Protein 4LHD (pdb70)

Structure (mmCIF, N/CA/C/O backbone):
data_4LHD
#
_entry.id   4LHD
#
_cell.length_a   159.992
_cell.length_b   159.992
_cell.length_c   159.680
_cell.angle_alpha   90.00
_cell.angle_beta   90.00
_cell.angle_gamma   120.00
#
_symmetry.space_group_name_H-M   'P 3 2 1'
#
loop_
_entity.id
_entity.type
_entity.pdbx_description
1 polymer 'Glycine dehydrogenase [decarboxylating]'
2 non-polymer GLYCINE
3 non-polymer 'BICARBONATE ION'
4 non-polymer 'PHOSPHATE ION'
5 non-polymer 1,2-ETHANEDIOL
6 water water
#
loop_
_atom_site.group_PDB
_atom_site.id
_atom_site.type_symbol
_atom_site.label_atom_id
_atom_site.label_alt_id
_atom_site.label_comp_id
_atom_site.label_asym_id
_atom_site.label_entity_id
_atom_site.label_seq_id
_atom_site.pdbx_PDB_ins_code
_atom_site.Cartn_x
_atom_site.Cartn_y
_atom_site.Cartn_z
_atom_site.occupancy
_atom_site.B_iso_or_equiv
_atom_site.auth_seq_id
_atom_site.auth_comp_id
_atom_site.auth_asym_id
_atom_site.auth_atom_id
_atom_site.pdbx_PDB_model_num
ATOM 1 N N . ALA A 1 15 ? 65.758 -53.766 70.919 1.00 57.50 15 ALA A N 1
ATOM 2 C CA . ALA A 1 15 ? 66.207 -52.687 71.795 1.00 59.25 15 ALA A CA 1
ATOM 3 C C . ALA A 1 15 ? 65.412 -51.422 71.506 1.00 58.73 15 ALA A C 1
ATOM 4 O O . ALA A 1 15 ? 64.623 -50.950 72.329 1.00 55.72 15 ALA A O 1
ATOM 6 N N . ILE A 1 16 ? 65.647 -50.878 70.321 1.00 59.28 16 ILE A N 1
ATOM 7 C CA . ILE A 1 16 ? 64.895 -49.746 69.811 1.00 58.39 16 ILE A CA 1
ATOM 8 C C . ILE A 1 16 ? 63.535 -50.241 69.320 1.00 46.59 16 ILE A C 1
ATOM 9 O O . ILE A 1 16 ? 62.503 -49.621 69.582 1.00 46.58 16 ILE A O 1
ATOM 14 N N . ALA A 1 17 ? 63.543 -51.381 68.634 1.00 47.09 17 ALA A N 1
ATOM 15 C CA . ALA A 1 17 ? 62.309 -52.042 68.221 1.00 51.27 17 ALA A CA 1
ATOM 16 C C . ALA A 1 17 ? 61.472 -52.417 69.441 1.00 49.16 17 ALA A C 1
ATOM 17 O O . ALA A 1 17 ? 60.243 -52.304 69.428 1.00 46.26 17 ALA A O 1
ATOM 19 N N . VAL A 1 18 ? 62.151 -52.877 70.488 1.00 45.66 18 VAL A N 1
ATOM 20 C CA . VAL A 1 18 ? 61.494 -53.200 71.744 1.00 46.40 18 VAL A CA 1
ATOM 21 C C . VAL A 1 18 ? 60.805 -51.958 72.307 1.00 44.68 18 VAL A C 1
ATOM 22 O O . VAL A 1 18 ? 59.640 -52.016 72.710 1.00 46.01 18 VAL A O 1
ATOM 26 N N . ASP A 1 19 ? 61.523 -50.836 72.311 1.00 40.91 19 ASP A N 1
ATOM 27 C CA . ASP A 1 19 ? 60.984 -49.563 72.785 1.00 44.30 19 ASP A CA 1
ATOM 28 C C . ASP A 1 19 ? 59.740 -49.163 71.985 1.00 39.70 19 ASP A C 1
ATOM 29 O O . ASP A 1 19 ? 58.712 -48.790 72.559 1.00 35.59 19 ASP A O 1
ATOM 34 N N . LEU A 1 20 ? 59.838 -49.259 70.661 1.00 39.19 20 LEU A N 1
ATOM 35 C CA . LEU A 1 20 ? 58.724 -48.917 69.776 1.00 36.81 20 LEU A CA 1
ATOM 36 C C . LEU A 1 20 ? 57.508 -49.809 69.994 1.00 41.51 20 LEU A C 1
ATOM 37 O O . LEU A 1 20 ? 56.373 -49.327 69.989 1.00 39.86 20 LEU A O 1
ATOM 42 N N . THR A 1 21 ? 57.747 -51.107 70.176 1.00 45.91 21 THR A N 1
ATOM 43 C CA . THR A 1 21 ? 56.667 -52.052 70.454 1.00 46.39 21 THR A CA 1
ATOM 44 C C . THR A 1 21 ? 55.936 -51.644 71.726 1.00 42.85 21 THR A C 1
ATOM 45 O O . THR A 1 21 ? 54.702 -51.637 71.769 1.00 40.22 21 THR A O 1
ATOM 49 N N . LYS A 1 22 ? 56.705 -51.288 72.753 1.00 42.00 22 LYS A N 1
ATOM 50 C CA . LYS A 1 22 ? 56.139 -50.835 74.020 1.00 43.56 22 LYS A CA 1
ATOM 51 C C . LYS A 1 22 ? 55.263 -49.609 73.817 1.00 35.90 22 LYS A C 1
ATOM 52 O O . LYS A 1 22 ? 54.165 -49.521 74.365 1.00 35.18 22 LYS A O 1
ATOM 58 N N . LEU A 1 23 ? 55.761 -48.661 73.030 1.00 35.54 23 LEU A N 1
ATOM 59 C CA . LEU A 1 23 ? 55.025 -47.434 72.756 1.00 35.31 23 LEU A CA 1
ATOM 60 C C . LEU A 1 23 ? 53.738 -47.744 71.996 1.00 30.99 23 LEU A C 1
ATOM 61 O O . LEU A 1 23 ? 52.672 -47.226 72.328 1.00 29.71 23 LEU A O 1
ATOM 66 N N . GLU A 1 24 ? 53.840 -48.605 70.987 1.00 30.65 24 GLU A N 1
ATOM 67 C CA . GLU A 1 24 ? 52.690 -48.936 70.147 1.00 29.64 24 GLU A CA 1
ATOM 68 C C . GLU A 1 24 ? 51.543 -49.545 70.964 1.00 32.34 24 GLU A C 1
ATOM 69 O O . GLU A 1 24 ? 50.367 -49.314 70.669 1.00 29.97 24 GLU A O 1
ATOM 75 N N . GLU A 1 25 ? 51.886 -50.301 72.003 1.00 38.05 25 GLU A N 1
ATOM 76 C CA . GLU A 1 25 ? 50.880 -50.938 72.851 1.00 40.65 25 GLU A CA 1
ATOM 77 C C . GLU A 1 25 ? 50.071 -49.921 73.649 1.00 38.97 25 GLU A C 1
ATOM 78 O O . GLU A 1 25 ? 48.970 -50.222 74.114 1.00 42.26 25 GLU A O 1
ATOM 84 N N . LYS A 1 26 ? 50.623 -48.721 73.810 1.00 31.07 26 LYS A N 1
ATOM 85 C CA . LYS A 1 26 ? 49.964 -47.658 74.567 1.00 28.49 26 LYS A CA 1
ATOM 86 C C . LYS A 1 26 ? 48.844 -46.997 73.762 1.00 28.73 26 LYS A C 1
ATOM 87 O O . LYS A 1 26 ? 47.918 -46.397 74.327 1.00 27.44 26 LYS A O 1
ATOM 93 N N . LEU A 1 27 ? 48.938 -47.113 72.441 1.00 24.74 27 LEU A N 1
ATOM 94 C CA . LEU A 1 27 ? 48.044 -46.408 71.534 1.00 25.43 27 LEU A CA 1
ATOM 95 C C . LEU A 1 27 ? 46.638 -47.004 71.515 1.00 26.46 27 LEU A C 1
ATOM 96 O O . LEU A 1 27 ? 46.439 -48.169 71.872 1.00 25.58 27 LEU A O 1
ATOM 101 N N . ALA A 1 28 ? 45.661 -46.196 71.115 1.00 22.17 28 ALA A N 1
ATOM 102 C CA . ALA A 1 28 ? 44.321 -46.712 70.865 1.00 21.83 28 ALA A CA 1
ATOM 103 C C . ALA A 1 28 ? 44.410 -47.916 69.927 1.00 20.83 28 ALA A C 1
ATOM 104 O O . ALA A 1 28 ? 45.246 -47.934 69.014 1.00 22.06 28 ALA A O 1
ATOM 106 N N . PRO A 1 29 ? 43.554 -48.931 70.159 1.00 21.47 29 PRO A N 1
ATOM 107 C CA . PRO A 1 29 ? 43.581 -50.190 69.402 1.00 24.27 29 PRO A CA 1
ATOM 108 C C . PRO A 1 29 ? 43.446 -49.942 67.906 1.00 22.77 29 PRO A C 1
ATOM 109 O O . PRO A 1 29 ? 42.565 -49.183 67.509 1.00 26.10 29 PRO A O 1
ATOM 113 N N . ALA A 1 30 ? 44.300 -50.557 67.094 1.00 26.95 30 ALA A N 1
ATOM 114 C CA . ALA A 1 30 ? 44.175 -50.425 65.648 1.00 32.68 30 ALA A CA 1
ATOM 115 C C . ALA A 1 30 ? 43.325 -51.566 65.104 1.00 27.54 30 ALA A C 1
ATOM 116 O O . ALA A 1 30 ? 42.971 -52.489 65.855 1.00 26.11 30 ALA A O 1
ATOM 118 N N . ASP A 1 31 ? 42.983 -51.487 63.816 1.00 28.97 31 ASP A N 1
ATOM 119 C CA . ASP A 1 31 ? 42.200 -52.526 63.149 1.00 30.18 31 ASP A CA 1
ATOM 120 C C . ASP A 1 31 ? 42.967 -53.836 63.245 1.00 22.66 31 ASP A C 1
ATOM 121 O O . ASP A 1 31 ? 44.082 -53.949 62.719 1.00 19.11 31 ASP A O 1
ATOM 126 N N . SER A 1 32 ? 42.379 -54.809 63.936 1.00 19.74 32 SER A N 1
ATOM 127 C CA . SER A 1 32 ? 42.987 -56.130 64.083 1.00 20.25 32 SER A CA 1
ATOM 128 C C . SER A 1 32 ? 42.374 -57.107 63.080 1.00 13.35 32 SER A C 1
ATOM 129 O O . SER A 1 32 ? 41.156 -57.240 63.009 1.00 12.24 32 SER A O 1
ATOM 132 N N . PHE A 1 33 ? 43.210 -57.788 62.302 1.00 9.08 33 PHE A N 1
ATOM 133 C CA . PHE A 1 33 ? 42.680 -58.717 61.320 1.00 7.54 33 PHE A CA 1
ATOM 134 C C . PHE A 1 33 ? 41.876 -59.835 62.001 1.00 7.01 33 PHE A C 1
ATOM 135 O O . PHE A 1 33 ? 40.890 -60.328 61.446 1.00 9.63 33 PHE A O 1
ATOM 143 N N . LEU A 1 34 ? 42.295 -60.231 63.201 1.00 11.53 34 LEU A N 1
ATOM 144 C CA . LEU A 1 34 ? 41.562 -61.270 63.939 1.00 11.89 34 LEU A CA 1
ATOM 145 C C . LEU A 1 34 ? 40.074 -60.940 64.039 1.00 13.00 34 LEU A C 1
ATOM 146 O O . LEU A 1 34 ? 39.214 -61.815 63.865 1.00 10.66 34 LEU A O 1
ATOM 151 N N . ASP A 1 35 ? 39.769 -59.669 64.285 1.00 8.84 35 ASP A N 1
ATOM 152 C CA . ASP A 1 35 ? 38.384 -59.230 64.418 1.00 13.66 35 ASP A CA 1
ATOM 153 C C . ASP A 1 35 ? 37.628 -59.236 63.091 1.00 11.69 35 ASP A C 1
ATOM 154 O O . ASP A 1 35 ? 36.396 -59.230 63.076 1.00 13.02 35 ASP A O 1
ATOM 159 N N . ARG A 1 36 ? 38.351 -59.248 61.973 1.00 9.75 36 ARG A N 1
ATOM 160 C CA . ARG A 1 36 ? 37.692 -59.379 60.672 1.00 7.75 36 ARG A CA 1
ATOM 161 C C . ARG A 1 36 ? 37.528 -60.841 60.295 1.00 8.86 36 ARG A C 1
ATOM 162 O O . ARG A 1 36 ? 36.589 -61.219 59.593 1.00 9.49 36 ARG A O 1
ATOM 170 N N . HIS A 1 37 ? 38.477 -61.664 60.724 1.00 9.18 37 HIS A N 1
ATOM 171 C CA . HIS A 1 37 ? 38.464 -63.081 60.373 1.00 7.59 37 HIS A CA 1
ATOM 172 C C . HIS A 1 37 ? 37.400 -63.850 61.171 1.00 8.00 37 HIS A C 1
ATOM 173 O O . HIS A 1 37 ? 36.693 -64.706 60.619 1.00 9.50 37 HIS A O 1
ATOM 180 N N . LEU A 1 38 ? 37.313 -63.571 62.468 1.00 8.16 38 LEU A N 1
ATOM 181 C CA . LEU A 1 38 ? 36.280 -64.186 63.314 1.00 8.86 38 LEU A CA 1
ATOM 182 C C . LEU A 1 38 ? 34.895 -63.647 62.988 1.00 12.89 38 LEU A C 1
ATOM 183 O O . LEU A 1 38 ? 34.724 -62.451 62.726 1.00 12.62 38 LEU A O 1
ATOM 188 N N . GLY A 1 39 ? 33.905 -64.533 63.030 1.00 9.50 39 GLY A N 1
ATOM 189 C CA . GLY A 1 39 ? 32.515 -64.131 62.932 1.00 8.54 39 GLY A CA 1
ATOM 190 C C . GLY A 1 39 ? 31.986 -63.606 64.259 1.00 11.45 39 GLY A C 1
ATOM 191 O O . GLY A 1 39 ? 31.561 -62.446 64.340 1.00 14.23 39 GLY A O 1
ATOM 192 N N . PRO A 1 40 ? 31.999 -64.447 65.306 1.00 11.59 40 PRO A N 1
ATOM 193 C CA . PRO A 1 40 ? 31.470 -64.014 66.604 1.00 15.13 40 PRO A CA 1
ATOM 194 C C . PRO A 1 40 ? 32.451 -63.130 67.371 1.00 13.72 40 PRO A C 1
ATOM 195 O O . PRO A 1 40 ? 33.581 -63.546 67.629 1.00 16.44 40 PRO A O 1
ATOM 199 N N . GLY A 1 41 ? 32.018 -61.932 67.741 1.00 17.00 41 GLY A N 1
ATOM 200 C CA . GLY A 1 41 ? 32.821 -61.095 68.613 1.00 21.70 41 GLY A CA 1
ATOM 201 C C . GLY A 1 41 ? 32.662 -61.524 70.061 1.00 19.05 41 GLY A C 1
ATOM 202 O O . GLY A 1 41 ? 31.988 -62.514 70.354 1.00 16.65 41 GLY A O 1
ATOM 203 N N . GLU A 1 42 ? 33.257 -60.772 70.980 1.00 17.88 42 GLU A N 1
ATOM 204 C CA . GLU A 1 42 ? 33.219 -61.161 72.393 1.00 20.89 42 GLU A CA 1
ATOM 205 C C . GLU A 1 42 ? 31.806 -61.285 72.955 1.00 18.41 42 GLU A C 1
ATOM 206 O O . GLU A 1 42 ? 31.528 -62.208 73.725 1.00 17.35 42 GLU A O 1
ATOM 212 N N . THR A 1 43 ? 30.914 -60.377 72.565 1.00 16.42 43 THR A N 1
ATOM 213 C CA . THR A 1 43 ? 29.541 -60.422 73.061 1.00 22.49 43 THR A CA 1
ATOM 214 C C . THR A 1 43 ? 28.833 -61.676 72.554 1.00 21.35 43 THR A C 1
ATOM 215 O O . THR A 1 43 ? 28.173 -62.379 73.324 1.00 18.60 43 THR A O 1
ATOM 219 N N . GLU A 1 44 ? 28.985 -61.955 71.260 1.00 15.89 44 GLU A N 1
ATOM 220 C CA . GLU A 1 44 ? 28.403 -63.160 70.668 1.00 15.58 44 GLU A CA 1
ATOM 221 C C . GLU A 1 44 ? 28.999 -64.436 71.275 1.00 16.34 44 GLU A C 1
ATOM 222 O O . GLU A 1 44 ? 28.276 -65.400 71.534 1.00 15.78 44 GLU A O 1
ATOM 233 N N . GLN A 1 45 ? 30.308 -64.447 71.512 1.00 14.18 45 GLN A N 1
ATOM 234 C CA . GLN A 1 45 ? 30.937 -65.608 72.153 1.00 11.72 45 GLN A CA 1
ATOM 235 C C . GLN A 1 45 ? 30.373 -65.857 73.548 1.00 15.17 45 GLN A C 1
ATOM 236 O O . GLN A 1 45 ? 30.116 -67.005 73.924 1.00 14.41 45 GLN A O 1
ATOM 242 N N . ARG A 1 46 ? 30.179 -64.787 74.321 1.00 16.54 46 ARG A N 1
ATOM 243 C CA . ARG A 1 46 ? 29.603 -64.924 75.660 1.00 16.71 46 ARG A CA 1
ATOM 244 C C . ARG A 1 46 ? 28.196 -65.517 75.599 1.00 17.23 46 ARG A C 1
ATOM 245 O O . ARG A 1 46 ? 27.822 -66.340 76.443 1.00 17.32 46 ARG A O 1
ATOM 253 N N . GLN A 1 47 ? 27.411 -65.082 74.615 1.00 17.59 47 GLN A N 1
ATOM 254 C CA . GLN A 1 47 ? 26.062 -65.619 74.421 1.00 19.33 47 GLN A CA 1
ATOM 255 C C . GLN A 1 47 ? 26.091 -67.120 74.145 1.00 16.81 47 GLN A C 1
ATOM 256 O O . GLN A 1 47 ? 25.272 -67.880 74.674 1.00 17.87 47 GLN A O 1
ATOM 262 N N . MET A 1 48 ? 27.031 -67.543 73.310 1.00 15.51 48 MET A N 1
ATOM 263 C CA . MET A 1 48 ? 27.115 -68.946 72.921 1.00 10.94 48 MET A CA 1
ATOM 264 C C . MET A 1 48 ? 27.561 -69.794 74.111 1.00 16.85 48 MET A C 1
ATOM 265 O O . MET A 1 48 ? 27.057 -70.895 74.327 1.00 14.44 48 MET A O 1
ATOM 270 N N . LEU A 1 49 ? 28.492 -69.263 74.898 1.00 12.83 49 LEU A N 1
ATOM 271 C CA . LEU A 1 49 ? 28.947 -69.949 76.110 1.00 15.28 49 LEU A CA 1
ATOM 272 C C . LEU A 1 49 ? 27.807 -70.109 77.106 1.00 14.59 49 LEU A C 1
ATOM 273 O O . LEU A 1 49 ? 27.691 -71.141 77.768 1.00 15.39 49 LEU A O 1
ATOM 278 N N . GLN A 1 50 ? 26.960 -69.087 77.204 1.00 14.18 50 GLN A N 1
ATOM 279 C CA . GLN A 1 50 ? 25.805 -69.133 78.103 1.00 17.37 50 GLN A CA 1
ATOM 280 C C . GLN A 1 50 ? 24.849 -70.244 77.671 1.00 18.69 50 GLN A C 1
ATOM 281 O O . GLN A 1 50 ? 24.326 -70.991 78.510 1.00 17.23 50 GLN A O 1
ATOM 287 N N . THR A 1 51 ? 24.627 -70.361 76.364 1.00 18.02 51 THR A N 1
ATOM 288 C CA . THR A 1 51 ? 23.769 -71.427 75.834 1.00 16.55 51 THR A CA 1
ATOM 289 C C . THR A 1 51 ? 24.350 -72.802 76.171 1.00 20.88 51 THR A C 1
ATOM 290 O O . THR A 1 51 ? 23.617 -73.749 76.469 1.00 19.84 51 THR A O 1
ATOM 294 N N . LEU A 1 52 ? 25.678 -72.892 76.161 1.00 13.92 52 LEU A N 1
ATOM 295 C CA . LEU A 1 52 ? 26.378 -74.150 76.423 1.00 15.03 52 LEU A CA 1
ATOM 296 C C . LEU A 1 52 ? 26.584 -74.455 77.904 1.00 19.54 52 LEU A C 1
ATOM 297 O O . LEU A 1 52 ? 26.915 -75.592 78.266 1.00 19.13 52 LEU A O 1
ATOM 302 N N . GLY A 1 53 ? 26.409 -73.449 78.756 1.00 19.73 53 GLY A N 1
ATOM 303 C CA . GLY A 1 53 ? 26.557 -73.636 80.188 1.00 22.90 53 GLY A CA 1
ATOM 304 C C . GLY A 1 53 ? 27.992 -73.545 80.674 1.00 18.70 53 GLY A C 1
ATOM 305 O O . GLY A 1 53 ? 28.323 -74.070 81.742 1.00 23.34 53 GLY A O 1
ATOM 306 N N . PHE A 1 54 ? 28.847 -72.882 79.898 1.00 17.93 54 PHE A N 1
ATOM 307 C CA . PHE A 1 54 ? 30.240 -72.688 80.290 1.00 18.88 54 PHE A CA 1
ATOM 308 C C . PHE A 1 54 ? 30.488 -71.233 80.690 1.00 22.88 54 PHE A C 1
ATOM 309 O O . PHE A 1 54 ? 29.973 -70.312 80.053 1.00 21.45 54 PHE A O 1
ATOM 317 N N . ASP A 1 55 ? 31.282 -71.031 81.737 1.00 23.64 55 ASP A N 1
ATOM 318 C CA . ASP A 1 55 ? 31.551 -69.690 82.239 1.00 17.63 55 ASP A CA 1
ATOM 319 C C . ASP A 1 55 ? 32.537 -68.946 81.352 1.00 20.59 55 ASP A C 1
ATOM 320 O O . ASP A 1 55 ? 32.441 -67.726 81.198 1.00 19.88 55 ASP A O 1
ATOM 325 N N . THR A 1 56 ? 33.496 -69.674 80.777 1.00 16.63 56 THR A N 1
ATOM 326 C CA . THR A 1 56 ? 34.514 -69.061 79.919 1.00 16.55 56 THR A CA 1
ATOM 327 C C . THR A 1 56 ? 34.867 -69.966 78.743 1.00 16.23 56 THR A C 1
ATOM 328 O O . THR A 1 56 ? 34.646 -71.181 78.791 1.00 15.97 56 THR A O 1
ATOM 332 N N . LEU A 1 57 ? 35.436 -69.370 77.704 1.00 14.53 57 LEU A N 1
ATOM 333 C CA . LEU A 1 57 ? 35.915 -70.128 76.556 1.00 12.53 57 LEU A CA 1
ATOM 334 C C . LEU A 1 57 ? 37.054 -71.045 76.988 1.00 14.88 57 LEU A C 1
ATOM 335 O O . LEU A 1 57 ? 37.147 -72.200 76.545 1.00 13.74 57 LEU A O 1
ATOM 340 N N . GLY A 1 58 ? 37.910 -70.540 77.875 1.00 14.52 58 GLY A N 1
ATOM 341 C CA . GLY A 1 58 ? 38.995 -71.344 78.423 1.00 16.18 58 GLY A CA 1
ATOM 342 C C . GLY A 1 58 ? 38.512 -72.644 79.061 1.00 16.36 58 GLY A C 1
ATOM 343 O O . GLY A 1 58 ? 39.137 -73.699 78.874 1.00 14.05 58 GLY A O 1
ATOM 344 N N . ASP A 1 59 ? 37.410 -72.574 79.803 1.00 15.75 59 ASP A N 1
ATOM 345 C CA . ASP A 1 59 ? 36.825 -73.758 80.439 1.00 16.25 59 ASP A CA 1
ATOM 346 C C . ASP A 1 59 ? 36.372 -74.771 79.388 1.00 14.49 59 ASP A C 1
ATOM 347 O O . ASP A 1 59 ? 36.680 -75.961 79.487 1.00 18.38 59 ASP A O 1
ATOM 352 N N . LEU A 1 60 ? 35.643 -74.292 78.384 1.00 13.13 60 LEU A N 1
ATOM 353 C CA . LEU A 1 60 ? 35.178 -75.156 77.298 1.00 12.56 60 LEU A CA 1
ATOM 354 C C . LEU A 1 60 ? 36.340 -75.877 76.624 1.00 11.10 60 LEU A C 1
ATOM 355 O O . LEU A 1 60 ? 36.309 -77.094 76.443 1.00 14.27 60 LEU A O 1
ATOM 360 N N . ILE A 1 61 ? 37.378 -75.126 76.274 1.00 10.82 61 ILE A N 1
ATOM 361 C CA . ILE A 1 61 ? 38.537 -75.700 75.600 1.00 10.84 61 ILE A CA 1
ATOM 362 C C . ILE A 1 61 ? 39.295 -76.700 76.486 1.00 14.95 61 ILE A C 1
ATOM 363 O O . ILE A 1 61 ? 39.731 -77.757 76.004 1.00 12.86 61 ILE A O 1
ATOM 368 N N . ASP A 1 62 ? 39.447 -76.382 77.774 1.00 12.06 62 ASP A N 1
ATOM 369 C CA . ASP A 1 62 ? 40.081 -77.308 78.715 1.00 13.26 62 ASP A CA 1
ATOM 370 C C . ASP A 1 62 ? 39.295 -78.620 78.829 1.00 16.58 62 ASP A C 1
ATOM 371 O O . ASP A 1 62 ? 39.873 -79.670 79.100 1.00 16.92 62 ASP A O 1
ATOM 376 N N . GLN A 1 63 ? 37.979 -78.556 78.644 1.00 13.51 63 GLN A N 1
ATOM 377 C CA . GLN A 1 63 ? 37.161 -79.776 78.694 1.00 12.79 63 GLN A CA 1
ATOM 378 C C . GLN A 1 63 ? 37.048 -80.496 77.348 1.00 15.42 63 GLN A C 1
ATOM 379 O O . GLN A 1 63 ? 36.753 -81.693 77.301 1.00 16.80 63 GLN A O 1
ATOM 385 N N . ALA A 1 64 ? 37.280 -79.775 76.259 1.00 15.90 64 ALA A N 1
ATOM 386 C CA . ALA A 1 64 ? 37.230 -80.384 74.928 1.00 19.72 64 ALA A CA 1
ATOM 387 C C . ALA A 1 64 ? 38.513 -81.149 74.586 1.00 19.87 64 ALA A C 1
ATOM 388 O O . ALA A 1 64 ? 38.470 -82.292 74.111 1.00 22.22 64 ALA A O 1
ATOM 390 N N . VAL A 1 65 ? 39.658 -80.515 74.815 1.00 18.49 65 VAL A N 1
ATOM 391 C CA . VAL A 1 65 ? 40.936 -81.081 74.407 1.00 16.29 65 VAL A CA 1
ATOM 392 C C . VAL A 1 65 ? 41.537 -81.884 75.549 1.00 17.09 65 VAL A C 1
ATOM 393 O O . VAL A 1 65 ? 41.663 -81.371 76.667 1.00 19.07 65 VAL A O 1
ATOM 397 N N . PRO A 1 66 ? 41.898 -83.153 75.282 1.00 20.60 66 PRO A N 1
ATOM 398 C CA . PRO A 1 66 ? 42.533 -83.989 76.310 1.00 17.37 66 PRO A CA 1
ATOM 399 C C . PRO A 1 66 ? 43.750 -83.271 76.887 1.00 20.95 66 PRO A C 1
ATOM 400 O O . PRO A 1 66 ? 44.680 -82.930 76.145 1.00 15.68 66 PRO A O 1
ATOM 404 N N . PRO A 1 67 ? 43.743 -83.012 78.204 1.00 21.15 67 PRO A N 1
ATOM 405 C CA . PRO A 1 67 ? 44.810 -82.153 78.739 1.00 23.20 67 PRO A CA 1
ATOM 406 C C . PRO A 1 67 ? 46.209 -82.711 78.477 1.00 28.71 67 PRO A C 1
ATOM 407 O O . PRO A 1 67 ? 47.165 -81.945 78.385 1.00 34.12 67 PRO A O 1
ATOM 411 N N . ALA A 1 68 ? 46.314 -84.024 78.307 1.00 20.63 68 ALA A N 1
ATOM 412 C CA . ALA A 1 68 ? 47.591 -84.677 78.049 1.00 26.39 68 ALA A CA 1
ATOM 413 C C . ALA A 1 68 ? 48.275 -84.252 76.743 1.00 30.17 68 ALA A C 1
ATOM 414 O O . ALA A 1 68 ? 49.494 -84.075 76.714 1.00 31.06 68 ALA A O 1
ATOM 416 N N . ILE A 1 69 ? 47.508 -84.119 75.663 1.00 17.46 69 ILE A N 1
ATOM 417 C CA . ILE A 1 69 ? 48.100 -83.774 74.369 1.00 14.86 69 ILE A CA 1
ATOM 418 C C . ILE A 1 69 ? 48.194 -82.265 74.197 1.00 17.88 69 ILE A C 1
ATOM 419 O O . ILE A 1 69 ? 48.684 -81.765 73.188 1.00 15.05 69 ILE A O 1
ATOM 424 N N . ARG A 1 70 ? 47.724 -81.541 75.200 1.00 19.30 70 ARG A N 1
ATOM 425 C CA . ARG A 1 70 ? 47.662 -80.090 75.134 1.00 17.24 70 ARG A CA 1
ATOM 426 C C . ARG A 1 70 ? 49.061 -79.452 75.025 1.00 18.03 70 ARG A C 1
ATOM 427 O O . ARG A 1 70 ? 50.000 -79.833 75.742 1.00 19.55 70 ARG A O 1
ATOM 435 N N . PHE A 1 71 ? 49.196 -78.506 74.100 1.00 15.11 71 PHE A N 1
ATOM 436 C CA . PHE A 1 71 ? 50.450 -77.779 73.883 1.00 12.14 71 PHE A CA 1
ATOM 437 C C . PHE A 1 71 ? 50.604 -76.771 75.021 1.00 15.08 71 PHE A C 1
ATOM 438 O O . PHE A 1 71 ? 49.750 -75.902 75.187 1.00 16.41 71 PHE A O 1
ATOM 446 N N . PRO A 1 72 ? 51.689 -76.888 75.811 1.00 13.78 72 PRO A N 1
ATOM 447 C CA . PRO A 1 72 ? 51.806 -76.185 77.100 1.00 11.28 72 PRO A CA 1
ATOM 448 C C . PRO A 1 72 ? 52.285 -74.732 77.041 1.00 16.70 72 PRO A C 1
ATOM 449 O O . PRO A 1 72 ? 52.480 -74.147 78.105 1.00 16.45 72 PRO A O 1
ATOM 453 N N . ARG A 1 73 ? 52.472 -74.163 75.853 1.00 19.15 73 ARG A N 1
ATOM 454 C CA . ARG A 1 73 ? 52.924 -72.772 75.748 1.00 17.79 73 ARG A CA 1
ATOM 455 C C . ARG A 1 73 ? 52.304 -72.059 74.552 1.00 19.07 73 ARG A C 1
ATOM 456 O O . ARG A 1 73 ? 51.549 -72.660 73.783 1.00 15.00 73 ARG A O 1
ATOM 464 N N . SER A 1 74 ? 52.622 -70.776 74.390 1.00 15.47 74 SER A N 1
ATOM 465 C CA . SER A 1 74 ? 52.207 -70.039 73.196 1.00 12.27 74 SER A CA 1
ATOM 466 C C . SER A 1 74 ? 53.020 -70.489 71.989 1.00 12.65 74 SER A C 1
ATOM 467 O O . SER A 1 74 ? 54.195 -70.848 72.123 1.00 15.16 74 SER A O 1
ATOM 470 N N . LEU A 1 75 ? 52.406 -70.461 70.810 1.00 13.58 75 LEU A N 1
ATOM 471 C CA . LEU A 1 75 ? 53.146 -70.717 69.582 1.00 10.11 75 LEU A CA 1
ATOM 472 C C . LEU A 1 75 ? 54.216 -69.638 69.411 1.00 12.63 75 LEU A C 1
ATOM 473 O O . LEU A 1 75 ? 53.953 -68.452 69.643 1.00 16.26 75 LEU A O 1
ATOM 478 N N . GLN A 1 76 ? 55.412 -70.053 69.006 1.00 12.49 76 GLN A N 1
ATOM 479 C CA . GLN A 1 76 ? 56.508 -69.118 68.749 1.00 14.73 76 GLN A CA 1
ATOM 480 C C . GLN A 1 76 ? 56.423 -68.637 67.297 1.00 11.58 76 GLN A C 1
ATOM 481 O O . GLN A 1 76 ? 57.058 -69.201 66.392 1.00 13.12 76 GLN A O 1
ATOM 487 N N . LEU A 1 77 ? 55.611 -67.602 67.076 1.00 11.68 77 LEU A N 1
ATOM 488 C CA . LEU A 1 77 ? 55.391 -67.035 65.746 1.00 10.13 77 LEU A CA 1
ATOM 489 C C . LEU A 1 77 ? 55.441 -65.513 65.855 1.00 14.97 77 LEU A C 1
ATOM 490 O O . LEU A 1 77 ? 55.209 -64.962 66.930 1.00 13.42 77 LEU A O 1
ATOM 495 N N . PRO A 1 78 ? 55.744 -64.822 64.748 1.00 14.75 78 PRO A N 1
ATOM 496 C CA . PRO A 1 78 ? 55.814 -63.355 64.803 1.00 15.27 78 PRO A CA 1
ATOM 497 C C . PRO A 1 78 ? 54.498 -62.726 65.260 1.00 14.65 78 PRO A C 1
ATOM 498 O O . PRO A 1 78 ? 53.417 -63.244 64.951 1.00 12.76 78 PRO A O 1
ATOM 502 N N . ALA A 1 79 ? 54.588 -61.625 66.002 1.00 14.59 79 ALA A N 1
ATOM 503 C CA . ALA A 1 79 ? 53.394 -60.922 66.465 1.00 12.72 79 ALA A CA 1
ATOM 504 C C . ALA A 1 79 ? 52.559 -60.497 65.266 1.00 12.30 79 ALA A C 1
ATOM 505 O O . ALA A 1 79 ? 53.099 -60.207 64.187 1.00 12.61 79 ALA A O 1
ATOM 507 N N . SER A 1 80 ? 51.244 -60.461 65.459 1.00 9.21 80 SER A N 1
ATOM 508 C CA . SER A 1 80 ? 50.317 -60.163 64.374 1.00 11.21 80 SER A CA 1
ATOM 509 C C . SER A 1 80 ? 50.606 -58.807 63.741 1.00 12.40 80 SER A C 1
ATOM 510 O O . SER A 1 80 ? 51.029 -57.855 64.416 1.00 12.54 80 SER A O 1
ATOM 513 N N . GLN A 1 81 ? 50.380 -58.733 62.437 1.00 10.18 81 GLN A N 1
ATOM 514 C CA . GLN A 1 81 ? 50.495 -57.478 61.705 1.00 8.87 81 GLN A CA 1
ATOM 515 C C . GLN A 1 81 ? 49.128 -57.127 61.173 1.00 13.72 81 GLN A C 1
ATOM 516 O O . GLN A 1 81 ? 48.290 -58.008 60.984 1.00 11.76 81 GLN A O 1
ATOM 522 N N . SER A 1 82 ? 48.907 -55.841 60.917 1.00 12.39 82 SER A N 1
ATOM 523 C CA . SER A 1 82 ? 47.658 -55.398 60.306 1.00 11.61 82 SER A CA 1
ATOM 524 C C . SER A 1 82 ? 47.622 -55.875 58.861 1.00 11.90 82 SER A C 1
ATOM 525 O O . SER A 1 82 ? 48.644 -56.332 58.341 1.00 10.82 82 SER A O 1
ATOM 528 N N . GLU A 1 83 ? 46.461 -55.790 58.210 1.00 7.25 83 GLU A N 1
ATOM 529 C CA . GLU A 1 83 ? 46.396 -56.154 56.800 1.00 10.48 83 GLU A CA 1
ATOM 530 C C . GLU A 1 83 ? 47.375 -55.273 56.034 1.00 10.62 83 GLU A C 1
ATOM 531 O O . GLU A 1 83 ? 48.110 -55.747 55.172 1.00 11.12 83 GLU A O 1
ATOM 537 N N . TYR A 1 84 ? 47.381 -53.987 56.360 1.00 9.94 84 TYR A N 1
ATOM 538 C CA . TYR A 1 84 ? 48.232 -53.024 55.656 1.00 11.15 84 TYR A CA 1
ATOM 539 C C . TYR A 1 84 ? 49.711 -53.357 55.851 1.00 9.04 84 TYR A C 1
ATOM 540 O O . TYR A 1 84 ? 50.505 -53.328 54.898 1.00 9.28 84 TYR A O 1
ATOM 549 N N . GLY A 1 85 ? 50.086 -53.657 57.089 1.00 9.43 85 GLY A N 1
ATOM 550 C CA . GLY A 1 85 ? 51.476 -53.944 57.397 1.00 12.76 85 GLY A CA 1
ATOM 551 C C . GLY A 1 85 ? 51.936 -55.267 56.805 1.00 13.86 85 GLY A C 1
ATOM 552 O O . GLY A 1 85 ? 53.063 -55.372 56.321 1.00 12.12 85 GLY A O 1
ATOM 553 N N . ALA A 1 86 ? 51.082 -56.288 56.862 1.00 10.61 86 ALA A N 1
ATOM 554 C CA . ALA A 1 86 ? 51.440 -57.587 56.295 1.00 9.44 86 ALA A CA 1
ATOM 555 C C . ALA A 1 86 ? 51.616 -57.518 54.775 1.00 12.33 86 ALA A C 1
ATOM 556 O O . ALA A 1 86 ? 52.532 -58.135 54.226 1.00 9.67 86 ALA A O 1
ATOM 558 N N . ILE A 1 87 ? 50.720 -56.809 54.094 1.00 10.47 87 ILE A N 1
ATOM 559 C CA . ILE A 1 87 ? 50.864 -56.603 52.647 1.00 9.66 87 ILE A CA 1
ATOM 560 C C . ILE A 1 87 ? 52.187 -55.913 52.350 1.00 11.27 87 ILE A C 1
ATOM 561 O O . ILE A 1 87 ? 52.915 -56.315 51.434 1.00 12.19 87 ILE A O 1
ATOM 566 N N . ALA A 1 88 ? 52.513 -54.881 53.127 1.00 10.89 88 ALA A N 1
ATOM 567 C CA . ALA A 1 88 ? 53.770 -54.162 52.920 1.00 12.44 88 ALA A CA 1
ATOM 568 C C . ALA A 1 88 ? 54.966 -55.094 53.124 1.00 14.83 88 ALA A C 1
ATOM 569 O O . ALA A 1 88 ? 55.940 -55.043 52.364 1.00 11.02 88 ALA A O 1
ATOM 571 N N . GLN A 1 89 ? 54.904 -55.938 54.156 1.00 11.74 89 GLN A N 1
ATOM 572 C CA . GLN A 1 89 ? 56.019 -56.845 54.420 1.00 15.96 89 GLN A CA 1
ATOM 573 C C . GLN A 1 89 ? 56.189 -57.834 53.266 1.00 11.29 89 GLN A C 1
ATOM 574 O O . GLN A 1 89 ? 57.320 -58.101 52.820 1.00 11.29 89 GLN A O 1
ATOM 580 N N . LEU A 1 90 ? 55.079 -58.389 52.785 1.00 9.96 90 LEU A N 1
ATOM 581 C CA . LEU A 1 90 ? 55.164 -59.354 51.686 1.00 9.73 90 LEU A CA 1
ATOM 582 C C . LEU A 1 90 ? 55.577 -58.672 50.381 1.00 10.64 90 LEU A C 1
ATOM 583 O O . LEU A 1 90 ? 56.249 -59.279 49.543 1.00 10.68 90 LEU A O 1
ATOM 588 N N . LYS A 1 91 ? 55.189 -57.410 50.197 1.00 9.93 91 LYS A N 1
ATOM 589 C CA . LYS A 1 91 ? 55.596 -56.709 48.971 1.00 8.70 91 LYS A CA 1
ATOM 590 C C . LYS A 1 91 ? 57.110 -56.566 48.956 1.00 14.07 91 LYS A C 1
ATOM 591 O O . LYS A 1 91 ? 57.753 -56.697 47.906 1.00 11.90 91 LYS A O 1
ATOM 597 N N . SER A 1 92 ? 57.677 -56.295 50.127 1.00 11.03 92 SER A N 1
ATOM 598 C CA . SER A 1 92 ? 59.123 -56.181 50.264 1.00 14.95 92 SER A CA 1
ATOM 599 C C . SER A 1 92 ? 59.821 -57.496 49.920 1.00 16.13 92 SER A C 1
ATOM 600 O O . SER A 1 92 ? 60.869 -57.508 49.262 1.00 14.57 92 SER A O 1
ATOM 603 N N . ILE A 1 93 ? 59.239 -58.601 50.373 1.00 10.12 93 ILE A N 1
ATOM 604 C CA . ILE A 1 93 ? 59.741 -59.935 50.041 1.00 11.03 93 ILE A CA 1
ATOM 605 C C . ILE A 1 93 ? 59.600 -60.219 48.544 1.00 11.88 93 ILE A C 1
ATOM 606 O O . ILE A 1 93 ? 60.549 -60.673 47.888 1.00 11.70 93 ILE A O 1
ATOM 611 N N . ALA A 1 94 ? 58.426 -59.924 48.001 1.00 9.57 94 ALA A N 1
ATOM 612 C CA . ALA A 1 94 ? 58.149 -60.160 46.583 1.00 9.25 94 ALA A CA 1
ATOM 613 C C . ALA A 1 94 ? 59.104 -59.388 45.691 1.00 13.54 94 ALA A C 1
ATOM 614 O O . ALA A 1 94 ? 59.484 -59.865 44.627 1.00 11.06 94 ALA A O 1
ATOM 616 N N . SER A 1 95 ? 59.483 -58.190 46.119 1.00 14.80 95 SER A N 1
ATOM 617 C CA . SER A 1 95 ? 60.342 -57.334 45.310 1.00 15.66 95 SER A CA 1
ATOM 618 C C . SER A 1 95 ? 61.722 -57.959 45.101 1.00 14.80 95 SER A C 1
ATOM 619 O O . SER A 1 95 ? 62.482 -57.537 44.223 1.00 12.97 95 SER A O 1
ATOM 622 N N . LYS A 1 96 ? 62.046 -58.977 45.891 1.00 10.15 96 LYS A N 1
ATOM 623 C CA . LYS A 1 96 ? 63.331 -59.658 45.740 1.00 12.95 96 LYS A CA 1
ATOM 624 C C . LYS A 1 96 ? 63.357 -60.663 44.584 1.00 18.54 96 LYS A C 1
ATOM 625 O O . LYS A 1 96 ? 64.435 -61.033 44.099 1.00 18.29 96 LYS A O 1
ATOM 631 N N . ASN A 1 97 ? 62.177 -61.083 44.134 1.00 12.29 97 ASN A N 1
ATOM 632 C CA . ASN A 1 97 ? 62.083 -61.919 42.934 1.00 12.60 97 ASN A CA 1
ATOM 633 C C . ASN A 1 97 ? 62.341 -61.071 41.700 1.00 20.02 97 ASN A C 1
ATOM 634 O O . ASN A 1 97 ? 62.063 -59.869 41.705 1.00 17.72 97 ASN A O 1
ATOM 639 N N . GLN A 1 98 ? 62.862 -61.684 40.640 1.00 12.86 98 GLN A N 1
ATOM 640 C CA . GLN A 1 98 ? 63.067 -60.953 39.386 1.00 11.13 98 GLN A CA 1
ATOM 641 C C . GLN A 1 98 ? 62.208 -61.577 38.300 1.00 13.36 98 GLN A C 1
ATOM 642 O O . GLN A 1 98 ? 62.286 -62.789 38.067 1.00 14.57 98 GLN A O 1
ATOM 648 N N . VAL A 1 99 ? 61.380 -60.755 37.655 1.00 13.75 99 VAL A N 1
ATOM 649 C CA . VAL A 1 99 ? 60.509 -61.224 36.585 1.00 12.70 99 VAL A CA 1
ATOM 650 C C . VAL A 1 99 ? 61.292 -61.190 35.272 1.00 16.14 99 VAL A C 1
ATOM 651 O O . VAL A 1 99 ? 61.495 -60.127 34.685 1.00 14.99 99 VAL A O 1
ATOM 655 N N . PHE A 1 100 ? 61.755 -62.353 34.827 1.00 10.61 100 PHE A N 1
ATOM 656 C CA . PHE A 1 100 ? 62.473 -62.441 33.556 1.00 11.87 100 PHE A CA 1
ATOM 657 C C . PHE A 1 100 ? 61.534 -62.827 32.424 1.00 13.08 100 PHE A C 1
ATOM 658 O O . PHE A 1 100 ? 60.407 -63.275 32.661 1.00 13.11 100 PHE A O 1
ATOM 666 N N . ARG A 1 101 ? 62.012 -62.679 31.188 1.00 10.53 101 ARG A N 1
ATOM 667 C CA . ARG A 1 101 ? 61.375 -63.333 30.058 1.00 9.88 101 ARG A CA 1
ATOM 668 C C . ARG A 1 101 ? 61.947 -64.736 30.025 1.00 12.36 101 ARG A C 1
ATOM 669 O O . ARG A 1 101 ? 63.082 -64.936 29.594 1.00 14.44 101 ARG A O 1
ATOM 677 N N . SER A 1 102 ? 61.193 -65.707 30.518 1.00 12.49 102 SER A N 1
ATOM 678 C CA . SER A 1 102 ? 61.710 -67.066 30.587 1.00 12.33 102 SER A CA 1
ATOM 679 C C . SER A 1 102 ? 61.235 -67.822 29.365 1.00 15.90 102 SER A C 1
ATOM 680 O O . SER A 1 102 ? 60.031 -67.938 29.120 1.00 16.40 102 SER A O 1
ATOM 683 N N . TYR A 1 103 ? 62.192 -68.305 28.589 1.00 11.48 103 TYR A N 1
ATOM 684 C CA . TYR A 1 103 ? 61.913 -69.116 27.419 1.00 9.27 103 TYR A CA 1
ATOM 685 C C . TYR A 1 103 ? 62.427 -70.519 27.700 1.00 10.50 103 TYR A C 1
ATOM 686 O O . TYR A 1 103 ? 62.901 -71.225 26.800 1.00 12.59 103 TYR A O 1
ATOM 695 N N . ILE A 1 104 ? 62.325 -70.909 28.970 1.00 9.63 104 ILE A N 1
ATOM 696 C CA . ILE A 1 104 ? 62.838 -72.189 29.455 1.00 9.23 104 ILE A CA 1
ATOM 697 C C . ILE A 1 104 ? 62.002 -73.367 28.961 1.00 11.08 104 ILE A C 1
ATOM 698 O O . ILE A 1 104 ? 62.534 -74.453 28.691 1.00 11.65 104 ILE A O 1
ATOM 703 N N . GLY A 1 105 ? 60.692 -73.162 28.843 1.00 10.84 105 GLY A N 1
ATOM 704 C CA . GLY A 1 105 ? 59.808 -74.231 28.412 1.00 11.90 105 GLY A CA 1
ATOM 705 C C . GLY A 1 105 ? 59.620 -75.268 29.502 1.00 12.04 105 GLY A C 1
ATOM 706 O O . GLY A 1 105 ? 59.277 -74.925 30.648 1.00 10.95 105 GLY A O 1
ATOM 707 N N . MET A 1 106 ? 59.872 -76.533 29.154 1.00 8.96 106 MET A N 1
ATOM 708 C CA . MET A 1 106 ? 59.755 -77.642 30.091 1.00 9.37 106 MET A CA 1
ATOM 709 C C . MET A 1 106 ? 58.363 -77.738 30.686 1.00 12.70 106 MET A C 1
ATOM 710 O O . MET A 1 106 ? 58.214 -78.106 31.851 1.00 14.25 106 MET A O 1
ATOM 715 N N . GLY A 1 107 ? 57.339 -77.411 29.901 1.00 9.18 107 GLY A N 1
ATOM 716 C CA . GLY A 1 107 ? 55.976 -77.583 30.374 1.00 10.77 107 GLY A CA 1
ATOM 717 C C . GLY A 1 107 ? 55.327 -76.361 31.012 1.00 11.47 107 GLY A C 1
ATOM 718 O O . GLY A 1 107 ? 54.204 -76.456 31.517 1.00 11.90 107 GLY A O 1
ATOM 719 N N . TYR A 1 108 ? 56.024 -75.227 30.994 1.00 9.18 108 TYR A N 1
ATOM 720 C CA . TYR A 1 108 ? 55.489 -73.966 31.530 1.00 9.95 108 TYR A CA 1
ATOM 721 C C . TYR A 1 108 ? 55.867 -72.842 30.573 1.00 10.49 108 TYR A C 1
ATOM 722 O O . TYR A 1 108 ? 57.044 -72.685 30.238 1.00 11.43 108 TYR A O 1
ATOM 731 N N . TYR A 1 109 ? 54.877 -72.080 30.108 1.00 8.53 109 TYR A N 1
ATOM 732 C CA . TYR A 1 109 ? 55.118 -71.068 29.066 1.00 8.46 109 TYR A CA 1
ATOM 733 C C . TYR A 1 109 ? 54.312 -69.838 29.417 1.00 9.12 109 TYR A C 1
ATOM 734 O O . TYR A 1 109 ? 53.131 -69.956 29.722 1.00 11.48 109 TYR A O 1
ATOM 743 N N . ASP A 1 110 ? 54.927 -68.658 29.372 1.00 7.37 110 ASP A N 1
ATOM 744 C CA . ASP A 1 110 ? 54.178 -67.457 29.735 1.00 8.31 110 ASP A CA 1
ATOM 745 C C . ASP A 1 110 ? 52.969 -67.303 28.817 1.00 8.65 110 ASP A C 1
ATOM 746 O O . ASP A 1 110 ? 52.956 -67.784 27.678 1.00 10.57 110 ASP A O 1
ATOM 751 N N . THR A 1 111 ? 51.934 -66.651 29.326 1.00 8.38 111 THR A N 1
ATOM 752 C CA . THR A 1 111 ? 50.662 -66.618 28.633 1.00 10.00 111 THR A CA 1
ATOM 753 C C . THR A 1 111 ? 49.955 -65.370 29.107 1.00 14.86 111 THR A C 1
ATOM 754 O O . THR A 1 111 ? 50.292 -64.829 30.159 1.00 13.41 111 THR A O 1
ATOM 758 N N . ILE A 1 112 ? 48.999 -64.899 28.320 1.00 9.49 112 ILE A N 1
ATOM 759 C CA . ILE A 1 112 ? 48.291 -63.679 28.653 1.00 9.82 112 ILE A CA 1
ATOM 760 C C . ILE A 1 112 ? 46.923 -64.024 29.222 1.00 11.76 112 ILE A C 1
ATOM 761 O O . ILE A 1 112 ? 46.047 -64.505 28.502 1.00 10.08 112 ILE A O 1
ATOM 766 N N . THR A 1 113 ? 46.745 -63.786 30.518 1.00 9.41 113 THR A N 1
ATOM 767 C CA . THR A 1 113 ? 45.445 -63.962 31.145 1.00 10.39 113 THR A CA 1
ATOM 768 C C . THR A 1 113 ? 44.608 -62.767 30.720 1.00 9.16 113 THR A C 1
ATOM 769 O O . THR A 1 113 ? 44.945 -61.627 31.069 1.00 10.66 113 THR A O 1
ATOM 773 N N . PRO A 1 114 ? 43.517 -63.005 29.965 1.00 10.27 114 PRO A N 1
ATOM 774 C CA . PRO A 1 114 ? 42.684 -61.860 29.587 1.00 12.41 114 PRO A CA 1
ATOM 775 C C . PRO A 1 114 ? 42.260 -61.094 30.833 1.00 10.78 114 PRO A C 1
ATOM 776 O O . PRO A 1 114 ? 41.766 -61.713 31.772 1.00 10.45 114 PRO A O 1
ATOM 780 N N . PRO A 1 115 ? 42.488 -59.775 30.855 1.00 10.54 115 PRO A N 1
ATOM 781 C CA . PRO A 1 115 ? 42.128 -58.999 32.042 1.00 8.34 115 PRO A CA 1
ATOM 782 C C . PRO A 1 115 ? 40.706 -59.268 32.538 1.00 8.32 115 PRO A C 1
ATOM 783 O O . PRO A 1 115 ? 40.508 -59.330 33.750 1.00 9.23 115 PRO A O 1
ATOM 787 N N . VAL A 1 116 ? 39.742 -59.442 31.637 1.00 7.95 116 VAL A N 1
ATOM 788 C CA . VAL A 1 116 ? 38.367 -59.639 32.086 1.00 5.67 116 VAL A CA 1
ATOM 789 C C . VAL A 1 116 ? 38.220 -60.920 32.909 1.00 10.08 116 VAL A C 1
ATOM 790 O O . VAL A 1 116 ? 37.426 -60.977 33.851 1.00 8.89 116 VAL A O 1
ATOM 794 N N . ILE A 1 117 ? 39.010 -61.935 32.572 1.00 9.06 117 ILE A N 1
ATOM 795 C CA . ILE A 1 117 ? 39.024 -63.183 33.333 1.00 7.84 117 ILE A CA 1
ATOM 796 C C . ILE A 1 117 ? 39.785 -63.050 34.648 1.00 9.13 117 ILE A C 1
ATOM 797 O O . ILE A 1 117 ? 39.367 -63.590 35.673 1.00 9.65 117 ILE A O 1
ATOM 802 N N . GLN A 1 118 ? 40.912 -62.347 34.622 1.00 8.56 118 GLN A N 1
ATOM 803 C CA . GLN A 1 118 ? 41.643 -62.103 35.863 1.00 10.28 118 GLN A CA 1
ATOM 804 C C . GLN A 1 118 ? 40.761 -61.404 36.904 1.00 13.46 118 GLN A C 1
ATOM 805 O O . GLN A 1 118 ? 40.692 -61.824 38.066 1.00 9.70 118 GLN A O 1
ATOM 811 N N . ARG A 1 119 ? 40.063 -60.358 36.483 1.00 8.98 119 ARG A N 1
ATOM 812 C CA . ARG A 1 119 ? 39.276 -59.560 37.415 1.00 8.73 119 ARG A CA 1
ATOM 813 C C . ARG A 1 119 ? 38.010 -60.286 37.859 1.00 10.74 119 ARG A C 1
ATOM 814 O O . ARG A 1 119 ? 37.673 -60.290 39.042 1.00 12.17 119 ARG A O 1
ATOM 822 N N . ASN A 1 120 ? 37.313 -60.912 36.919 1.00 8.57 120 ASN A N 1
ATOM 823 C CA . ASN A 1 120 ? 35.970 -61.393 37.221 1.00 10.24 120 ASN A CA 1
ATOM 824 C C . ASN A 1 120 ? 35.863 -62.875 37.552 1.00 12.71 120 ASN A C 1
ATOM 825 O O . ASN A 1 120 ? 34.782 -63.378 37.897 1.00 11.48 120 ASN A O 1
ATOM 830 N N . ILE A 1 121 ? 36.991 -63.570 37.468 1.00 11.66 121 ILE A N 1
ATOM 831 C CA . ILE A 1 121 ? 37.055 -64.946 37.942 1.00 8.04 121 ILE A CA 1
ATOM 832 C C . ILE A 1 121 ? 38.119 -65.084 39.017 1.00 11.95 121 ILE A C 1
ATOM 833 O O . ILE A 1 121 ? 37.787 -65.357 40.158 1.00 10.67 121 ILE A O 1
ATOM 838 N N . LEU A 1 122 ? 39.392 -64.888 38.662 1.00 7.98 122 LEU A N 1
ATOM 839 C CA . LEU A 1 122 ? 40.483 -65.142 39.613 1.00 9.62 122 LEU A CA 1
ATOM 840 C C . LEU A 1 122 ? 40.438 -64.226 40.840 1.00 10.46 122 LEU A C 1
ATOM 841 O O . LEU A 1 122 ? 40.845 -64.624 41.942 1.00 10.20 122 LEU A O 1
ATOM 846 N N . GLU A 1 123 ? 39.946 -63.001 40.660 1.00 7.31 123 GLU A N 1
ATOM 847 C CA . GLU A 1 123 ? 39.883 -62.033 41.755 1.00 7.84 123 GLU A CA 1
ATOM 848 C C . GLU A 1 123 ? 38.444 -61.772 42.188 1.00 9.35 123 GLU A C 1
ATOM 849 O O . GLU A 1 123 ? 38.120 -60.695 42.692 1.00 13.09 123 GLU A O 1
ATOM 855 N N . ASN A 1 124 ? 37.589 -62.770 41.986 1.00 10.24 124 ASN A N 1
ATOM 856 C CA . ASN A 1 124 ? 36.171 -62.662 42.326 1.00 8.04 124 ASN A CA 1
ATOM 857 C C . ASN A 1 124 ? 35.790 -63.777 43.295 1.00 9.05 124 ASN A C 1
ATOM 858 O O . ASN A 1 124 ? 35.745 -64.942 42.908 1.00 9.08 124 ASN A O 1
ATOM 863 N N . PRO A 1 125 ? 35.503 -63.428 44.559 1.00 8.94 125 PRO A N 1
ATOM 864 C CA . PRO A 1 125 ? 35.180 -64.478 45.538 1.00 8.61 125 PRO A CA 1
ATOM 865 C C . PRO A 1 125 ? 33.917 -65.268 45.189 1.00 10.41 125 PRO A C 1
ATOM 866 O O . PRO A 1 125 ? 33.708 -66.377 45.702 1.00 10.37 125 PRO A O 1
ATOM 870 N N . GLY A 1 126 ? 33.079 -64.725 44.311 1.00 10.15 126 GLY A N 1
ATOM 871 C CA . GLY A 1 126 ? 31.942 -65.490 43.823 1.00 8.45 126 GLY A CA 1
ATOM 872 C C . GLY A 1 126 ? 32.324 -66.732 43.031 1.00 12.53 126 GLY A C 1
ATOM 873 O O . GLY A 1 126 ? 31.529 -67.670 42.915 1.00 10.90 126 GLY A O 1
ATOM 874 N N . TRP A 1 127 ? 33.538 -66.742 42.484 1.00 8.00 127 TRP A N 1
ATOM 875 C CA . TRP A 1 127 ? 34.042 -67.897 41.742 1.00 8.57 127 TRP A CA 1
ATOM 876 C C . TRP A 1 127 ? 35.004 -68.759 42.562 1.00 12.75 127 TRP A C 1
ATOM 877 O O . TRP A 1 127 ? 35.150 -69.953 42.284 1.00 13.92 127 TRP A O 1
ATOM 888 N N . TYR A 1 128 ? 35.673 -68.179 43.560 1.00 10.88 128 TYR A N 1
ATOM 889 C CA . TYR A 1 128 ? 36.711 -68.960 44.243 1.00 9.30 128 TYR A CA 1
ATOM 890 C C . TYR A 1 128 ? 36.391 -69.427 45.669 1.00 10.46 128 TYR A C 1
ATOM 891 O O . TYR A 1 128 ? 37.188 -70.151 46.261 1.00 9.79 128 TYR A O 1
ATOM 900 N N . THR A 1 129 ? 35.224 -69.067 46.205 1.00 11.32 129 THR A N 1
ATOM 901 C CA . THR A 1 129 ? 34.925 -69.448 47.598 1.00 9.21 129 THR A CA 1
ATOM 902 C C . THR A 1 129 ? 34.109 -70.734 47.805 1.00 11.44 129 THR A C 1
ATOM 903 O O . THR A 1 129 ? 34.195 -71.339 48.871 1.00 10.01 129 THR A O 1
ATOM 907 N N . ALA A 1 130 ? 33.332 -71.168 46.811 1.00 10.87 130 ALA A N 1
ATOM 908 C CA . ALA A 1 130 ? 32.572 -72.407 46.980 1.00 10.84 130 ALA A CA 1
ATOM 909 C C . ALA A 1 130 ? 33.526 -73.601 46.841 1.00 12.31 130 ALA A C 1
ATOM 910 O O . ALA A 1 130 ? 34.695 -73.426 46.480 1.00 10.63 130 ALA A O 1
ATOM 912 N N . TYR A 1 131 ? 33.036 -74.806 47.128 1.00 8.02 131 TYR A N 1
ATOM 913 C CA . TYR A 1 131 ? 33.875 -75.986 47.003 1.00 12.10 131 TYR A CA 1
ATOM 914 C C . TYR A 1 131 ? 33.321 -76.908 45.925 1.00 12.18 131 TYR A C 1
ATOM 915 O O . TYR A 1 131 ? 32.606 -76.467 45.024 1.00 10.15 131 TYR A O 1
ATOM 924 N N . THR A 1 132 ? 33.669 -78.181 46.032 1.00 10.31 132 THR A N 1
ATOM 925 C CA . THR A 1 132 ? 33.252 -79.212 45.094 1.00 10.32 132 THR A CA 1
ATOM 926 C C . THR A 1 132 ? 31.737 -79.167 44.929 1.00 11.79 132 THR A C 1
ATOM 927 O O . THR A 1 132 ? 31.007 -78.996 45.901 1.00 12.35 132 THR A O 1
ATOM 931 N N . PRO A 1 133 ? 31.258 -79.296 43.689 1.00 10.52 133 PRO A N 1
ATOM 932 C CA . PRO A 1 133 ? 29.810 -79.140 43.503 1.00 13.08 133 PRO A CA 1
ATOM 933 C C . PRO A 1 133 ? 29.009 -80.366 43.955 1.00 14.80 133 PRO A C 1
ATOM 934 O O . PRO A 1 133 ? 28.349 -80.993 43.129 1.00 19.64 133 PRO A O 1
ATOM 938 N N . TYR A 1 134 ? 29.063 -80.672 45.253 1.00 15.77 134 TYR A N 1
ATOM 939 C CA . TYR A 1 134 ? 28.298 -81.777 45.848 1.00 18.08 134 TYR A CA 1
ATOM 940 C C . TYR A 1 134 ? 26.792 -81.538 45.753 1.00 18.90 134 TYR A C 1
ATOM 941 O O . TYR A 1 134 ? 26.004 -82.487 45.736 1.00 19.12 134 TYR A O 1
ATOM 950 N N . GLN A 1 135 ? 26.389 -80.272 45.770 1.00 11.36 135 GLN A N 1
ATOM 951 C CA . GLN A 1 135 ? 24.983 -79.914 45.661 1.00 10.43 135 GLN A CA 1
ATOM 952 C C . GLN A 1 135 ? 24.780 -79.260 44.304 1.00 14.00 135 GLN A C 1
ATOM 953 O O . GLN A 1 135 ? 24.886 -78.044 44.168 1.00 10.57 135 GLN A O 1
ATOM 959 N N . ALA A 1 136 ? 24.508 -80.085 43.298 1.00 9.57 136 ALA A N 1
ATOM 960 C CA . ALA A 1 136 ? 24.608 -79.651 41.909 1.00 10.06 136 ALA A CA 1
ATOM 961 C C . ALA A 1 136 ? 23.626 -78.542 41.532 1.00 10.22 136 ALA A C 1
ATOM 962 O O . ALA A 1 136 ? 23.944 -77.683 40.705 1.00 11.11 136 ALA A O 1
ATOM 964 N N . GLU A 1 137 ? 22.442 -78.559 42.141 1.00 9.96 137 GLU A N 1
ATOM 965 C CA . GLU A 1 137 ? 21.396 -77.596 41.806 1.00 11.90 137 GLU A CA 1
ATOM 966 C C . GLU A 1 137 ? 21.780 -76.146 42.089 1.00 10.89 137 GLU A C 1
ATOM 967 O O . GLU A 1 137 ? 21.192 -75.224 41.507 1.00 13.11 137 GLU A O 1
ATOM 973 N N . ILE A 1 138 ? 22.750 -75.952 42.982 1.00 9.72 138 ILE A N 1
ATOM 974 C CA . ILE A 1 138 ? 23.250 -74.621 43.328 1.00 8.35 138 ILE A CA 1
ATOM 975 C C . ILE A 1 138 ? 24.718 -74.460 42.924 1.00 11.84 138 ILE A C 1
ATOM 976 O O . ILE A 1 138 ? 25.466 -73.660 43.500 1.00 11.43 138 ILE A O 1
ATOM 981 N N . ALA A 1 139 ? 25.112 -75.221 41.906 1.00 12.43 139 ALA A N 1
ATOM 982 C CA . ALA A 1 139 ? 26.463 -75.163 41.368 1.00 11.24 139 ALA A CA 1
ATOM 983 C C . ALA A 1 139 ? 26.484 -75.286 39.841 1.00 9.10 139 ALA A C 1
ATOM 984 O O . ALA A 1 139 ? 27.500 -75.683 39.266 1.00 10.46 139 ALA A O 1
ATOM 986 N N . GLN A 1 140 ? 25.380 -74.941 39.177 1.00 8.61 140 GLN A N 1
ATOM 987 C CA . GLN A 1 140 ? 25.300 -75.123 37.721 1.00 9.20 140 GLN A CA 1
ATOM 988 C C . GLN A 1 140 ? 26.271 -74.249 36.947 1.00 9.09 140 GLN A C 1
ATOM 989 O O . GLN A 1 140 ? 26.611 -74.558 35.795 1.00 9.53 140 GLN A O 1
ATOM 995 N N . GLY A 1 141 ? 26.676 -73.139 37.554 1.00 10.69 141 GLY A N 1
ATOM 996 C CA . GLY A 1 141 ? 27.585 -72.211 36.907 1.00 10.76 141 GLY A CA 1
ATOM 997 C C . GLY A 1 141 ? 28.968 -72.807 36.716 1.00 11.45 141 GLY A C 1
ATOM 998 O O . GLY A 1 141 ? 29.461 -72.891 35.588 1.00 11.18 141 GLY A O 1
ATOM 999 N N . ARG A 1 142 ? 29.612 -73.216 37.808 1.00 9.63 142 ARG A N 1
ATOM 1000 C CA . ARG A 1 142 ? 30.930 -73.822 37.655 1.00 8.14 142 ARG A CA 1
ATOM 1001 C C . ARG A 1 142 ? 30.824 -75.186 36.991 1.00 9.03 142 ARG A C 1
ATOM 1002 O O . ARG A 1 142 ? 31.743 -75.599 36.285 1.00 9.45 142 ARG A O 1
ATOM 1010 N N . LEU A 1 143 ? 29.709 -75.889 37.191 1.00 9.27 143 LEU A N 1
ATOM 1011 C CA . LEU A 1 143 ? 29.514 -77.144 36.469 1.00 9.29 143 LEU A CA 1
ATOM 1012 C C . LEU A 1 143 ? 29.512 -76.923 34.954 1.00 11.10 143 LEU A C 1
ATOM 1013 O O . LEU A 1 143 ? 30.089 -77.725 34.217 1.00 9.73 143 LEU A O 1
ATOM 1018 N N . GLU A 1 144 ? 28.875 -75.847 34.488 1.00 10.29 144 GLU A N 1
ATOM 1019 C CA . GLU A 1 144 ? 28.893 -75.532 33.059 1.00 8.98 144 GLU A CA 1
ATOM 1020 C C . GLU A 1 144 ? 30.302 -75.168 32.589 1.00 11.26 144 GLU A C 1
ATOM 1021 O O . GLU A 1 144 ? 30.742 -75.620 31.528 1.00 9.13 144 GLU A O 1
ATOM 1027 N N . ALA A 1 145 ? 31.008 -74.348 33.364 1.00 10.73 145 ALA A N 1
ATOM 1028 C CA . ALA A 1 145 ? 32.388 -74.023 33.007 1.00 10.15 145 ALA A CA 1
ATOM 1029 C C . ALA A 1 145 ? 33.261 -75.284 32.926 1.00 11.42 145 ALA A C 1
ATOM 1030 O O . ALA A 1 145 ? 34.136 -75.379 32.061 1.00 10.06 145 ALA A O 1
ATOM 1032 N N . LEU A 1 146 ? 33.034 -76.247 33.817 1.00 8.99 146 LEU A N 1
ATOM 1033 C CA . LEU A 1 146 ? 33.778 -77.505 33.754 1.00 7.22 146 LEU A CA 1
ATOM 1034 C C . LEU A 1 146 ? 33.355 -78.322 32.541 1.00 10.60 146 LEU A C 1
ATOM 1035 O O . LEU A 1 146 ? 34.180 -78.999 31.928 1.00 9.98 146 LEU A O 1
ATOM 1040 N N . LEU A 1 147 ? 32.074 -78.257 32.173 1.00 10.69 147 LEU A N 1
ATOM 1041 C CA . LEU A 1 147 ? 31.629 -78.967 30.973 1.00 10.14 147 LEU A CA 1
ATOM 1042 C C . LEU A 1 147 ? 32.321 -78.370 29.748 1.00 10.54 147 LEU A C 1
ATOM 1043 O O . LEU A 1 147 ? 32.704 -79.087 28.825 1.00 11.86 147 LEU A O 1
ATOM 1048 N N . ASN A 1 148 ? 32.464 -77.051 29.736 1.00 11.78 148 ASN A N 1
ATOM 1049 C CA . ASN A 1 148 ? 33.179 -76.392 28.655 1.00 10.28 148 ASN A CA 1
ATOM 1050 C C . ASN A 1 148 ? 34.637 -76.847 28.617 1.00 8.18 148 ASN A C 1
ATOM 1051 O O . ASN A 1 148 ? 35.194 -77.044 27.543 1.00 10.53 148 ASN A O 1
ATOM 1056 N N . PHE A 1 149 ? 35.240 -77.000 29.797 1.00 8.28 149 PHE A N 1
ATOM 1057 C CA . PHE A 1 149 ? 36.627 -77.471 29.919 1.00 7.48 149 PHE A CA 1
ATOM 1058 C C . PHE A 1 149 ? 36.769 -78.862 29.301 1.00 9.88 149 PHE A C 1
ATOM 1059 O O . PHE A 1 149 ? 37.655 -79.099 28.483 1.00 9.61 149 PHE A O 1
ATOM 1067 N N . GLN A 1 150 ? 35.880 -79.774 29.681 1.00 8.48 150 GLN A N 1
ATOM 1068 C CA . GLN A 1 150 ? 35.903 -81.140 29.148 1.00 10.14 150 GLN A CA 1
ATOM 1069 C C . GLN A 1 150 ? 35.752 -81.129 27.637 1.00 13.14 150 GLN A C 1
ATOM 1070 O O . GLN A 1 150 ? 36.435 -81.872 26.931 1.00 10.49 150 GLN A O 1
ATOM 1076 N N . THR A 1 151 ? 34.863 -80.271 27.145 1.00 10.01 151 THR A N 1
ATOM 1077 C CA . THR A 1 151 ? 34.579 -80.197 25.712 1.00 12.11 151 THR A CA 1
ATOM 1078 C C . THR A 1 151 ? 35.807 -79.690 24.960 1.00 10.26 151 THR A C 1
ATOM 1079 O O . THR A 1 151 ? 36.198 -80.235 23.923 1.00 11.18 151 THR A O 1
ATOM 1083 N N . MET A 1 152 ? 36.404 -78.628 25.478 1.00 10.46 152 MET A N 1
ATOM 1084 C CA . MET A 1 152 ? 37.645 -78.118 24.905 1.00 9.98 152 MET A CA 1
ATOM 1085 C C . MET A 1 152 ? 38.714 -79.218 24.823 1.00 12.60 152 MET A C 1
ATOM 1086 O O . MET A 1 152 ? 39.373 -79.393 23.784 1.00 11.07 152 MET A O 1
ATOM 1091 N N . VAL A 1 153 ? 38.873 -79.972 25.907 1.00 11.75 153 VAL A N 1
ATOM 1092 C CA . VAL A 1 153 ? 39.894 -81.023 25.958 1.00 10.83 153 VAL A CA 1
ATOM 1093 C C . VAL A 1 153 ? 39.573 -82.158 24.995 1.00 9.37 153 VAL A C 1
ATOM 1094 O O . VAL A 1 153 ? 40.443 -82.612 24.245 1.00 12.08 153 VAL A O 1
ATOM 1098 N N . MET A 1 154 ? 38.322 -82.610 24.993 1.00 7.69 154 MET A N 1
ATOM 1099 C CA . MET A 1 154 ? 37.899 -83.621 24.016 1.00 9.76 154 MET A CA 1
ATOM 1100 C C . MET A 1 154 ? 38.123 -83.175 22.562 1.00 14.62 154 MET A C 1
ATOM 1101 O O . MET A 1 154 ? 38.717 -83.916 21.760 1.00 13.46 154 MET A O 1
ATOM 1106 N N . ASP A 1 155 ? 37.658 -81.972 22.226 1.00 13.05 155 ASP A N 1
ATOM 1107 C CA . ASP A 1 155 ? 37.826 -81.433 20.880 1.00 13.01 155 ASP A CA 1
ATOM 1108 C C . ASP A 1 155 ? 39.295 -81.380 20.471 1.00 11.31 155 ASP A C 1
ATOM 1109 O O . ASP A 1 155 ? 39.651 -81.798 19.371 1.00 13.28 155 ASP A O 1
ATOM 1114 N N . LEU A 1 156 ? 40.145 -80.859 21.345 1.00 12.39 156 LEU A N 1
ATOM 1115 C CA . LEU A 1 156 ? 41.550 -80.667 20.969 1.00 10.61 156 LEU A CA 1
ATOM 1116 C C . LEU A 1 156 ? 42.305 -81.995 20.883 1.00 10.65 156 LEU A C 1
ATOM 1117 O O . LEU A 1 156 ? 43.097 -82.205 19.957 1.00 11.28 156 LEU A O 1
ATOM 1122 N N . THR A 1 157 ? 42.034 -82.906 21.817 1.00 12.73 157 THR A N 1
ATOM 1123 C CA . THR A 1 157 ? 42.760 -84.177 21.859 1.00 11.57 157 THR A CA 1
ATOM 1124 C C . THR A 1 157 ? 42.231 -85.201 20.871 1.00 13.81 157 THR A C 1
ATOM 1125 O O . THR A 1 157 ? 42.928 -86.156 20.530 1.00 14.09 157 THR A O 1
ATOM 1129 N N . GLY A 1 158 ? 40.994 -85.020 20.424 1.00 10.38 158 GLY A N 1
ATOM 1130 C CA . GLY A 1 158 ? 40.391 -85.979 19.520 1.00 12.21 158 GLY A CA 1
ATOM 1131 C C . GLY A 1 158 ? 39.964 -87.255 20.228 1.00 16.80 158 GLY A C 1
ATOM 1132 O O . GLY A 1 158 ? 39.766 -88.294 19.587 1.00 15.77 158 GLY A O 1
ATOM 1133 N N . LEU A 1 159 ? 39.809 -87.180 21.546 1.00 12.65 159 LEU A N 1
ATOM 1134 C CA . LEU A 1 159 ? 39.417 -88.350 22.340 1.00 13.61 159 LEU A CA 1
ATOM 1135 C C . LEU A 1 159 ? 37.983 -88.196 22.866 1.00 18.57 159 LEU A C 1
ATOM 1136 O O . LEU A 1 159 ? 37.411 -87.109 22.793 1.00 16.89 159 LEU A O 1
ATOM 1141 N N . GLU A 1 160 ? 37.417 -89.279 23.400 1.00 13.17 160 GLU A N 1
ATOM 1142 C CA . GLU A 1 160 ? 35.965 -89.387 23.589 1.00 15.12 160 GLU A CA 1
ATOM 1143 C C . GLU A 1 160 ? 35.416 -88.874 24.921 1.00 16.79 160 GLU A C 1
ATOM 1144 O O . GLU A 1 160 ? 34.237 -88.524 25.017 1.00 14.73 160 GLU A O 1
ATOM 1150 N N . ILE A 1 161 ? 36.252 -88.866 25.954 1.00 12.74 161 ILE A N 1
ATOM 1151 C CA A ILE A 1 161 ? 35.848 -88.378 27.272 0.54 15.77 161 ILE A CA 1
ATOM 1152 C CA B ILE A 1 161 ? 35.849 -88.383 27.265 0.46 15.60 161 ILE A CA 1
ATOM 1153 C C . ILE A 1 161 ? 37.028 -87.683 27.943 1.00 12.75 161 ILE A C 1
ATOM 1154 O O . ILE A 1 161 ? 38.190 -88.007 27.677 1.00 13.83 161 ILE A O 1
ATOM 1163 N N . ALA A 1 162 ? 36.734 -86.705 28.796 1.00 10.86 162 ALA A N 1
ATOM 1164 C CA . ALA A 1 162 ? 37.780 -85.995 29.532 1.00 12.96 162 ALA A CA 1
ATOM 1165 C C . ALA A 1 162 ? 37.224 -85.646 30.894 1.00 14.66 162 ALA A C 1
ATOM 1166 O O . ALA A 1 162 ? 36.011 -85.503 31.031 1.00 14.13 162 ALA A O 1
ATOM 1168 N N . ASN A 1 163 ? 38.086 -85.512 31.900 1.00 11.60 163 ASN A N 1
ATOM 1169 C CA . ASN A 1 163 ? 37.601 -85.203 33.245 1.00 10.99 163 ASN A CA 1
ATOM 1170 C C . ASN A 1 163 ? 37.649 -83.715 33.576 1.00 9.63 163 ASN A C 1
ATOM 1171 O O . ASN A 1 163 ? 38.015 -82.893 32.726 1.00 12.40 163 ASN A O 1
ATOM 1176 N N . ALA A 1 164 ? 37.292 -83.378 34.815 1.00 13.02 164 ALA A N 1
ATOM 1177 C CA . ALA A 1 164 ? 37.176 -81.982 35.239 1.00 12.24 164 ALA A CA 1
ATOM 1178 C C . ALA A 1 164 ? 38.430 -81.483 35.952 1.00 17.54 164 ALA A C 1
ATOM 1179 O O . ALA A 1 164 ? 38.337 -80.625 36.843 1.00 17.05 164 ALA A O 1
ATOM 1181 N N . SER A 1 165 ? 39.566 -82.084 35.575 1.00 13.00 165 SER A N 1
ATOM 1182 C CA . SER A 1 165 ? 40.957 -81.652 35.852 1.00 12.53 165 SER A CA 1
ATOM 1183 C C . SER A 1 165 ? 41.740 -82.597 36.759 1.00 13.15 165 SER A C 1
ATOM 1184 O O . SER A 1 165 ? 41.170 -83.280 37.621 1.00 11.30 165 SER A O 1
ATOM 1187 N N . LEU A 1 166 ? 43.051 -82.631 36.535 1.00 10.50 166 LEU A N 1
ATOM 1188 C CA . LEU A 1 166 ? 43.980 -83.295 37.446 1.00 8.84 166 LEU A CA 1
ATOM 1189 C C . LEU A 1 166 ? 44.993 -82.253 37.955 1.00 7.39 166 LEU A C 1
ATOM 1190 O O . LEU A 1 166 ? 44.921 -81.076 37.582 1.00 10.54 166 LEU A O 1
ATOM 1195 N N . LEU A 1 167 ? 45.919 -82.667 38.818 1.00 7.27 167 LEU A N 1
ATOM 1196 C CA . LEU A 1 167 ? 46.724 -81.701 39.589 1.00 9.06 167 LEU A CA 1
ATOM 1197 C C . LEU A 1 167 ? 47.829 -80.990 38.788 1.00 10.64 167 LEU A C 1
ATOM 1198 O O . LEU A 1 167 ? 48.028 -79.783 38.943 1.00 9.09 167 LEU A O 1
ATOM 1203 N N . ASP A 1 168 ? 48.553 -81.743 37.959 1.00 9.58 168 ASP A N 1
ATOM 1204 C CA . ASP A 1 168 ? 49.612 -81.194 37.099 1.00 8.46 168 ASP A CA 1
ATOM 1205 C C . ASP A 1 168 ? 49.947 -82.224 36.023 1.00 8.45 168 ASP A C 1
ATOM 1206 O O . ASP A 1 168 ? 49.383 -83.315 36.022 1.00 9.92 168 ASP A O 1
ATOM 1211 N N . GLU A 1 169 ? 50.817 -81.872 35.085 1.00 7.55 169 GLU A N 1
ATOM 1212 C CA . GLU A 1 169 ? 51.049 -82.743 33.940 1.00 8.02 169 GLU A CA 1
ATOM 1213 C C . GLU A 1 169 ? 51.665 -84.092 34.328 1.00 9.90 169 GLU A C 1
ATOM 1214 O O . GLU A 1 169 ? 51.216 -85.149 33.867 1.00 9.45 169 GLU A O 1
ATOM 1220 N N . GLY A 1 170 ? 52.693 -84.051 35.172 1.00 11.28 170 GLY A N 1
ATOM 1221 C CA . GLY A 1 170 ? 53.383 -85.261 35.578 1.00 9.83 170 GLY A CA 1
ATOM 1222 C C . GLY A 1 170 ? 52.479 -86.217 36.325 1.00 10.14 170 GLY A C 1
ATOM 1223 O O . GLY A 1 170 ? 52.483 -87.422 36.053 1.00 9.23 170 GLY A O 1
ATOM 1224 N N . THR A 1 171 ? 51.709 -85.701 37.275 1.00 8.05 171 THR A N 1
ATOM 1225 C CA . THR A 1 171 ? 50.773 -86.587 37.986 1.00 11.51 171 THR A CA 1
ATOM 1226 C C . THR A 1 171 ? 49.656 -87.100 37.083 1.00 11.31 171 THR A C 1
ATOM 1227 O O . THR A 1 171 ? 49.176 -88.219 37.266 1.00 10.03 171 THR A O 1
ATOM 1231 N N . ALA A 1 172 ? 49.234 -86.300 36.108 1.00 11.09 172 ALA A N 1
ATOM 1232 C CA . ALA A 1 172 ? 48.261 -86.795 35.135 1.00 10.15 172 ALA A CA 1
ATOM 1233 C C . ALA A 1 172 ? 48.851 -87.947 34.340 1.00 11.87 172 ALA A C 1
ATOM 1234 O O . ALA A 1 172 ? 48.172 -88.941 34.066 1.00 10.46 172 ALA A O 1
ATOM 1236 N N . ALA A 1 173 ? 50.120 -87.820 33.962 1.00 9.34 173 ALA A N 1
ATOM 1237 C CA . ALA A 1 173 ? 50.785 -88.909 33.253 1.00 10.80 173 ALA A CA 1
ATOM 1238 C C . ALA A 1 173 ? 50.888 -90.151 34.138 1.00 10.30 173 ALA A C 1
ATOM 1239 O O . ALA A 1 173 ? 50.752 -91.276 33.652 1.00 10.97 173 ALA A O 1
ATOM 1241 N N . ALA A 1 174 ? 51.136 -89.955 35.434 1.00 12.83 174 ALA A N 1
ATOM 1242 C CA . ALA A 1 174 ? 51.180 -91.087 36.361 1.00 11.52 174 ALA A CA 1
ATOM 1243 C C . ALA A 1 174 ? 49.807 -91.730 36.515 1.00 13.23 174 ALA A C 1
ATOM 1244 O O . ALA A 1 174 ? 49.704 -92.949 36.690 1.00 12.78 174 ALA A O 1
ATOM 1246 N N . GLU A 1 175 ? 48.749 -90.923 36.448 1.00 11.58 175 GLU A N 1
ATOM 1247 C CA . GLU A 1 175 ? 47.399 -91.473 36.471 1.00 11.58 175 GLU A CA 1
ATOM 1248 C C . GLU A 1 175 ? 47.155 -92.272 35.195 1.00 10.87 175 GLU A C 1
ATOM 1249 O O . GLU A 1 175 ? 46.459 -93.283 35.215 1.00 11.63 175 GLU A O 1
ATOM 1255 N N . ALA A 1 176 ? 47.739 -91.823 34.087 1.00 12.16 176 ALA A N 1
ATOM 1256 C CA . ALA A 1 176 ? 47.618 -92.558 32.830 1.00 9.01 176 ALA A CA 1
ATOM 1257 C C . ALA A 1 176 ? 48.350 -93.898 32.915 1.00 11.32 176 ALA A C 1
ATOM 1258 O O . ALA A 1 176 ? 47.894 -94.910 32.372 1.00 13.12 176 ALA A O 1
ATOM 1260 N N . MET A 1 177 ? 49.498 -93.903 33.590 1.00 10.38 177 MET A N 1
ATOM 1261 C CA . MET A 1 177 ? 50.218 -95.153 33.813 1.00 9.24 177 MET A CA 1
ATOM 1262 C C . MET A 1 177 ? 49.341 -96.101 34.631 1.00 11.07 177 MET A C 1
ATOM 1263 O O . MET A 1 177 ? 49.208 -97.285 34.301 1.00 13.36 177 MET A O 1
ATOM 1268 N N . ALA A 1 178 ? 48.737 -95.578 35.693 1.00 13.33 178 ALA A N 1
ATOM 1269 C CA . ALA A 1 178 ? 47.863 -96.386 36.544 1.00 13.58 178 ALA A CA 1
ATOM 1270 C C . ALA A 1 178 ? 46.674 -96.950 35.769 1.00 14.55 178 ALA A C 1
ATOM 1271 O O . ALA A 1 178 ? 46.328 -98.126 35.923 1.00 13.44 178 ALA A O 1
ATOM 1273 N N . LEU A 1 179 ? 46.041 -96.118 34.944 1.00 14.04 179 LEU A N 1
ATOM 1274 C CA . LEU A 1 179 ? 44.909 -96.584 34.143 1.00 13.01 179 LEU A CA 1
ATOM 1275 C C . LEU A 1 179 ? 45.365 -97.688 33.203 1.00 14.09 179 LEU A C 1
ATOM 1276 O O . LEU A 1 179 ? 44.694 -98.709 33.083 1.00 14.87 179 LEU A O 1
ATOM 1281 N N . SER A 1 180 ? 46.511 -97.488 32.547 1.00 10.84 180 SER A N 1
ATOM 1282 C CA . SER A 1 180 ? 47.033 -98.479 31.608 1.00 12.56 180 SER A CA 1
ATOM 1283 C C . SER A 1 180 ? 47.321 -99.798 32.306 1.00 12.12 180 SER A C 1
ATOM 1284 O O . SER A 1 180 ? 47.127 -100.880 31.743 1.00 14.39 180 SER A O 1
ATOM 1287 N N . TYR A 1 181 ? 47.829 -99.709 33.527 1.00 13.26 181 TYR A N 1
ATOM 1288 C CA . TYR A 1 181 ? 48.178 -100.912 34.274 1.00 10.76 181 TYR A CA 1
ATOM 1289 C C . TYR A 1 181 ? 46.892 -101.649 34.631 1.00 15.28 181 TYR A C 1
ATOM 1290 O O . TYR A 1 181 ? 46.811 -102.882 34.528 1.00 16.28 181 TYR A O 1
ATOM 1299 N N . GLY A 1 182 ? 45.882 -100.876 35.013 1.00 15.27 182 GLY A N 1
ATOM 1300 C CA . GLY A 1 182 ? 44.598 -101.424 35.432 1.00 20.14 182 GLY A CA 1
ATOM 1301 C C . GLY A 1 182 ? 43.791 -102.093 34.334 1.00 25.02 182 GLY A C 1
ATOM 1302 O O . GLY A 1 182 ? 42.992 -102.991 34.612 1.00 24.19 182 GLY A O 1
ATOM 1303 N N . VAL A 1 183 ? 43.979 -101.668 33.087 1.00 17.87 183 VAL A N 1
ATOM 1304 C CA . VAL A 1 183 ? 43.253 -102.292 31.982 1.00 17.73 183 VAL A CA 1
ATOM 1305 C C . VAL A 1 183 ? 44.119 -103.224 31.140 1.00 18.38 183 VAL A C 1
ATOM 1306 O O . VAL A 1 183 ? 43.709 -103.652 30.055 1.00 19.55 183 VAL A O 1
ATOM 1310 N N . SER A 1 184 ? 45.310 -103.552 31.638 1.00 21.25 184 SER A N 1
ATOM 1311 C CA . SER A 1 184 ? 46.239 -104.379 30.874 1.00 19.90 184 SER A CA 1
ATOM 1312 C C . SER A 1 184 ? 45.758 -105.816 30.730 1.00 21.21 184 SER A C 1
ATOM 1313 O O . SER A 1 184 ? 45.299 -106.429 31.698 1.00 22.72 184 SER A O 1
ATOM 1316 N N . LYS A 1 185 ? 45.882 -106.359 29.526 1.00 25.02 185 LYS A N 1
ATOM 1317 C CA . LYS A 1 185 ? 45.494 -107.743 29.274 1.00 37.44 185 LYS A CA 1
ATOM 1318 C C . LYS A 1 185 ? 46.641 -108.721 29.535 1.00 38.40 185 LYS A C 1
ATOM 1319 O O . LYS A 1 185 ? 46.423 -109.929 29.654 1.00 41.69 185 LYS A O 1
ATOM 1325 N N . SER A 1 186 ? 47.863 -108.202 29.625 1.00 31.74 186 SER A N 1
ATOM 1326 C CA . SER A 1 186 ? 49.032 -109.070 29.774 1.00 26.49 186 SER A CA 1
ATOM 1327 C C . SER A 1 186 ? 49.575 -109.055 31.195 1.00 25.02 186 SER A C 1
ATOM 1328 O O . SER A 1 186 ? 49.029 -108.394 32.076 1.00 28.61 186 SER A O 1
ATOM 1331 N N . LYS A 1 187 ? 50.653 -109.797 31.406 1.00 21.94 187 LYS A N 1
ATOM 1332 C CA . LYS A 1 187 ? 51.335 -109.815 32.689 1.00 29.18 187 LYS A CA 1
ATOM 1333 C C . LYS A 1 187 ? 52.489 -108.820 32.692 1.00 28.32 187 LYS A C 1
ATOM 1334 O O . LYS A 1 187 ? 53.316 -108.825 33.608 1.00 26.28 187 LYS A O 1
ATOM 1340 N N . ALA A 1 188 ? 52.551 -107.980 31.661 1.00 21.70 188 ALA A N 1
ATOM 1341 C CA . ALA A 1 188 ? 53.652 -107.023 31.520 1.00 22.73 188 ALA A CA 1
ATOM 1342 C C . ALA A 1 188 ? 53.766 -106.099 32.729 1.00 20.82 188 ALA A C 1
ATOM 1343 O O . ALA A 1 188 ? 52.764 -105.598 33.241 1.00 16.50 188 ALA A O 1
ATOM 1345 N N . ASN A 1 189 ? 54.998 -105.862 33.171 1.00 17.55 189 ASN A N 1
ATOM 1346 C CA . ASN A 1 189 ? 55.231 -105.095 34.384 1.00 16.13 189 ASN A CA 1
ATOM 1347 C C . ASN A 1 189 ? 55.991 -103.795 34.113 1.00 16.88 189 ASN A C 1
ATOM 1348 O O . ASN A 1 189 ? 56.277 -103.033 35.034 1.00 17.38 189 ASN A O 1
ATOM 1353 N N . ALA A 1 190 ? 56.312 -103.542 32.846 1.00 18.55 190 ALA A N 1
ATOM 1354 C CA . ALA A 1 190 ? 57.128 -102.381 32.486 1.00 15.42 190 ALA A CA 1
ATOM 1355 C C . ALA A 1 190 ? 56.311 -101.277 31.817 1.00 15.45 190 ALA A C 1
ATOM 1356 O O . ALA A 1 190 ? 55.356 -101.555 31.082 1.00 16.91 190 ALA A O 1
ATOM 1358 N N . PHE A 1 191 ? 56.703 -100.028 32.067 1.00 12.11 191 PHE A N 1
ATOM 1359 C CA . PHE A 1 191 ? 56.068 -98.861 31.457 1.00 14.17 191 PHE A CA 1
ATOM 1360 C C . PHE A 1 191 ? 57.172 -98.083 30.744 1.00 14.38 191 PHE A C 1
ATOM 1361 O O . PHE A 1 191 ? 58.172 -97.707 31.364 1.00 14.21 191 PHE A O 1
ATOM 1369 N N . PHE A 1 192 ? 57.027 -97.887 29.437 1.00 11.83 192 PHE A N 1
ATOM 1370 C CA . PHE A 1 192 ? 58.030 -97.127 28.693 1.00 10.18 192 PHE A CA 1
ATOM 1371 C C . PHE A 1 192 ? 57.757 -95.627 28.795 1.00 15.83 192 PHE A C 1
ATOM 1372 O O . PHE A 1 192 ? 56.630 -95.175 28.585 1.00 14.77 192 PHE A O 1
ATOM 1380 N N . VAL A 1 193 ? 58.795 -94.856 29.108 1.00 11.45 193 VAL A N 1
ATOM 1381 C CA . VAL A 1 193 ? 58.671 -93.408 29.124 1.00 9.51 193 VAL A CA 1
ATOM 1382 C C . VAL A 1 193 ? 59.703 -92.868 28.156 1.00 13.29 193 VAL A C 1
ATOM 1383 O O . VAL A 1 193 ? 60.881 -93.157 28.304 1.00 10.54 193 VAL A O 1
ATOM 1387 N N . ALA A 1 194 ? 59.271 -92.111 27.152 1.00 12.44 194 ALA A N 1
ATOM 1388 C CA . ALA A 1 194 ? 60.230 -91.545 26.205 1.00 13.40 194 ALA A CA 1
ATOM 1389 C C . ALA A 1 194 ? 61.184 -90.600 26.922 1.00 9.20 194 ALA A C 1
ATOM 1390 O O . ALA A 1 194 ? 60.775 -89.803 27.782 1.00 10.78 194 ALA A O 1
ATOM 1392 N N . GLN A 1 195 ? 62.459 -90.665 26.551 1.00 9.63 195 GLN A N 1
ATOM 1393 C CA . GLN A 1 195 ? 63.470 -89.880 27.240 1.00 14.43 195 GLN A CA 1
ATOM 1394 C C . GLN A 1 195 ? 63.318 -88.400 26.940 1.00 17.12 195 GLN A C 1
ATOM 1395 O O . GLN A 1 195 ? 63.909 -87.567 27.623 1.00 15.67 195 GLN A O 1
ATOM 1401 N N . ASP A 1 196 ? 62.511 -88.061 25.938 1.00 15.36 196 ASP A N 1
ATOM 1402 C CA . ASP A 1 196 ? 62.241 -86.642 25.698 1.00 18.43 196 ASP A CA 1
ATOM 1403 C C . ASP A 1 196 ? 60.897 -86.157 26.236 1.00 12.23 196 ASP A C 1
ATOM 1404 O O . ASP A 1 196 ? 60.382 -85.125 25.790 1.00 12.95 196 ASP A O 1
ATOM 1409 N N . CYS A 1 197 ? 60.339 -86.867 27.219 1.00 10.20 197 CYS A N 1
ATOM 1410 C CA . CYS A 1 197 ? 59.332 -86.238 28.072 1.00 9.27 197 CYS A CA 1
ATOM 1411 C C . CYS A 1 197 ? 60.020 -85.181 28.938 1.00 10.30 197 CYS A C 1
ATOM 1412 O O . CYS A 1 197 ? 61.246 -85.217 29.127 1.00 12.69 197 CYS A O 1
ATOM 1415 N N . HIS A 1 198 ? 59.247 -84.236 29.468 1.00 11.52 198 HIS A N 1
ATOM 1416 C CA . HIS A 1 198 ? 59.814 -83.264 30.402 1.00 9.31 198 HIS A CA 1
ATOM 1417 C C . HIS A 1 198 ? 60.456 -84.039 31.558 1.00 9.53 198 HIS A C 1
ATOM 1418 O O . HIS A 1 198 ? 59.881 -85.003 32.046 1.00 9.34 198 HIS A O 1
ATOM 1425 N N . PRO A 1 199 ? 61.656 -83.631 31.993 1.00 10.59 199 PRO A N 1
ATOM 1426 C CA . PRO A 1 199 ? 62.368 -84.457 32.980 1.00 12.01 199 PRO A CA 1
ATOM 1427 C C . PRO A 1 199 ? 61.628 -84.578 34.314 1.00 11.89 199 PRO A C 1
ATOM 1428 O O . PRO A 1 199 ? 61.726 -85.625 34.956 1.00 11.48 199 PRO A O 1
ATOM 1432 N N . GLN A 1 200 ? 60.874 -83.555 34.716 1.00 8.79 200 GLN A N 1
ATOM 1433 C CA . GLN A 1 200 ? 60.102 -83.666 35.957 1.00 8.93 200 GLN A CA 1
ATOM 1434 C C . GLN A 1 200 ? 58.961 -84.666 35.827 1.00 8.97 200 GLN A C 1
ATOM 1435 O O . GLN A 1 200 ? 58.583 -85.325 36.802 1.00 9.74 200 GLN A O 1
ATOM 1441 N N . THR A 1 201 ? 58.419 -84.806 34.622 1.00 8.71 201 THR A N 1
ATOM 1442 C CA . THR A 1 201 ? 57.398 -85.825 34.384 1.00 9.93 201 THR A CA 1
ATOM 1443 C C . THR A 1 201 ? 58.006 -87.199 34.607 1.00 10.72 201 THR A C 1
ATOM 1444 O O . THR A 1 201 ? 57.403 -88.062 35.261 1.00 13.27 201 THR A O 1
ATOM 1448 N N . ILE A 1 202 ? 59.205 -87.406 34.064 1.00 8.58 202 ILE A N 1
ATOM 1449 C CA . ILE A 1 202 ? 59.872 -88.693 34.219 1.00 8.25 202 ILE A CA 1
ATOM 1450 C C . ILE A 1 202 ? 60.082 -88.994 35.698 1.00 9.77 202 ILE A C 1
ATOM 1451 O O . ILE A 1 202 ? 59.823 -90.113 36.149 1.00 9.28 202 ILE A O 1
ATOM 1456 N N . GLU A 1 203 ? 60.509 -87.999 36.471 1.00 8.70 203 GLU A N 1
ATOM 1457 C CA . GLU A 1 203 ? 60.719 -88.229 37.899 1.00 11.47 203 GLU A CA 1
ATOM 1458 C C . GLU A 1 203 ? 59.415 -88.524 38.641 1.00 10.90 203 GLU A C 1
ATOM 1459 O O . GLU A 1 203 ? 59.373 -89.394 39.512 1.00 11.88 203 GLU A O 1
ATOM 1465 N N . VAL A 1 204 ? 58.342 -87.818 38.298 1.00 8.71 204 VAL A N 1
ATOM 1466 C CA . VAL A 1 204 ? 57.050 -88.089 38.947 1.00 10.23 204 VAL A CA 1
ATOM 1467 C C . VAL A 1 204 ? 56.590 -89.513 38.656 1.00 13.21 204 VAL A C 1
ATOM 1468 O O . VAL A 1 204 ? 56.111 -90.220 39.544 1.00 11.20 204 VAL A O 1
ATOM 1472 N N . ILE A 1 205 ? 56.760 -89.950 37.417 1.00 10.17 205 ILE A N 1
ATOM 1473 C CA A ILE A 1 205 ? 56.380 -91.313 37.065 0.40 9.56 205 ILE A CA 1
ATOM 1474 C CA B ILE A 1 205 ? 56.406 -91.316 37.023 0.60 9.83 205 ILE A CA 1
ATOM 1475 C C . ILE A 1 205 ? 57.217 -92.355 37.806 1.00 10.92 205 ILE A C 1
ATOM 1476 O O . ILE A 1 205 ? 56.673 -93.330 38.345 1.00 12.35 205 ILE A O 1
ATOM 1485 N N . LYS A 1 206 ? 58.529 -92.153 37.853 1.00 9.89 206 LYS A N 1
ATOM 1486 C CA . LYS A 1 206 ? 59.398 -93.104 38.555 1.00 11.46 206 LYS A CA 1
ATOM 1487 C C . LYS A 1 206 ? 59.025 -93.185 40.030 1.00 15.40 206 LYS A C 1
ATOM 1488 O O . LYS A 1 206 ? 58.972 -94.272 40.612 1.00 13.30 206 LYS A O 1
ATOM 1494 N N . THR A 1 207 ? 58.735 -92.034 40.626 1.00 12.51 207 THR A N 1
ATOM 1495 C CA . THR A 1 207 ? 58.332 -91.995 42.029 1.00 10.70 207 THR A CA 1
ATOM 1496 C C . THR A 1 207 ? 57.018 -92.754 42.257 1.00 14.29 207 THR A C 1
ATOM 1497 O O . THR A 1 207 ? 56.869 -93.453 43.263 1.00 13.01 207 THR A O 1
ATOM 1501 N N . ARG A 1 208 ? 56.085 -92.656 41.312 1.00 11.86 208 ARG A N 1
ATOM 1502 C CA . ARG A 1 208 ? 54.821 -93.405 41.431 1.00 14.00 208 ARG A CA 1
ATOM 1503 C C . ARG A 1 208 ? 54.966 -94.902 41.135 1.00 13.08 208 ARG A C 1
ATOM 1504 O O . ARG A 1 208 ? 54.259 -95.721 41.722 1.00 11.86 208 ARG A O 1
ATOM 1512 N N . ALA A 1 209 ? 55.859 -95.260 40.215 1.00 11.35 209 ALA A N 1
ATOM 1513 C CA . ALA A 1 209 ? 56.091 -96.663 39.890 1.00 14.22 209 ALA A CA 1
ATOM 1514 C C . ALA A 1 209 ? 56.820 -97.420 41.007 1.00 13.88 209 ALA A C 1
ATOM 1515 O O . ALA A 1 209 ? 56.585 -98.611 41.202 1.00 13.56 209 ALA A O 1
ATOM 1517 N N . ASN A 1 210 ? 57.705 -96.730 41.727 1.00 12.59 210 ASN A N 1
ATOM 1518 C CA . ASN A 1 210 ? 58.580 -97.387 42.717 1.00 15.02 210 ASN A CA 1
ATOM 1519 C C . ASN A 1 210 ? 57.828 -98.279 43.727 1.00 13.09 210 ASN A C 1
ATOM 1520 O O . ASN A 1 210 ? 58.157 -99.466 43.854 1.00 15.42 210 ASN A O 1
ATOM 1529 N N . PRO A 1 211 ? 56.815 -97.737 44.430 1.00 11.39 211 PRO A N 1
ATOM 1530 C CA . PRO A 1 211 ? 56.191 -98.610 45.437 1.00 13.35 211 PRO A CA 1
ATOM 1531 C C . PRO A 1 211 ? 55.295 -99.699 44.854 1.00 19.20 211 PRO A C 1
ATOM 1532 O O . PRO A 1 211 ? 54.883 -100.601 45.591 1.00 18.06 211 PRO A O 1
ATOM 1536 N N . LEU A 1 212 ? 54.991 -99.616 43.564 1.00 15.86 212 LEU A N 1
ATOM 1537 C CA . LEU A 1 212 ? 54.145 -100.615 42.913 1.00 16.00 212 LEU A CA 1
ATOM 1538 C C . LEU A 1 212 ? 54.974 -101.689 42.217 1.00 18.37 212 LEU A C 1
ATOM 1539 O O . LEU A 1 212 ? 54.427 -102.649 41.657 1.00 17.68 212 LEU A O 1
ATOM 1544 N N . GLY A 1 213 ? 56.295 -101.531 42.245 1.00 16.60 213 GLY A N 1
ATOM 1545 C CA . GLY A 1 213 ? 57.177 -102.510 41.636 1.00 20.30 213 GLY A CA 1
ATOM 1546 C C . GLY A 1 213 ? 57.155 -102.464 40.121 1.00 18.40 213 GLY A C 1
ATOM 1547 O O . GLY A 1 213 ? 57.644 -103.380 39.461 1.00 20.87 213 GLY A O 1
ATOM 1548 N N . ILE A 1 214 ? 56.588 -101.396 39.567 1.00 15.00 214 ILE A N 1
ATOM 1549 C CA . ILE A 1 214 ? 56.551 -101.199 38.116 1.00 13.98 214 ILE A CA 1
ATOM 1550 C C . ILE A 1 214 ? 57.934 -100.809 37.590 1.00 18.05 214 ILE A C 1
ATOM 1551 O O . ILE A 1 214 ? 58.589 -99.919 38.139 1.00 16.53 214 ILE A O 1
ATOM 1556 N N . GLU A 1 215 ? 58.382 -101.481 36.535 1.00 14.22 215 GLU A N 1
ATOM 1557 C CA . GLU A 1 215 ? 59.662 -101.150 35.921 1.00 14.81 215 GLU A CA 1
ATOM 1558 C C . GLU A 1 215 ? 59.479 -99.996 34.941 1.00 17.53 215 GLU A C 1
ATOM 1559 O O . GLU A 1 215 ? 58.691 -100.098 34.007 1.00 17.31 215 GLU A O 1
ATOM 1565 N N . VAL A 1 216 ? 60.198 -98.898 35.145 1.00 13.57 216 VAL A N 1
ATOM 1566 C CA . VAL A 1 216 ? 60.109 -97.775 34.212 1.00 12.11 216 VAL A CA 1
ATOM 1567 C C . VAL A 1 216 ? 61.321 -97.810 33.298 1.00 16.88 216 VAL A C 1
ATOM 1568 O O . VAL A 1 216 ? 62.459 -97.767 33.770 1.00 18.31 216 VAL A O 1
ATOM 1572 N N . ILE A 1 217 ? 61.082 -97.920 31.995 1.00 13.55 217 ILE A N 1
ATOM 1573 C CA . ILE A 1 217 ? 62.174 -97.922 31.024 1.00 12.75 217 ILE A CA 1
ATOM 1574 C C . ILE A 1 217 ? 62.201 -96.554 30.361 1.00 16.24 217 ILE A C 1
ATOM 1575 O O . ILE A 1 217 ? 61.209 -96.135 29.783 1.00 14.02 217 ILE A O 1
ATOM 1580 N N . VAL A 1 218 ? 63.329 -95.857 30.451 1.00 12.65 218 VAL A N 1
ATOM 1581 C CA . VAL A 1 218 ? 63.431 -94.514 29.891 1.00 10.02 218 VAL A CA 1
ATOM 1582 C C . VAL A 1 218 ? 64.409 -94.542 28.733 1.00 11.89 218 VAL A C 1
ATOM 1583 O O . VAL A 1 218 ? 65.578 -94.874 28.916 1.00 13.58 218 VAL A O 1
ATOM 1587 N N . GLY A 1 219 ? 63.941 -94.198 27.537 1.00 13.33 219 GLY A N 1
ATOM 1588 C CA . GLY A 1 219 ? 64.806 -94.280 26.368 1.00 12.27 219 GLY A CA 1
ATOM 1589 C C . GLY A 1 219 ? 64.259 -93.591 25.138 1.00 18.07 219 GLY A C 1
ATOM 1590 O O . GLY A 1 219 ? 63.203 -92.969 25.179 1.00 12.90 219 GLY A O 1
ATOM 1591 N N . ASP A 1 220 ? 64.997 -93.695 24.039 1.00 19.89 220 ASP A N 1
ATOM 1592 C CA . ASP A 1 220 ? 64.606 -93.065 22.783 1.00 21.84 220 ASP A CA 1
ATOM 1593 C C . ASP A 1 220 ? 63.442 -93.860 22.196 1.00 17.33 220 ASP A C 1
ATOM 1594 O O . ASP A 1 220 ? 63.531 -95.084 22.046 1.00 18.34 220 ASP A O 1
ATOM 1599 N N . HIS A 1 221 ? 62.342 -93.186 21.868 1.00 18.13 221 HIS A N 1
ATOM 1600 C CA . HIS A 1 221 ? 61.184 -93.918 21.366 1.00 17.93 221 HIS A CA 1
ATOM 1601 C C . HIS A 1 221 ? 61.499 -94.507 20.003 1.00 19.88 221 HIS A C 1
ATOM 1602 O O . HIS A 1 221 ? 60.896 -95.505 19.604 1.00 22.66 221 HIS A O 1
ATOM 1609 N N . HIS A 1 222 ? 62.454 -93.897 19.299 1.00 18.01 222 HIS A N 1
ATOM 1610 C CA . HIS A 1 222 ? 62.836 -94.353 17.957 1.00 21.57 222 HIS A CA 1
ATOM 1611 C C . HIS A 1 222 ? 63.460 -95.737 17.995 1.00 21.19 222 HIS A C 1
ATOM 1612 O O . HIS A 1 222 ? 63.374 -96.498 17.030 1.00 25.29 222 HIS A O 1
ATOM 1619 N N . THR A 1 223 ? 64.115 -96.038 19.110 1.00 26.48 223 THR A N 1
ATOM 1620 C CA . THR A 1 223 ? 64.944 -97.226 19.219 1.00 28.58 223 THR A CA 1
ATOM 1621 C C . THR A 1 223 ? 64.427 -98.261 20.219 1.00 30.87 223 THR A C 1
ATOM 1622 O O . THR A 1 223 ? 65.118 -99.245 20.494 1.00 25.07 223 THR A O 1
ATOM 1626 N N . PHE A 1 224 ? 63.229 -98.050 20.768 1.00 21.64 224 PHE A N 1
ATOM 1627 C CA . PHE A 1 224 ? 62.680 -99.026 21.708 1.00 22.58 224 PHE A CA 1
ATOM 1628 C C . PHE A 1 224 ? 62.385 -100.333 20.997 1.00 25.44 224 PHE A C 1
ATOM 1629 O O . PHE A 1 224 ? 61.679 -100.353 19.981 1.00 26.82 224 PHE A O 1
ATOM 1637 N N . SER A 1 225 ? 62.908 -101.421 21.555 1.00 20.80 225 SER A N 1
ATOM 1638 C CA . SER A 1 225 ? 62.917 -102.709 20.871 1.00 24.36 225 SER A CA 1
ATOM 1639 C C . SER A 1 225 ? 61.619 -103.489 21.023 1.00 27.37 225 SER A C 1
ATOM 1640 O O . SER A 1 225 ? 61.356 -104.405 20.235 1.00 27.03 225 SER A O 1
ATOM 1643 N N . PHE A 1 226 ? 60.843 -103.149 22.052 1.00 22.34 226 PHE A N 1
ATOM 1644 C CA . PHE A 1 226 ? 59.645 -103.902 22.455 1.00 31.01 226 PHE A CA 1
ATOM 1645 C C . PHE A 1 226 ? 59.983 -105.333 22.893 1.00 35.69 226 PHE A C 1
ATOM 1646 O O . PHE A 1 226 ? 59.102 -106.195 22.976 1.00 33.77 226 PHE A O 1
ATOM 1654 N N . SER A 1 227 ? 61.264 -105.561 23.188 1.00 32.63 227 SER A N 1
ATOM 1655 C CA . SER A 1 227 ? 61.768 -106.869 23.615 1.00 34.76 227 SER A CA 1
ATOM 1656 C C . SER A 1 227 ? 61.366 -107.199 25.049 1.00 35.37 227 SER A C 1
ATOM 1657 O O . SER A 1 227 ? 61.140 -108.364 25.387 1.00 34.95 227 SER A O 1
ATOM 1660 N N . THR A 1 228 ? 61.298 -106.171 25.893 1.00 27.64 228 THR A N 1
ATOM 1661 C CA . THR A 1 228 ? 60.771 -106.305 27.246 1.00 18.84 228 THR A CA 1
ATOM 1662 C C . THR A 1 228 ? 59.292 -105.939 27.176 1.00 23.66 228 THR A C 1
ATOM 1663 O O . THR A 1 228 ? 58.940 -104.887 26.639 1.00 25.04 228 THR A O 1
ATOM 1667 N N . SER A 1 229 ? 58.421 -106.803 27.692 1.00 19.24 229 SER A N 1
ATOM 1668 C CA . SER A 1 229 ? 56.982 -106.547 27.609 1.00 19.27 229 SER A CA 1
ATOM 1669 C C . SER A 1 229 ? 56.597 -105.297 28.389 1.00 16.80 229 SER A C 1
ATOM 1670 O O . SER A 1 229 ? 57.026 -105.119 29.526 1.00 17.49 229 SER A O 1
ATOM 1673 N N . ILE A 1 230 ? 55.784 -104.433 27.780 1.00 16.73 230 ILE A N 1
ATOM 1674 C CA . ILE A 1 230 ? 55.296 -103.231 28.456 1.00 12.53 230 ILE A CA 1
ATOM 1675 C C . ILE A 1 230 ? 53.767 -103.225 28.469 1.00 12.06 230 ILE A C 1
ATOM 1676 O O . ILE A 1 230 ? 53.139 -103.823 27.593 1.00 13.80 230 ILE A O 1
ATOM 1681 N N . PHE A 1 231 ? 53.167 -102.565 29.458 1.00 13.27 231 PHE A N 1
ATOM 1682 C CA . PHE A 1 231 ? 51.709 -102.430 29.484 1.00 16.60 231 PHE A CA 1
ATOM 1683 C C . PHE A 1 231 ? 51.285 -101.053 28.995 1.00 18.30 231 PHE A C 1
ATOM 1684 O O . PHE A 1 231 ? 50.102 -100.801 28.739 1.00 17.50 231 PHE A O 1
ATOM 1692 N N . GLY A 1 232 ? 52.248 -100.149 28.870 1.00 11.54 232 GLY A N 1
ATOM 1693 C CA . GLY A 1 232 ? 51.932 -98.822 28.390 1.00 10.69 232 GLY A CA 1
ATOM 1694 C C . GLY A 1 232 ? 53.184 -98.054 28.021 1.00 12.46 232 GLY A C 1
ATOM 1695 O O . GLY A 1 232 ? 54.292 -98.435 28.420 1.00 12.50 232 GLY A O 1
ATOM 1696 N N . ALA A 1 233 ? 52.998 -96.974 27.265 1.00 12.24 233 ALA A N 1
ATOM 1697 C CA . ALA A 1 233 ? 54.094 -96.086 26.889 1.00 12.40 233 ALA A CA 1
ATOM 1698 C C . ALA A 1 233 ? 53.637 -94.637 26.953 1.00 17.82 233 ALA A C 1
ATOM 1699 O O . ALA A 1 233 ? 52.475 -94.329 26.652 1.00 15.76 233 ALA A O 1
ATOM 1701 N N . LEU A 1 234 ? 54.553 -93.758 27.348 1.00 9.32 234 LEU A N 1
ATOM 1702 C CA . LEU A 1 234 ? 54.275 -92.324 27.415 1.00 10.35 234 LEU A CA 1
ATOM 1703 C C . LEU A 1 234 ? 55.195 -91.581 26.449 1.00 12.00 234 LEU A C 1
ATOM 1704 O O . LEU A 1 234 ? 56.423 -91.714 26.521 1.00 13.89 234 LEU A O 1
ATOM 1709 N N . LEU A 1 235 ? 54.597 -90.800 25.553 1.00 12.80 235 LEU A N 1
ATOM 1710 C CA . LEU A 1 235 ? 55.339 -90.033 24.553 1.00 15.12 235 LEU A CA 1
ATOM 1711 C C . LEU A 1 235 ? 54.988 -88.563 24.703 1.00 12.69 235 LEU A C 1
ATOM 1712 O O . LEU A 1 235 ? 53.861 -88.235 25.074 1.00 11.96 235 LEU A O 1
ATOM 1717 N N . GLN A 1 236 ? 55.948 -87.674 24.430 1.00 11.19 236 GLN A N 1
ATOM 1718 C CA . GLN A 1 236 ? 55.750 -86.228 24.631 1.00 10.91 236 GLN A CA 1
ATOM 1719 C C . GLN A 1 236 ? 55.562 -85.520 23.272 1.00 12.21 236 GLN A C 1
ATOM 1720 O O . GLN A 1 236 ? 56.330 -85.766 22.330 1.00 13.61 236 GLN A O 1
ATOM 1726 N N . TYR A 1 237 ? 54.560 -84.639 23.162 1.00 12.79 237 TYR A N 1
ATOM 1727 C CA . TYR A 1 237 ? 54.141 -84.108 21.851 1.00 12.11 237 TYR A CA 1
ATOM 1728 C C . TYR A 1 237 ? 53.727 -82.644 21.952 1.00 11.21 237 TYR A C 1
ATOM 1729 O O . TYR A 1 237 ? 52.669 -82.337 22.496 1.00 12.90 237 TYR A O 1
ATOM 1738 N N . PRO A 1 238 ? 54.569 -81.721 21.464 1.00 12.96 238 PRO A N 1
ATOM 1739 C CA . PRO A 1 238 ? 55.935 -81.917 20.960 1.00 11.59 238 PRO A CA 1
ATOM 1740 C C . PRO A 1 238 ? 56.859 -82.331 22.103 1.00 11.14 238 PRO A C 1
ATOM 1741 O O . PRO A 1 238 ? 56.453 -82.237 23.268 1.00 11.89 238 PRO A O 1
ATOM 1745 N N . ALA A 1 239 ? 58.065 -82.786 21.777 1.00 10.83 239 ALA A N 1
ATOM 1746 C CA . ALA A 1 239 ? 59.004 -83.299 22.775 1.00 12.04 239 ALA A CA 1
ATOM 1747 C C . ALA A 1 239 ? 59.538 -82.181 23.652 1.00 12.13 239 ALA A C 1
ATOM 1748 O O . ALA A 1 239 ? 59.391 -80.994 23.318 1.00 11.91 239 ALA A O 1
ATOM 1750 N N . THR A 1 240 ? 60.186 -82.546 24.756 1.00 10.90 240 THR A N 1
ATOM 1751 C CA . THR A 1 240 ? 60.708 -81.538 25.678 1.00 11.24 240 THR A CA 1
ATOM 1752 C C . THR A 1 240 ? 61.739 -80.620 25.020 1.00 11.54 240 THR A C 1
ATOM 1753 O O . THR A 1 240 ? 61.860 -79.453 25.402 1.00 13.06 240 THR A O 1
ATOM 1757 N N . ASP A 1 241 ? 62.457 -81.129 24.020 1.00 11.11 241 ASP A N 1
ATOM 1758 C CA . ASP A 1 241 ? 63.444 -80.315 23.325 1.00 14.63 241 ASP A CA 1
ATOM 1759 C C . ASP A 1 241 ? 62.834 -79.623 22.118 1.00 12.89 241 ASP A C 1
ATOM 1760 O O . ASP A 1 241 ? 63.531 -78.949 21.365 1.00 11.99 241 ASP A O 1
ATOM 1765 N N . GLY A 1 242 ? 61.525 -79.795 21.953 1.00 11.88 242 GLY A N 1
ATOM 1766 C CA . GLY A 1 242 ? 60.782 -79.113 20.911 1.00 13.21 242 GLY A CA 1
ATOM 1767 C C . GLY A 1 242 ? 60.417 -79.936 19.694 1.00 13.38 242 GLY A C 1
ATOM 1768 O O . GLY A 1 242 ? 59.535 -79.546 18.923 1.00 10.62 242 GLY A O 1
ATOM 1769 N N . ALA A 1 243 ? 61.083 -81.070 19.499 1.00 13.10 243 ALA A N 1
ATOM 1770 C CA . ALA A 1 243 ? 60.902 -81.817 18.260 1.00 16.09 243 ALA A CA 1
ATOM 1771 C C . ALA A 1 243 ? 59.483 -82.362 18.126 1.00 13.76 243 ALA A C 1
ATOM 1772 O O . ALA A 1 243 ? 58.926 -82.911 19.083 1.00 14.55 243 ALA A O 1
ATOM 1774 N N . VAL A 1 244 ? 58.904 -82.189 16.940 1.00 13.56 244 VAL A N 1
ATOM 1775 C CA . VAL A 1 244 ? 57.616 -82.789 16.613 1.00 14.00 244 VAL A CA 1
ATOM 1776 C C . VAL A 1 244 ? 57.846 -84.077 15.818 1.00 15.33 244 VAL A C 1
ATOM 1777 O O . VAL A 1 244 ? 58.444 -84.065 14.727 1.00 15.16 244 VAL A O 1
ATOM 1781 N N . TYR A 1 245 ? 57.391 -85.194 16.379 1.00 11.55 245 TYR A N 1
ATOM 1782 C CA . TYR A 1 245 ? 57.540 -86.491 15.721 1.00 13.26 245 TYR A CA 1
ATOM 1783 C C . TYR A 1 245 ? 56.189 -87.049 15.306 1.00 13.84 245 TYR A C 1
ATOM 1784 O O . TYR A 1 245 ? 55.165 -86.716 15.902 1.00 18.41 245 TYR A O 1
ATOM 1793 N N . ASP A 1 246 ? 56.214 -87.916 14.295 1.00 15.60 246 ASP A N 1
ATOM 1794 C CA . ASP A 1 246 ? 55.048 -88.686 13.876 1.00 18.51 246 ASP A CA 1
ATOM 1795 C C . ASP A 1 246 ? 55.093 -89.980 14.671 1.00 16.69 246 ASP A C 1
ATOM 1796 O O . ASP A 1 246 ? 55.958 -90.826 14.434 1.00 21.56 246 ASP A O 1
ATOM 1801 N N . TYR A 1 247 ? 54.166 -90.135 15.610 1.00 15.95 247 TYR A N 1
ATOM 1802 C CA . TYR A 1 247 ? 54.197 -91.262 16.534 1.00 16.18 247 TYR A CA 1
ATOM 1803 C C . TYR A 1 247 ? 53.342 -92.451 16.084 1.00 19.72 247 TYR A C 1
ATOM 1804 O O . TYR A 1 247 ? 53.174 -93.409 16.839 1.00 15.99 247 TYR A O 1
ATOM 1813 N N . ARG A 1 248 ? 52.787 -92.394 14.876 1.00 17.61 248 ARG A N 1
ATOM 1814 C CA . ARG A 1 248 ? 51.860 -93.443 14.446 1.00 19.66 248 ARG A CA 1
ATOM 1815 C C . ARG A 1 248 ? 52.490 -94.830 14.452 1.00 17.45 248 ARG A C 1
ATOM 1816 O O . ARG A 1 248 ? 51.871 -95.805 14.885 1.00 17.08 248 ARG A O 1
ATOM 1824 N N . SER A 1 249 ? 53.717 -94.919 13.951 1.00 19.09 249 SER A N 1
ATOM 1825 C CA . SER A 1 249 ? 54.381 -96.207 13.834 1.00 20.34 249 SER A CA 1
ATOM 1826 C C . SER A 1 249 ? 54.645 -96.809 15.213 1.00 22.56 249 SER A C 1
ATOM 1827 O O . SER A 1 249 ? 54.418 -98.008 15.431 1.00 19.28 249 SER A O 1
ATOM 1830 N N . PHE A 1 250 ? 55.128 -95.982 16.140 1.00 19.87 250 PHE A N 1
ATOM 1831 C CA . PHE A 1 250 ? 55.339 -96.438 17.509 1.00 17.81 250 PHE A CA 1
ATOM 1832 C C . PHE A 1 250 ? 54.011 -96.901 18.098 1.00 19.09 250 PHE A C 1
ATOM 1833 O O . PHE A 1 250 ? 53.942 -97.950 18.741 1.00 18.09 250 PHE A O 1
ATOM 1841 N N . ILE A 1 251 ? 52.967 -96.101 17.906 1.00 13.04 251 ILE A N 1
ATOM 1842 C CA . ILE A 1 251 ? 51.665 -96.416 18.481 1.00 15.07 251 ILE A CA 1
ATOM 1843 C C . ILE A 1 251 ? 51.147 -97.762 17.956 1.00 18.92 251 ILE A C 1
ATOM 1844 O O . ILE A 1 251 ? 50.651 -98.595 18.727 1.00 16.31 251 ILE A O 1
ATOM 1849 N N . ASP A 1 252 ? 51.285 -97.987 16.654 1.00 18.79 252 ASP A N 1
ATOM 1850 C CA . ASP A 1 252 ? 50.874 -99.260 16.067 1.00 19.41 252 ASP A CA 1
ATOM 1851 C C . ASP A 1 252 ? 51.605 -100.441 16.691 1.00 18.44 252 ASP A C 1
ATOM 1852 O O . ASP A 1 252 ? 51.001 -101.470 16.985 1.00 20.76 252 ASP A O 1
ATOM 1857 N N . LYS A 1 253 ? 52.910 -100.295 16.885 1.00 18.28 253 LYS A N 1
ATOM 1858 C CA . LYS A 1 253 ? 53.713 -101.372 17.454 1.00 18.35 253 LYS A CA 1
ATOM 1859 C C . LYS A 1 253 ? 53.341 -101.618 18.905 1.00 19.14 253 LYS A C 1
ATOM 1860 O O . LYS A 1 253 ? 53.276 -102.760 19.354 1.00 18.03 253 LYS A O 1
ATOM 1866 N N . ALA A 1 254 ? 53.096 -100.542 19.644 1.00 18.22 254 ALA A N 1
ATOM 1867 C CA . ALA A 1 254 ? 52.701 -100.693 21.033 1.00 18.51 254 ALA A CA 1
ATOM 1868 C C . ALA A 1 254 ? 51.394 -101.466 21.116 1.00 18.86 254 ALA A C 1
ATOM 1869 O O . ALA A 1 254 ? 51.226 -102.323 21.981 1.00 17.49 254 ALA A O 1
ATOM 1871 N N . HIS A 1 255 ? 50.472 -101.179 20.204 1.00 15.08 255 HIS A N 1
ATOM 1872 C CA . HIS A 1 255 ? 49.192 -101.878 20.204 1.00 16.23 255 HIS A CA 1
ATOM 1873 C C . HIS A 1 255 ? 49.374 -103.353 19.832 1.00 20.58 255 HIS A C 1
ATOM 1874 O O . HIS A 1 255 ? 48.673 -104.223 20.358 1.00 20.45 255 HIS A O 1
ATOM 1881 N N . GLN A 1 256 ? 50.314 -103.631 18.928 1.00 19.81 256 GLN A N 1
ATOM 1882 C CA . GLN A 1 256 ? 50.622 -105.008 18.560 1.00 23.18 256 GLN A CA 1
ATOM 1883 C C . GLN A 1 256 ? 51.122 -105.763 19.786 1.00 27.45 256 GLN A C 1
ATOM 1884 O O . GLN A 1 256 ? 50.944 -106.981 19.900 1.00 26.68 256 GLN A O 1
ATOM 1890 N N . HIS A 1 257 ? 51.754 -105.030 20.697 1.00 18.57 257 HIS A N 1
ATOM 1891 C CA . HIS A 1 257 ? 52.297 -105.616 21.917 1.00 24.45 257 HIS A CA 1
ATOM 1892 C C . HIS A 1 257 ? 51.385 -105.418 23.127 1.00 22.07 257 HIS A C 1
ATOM 1893 O O . HIS A 1 257 ? 51.844 -105.476 24.271 1.00 23.04 257 HIS A O 1
ATOM 1900 N N . GLN A 1 258 ? 50.100 -105.183 22.863 1.00 17.28 258 GLN A N 1
ATOM 1901 C CA . GLN A 1 258 ? 49.076 -105.113 23.910 1.00 21.69 258 GLN A CA 1
ATOM 1902 C C . GLN A 1 258 ? 49.311 -104.018 24.951 1.00 22.58 258 GLN A C 1
ATOM 1903 O O . GLN A 1 258 ? 48.999 -104.204 26.128 1.00 19.67 258 GLN A O 1
ATOM 1909 N N . ALA A 1 259 ? 49.858 -102.883 24.525 1.00 17.45 259 ALA A N 1
ATOM 1910 C CA . ALA A 1 259 ? 50.091 -101.769 25.448 1.00 17.86 259 ALA A CA 1
ATOM 1911 C C . ALA A 1 259 ? 49.237 -100.565 25.054 1.00 18.42 259 ALA A C 1
ATOM 1912 O O . ALA A 1 259 ? 48.900 -100.410 23.880 1.00 20.22 259 ALA A O 1
ATOM 1914 N N . LEU A 1 260 ? 48.886 -99.722 26.026 1.00 15.36 260 LEU A N 1
ATOM 1915 C CA . LEU A 1 260 ? 48.221 -98.454 25.722 1.00 15.96 260 LEU A CA 1
ATOM 1916 C C . LEU A 1 260 ? 49.254 -97.346 25.560 1.00 14.76 260 LEU A C 1
ATOM 1917 O O . LEU A 1 260 ? 50.275 -97.332 26.249 1.00 17.95 260 LEU A O 1
ATOM 1922 N N . VAL A 1 261 ? 48.982 -96.396 24.673 1.00 15.21 261 VAL A N 1
ATOM 1923 C CA . VAL A 1 261 ? 49.903 -95.275 24.506 1.00 14.57 261 VAL A CA 1
ATOM 1924 C C . VAL A 1 261 ? 49.269 -93.992 24.998 1.00 13.76 261 VAL A C 1
ATOM 1925 O O . VAL A 1 261 ? 48.155 -93.656 24.602 1.00 13.54 261 VAL A O 1
ATOM 1929 N N . THR A 1 262 ? 49.981 -93.295 25.880 1.00 9.04 262 THR A N 1
ATOM 1930 C CA . THR A 1 262 ? 49.559 -91.996 26.369 1.00 8.78 262 THR A CA 1
ATOM 1931 C C . THR A 1 262 ? 50.443 -90.945 25.702 1.00 12.56 262 THR A C 1
ATOM 1932 O O . THR A 1 262 ? 51.653 -91.115 25.626 1.00 13.46 262 THR A O 1
ATOM 1936 N N . LEU A 1 263 ? 49.841 -89.884 25.182 1.00 10.45 263 LEU A N 1
ATOM 1937 C CA . LEU A 1 263 ? 50.613 -88.752 24.694 1.00 12.12 263 LEU A CA 1
ATOM 1938 C C . LEU A 1 263 ? 50.426 -87.624 25.690 1.00 12.10 263 LEU A C 1
ATOM 1939 O O . LEU A 1 263 ? 49.294 -87.306 26.078 1.00 11.07 263 LEU A O 1
ATOM 1944 N N . ALA A 1 264 ? 51.538 -87.046 26.133 1.00 11.67 264 ALA A N 1
ATOM 1945 C CA . ALA A 1 264 ? 51.482 -85.826 26.920 1.00 9.66 264 ALA A CA 1
ATOM 1946 C C . ALA A 1 264 ? 51.570 -84.728 25.873 1.00 11.28 264 ALA A C 1
ATOM 1947 O O . ALA A 1 264 ? 52.649 -84.456 25.326 1.00 11.61 264 ALA A O 1
ATOM 1949 N N . ALA A 1 265 ? 50.426 -84.132 25.550 1.00 10.30 265 ALA A N 1
ATOM 1950 C CA . ALA A 1 265 ? 50.340 -83.248 24.388 1.00 11.15 265 ALA A CA 1
ATOM 1951 C C . ALA A 1 265 ? 50.030 -81.815 24.768 1.00 11.01 265 ALA A C 1
ATOM 1952 O O . ALA A 1 265 ? 49.072 -81.551 25.500 1.00 12.82 265 ALA A O 1
ATOM 1954 N N . ASP A 1 266 ? 50.825 -80.891 24.239 1.00 11.24 266 ASP A N 1
ATOM 1955 C CA . ASP A 1 266 ? 50.604 -79.472 24.495 1.00 9.02 266 ASP A CA 1
ATOM 1956 C C . ASP A 1 266 ? 49.303 -79.066 23.809 1.00 8.21 266 ASP A C 1
ATOM 1957 O O . ASP A 1 266 ? 49.202 -79.153 22.583 1.00 11.60 266 ASP A O 1
ATOM 1962 N N . PRO A 1 267 ? 48.304 -78.615 24.591 1.00 11.22 267 PRO A N 1
ATOM 1963 C CA . PRO A 1 267 ? 46.981 -78.421 23.987 1.00 10.40 267 PRO A CA 1
ATOM 1964 C C . PRO A 1 267 ? 46.914 -77.222 23.048 1.00 10.46 267 PRO A C 1
ATOM 1965 O O . PRO A 1 267 ? 46.059 -77.202 22.159 1.00 11.72 267 PRO A O 1
ATOM 1969 N N . LEU A 1 268 ? 47.790 -76.236 23.220 1.00 8.95 268 LEU A N 1
ATOM 1970 C CA . LEU A 1 268 ? 47.825 -75.136 22.259 1.00 11.78 268 LEU A CA 1
ATOM 1971 C C . LEU A 1 268 ? 48.380 -75.640 20.928 1.00 10.85 268 LEU A C 1
ATOM 1972 O O . LEU A 1 268 ? 47.908 -75.267 19.852 1.00 12.51 268 LEU A O 1
ATOM 1977 N N . SER A 1 269 ? 49.375 -76.517 20.992 1.00 12.22 269 SER A N 1
ATOM 1978 C CA . SER A 1 269 ? 49.976 -77.040 19.773 1.00 9.67 269 SER A CA 1
ATOM 1979 C C . SER A 1 269 ? 48.962 -77.844 18.963 1.00 10.53 269 SER A C 1
ATOM 1980 O O . SER A 1 269 ? 49.070 -77.939 17.739 1.00 11.48 269 SER A O 1
ATOM 1983 N N . LEU A 1 270 ? 47.950 -78.377 19.644 1.00 10.98 270 LEU A N 1
ATOM 1984 C CA . LEU A 1 270 ? 46.957 -79.211 18.977 1.00 10.53 270 LEU A CA 1
ATOM 1985 C C . LEU A 1 270 ? 46.010 -78.405 18.098 1.00 12.50 270 LEU A C 1
ATOM 1986 O O . LEU A 1 270 ? 45.214 -78.981 17.368 1.00 13.45 270 LEU A O 1
ATOM 1991 N N . THR A 1 271 ? 46.096 -77.079 18.150 1.00 10.97 271 THR A N 1
ATOM 1992 C CA . THR A 1 271 ? 45.340 -76.278 17.199 1.00 15.00 271 THR A CA 1
ATOM 1993 C C . THR A 1 271 ? 45.944 -76.444 15.815 1.00 13.54 271 THR A C 1
ATOM 1994 O O . THR A 1 271 ? 45.265 -76.247 14.806 1.00 16.17 271 THR A O 1
ATOM 1998 N N . LEU A 1 272 ? 47.222 -76.822 15.768 1.00 15.23 272 LEU A N 1
ATOM 1999 C CA . LEU A 1 272 ? 47.924 -76.972 14.499 1.00 13.23 272 LEU A CA 1
ATOM 2000 C C . LEU A 1 272 ? 48.276 -78.419 14.143 1.00 15.82 272 LEU A C 1
ATOM 2001 O O . LEU A 1 272 ? 48.288 -78.782 12.966 1.00 13.87 272 LEU A O 1
ATOM 2006 N N . LEU A 1 273 ? 48.585 -79.233 15.154 1.00 13.04 273 LEU A N 1
ATOM 2007 C CA . LEU A 1 273 ? 49.140 -80.570 14.936 1.00 11.82 273 LEU A CA 1
ATOM 2008 C C . LEU A 1 273 ? 48.078 -81.660 15.011 1.00 12.90 273 LEU A C 1
ATOM 2009 O O . LEU A 1 273 ? 47.140 -81.552 15.794 1.00 14.14 273 LEU A O 1
ATOM 2014 N N . THR A 1 274 ? 48.234 -82.710 14.200 1.00 13.26 274 THR A N 1
ATOM 2015 C CA . THR A 1 274 ? 47.319 -83.856 14.243 1.00 14.75 274 THR A CA 1
ATOM 2016 C C . THR A 1 274 ? 47.232 -84.347 15.680 1.00 13.94 274 THR A C 1
ATOM 2017 O O . THR A 1 274 ? 48.263 -84.595 16.310 1.00 14.11 274 THR A O 1
ATOM 2021 N N . PRO A 1 275 ? 46.002 -84.468 16.218 1.00 13.75 275 PRO A N 1
ATOM 2022 C CA . PRO A 1 275 ? 45.838 -84.731 17.656 1.00 16.38 275 PRO A CA 1
ATOM 2023 C C . PRO A 1 275 ? 45.971 -86.201 18.046 1.00 10.35 275 PRO A C 1
ATOM 2024 O O . PRO A 1 275 ? 45.863 -87.088 17.193 1.00 13.16 275 PRO A O 1
ATOM 2028 N N . PRO A 1 276 ? 46.232 -86.461 19.337 1.00 14.22 276 PRO A N 1
ATOM 2029 C CA . PRO A 1 276 ? 46.408 -87.839 19.817 1.00 16.21 276 PRO A CA 1
ATOM 2030 C C . PRO A 1 276 ? 45.346 -88.825 19.324 1.00 15.62 276 PRO A C 1
ATOM 2031 O O . PRO A 1 276 ? 45.707 -89.928 18.911 1.00 14.96 276 PRO A O 1
ATOM 2035 N N . GLY A 1 277 ? 44.069 -88.443 19.349 1.00 18.15 277 GLY A N 1
ATOM 2036 C CA . GLY A 1 277 ? 43.014 -89.363 18.953 1.00 16.44 277 GLY A CA 1
ATOM 2037 C C . GLY A 1 277 ? 43.193 -89.869 17.533 1.00 19.55 277 GLY A C 1
ATOM 2038 O O . GLY A 1 277 ? 42.986 -91.054 17.243 1.00 19.71 277 GLY A O 1
ATOM 2039 N N . GLU A 1 278 ? 43.620 -88.972 16.649 1.00 15.78 278 GLU A N 1
ATOM 2040 C CA . GLU A 1 278 ? 43.773 -89.300 15.239 1.00 16.01 278 GLU A CA 1
ATOM 2041 C C . GLU A 1 278 ? 45.043 -90.101 14.978 1.00 18.48 278 GLU A C 1
ATOM 2042 O O . GLU A 1 278 ? 45.129 -90.846 14.002 1.00 20.73 278 GLU A O 1
ATOM 2048 N N . LEU A 1 279 ? 46.014 -89.958 15.873 1.00 15.50 279 LEU A N 1
ATOM 2049 C CA . LEU A 1 279 ? 47.268 -90.687 15.774 1.00 18.51 279 LEU A CA 1
ATOM 2050 C C . LEU A 1 279 ? 47.117 -92.116 16.285 1.00 19.45 279 LEU A C 1
ATOM 2051 O O . LEU A 1 279 ? 48.005 -92.949 16.080 1.00 15.45 279 LEU A O 1
ATOM 2056 N N . GLY A 1 280 ? 46.007 -92.392 16.970 1.00 15.40 280 GLY A N 1
ATOM 2057 C CA . GLY A 1 280 ? 45.755 -93.726 17.506 1.00 18.46 280 GLY A CA 1
ATOM 2058 C C . GLY A 1 280 ? 46.070 -93.865 18.990 1.00 16.96 280 GLY A C 1
ATOM 2059 O O . GLY A 1 280 ? 45.950 -94.956 19.567 1.00 16.55 280 GLY A O 1
ATOM 2060 N N . ALA A 1 281 ? 46.459 -92.764 19.622 1.00 14.18 281 ALA A N 1
ATOM 2061 C CA . ALA A 1 281 ? 46.773 -92.787 21.052 1.00 15.62 281 ALA A CA 1
ATOM 2062 C C . ALA A 1 281 ? 45.531 -93.150 21.872 1.00 16.64 281 ALA A C 1
ATOM 2063 O O . ALA A 1 281 ? 44.404 -92.821 21.486 1.00 14.00 281 ALA A O 1
ATOM 2065 N N . ASP A 1 282 ? 45.740 -93.799 23.014 1.00 11.49 282 ASP A N 1
ATOM 2066 C CA . ASP A 1 282 ? 44.624 -94.233 23.858 1.00 12.04 282 ASP A CA 1
ATOM 2067 C C . ASP A 1 282 ? 44.261 -93.232 24.960 1.00 13.75 282 ASP A C 1
ATOM 2068 O O . ASP A 1 282 ? 43.108 -93.166 25.408 1.00 13.58 282 ASP A O 1
ATOM 2073 N N . ILE A 1 283 ? 45.259 -92.470 25.407 1.00 10.67 283 ILE A N 1
ATOM 2074 C CA . ILE A 1 283 ? 45.086 -91.484 26.471 1.00 11.09 283 ILE A CA 1
ATOM 2075 C C . ILE A 1 283 ? 45.884 -90.243 26.089 1.00 11.06 283 ILE A C 1
ATOM 2076 O O . ILE A 1 283 ? 46.951 -90.362 25.484 1.00 11.00 283 ILE A O 1
ATOM 2081 N N . ALA A 1 284 ? 45.372 -89.053 26.421 1.00 10.25 284 ALA A N 1
ATOM 2082 C CA . ALA A 1 284 ? 46.154 -87.823 26.298 1.00 13.41 284 ALA A CA 1
ATOM 2083 C C . ALA A 1 284 ? 46.129 -87.103 27.633 1.00 13.58 284 ALA A C 1
ATOM 2084 O O . ALA A 1 284 ? 45.079 -87.024 28.276 1.00 10.91 284 ALA A O 1
ATOM 2086 N N . VAL A 1 285 ? 47.283 -86.594 28.058 1.00 11.00 285 VAL A N 1
ATOM 2087 C CA . VAL A 1 285 ? 47.352 -85.765 29.256 1.00 9.37 285 VAL A CA 1
ATOM 2088 C C . VAL A 1 285 ? 48.163 -84.523 28.943 1.00 10.20 285 VAL A C 1
ATOM 2089 O O . VAL A 1 285 ? 48.838 -84.447 27.926 1.00 10.57 285 VAL A O 1
ATOM 2093 N N . GLY A 1 286 ? 48.104 -83.539 29.823 1.00 11.67 286 GLY A N 1
ATOM 2094 C CA . GLY A 1 286 ? 48.890 -82.351 29.589 1.00 10.94 286 GLY A CA 1
ATOM 2095 C C . GLY A 1 286 ? 48.463 -81.281 30.552 1.00 12.08 286 GLY A C 1
ATOM 2096 O O . GLY A 1 286 ? 47.635 -81.513 31.432 1.00 12.98 286 GLY A O 1
ATOM 2097 N N . SER A 1 287 ? 49.045 -80.108 30.391 1.00 9.02 287 SER A N 1
ATOM 2098 C CA . SER A 1 287 ? 48.665 -78.971 31.219 1.00 9.35 287 SER A CA 1
ATOM 2099 C C . SER A 1 287 ? 47.866 -77.984 30.394 1.00 12.13 287 SER A C 1
ATOM 2100 O O . SER A 1 287 ? 48.172 -77.773 29.221 1.00 11.86 287 SER A O 1
ATOM 2103 N N . THR A 1 288 ? 46.870 -77.342 31.011 1.00 7.86 288 THR A N 1
ATOM 2104 C CA . THR A 1 288 ? 46.167 -76.258 30.334 1.00 7.51 288 THR A CA 1
ATOM 2105 C C . THR A 1 288 ? 46.674 -74.905 30.823 1.00 8.80 288 THR A C 1
ATOM 2106 O O . THR A 1 288 ? 46.013 -73.871 30.642 1.00 8.69 288 THR A O 1
ATOM 2110 N N . GLN A 1 289 ? 47.864 -74.912 31.430 1.00 8.38 289 GLN A N 1
ATOM 2111 C CA . GLN A 1 289 ? 48.470 -73.683 31.930 1.00 11.89 289 GLN A CA 1
ATOM 2112 C C . GLN A 1 289 ? 48.544 -72.583 30.874 1.00 10.52 289 GLN A C 1
ATOM 2113 O O . GLN A 1 289 ? 48.283 -71.416 31.173 1.00 8.97 289 GLN A O 1
ATOM 2119 N N . ARG A 1 290 ? 48.916 -72.920 29.638 1.00 7.33 290 ARG A N 1
ATOM 2120 C CA . ARG A 1 290 ? 49.100 -71.835 28.679 1.00 12.01 290 ARG A CA 1
ATOM 2121 C C . ARG A 1 290 ? 47.786 -71.384 28.039 1.00 10.01 290 ARG A C 1
ATOM 2122 O O . ARG A 1 290 ? 47.777 -70.583 27.097 1.00 11.08 290 ARG A O 1
ATOM 2130 N N . PHE A 1 291 ? 46.676 -71.849 28.603 1.00 7.12 291 PHE A N 1
ATOM 2131 C CA . PHE A 1 291 ? 45.381 -71.263 28.292 1.00 8.05 291 PHE A CA 1
ATOM 2132 C C . PHE A 1 291 ? 45.097 -70.164 29.314 1.00 9.13 291 PHE A C 1
ATOM 2133 O O . PHE A 1 291 ? 44.065 -70.159 29.994 1.00 10.28 291 PHE A O 1
ATOM 2141 N N . GLY A 1 292 ? 46.039 -69.230 29.416 1.00 10.47 292 GLY A N 1
ATOM 2142 C CA . GLY A 1 292 ? 45.855 -68.034 30.211 1.00 9.78 292 GLY A CA 1
ATOM 2143 C C . GLY A 1 292 ? 45.979 -68.170 31.715 1.00 15.29 292 GLY A C 1
ATOM 2144 O O . GLY A 1 292 ? 45.394 -67.375 32.451 1.00 14.13 292 GLY A O 1
ATOM 2145 N N . ILE A 1 293 ? 46.751 -69.149 32.182 1.00 8.45 293 ILE A N 1
ATOM 2146 C CA . ILE A 1 293 ? 46.928 -69.337 33.626 1.00 7.60 293 ILE A CA 1
ATOM 2147 C C . ILE A 1 293 ? 48.341 -68.892 33.992 1.00 10.65 293 ILE A C 1
ATOM 2148 O O . ILE A 1 293 ? 49.305 -69.281 33.325 1.00 9.17 293 ILE A O 1
ATOM 2153 N N . PRO A 1 294 ? 48.479 -68.057 35.039 1.00 9.86 294 PRO A N 1
ATOM 2154 C CA . PRO A 1 294 ? 49.815 -67.559 35.378 1.00 7.03 294 PRO A CA 1
ATOM 2155 C C . PRO A 1 294 ? 50.808 -68.691 35.641 1.00 5.14 294 PRO A C 1
ATOM 2156 O O . PRO A 1 294 ? 50.437 -69.732 36.191 1.00 7.50 294 PRO A O 1
ATOM 2160 N N . LEU A 1 295 ? 52.064 -68.463 35.267 1.00 7.68 295 LEU A N 1
ATOM 2161 C CA . LEU A 1 295 ? 53.129 -69.421 35.536 1.00 8.33 295 LEU A CA 1
ATOM 2162 C C . LEU A 1 295 ? 53.113 -69.873 36.992 1.00 9.42 295 LEU A C 1
ATOM 2163 O O . LEU A 1 295 ? 53.222 -71.069 37.273 1.00 9.40 295 LEU A O 1
ATOM 2168 N N . GLY A 1 296 ? 52.985 -68.912 37.905 1.00 5.95 296 GLY A N 1
ATOM 2169 C CA . GLY A 1 296 ? 52.702 -69.189 39.309 1.00 7.05 296 GLY A CA 1
ATOM 2170 C C . GLY A 1 296 ? 53.846 -69.859 40.055 1.00 8.05 296 GLY A C 1
ATOM 2171 O O . GLY A 1 296 ? 53.648 -70.446 41.133 1.00 7.84 296 GLY A O 1
ATOM 2172 N N . TYR A 1 297 ? 55.033 -69.788 39.468 1.00 7.53 297 TYR A N 1
ATOM 2173 C CA . TYR A 1 297 ? 56.203 -70.492 39.992 1.00 8.21 297 TYR A CA 1
ATOM 2174 C C . TYR A 1 297 ? 55.886 -71.972 40.216 1.00 9.37 297 TYR A C 1
ATOM 2175 O O . TYR A 1 297 ? 56.379 -72.592 41.164 1.00 6.78 297 TYR A O 1
ATOM 2184 N N . GLY A 1 298 ? 55.060 -72.530 39.328 1.00 7.66 298 GLY A N 1
ATOM 2185 C CA . GLY A 1 298 ? 54.743 -73.950 39.354 1.00 8.23 298 GLY A CA 1
ATOM 2186 C C . GLY A 1 298 ? 53.258 -74.280 39.355 1.00 7.57 298 GLY A C 1
ATOM 2187 O O . GLY A 1 298 ? 52.853 -75.371 38.930 1.00 10.44 298 GLY A O 1
ATOM 2188 N N . GLY A 1 299 ? 52.430 -73.352 39.829 1.00 9.28 299 GLY A N 1
ATOM 2189 C CA . GLY A 1 299 ? 50.993 -73.581 39.797 1.00 7.93 299 GLY A CA 1
ATOM 2190 C C . GLY A 1 299 ? 50.233 -72.555 40.609 1.00 8.21 299 GLY A C 1
ATOM 2191 O O . GLY A 1 299 ? 50.830 -71.654 41.192 1.00 10.65 299 GLY A O 1
ATOM 2192 N N . PRO A 1 300 ? 48.910 -72.724 40.719 1.00 7.88 300 PRO A N 1
ATOM 2193 C CA . PRO A 1 300 ? 48.143 -73.890 40.263 1.00 8.87 300 PRO A CA 1
ATOM 2194 C C . PRO A 1 300 ? 47.736 -73.822 38.793 1.00 7.35 300 PRO A C 1
ATOM 2195 O O . PRO A 1 300 ? 47.419 -72.738 38.281 1.00 8.45 300 PRO A O 1
ATOM 2199 N N . HIS A 1 301 ? 47.751 -74.975 38.123 1.00 9.94 301 HIS A N 1
ATOM 2200 C CA . HIS A 1 301 ? 47.262 -75.081 36.750 1.00 10.31 301 HIS A CA 1
ATOM 2201 C C . HIS A 1 301 ? 46.459 -76.363 36.650 1.00 11.99 301 HIS A C 1
ATOM 2202 O O . HIS A 1 301 ? 46.842 -77.374 37.241 1.00 11.71 301 HIS A O 1
ATOM 2209 N N . ALA A 1 302 ? 45.369 -76.356 35.887 1.00 8.06 302 ALA A N 1
ATOM 2210 C CA . ALA A 1 302 ? 44.618 -77.594 35.694 1.00 8.60 302 ALA A CA 1
ATOM 2211 C C . ALA A 1 302 ? 45.262 -78.463 34.611 1.00 9.11 302 ALA A C 1
ATOM 2212 O O . ALA A 1 302 ? 45.464 -78.028 33.474 1.00 12.55 302 ALA A O 1
ATOM 2214 N N . ALA A 1 303 ? 45.598 -79.690 34.977 1.00 9.45 303 ALA A N 1
ATOM 2215 C CA . ALA A 1 303 ? 46.024 -80.678 33.995 1.00 8.50 303 ALA A CA 1
ATOM 2216 C C . ALA A 1 303 ? 44.790 -81.334 33.412 1.00 12.05 303 ALA A C 1
ATOM 2217 O O . ALA A 1 303 ? 43.734 -81.388 34.068 1.00 10.35 303 ALA A O 1
ATOM 2219 N N . TYR A 1 304 ? 44.915 -81.838 32.189 1.00 11.08 304 TYR A N 1
ATOM 2220 C CA . TYR A 1 304 ? 43.803 -82.536 31.555 1.00 10.19 304 TYR A CA 1
ATOM 2221 C C . TYR A 1 304 ? 44.093 -84.023 31.414 1.00 11.05 304 TYR A C 1
ATOM 2222 O O . TYR A 1 304 ? 45.252 -84.449 31.436 1.00 10.37 304 TYR A O 1
ATOM 2231 N N . PHE A 1 305 ? 43.026 -84.797 31.243 1.00 10.36 305 PHE A N 1
ATOM 2232 C CA . PHE A 1 305 ? 43.138 -86.239 31.088 1.00 9.75 305 PHE A CA 1
ATOM 2233 C C . PHE A 1 305 ? 41.987 -86.669 30.192 1.00 13.60 305 PHE A C 1
ATOM 2234 O O . PHE A 1 305 ? 40.814 -86.489 30.553 1.00 11.51 305 PHE A O 1
ATOM 2242 N N . ALA A 1 306 ? 42.323 -87.195 29.014 1.00 11.03 306 ALA A N 1
ATOM 2243 C CA . ALA A 1 306 ? 41.317 -87.616 28.040 1.00 10.97 306 ALA A CA 1
ATOM 2244 C C . ALA A 1 306 ? 41.594 -89.035 27.591 1.00 12.75 306 ALA A C 1
ATOM 2245 O O . ALA A 1 306 ? 42.756 -89.431 27.455 1.00 11.91 306 ALA A O 1
ATOM 2247 N N . THR A 1 307 ? 40.533 -89.800 27.338 1.00 10.61 307 THR A N 1
ATOM 2248 C CA . THR A 1 307 ? 40.728 -91.168 26.887 1.00 11.00 307 THR A CA 1
ATOM 2249 C C . THR A 1 307 ? 39.504 -91.677 26.146 1.00 15.27 307 THR A C 1
ATOM 2250 O O . THR A 1 307 ? 38.635 -90.891 25.754 1.00 15.10 307 THR A O 1
ATOM 2254 N N . LYS A 1 308 ? 39.443 -92.989 25.946 1.00 13.49 308 LYS A N 1
ATOM 2255 C CA . LYS A 1 308 ? 38.343 -93.607 25.217 1.00 15.91 308 LYS A CA 1
ATOM 2256 C C . LYS A 1 308 ? 37.165 -93.866 26.137 1.00 16.31 308 LYS A C 1
ATOM 2257 O O . LYS A 1 308 ? 37.358 -94.176 27.311 1.00 15.73 308 LYS A O 1
ATOM 2263 N N . ALA A 1 309 ? 35.952 -93.778 25.593 1.00 16.26 309 ALA A N 1
ATOM 2264 C CA . ALA A 1 309 ? 34.736 -93.970 26.384 1.00 19.37 309 ALA A CA 1
ATOM 2265 C C . ALA A 1 309 ? 34.734 -95.309 27.122 1.00 15.19 309 ALA A C 1
ATOM 2266 O O . ALA A 1 309 ? 34.211 -95.419 28.236 1.00 19.85 309 ALA A O 1
ATOM 2268 N N . GLU A 1 310 ? 35.329 -96.322 26.508 1.00 17.57 310 GLU A N 1
ATOM 2269 C CA . GLU A 1 310 ? 35.341 -97.652 27.101 1.00 20.42 310 GLU A CA 1
ATOM 2270 C C . GLU A 1 310 ? 36.128 -97.711 28.420 1.00 23.96 310 GLU A C 1
ATOM 2271 O O . GLU A 1 310 ? 36.006 -98.681 29.169 1.00 20.25 310 GLU A O 1
ATOM 2277 N N . TYR A 1 311 ? 36.925 -96.681 28.704 1.00 17.41 311 TYR A N 1
ATOM 2278 C CA . TYR A 1 311 ? 37.674 -96.636 29.956 1.00 18.90 311 TYR A CA 1
ATOM 2279 C C . TYR A 1 311 ? 37.046 -95.687 30.990 1.00 20.05 311 TYR A C 1
ATOM 2280 O O . TYR A 1 311 ? 37.703 -95.333 31.970 1.00 17.18 311 TYR A O 1
ATOM 2289 N N . GLN A 1 312 ? 35.782 -95.298 30.772 1.00 19.89 312 GLN A N 1
ATOM 2290 C CA . GLN A 1 312 ? 35.043 -94.387 31.663 1.00 22.57 312 GLN A CA 1
ATOM 2291 C C . GLN A 1 312 ? 35.169 -94.728 33.130 1.00 22.92 312 GLN A C 1
ATOM 2292 O O . GLN A 1 312 ? 35.408 -93.856 33.971 1.00 20.59 312 GLN A O 1
ATOM 2298 N N . ARG A 1 313 ? 34.932 -96.003 33.437 1.00 16.58 313 ARG A N 1
ATOM 2299 C CA . ARG A 1 313 ? 34.823 -96.441 34.820 1.00 18.60 313 ARG A CA 1
ATOM 2300 C C . ARG A 1 313 ? 36.174 -96.444 35.521 1.00 18.12 313 ARG A C 1
ATOM 2301 O O . ARG A 1 313 ? 36.235 -96.557 36.747 1.00 24.00 313 ARG A O 1
ATOM 2309 N N . LYS A 1 314 ? 37.248 -96.320 34.744 1.00 16.76 314 LYS A N 1
ATOM 2310 C CA . LYS A 1 314 ? 38.600 -96.277 35.298 1.00 21.37 314 LYS A CA 1
ATOM 2311 C C . LYS A 1 314 ? 39.204 -94.869 35.321 1.00 22.89 314 LYS A C 1
ATOM 2312 O O . LYS A 1 314 ? 40.331 -94.690 35.781 1.00 20.66 314 LYS A O 1
ATOM 2318 N N . MET A 1 315 ? 38.469 -93.878 34.831 1.00 19.99 315 MET A N 1
ATOM 2319 C CA . MET A 1 315 ? 38.971 -92.494 34.837 1.00 20.57 315 MET A CA 1
ATOM 2320 C C . MET A 1 315 ? 39.224 -91.992 36.241 1.00 19.70 315 MET A C 1
ATOM 2321 O O . MET A 1 315 ? 38.392 -92.179 37.126 1.00 19.29 315 MET A O 1
ATOM 2326 N N . PRO A 1 316 ? 40.363 -91.324 36.450 1.00 17.07 316 PRO A N 1
ATOM 2327 C CA . PRO A 1 316 ? 40.577 -90.681 37.747 1.00 14.96 316 PRO A CA 1
ATOM 2328 C C . PRO A 1 316 ? 39.802 -89.372 37.840 1.00 14.42 316 PRO A C 1
ATOM 2329 O O . PRO A 1 316 ? 39.503 -88.754 36.808 1.00 15.95 316 PRO A O 1
ATOM 2333 N N . GLY A 1 317 ? 39.499 -88.950 39.063 1.00 14.87 317 GLY A N 1
ATOM 2334 C CA . GLY A 1 317 ? 38.954 -87.622 39.294 1.00 16.21 317 GLY A CA 1
ATOM 2335 C C . GLY A 1 317 ? 37.467 -87.476 39.014 1.00 15.32 317 GLY A C 1
ATOM 2336 O O . GLY A 1 317 ? 36.728 -88.460 38.881 1.00 16.37 317 GLY A O 1
ATOM 2337 N N . ARG A 1 318 ? 37.030 -86.229 38.925 1.00 14.33 318 ARG A N 1
ATOM 2338 C CA . ARG A 1 318 ? 35.619 -85.933 38.743 1.00 15.39 318 ARG A CA 1
ATOM 2339 C C . ARG A 1 318 ? 35.306 -85.752 37.276 1.00 13.70 318 ARG A C 1
ATOM 2340 O O . ARG A 1 318 ? 36.168 -85.358 36.498 1.00 15.77 318 ARG A O 1
ATOM 2355 N N . ILE A 1 319 ? 34.070 -86.055 36.902 1.00 13.82 319 ILE A N 1
ATOM 2356 C CA A ILE A 1 319 ? 33.604 -85.851 35.534 0.73 9.24 319 ILE A CA 1
ATOM 2357 C CA B ILE A 1 319 ? 33.613 -85.820 35.544 0.27 10.67 319 ILE A CA 1
ATOM 2358 C C . ILE A 1 319 ? 32.221 -85.206 35.570 1.00 12.33 319 ILE A C 1
ATOM 2359 O O . ILE A 1 319 ? 31.338 -85.670 36.298 1.00 14.31 319 ILE A O 1
ATOM 2368 N N . VAL A 1 320 ? 32.032 -84.142 34.795 1.00 11.92 320 VAL A N 1
ATOM 2369 C CA . VAL A 1 320 ? 30.717 -83.508 34.717 1.00 10.69 320 VAL A CA 1
ATOM 2370 C C . VAL A 1 320 ? 29.895 -84.159 33.605 1.00 13.90 320 VAL A C 1
ATOM 2371 O O . VAL A 1 320 ? 30.375 -84.332 32.472 1.00 11.12 320 VAL A O 1
ATOM 2375 N N . GLY A 1 321 ? 28.664 -84.544 33.937 1.00 11.41 321 GLY A N 1
ATOM 2376 C CA . GLY A 1 321 ? 27.772 -85.139 32.965 1.00 12.46 321 GLY A CA 1
ATOM 2377 C C . GLY A 1 321 ? 26.451 -84.399 32.860 1.00 14.94 321 GLY A C 1
ATOM 2378 O O . GLY A 1 321 ? 25.950 -83.823 33.834 1.00 12.73 321 GLY A O 1
ATOM 2379 N N . VAL A 1 322 ? 25.880 -84.417 31.663 1.00 11.44 322 VAL A N 1
ATOM 2380 C CA . VAL A 1 322 ? 24.610 -83.752 31.421 1.00 9.62 322 VAL A CA 1
ATOM 2381 C C . VAL A 1 322 ? 23.487 -84.694 31.831 1.00 15.03 322 VAL A C 1
ATOM 2382 O O . VAL A 1 322 ? 23.427 -85.851 31.390 1.00 17.08 322 VAL A O 1
ATOM 2386 N N . SER A 1 323 ? 22.598 -84.206 32.686 1.00 16.05 323 SER A N 1
ATOM 2387 C CA . SER A 1 323 ? 21.419 -84.981 33.039 1.00 18.31 323 SER A CA 1
ATOM 2388 C C . SER A 1 323 ? 20.191 -84.110 32.818 1.00 16.76 323 SER A C 1
ATOM 2389 O O . SER A 1 323 ? 20.197 -83.203 31.981 1.00 16.34 323 SER A O 1
ATOM 2392 N N . LYS A 1 324 ? 19.132 -84.385 33.565 1.00 15.42 324 LYS A N 1
ATOM 2393 C CA . LYS A 1 324 ? 17.933 -83.573 33.462 1.00 18.68 324 LYS A CA 1
ATOM 2394 C C . LYS A 1 324 ? 17.336 -83.419 34.847 1.00 18.70 324 LYS A C 1
ATOM 2395 O O . LYS A 1 324 ? 17.606 -84.235 35.741 1.00 16.16 324 LYS A O 1
ATOM 2401 N N . ASP A 1 325 ? 16.541 -82.375 35.046 1.00 17.97 325 ASP A N 1
ATOM 2402 C CA . ASP A 1 325 ? 15.991 -82.145 36.375 1.00 19.48 325 ASP A CA 1
ATOM 2403 C C . ASP A 1 325 ? 14.573 -82.680 36.508 1.00 25.86 325 ASP A C 1
ATOM 2404 O O . ASP A 1 325 ? 14.063 -83.353 35.606 1.00 22.30 325 ASP A O 1
ATOM 2409 N N . ALA A 1 326 ? 13.949 -82.378 37.641 1.00 28.15 326 ALA A N 1
ATOM 2410 C CA . ALA A 1 326 ? 12.602 -82.852 37.932 1.00 32.26 326 ALA A CA 1
ATOM 2411 C C . ALA A 1 326 ? 11.581 -82.349 36.906 1.00 31.31 326 ALA A C 1
ATOM 2412 O O . ALA A 1 326 ? 10.522 -82.956 36.722 1.00 34.43 326 ALA A O 1
ATOM 2414 N N . HIS A 1 327 ? 11.909 -81.247 36.238 1.00 26.07 327 HIS A N 1
ATOM 2415 C CA . HIS A 1 327 ? 11.010 -80.654 35.252 1.00 30.18 327 HIS A CA 1
ATOM 2416 C C . HIS A 1 327 ? 11.361 -81.090 33.825 1.00 32.61 327 HIS A C 1
ATOM 2417 O O . HIS A 1 327 ? 10.766 -80.606 32.858 1.00 30.32 327 HIS A O 1
ATOM 2424 N N . GLY A 1 328 ? 12.328 -82.000 33.697 1.00 23.83 328 GLY A N 1
ATOM 2425 C CA . GLY A 1 328 ? 12.739 -82.497 32.392 1.00 19.17 328 GLY A CA 1
ATOM 2426 C C . GLY A 1 328 ? 13.710 -81.572 31.665 1.00 23.44 328 GLY A C 1
ATOM 2427 O O . GLY A 1 328 ? 14.040 -81.796 30.497 1.00 27.62 328 GLY A O 1
ATOM 2428 N N . ASN A 1 329 ? 14.169 -80.532 32.353 1.00 23.30 329 ASN A N 1
ATOM 2429 C CA . ASN A 1 329 ? 15.106 -79.577 31.767 1.00 24.48 329 ASN A CA 1
ATOM 2430 C C . ASN A 1 329 ? 16.554 -80.025 31.921 1.00 25.77 329 ASN A C 1
ATOM 2431 O O . ASN A 1 329 ? 16.882 -80.732 32.872 1.00 19.26 329 ASN A O 1
ATOM 2436 N N . PRO A 1 330 ? 17.425 -79.618 30.980 1.00 28.06 330 PRO A N 1
ATOM 2437 C CA . PRO A 1 330 ? 18.838 -80.021 31.036 1.00 25.76 330 PRO A CA 1
ATOM 2438 C C . PRO A 1 330 ? 19.502 -79.527 32.310 1.00 19.35 330 PRO A C 1
ATOM 2439 O O . PRO A 1 330 ? 19.234 -78.405 32.741 1.00 21.09 330 PRO A O 1
ATOM 2443 N N . ALA A 1 331 ? 20.371 -80.341 32.902 1.00 14.14 331 ALA A N 1
ATOM 2444 C CA . ALA A 1 331 ? 21.037 -79.931 34.127 1.00 11.56 331 ALA A CA 1
ATOM 2445 C C . ALA A 1 331 ? 22.290 -80.766 34.326 1.00 13.07 331 ALA A C 1
ATOM 2446 O O . ALA A 1 331 ? 22.331 -81.936 33.933 1.00 14.30 331 ALA A O 1
ATOM 2448 N N . LEU A 1 332 ? 23.304 -80.166 34.940 1.00 14.58 332 LEU A N 1
ATOM 2449 C CA . LEU A 1 332 ? 24.608 -80.803 35.049 1.00 7.86 332 LEU A CA 1
ATOM 2450 C C . LEU A 1 332 ? 24.842 -81.323 36.456 1.00 11.91 332 LEU A C 1
ATOM 2451 O O . LEU A 1 332 ? 24.281 -80.794 37.422 1.00 14.38 332 LEU A O 1
ATOM 2456 N N . ARG A 1 333 ? 25.695 -82.338 36.576 1.00 11.99 333 ARG A N 1
ATOM 2457 C CA . ARG A 1 333 ? 26.018 -82.905 37.885 1.00 9.33 333 ARG A CA 1
ATOM 2458 C C . ARG A 1 333 ? 27.342 -83.638 37.771 1.00 11.21 333 ARG A C 1
ATOM 2459 O O . ARG A 1 333 ? 27.774 -83.952 36.662 1.00 12.08 333 ARG A O 1
ATOM 2467 N N . LEU A 1 334 ? 27.980 -83.923 38.901 1.00 12.35 334 LEU A N 1
ATOM 2468 C CA . LEU A 1 334 ? 29.148 -84.807 38.872 1.00 12.34 334 LEU A CA 1
ATOM 2469 C C . LEU A 1 334 ? 28.651 -86.224 38.591 1.00 14.36 334 LEU A C 1
ATOM 2470 O O . LEU A 1 334 ? 27.665 -86.672 39.184 1.00 15.43 334 LEU A O 1
ATOM 2475 N N . ALA A 1 335 ? 29.315 -86.924 37.675 1.00 14.96 335 ALA A N 1
ATOM 2476 C CA . ALA A 1 335 ? 28.848 -88.236 37.239 1.00 19.61 335 ALA A CA 1
ATOM 2477 C C . ALA A 1 335 ? 29.772 -89.355 37.687 1.00 19.08 335 ALA A C 1
ATOM 2478 O O . ALA A 1 335 ? 30.949 -89.119 37.974 1.00 18.98 335 ALA A O 1
ATOM 2480 N N . LEU A 1 336 ? 29.226 -90.570 37.732 1.00 18.40 336 LEU A N 1
ATOM 2481 C CA . LEU A 1 336 ? 30.001 -91.788 38.000 1.00 19.60 336 LEU A CA 1
ATOM 2482 C C . LEU A 1 336 ? 30.831 -91.668 39.278 1.00 22.48 336 LEU A C 1
ATOM 2483 O O . LEU A 1 336 ? 32.042 -91.916 39.277 1.00 26.68 336 LEU A O 1
ATOM 2488 N N . GLN A 1 337 ? 30.177 -91.293 40.371 1.00 22.87 337 GLN A N 1
ATOM 2489 C CA . GLN A 1 337 ? 30.910 -90.954 41.584 1.00 30.13 337 GLN A CA 1
ATOM 2490 C C . GLN A 1 337 ? 31.486 -92.146 42.365 1.00 35.56 337 GLN A C 1
ATOM 2491 O O . GLN A 1 337 ? 32.313 -91.951 43.262 1.00 35.29 337 GLN A O 1
ATOM 2497 N N . THR A 1 338 ? 31.071 -93.368 42.024 1.00 34.67 338 THR A N 1
ATOM 2498 C CA . THR A 1 338 ? 31.609 -94.557 42.699 1.00 39.81 338 THR A CA 1
ATOM 2499 C C . THR A 1 338 ? 33.087 -94.813 42.374 1.00 44.05 338 THR A C 1
ATOM 2500 O O . THR A 1 338 ? 33.731 -95.649 43.014 1.00 42.69 338 THR A O 1
ATOM 2504 N N . ARG A 1 339 ? 33.620 -94.101 41.381 1.00 40.77 339 ARG A N 1
ATOM 2505 C CA . ARG A 1 339 ? 35.042 -94.196 41.061 1.00 38.43 339 ARG A CA 1
ATOM 2506 C C . ARG A 1 339 ? 35.881 -93.539 42.152 1.00 42.05 339 ARG A C 1
ATOM 2507 O O . ARG A 1 339 ? 37.048 -93.886 42.351 1.00 41.13 339 ARG A O 1
ATOM 2515 N N . GLU A 1 340 ? 35.278 -92.588 42.856 1.00 39.58 340 GLU A N 1
ATOM 2516 C CA . GLU A 1 340 ? 36.033 -91.678 43.710 1.00 48.11 340 GLU A CA 1
ATOM 2517 C C . GLU A 1 340 ? 36.208 -92.150 45.153 1.00 48.15 340 GLU A C 1
ATOM 2518 O O . GLU A 1 340 ? 35.422 -92.956 45.667 1.00 43.46 340 GLU A O 1
ATOM 2524 N N . GLN A 1 341 ? 37.246 -91.621 45.796 1.00 40.73 341 GLN A N 1
ATOM 2525 C CA . GLN A 1 341 ? 37.645 -92.039 47.138 1.00 40.69 341 GLN A CA 1
ATOM 2526 C C . GLN A 1 341 ? 36.545 -91.966 48.210 1.00 43.39 341 GLN A C 1
ATOM 2527 O O . GLN A 1 341 ? 36.506 -92.809 49.104 1.00 41.10 341 GLN A O 1
ATOM 2533 N N . HIS A 1 342 ? 35.655 -90.976 48.127 1.00 48.74 342 HIS A N 1
ATOM 2534 C CA . HIS A 1 342 ? 34.682 -90.766 49.207 1.00 61.77 342 HIS A CA 1
ATOM 2535 C C . HIS A 1 342 ? 33.598 -91.853 49.314 1.00 64.84 342 HIS A C 1
ATOM 2536 O O . HIS A 1 342 ? 33.018 -92.056 50.386 1.00 65.03 342 HIS A O 1
ATOM 2543 N N . ILE A 1 343 ? 33.348 -92.557 48.212 1.00 62.91 343 ILE A N 1
ATOM 2544 C CA . ILE A 1 343 ? 32.481 -93.734 48.221 1.00 64.01 343 ILE A CA 1
ATOM 2545 C C . ILE A 1 343 ? 33.316 -95.001 48.350 1.00 65.80 343 ILE A C 1
ATOM 2546 O O . ILE A 1 343 ? 33.074 -95.850 49.213 1.00 62.90 343 ILE A O 1
ATOM 2551 N N . ARG A 1 344 ? 34.313 -95.098 47.476 1.00 65.73 344 ARG A N 1
ATOM 2552 C CA . ARG A 1 344 ? 34.982 -96.355 47.163 1.00 64.76 344 ARG A CA 1
ATOM 2553 C C . ARG A 1 344 ? 36.253 -96.616 47.989 1.00 57.40 344 ARG A C 1
ATOM 2554 O O . ARG A 1 344 ? 36.686 -97.766 48.126 1.00 48.82 344 ARG A O 1
ATOM 2562 N N . ARG A 1 345 ? 36.843 -95.546 48.523 1.00 53.00 345 ARG A N 1
ATOM 2563 C CA . ARG A 1 345 ? 38.029 -95.628 49.389 1.00 46.17 345 ARG A CA 1
ATOM 2564 C C . ARG A 1 345 ? 39.235 -96.328 48.747 1.00 43.18 345 ARG A C 1
ATOM 2565 O O . ARG A 1 345 ? 39.760 -95.856 47.735 1.00 38.24 345 ARG A O 1
ATOM 2573 N N . ASP A 1 346 ? 39.673 -97.444 49.332 1.00 47.58 346 ASP A N 1
ATOM 2574 C CA . ASP A 1 346 ? 40.843 -98.164 48.812 1.00 48.34 346 ASP A CA 1
ATOM 2575 C C . ASP A 1 346 ? 40.633 -98.725 47.405 1.00 48.78 346 ASP A C 1
ATOM 2576 O O . ASP A 1 346 ? 41.601 -98.995 46.686 1.00 41.98 346 ASP A O 1
ATOM 2581 N N . LYS A 1 347 ? 39.373 -98.881 47.008 1.00 53.64 347 LYS A N 1
ATOM 2582 C CA . LYS A 1 347 ? 39.054 -99.411 45.685 1.00 57.48 347 LYS A CA 1
ATOM 2583 C C . LYS A 1 347 ? 38.785 -98.308 44.657 1.00 54.05 347 LYS A C 1
ATOM 2584 O O . LYS A 1 347 ? 38.388 -98.595 43.525 1.00 49.76 347 LYS A O 1
ATOM 2590 N N . ALA A 1 348 ? 38.998 -97.054 45.052 1.00 52.97 348 ALA A N 1
ATOM 2591 C CA . ALA A 1 348 ? 38.835 -95.920 44.138 1.00 49.21 348 ALA A CA 1
ATOM 2592 C C . ALA A 1 348 ? 39.865 -95.957 42.999 1.00 40.37 348 ALA A C 1
ATOM 2593 O O . ALA A 1 348 ? 40.866 -96.674 43.078 1.00 36.21 348 ALA A O 1
ATOM 2595 N N . THR A 1 349 ? 39.618 -95.181 41.943 1.00 31.11 349 THR A N 1
ATOM 2596 C CA . THR A 1 349 ? 40.477 -95.201 40.755 1.00 33.32 349 THR A CA 1
ATOM 2597 C C . THR A 1 349 ? 41.763 -94.398 40.970 1.00 38.09 349 THR A C 1
ATOM 2598 O O . THR A 1 349 ? 42.711 -94.482 40.184 1.00 37.39 349 THR A O 1
ATOM 2602 N N . SER A 1 350 ? 41.783 -93.626 42.048 1.00 38.78 350 SER A N 1
ATOM 2603 C CA . SER A 1 350 ? 42.927 -92.799 42.393 1.00 30.16 350 SER A CA 1
ATOM 2604 C C . SER A 1 350 ? 42.643 -92.272 43.787 1.00 27.35 350 SER A C 1
ATOM 2605 O O . SER A 1 350 ? 41.533 -92.451 44.310 1.00 23.70 350 SER A O 1
ATOM 2608 N N . ASN A 1 351 ? 43.628 -91.623 44.400 1.00 18.16 351 ASN A N 1
ATOM 2609 C CA . ASN A 1 351 ? 43.401 -91.002 45.695 1.00 19.12 351 ASN A CA 1
ATOM 2610 C C . ASN A 1 351 ? 42.966 -89.546 45.571 1.00 16.33 351 ASN A C 1
ATOM 2611 O O . ASN A 1 351 ? 42.726 -88.877 46.576 1.00 21.06 351 ASN A O 1
ATOM 2616 N N . ILE A 1 352 ? 42.861 -89.048 44.341 1.00 19.83 352 ILE A N 1
ATOM 2617 C CA . ILE A 1 352 ? 42.589 -87.622 44.152 1.00 16.95 352 ILE A CA 1
ATOM 2618 C C . ILE A 1 352 ? 41.215 -87.198 44.684 1.00 15.27 352 ILE A C 1
ATOM 2619 O O . ILE A 1 352 ? 40.216 -87.906 44.514 1.00 21.72 352 ILE A O 1
ATOM 2624 N N . CYS A 1 353 ? 41.192 -86.045 45.347 1.00 15.31 353 CYS A N 1
ATOM 2625 C CA . CYS A 1 353 ? 39.971 -85.462 45.884 1.00 21.05 353 CYS A CA 1
ATOM 2626 C C . CYS A 1 353 ? 39.878 -84.029 45.355 1.00 23.78 353 CYS A C 1
ATOM 2627 O O . CYS A 1 353 ? 39.378 -83.804 44.245 1.00 20.52 353 CYS A O 1
ATOM 2630 N N . THR A 1 354 ? 40.384 -83.064 46.126 1.00 18.94 354 THR A N 1
ATOM 2631 C CA . THR A 1 354 ? 40.516 -81.693 45.628 1.00 16.69 354 THR A CA 1
ATOM 2632 C C . THR A 1 354 ? 41.374 -81.744 44.369 1.00 17.20 354 THR A C 1
ATOM 2633 O O . THR A 1 354 ? 42.378 -82.457 44.339 1.00 13.53 354 THR A O 1
ATOM 2637 N N . ALA A 1 355 ? 40.971 -81.020 43.326 1.00 15.91 355 ALA A N 1
ATOM 2638 C CA . ALA A 1 355 ? 41.730 -80.995 42.074 1.00 16.78 355 ALA A CA 1
ATOM 2639 C C . ALA A 1 355 ? 42.152 -79.560 41.738 1.00 16.99 355 ALA A C 1
ATOM 2640 O O . ALA A 1 355 ? 42.793 -78.892 42.566 1.00 15.77 355 ALA A O 1
ATOM 2642 N N . GLN A 1 356 ? 41.780 -79.081 40.544 1.00 15.35 356 GLN A N 1
ATOM 2643 C CA . GLN A 1 356 ? 42.149 -77.728 40.100 1.00 10.17 356 GLN A CA 1
ATOM 2644 C C . GLN A 1 356 ? 40.991 -76.949 39.457 1.00 13.67 356 GLN A C 1
ATOM 2645 O O . GLN A 1 356 ? 41.186 -76.247 38.464 1.00 13.44 356 GLN A O 1
ATOM 2651 N N . VAL A 1 357 ? 39.800 -77.050 40.038 1.00 10.70 357 VAL A N 1
ATOM 2652 C CA . VAL A 1 357 ? 38.594 -76.533 39.384 1.00 8.33 357 VAL A CA 1
ATOM 2653 C C . VAL A 1 357 ? 38.679 -75.057 38.964 1.00 8.96 357 VAL A C 1
ATOM 2654 O O . VAL A 1 357 ? 38.318 -74.713 37.832 1.00 10.57 357 VAL A O 1
ATOM 2658 N N . LEU A 1 358 ? 39.157 -74.189 39.855 1.00 8.65 358 LEU A N 1
ATOM 2659 C CA . LEU A 1 358 ? 39.177 -72.758 39.553 1.00 11.03 358 LEU A CA 1
ATOM 2660 C C . LEU A 1 358 ? 40.009 -72.512 38.299 1.00 10.44 358 LEU A C 1
ATOM 2661 O O . LEU A 1 358 ? 39.682 -71.665 37.457 1.00 7.29 358 LEU A O 1
ATOM 2666 N N . LEU A 1 359 ? 41.084 -73.275 38.158 1.00 9.10 359 LEU A N 1
ATOM 2667 C CA . LEU A 1 359 ? 41.993 -73.055 37.040 1.00 9.70 359 LEU A CA 1
ATOM 2668 C C . LEU A 1 359 ? 41.444 -73.686 35.765 1.00 8.48 359 LEU A C 1
ATOM 2669 O O . LEU A 1 359 ? 41.698 -73.200 34.668 1.00 8.84 359 LEU A O 1
ATOM 2674 N N . ALA A 1 360 ? 40.678 -74.763 35.907 1.00 7.39 360 ALA A N 1
ATOM 2675 C CA . ALA A 1 360 ? 39.967 -75.325 34.760 1.00 7.16 360 ALA A CA 1
ATOM 2676 C C . ALA A 1 360 ? 38.901 -74.352 34.237 1.00 9.75 360 ALA A C 1
ATOM 2677 O O . ALA A 1 360 ? 38.701 -74.229 33.024 1.00 9.41 360 ALA A O 1
ATOM 2679 N N . VAL A 1 361 ? 38.228 -73.660 35.158 1.00 10.29 361 VAL A N 1
ATOM 2680 C CA . VAL A 1 361 ? 37.253 -72.630 34.792 1.00 8.97 361 VAL A CA 1
ATOM 2681 C C . VAL A 1 361 ? 37.974 -71.538 34.001 1.00 9.19 361 VAL A C 1
ATOM 2682 O O . VAL A 1 361 ? 37.517 -71.114 32.935 1.00 8.69 361 VAL A O 1
ATOM 2686 N N . MET A 1 362 ? 39.112 -71.085 34.514 1.00 9.51 362 MET A N 1
ATOM 2687 C CA . MET A 1 362 ? 39.857 -70.046 33.808 1.00 8.01 362 MET A CA 1
ATOM 2688 C C . MET A 1 362 ? 40.297 -70.505 32.426 1.00 8.64 362 MET A C 1
ATOM 2689 O O . MET A 1 362 ? 40.201 -69.754 31.462 1.00 10.82 362 MET A O 1
ATOM 2694 N N . ALA A 1 363 ? 40.799 -71.731 32.333 1.00 6.75 363 ALA A N 1
ATOM 2695 C CA . ALA A 1 363 ? 41.274 -72.237 31.045 1.00 9.24 363 ALA A CA 1
ATOM 2696 C C . ALA A 1 363 ? 40.134 -72.366 30.047 1.00 10.79 363 ALA A C 1
ATOM 2697 O O . ALA A 1 363 ? 40.297 -72.049 28.874 1.00 11.38 363 ALA A O 1
ATOM 2699 N N . SER A 1 364 ? 38.980 -72.838 30.494 1.00 8.50 364 SER A N 1
ATOM 2700 C CA . SER A 1 364 ? 37.882 -72.991 29.551 1.00 12.34 364 SER A CA 1
ATOM 2701 C C . SER A 1 364 ? 37.342 -71.623 29.138 1.00 12.26 364 SER A C 1
ATOM 2702 O O . SER A 1 364 ? 36.910 -71.446 27.996 1.00 13.54 364 SER A O 1
ATOM 2705 N N . MET A 1 365 ? 37.403 -70.643 30.040 1.00 9.21 365 MET A N 1
ATOM 2706 C CA . MET A 1 365 ? 36.979 -69.285 29.673 1.00 7.98 365 MET A CA 1
ATOM 2707 C C . MET A 1 365 ? 37.945 -68.643 28.677 1.00 11.30 365 MET A C 1
ATOM 2708 O O . MET A 1 365 ? 37.535 -67.856 27.821 1.00 11.69 365 MET A O 1
ATOM 2713 N N . TYR A 1 366 ? 39.223 -69.008 28.762 1.00 8.71 366 TYR A N 1
ATOM 2714 C CA . TYR A 1 366 ? 40.199 -68.593 27.755 1.00 9.92 366 TYR A CA 1
ATOM 2715 C C . TYR A 1 366 ? 39.769 -69.151 26.395 1.00 12.00 366 TYR A C 1
ATOM 2716 O O . TYR A 1 366 ? 39.802 -68.454 25.370 1.00 9.06 366 TYR A O 1
ATOM 2725 N N . GLY A 1 367 ? 39.338 -70.410 26.384 1.00 10.02 367 GLY A N 1
ATOM 2726 C CA . GLY A 1 367 ? 38.850 -71.016 25.152 1.00 7.84 367 GLY A CA 1
ATOM 2727 C C . GLY A 1 367 ? 37.564 -70.360 24.649 1.00 12.15 367 GLY A C 1
ATOM 2728 O O . GLY A 1 367 ? 37.402 -70.128 23.447 1.00 11.99 367 GLY A O 1
ATOM 2729 N N . VAL A 1 368 ? 36.643 -70.068 25.567 1.00 11.02 368 VAL A N 1
ATOM 2730 C CA . VAL A 1 368 ? 35.405 -69.368 25.209 1.00 11.21 368 VAL A CA 1
ATOM 2731 C C . VAL A 1 368 ? 35.704 -67.981 24.615 1.00 14.01 368 VAL A C 1
ATOM 2732 O O . VAL A 1 368 ? 35.129 -67.583 23.593 1.00 11.12 368 VAL A O 1
ATOM 2736 N N . TYR A 1 369 ? 36.617 -67.247 25.244 1.00 9.17 369 TYR A N 1
ATOM 2737 C CA . TYR A 1 369 ? 36.884 -65.870 24.817 1.00 10.43 369 TYR A CA 1
ATOM 2738 C C . TYR A 1 369 ? 37.640 -65.811 23.497 1.00 8.19 369 TYR A C 1
ATOM 2739 O O . TYR A 1 369 ? 37.382 -64.940 22.665 1.00 13.99 369 TYR A O 1
ATOM 2748 N N . HIS A 1 370 ? 38.589 -66.722 23.300 1.00 11.53 370 HIS A N 1
ATOM 2749 C CA . HIS A 1 370 ? 39.386 -66.692 22.074 1.00 11.21 370 HIS A CA 1
ATOM 2750 C C . HIS A 1 370 ? 38.716 -67.430 20.924 1.00 13.91 370 HIS A C 1
ATOM 2751 O O . HIS A 1 370 ? 38.898 -67.067 19.768 1.00 11.41 370 HIS A O 1
ATOM 2758 N N . GLY A 1 371 ? 37.947 -68.466 21.241 1.00 10.75 371 GLY A N 1
ATOM 2759 C CA . GLY A 1 371 ? 37.317 -69.282 20.212 1.00 13.44 371 GLY A CA 1
ATOM 2760 C C . GLY A 1 371 ? 38.337 -70.090 19.426 1.00 15.59 371 GLY A C 1
ATOM 2761 O O . GLY A 1 371 ? 39.541 -69.997 19.682 1.00 11.19 371 GLY A O 1
ATOM 2762 N N . SER A 1 372 ? 37.870 -70.876 18.460 1.00 15.17 372 SER A N 1
ATOM 2763 C CA . SER A 1 372 ? 38.778 -71.709 17.685 1.00 15.18 372 SER A CA 1
ATOM 2764 C C . SER A 1 372 ? 39.728 -70.867 16.847 1.00 16.44 372 SER A C 1
ATOM 2765 O O . SER A 1 372 ? 40.916 -71.167 16.755 1.00 12.75 372 SER A O 1
ATOM 2768 N N . THR A 1 373 ? 39.207 -69.807 16.242 1.00 11.88 373 THR A N 1
ATOM 2769 C CA . THR A 1 373 ? 40.027 -68.954 15.389 1.00 16.03 373 THR A CA 1
ATOM 2770 C C . THR A 1 373 ? 41.084 -68.206 16.199 1.00 11.60 373 THR A C 1
ATOM 2771 O O . THR A 1 373 ? 42.242 -68.097 15.784 1.00 13.91 373 THR A O 1
ATOM 2775 N N . GLY A 1 374 ? 40.682 -67.679 17.349 1.00 13.95 374 GLY A N 1
ATOM 2776 C CA . GLY A 1 374 ? 41.602 -66.935 18.189 1.00 14.19 374 GLY A CA 1
ATOM 2777 C C . GLY A 1 374 ? 42.700 -67.812 18.750 1.00 15.32 374 GLY A C 1
ATOM 2778 O O . GLY A 1 374 ? 43.872 -67.406 18.786 1.00 12.54 374 GLY A O 1
ATOM 2779 N N . LEU A 1 375 ? 42.331 -69.015 19.181 1.00 12.63 375 LEU A N 1
ATOM 2780 C CA . LEU A 1 375 ? 43.310 -69.959 19.707 1.00 10.69 375 LEU A CA 1
ATOM 2781 C C . LEU A 1 375 ? 44.291 -70.345 18.612 1.00 13.30 375 LEU A C 1
ATOM 2782 O O . LEU A 1 375 ? 45.497 -70.404 18.846 1.00 13.34 375 LEU A O 1
ATOM 2787 N N . LYS A 1 376 ? 43.780 -70.636 17.422 1.00 12.57 376 LYS A N 1
ATOM 2788 C CA . LYS A 1 376 ? 44.658 -71.060 16.344 1.00 13.76 376 LYS A CA 1
ATOM 2789 C C . LYS A 1 376 ? 45.609 -69.923 15.965 1.00 12.82 376 LYS A C 1
ATOM 2790 O O . LYS A 1 376 ? 46.786 -70.159 15.680 1.00 11.92 376 LYS A O 1
ATOM 2796 N N . ASN A 1 377 ? 45.111 -68.688 15.978 1.00 11.46 377 ASN A N 1
ATOM 2797 C CA . ASN A 1 377 ? 45.969 -67.546 15.634 1.00 13.75 377 ASN A CA 1
ATOM 2798 C C . ASN A 1 377 ? 47.070 -67.310 16.665 1.00 12.82 377 ASN A C 1
ATOM 2799 O O . ASN A 1 377 ? 48.186 -66.902 16.314 1.00 12.21 377 ASN A O 1
ATOM 2804 N N . ILE A 1 378 ? 46.760 -67.561 17.934 1.00 12.83 378 ILE A N 1
ATOM 2805 C CA . ILE A 1 378 ? 47.777 -67.499 18.979 1.00 12.07 378 ILE A CA 1
ATOM 2806 C C . ILE A 1 378 ? 48.880 -68.509 18.681 1.00 15.50 378 ILE A C 1
ATOM 2807 O O . ILE A 1 378 ? 50.057 -68.153 18.688 1.00 12.57 378 ILE A O 1
ATOM 2812 N N . ALA A 1 379 ? 48.506 -69.754 18.383 1.00 10.01 379 ALA A N 1
ATOM 2813 C CA . ALA A 1 379 ? 49.502 -70.789 18.079 1.00 13.24 379 ALA A CA 1
ATOM 2814 C C . ALA A 1 379 ? 50.276 -70.522 16.779 1.00 14.79 379 ALA A C 1
ATOM 2815 O O . ALA A 1 379 ? 51.490 -70.737 16.704 1.00 12.32 379 ALA A O 1
ATOM 2817 N N . LEU A 1 380 ? 49.568 -70.084 15.745 1.00 11.98 380 LEU A N 1
ATOM 2818 C CA . LEU A 1 380 ? 50.198 -69.776 14.467 1.00 10.67 380 LEU A CA 1
ATOM 2819 C C . LEU A 1 380 ? 51.250 -68.695 14.633 1.00 10.74 380 LEU A C 1
ATOM 2820 O O . LEU A 1 380 ? 52.348 -68.787 14.086 1.00 11.88 380 LEU A O 1
ATOM 2825 N N . ARG A 1 381 ? 50.915 -67.668 15.402 1.00 11.46 381 ARG A N 1
ATOM 2826 C CA . ARG A 1 381 ? 51.832 -66.551 15.578 1.00 14.02 381 ARG A CA 1
ATOM 2827 C C . ARG A 1 381 ? 53.076 -67.004 16.344 1.00 10.67 381 ARG A C 1
ATOM 2828 O O . ARG A 1 381 ? 54.208 -66.643 15.996 1.00 14.18 381 ARG A O 1
ATOM 2836 N N . ILE A 1 382 ? 52.860 -67.797 17.387 1.00 11.49 382 ILE A N 1
ATOM 2837 C CA . ILE A 1 382 ? 53.973 -68.373 18.134 1.00 11.65 382 ILE A CA 1
ATOM 2838 C C . ILE A 1 382 ? 54.849 -69.208 17.206 1.00 14.35 382 ILE A C 1
ATOM 2839 O O . ILE A 1 382 ? 56.081 -69.084 17.206 1.00 12.88 382 ILE A O 1
ATOM 2844 N N . HIS A 1 383 ? 54.220 -70.071 16.414 1.00 12.42 383 HIS A N 1
ATOM 2845 C CA . HIS A 1 383 ? 54.984 -70.897 15.486 1.00 9.03 383 HIS A CA 1
ATOM 2846 C C . HIS A 1 383 ? 55.736 -70.066 14.438 1.00 14.11 383 HIS A C 1
ATOM 2847 O O . HIS A 1 383 ? 56.888 -70.367 14.131 1.00 13.85 383 HIS A O 1
ATOM 2854 N N . GLN A 1 384 ? 55.101 -69.018 13.902 1.00 11.45 384 GLN A N 1
ATOM 2855 C CA . GLN A 1 384 ? 55.754 -68.137 12.936 1.00 10.90 384 GLN A CA 1
ATOM 2856 C C . GLN A 1 384 ? 56.973 -67.458 13.543 1.00 15.70 384 GLN A C 1
ATOM 2857 O O . GLN A 1 384 ? 58.027 -67.388 12.911 1.00 15.68 384 GLN A O 1
ATOM 2863 N N . LEU A 1 385 ? 56.821 -66.938 14.757 1.00 15.07 385 LEU A N 1
ATOM 2864 C CA . LEU A 1 385 ? 57.938 -66.303 15.448 1.00 16.68 385 LEU A CA 1
ATOM 2865 C C . LEU A 1 385 ? 59.085 -67.285 15.688 1.00 14.51 385 LEU A C 1
ATOM 2866 O O . LEU A 1 385 ? 60.258 -66.924 15.590 1.00 12.10 385 LEU A O 1
ATOM 2871 N N . THR A 1 386 ? 58.746 -68.533 15.982 1.00 13.31 386 THR A N 1
ATOM 2872 C CA . THR A 1 386 ? 59.759 -69.555 16.239 1.00 13.08 386 THR A CA 1
ATOM 2873 C C . THR A 1 386 ? 60.506 -69.922 14.958 1.00 12.66 386 THR A C 1
ATOM 2874 O O . THR A 1 386 ? 61.726 -70.096 14.976 1.00 14.29 386 THR A O 1
ATOM 2878 N N . VAL A 1 387 ? 59.780 -70.022 13.846 1.00 13.60 387 VAL A N 1
ATOM 2879 C CA . VAL A 1 387 ? 60.409 -70.293 12.560 1.00 14.86 387 VAL A CA 1
ATOM 2880 C C . VAL A 1 387 ? 61.339 -69.141 12.171 1.00 15.91 387 VAL A C 1
ATOM 2881 O O . VAL A 1 387 ? 62.465 -69.364 11.713 1.00 16.95 387 VAL A O 1
ATOM 2885 N N . LEU A 1 388 ? 60.875 -67.911 12.377 1.00 13.42 388 LEU A N 1
ATOM 2886 C CA . LEU A 1 388 ? 61.703 -66.735 12.114 1.00 15.36 388 LEU A CA 1
ATOM 2887 C C . LEU A 1 388 ? 62.972 -66.747 12.959 1.00 15.98 388 LEU A C 1
ATOM 2888 O O . LEU A 1 388 ? 64.073 -66.506 12.450 1.00 16.41 388 LEU A O 1
ATOM 2893 N N . LEU A 1 389 ? 62.811 -67.006 14.250 1.00 12.62 389 LEU A N 1
ATOM 2894 C CA . LEU A 1 389 ? 63.944 -67.114 15.170 1.00 12.73 389 LEU A CA 1
ATOM 2895 C C . LEU A 1 389 ? 64.948 -68.111 14.615 1.00 17.08 389 LEU A C 1
ATOM 2896 O O . LEU A 1 389 ? 66.150 -67.833 14.533 1.00 18.13 389 LEU A O 1
ATOM 2901 N N . ALA A 1 390 ? 64.433 -69.261 14.194 1.00 13.33 390 ALA A N 1
ATOM 2902 C CA . ALA A 1 390 ? 65.257 -70.338 13.661 1.00 16.03 390 ALA A CA 1
ATOM 2903 C C . ALA A 1 390 ? 66.061 -69.911 12.434 1.00 16.85 390 ALA A C 1
ATOM 2904 O O . ALA A 1 390 ? 67.263 -70.178 12.343 1.00 17.75 390 ALA A O 1
ATOM 2906 N N . ILE A 1 391 ? 65.390 -69.266 11.486 1.00 14.94 391 ILE A N 1
ATOM 2907 C CA . ILE A 1 391 ? 66.044 -68.833 10.254 1.00 15.98 391 ILE A CA 1
ATOM 2908 C C . ILE A 1 391 ? 67.195 -67.882 10.584 1.00 18.15 391 ILE A C 1
ATOM 2909 O O . ILE A 1 391 ? 68.295 -68.013 10.042 1.00 20.70 391 ILE A O 1
ATOM 2914 N N . GLY A 1 392 ? 66.934 -66.939 11.486 1.00 21.25 392 GLY A N 1
ATOM 2915 C CA . GLY A 1 392 ? 67.945 -65.997 11.933 1.00 22.07 392 GLY A CA 1
ATOM 2916 C C . GLY A 1 392 ? 69.131 -66.675 12.595 1.00 22.82 392 GLY A C 1
ATOM 2917 O O . GLY A 1 392 ? 70.278 -66.341 12.303 1.00 22.12 392 GLY A O 1
ATOM 2918 N N . LEU A 1 393 ? 68.868 -67.626 13.488 1.00 19.60 393 LEU A N 1
ATOM 2919 C CA . LEU A 1 393 ? 69.956 -68.338 14.150 1.00 17.31 393 LEU A CA 1
ATOM 2920 C C . LEU A 1 393 ? 70.811 -69.124 13.151 1.00 19.86 393 LEU A C 1
ATOM 2921 O O . LEU A 1 393 ? 72.027 -69.241 13.325 1.00 22.24 393 LEU A O 1
ATOM 2926 N N . LYS A 1 394 ? 70.184 -69.648 12.099 1.00 20.47 394 LYS A N 1
ATOM 2927 C CA . LYS A 1 394 ? 70.935 -70.346 11.053 1.00 23.18 394 LYS A CA 1
ATOM 2928 C C . LYS A 1 394 ? 71.845 -69.398 10.279 1.00 26.01 394 LYS A C 1
ATOM 2929 O O . LYS A 1 394 ? 72.963 -69.770 9.910 1.00 25.93 394 LYS A O 1
ATOM 2935 N N . ARG A 1 395 ? 71.371 -68.177 10.035 1.00 24.40 395 ARG A N 1
ATOM 2936 C CA . ARG A 1 395 ? 72.185 -67.151 9.377 1.00 26.06 395 ARG A CA 1
ATOM 2937 C C . ARG A 1 395 ? 73.424 -66.841 10.212 1.00 32.38 395 ARG A C 1
ATOM 2938 O O . ARG A 1 395 ? 74.469 -66.463 9.677 1.00 27.36 395 ARG A O 1
ATOM 2946 N N . LEU A 1 396 ? 73.290 -66.997 11.527 1.00 22.72 396 LEU A N 1
ATOM 2947 C CA . LEU A 1 396 ? 74.379 -66.760 12.464 1.00 26.23 396 LEU A CA 1
ATOM 2948 C C . LEU A 1 396 ? 75.266 -67.993 12.617 1.00 23.53 396 LEU A C 1
ATOM 2949 O O . LEU A 1 396 ? 76.147 -68.019 13.479 1.00 26.43 396 LEU A O 1
ATOM 2954 N N . ASN A 1 397 ? 75.011 -69.004 11.785 1.00 21.72 397 ASN A N 1
ATOM 2955 C CA . ASN A 1 397 ? 75.790 -70.250 11.736 1.00 29.42 397 ASN A CA 1
ATOM 2956 C C . ASN A 1 397 ? 75.600 -71.230 12.899 1.00 31.00 397 ASN A C 1
ATOM 2957 O O . ASN A 1 397 ? 76.491 -72.030 13.186 1.00 28.85 397 ASN A O 1
ATOM 2962 N N . TYR A 1 398 ? 74.440 -71.179 13.553 1.00 22.77 398 TYR A N 1
ATOM 2963 C CA . TYR A 1 398 ? 74.116 -72.157 14.592 1.00 19.93 398 TYR A CA 1
ATOM 2964 C C . TYR A 1 398 ? 73.440 -73.388 14.000 1.00 26.82 398 TYR A C 1
ATOM 2965 O O . TYR A 1 398 ? 72.793 -73.310 12.951 1.00 28.08 398 TYR A O 1
ATOM 2974 N N . SER A 1 399 ? 73.609 -74.521 14.676 1.00 22.30 399 SER A N 1
ATOM 2975 C CA . SER A 1 399 ? 73.029 -75.791 14.257 1.00 26.35 399 SER A CA 1
ATOM 2976 C C . SER A 1 399 ? 71.632 -75.940 14.854 1.00 24.20 399 SER A C 1
ATOM 2977 O O . SER A 1 399 ? 71.456 -75.769 16.053 1.00 23.90 399 SER A O 1
ATOM 2980 N N . LEU A 1 400 ? 70.637 -76.249 14.024 1.00 18.87 400 LEU A N 1
ATOM 2981 C CA . LEU A 1 400 ? 69.273 -76.393 14.528 1.00 21.48 400 LEU A CA 1
ATOM 2982 C C . LEU A 1 400 ? 68.783 -77.831 14.392 1.00 23.79 400 LEU A C 1
ATOM 2983 O O . LEU A 1 400 ? 68.576 -78.329 13.282 1.00 27.81 400 LEU A O 1
ATOM 2988 N N . ASN A 1 401 ? 68.591 -78.488 15.530 1.00 23.53 401 ASN A N 1
ATOM 2989 C CA . ASN A 1 401 ? 68.388 -79.934 15.559 1.00 30.53 401 ASN A CA 1
ATOM 2990 C C . ASN A 1 401 ? 66.960 -80.431 15.272 1.00 29.64 401 ASN A C 1
ATOM 2991 O O . ASN A 1 401 ? 66.785 -81.531 14.743 1.00 29.40 401 ASN A O 1
ATOM 2996 N N . ASN A 1 402 ? 65.946 -79.637 15.612 1.00 22.20 402 ASN A N 1
ATOM 2997 C CA . ASN A 1 402 ? 64.566 -80.071 15.390 1.00 21.79 402 ASN A CA 1
ATOM 2998 C C . ASN A 1 402 ? 64.159 -79.966 13.923 1.00 24.02 402 ASN A C 1
ATOM 2999 O O . ASN A 1 402 ? 64.221 -78.877 13.337 1.00 23.57 402 ASN A O 1
ATOM 3004 N N . ASP A 1 403 ? 63.757 -81.094 13.332 1.00 22.21 403 ASP A N 1
ATOM 3005 C CA . ASP A 1 403 ? 63.257 -81.084 11.964 1.00 24.64 403 ASP A CA 1
ATOM 3006 C C . ASP A 1 403 ? 61.993 -80.245 11.929 1.00 24.93 403 ASP A C 1
ATOM 3007 O O . ASP A 1 403 ? 61.868 -79.315 11.123 1.00 23.84 403 ASP A O 1
ATOM 3012 N N . TYR A 1 404 ? 61.052 -80.589 12.806 1.00 14.31 404 TYR A N 1
ATOM 3013 C CA . TYR A 1 404 ? 59.815 -79.831 12.950 1.00 16.20 404 TYR A CA 1
ATOM 3014 C C . TYR A 1 404 ? 59.600 -79.487 14.410 1.00 14.60 404 TYR A C 1
ATOM 3015 O O . TYR A 1 404 ? 60.020 -80.233 15.302 1.00 16.22 404 TYR A O 1
ATOM 3024 N N . PHE A 1 405 ? 58.946 -78.357 14.653 1.00 14.77 405 PHE A N 1
ATOM 3025 C CA . PHE A 1 405 ? 58.748 -77.873 16.013 1.00 13.30 405 PHE A CA 1
ATOM 3026 C C . PHE A 1 405 ? 57.496 -77.014 16.051 1.00 15.98 405 PHE A C 1
ATOM 3027 O O . PHE A 1 405 ? 57.040 -76.535 15.015 1.00 13.62 405 PHE A O 1
ATOM 3035 N N . PHE A 1 406 ? 56.928 -76.838 17.238 1.00 14.03 406 PHE A N 1
ATOM 3036 C CA . PHE A 1 406 ? 55.861 -75.872 17.426 1.00 13.08 406 PHE A CA 1
ATOM 3037 C C . PHE A 1 406 ? 56.465 -74.540 17.868 1.00 14.73 406 PHE A C 1
ATOM 3038 O O . PHE A 1 406 ? 56.564 -73.600 17.068 1.00 15.37 406 PHE A O 1
ATOM 3046 N N . ASP A 1 407 ? 56.914 -74.477 19.121 1.00 11.72 407 ASP A N 1
ATOM 3047 C CA . ASP A 1 407 ? 57.342 -73.231 19.734 1.00 9.12 407 ASP A CA 1
ATOM 3048 C C . ASP A 1 407 ? 58.762 -73.313 20.288 1.00 14.14 407 ASP A C 1
ATOM 3049 O O . ASP A 1 407 ? 59.266 -72.354 20.872 1.00 12.43 407 ASP A O 1
ATOM 3054 N N . THR A 1 408 ? 59.418 -74.452 20.099 1.00 9.87 408 THR A N 1
ATOM 3055 C CA . THR A 1 408 ? 60.640 -74.715 20.853 1.00 11.18 408 THR A CA 1
ATOM 3056 C C . THR A 1 408 ? 61.786 -75.171 19.949 1.00 14.71 408 THR A C 1
ATOM 3057 O O . THR A 1 408 ? 61.636 -76.103 19.152 1.00 11.27 408 THR A O 1
ATOM 3061 N N . LEU A 1 409 ? 62.925 -74.492 20.064 1.00 13.31 409 LEU A N 1
ATOM 3062 C CA . LEU A 1 409 ? 64.091 -74.817 19.267 1.00 13.32 409 LEU A CA 1
ATOM 3063 C C . LEU A 1 409 ? 65.175 -75.455 20.123 1.00 11.36 409 LEU A C 1
ATOM 3064 O O . LEU A 1 409 ? 65.353 -75.112 21.297 1.00 13.54 409 LEU A O 1
ATOM 3069 N N . ARG A 1 410 ? 65.886 -76.397 19.519 1.00 13.44 410 ARG A N 1
ATOM 3070 C CA . ARG A 1 410 ? 67.087 -76.967 20.111 1.00 13.58 410 ARG A CA 1
ATOM 3071 C C . ARG A 1 410 ? 68.254 -76.434 19.290 1.00 15.78 410 ARG A C 1
ATOM 3072 O O . ARG A 1 410 ? 68.346 -76.701 18.083 1.00 17.06 410 ARG A O 1
ATOM 3080 N N . VAL A 1 411 ? 69.126 -75.654 19.927 1.00 12.24 411 VAL A N 1
ATOM 3081 C CA . VAL A 1 411 ? 70.158 -74.923 19.204 1.00 12.84 411 VAL A CA 1
ATOM 3082 C C . VAL A 1 411 ? 71.535 -75.435 19.596 1.00 16.48 411 VAL A C 1
ATOM 3083 O O . VAL A 1 411 ? 71.901 -75.402 20.782 1.00 16.05 411 VAL A O 1
ATOM 3087 N N . GLY A 1 412 ? 72.290 -75.913 18.606 1.00 16.42 412 GLY A N 1
ATOM 3088 C CA . GLY A 1 412 ? 73.639 -76.390 18.849 1.00 19.47 412 GLY A CA 1
ATOM 3089 C C . GLY A 1 412 ? 74.555 -75.189 18.832 1.00 25.28 412 GLY A C 1
ATOM 3090 O O . GLY A 1 412 ? 74.617 -74.470 17.828 1.00 22.71 412 GLY A O 1
ATOM 3091 N N . VAL A 1 413 ? 75.254 -74.950 19.938 1.00 23.04 413 VAL A N 1
ATOM 3092 C CA . VAL A 1 413 ? 76.107 -73.773 20.027 1.00 20.09 413 VAL A CA 1
ATOM 3093 C C . VAL A 1 413 ? 77.569 -74.138 20.311 1.00 22.88 413 VAL A C 1
ATOM 3094 O O . VAL A 1 413 ? 78.470 -73.352 20.026 1.00 24.34 413 VAL A O 1
ATOM 3098 N N . GLY A 1 414 ? 77.793 -75.329 20.865 1.00 21.85 414 GLY A N 1
ATOM 3099 C CA . GLY A 1 414 ? 79.131 -75.752 21.256 1.00 27.64 414 GLY A CA 1
ATOM 3100 C C . GLY A 1 414 ? 79.379 -75.503 22.739 1.00 25.54 414 GLY A C 1
ATOM 3101 O O . GLY A 1 414 ? 78.891 -74.507 23.288 1.00 23.23 414 GLY A O 1
ATOM 3102 N N . GLU A 1 415 ? 80.119 -76.406 23.389 1.00 25.54 415 GLU A N 1
ATOM 3103 C CA . GLU A 1 415 ? 80.410 -76.304 24.826 1.00 29.58 415 GLU A CA 1
ATOM 3104 C C . GLU A 1 415 ? 81.001 -74.949 25.196 1.00 22.40 415 GLU A C 1
ATOM 3105 O O . GLU A 1 415 ? 80.719 -74.394 26.259 1.00 23.27 415 GLU A O 1
ATOM 3111 N N . GLN A 1 416 ? 81.831 -74.431 24.305 1.00 20.99 416 GLN A N 1
ATOM 3112 C CA . GLN A 1 416 ? 82.574 -73.208 24.571 1.00 22.41 416 GLN A CA 1
ATOM 3113 C C . GLN A 1 416 ? 81.718 -71.940 24.589 1.00 29.73 416 GLN A C 1
ATOM 3114 O O . GLN A 1 416 ? 82.022 -71.000 25.320 1.00 38.95 416 GLN A O 1
ATOM 3120 N N . SER A 1 417 ? 80.651 -71.915 23.794 1.00 25.57 417 SER A N 1
ATOM 3121 C CA . SER A 1 417 ? 79.816 -70.718 23.676 1.00 26.69 417 SER A CA 1
ATOM 3122 C C . SER A 1 417 ? 78.582 -70.735 24.570 1.00 24.55 417 SER A C 1
ATOM 3123 O O . SER A 1 417 ? 78.087 -69.679 24.967 1.00 28.89 417 SER A O 1
ATOM 3126 N N . ALA A 1 418 ? 78.090 -71.928 24.883 1.00 18.96 418 ALA A N 1
ATOM 3127 C CA . ALA A 1 418 ? 76.839 -72.070 25.628 1.00 21.79 418 ALA A CA 1
ATOM 3128 C C . ALA A 1 418 ? 76.739 -71.234 26.918 1.00 27.69 418 ALA A C 1
ATOM 3129 O O . ALA A 1 418 ? 75.741 -70.535 27.117 1.00 27.07 418 ALA A O 1
ATOM 3131 N N . PRO A 1 419 ? 77.761 -71.296 27.794 1.00 32.49 419 PRO A N 1
ATOM 3132 C CA . PRO A 1 419 ? 77.660 -70.489 29.017 1.00 28.00 419 PRO A CA 1
ATOM 3133 C C . PRO A 1 419 ? 77.603 -68.989 28.731 1.00 27.63 419 PRO A C 1
ATOM 3134 O O . PRO A 1 419 ? 76.854 -68.275 29.399 1.00 26.79 419 PRO A O 1
ATOM 3138 N N . ALA A 1 420 ? 78.381 -68.518 27.759 1.00 26.51 420 ALA A N 1
ATOM 3139 C CA . ALA A 1 420 ? 78.392 -67.098 27.412 1.00 24.07 420 ALA A CA 1
ATOM 3140 C C . ALA A 1 420 ? 77.067 -66.619 26.813 1.00 24.73 420 ALA A C 1
ATOM 3141 O O . ALA A 1 420 ? 76.650 -65.477 27.031 1.00 23.16 420 ALA A O 1
ATOM 3143 N N . ILE A 1 421 ? 76.416 -67.483 26.042 1.00 22.77 421 ILE A N 1
ATOM 3144 C CA . ILE A 1 421 ? 75.118 -67.144 25.475 1.00 17.75 421 ILE A CA 1
ATOM 3145 C C . ILE A 1 421 ? 74.076 -67.068 26.586 1.00 20.56 421 ILE A C 1
ATOM 3146 O O . ILE A 1 421 ? 73.259 -66.145 26.623 1.00 22.23 421 ILE A O 1
ATOM 3151 N N . LEU A 1 422 ? 74.115 -68.035 27.497 1.00 18.39 422 LEU A N 1
ATOM 3152 C CA . LEU A 1 422 ? 73.181 -68.058 28.616 1.00 22.61 422 LEU A CA 1
ATOM 3153 C C . LEU A 1 422 ? 73.365 -66.816 29.479 1.00 23.65 422 LEU A C 1
ATOM 3154 O O . LEU A 1 422 ? 72.390 -66.203 29.927 1.00 24.58 422 LEU A O 1
ATOM 3159 N N . LYS A 1 423 ? 74.623 -66.450 29.698 1.00 20.55 423 LYS A N 1
ATOM 3160 C CA . LYS A 1 423 ? 74.975 -65.291 30.510 1.00 28.71 423 LYS A CA 1
ATOM 3161 C C . LYS A 1 423 ? 74.546 -63.988 29.835 1.00 25.46 423 LYS A C 1
ATOM 3162 O O . LYS A 1 423 ? 74.112 -63.051 30.499 1.00 22.65 423 LYS A O 1
ATOM 3168 N N . ALA A 1 424 ? 74.669 -63.926 28.513 1.00 23.03 424 ALA A N 1
ATOM 3169 C CA . ALA A 1 424 ? 74.277 -62.731 27.771 1.00 19.65 424 ALA A CA 1
ATOM 3170 C C . ALA A 1 424 ? 72.762 -62.562 27.796 1.00 18.81 424 ALA A C 1
ATOM 3171 O O . ALA A 1 424 ? 72.244 -61.449 27.950 1.00 18.89 424 ALA A O 1
ATOM 3173 N N . ALA A 1 425 ? 72.048 -63.670 27.632 1.00 16.97 425 ALA A N 1
ATOM 3174 C CA . ALA A 1 425 ? 70.599 -63.638 27.731 1.00 18.73 425 ALA A CA 1
ATOM 3175 C C . ALA A 1 425 ? 70.183 -63.108 29.107 1.00 19.17 425 ALA A C 1
ATOM 3176 O O . ALA A 1 425 ? 69.297 -62.257 29.213 1.00 17.99 425 ALA A O 1
ATOM 3178 N N . GLU A 1 426 ? 70.824 -63.609 30.160 1.00 17.25 426 GLU A N 1
ATOM 3179 C CA . GLU A 1 426 ? 70.477 -63.183 31.513 1.00 17.58 426 GLU A CA 1
ATOM 3180 C C . GLU A 1 426 ? 70.694 -61.688 31.701 1.00 20.18 426 GLU A C 1
ATOM 3181 O O . GLU A 1 426 ? 69.933 -61.029 32.414 1.00 18.06 426 GLU A O 1
ATOM 3187 N N . GLY A 1 427 ? 71.711 -61.153 31.031 1.00 22.38 427 GLY A N 1
ATOM 3188 C CA . GLY A 1 427 ? 72.001 -59.731 31.077 1.00 27.59 427 GLY A CA 1
ATOM 3189 C C . GLY A 1 427 ? 70.881 -58.884 30.502 1.00 26.90 427 GLY A C 1
ATOM 3190 O O . GLY A 1 427 ? 70.754 -57.704 30.841 1.00 25.88 427 GLY A O 1
ATOM 3191 N N . ARG A 1 428 ? 70.065 -59.482 29.634 1.00 15.14 428 ARG A N 1
ATOM 3192 C CA . ARG A 1 428 ? 68.900 -58.798 29.089 1.00 16.44 428 ARG A CA 1
ATOM 3193 C C . ARG A 1 428 ? 67.606 -59.269 29.743 1.00 15.18 428 ARG A C 1
ATOM 3194 O O . ARG A 1 428 ? 66.514 -58.981 29.240 1.00 17.45 428 ARG A O 1
ATOM 3202 N N . GLY A 1 429 ? 67.725 -60.002 30.847 1.00 18.21 429 GLY A N 1
ATOM 3203 C CA . GLY A 1 429 ? 66.554 -60.444 31.584 1.00 15.92 429 GLY A CA 1
ATOM 3204 C C . GLY A 1 429 ? 65.824 -61.557 30.864 1.00 14.57 429 GLY A C 1
ATOM 3205 O O . GLY A 1 429 ? 64.596 -61.625 30.898 1.00 14.23 429 GLY A O 1
ATOM 3206 N N . ILE A 1 430 ? 66.594 -62.424 30.211 1.00 12.70 430 ILE A N 1
ATOM 3207 C CA . ILE A 1 430 ? 66.045 -63.563 29.481 1.00 13.18 430 ILE A CA 1
ATOM 3208 C C . ILE A 1 430 ? 66.666 -64.854 30.010 1.00 12.99 430 ILE A C 1
ATOM 3209 O O . ILE A 1 430 ? 67.885 -64.926 30.205 1.00 16.73 430 ILE A O 1
ATOM 3214 N N . ASN A 1 431 ? 65.826 -65.862 30.257 1.00 10.27 431 ASN A N 1
ATOM 3215 C CA . ASN A 1 431 ? 66.316 -67.203 30.582 1.00 10.69 431 ASN A CA 1
ATOM 3216 C C . ASN A 1 431 ? 66.124 -68.157 29.414 1.00 14.45 431 ASN A C 1
ATOM 3217 O O . ASN A 1 431 ? 65.028 -68.234 28.847 1.00 13.16 431 ASN A O 1
ATOM 3222 N N . LEU A 1 432 ? 67.169 -68.903 29.071 1.00 10.11 432 LEU A N 1
ATOM 3223 C CA . LEU A 1 432 ? 67.027 -69.991 28.105 1.00 11.44 432 LEU A CA 1
ATOM 3224 C C . LEU A 1 432 ? 67.166 -71.312 28.843 1.00 17.06 432 LEU A C 1
ATOM 3225 O O . LEU A 1 432 ? 67.458 -71.329 30.041 1.00 20.97 432 LEU A O 1
ATOM 3230 N N . ARG A 1 433 ? 66.960 -72.416 28.132 1.00 15.26 433 ARG A N 1
ATOM 3231 C CA . ARG A 1 433 ? 67.084 -73.729 28.747 1.00 14.87 433 ARG A CA 1
ATOM 3232 C C . ARG A 1 433 ? 68.418 -74.412 28.454 1.00 20.89 433 ARG A C 1
ATOM 3233 O O . ARG A 1 433 ? 68.736 -74.698 27.290 1.00 17.87 433 ARG A O 1
ATOM 3241 N N . PRO A 1 434 ? 69.197 -74.706 29.508 1.00 22.76 434 PRO A N 1
ATOM 3242 C CA . PRO A 1 434 ? 70.368 -75.567 29.310 1.00 28.06 434 PRO A CA 1
ATOM 3243 C C . PRO A 1 434 ? 69.873 -76.971 28.965 1.00 26.05 434 PRO A C 1
ATOM 3244 O O . PRO A 1 434 ? 69.032 -77.514 29.680 1.00 35.12 434 PRO A O 1
ATOM 3248 N N . LEU A 1 435 ? 70.344 -77.537 27.861 1.00 19.46 435 LEU A N 1
ATOM 3249 C CA . LEU A 1 435 ? 69.928 -78.887 27.498 1.00 24.22 435 LEU A CA 1
ATOM 3250 C C . LEU A 1 435 ? 71.012 -79.878 27.859 1.00 33.48 435 LEU A C 1
ATOM 3251 O O . LEU A 1 435 ? 70.916 -80.600 28.849 1.00 38.15 435 LEU A O 1
ATOM 3256 N N . VAL A 1 436 ? 72.035 -79.919 27.017 1.00 34.07 436 VAL A N 1
ATOM 3257 C CA . VAL A 1 436 ? 73.252 -80.651 27.294 1.00 35.15 436 VAL A CA 1
ATOM 3258 C C . VAL A 1 436 ? 74.343 -79.628 27.058 1.00 31.49 436 VAL A C 1
ATOM 3259 O O . VAL A 1 436 ? 74.060 -78.555 26.514 1.00 26.46 436 VAL A O 1
ATOM 3263 N N . PRO A 1 437 ? 75.577 -79.922 27.502 1.00 28.65 437 PRO A N 1
ATOM 3264 C CA . PRO A 1 437 ? 76.689 -79.022 27.190 1.00 30.94 437 PRO A CA 1
ATOM 3265 C C . PRO A 1 437 ? 76.731 -78.725 25.693 1.00 33.25 437 PRO A C 1
ATOM 3266 O O . PRO A 1 437 ? 76.709 -79.648 24.878 1.00 30.91 437 PRO A O 1
ATOM 3270 N N . GLY A 1 438 ? 76.758 -77.449 25.332 1.00 32.91 438 GLY A N 1
ATOM 3271 C CA . GLY A 1 438 ? 76.808 -77.093 23.930 1.00 28.95 438 GLY A CA 1
ATOM 3272 C C . GLY A 1 438 ? 75.475 -77.027 23.209 1.00 23.19 438 GLY A C 1
ATOM 3273 O O . GLY A 1 438 ? 75.445 -76.747 22.009 1.00 22.57 438 GLY A O 1
ATOM 3274 N N . GLU A 1 439 ? 74.377 -77.299 23.915 1.00 19.65 439 GLU A N 1
ATOM 3275 C CA . GLU A 1 439 ? 73.051 -77.140 23.320 1.00 18.48 439 GLU A CA 1
ATOM 3276 C C . GLU A 1 439 ? 72.146 -76.317 24.232 1.00 22.63 439 GLU A C 1
ATOM 3277 O O . GLU A 1 439 ? 72.188 -76.462 25.452 1.00 22.73 439 GLU A O 1
ATOM 3283 N N . VAL A 1 440 ? 71.336 -75.451 23.632 1.00 16.02 440 VAL A N 1
ATOM 3284 C CA . VAL A 1 440 ? 70.491 -74.526 24.378 1.00 14.21 440 VAL A CA 1
ATOM 3285 C C . VAL A 1 440 ? 69.076 -74.614 23.817 1.00 18.30 440 VAL A C 1
ATOM 3286 O O . VAL A 1 440 ? 68.899 -74.676 22.600 1.00 17.36 440 VAL A O 1
ATOM 3290 N N . GLY A 1 441 ? 68.072 -74.651 24.688 1.00 12.21 441 GLY A N 1
ATOM 3291 C CA . GLY A 1 441 ? 66.696 -74.685 24.215 1.00 14.52 441 GLY A CA 1
ATOM 3292 C C . GLY A 1 441 ? 66.026 -73.330 24.341 1.00 15.04 441 GLY A C 1
ATOM 3293 O O . GLY A 1 441 ? 66.298 -72.569 25.274 1.00 14.36 441 GLY A O 1
ATOM 3294 N N . ILE A 1 442 ? 65.142 -73.018 23.401 1.00 13.62 442 ILE A N 1
ATOM 3295 C CA . ILE A 1 442 ? 64.366 -71.792 23.496 1.00 12.37 442 ILE A CA 1
ATOM 3296 C C . ILE A 1 442 ? 62.905 -72.094 23.200 1.00 11.19 442 ILE A C 1
ATOM 3297 O O . ILE A 1 442 ? 62.586 -72.605 22.122 1.00 14.88 442 ILE A O 1
ATOM 3302 N N . SER A 1 443 ? 62.022 -71.767 24.141 1.00 10.40 443 SER A N 1
ATOM 3303 C CA . SER A 1 443 ? 60.583 -71.938 23.937 1.00 13.43 443 SER A CA 1
ATOM 3304 C C . SER A 1 443 ? 59.890 -70.582 23.885 1.00 11.25 443 SER A C 1
ATOM 3305 O O . SER A 1 443 ? 59.886 -69.851 24.878 1.00 12.08 443 SER A O 1
ATOM 3308 N N . LEU A 1 444 ? 59.277 -70.263 22.747 1.00 11.58 444 LEU A N 1
ATOM 3309 C CA . LEU A 1 444 ? 58.549 -69.002 22.610 1.00 11.25 444 LEU A CA 1
ATOM 3310 C C . LEU A 1 444 ? 57.113 -69.184 23.094 1.00 11.94 444 LEU A C 1
ATOM 3311 O O . LEU A 1 444 ? 56.658 -70.306 23.299 1.00 12.37 444 LEU A O 1
ATOM 3316 N N . ASP A 1 445 ? 56.397 -68.082 23.304 1.00 11.69 445 ASP A N 1
ATOM 3317 C CA . ASP A 1 445 ? 55.052 -68.169 23.872 1.00 10.43 445 ASP A CA 1
ATOM 3318 C C . ASP A 1 445 ? 54.183 -66.988 23.444 1.00 10.33 445 ASP A C 1
ATOM 3319 O O . ASP A 1 445 ? 54.607 -66.152 22.631 1.00 11.99 445 ASP A O 1
ATOM 3324 N N . GLU A 1 446 ? 52.970 -66.928 23.991 1.00 9.81 446 GLU A N 1
ATOM 3325 C CA . GLU A 1 446 ? 51.998 -65.903 23.611 1.00 12.03 446 GLU A CA 1
ATOM 3326 C C . GLU A 1 446 ? 52.480 -64.459 23.870 1.00 10.80 446 GLU A C 1
ATOM 3327 O O . GLU A 1 446 ? 52.009 -63.517 23.231 1.00 11.08 446 GLU A O 1
ATOM 3333 N N . THR A 1 447 ? 53.423 -64.279 24.788 1.00 12.02 447 THR A N 1
ATOM 3334 C CA . THR A 1 447 ? 53.888 -62.926 25.111 1.00 10.05 447 THR A CA 1
ATOM 3335 C C . THR A 1 447 ? 54.947 -62.413 24.141 1.00 11.91 447 THR A C 1
ATOM 3336 O O . THR A 1 447 ? 55.280 -61.224 24.149 1.00 14.12 447 THR A O 1
ATOM 3340 N N . VAL A 1 448 ? 55.481 -63.303 23.307 1.00 10.58 448 VAL A N 1
ATOM 3341 C CA . VAL A 1 448 ? 56.650 -62.959 22.494 1.00 11.57 448 VAL A CA 1
ATOM 3342 C C . VAL A 1 448 ? 56.327 -61.983 21.366 1.00 16.05 448 VAL A C 1
ATOM 3343 O O . VAL A 1 448 ? 55.356 -62.168 20.633 1.00 15.45 448 VAL A O 1
ATOM 3347 N N . THR A 1 449 ? 57.154 -60.947 21.238 1.00 17.88 449 THR A N 1
ATOM 3348 C CA . THR A 1 449 ? 57.024 -59.964 20.164 1.00 20.05 449 THR A CA 1
ATOM 3349 C C . THR A 1 449 ? 58.236 -60.015 19.233 1.00 21.47 449 THR A C 1
ATOM 3350 O O . THR A 1 449 ? 59.248 -60.644 19.553 1.00 16.80 449 THR A O 1
ATOM 3354 N N . VAL A 1 450 ? 58.156 -59.327 18.092 1.00 16.30 450 VAL A N 1
ATOM 3355 C CA . VAL A 1 450 ? 59.314 -59.246 17.203 1.00 19.46 450 VAL A CA 1
ATOM 3356 C C . VAL A 1 450 ? 60.491 -58.536 17.883 1.00 20.19 450 VAL A C 1
ATOM 3357 O O . VAL A 1 450 ? 61.650 -58.773 17.545 1.00 20.10 450 VAL A O 1
ATOM 3361 N N . GLN A 1 451 ? 60.201 -57.676 18.854 1.00 22.15 451 GLN A N 1
ATOM 3362 C CA . GLN A 1 451 ? 61.271 -57.048 19.623 1.00 19.38 451 GLN A CA 1
ATOM 3363 C C . GLN A 1 451 ? 61.998 -58.075 20.497 1.00 20.50 451 GLN A C 1
ATOM 3364 O O . GLN A 1 451 ? 63.210 -57.979 20.690 1.00 17.95 451 GLN A O 1
ATOM 3370 N N . ASP A 1 452 ? 61.265 -59.055 21.027 1.00 18.30 452 ASP A N 1
ATOM 3371 C CA . ASP A 1 452 ? 61.903 -60.120 21.798 1.00 18.01 452 ASP A CA 1
ATOM 3372 C C . ASP A 1 452 ? 62.804 -60.947 20.883 1.00 15.51 452 ASP A C 1
ATOM 3373 O O . ASP A 1 452 ? 63.891 -61.375 21.285 1.00 16.66 452 ASP A O 1
ATOM 3378 N N . LEU A 1 453 ? 62.346 -61.175 19.654 1.00 17.17 453 LEU A N 1
ATOM 3379 C CA . LEU A 1 453 ? 63.141 -61.893 18.660 1.00 21.29 453 LEU A CA 1
ATOM 3380 C C . LEU A 1 453 ? 64.467 -61.191 18.423 1.00 20.46 453 LEU A C 1
ATOM 3381 O O . LEU A 1 453 ? 65.518 -61.832 18.324 1.00 19.43 453 LEU A O 1
ATOM 3386 N N . LEU A 1 454 ? 64.408 -59.868 18.318 1.00 18.53 454 LEU A N 1
ATOM 3387 C CA . LEU A 1 454 ? 65.606 -59.083 18.069 1.00 20.71 454 LEU A CA 1
ATOM 3388 C C . LEU A 1 454 ? 66.610 -59.264 19.202 1.00 21.58 454 LEU A C 1
ATOM 3389 O O . LEU A 1 454 ? 67.807 -59.408 18.954 1.00 22.02 454 LEU A O 1
ATOM 3394 N N . ASP A 1 455 ? 66.116 -59.275 20.440 1.00 19.88 455 ASP A N 1
ATOM 3395 C CA . ASP A 1 455 ? 66.977 -59.518 21.595 1.00 20.62 455 ASP A CA 1
ATOM 3396 C C . ASP A 1 455 ? 67.664 -60.878 21.506 1.00 21.72 455 ASP A C 1
ATOM 3397 O O . ASP A 1 455 ? 68.860 -60.995 21.765 1.00 19.32 455 ASP A O 1
ATOM 3402 N N . LEU A 1 456 ? 66.901 -61.909 21.151 1.00 16.00 456 LEU A N 1
ATOM 3403 C CA . LEU A 1 456 ? 67.457 -63.252 21.061 1.00 14.62 456 LEU A CA 1
ATOM 3404 C C . LEU A 1 456 ? 68.550 -63.341 19.992 1.00 17.08 456 LEU A C 1
ATOM 3405 O O . LEU A 1 456 ? 69.618 -63.907 20.226 1.00 19.85 456 LEU A O 1
ATOM 3410 N N . TRP A 1 457 ? 68.288 -62.765 18.825 1.00 21.50 457 TRP A N 1
ATOM 3411 C CA . TRP A 1 457 ? 69.266 -62.788 17.747 1.00 20.41 457 TRP A CA 1
ATOM 3412 C C . TRP A 1 457 ? 70.540 -62.065 18.153 1.00 20.19 457 TRP A C 1
ATOM 3413 O O . TRP A 1 457 ? 71.637 -62.516 17.842 1.00 22.03 457 TRP A O 1
ATOM 3424 N N . GLN A 1 458 ? 70.390 -60.939 18.847 1.00 22.14 458 GLN A N 1
ATOM 3425 C CA . GLN A 1 458 ? 71.555 -60.145 19.220 1.00 23.12 458 GLN A CA 1
ATOM 3426 C C . GLN A 1 458 ? 72.360 -60.871 20.285 1.00 24.43 458 GLN A C 1
ATOM 3427 O O . GLN A 1 458 ? 73.587 -60.808 20.296 1.00 24.03 458 GLN A O 1
ATOM 3433 N N . VAL A 1 459 ? 71.664 -61.580 21.172 1.00 21.68 459 VAL A N 1
ATOM 3434 C CA . VAL A 1 459 ? 72.333 -62.369 22.195 1.00 21.12 459 VAL A CA 1
ATOM 3435 C C . VAL A 1 459 ? 73.164 -63.471 21.546 1.00 22.27 459 VAL A C 1
ATOM 3436 O O . VAL A 1 459 ? 74.334 -63.664 21.888 1.00 26.61 459 VAL A O 1
ATOM 3440 N N . PHE A 1 460 ? 72.572 -64.177 20.587 1.00 21.10 460 PHE A N 1
ATOM 3441 C CA . PHE A 1 460 ? 73.294 -65.236 19.888 1.00 21.28 460 PHE A CA 1
ATOM 3442 C C . PHE A 1 460 ? 74.360 -64.690 18.940 1.00 21.93 460 PHE A C 1
ATOM 3443 O O . PHE A 1 460 ? 75.352 -65.360 18.665 1.00 26.85 460 PHE A O 1
ATOM 3451 N N . ALA A 1 461 ? 74.164 -63.470 18.459 1.00 22.91 461 ALA A N 1
ATOM 3452 C CA . ALA A 1 461 ? 75.125 -62.873 17.529 1.00 27.97 461 ALA A CA 1
ATOM 3453 C C . ALA A 1 461 ? 76.348 -62.324 18.253 1.00 35.14 461 ALA A C 1
ATOM 3454 O O . ALA A 1 461 ? 77.417 -62.171 17.655 1.00 33.42 461 ALA A O 1
ATOM 3456 N N . GLY A 1 462 ? 76.183 -62.009 19.535 1.00 36.56 462 GLY A N 1
ATOM 3457 C CA . GLY A 1 462 ? 77.244 -61.385 20.304 1.00 31.82 462 GLY A CA 1
ATOM 3458 C C . GLY A 1 462 ? 77.433 -59.926 19.929 1.00 37.76 462 GLY A C 1
ATOM 3459 O O . GLY A 1 462 ? 78.407 -59.293 20.343 1.00 37.72 462 GLY A O 1
ATOM 3460 N N . LYS A 1 463 ? 76.497 -59.394 19.147 1.00 36.44 463 LYS A N 1
ATOM 3461 C CA . LYS A 1 463 ? 76.542 -57.997 18.721 1.00 38.31 463 LYS A CA 1
ATOM 3462 C C . LYS A 1 463 ? 75.158 -57.529 18.287 1.00 33.96 463 LYS A C 1
ATOM 3463 O O . LYS A 1 463 ? 74.288 -58.342 17.972 1.00 31.05 463 LYS A O 1
ATOM 3469 N N . ASP A 1 464 ? 74.960 -56.217 18.254 1.00 31.66 464 ASP A N 1
ATOM 3470 C CA . ASP A 1 464 ? 73.651 -55.663 17.934 1.00 30.42 464 ASP A CA 1
ATOM 3471 C C . ASP A 1 464 ? 73.350 -55.562 16.440 1.00 34.61 464 ASP A C 1
ATOM 3472 O O . ASP A 1 464 ? 72.193 -55.677 16.032 1.00 36.83 464 ASP A O 1
ATOM 3477 N N . ASN A 1 465 ? 74.374 -55.344 15.620 1.00 37.22 465 ASN A N 1
ATOM 3478 C CA . ASN A 1 465 ? 74.155 -55.320 14.177 1.00 39.76 465 ASN A CA 1
ATOM 3479 C C . ASN A 1 465 ? 74.152 -56.725 13.589 1.00 38.47 465 ASN A C 1
ATOM 3480 O O . ASN A 1 465 ? 75.152 -57.443 13.652 1.00 40.49 465 ASN A O 1
ATOM 3485 N N . LEU A 1 466 ? 73.012 -57.109 13.026 1.00 34.90 466 LEU A N 1
ATOM 3486 C CA . LEU A 1 466 ? 72.826 -58.446 12.481 1.00 35.29 466 LEU A CA 1
ATOM 3487 C C . LEU A 1 466 ? 73.128 -58.482 10.983 1.00 33.51 466 LEU A C 1
ATOM 3488 O O . LEU A 1 466 ? 72.973 -57.474 10.293 1.00 33.56 466 LEU A O 1
ATOM 3493 N N . PRO A 1 467 ? 73.559 -59.651 10.473 1.00 36.12 467 PRO A N 1
ATOM 3494 C CA . PRO A 1 467 ? 73.906 -59.803 9.053 1.00 37.88 467 PRO A CA 1
ATOM 3495 C C . PRO A 1 467 ? 72.672 -59.937 8.161 1.00 40.48 467 PRO A C 1
ATOM 3496 O O . PRO A 1 467 ? 72.788 -60.310 6.988 1.00 41.08 467 PRO A O 1
ATOM 3500 N N . PHE A 1 468 ? 71.504 -59.639 8.725 1.00 36.53 468 PHE A N 1
ATOM 3501 C CA . PHE A 1 468 ? 70.243 -59.687 7.997 1.00 35.28 468 PHE A CA 1
ATOM 3502 C C . PHE A 1 468 ? 69.285 -58.660 8.590 1.00 32.47 468 PHE A C 1
ATOM 3503 O O . PHE A 1 468 ? 69.505 -58.177 9.699 1.00 34.02 468 PHE A O 1
ATOM 3511 N N . THR A 1 469 ? 68.225 -58.321 7.862 1.00 37.42 469 THR A N 1
ATOM 3512 C CA . THR A 1 469 ? 67.124 -57.574 8.470 1.00 43.67 469 THR A CA 1
ATOM 3513 C C . THR A 1 469 ? 65.966 -58.537 8.736 1.00 43.02 469 THR A C 1
ATOM 3514 O O . THR A 1 469 ? 65.745 -59.467 7.964 1.00 44.67 469 THR A O 1
ATOM 3518 N N . PRO A 1 470 ? 65.248 -58.334 9.851 1.00 44.99 470 PRO A N 1
ATOM 3519 C CA . PRO A 1 470 ? 64.106 -59.167 10.253 1.00 40.21 470 PRO A CA 1
ATOM 3520 C C . PRO A 1 470 ? 63.055 -59.423 9.160 1.00 37.49 470 PRO A C 1
ATOM 3521 O O . PRO A 1 470 ? 62.700 -60.584 8.942 1.00 37.77 470 PRO A O 1
ATOM 3525 N N . GLU A 1 471 ? 62.562 -58.376 8.500 1.00 35.59 471 GLU A N 1
ATOM 3526 C CA . GLU A 1 471 ? 61.509 -58.543 7.492 1.00 39.58 471 GLU A CA 1
ATOM 3527 C C . GLU A 1 471 ? 61.995 -59.368 6.301 1.00 35.66 471 GLU A C 1
ATOM 3528 O O . GLU A 1 471 ? 61.234 -60.134 5.711 1.00 34.06 471 GLU A O 1
ATOM 3534 N N . GLU A 1 472 ? 63.269 -59.205 5.965 1.00 34.94 472 GLU A N 1
ATOM 3535 C CA . GLU A 1 472 ? 63.919 -59.956 4.895 1.00 44.00 472 GLU A CA 1
ATOM 3536 C C . GLU A 1 472 ? 63.740 -61.475 5.048 1.00 42.00 472 GLU A C 1
ATOM 3537 O O . GLU A 1 472 ? 63.609 -62.200 4.056 1.00 39.99 472 GLU A O 1
ATOM 3543 N N . LEU A 1 473 ? 63.715 -61.945 6.295 1.00 36.32 473 LEU A N 1
ATOM 3544 C CA . LEU A 1 473 ? 63.608 -63.375 6.587 1.00 29.48 473 LEU A CA 1
ATOM 3545 C C . LEU A 1 473 ? 62.223 -63.953 6.300 1.00 31.24 473 LEU A C 1
ATOM 3546 O O . LEU A 1 473 ? 62.076 -65.163 6.129 1.00 31.39 473 LEU A O 1
ATOM 3551 N N . TRP A 1 474 ? 61.211 -63.094 6.263 1.00 31.36 474 TRP A N 1
ATOM 3552 C CA . TRP A 1 474 ? 59.835 -63.564 6.153 1.00 30.05 474 TRP A CA 1
ATOM 3553 C C . TRP A 1 474 ? 59.565 -64.369 4.884 1.00 33.31 474 TRP A C 1
ATOM 3554 O O . TRP A 1 474 ? 58.811 -65.339 4.916 1.00 35.62 474 TRP A O 1
ATOM 3565 N N . SER A 1 475 ? 60.189 -63.976 3.774 1.00 36.75 475 SER A N 1
ATOM 3566 C CA . SER A 1 475 ? 59.959 -64.645 2.493 1.00 38.90 475 SER A CA 1
ATOM 3567 C C . SER A 1 475 ? 60.513 -66.073 2.460 1.00 42.37 475 SER A C 1
ATOM 3568 O O . SER A 1 475 ? 60.277 -66.816 1.505 1.00 46.47 475 SER A O 1
ATOM 3571 N N . GLU A 1 476 ? 61.248 -66.452 3.504 1.00 39.95 476 GLU A N 1
ATOM 3572 C CA . GLU A 1 476 ? 61.817 -67.795 3.598 1.00 41.61 476 GLU A CA 1
ATOM 3573 C C . GLU A 1 476 ? 61.052 -68.630 4.609 1.00 39.46 476 GLU A C 1
ATOM 3574 O O . GLU A 1 476 ? 61.288 -69.829 4.752 1.00 46.13 476 GLU A O 1
ATOM 3580 N N . VAL A 1 477 ? 60.138 -67.982 5.319 1.00 37.88 477 VAL A N 1
ATOM 3581 C CA . VAL A 1 477 ? 59.370 -68.658 6.350 1.00 42.09 477 VAL A CA 1
ATOM 3582 C C . VAL A 1 477 ? 58.408 -69.666 5.742 1.00 47.77 477 VAL A C 1
ATOM 3583 O O . VAL A 1 477 ? 57.462 -69.292 5.043 1.00 50.31 477 VAL A O 1
ATOM 3587 N N . LYS A 1 478 ? 58.669 -70.948 5.980 1.00 47.09 478 LYS A N 1
ATOM 3588 C CA . LYS A 1 478 ? 57.635 -71.954 5.792 1.00 44.70 478 LYS A CA 1
ATOM 3589 C C . LYS A 1 478 ? 57.147 -72.392 7.158 1.00 40.53 478 LYS A C 1
ATOM 3590 O O . LYS A 1 478 ? 57.917 -72.920 7.966 1.00 41.33 478 LYS A O 1
ATOM 3596 N N . THR A 1 479 ? 55.862 -72.171 7.404 1.00 36.76 479 THR A N 1
ATOM 3597 C CA . THR A 1 479 ? 55.261 -72.457 8.696 1.00 40.09 479 THR A CA 1
ATOM 3598 C C . THR A 1 479 ? 54.411 -73.715 8.698 1.00 33.96 479 THR A C 1
ATOM 3599 O O . THR A 1 479 ? 53.840 -74.075 9.724 1.00 32.00 479 THR A O 1
ATOM 3603 N N . SER A 1 480 ? 54.318 -74.381 7.553 1.00 32.41 480 SER A N 1
ATOM 3604 C CA . SER A 1 480 ? 53.496 -75.580 7.472 1.00 32.70 480 SER A CA 1
ATOM 3605 C C . SER A 1 480 ? 54.259 -76.788 7.993 1.00 26.22 480 SER A C 1
ATOM 3606 O O . SER A 1 480 ? 55.487 -76.758 8.120 1.00 27.14 480 SER A O 1
ATOM 3609 N N . PHE A 1 481 ? 53.513 -77.837 8.327 1.00 24.69 481 PHE A N 1
ATOM 3610 C CA . PHE A 1 481 ? 54.085 -79.103 8.755 1.00 20.80 481 PHE A CA 1
ATOM 3611 C C . PHE A 1 481 ? 53.817 -80.117 7.654 1.00 20.57 481 PHE A C 1
ATOM 3612 O O . PHE A 1 481 ? 53.017 -79.838 6.753 1.00 25.59 481 PHE A O 1
ATOM 3620 N N . PRO A 1 482 ? 54.467 -81.298 7.717 1.00 25.44 482 PRO A N 1
ATOM 3621 C CA . PRO A 1 482 ? 54.107 -82.359 6.765 1.00 26.71 482 PRO A CA 1
ATOM 3622 C C . PRO A 1 482 ? 52.618 -82.684 6.847 1.00 25.54 482 PRO A C 1
ATOM 3623 O O . PRO A 1 482 ? 51.997 -82.421 7.884 1.00 22.57 482 PRO A O 1
ATOM 3627 N N . ALA A 1 483 ? 52.054 -83.258 5.787 1.00 22.07 483 ALA A N 1
ATOM 3628 C CA . ALA A 1 483 ? 50.630 -83.583 5.777 1.00 27.60 483 ALA A CA 1
ATOM 3629 C C . ALA A 1 483 ? 50.250 -84.489 6.945 1.00 26.75 483 ALA A C 1
ATOM 3630 O O . ALA A 1 483 ? 49.197 -84.314 7.562 1.00 21.85 483 ALA A O 1
ATOM 3632 N N . ASP A 1 484 ? 51.123 -85.443 7.260 1.00 27.04 484 ASP A N 1
ATOM 3633 C CA . ASP A 1 484 ? 50.840 -86.403 8.323 1.00 28.36 484 ASP A CA 1
ATOM 3634 C C . ASP A 1 484 ? 50.877 -85.799 9.731 1.00 27.76 484 ASP A C 1
ATOM 3635 O O . ASP A 1 484 ? 50.557 -86.481 10.706 1.00 31.30 484 ASP A O 1
ATOM 3640 N N . LEU A 1 485 ? 51.275 -84.534 9.836 1.00 19.94 485 LEU A N 1
ATOM 3641 C CA . LEU A 1 485 ? 51.272 -83.847 11.124 1.00 21.56 485 LEU A CA 1
ATOM 3642 C C . LEU A 1 485 ? 50.359 -82.631 11.102 1.00 20.60 485 LEU A C 1
ATOM 3643 O O . LEU A 1 485 ? 50.202 -81.944 12.113 1.00 17.71 485 LEU A O 1
ATOM 3648 N N . THR A 1 486 ? 49.751 -82.377 9.948 1.00 16.95 486 THR A N 1
ATOM 3649 C CA . THR A 1 486 ? 48.899 -81.204 9.780 1.00 18.19 486 THR A CA 1
ATOM 3650 C C . THR A 1 486 ? 47.451 -81.521 10.122 1.00 19.93 486 THR A C 1
ATOM 3651 O O . THR A 1 486 ? 46.805 -82.345 9.457 1.00 18.93 486 THR A O 1
ATOM 3655 N N . ARG A 1 487 ? 46.942 -80.866 11.160 1.00 17.07 487 ARG A N 1
ATOM 3656 C CA . ARG A 1 487 ? 45.572 -81.106 11.588 1.00 18.93 487 ARG A CA 1
ATOM 3657 C C . ARG A 1 487 ? 44.563 -80.563 10.584 1.00 20.31 487 ARG A C 1
ATOM 3658 O O . ARG A 1 487 ? 44.714 -79.439 10.097 1.00 21.32 487 ARG A O 1
ATOM 3666 N N . GLN A 1 488 ? 43.533 -81.359 10.290 1.00 22.83 488 GLN A N 1
ATOM 3667 C CA . GLN A 1 488 ? 42.427 -80.923 9.432 1.00 24.73 488 GLN A CA 1
ATOM 3668 C C . GLN A 1 488 ? 41.114 -80.797 10.206 1.00 25.37 488 GLN A C 1
ATOM 3669 O O . GLN A 1 488 ? 40.237 -80.016 9.827 1.00 23.04 488 GLN A O 1
ATOM 3675 N N . SER A 1 489 ? 40.978 -81.563 11.285 1.00 19.34 489 SER A N 1
ATOM 3676 C CA . SER A 1 489 ? 39.720 -81.599 12.027 1.00 19.60 489 SER A CA 1
ATOM 3677 C C . SER A 1 489 ? 39.472 -80.317 12.816 1.00 17.40 489 SER A C 1
ATOM 3678 O O . SER A 1 489 ? 40.411 -79.660 13.284 1.00 17.10 489 SER A O 1
ATOM 3681 N N . LEU A 1 490 ? 38.197 -79.971 12.961 1.00 17.01 490 LEU A N 1
ATOM 3682 C CA . LEU A 1 490 ? 37.811 -78.747 13.655 1.00 15.97 490 LEU A CA 1
ATOM 3683 C C . LEU A 1 490 ? 37.682 -78.973 15.159 1.00 14.88 490 LEU A C 1
ATOM 3684 O O . LEU A 1 490 ? 37.632 -80.116 15.643 1.00 14.77 490 LEU A O 1
ATOM 3689 N N . TYR A 1 491 ? 37.649 -77.873 15.903 1.00 14.33 491 TYR A N 1
ATOM 3690 C CA . TYR A 1 491 ? 37.530 -77.925 17.345 1.00 12.04 491 TYR A CA 1
ATOM 3691 C C . TYR A 1 491 ? 36.821 -76.663 17.830 1.00 14.27 491 TYR A C 1
ATOM 3692 O O . TYR A 1 491 ? 36.821 -75.636 17.133 1.00 15.43 491 TYR A O 1
ATOM 3701 N N . LEU A 1 492 ? 36.223 -76.751 19.018 1.00 13.71 492 LEU A N 1
ATOM 3702 C CA . LEU A 1 492 ? 35.517 -75.631 19.646 1.00 11.78 492 LEU A CA 1
ATOM 3703 C C . LEU A 1 492 ? 34.436 -75.046 18.731 1.00 14.18 492 LEU A C 1
ATOM 3704 O O . LEU A 1 492 ? 34.220 -73.829 18.698 1.00 14.51 492 LEU A O 1
ATOM 3709 N N . GLN A 1 493 ? 33.748 -75.933 18.011 1.00 13.28 493 GLN A N 1
ATOM 3710 C CA . GLN A 1 493 ? 32.682 -75.536 17.098 1.00 12.13 493 GLN A CA 1
ATOM 3711 C C . GLN A 1 493 ? 31.344 -75.307 17.799 1.00 16.62 493 GLN A C 1
ATOM 3712 O O . GLN A 1 493 ? 30.425 -74.746 17.201 1.00 16.60 493 GLN A O 1
ATOM 3718 N N . ASP A 1 494 ? 31.216 -75.737 19.053 1.00 16.82 494 ASP A N 1
ATOM 3719 C CA . ASP A 1 494 ? 29.963 -75.505 19.782 1.00 13.87 494 ASP A CA 1
ATOM 3720 C C . ASP A 1 494 ? 29.700 -74.007 19.992 1.00 15.45 494 ASP A C 1
ATOM 3721 O O . ASP A 1 494 ? 30.636 -73.218 20.090 1.00 14.17 494 ASP A O 1
ATOM 3726 N N . ALA A 1 495 ? 28.426 -73.626 20.062 1.00 15.78 495 ALA A N 1
ATOM 3727 C CA . ALA A 1 495 ? 28.057 -72.210 20.165 1.00 17.74 495 ALA A CA 1
ATOM 3728 C C . ALA A 1 495 ? 28.753 -71.467 21.311 1.00 16.45 495 ALA A C 1
ATOM 3729 O O . ALA A 1 495 ? 29.113 -70.292 21.170 1.00 14.41 495 ALA A O 1
ATOM 3731 N N . VAL A 1 496 ? 28.958 -72.145 22.434 1.00 12.69 496 VAL A N 1
ATOM 3732 C CA . VAL A 1 496 ? 29.530 -71.472 23.602 1.00 14.52 496 VAL A CA 1
ATOM 3733 C C . VAL A 1 496 ? 30.907 -70.858 23.295 1.00 14.43 496 VAL A C 1
ATOM 3734 O O . VAL A 1 496 ? 31.283 -69.827 23.874 1.00 10.90 496 VAL A O 1
ATOM 3738 N N . PHE A 1 497 ? 31.634 -71.449 22.349 1.00 10.65 497 PHE A N 1
ATOM 3739 C CA . PHE A 1 497 ? 32.982 -70.962 22.013 1.00 8.71 497 PHE A CA 1
ATOM 3740 C C . PHE A 1 497 ? 32.959 -69.880 20.946 1.00 13.75 497 PHE A C 1
ATOM 3741 O O . PHE A 1 497 ? 34.006 -69.335 20.578 1.00 13.35 497 PHE A O 1
ATOM 3749 N N . ASN A 1 498 ? 31.765 -69.556 20.457 1.00 14.88 498 ASN A N 1
ATOM 3750 C CA . ASN A 1 498 ? 31.629 -68.562 19.395 1.00 18.13 498 ASN A CA 1
ATOM 3751 C C . ASN A 1 498 ? 30.869 -67.298 19.827 1.00 18.18 498 ASN A C 1
ATOM 3752 O O . ASN A 1 498 ? 31.079 -66.223 19.263 1.00 22.52 498 ASN A O 1
ATOM 3757 N N . GLN A 1 499 ? 30.021 -67.423 20.850 1.00 14.54 499 GLN A N 1
ATOM 3758 C CA . GLN A 1 499 ? 29.034 -66.382 21.187 1.00 17.62 499 GLN A CA 1
ATOM 3759 C C . GLN A 1 499 ? 29.481 -65.256 22.125 1.00 14.69 499 GLN A C 1
ATOM 3760 O O . GLN A 1 499 ? 28.765 -64.261 22.277 1.00 13.93 499 GLN A O 1
ATOM 3766 N N . TYR A 1 500 ? 30.640 -65.395 22.764 1.00 11.09 500 TYR A N 1
ATOM 3767 C CA . TYR A 1 500 ? 30.993 -64.462 23.824 1.00 8.94 500 TYR A CA 1
ATOM 3768 C C . TYR A 1 500 ? 32.360 -63.852 23.592 1.00 11.27 500 TYR A C 1
ATOM 3769 O O . TYR A 1 500 ? 33.232 -63.943 24.455 1.00 13.67 500 TYR A O 1
ATOM 3778 N N . HIS A 1 501 ? 32.548 -63.220 22.440 1.00 9.74 501 HIS A N 1
ATOM 3779 C CA . HIS A 1 501 ? 33.871 -62.686 22.129 1.00 12.37 501 HIS A CA 1
ATOM 3780 C C . HIS A 1 501 ? 34.072 -61.211 22.453 1.00 11.41 501 HIS A C 1
ATOM 3781 O O . HIS A 1 501 ? 35.206 -60.746 22.530 1.00 12.38 501 HIS A O 1
ATOM 3788 N N . SER A 1 502 ? 32.997 -60.459 22.642 1.00 8.39 502 SER A N 1
ATOM 3789 C CA . SER A 1 502 ? 33.201 -59.082 23.092 1.00 7.70 502 SER A CA 1
ATOM 3790 C C . SER A 1 502 ? 33.408 -59.127 24.593 1.00 9.67 502 SER A C 1
ATOM 3791 O O . SER A 1 502 ? 32.969 -60.084 25.246 1.00 10.04 502 SER A O 1
ATOM 3794 N N . GLU A 1 503 ? 34.078 -58.123 25.159 1.00 7.26 503 GLU A N 1
ATOM 3795 C CA . GLU A 1 503 ? 34.309 -58.165 26.602 1.00 9.37 503 GLU A CA 1
ATOM 3796 C C . GLU A 1 503 ? 32.982 -58.092 27.337 1.00 10.50 503 GLU A C 1
ATOM 3797 O O . GLU A 1 503 ? 32.801 -58.732 28.380 1.00 9.84 503 GLU A O 1
ATOM 3803 N N . THR A 1 504 ? 32.049 -57.322 26.791 1.00 7.41 504 THR A N 1
ATOM 3804 C CA . THR A 1 504 ? 30.761 -57.154 27.457 1.00 9.02 504 THR A CA 1
ATOM 3805 C C . THR A 1 504 ? 30.005 -58.486 27.454 1.00 8.18 504 THR A C 1
ATOM 3806 O O . THR A 1 504 ? 29.382 -58.861 28.456 1.00 10.37 504 THR A O 1
ATOM 3810 N N . GLU A 1 505 ? 30.068 -59.212 26.339 1.00 8.24 505 GLU A N 1
ATOM 3811 C CA . GLU A 1 505 ? 29.439 -60.538 26.275 1.00 8.63 505 GLU A CA 1
ATOM 3812 C C . GLU A 1 505 ? 30.015 -61.520 27.283 1.00 9.04 505 GLU A C 1
ATOM 3813 O O . GLU A 1 505 ? 29.269 -62.235 27.973 1.00 9.64 505 GLU A O 1
ATOM 3819 N N . LEU A 1 506 ? 31.338 -61.585 27.368 1.00 6.97 506 LEU A N 1
ATOM 3820 C CA . LEU A 1 506 ? 31.953 -62.500 28.317 1.00 7.90 506 LEU A CA 1
ATOM 3821 C C . LEU A 1 506 ? 31.655 -62.078 29.754 1.00 10.93 506 LEU A C 1
ATOM 3822 O O . LEU A 1 506 ? 31.343 -62.926 30.595 1.00 9.15 506 LEU A O 1
ATOM 3827 N N . LEU A 1 507 ? 31.735 -60.776 30.030 1.00 8.43 507 LEU A N 1
ATOM 3828 C CA . LEU A 1 507 ? 31.381 -60.259 31.351 1.00 8.03 507 LEU A CA 1
ATOM 3829 C C . LEU A 1 507 ? 30.001 -60.770 31.782 1.00 10.25 507 LEU A C 1
ATOM 3830 O O . LEU A 1 507 ? 29.812 -61.252 32.920 1.00 9.49 507 LEU A O 1
ATOM 3835 N N . ARG A 1 508 ? 29.037 -60.677 30.867 1.00 9.71 508 ARG A N 1
ATOM 3836 C CA . ARG A 1 508 ? 27.666 -61.109 31.151 1.00 6.72 508 ARG A CA 1
ATOM 3837 C C . ARG A 1 508 ? 27.510 -62.626 31.272 1.00 9.90 508 ARG A C 1
ATOM 3838 O O . ARG A 1 508 ? 26.727 -63.111 32.097 1.00 11.66 508 ARG A O 1
ATOM 3846 N N . TYR A 1 509 ? 28.246 -63.377 30.459 1.00 9.66 509 TYR A N 1
ATOM 3847 C CA . TYR A 1 509 ? 28.204 -64.836 30.549 1.00 10.66 509 TYR A CA 1
ATOM 3848 C C . TYR A 1 509 ? 28.738 -65.265 31.912 1.00 10.64 509 TYR A C 1
ATOM 3849 O O . TYR A 1 509 ? 28.124 -66.105 32.598 1.00 8.89 509 TYR A O 1
ATOM 3858 N N . LEU A 1 510 ? 29.873 -64.686 32.307 1.00 9.59 510 LEU A N 1
ATOM 3859 C CA . LEU A 1 510 ? 30.489 -64.984 33.596 1.00 10.37 510 LEU A CA 1
ATOM 3860 C C . LEU A 1 510 ? 29.523 -64.633 34.708 1.00 9.80 510 LEU A C 1
ATOM 3861 O O . LEU A 1 510 ? 29.348 -65.396 35.659 1.00 10.78 510 LEU A O 1
ATOM 3866 N N . HIS A 1 511 ? 28.898 -63.466 34.595 1.00 10.46 511 HIS A N 1
ATOM 3867 C CA . HIS A 1 511 ? 27.965 -63.021 35.629 1.00 9.89 511 HIS A CA 1
ATOM 3868 C C . HIS A 1 511 ? 26.774 -63.970 35.746 1.00 8.56 511 HIS A C 1
ATOM 3869 O O . HIS A 1 511 ? 26.336 -64.286 36.864 1.00 10.63 511 HIS A O 1
ATOM 3876 N N . GLN A 1 512 ? 26.237 -64.408 34.608 1.00 9.79 512 GLN A N 1
ATOM 3877 C CA . GLN A 1 512 ? 25.080 -65.301 34.631 1.00 11.35 512 GLN A CA 1
ATOM 3878 C C . GLN A 1 512 ? 25.452 -66.640 35.254 1.00 14.14 512 GLN A C 1
ATOM 3879 O O . GLN A 1 512 ? 24.695 -67.178 36.062 1.00 12.05 512 GLN A O 1
ATOM 3890 N N . LEU A 1 513 ? 26.634 -67.159 34.934 1.00 10.63 513 LEU A N 1
ATOM 3891 C CA . LEU A 1 513 ? 27.050 -68.435 35.528 1.00 12.55 513 LEU A CA 1
ATOM 3892 C C . LEU A 1 513 ? 27.281 -68.289 37.021 1.00 10.62 513 LEU A C 1
ATOM 3893 O O . LEU A 1 513 ? 26.840 -69.125 37.811 1.00 11.62 513 LEU A O 1
ATOM 3898 N N . GLU A 1 514 ? 27.974 -67.219 37.393 1.00 9.18 514 GLU A N 1
ATOM 3899 C CA . GLU A 1 514 ? 28.274 -66.924 38.787 1.00 11.96 514 GLU A CA 1
ATOM 3900 C C . GLU A 1 514 ? 26.996 -66.806 39.616 1.00 11.84 514 GLU A C 1
ATOM 3901 O O . GLU A 1 514 ? 26.929 -67.290 40.752 1.00 13.43 514 GLU A O 1
ATOM 3907 N N . SER A 1 515 ? 25.968 -66.190 39.043 1.00 10.69 515 SER A N 1
ATOM 3908 C CA A SER A 1 515 ? 24.728 -65.949 39.776 0.44 14.18 515 SER A CA 1
ATOM 3909 C CA B SER A 1 515 ? 24.731 -65.944 39.786 0.56 14.16 515 SER A CA 1
ATOM 3910 C C . SER A 1 515 ? 23.983 -67.236 40.136 1.00 15.87 515 SER A C 1
ATOM 3911 O O . SER A 1 515 ? 23.153 -67.247 41.052 1.00 14.52 515 SER A O 1
ATOM 3916 N N . LYS A 1 516 ? 24.277 -68.321 39.413 1.00 12.10 516 LYS A N 1
ATOM 3917 C CA . LYS A 1 516 ? 23.638 -69.614 39.655 1.00 12.85 516 LYS A CA 1
ATOM 3918 C C . LYS A 1 516 ? 24.222 -70.334 40.864 1.00 13.15 516 LYS A C 1
ATOM 3919 O O . LYS A 1 516 ? 23.632 -71.287 41.381 1.00 11.14 516 LYS A O 1
ATOM 3925 N N . ASP A 1 517 ? 25.391 -69.896 41.302 1.00 9.23 517 ASP A N 1
ATOM 3926 C CA . ASP A 1 517 ? 26.156 -70.659 42.285 1.00 9.65 517 ASP A CA 1
ATOM 3927 C C . ASP A 1 517 ? 26.121 -70.000 43.644 1.00 15.08 517 ASP A C 1
ATOM 3928 O O . ASP A 1 517 ? 26.303 -68.791 43.758 1.00 14.35 517 ASP A O 1
ATOM 3933 N N . LEU A 1 518 ? 25.885 -70.810 44.668 1.00 10.57 518 LEU A N 1
ATOM 3934 C CA . LEU A 1 518 ? 25.875 -70.313 46.033 1.00 10.14 518 LEU A CA 1
ATOM 3935 C C . LEU A 1 518 ? 27.289 -70.455 46.580 1.00 11.60 518 LEU A C 1
ATOM 3936 O O . LEU A 1 518 ? 27.797 -71.577 46.734 1.00 10.60 518 LEU A O 1
ATOM 3941 N N . ALA A 1 519 ? 27.916 -69.319 46.867 1.00 11.64 519 ALA A N 1
ATOM 3942 C CA . ALA A 1 519 ? 29.274 -69.296 47.398 1.00 12.52 519 ALA A CA 1
ATOM 3943 C C . ALA A 1 519 ? 29.304 -68.521 48.713 1.00 9.33 519 ALA A C 1
ATOM 3944 O O . ALA A 1 519 ? 28.252 -68.149 49.246 1.00 10.08 519 ALA A O 1
ATOM 3946 N N . LEU A 1 520 ? 30.497 -68.265 49.240 1.00 9.45 520 LEU A N 1
ATOM 3947 C CA . LEU A 1 520 ? 30.595 -67.693 50.586 1.00 9.01 520 LEU A CA 1
ATOM 3948 C C . LEU A 1 520 ? 30.253 -66.208 50.652 1.00 10.22 520 LEU A C 1
ATOM 3949 O O . LEU A 1 520 ? 30.151 -65.636 51.743 1.00 11.27 520 LEU A O 1
ATOM 3954 N N . ASN A 1 521 ? 30.058 -65.589 49.493 1.00 9.30 521 ASN A N 1
ATOM 3955 C CA . ASN A 1 521 ? 29.539 -64.225 49.468 1.00 9.50 521 ASN A CA 1
ATOM 3956 C C . ASN A 1 521 ? 28.013 -64.177 49.585 1.00 10.98 521 ASN A C 1
ATOM 3957 O O . ASN A 1 521 ? 27.416 -63.100 49.521 1.00 11.09 521 ASN A O 1
ATOM 3962 N N . THR A 1 522 ? 27.388 -65.339 49.768 1.00 8.89 522 THR A N 1
ATOM 3963 C CA . THR A 1 522 ? 25.953 -65.406 50.024 1.00 11.46 522 THR A CA 1
ATOM 3964 C C . THR A 1 522 ? 25.637 -65.861 51.460 1.00 12.83 522 THR A C 1
ATOM 3965 O O . THR A 1 522 ? 25.026 -65.118 52.230 1.00 12.99 522 THR A O 1
ATOM 3969 N N . SER A 1 523 ? 26.060 -67.069 51.820 1.00 9.87 523 SER A N 1
ATOM 3970 C CA . SER A 1 523 ? 25.762 -67.608 53.148 1.00 9.51 523 SER A CA 1
ATOM 3971 C C . SER A 1 523 ? 26.764 -68.690 53.564 1.00 10.38 523 SER A C 1
ATOM 3972 O O . SER A 1 523 ? 27.566 -69.162 52.745 1.00 9.62 523 SER A O 1
ATOM 3975 N N . MET A 1 524 ? 26.722 -69.069 54.839 1.00 11.67 524 MET A N 1
ATOM 3976 C CA . MET A 1 524 ? 27.647 -70.067 55.376 1.00 10.65 524 MET A CA 1
ATOM 3977 C C . MET A 1 524 ? 27.432 -71.407 54.693 1.00 10.78 524 MET A C 1
ATOM 3978 O O . MET A 1 524 ? 26.297 -71.820 54.475 1.00 11.13 524 MET A O 1
ATOM 3983 N N . ILE A 1 525 ? 28.533 -72.071 54.353 1.00 8.74 525 ILE A N 1
ATOM 3984 C CA . ILE A 1 525 ? 28.506 -73.393 53.737 1.00 8.38 525 ILE A CA 1
ATOM 3985 C C . ILE A 1 525 ? 29.204 -74.313 54.727 1.00 7.49 525 ILE A C 1
ATOM 3986 O O . ILE A 1 525 ? 30.422 -74.471 54.688 1.00 10.52 525 ILE A O 1
ATOM 3991 N N . PRO A 1 526 ? 28.430 -74.906 55.647 1.00 10.14 526 PRO A N 1
ATOM 3992 C CA . PRO A 1 526 ? 29.021 -75.583 56.812 1.00 13.44 526 PRO A CA 1
ATOM 3993 C C . PRO A 1 526 ? 29.419 -77.022 56.518 1.00 11.99 526 PRO A C 1
ATOM 3994 O O . PRO A 1 526 ? 28.997 -77.948 57.216 1.00 9.45 526 PRO A O 1
ATOM 3998 N N . LEU A 1 527 ? 30.252 -77.199 55.501 1.00 13.23 527 LEU A N 1
ATOM 3999 C CA . LEU A 1 527 ? 30.654 -78.532 55.056 1.00 10.40 527 LEU A CA 1
ATOM 4000 C C . LEU A 1 527 ? 31.639 -79.169 56.025 1.00 10.41 527 LEU A C 1
ATOM 4001 O O . LEU A 1 527 ? 32.774 -78.726 56.122 1.00 12.78 527 LEU A O 1
ATOM 4006 N N . GLY A 1 528 ? 31.205 -80.212 56.732 1.00 12.03 528 GLY A N 1
ATOM 4007 C CA . GLY A 1 528 ? 32.105 -80.963 57.593 1.00 11.71 528 GLY A CA 1
ATOM 4008 C C . GLY A 1 528 ? 33.290 -81.481 56.790 1.00 14.28 528 GLY A C 1
ATOM 4009 O O . GLY A 1 528 ? 33.137 -81.825 55.609 1.00 14.62 528 GLY A O 1
ATOM 4010 N N . SER A 1 529 ? 34.462 -81.514 57.427 1.00 13.48 529 SER A N 1
ATOM 4011 C CA . SER A 1 529 ? 35.701 -81.987 56.806 1.00 15.03 529 SER A CA 1
ATOM 4012 C C . SER A 1 529 ? 36.246 -81.037 55.738 1.00 16.42 529 SER A C 1
ATOM 4013 O O . SER A 1 529 ? 37.162 -81.403 55.004 1.00 16.55 529 SER A O 1
ATOM 4016 N N . CYS A 1 530 ? 35.702 -79.823 55.648 1.00 11.46 530 CYS A N 1
ATOM 4017 C CA . CYS A 1 530 ? 36.111 -78.897 54.581 1.00 13.46 530 CYS A CA 1
ATOM 4018 C C . CYS A 1 530 ? 36.618 -77.548 55.069 1.00 9.25 530 CYS A C 1
ATOM 4019 O O . CYS A 1 530 ? 37.327 -76.859 54.335 1.00 11.12 530 CYS A O 1
ATOM 4022 N N . THR A 1 531 ? 36.229 -77.158 56.278 1.00 8.16 531 THR A N 1
ATOM 4023 C CA . THR A 1 531 ? 36.677 -75.884 56.864 1.00 10.99 531 THR A CA 1
ATOM 4024 C C . THR A 1 531 ? 36.473 -74.675 55.939 1.00 9.40 531 THR A C 1
ATOM 4025 O O . THR A 1 531 ? 37.429 -74.053 55.460 1.00 8.98 531 THR A O 1
ATOM 4029 N N . MET A 1 532 ? 35.205 -74.339 55.708 1.00 8.79 532 MET A N 1
ATOM 4030 C CA . MET A 1 532 ? 34.862 -73.252 54.805 1.00 10.47 532 MET A CA 1
ATOM 4031 C C . MET A 1 532 ? 34.959 -71.904 55.517 1.00 13.00 532 MET A C 1
ATOM 4032 O O . MET A 1 532 ? 33.954 -71.223 55.711 1.00 10.79 532 MET A O 1
ATOM 4037 N N . LYS A 1 533 ? 36.182 -71.529 55.893 1.00 8.58 533 LYS A N 1
ATOM 4038 C CA . LYS A 1 533 ? 36.428 -70.297 56.638 1.00 7.24 533 LYS A CA 1
ATOM 4039 C C . LYS A 1 533 ? 36.730 -69.129 55.687 1.00 8.51 533 LYS A C 1
ATOM 4040 O O . LYS A 1 533 ? 36.744 -69.294 54.459 1.00 8.65 533 LYS A O 1
ATOM 4046 N N . LEU A 1 534 ? 36.959 -67.949 56.254 1.00 8.25 534 LEU A N 1
ATOM 4047 C CA . LEU A 1 534 ? 37.213 -66.755 55.451 1.00 8.59 534 LEU A CA 1
ATOM 4048 C C . LEU A 1 534 ? 38.452 -66.873 54.568 1.00 9.16 534 LEU A C 1
ATOM 4049 O O . LEU A 1 534 ? 39.550 -67.209 55.031 1.00 9.04 534 LEU A O 1
ATOM 4054 N N . ASN A 1 535 ? 38.266 -66.583 53.288 1.00 6.68 535 ASN A N 1
ATOM 4055 C CA . ASN A 1 535 ? 39.388 -66.411 52.383 1.00 9.39 535 ASN A CA 1
ATOM 4056 C C . ASN A 1 535 ? 39.533 -64.913 52.221 1.00 9.41 535 ASN A C 1
ATOM 4057 O O . ASN A 1 535 ? 38.836 -64.288 51.403 1.00 8.36 535 ASN A O 1
ATOM 4062 N N . ALA A 1 536 ? 40.402 -64.328 53.045 1.00 8.61 536 ALA A N 1
ATOM 4063 C CA . ALA A 1 536 ? 40.431 -62.875 53.202 1.00 9.12 536 ALA A CA 1
ATOM 4064 C C . ALA A 1 536 ? 41.016 -62.209 51.970 1.00 10.89 536 ALA A C 1
ATOM 4065 O O . ALA A 1 536 ? 41.934 -62.740 51.357 1.00 8.24 536 ALA A O 1
ATOM 4067 N N . THR A 1 537 ? 40.490 -61.036 51.623 1.00 6.79 537 THR A N 1
ATOM 4068 C CA . THR A 1 537 ? 40.964 -60.325 50.449 1.00 8.43 537 THR A CA 1
ATOM 4069 C C . THR A 1 537 ? 42.465 -60.073 50.515 1.00 7.30 537 THR A C 1
ATOM 4070 O O . THR A 1 537 ? 43.157 -60.252 49.516 1.00 8.93 537 THR A O 1
ATOM 4074 N N . ALA A 1 538 ? 42.965 -59.672 51.683 1.00 9.15 538 ALA A N 1
ATOM 4075 C CA . ALA A 1 538 ? 44.396 -59.396 51.832 1.00 10.60 538 ALA A CA 1
ATOM 4076 C C . ALA A 1 538 ? 45.255 -60.642 51.603 1.00 11.80 538 ALA A C 1
ATOM 4077 O O . ALA A 1 538 ? 46.397 -60.534 51.124 1.00 7.59 538 ALA A O 1
ATOM 4079 N N . GLU A 1 539 ? 44.723 -61.814 51.953 1.00 7.85 539 GLU A N 1
ATOM 4080 C CA . GLU A 1 539 ? 45.438 -63.074 51.708 1.00 8.21 539 GLU A CA 1
ATOM 4081 C C . GLU A 1 539 ? 45.504 -63.380 50.223 1.00 10.71 539 GLU A C 1
ATOM 4082 O O . GLU A 1 539 ? 46.500 -63.904 49.730 1.00 8.78 539 GLU A O 1
ATOM 4088 N N . MET A 1 540 ? 44.420 -63.064 49.521 1.00 10.47 540 MET A N 1
ATOM 4089 C CA . MET A 1 540 ? 44.291 -63.388 48.105 1.00 11.14 540 MET A CA 1
ATOM 4090 C C . MET A 1 540 ? 45.078 -62.425 47.221 1.00 9.82 540 MET A C 1
ATOM 4091 O O . MET A 1 540 ? 45.585 -62.809 46.154 1.00 8.17 540 MET A O 1
ATOM 4096 N N . MET A 1 541 ? 45.169 -61.169 47.654 1.00 6.35 541 MET A N 1
ATOM 4097 C CA . MET A 1 541 ? 45.760 -60.116 46.832 1.00 8.52 541 MET A CA 1
ATOM 4098 C C . MET A 1 541 ? 47.126 -60.432 46.193 1.00 11.66 541 MET A C 1
ATOM 4099 O O . MET A 1 541 ? 47.289 -60.231 44.988 1.00 11.26 541 MET A O 1
ATOM 4104 N N . PRO A 1 542 ? 48.103 -60.938 46.982 1.00 7.86 542 PRO A N 1
ATOM 4105 C CA . PRO A 1 542 ? 49.453 -61.157 46.437 1.00 10.22 542 PRO A CA 1
ATOM 4106 C C . PRO A 1 542 ? 49.545 -62.271 45.396 1.00 7.51 542 PRO A C 1
ATOM 4107 O O . PRO A 1 542 ? 50.540 -62.311 44.676 1.00 9.06 542 PRO A O 1
ATOM 4111 N N . VAL A 1 543 ? 48.567 -63.167 45.340 1.00 6.05 543 VAL A N 1
ATOM 4112 C CA . VAL A 1 543 ? 48.595 -64.257 44.355 1.00 7.10 543 VAL A CA 1
ATOM 4113 C C . VAL A 1 543 ? 48.797 -63.707 42.944 1.00 14.48 543 VAL A C 1
ATOM 4114 O O . VAL A 1 543 ? 49.559 -64.267 42.141 1.00 11.40 543 VAL A O 1
ATOM 4118 N N . THR A 1 544 ? 48.143 -62.589 42.649 1.00 8.81 544 THR A N 1
ATOM 4119 C CA . THR A 1 544 ? 48.250 -62.007 41.317 1.00 9.06 544 THR A CA 1
ATOM 4120 C C . THR A 1 544 ? 49.308 -60.904 41.149 1.00 13.41 544 THR A C 1
ATOM 4121 O O . THR A 1 544 ? 49.335 -60.231 40.125 1.00 13.52 544 THR A O 1
ATOM 4125 N N . TRP A 1 545 ? 50.178 -60.703 42.137 1.00 9.16 545 TRP A N 1
ATOM 4126 C CA . TRP A 1 545 ? 51.315 -59.810 41.916 1.00 7.41 545 TRP A CA 1
ATOM 4127 C C . TRP A 1 545 ? 52.248 -60.515 40.943 1.00 12.06 545 TRP A C 1
ATOM 4128 O O . TRP A 1 545 ? 52.530 -61.704 41.110 1.00 9.39 545 TRP A O 1
ATOM 4139 N N . PRO A 1 546 ? 52.731 -59.794 39.920 1.00 11.70 546 PRO A N 1
ATOM 4140 C CA . PRO A 1 546 ? 53.614 -60.415 38.922 1.00 9.96 546 PRO A CA 1
ATOM 4141 C C . PRO A 1 546 ? 54.851 -61.036 39.562 1.00 10.22 546 PRO A C 1
ATOM 4142 O O . PRO A 1 546 ? 55.335 -62.060 39.074 1.00 11.38 546 PRO A O 1
ATOM 4146 N N . GLU A 1 547 ? 55.345 -60.441 40.648 1.00 9.54 547 GLU A N 1
ATOM 4147 C CA . GLU A 1 547 ? 56.526 -60.986 41.315 1.00 9.90 547 GLU A CA 1
ATOM 4148 C C . GLU A 1 547 ? 56.311 -62.386 41.881 1.00 11.04 547 GLU A C 1
ATOM 4149 O O . GLU A 1 547 ? 57.283 -63.090 42.156 1.00 11.37 547 GLU A O 1
ATOM 4155 N N . PHE A 1 548 ? 55.048 -62.786 42.052 1.00 9.93 548 PHE A N 1
ATOM 4156 C CA . PHE A 1 548 ? 54.733 -64.169 42.417 1.00 7.82 548 PHE A CA 1
ATOM 4157 C C . PHE A 1 548 ? 54.144 -64.934 41.232 1.00 9.52 548 PHE A C 1
ATOM 4158 O O . PHE A 1 548 ? 54.468 -66.107 41.012 1.00 11.34 548 PHE A O 1
ATOM 4166 N N . GLY A 1 549 ? 53.267 -64.283 40.469 1.00 10.63 549 GLY A N 1
ATOM 4167 C CA . GLY A 1 549 ? 52.528 -64.988 39.429 1.00 9.43 549 GLY A CA 1
ATOM 4168 C C . GLY A 1 549 ? 53.268 -65.226 38.129 1.00 8.25 549 GLY A C 1
ATOM 4169 O O . GLY A 1 549 ? 52.933 -66.155 37.385 1.00 9.82 549 GLY A O 1
ATOM 4170 N N . LYS A 1 550 ? 54.282 -64.412 37.848 1.00 7.58 550 LYS A N 1
ATOM 4171 C CA . LYS A 1 550 ? 54.925 -64.443 36.534 1.00 8.83 550 LYS A CA 1
ATOM 4172 C C . LYS A 1 550 ? 56.290 -65.132 36.531 1.00 13.24 550 LYS A C 1
ATOM 4173 O O . LYS A 1 550 ? 57.058 -64.959 35.594 1.00 14.15 550 LYS A O 1
ATOM 4179 N N . ILE A 1 551 ? 56.592 -65.924 37.554 1.00 8.45 551 ILE A N 1
ATOM 4180 C CA . ILE A 1 551 ? 57.918 -66.550 37.625 1.00 7.97 551 ILE A CA 1
ATOM 4181 C C . ILE A 1 551 ? 57.832 -67.997 37.120 1.00 9.69 551 ILE A C 1
ATOM 4182 O O . ILE A 1 551 ? 56.954 -68.737 37.541 1.00 8.67 551 ILE A O 1
ATOM 4187 N N . HIS A 1 552 ? 58.735 -68.392 36.220 1.00 8.51 552 HIS A N 1
ATOM 4188 C CA . HIS A 1 552 ? 58.817 -69.789 35.749 1.00 6.63 552 HIS A CA 1
ATOM 4189 C C . HIS A 1 552 ? 59.366 -70.670 36.887 1.00 7.57 552 HIS A C 1
ATOM 4190 O O . HIS A 1 552 ? 60.325 -70.278 37.558 1.00 9.82 552 HIS A O 1
ATOM 4197 N N . PRO A 1 553 ? 58.779 -71.872 37.104 1.00 11.56 553 PRO A N 1
ATOM 4198 C CA . PRO A 1 553 ? 59.197 -72.721 38.235 1.00 11.28 553 PRO A CA 1
ATOM 4199 C C . PRO A 1 553 ? 60.650 -73.193 38.155 1.00 14.30 553 PRO A C 1
ATOM 4200 O O . PRO A 1 553 ? 61.232 -73.566 39.185 1.00 11.47 553 PRO A O 1
ATOM 4204 N N . PHE A 1 554 ? 61.238 -73.174 36.964 1.00 8.61 554 PHE A N 1
ATOM 4205 C CA . PHE A 1 554 ? 62.639 -73.576 36.833 1.00 7.76 554 PHE A CA 1
ATOM 4206 C C . PHE A 1 554 ? 63.559 -72.408 36.485 1.00 14.13 554 PHE A C 1
ATOM 4207 O O . PHE A 1 554 ? 64.646 -72.596 35.932 1.00 12.99 554 PHE A O 1
ATOM 4215 N N . ALA A 1 555 ? 63.129 -71.200 36.846 1.00 9.87 555 ALA A N 1
ATOM 4216 C CA . ALA A 1 555 ? 63.989 -70.029 36.756 1.00 10.05 555 ALA A CA 1
ATOM 4217 C C . ALA A 1 555 ? 65.178 -70.215 37.697 1.00 12.54 555 ALA A C 1
ATOM 4218 O O . ALA A 1 555 ? 65.061 -70.876 38.734 1.00 11.66 555 ALA A O 1
ATOM 4220 N N . PRO A 1 556 ? 66.329 -69.641 37.341 1.00 11.10 556 PRO A N 1
ATOM 4221 C CA . PRO A 1 556 ? 67.520 -69.762 38.198 1.00 10.72 556 PRO A CA 1
ATOM 4222 C C . PRO A 1 556 ? 67.280 -69.234 39.622 1.00 13.86 556 PRO A C 1
ATOM 4223 O O . PRO A 1 556 ? 66.556 -68.249 39.802 1.00 14.18 556 PRO A O 1
ATOM 4227 N N . ALA A 1 557 ? 67.882 -69.890 40.616 1.00 13.25 557 ALA A N 1
ATOM 4228 C CA . ALA A 1 557 ? 67.668 -69.546 42.028 1.00 17.34 557 ALA A CA 1
ATOM 4229 C C . ALA A 1 557 ? 67.931 -68.076 42.357 1.00 16.09 557 ALA A C 1
ATOM 4230 O O . ALA A 1 557 ? 67.303 -67.510 43.264 1.00 16.03 557 ALA A O 1
ATOM 4232 N N . GLY A 1 558 ? 68.852 -67.453 41.625 1.00 14.93 558 GLY A N 1
ATOM 4233 C CA . GLY A 1 558 ? 69.184 -66.060 41.856 1.00 15.77 558 GLY A CA 1
ATOM 4234 C C . GLY A 1 558 ? 68.055 -65.087 41.555 1.00 18.09 558 GLY A C 1
ATOM 4235 O O . GLY A 1 558 ? 68.111 -63.920 41.953 1.00 17.87 558 GLY A O 1
ATOM 4236 N N . GLN A 1 559 ? 67.022 -65.559 40.864 1.00 9.55 559 GLN A N 1
ATOM 4237 C CA . GLN A 1 559 ? 65.894 -64.700 40.502 1.00 12.08 559 GLN A CA 1
ATOM 4238 C C . GLN A 1 559 ? 64.681 -64.934 41.394 1.00 13.10 559 GLN A C 1
ATOM 4239 O O . GLN A 1 559 ? 63.638 -64.290 41.230 1.00 13.92 559 GLN A O 1
ATOM 4245 N N . THR A 1 560 ? 64.805 -65.872 42.323 1.00 12.23 560 THR A N 1
ATOM 4246 C CA . THR A 1 560 ? 63.652 -66.280 43.121 1.00 9.70 560 THR A CA 1
ATOM 4247 C C . THR A 1 560 ? 63.885 -66.140 44.630 1.00 10.15 560 THR A C 1
ATOM 4248 O O . THR A 1 560 ? 63.313 -66.896 45.409 1.00 10.03 560 THR A O 1
ATOM 4252 N N . GLU A 1 561 ? 64.723 -65.180 45.037 1.00 11.56 561 GLU A N 1
ATOM 4253 C CA A GLU A 1 561 ? 65.051 -64.967 46.456 0.43 13.90 561 GLU A CA 1
ATOM 4254 C CA B GLU A 1 561 ? 65.041 -65.035 46.455 0.57 13.33 561 GLU A CA 1
ATOM 4255 C C . GLU A 1 561 ? 63.816 -64.665 47.300 1.00 12.62 561 GLU A C 1
ATOM 4256 O O . GLU A 1 561 ? 63.756 -64.999 48.490 1.00 13.14 561 GLU A O 1
ATOM 4267 N N . GLY A 1 562 ? 62.834 -64.007 46.688 1.00 12.65 562 GLY A N 1
ATOM 4268 C CA . GLY A 1 562 ? 61.609 -63.671 47.391 1.00 13.32 562 GLY A CA 1
ATOM 4269 C C . GLY A 1 562 ? 60.841 -64.932 47.730 1.00 13.66 562 GLY A C 1
ATOM 4270 O O . GLY A 1 562 ? 60.353 -65.106 48.851 1.00 11.90 562 GLY A O 1
ATOM 4271 N N . TYR A 1 563 ? 60.729 -65.831 46.760 1.00 6.57 563 TYR A N 1
ATOM 4272 C CA . TYR A 1 563 ? 60.107 -67.118 47.045 1.00 9.72 563 TYR A CA 1
ATOM 4273 C C . TYR A 1 563 ? 60.899 -67.916 48.089 1.00 7.68 563 TYR A C 1
ATOM 4274 O O . TYR A 1 563 ? 60.308 -68.606 48.933 1.00 8.68 563 TYR A O 1
ATOM 4283 N N . GLN A 1 564 ? 62.230 -67.863 48.031 1.00 9.47 564 GLN A N 1
ATOM 4284 C CA A GLN A 1 564 ? 63.033 -68.582 49.019 0.46 8.49 564 GLN A CA 1
ATOM 4285 C CA B GLN A 1 564 ? 63.054 -68.573 49.018 0.54 8.92 564 GLN A CA 1
ATOM 4286 C C . GLN A 1 564 ? 62.694 -68.121 50.426 1.00 13.31 564 GLN A C 1
ATOM 4287 O O . GLN A 1 564 ? 62.566 -68.943 51.338 1.00 11.36 564 GLN A O 1
ATOM 4298 N N . ILE A 1 565 ? 62.534 -66.810 50.594 1.00 10.84 565 ILE A N 1
ATOM 4299 C CA . ILE A 1 565 ? 62.191 -66.247 51.892 1.00 11.93 565 ILE A CA 1
ATOM 4300 C C . ILE A 1 565 ? 60.798 -66.709 52.309 1.00 12.79 565 ILE A C 1
ATOM 4301 O O . ILE A 1 565 ? 60.589 -67.122 53.453 1.00 12.38 565 ILE A O 1
ATOM 4306 N N . LEU A 1 566 ? 59.851 -66.660 51.373 1.00 8.90 566 LEU A N 1
ATOM 4307 C CA . LEU A 1 566 ? 58.472 -67.078 51.648 1.00 9.48 566 LEU A CA 1
ATOM 4308 C C . LEU A 1 566 ? 58.440 -68.517 52.145 1.00 12.72 566 LEU A C 1
ATOM 4309 O O . LEU A 1 566 ? 57.767 -68.841 53.139 1.00 11.52 566 LEU A O 1
ATOM 4314 N N . PHE A 1 567 ? 59.143 -69.384 51.426 1.00 11.26 567 PHE A N 1
ATOM 4315 C CA . PHE A 1 567 ? 59.193 -70.799 51.770 1.00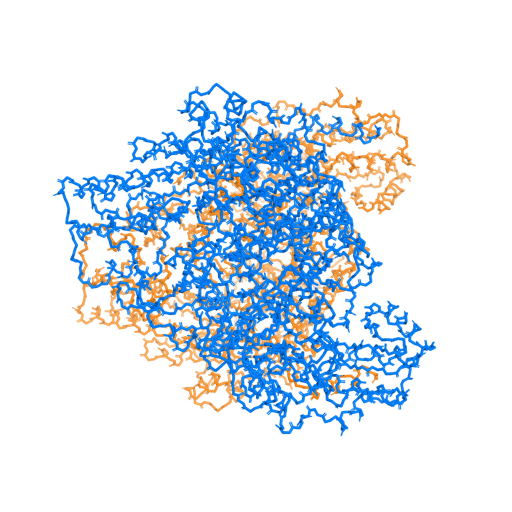 8.97 567 PHE A CA 1
ATOM 4316 C C . PHE A 1 567 ? 59.850 -71.036 53.132 1.00 9.30 567 PHE A C 1
ATOM 4317 O O . PHE A 1 567 ? 59.368 -71.849 53.919 1.00 10.82 567 PHE A O 1
ATOM 4325 N N . ALA A 1 568 ? 60.969 -70.358 53.392 1.00 8.60 568 ALA A N 1
ATOM 4326 C CA . ALA A 1 568 ? 61.684 -70.555 54.655 1.00 11.66 568 ALA A CA 1
ATOM 4327 C C . ALA A 1 568 ? 60.786 -70.168 55.829 1.00 13.85 568 ALA A C 1
ATOM 4328 O O . ALA A 1 568 ? 60.758 -70.852 56.860 1.00 10.99 568 ALA A O 1
ATOM 4330 N N . GLN A 1 569 ? 60.059 -69.064 55.673 1.00 10.12 569 GLN A N 1
ATOM 4331 C CA . GLN A 1 569 ? 59.196 -68.589 56.738 1.00 9.43 569 GLN A CA 1
ATOM 4332 C C . GLN A 1 569 ? 58.036 -69.548 56.924 1.00 11.46 569 GLN A C 1
ATOM 4333 O O . GLN A 1 569 ? 57.710 -69.923 58.050 1.00 10.42 569 GLN A O 1
ATOM 4339 N N . LEU A 1 570 ? 57.427 -69.979 55.825 1.00 8.69 570 LEU A N 1
ATOM 4340 C CA . LEU A 1 570 ? 56.297 -70.899 55.932 1.00 10.16 570 LEU A CA 1
ATOM 4341 C C . LEU A 1 570 ? 56.747 -72.222 56.533 1.00 9.44 570 LEU A C 1
ATOM 4342 O O . LEU A 1 570 ? 56.027 -72.824 57.339 1.00 11.50 570 LEU A O 1
ATOM 4347 N N . GLU A 1 571 ? 57.935 -72.682 56.159 1.00 11.22 571 GLU A N 1
ATOM 4348 C CA . GLU A 1 571 ? 58.444 -73.938 56.718 1.00 11.67 571 GLU A CA 1
ATOM 4349 C C . GLU A 1 571 ? 58.652 -73.803 58.220 1.00 10.94 571 GLU A C 1
ATOM 4350 O O . GLU A 1 571 ? 58.272 -74.689 58.998 1.00 13.36 571 GLU A O 1
ATOM 4356 N N . ALA A 1 572 ? 59.239 -72.685 58.631 1.00 11.27 572 ALA A N 1
ATOM 4357 C CA . ALA A 1 572 ? 59.451 -72.436 60.051 1.00 10.59 572 ALA A CA 1
ATOM 4358 C C . ALA A 1 572 ? 58.117 -72.383 60.800 1.00 12.87 572 ALA A C 1
ATOM 4359 O O . ALA A 1 572 ? 57.972 -72.978 61.873 1.00 12.20 572 ALA A O 1
ATOM 4361 N N . TRP A 1 573 ? 57.153 -71.660 60.242 1.00 10.80 573 TRP A N 1
ATOM 4362 C CA . TRP A 1 573 ? 55.883 -71.444 60.937 1.00 12.84 573 TRP A CA 1
ATOM 4363 C C . TRP A 1 573 ? 55.028 -72.705 61.009 1.00 8.85 573 TRP A C 1
ATOM 4364 O O . TRP A 1 573 ? 54.483 -73.026 62.064 1.00 9.00 573 TRP A O 1
ATOM 4375 N N . LEU A 1 574 ? 54.905 -73.425 59.897 1.00 9.34 574 LEU A N 1
ATOM 4376 C CA . LEU A 1 574 ? 54.149 -74.680 59.911 1.00 9.46 574 LEU A CA 1
ATOM 4377 C C . LEU A 1 574 ? 54.851 -75.735 60.765 1.00 11.33 574 LEU A C 1
ATOM 4378 O O . LEU A 1 574 ? 54.200 -76.596 61.372 1.00 10.09 574 LEU A O 1
ATOM 4383 N N . GLY A 1 575 ? 56.177 -75.682 60.810 1.00 10.72 575 GLY A N 1
ATOM 4384 C CA . GLY A 1 575 ? 56.926 -76.560 61.700 1.00 12.40 575 GLY A CA 1
ATOM 4385 C C . GLY A 1 575 ? 56.608 -76.291 63.157 1.00 11.36 575 GLY A C 1
ATOM 4386 O O . GLY A 1 575 ? 56.445 -77.218 63.962 1.00 12.15 575 GLY A O 1
ATOM 4387 N N . GLU A 1 576 ? 56.511 -75.012 63.508 1.00 12.10 576 GLU A N 1
ATOM 4388 C CA . GLU A 1 576 ? 56.155 -74.630 64.869 1.00 9.08 576 GLU A CA 1
ATOM 4389 C C . GLU A 1 576 ? 54.720 -75.025 65.203 1.00 9.43 576 GLU A C 1
ATOM 4390 O O . GLU A 1 576 ? 54.439 -75.496 66.304 1.00 11.62 576 GLU A O 1
ATOM 4396 N N . ILE A 1 577 ? 53.817 -74.852 64.248 1.00 8.14 577 ILE A N 1
ATOM 4397 C CA . ILE A 1 577 ? 52.418 -75.217 64.465 1.00 7.34 577 ILE A CA 1
ATOM 4398 C C . ILE A 1 577 ? 52.252 -76.735 64.637 1.00 9.95 577 ILE A C 1
ATOM 4399 O O . ILE A 1 577 ? 51.484 -77.187 65.491 1.00 10.12 577 ILE A O 1
ATOM 4404 N N . THR A 1 578 ? 52.972 -77.522 63.836 1.00 7.72 578 THR A N 1
ATOM 4405 C CA . THR A 1 578 ? 52.805 -78.983 63.873 1.00 11.62 578 THR A CA 1
ATOM 4406 C C . THR A 1 578 ? 53.744 -79.683 64.838 1.00 12.32 578 THR A C 1
ATOM 4407 O O . THR A 1 578 ? 53.521 -80.842 65.194 1.00 10.05 578 THR A O 1
ATOM 4411 N N . GLY A 1 579 ? 54.814 -78.999 65.226 1.00 10.70 579 GLY A N 1
ATOM 4412 C CA . GLY A 1 579 ? 55.834 -79.594 66.078 1.00 11.56 579 GLY A CA 1
ATOM 4413 C C . GLY A 1 579 ? 56.887 -80.396 65.322 1.00 11.41 579 GLY A C 1
ATOM 4414 O O . GLY A 1 579 ? 57.814 -80.955 65.928 1.00 11.56 579 GLY A O 1
ATOM 4415 N N . PHE A 1 580 ? 56.751 -80.469 64.002 1.00 8.54 580 PHE A N 1
ATOM 4416 C CA . PHE A 1 580 ? 57.690 -81.250 63.189 1.00 11.85 580 PHE A CA 1
ATOM 4417 C C . PHE A 1 580 ? 58.989 -80.529 62.885 1.00 17.69 580 PHE A C 1
ATOM 4418 O O . PHE A 1 580 ? 59.046 -79.298 62.852 1.00 21.66 580 PHE A O 1
ATOM 4426 N N . ASP A 1 581 ? 60.025 -81.326 62.655 1.00 16.18 581 ASP A N 1
ATOM 4427 C CA . ASP A 1 581 ? 61.383 -80.844 62.468 1.00 18.83 581 ASP A CA 1
ATOM 4428 C C . ASP A 1 581 ? 61.649 -80.351 61.046 1.00 18.39 581 ASP A C 1
ATOM 4429 O O . ASP A 1 581 ? 62.554 -79.537 60.811 1.00 16.55 581 ASP A O 1
ATOM 4434 N N . ALA A 1 582 ? 60.866 -80.845 60.096 1.00 13.13 582 ALA A N 1
ATOM 4435 C CA . ALA A 1 582 ? 61.090 -80.520 58.691 1.00 13.89 582 ALA A CA 1
ATOM 4436 C C . ALA A 1 582 ? 59.767 -80.482 57.964 1.00 15.79 582 ALA A C 1
ATOM 4437 O O . ALA A 1 582 ? 58.861 -81.263 58.266 1.00 13.02 582 ALA A O 1
ATOM 4439 N N . ILE A 1 583 ? 59.663 -79.564 57.008 1.00 11.64 583 ILE A N 1
ATOM 4440 C CA . ILE A 1 583 ? 58.430 -79.373 56.263 1.00 13.21 583 ILE A CA 1
ATOM 4441 C C . ILE A 1 583 ? 58.733 -79.459 54.769 1.00 14.05 583 ILE A C 1
ATOM 4442 O O . ILE A 1 583 ? 59.739 -78.905 54.298 1.00 14.42 583 ILE A O 1
ATOM 4447 N N . SER A 1 584 ? 57.881 -80.157 54.021 1.00 10.82 584 SER A N 1
ATOM 4448 C CA . SER A 1 584 ? 57.956 -80.116 52.557 1.00 8.54 584 SER A CA 1
ATOM 4449 C C . SER A 1 584 ? 56.726 -79.409 52.006 1.00 11.37 584 SER A C 1
ATOM 4450 O O . SER A 1 584 ? 55.596 -79.822 52.276 1.00 11.04 584 SER A O 1
ATOM 4453 N N . LEU A 1 585 ? 56.947 -78.336 51.249 1.00 9.70 585 LEU A N 1
ATOM 4454 C CA . LEU A 1 585 ? 55.844 -77.564 50.678 1.00 11.43 585 LEU A CA 1
ATOM 4455 C C . LEU A 1 585 ? 55.418 -78.100 49.308 1.00 12.86 585 LEU A C 1
ATOM 4456 O O . LEU A 1 585 ? 54.535 -77.537 48.653 1.00 14.53 585 LEU A O 1
ATOM 4461 N N . GLN A 1 586 ? 56.020 -79.198 48.880 1.00 8.64 586 GLN A N 1
ATOM 4462 C CA . GLN A 1 586 ? 55.779 -79.689 47.521 1.00 10.10 586 GLN A CA 1
ATOM 4463 C C . GLN A 1 586 ? 54.393 -80.262 47.198 1.00 9.52 586 GLN A C 1
ATOM 4464 O O . GLN A 1 586 ? 53.829 -79.943 46.137 1.00 9.96 586 GLN A O 1
ATOM 4470 N N . PRO A 1 587 ? 53.839 -81.125 48.075 1.00 11.27 587 PRO A N 1
ATOM 4471 C CA . PRO A 1 587 ? 52.611 -81.804 47.629 1.00 9.62 587 PRO A CA 1
ATOM 4472 C C . PRO A 1 587 ? 51.419 -80.863 47.398 1.00 9.11 587 PRO A C 1
ATOM 4473 O O . PRO A 1 587 ? 51.129 -79.981 48.219 1.00 11.49 587 PRO A O 1
ATOM 4477 N N . ASN A 1 588 ? 50.748 -81.044 46.268 1.00 9.59 588 ASN A N 1
ATOM 4478 C CA . ASN A 1 588 ? 49.794 -80.036 45.801 1.00 10.48 588 ASN A CA 1
ATOM 4479 C C . ASN A 1 588 ? 48.331 -80.443 45.968 1.00 11.98 588 ASN A C 1
ATOM 4480 O O . ASN A 1 588 ? 47.456 -80.019 45.204 1.00 10.08 588 ASN A O 1
ATOM 4485 N N . ALA A 1 589 ? 48.080 -81.262 46.985 1.00 10.60 589 ALA A N 1
ATOM 4486 C CA . ALA A 1 589 ? 46.723 -81.579 47.449 1.00 11.89 589 ALA A CA 1
ATOM 4487 C C . ALA A 1 589 ? 46.890 -82.358 48.739 1.00 15.26 589 ALA A C 1
ATOM 4488 O O . ALA A 1 589 ? 47.974 -82.873 49.004 1.00 14.23 589 ALA A O 1
ATOM 4490 N N . GLY A 1 590 ? 45.824 -82.477 49.521 1.00 12.27 590 GLY A N 1
ATOM 4491 C CA . GLY A 1 590 ? 45.861 -83.354 50.677 1.00 12.50 590 GLY A CA 1
ATOM 4492 C C . GLY A 1 590 ? 46.204 -84.786 50.279 1.00 9.61 590 GLY A C 1
ATOM 4493 O O . GLY A 1 590 ? 47.015 -85.431 50.941 1.00 12.54 590 GLY A O 1
ATOM 4494 N N . SER A 1 591 ? 45.606 -85.278 49.190 1.00 9.91 591 SER A N 1
ATOM 4495 C CA . SER A 1 591 ? 45.859 -86.642 48.729 1.00 11.14 591 SER A CA 1
ATOM 4496 C C . SER A 1 591 ? 47.350 -86.855 48.467 1.00 11.21 591 SER A C 1
ATOM 4497 O O . SER A 1 591 ? 47.916 -87.894 48.825 1.00 12.79 591 SER A O 1
ATOM 4500 N N . GLN A 1 592 ? 47.978 -85.860 47.848 1.00 12.55 592 GLN A N 1
ATOM 4501 C CA . GLN A 1 592 ? 49.412 -85.909 47.572 1.00 9.73 592 GLN A CA 1
ATOM 4502 C C . GLN A 1 592 ? 50.237 -85.872 48.853 1.00 11.06 592 GLN A C 1
ATOM 4503 O O . GLN A 1 592 ? 51.311 -86.481 48.933 1.00 12.00 592 GLN A O 1
ATOM 4509 N N . GLY A 1 593 ? 49.758 -85.132 49.846 1.00 11.67 593 GLY A N 1
ATOM 4510 C CA . GLY A 1 593 ? 50.447 -85.100 51.129 1.00 9.23 593 GLY A CA 1
ATOM 4511 C C . GLY A 1 593 ? 50.434 -86.467 51.784 1.00 12.40 593 GLY A C 1
ATOM 4512 O O . GLY A 1 593 ? 51.464 -86.932 52.292 1.00 12.26 593 GLY A O 1
ATOM 4513 N N . GLU A 1 594 ? 49.267 -87.113 51.782 1.00 11.06 594 GLU A N 1
ATOM 4514 C CA . GLU A 1 594 ? 49.154 -88.460 52.340 1.00 12.63 594 GLU A CA 1
ATOM 4515 C C . GLU A 1 594 ? 50.100 -89.390 51.616 1.00 12.97 594 GLU A C 1
ATOM 4516 O O . GLU A 1 594 ? 50.834 -90.176 52.230 1.00 12.13 594 GLU A O 1
ATOM 4522 N N . TYR A 1 595 ? 50.061 -89.306 50.296 1.00 12.61 595 TYR A N 1
ATOM 4523 C CA . TYR A 1 595 ? 50.859 -90.189 49.453 1.00 12.68 595 TYR A CA 1
ATOM 4524 C C . TYR A 1 595 ? 52.353 -89.946 49.701 1.00 9.95 595 TYR A C 1
ATOM 4525 O O . TYR A 1 595 ? 53.143 -90.897 49.830 1.00 10.95 595 TYR A O 1
ATOM 4534 N N . ALA A 1 596 ? 52.739 -88.674 49.788 1.00 10.06 596 ALA A N 1
ATOM 4535 C CA . ALA A 1 596 ? 54.128 -88.330 50.095 1.00 11.66 596 ALA A CA 1
ATOM 4536 C C . ALA A 1 596 ? 54.536 -88.834 51.480 1.00 10.64 596 ALA A C 1
ATOM 4537 O O . ALA A 1 596 ? 55.640 -89.361 51.657 1.00 9.62 596 ALA A O 1
ATOM 4539 N N . GLY A 1 597 ? 53.660 -88.661 52.464 1.00 11.67 597 GLY A N 1
ATOM 4540 C CA . GLY A 1 597 ? 53.938 -89.164 53.804 1.00 11.48 597 GLY A CA 1
ATOM 4541 C C . GLY A 1 597 ? 54.159 -90.670 53.846 1.00 14.24 597 GLY A C 1
ATOM 4542 O O . GLY A 1 597 ? 55.089 -91.168 54.495 1.00 10.91 597 GLY A O 1
ATOM 4543 N N . LEU A 1 598 ? 53.296 -91.412 53.162 1.00 11.93 598 LEU A N 1
ATOM 4544 C CA . LEU A 1 598 ? 53.444 -92.855 53.114 1.00 13.53 598 LEU A CA 1
ATOM 4545 C C . LEU A 1 598 ? 54.709 -93.253 52.353 1.00 9.45 598 LEU A C 1
ATOM 4546 O O . LEU A 1 598 ? 55.385 -94.213 52.735 1.00 12.19 598 LEU A O 1
ATOM 4551 N N . GLN A 1 599 ? 55.028 -92.528 51.279 1.00 10.42 599 GLN A N 1
ATOM 4552 C CA . GLN A 1 599 ? 56.273 -92.788 50.550 1.00 11.89 599 GLN A CA 1
ATOM 4553 C C . GLN A 1 599 ? 57.497 -92.629 51.444 1.00 13.66 599 GLN A C 1
ATOM 4554 O O . GLN A 1 599 ? 58.404 -93.445 51.396 1.00 13.63 599 GLN A O 1
ATOM 4560 N N . VAL A 1 600 ? 57.512 -91.580 52.262 1.00 12.22 600 VAL A N 1
ATOM 4561 C CA . VAL A 1 600 ? 58.626 -91.370 53.178 1.00 10.86 600 VAL A CA 1
ATOM 4562 C C . VAL A 1 600 ? 58.694 -92.437 54.279 1.00 11.48 600 VAL A C 1
ATOM 4563 O O . VAL A 1 600 ? 59.780 -92.885 54.640 1.00 11.84 600 VAL A O 1
ATOM 4570 N N . ILE A 1 601 ? 57.540 -92.880 54.773 1.00 12.03 601 ILE A N 1
ATOM 4571 C CA . ILE A 1 601 ? 57.519 -93.974 55.741 1.00 10.49 601 ILE A CA 1
ATOM 4572 C C . ILE A 1 601 ? 58.074 -95.261 55.111 1.00 11.93 601 ILE A C 1
ATOM 4573 O O . ILE A 1 601 ? 58.885 -95.984 55.721 1.00 12.62 601 ILE A O 1
ATOM 4578 N N . ARG A 1 602 ? 57.647 -95.534 53.882 1.00 10.22 602 ARG A N 1
ATOM 4579 C CA . ARG A 1 602 ? 58.126 -96.706 53.152 1.00 10.59 602 ARG A CA 1
ATOM 4580 C C . ARG A 1 602 ? 59.645 -96.646 52.997 1.00 11.16 602 ARG A C 1
ATOM 4581 O O . ARG A 1 602 ? 60.349 -97.636 53.257 1.00 12.96 602 ARG A O 1
ATOM 4589 N N . GLN A 1 603 ? 60.150 -95.481 52.602 1.00 11.96 603 GLN A N 1
ATOM 4590 C CA . GLN A 1 603 ? 61.595 -95.314 52.411 1.00 14.35 603 GLN A CA 1
ATOM 4591 C C . GLN A 1 603 ? 62.334 -95.533 53.733 1.00 16.17 603 GLN A C 1
ATOM 4592 O O . GLN A 1 603 ? 63.406 -96.134 53.770 1.00 13.87 603 GLN A O 1
ATOM 4598 N N . TYR A 1 604 ? 61.746 -95.048 54.820 1.00 14.09 604 TYR A N 1
ATOM 4599 C CA . TYR A 1 604 ? 62.309 -95.261 56.147 1.00 12.83 604 TYR A CA 1
ATOM 4600 C C . TYR A 1 604 ? 62.429 -96.746 56.475 1.00 13.03 604 TYR A C 1
ATOM 4601 O O . TYR A 1 604 ? 63.476 -97.197 56.935 1.00 15.35 604 TYR A O 1
ATOM 4610 N N . HIS A 1 605 ? 61.379 -97.527 56.232 1.00 11.73 605 HIS A N 1
ATOM 4611 C CA . HIS A 1 605 ? 61.488 -98.947 56.558 1.00 12.02 605 HIS A CA 1
ATOM 4612 C C . HIS A 1 605 ? 62.566 -99.618 55.714 1.00 14.40 605 HIS A C 1
ATOM 4613 O O . HIS A 1 605 ? 63.349 -100.418 56.230 1.00 14.93 605 HIS A O 1
ATOM 4620 N N . LEU A 1 606 ? 62.631 -99.263 54.434 1.00 13.25 606 LEU A N 1
ATOM 4621 C CA . LEU A 1 606 ? 63.674 -99.804 53.559 1.00 13.05 606 LEU A CA 1
ATOM 4622 C C . LEU A 1 606 ? 65.063 -99.439 54.081 1.00 15.46 606 LEU A C 1
ATOM 4623 O O . LEU A 1 606 ? 65.988 -100.255 54.034 1.00 18.15 606 LEU A O 1
ATOM 4628 N N . SER A 1 607 ? 65.195 -98.214 54.589 1.00 15.17 607 SER A N 1
ATOM 4629 C CA . SER A 1 607 ? 66.483 -97.701 55.074 1.00 15.05 607 SER A CA 1
ATOM 4630 C C . SER A 1 607 ? 66.960 -98.447 56.320 1.00 16.69 607 SER A C 1
ATOM 4631 O O . SER A 1 607 ? 68.153 -98.433 56.649 1.00 14.88 607 SER A O 1
ATOM 4634 N N . ARG A 1 608 ? 66.030 -99.095 57.017 1.00 13.75 608 ARG A N 1
ATOM 4635 C CA . ARG A 1 608 ? 66.356 -99.865 58.214 1.00 16.13 608 ARG A CA 1
ATOM 4636 C C . ARG A 1 608 ? 66.578 -101.327 57.871 1.00 14.44 608 ARG A C 1
ATOM 4637 O O . ARG A 1 608 ? 66.868 -102.139 58.756 1.00 22.09 608 ARG A O 1
ATOM 4645 N N . GLY A 1 609 ? 66.434 -101.664 56.592 1.00 16.09 609 GLY A N 1
ATOM 4646 C CA . GLY A 1 609 ? 66.536 -103.049 56.164 1.00 20.70 609 GLY A CA 1
ATOM 4647 C C . GLY A 1 609 ? 65.284 -103.838 56.518 1.00 26.30 609 GLY A C 1
ATOM 4648 O O . GLY A 1 609 ? 65.344 -105.057 56.709 1.00 26.09 609 GLY A O 1
ATOM 4649 N N . GLU A 1 610 ? 64.155 -103.138 56.604 1.00 20.91 610 GLU A N 1
ATOM 4650 C CA . GLU A 1 610 ? 62.869 -103.755 56.956 1.00 23.79 610 GLU A CA 1
ATOM 4651 C C . GLU A 1 610 ? 61.895 -103.684 55.780 1.00 31.21 610 GLU A C 1
ATOM 4652 O O . GLU A 1 610 ? 60.807 -103.113 55.900 1.00 29.41 610 GLU A O 1
ATOM 4658 N N . GLU A 1 611 ? 62.277 -104.290 54.659 1.00 33.02 611 GLU A N 1
ATOM 4659 C CA . GLU A 1 611 ? 61.497 -104.231 53.421 1.00 38.96 611 GLU A CA 1
ATOM 4660 C C . GLU A 1 611 ? 60.130 -104.921 53.494 1.00 34.41 611 GLU A C 1
ATOM 4661 O O . GLU A 1 611 ? 59.238 -104.626 52.698 1.00 38.86 611 GLU A O 1
ATOM 4667 N N . GLN A 1 612 ? 59.971 -105.839 54.443 1.00 24.96 612 GLN A N 1
ATOM 4668 C CA . GLN A 1 612 ? 58.734 -106.607 54.568 1.00 25.73 612 GLN A CA 1
ATOM 4669 C C . GLN A 1 612 ? 57.578 -105.825 55.198 1.00 22.64 612 GLN A C 1
ATOM 4670 O O . GLN A 1 612 ? 56.440 -106.311 55.252 1.00 20.71 612 GLN A O 1
ATOM 4676 N N . ARG A 1 613 ? 57.853 -104.622 55.689 1.00 17.73 613 ARG A N 1
ATOM 4677 C CA . ARG A 1 613 ? 56.791 -103.848 56.329 1.00 16.38 613 ARG A CA 1
ATOM 4678 C C . ARG A 1 613 ? 55.915 -103.142 55.302 1.00 14.61 613 ARG A C 1
ATOM 4679 O O . ARG A 1 613 ? 56.302 -102.104 54.745 1.00 15.75 613 ARG A O 1
ATOM 4687 N N . ASN A 1 614 ? 54.737 -103.707 55.040 1.00 16.35 614 ASN A N 1
ATOM 4688 C CA . ASN A 1 614 ? 53.834 -103.111 54.059 1.00 18.10 614 ASN A CA 1
ATOM 4689 C C . ASN A 1 614 ? 52.375 -103.080 54.516 1.00 15.72 614 ASN A C 1
ATOM 4690 O O . ASN A 1 614 ? 51.486 -102.748 53.740 1.00 20.04 614 ASN A O 1
ATOM 4695 N N . ILE A 1 615 ? 52.129 -103.423 55.774 1.00 15.14 615 ILE A N 1
ATOM 4696 C CA . ILE A 1 615 ? 50.775 -103.343 56.309 1.00 14.62 615 ILE A CA 1
ATOM 4697 C C . ILE A 1 615 ? 50.455 -101.937 56.815 1.00 16.90 615 ILE A C 1
ATOM 4698 O O . ILE A 1 615 ? 51.206 -101.371 57.613 1.00 14.41 615 ILE A O 1
ATOM 4703 N N . CYS A 1 616 ? 49.326 -101.391 56.368 1.00 11.17 616 CYS A N 1
ATOM 4704 C CA . CYS A 1 616 ? 48.883 -100.081 56.818 1.00 11.48 616 CYS A CA 1
ATOM 4705 C C . CYS A 1 616 ? 47.553 -100.205 57.560 1.00 15.07 616 CYS A C 1
ATOM 4706 O O . CYS A 1 616 ? 46.527 -100.551 56.960 1.00 15.73 616 CYS A O 1
ATOM 4709 N N . LEU A 1 617 ? 47.581 -99.935 58.864 1.00 12.04 617 LEU A N 1
ATOM 4710 C CA . LEU A 1 617 ? 46.363 -99.934 59.676 1.00 16.29 617 LEU A CA 1
ATOM 4711 C C . LEU A 1 617 ? 45.576 -98.651 59.412 1.00 17.24 617 LEU A C 1
ATOM 4712 O O . LEU A 1 617 ? 46.134 -97.553 59.432 1.00 15.47 617 LEU A O 1
ATOM 4717 N N . ILE A 1 618 ? 44.278 -98.778 59.133 1.00 14.91 618 ILE A N 1
ATOM 4718 C CA . ILE A 1 618 ? 43.461 -97.599 58.887 1.00 12.37 618 ILE A CA 1
ATOM 4719 C C . ILE A 1 618 ? 42.108 -97.750 59.581 1.00 15.65 618 ILE A C 1
ATOM 4720 O O . ILE A 1 618 ? 41.392 -98.713 59.330 1.00 19.93 618 ILE A O 1
ATOM 4725 N N . PRO A 1 619 ? 41.767 -96.808 60.473 1.00 18.42 619 PRO A N 1
ATOM 4726 C CA . PRO A 1 619 ? 40.462 -96.877 61.139 1.00 21.21 619 PRO A CA 1
ATOM 4727 C C . PRO A 1 619 ? 39.333 -96.714 60.127 1.00 21.90 619 PRO A C 1
ATOM 4728 O O . PRO A 1 619 ? 39.497 -95.996 59.126 1.00 21.56 619 PRO A O 1
ATOM 4732 N N . GLU A 1 620 ? 38.202 -97.362 60.398 1.00 26.49 620 GLU A N 1
ATOM 4733 C CA . GLU A 1 620 ? 37.099 -97.464 59.442 1.00 34.18 620 GLU A CA 1
ATOM 4734 C C . GLU A 1 620 ? 36.481 -96.130 59.060 1.00 37.82 620 GLU A C 1
ATOM 4735 O O . GLU A 1 620 ? 35.853 -96.000 58.004 1.00 42.64 620 GLU A O 1
ATOM 4741 N N . SER A 1 621 ? 36.664 -95.139 59.917 1.00 32.16 621 SER A N 1
ATOM 4742 C CA . SER A 1 621 ? 36.036 -93.847 59.715 1.00 36.57 621 SER A CA 1
ATOM 4743 C C . SER A 1 621 ? 36.849 -92.958 58.782 1.00 36.91 621 SER A C 1
ATOM 4744 O O . SER A 1 621 ? 36.390 -91.881 58.383 1.00 27.26 621 SER A O 1
ATOM 4747 N N . ALA A 1 622 ? 38.054 -93.405 58.435 1.00 33.52 622 ALA A N 1
ATOM 4748 C CA . ALA A 1 622 ? 39.003 -92.545 57.725 1.00 30.83 622 ALA A CA 1
ATOM 4749 C C . ALA A 1 622 ? 38.513 -92.070 56.366 1.00 27.96 622 ALA A C 1
ATOM 4750 O O . ALA A 1 622 ? 37.709 -92.742 55.691 1.00 31.98 622 ALA A O 1
ATOM 4752 N N . HIS A 1 623 ? 39.002 -90.893 55.980 1.00 29.34 623 HIS A N 1
ATOM 4753 C CA . HIS A 1 623 ? 38.752 -90.338 54.659 1.00 28.40 623 HIS A CA 1
ATOM 4754 C C . HIS A 1 623 ? 39.175 -91.367 53.617 1.00 25.36 623 HIS A C 1
ATOM 4755 O O . HIS A 1 623 ? 40.187 -92.051 53.786 1.00 28.36 623 HIS A O 1
ATOM 4762 N N . GLY A 1 624 ? 38.387 -91.490 52.554 1.00 20.38 624 GLY A N 1
ATOM 4763 C CA . GLY A 1 624 ? 38.670 -92.447 51.502 1.00 21.52 624 GLY A CA 1
ATOM 4764 C C . GLY A 1 624 ? 40.022 -92.219 50.849 1.00 18.57 624 GLY A C 1
ATOM 4765 O O . GLY A 1 624 ? 40.582 -93.146 50.263 1.00 23.36 624 GLY A O 1
ATOM 4766 N N . THR A 1 625 ? 40.543 -90.993 50.938 1.00 20.30 625 THR A N 1
ATOM 4767 C CA . THR A 1 625 ? 41.864 -90.708 50.386 1.00 17.15 625 THR A CA 1
ATOM 4768 C C . THR A 1 625 ? 42.921 -91.578 51.067 1.00 18.68 625 THR A C 1
ATOM 4769 O O . THR A 1 625 ? 43.878 -92.014 50.422 1.00 16.71 625 THR A O 1
ATOM 4773 N N . ASN A 1 626 ? 42.743 -91.838 52.364 1.00 17.84 626 ASN A N 1
ATOM 4774 C CA . ASN A 1 626 ? 43.743 -92.604 53.120 1.00 24.55 626 ASN A CA 1
ATOM 4775 C C . ASN A 1 626 ? 44.048 -93.995 52.544 1.00 19.59 626 ASN A C 1
ATOM 4776 O O . ASN A 1 626 ? 45.199 -94.264 52.163 1.00 17.90 626 ASN A O 1
ATOM 4781 N N . PRO A 1 627 ? 43.038 -94.887 52.473 1.00 21.12 627 PRO A N 1
ATOM 4782 C CA . PRO A 1 627 ? 43.391 -96.209 51.947 1.00 19.83 627 PRO A CA 1
ATOM 4783 C C . PRO A 1 627 ? 43.766 -96.194 50.466 1.00 20.24 627 PRO A C 1
ATOM 4784 O O . PRO A 1 627 ? 44.554 -97.036 50.045 1.00 17.18 627 PRO A O 1
ATOM 4788 N N . ALA A 1 628 ? 43.213 -95.260 49.694 1.00 19.50 628 ALA A N 1
ATOM 4789 C CA . ALA A 1 628 ? 43.617 -95.111 48.300 1.00 16.74 628 ALA A CA 1
ATOM 4790 C C . ALA A 1 628 ? 45.116 -94.798 48.218 1.00 12.35 628 ALA A C 1
ATOM 4791 O O . ALA A 1 628 ? 45.848 -95.437 47.458 1.00 14.89 628 ALA A O 1
ATOM 4793 N N . SER A 1 629 ? 45.566 -93.837 49.026 1.00 15.71 629 SER A N 1
ATOM 4794 C CA . SER A 1 629 ? 46.978 -93.458 49.069 1.00 15.98 629 SER A CA 1
ATOM 4795 C C . SER A 1 629 ? 47.837 -94.648 49.489 1.00 13.87 629 SER A C 1
ATOM 4796 O O . SER A 1 629 ? 48.917 -94.888 48.935 1.00 14.46 629 SER A O 1
ATOM 4799 N N . ALA A 1 630 ? 47.339 -95.418 50.451 1.00 12.17 630 ALA A N 1
ATOM 4800 C CA . ALA A 1 630 ? 48.102 -96.551 50.958 1.00 12.93 630 ALA A CA 1
ATOM 4801 C C . ALA A 1 630 ? 48.337 -97.616 49.884 1.00 15.86 630 ALA A C 1
ATOM 4802 O O . ALA A 1 630 ? 49.448 -98.128 49.745 1.00 14.75 630 ALA A O 1
ATOM 4804 N N . VAL A 1 631 ? 47.294 -97.943 49.128 1.00 15.34 631 VAL A N 1
ATOM 4805 C CA . VAL A 1 631 ? 47.431 -98.922 48.057 1.00 14.50 631 VAL A CA 1
ATOM 4806 C C . VAL A 1 631 ? 48.392 -98.414 46.967 1.00 12.83 631 VAL A C 1
ATOM 4807 O O . VAL A 1 631 ? 49.216 -99.191 46.461 1.00 18.22 631 VAL A O 1
ATOM 4811 N N . MET A 1 632 ? 48.307 -97.125 46.635 1.00 18.00 632 MET A N 1
ATOM 4812 C CA . MET A 1 632 ? 49.219 -96.521 45.650 1.00 18.23 632 MET A CA 1
ATOM 4813 C C . MET A 1 632 ? 50.660 -96.623 46.132 1.00 18.48 632 MET A C 1
ATOM 4814 O O . MET A 1 632 ? 51.602 -96.632 45.335 1.00 16.95 632 MET A O 1
ATOM 4819 N N . CYS A 1 633 ? 50.827 -96.701 47.446 1.00 13.23 633 CYS A N 1
ATOM 4820 C CA . CYS A 1 633 ? 52.155 -96.808 48.040 1.00 13.10 633 CYS A CA 1
ATOM 4821 C C . CYS A 1 633 ? 52.534 -98.266 48.301 1.00 16.15 633 CYS A C 1
ATOM 4822 O O . CYS A 1 633 ? 53.479 -98.565 49.040 1.00 17.18 633 CYS A O 1
ATOM 4827 N N . GLY A 1 634 ? 51.798 -99.181 47.678 1.00 17.03 634 GLY A N 1
ATOM 4828 C CA . GLY A 1 634 ? 52.164 -100.583 47.699 1.00 16.52 634 GLY A CA 1
ATOM 4829 C C . GLY A 1 634 ? 51.862 -101.234 49.033 1.00 18.29 634 GLY A C 1
ATOM 4830 O O . GLY A 1 634 ? 52.385 -102.302 49.342 1.00 16.78 634 GLY A O 1
ATOM 4831 N N . MET A 1 635 ? 51.020 -100.590 49.836 1.00 14.10 635 MET A N 1
ATOM 4832 C CA . MET A 1 635 ? 50.691 -101.153 51.145 1.00 11.96 635 MET A CA 1
ATOM 4833 C C . MET A 1 635 ? 49.400 -101.963 51.112 1.00 14.29 635 MET A C 1
ATOM 4834 O O . MET A 1 635 ? 48.516 -101.724 50.279 1.00 19.26 635 MET A O 1
ATOM 4839 N N . GLN A 1 636 ? 49.291 -102.909 52.038 1.00 16.21 636 GLN A N 1
ATOM 4840 C CA . GLN A 1 636 ? 48.075 -103.684 52.209 1.00 17.44 636 GLN A CA 1
ATOM 4841 C C . GLN A 1 636 ? 47.256 -103.070 53.339 1.00 18.63 636 GLN A C 1
ATOM 4842 O O . GLN A 1 636 ? 47.728 -102.971 54.471 1.00 19.66 636 GLN A O 1
ATOM 4848 N N . VAL A 1 637 ? 46.034 -102.649 53.034 1.00 18.77 637 VAL A N 1
ATOM 4849 C CA . VAL A 1 637 ? 45.199 -101.989 54.031 1.00 17.95 637 VAL A CA 1
ATOM 4850 C C . VAL A 1 637 ? 44.565 -103.012 54.963 1.00 21.77 637 VAL A C 1
ATOM 4851 O O . VAL A 1 637 ? 43.981 -104.005 54.513 1.00 22.42 637 VAL A O 1
ATOM 4855 N N . VAL A 1 638 ? 44.692 -102.765 56.264 1.00 16.82 638 VAL A N 1
ATOM 4856 C CA . VAL A 1 638 ? 44.013 -103.559 57.284 1.00 15.56 638 VAL A CA 1
ATOM 4857 C C . VAL A 1 638 ? 43.157 -102.594 58.088 1.00 21.08 638 VAL A C 1
ATOM 4858 O O . VAL A 1 638 ? 43.678 -101.685 58.741 1.00 19.38 638 VAL A O 1
ATOM 4862 N N . PRO A 1 639 ? 41.830 -102.747 58.008 1.00 23.94 639 PRO A N 1
ATOM 4863 C CA . PRO A 1 639 ? 40.980 -101.816 58.755 1.00 23.59 639 PRO A CA 1
ATOM 4864 C C . PRO A 1 639 ? 41.041 -102.062 60.262 1.00 20.55 639 PRO A C 1
ATOM 4865 O O . PRO A 1 639 ? 41.279 -103.189 60.704 1.00 21.03 639 PRO A O 1
ATOM 4869 N N . VAL A 1 640 ? 40.846 -100.994 61.032 1.00 21.97 640 VAL A N 1
ATOM 4870 C CA . VAL A 1 640 ? 40.753 -101.081 62.481 1.00 20.28 640 VAL A CA 1
ATOM 4871 C C . VAL A 1 640 ? 39.346 -100.629 62.856 1.00 19.25 640 VAL A C 1
ATOM 4872 O O . VAL A 1 640 ? 38.861 -99.603 62.355 1.00 18.54 640 VAL A O 1
ATOM 4876 N N . LYS A 1 641 ? 38.684 -101.401 63.709 1.00 22.96 641 LYS A N 1
ATOM 4877 C CA . LYS A 1 641 ? 37.289 -101.123 64.047 1.00 29.13 641 LYS A CA 1
ATOM 4878 C C . LYS A 1 641 ? 37.140 -99.864 64.893 1.00 31.05 641 LYS A C 1
ATOM 4879 O O . LYS A 1 641 ? 38.063 -99.464 65.608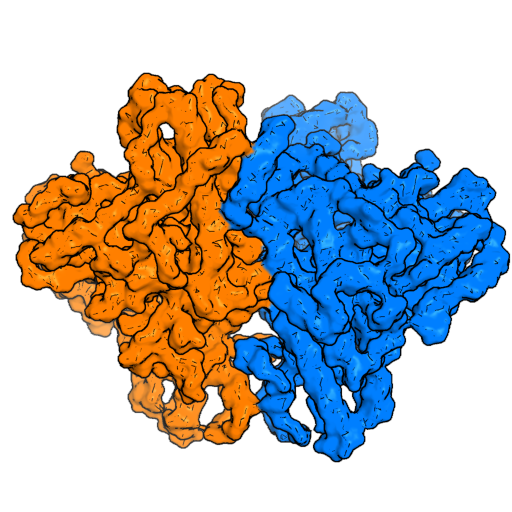 1.00 26.17 641 LYS A O 1
ATOM 4885 N N . CYS A 1 642 ? 35.974 -99.234 64.803 1.00 25.37 642 CYS A N 1
ATOM 4886 C CA . CYS A 1 642 ? 35.617 -98.198 65.759 1.00 27.69 642 CYS A CA 1
ATOM 4887 C C . CYS A 1 642 ? 34.708 -98.826 66.808 1.00 35.52 642 CYS A C 1
ATOM 4888 O O . CYS A 1 642 ? 33.947 -99.744 66.493 1.00 35.45 642 CYS A O 1
ATOM 4891 N N . ASP A 1 643 ? 34.803 -98.368 68.055 1.00 30.13 643 ASP A N 1
ATOM 4892 C CA . ASP A 1 643 ? 34.031 -98.998 69.131 1.00 31.15 643 ASP A CA 1
ATOM 4893 C C . ASP A 1 643 ? 32.582 -98.530 69.154 1.00 34.94 643 ASP A C 1
ATOM 4894 O O . ASP A 1 643 ? 32.119 -97.883 68.214 1.00 32.65 643 ASP A O 1
ATOM 4899 N N . GLY A 1 644 ? 31.880 -98.850 70.238 1.00 45.13 644 GLY A N 1
ATOM 4900 C CA . GLY A 1 644 ? 30.483 -98.479 70.381 1.00 46.00 644 GLY A CA 1
ATOM 4901 C C . GLY A 1 644 ? 30.230 -96.986 70.261 1.00 45.70 644 GLY A C 1
ATOM 4902 O O . GLY A 1 644 ? 29.210 -96.563 69.713 1.00 50.97 644 GLY A O 1
ATOM 4903 N N . GLU A 1 645 ? 31.165 -96.183 70.759 1.00 36.65 645 GLU A N 1
ATOM 4904 C CA . GLU A 1 645 ? 30.989 -94.732 70.765 1.00 28.84 645 GLU A CA 1
ATOM 4905 C C . GLU A 1 645 ? 31.695 -94.045 69.605 1.00 25.30 645 GLU A C 1
ATOM 4906 O O . GLU A 1 645 ? 31.934 -92.835 69.648 1.00 24.67 645 GLU A O 1
ATOM 4912 N N . GLY A 1 646 ? 32.029 -94.818 68.572 1.00 26.09 646 GLY A N 1
ATOM 4913 C CA . GLY A 1 646 ? 32.626 -94.263 67.366 1.00 25.78 646 GLY A CA 1
ATOM 4914 C C . GLY A 1 646 ? 34.126 -94.046 67.445 1.00 29.90 646 GLY A C 1
ATOM 4915 O O . GLY A 1 646 ? 34.754 -93.617 66.468 1.00 30.35 646 GLY A O 1
ATOM 4916 N N . ASN A 1 647 ? 34.711 -94.343 68.603 1.00 25.66 647 ASN A N 1
ATOM 4917 C CA . ASN A 1 647 ? 36.141 -94.131 68.801 1.00 26.54 647 ASN A CA 1
ATOM 4918 C C . ASN A 1 647 ? 36.965 -95.290 68.252 1.00 24.68 647 ASN A C 1
ATOM 4919 O O . ASN A 1 647 ? 36.460 -96.398 68.095 1.00 24.90 647 ASN A O 1
ATOM 4924 N N . ILE A 1 648 ? 38.237 -95.040 67.961 1.00 20.39 648 ILE A N 1
ATOM 4925 C CA . ILE A 1 648 ? 39.136 -96.128 67.613 1.00 22.62 648 ILE A CA 1
ATOM 4926 C C . ILE A 1 648 ? 39.178 -97.189 68.727 1.00 24.46 648 ILE A C 1
ATOM 4927 O O . ILE A 1 648 ? 39.400 -96.874 69.903 1.00 22.09 648 ILE A O 1
ATOM 4932 N N . ASP A 1 649 ? 38.936 -98.441 68.343 1.00 23.50 649 ASP A N 1
ATOM 4933 C CA . ASP A 1 649 ? 38.925 -99.567 69.270 1.00 23.55 649 ASP A CA 1
ATOM 4934 C C . ASP A 1 649 ? 40.370 -99.951 69.584 1.00 22.80 649 ASP A C 1
ATOM 4935 O O . ASP A 1 649 ? 41.035 -100.626 68.792 1.00 25.61 649 ASP A O 1
ATOM 4940 N N . VAL A 1 650 ? 40.856 -99.508 70.738 1.00 23.74 650 VAL A N 1
ATOM 4941 C CA . VAL A 1 650 ? 42.250 -99.717 71.112 1.00 24.68 650 VAL A CA 1
ATOM 4942 C C . VAL A 1 650 ? 42.575 -101.198 71.176 1.00 26.26 650 VAL A C 1
ATOM 4943 O O . VAL A 1 650 ? 43.640 -101.641 70.740 1.00 21.00 650 VAL A O 1
ATOM 4947 N N . GLU A 1 651 ? 41.641 -101.967 71.714 1.00 24.58 651 GLU A N 1
ATOM 4948 C CA A GLU A 1 651 ? 41.823 -103.399 71.833 0.48 26.33 651 GLU A CA 1
ATOM 4949 C CA B GLU A 1 651 ? 41.804 -103.412 71.821 0.52 26.47 651 GLU A CA 1
ATOM 4950 C C . GLU A 1 651 ? 41.995 -104.020 70.436 1.00 25.35 651 GLU A C 1
ATOM 4951 O O . GLU A 1 651 ? 42.856 -104.878 70.232 1.00 26.90 651 GLU A O 1
ATOM 4962 N N . ASP A 1 652 ? 41.196 -103.562 69.476 1.00 24.00 652 ASP A N 1
ATOM 4963 C CA . ASP A 1 652 ? 41.267 -104.085 68.113 1.00 23.07 652 ASP A CA 1
ATOM 4964 C C . ASP A 1 652 ? 42.561 -103.633 67.449 1.00 22.52 652 ASP A C 1
ATOM 4965 O O . ASP A 1 652 ? 43.209 -104.404 66.738 1.00 24.29 652 ASP A O 1
ATOM 4970 N N . LEU A 1 653 ? 42.924 -102.375 67.680 1.00 20.76 653 LEU A N 1
ATOM 4971 C CA . LEU A 1 653 ? 44.196 -101.845 67.174 1.00 19.59 653 LEU A CA 1
ATOM 4972 C C . LEU A 1 653 ? 45.362 -102.697 67.658 1.00 22.99 653 LEU A C 1
ATOM 4973 O O . LEU A 1 653 ? 46.225 -103.095 66.869 1.00 24.04 653 LEU A O 1
ATOM 4978 N N . THR A 1 654 ? 45.382 -102.981 68.957 1.00 21.82 654 THR A N 1
ATOM 4979 C CA . THR A 1 654 ? 46.459 -103.763 69.556 1.00 21.14 654 THR A CA 1
ATOM 4980 C C . THR A 1 654 ? 46.540 -105.176 68.970 1.00 24.00 654 THR A C 1
ATOM 4981 O O . THR A 1 654 ? 47.627 -105.665 68.639 1.00 24.58 654 THR A O 1
ATOM 4985 N N . SER A 1 655 ? 45.388 -105.827 68.844 1.00 24.71 655 SER A N 1
ATOM 4986 C CA . SER A 1 655 ? 45.325 -107.167 68.275 1.00 23.52 655 SER A CA 1
ATOM 4987 C C . SER A 1 655 ? 45.939 -107.209 66.883 1.00 20.21 655 SER A C 1
ATOM 4988 O O . SER A 1 655 ? 46.758 -108.081 66.583 1.00 25.81 655 SER A O 1
ATOM 4993 N N . LYS A 1 656 ? 45.553 -106.257 66.039 1.00 19.77 656 LYS A N 1
ATOM 4994 C CA . LYS A 1 656 ? 46.033 -106.248 64.664 1.00 23.51 656 LYS A CA 1
ATOM 4995 C C . LYS A 1 656 ? 47.493 -105.816 64.565 1.00 22.30 656 LYS A C 1
ATOM 4996 O O . LYS A 1 656 ? 48.237 -106.327 63.725 1.00 23.52 656 LYS A O 1
ATOM 5002 N N . ALA A 1 657 ? 47.909 -104.891 65.428 1.00 20.13 657 ALA A N 1
ATOM 5003 C CA . ALA A 1 657 ? 49.321 -104.501 65.480 1.00 20.96 657 ALA A CA 1
ATOM 5004 C C . ALA A 1 657 ? 50.176 -105.703 65.859 1.00 26.38 657 ALA A C 1
ATOM 5005 O O . ALA A 1 657 ? 51.234 -105.927 65.270 1.00 23.09 657 ALA A O 1
ATOM 5007 N N . GLU A 1 658 ? 49.723 -106.463 66.856 1.00 23.36 658 GLU A N 1
ATOM 5008 C CA . GLU A 1 658 ? 50.397 -107.694 67.270 1.00 26.76 658 GLU A CA 1
ATOM 5009 C C . GLU A 1 658 ? 50.480 -108.712 66.138 1.00 24.81 658 GLU A C 1
ATOM 5010 O O . GLU A 1 658 ? 51.543 -109.275 65.870 1.00 26.29 658 GLU A O 1
ATOM 5016 N N . LYS A 1 659 ? 49.338 -108.961 65.501 1.00 24.47 659 LYS A N 1
ATOM 5017 C CA . LYS A 1 659 ? 49.238 -109.951 64.435 1.00 28.73 659 LYS A CA 1
ATOM 5018 C C . LYS A 1 659 ? 50.169 -109.627 63.269 1.00 24.13 659 LYS A C 1
ATOM 5019 O O . LYS A 1 659 ? 50.816 -110.516 62.710 1.00 23.68 659 LYS A O 1
ATOM 5025 N N . TYR A 1 660 ? 50.236 -108.349 62.914 1.00 23.04 660 TYR A N 1
ATOM 5026 C CA . TYR A 1 660 ? 51.039 -107.908 61.778 1.00 20.99 660 TYR A CA 1
ATOM 5027 C C . TYR A 1 660 ? 52.318 -107.228 62.236 1.00 26.24 660 TYR A C 1
ATOM 5028 O O . TYR A 1 660 ? 52.890 -106.411 61.503 1.00 27.04 660 TYR A O 1
ATOM 5037 N N . GLY A 1 661 ? 52.756 -107.570 63.446 1.00 26.14 661 GLY A N 1
ATOM 5038 C CA . GLY A 1 661 ? 53.940 -106.986 64.053 1.00 30.64 661 GLY A CA 1
ATOM 5039 C C . GLY A 1 661 ? 55.145 -106.905 63.137 1.00 28.97 661 GLY A C 1
ATOM 5040 O O . GLY A 1 661 ? 55.730 -105.834 62.975 1.00 31.60 661 GLY A O 1
ATOM 5041 N N . ASP A 1 662 ? 55.509 -108.031 62.526 1.00 24.32 662 ASP A N 1
ATOM 5042 C CA . ASP A 1 662 ? 56.695 -108.083 61.667 1.00 26.04 662 ASP A CA 1
ATOM 5043 C C . ASP A 1 662 ? 56.531 -107.326 60.354 1.00 24.33 662 ASP A C 1
ATOM 5044 O O . ASP A 1 662 ? 57.518 -107.067 59.655 1.00 24.23 662 ASP A O 1
ATOM 5049 N N . ARG A 1 663 ? 55.290 -106.985 60.017 1.00 17.84 663 ARG A N 1
ATOM 5050 C CA . ARG A 1 663 ? 54.974 -106.445 58.701 1.00 18.29 663 ARG A CA 1
ATOM 5051 C C . ARG A 1 663 ? 54.324 -105.070 58.791 1.00 13.45 663 ARG A C 1
ATOM 5052 O O . ARG A 1 663 ? 53.939 -104.492 57.773 1.00 14.30 663 ARG A O 1
ATOM 5060 N N . LEU A 1 664 ? 54.202 -104.549 60.007 1.00 14.78 664 LEU A N 1
ATOM 5061 C CA . LEU A 1 664 ? 53.485 -103.288 60.216 1.00 13.22 664 LEU A CA 1
ATOM 5062 C C . LEU A 1 664 ? 54.252 -102.081 59.686 1.00 17.52 664 LEU A C 1
ATOM 5063 O O . LEU A 1 664 ? 55.319 -101.741 60.198 1.00 16.53 664 LEU A O 1
ATOM 5068 N N . ALA A 1 665 ? 53.708 -101.423 58.666 1.00 14.41 665 ALA A N 1
ATOM 5069 C CA . ALA A 1 665 ? 54.353 -100.236 58.116 1.00 12.74 665 ALA A CA 1
ATOM 5070 C C . ALA A 1 665 ? 53.881 -98.952 58.801 1.00 14.84 665 ALA A C 1
ATOM 5071 O O . ALA A 1 665 ? 54.688 -98.081 59.146 1.00 14.53 665 ALA A O 1
ATOM 5073 N N . ALA A 1 666 ? 52.571 -98.820 58.966 1.00 13.97 666 ALA A N 1
ATOM 5074 C CA . ALA A 1 666 ? 52.007 -97.539 59.367 1.00 13.91 666 ALA A CA 1
ATOM 5075 C C . ALA A 1 666 ? 50.613 -97.677 59.930 1.00 12.61 666 ALA A C 1
ATOM 5076 O O . ALA A 1 666 ? 49.914 -98.656 59.673 1.00 13.44 666 ALA A O 1
ATOM 5078 N N . LEU A 1 667 ? 50.230 -96.669 60.704 1.00 13.78 667 LEU A N 1
ATOM 5079 C CA . LEU A 1 667 ? 48.836 -96.409 61.010 1.00 14.98 667 LEU A CA 1
ATOM 5080 C C . LEU A 1 667 ? 48.551 -95.053 60.396 1.00 13.06 667 LEU A C 1
ATOM 5081 O O . LEU A 1 667 ? 49.383 -94.150 60.493 1.00 13.92 667 LEU A O 1
ATOM 5086 N N . MET A 1 668 ? 47.407 -94.912 59.730 1.00 12.56 668 MET A N 1
ATOM 5087 C CA . MET A 1 668 ? 46.976 -93.605 59.258 1.00 11.72 668 MET A CA 1
ATOM 5088 C C . MET A 1 668 ? 45.808 -93.200 60.135 1.00 15.77 668 MET A C 1
ATOM 5089 O O . MET A 1 668 ? 44.821 -93.927 60.230 1.00 14.47 668 MET A O 1
ATOM 5094 N N . VAL A 1 669 ? 45.921 -92.058 60.796 1.00 13.93 669 VAL A N 1
ATOM 5095 C CA . VAL A 1 669 ? 44.884 -91.656 61.740 1.00 12.54 669 VAL A CA 1
ATOM 5096 C C . VAL A 1 669 ? 44.516 -90.204 61.472 1.00 13.17 669 VAL A C 1
ATOM 5097 O O . VAL A 1 669 ? 45.379 -89.388 61.149 1.00 11.83 669 VAL A O 1
ATOM 5101 N N . THR A 1 670 ? 43.233 -89.879 61.578 1.00 16.93 670 THR A N 1
ATOM 5102 C CA . THR A 1 670 ? 42.807 -88.491 61.467 1.00 15.26 670 THR A CA 1
ATOM 5103 C C . THR A 1 670 ? 42.529 -88.008 62.880 1.00 15.22 670 THR A C 1
ATOM 5104 O O . THR A 1 670 ? 41.840 -88.697 63.645 1.00 14.38 670 THR A O 1
ATOM 5108 N N . TYR A 1 671 ? 43.066 -86.846 63.250 1.00 14.59 671 TYR A N 1
ATOM 5109 C CA . TYR A 1 671 ? 42.859 -86.337 64.605 1.00 14.97 671 TYR A CA 1
ATOM 5110 C C . TYR A 1 671 ? 42.521 -84.838 64.604 1.00 13.50 671 TYR A C 1
ATOM 5111 O O . TYR A 1 671 ? 43.216 -84.056 63.972 1.00 14.47 671 TYR A O 1
ATOM 5120 N N . PRO A 1 672 ? 41.418 -84.441 65.264 1.00 15.29 672 PRO A N 1
ATOM 5121 C CA . PRO A 1 672 ? 40.358 -85.293 65.814 1.00 15.90 672 PRO A CA 1
ATOM 5122 C C . PRO A 1 672 ? 39.749 -86.141 64.703 1.00 13.30 672 PRO A C 1
ATOM 5123 O O . PRO A 1 672 ? 40.014 -85.872 63.526 1.00 15.35 672 PRO A O 1
ATOM 5127 N N . SER A 1 673 ? 38.979 -87.159 65.072 1.00 18.40 673 SER A N 1
ATOM 5128 C CA . SER A 1 673 ? 38.508 -88.150 64.112 1.00 19.86 673 SER A CA 1
ATOM 5129 C C . SER A 1 673 ? 37.551 -87.536 63.100 1.00 17.66 673 SER A C 1
ATOM 5130 O O . SER A 1 673 ? 37.081 -86.413 63.277 1.00 14.45 673 SER A O 1
ATOM 5133 N N . THR A 1 674 ? 37.228 -88.298 62.059 1.00 18.15 674 THR A N 1
ATOM 5134 C CA . THR A 1 674 ? 36.243 -87.865 61.074 1.00 17.37 674 THR A CA 1
ATOM 5135 C C . THR A 1 674 ? 34.845 -87.823 61.686 1.00 15.62 674 THR A C 1
ATOM 5136 O O . THR A 1 674 ? 33.897 -87.364 61.055 1.00 18.12 674 THR A O 1
ATOM 5140 N N . HIS A 1 675 ? 34.728 -88.314 62.914 1.00 10.95 675 HIS A N 1
ATOM 5141 C CA . HIS A 1 675 ? 33.486 -88.222 63.673 1.00 10.71 675 HIS A CA 1
ATOM 5142 C C . HIS A 1 675 ? 33.396 -86.912 64.440 1.00 18.79 675 HIS A C 1
ATOM 5143 O O . HIS A 1 675 ? 32.397 -86.659 65.114 1.00 16.51 675 HIS A O 1
ATOM 5150 N N . GLY A 1 676 ? 34.441 -86.092 64.351 1.00 17.49 676 GLY A N 1
ATOM 5151 C CA . GLY A 1 676 ? 34.450 -84.798 65.015 1.00 20.51 676 GLY A CA 1
ATOM 5152 C C . GLY A 1 676 ? 34.707 -84.865 66.516 1.00 18.37 676 GLY A C 1
ATOM 5153 O O . GLY A 1 676 ? 34.245 -84.007 67.281 1.00 20.49 676 GLY A O 1
ATOM 5154 N N . VAL A 1 677 ? 35.448 -85.874 66.950 1.00 14.34 677 VAL A N 1
ATOM 5155 C CA . VAL A 1 677 ? 35.713 -86.022 68.379 1.00 17.19 677 VAL A CA 1
ATOM 5156 C C . VAL A 1 677 ? 37.205 -86.102 68.746 1.00 14.93 677 VAL A C 1
ATOM 5157 O O . VAL A 1 677 ? 38.009 -86.702 68.023 1.00 16.11 677 VAL A O 1
ATOM 5164 N N . PHE A 1 678 ? 37.564 -85.453 69.856 1.00 11.94 678 PHE A N 1
ATOM 5165 C CA . PHE A 1 678 ? 38.907 -85.544 70.435 1.00 12.61 678 PHE A CA 1
ATOM 5166 C C . PHE A 1 678 ? 39.065 -86.816 71.265 1.00 24.95 678 PHE A C 1
ATOM 5167 O O . PHE A 1 678 ? 38.623 -86.866 72.410 1.00 38.28 678 PHE A O 1
ATOM 5175 N N . GLU A 1 679 ? 39.720 -87.832 70.720 1.00 19.63 679 GLU A N 1
ATOM 5176 C CA . GLU A 1 679 ? 39.903 -89.067 71.478 1.00 19.37 679 GLU A CA 1
ATOM 5177 C C . GLU A 1 679 ? 41.094 -88.934 72.426 1.00 16.93 679 GLU A C 1
ATOM 5178 O O . GLU A 1 679 ? 42.180 -88.529 72.013 1.00 17.55 679 GLU A O 1
ATOM 5184 N N . ALA A 1 680 ? 40.891 -89.260 73.701 1.00 19.77 680 ALA A N 1
ATOM 5185 C CA . ALA A 1 680 ? 41.952 -89.091 74.694 1.00 16.79 680 ALA A CA 1
ATOM 5186 C C . ALA A 1 680 ? 43.003 -90.198 74.614 1.00 15.06 680 ALA A C 1
ATOM 5187 O O . ALA A 1 680 ? 44.017 -90.153 75.305 1.00 22.59 680 ALA A O 1
ATOM 5189 N N . THR A 1 681 ? 42.760 -91.183 73.754 1.00 15.44 681 THR A N 1
ATOM 5190 C CA . THR A 1 681 ? 43.630 -92.341 73.630 1.00 18.20 681 THR A CA 1
ATOM 5191 C C . THR A 1 681 ? 44.688 -92.186 72.541 1.00 18.79 681 THR A C 1
ATOM 5192 O O . THR A 1 681 ? 45.415 -93.137 72.263 1.00 18.73 681 THR A O 1
ATOM 5196 N N . ILE A 1 682 ? 44.763 -91.018 71.909 1.00 13.69 682 ILE A N 1
ATOM 5197 C CA . ILE A 1 682 ? 45.612 -90.872 70.725 1.00 16.12 682 ILE A CA 1
ATOM 5198 C C . ILE A 1 682 ? 47.093 -91.173 70.999 1.00 18.25 682 ILE A C 1
ATOM 5199 O O . ILE A 1 682 ? 47.777 -91.787 70.169 1.00 16.53 682 ILE A O 1
ATOM 5204 N N . GLY A 1 683 ? 47.572 -90.775 72.175 1.00 20.61 683 GLY A N 1
ATOM 5205 C CA . GLY A 1 683 ? 48.953 -91.023 72.556 1.00 21.73 683 GLY A CA 1
ATOM 5206 C C . GLY A 1 683 ? 49.227 -92.496 72.764 1.00 21.46 683 GLY A C 1
ATOM 5207 O O . GLY A 1 683 ? 50.246 -93.020 72.307 1.00 20.18 683 GLY A O 1
ATOM 5208 N N . THR A 1 684 ? 48.308 -93.168 73.452 1.00 16.53 684 THR A N 1
ATOM 5209 C CA . THR A 1 684 ? 48.418 -94.603 73.693 1.00 19.90 684 THR A CA 1
ATOM 5210 C C . THR A 1 684 ? 48.437 -95.352 72.370 1.00 23.08 684 THR A C 1
ATOM 5211 O O . THR A 1 684 ? 49.202 -96.301 72.189 1.00 19.32 684 THR A O 1
ATOM 5215 N N . ILE A 1 685 ? 47.584 -94.909 71.451 1.00 14.45 685 ILE A N 1
ATOM 5216 C CA . ILE A 1 685 ? 47.483 -95.494 70.125 1.00 17.78 685 ILE A CA 1
ATOM 5217 C C . ILE A 1 685 ? 48.810 -95.383 69.376 1.00 16.84 685 ILE A C 1
ATOM 5218 O O . ILE A 1 685 ? 49.282 -96.364 68.801 1.00 18.41 685 ILE A O 1
ATOM 5223 N N . CYS A 1 686 ? 49.421 -94.202 69.393 1.00 14.21 686 CYS A N 1
ATOM 5224 C CA . CYS A 1 686 ? 50.718 -94.033 68.739 1.00 14.26 686 CYS A CA 1
ATOM 5225 C C . CYS A 1 686 ? 51.797 -94.903 69.397 1.00 18.30 686 CYS A C 1
ATOM 5226 O O . CYS A 1 686 ? 52.641 -95.488 68.706 1.00 17.13 686 CYS A O 1
ATOM 5229 N N . ASP A 1 687 ? 51.781 -94.984 70.722 1.00 17.09 687 ASP A N 1
ATOM 5230 C CA . ASP A 1 687 ? 52.752 -95.814 71.438 1.00 18.81 687 ASP A CA 1
ATOM 5231 C C . ASP A 1 687 ? 52.666 -97.275 70.987 1.00 21.20 687 ASP A C 1
ATOM 5232 O O . ASP A 1 687 ? 53.690 -97.929 70.779 1.00 18.84 687 ASP A O 1
ATOM 5237 N N . ILE A 1 688 ? 51.444 -97.783 70.843 1.00 21.13 688 ILE A N 1
ATOM 5238 C CA . ILE A 1 688 ? 51.236 -99.172 70.425 1.00 20.81 688 ILE A CA 1
ATOM 5239 C C . ILE A 1 688 ? 51.791 -99.405 69.025 1.00 19.33 688 ILE A C 1
ATOM 5240 O O . ILE A 1 688 ? 52.493 -100.389 68.784 1.00 16.18 688 ILE A O 1
ATOM 5245 N N . VAL A 1 689 ? 51.475 -98.503 68.101 1.00 15.68 689 VAL A N 1
ATOM 5246 C CA . VAL A 1 689 ? 52.001 -98.618 66.741 1.00 15.57 689 VAL A CA 1
ATOM 5247 C C . VAL A 1 689 ? 53.527 -98.646 66.738 1.00 14.01 689 VAL A C 1
ATOM 5248 O O . VAL A 1 689 ? 54.137 -99.506 66.097 1.00 16.75 689 VAL A O 1
ATOM 5252 N N . HIS A 1 690 ? 54.145 -97.729 67.476 1.00 15.18 690 HIS A N 1
ATOM 5253 C CA . HIS A 1 690 ? 55.604 -97.694 67.558 1.00 13.99 690 HIS A CA 1
ATOM 5254 C C . HIS A 1 690 ? 56.169 -98.941 68.222 1.00 19.60 690 HIS A C 1
ATOM 5255 O O . HIS A 1 690 ? 57.236 -99.426 67.843 1.00 16.82 690 HIS A O 1
ATOM 5262 N N . ARG A 1 691 ? 55.455 -99.457 69.217 1.00 15.38 691 ARG A N 1
ATOM 5263 C CA . ARG A 1 691 ? 55.883 -100.668 69.918 1.00 14.51 691 ARG A CA 1
ATOM 5264 C C . ARG A 1 691 ? 56.082 -101.813 68.927 1.00 17.06 691 ARG A C 1
ATOM 5265 O O . ARG A 1 691 ? 57.029 -102.602 69.048 1.00 18.95 691 ARG A O 1
ATOM 5273 N N . PHE A 1 692 ? 55.214 -101.871 67.923 1.00 15.65 692 PHE A N 1
ATOM 5274 C CA . PHE A 1 692 ? 55.257 -102.952 66.938 1.00 18.89 692 PHE A CA 1
ATOM 5275 C C . PHE A 1 692 ? 55.930 -102.569 65.623 1.00 24.36 692 PHE A C 1
ATOM 5276 O O . PHE A 1 692 ? 55.760 -103.248 64.603 1.00 25.50 692 PHE A O 1
ATOM 5284 N N . GLY A 1 693 ? 56.701 -101.484 65.663 1.00 19.93 693 GLY A N 1
ATOM 5285 C CA . GLY A 1 693 ? 57.628 -101.163 64.591 1.00 19.95 693 GLY A CA 1
ATOM 5286 C C . GLY A 1 693 ? 57.061 -100.308 63.482 1.00 21.09 693 GLY A C 1
ATOM 5287 O O . GLY A 1 693 ? 57.741 -100.069 62.476 1.00 17.67 693 GLY A O 1
ATOM 5288 N N . GLY A 1 694 ? 55.831 -99.832 63.663 1.00 16.57 694 GLY A N 1
ATOM 5289 C CA . GLY A 1 694 ? 55.185 -99.007 62.648 1.00 15.13 694 GLY A CA 1
ATOM 5290 C C . GLY A 1 694 ? 55.452 -97.526 62.830 1.00 13.93 694 GLY A C 1
ATOM 5291 O O . GLY A 1 694 ? 55.890 -97.091 63.902 1.00 15.90 694 GLY A O 1
ATOM 5292 N N . GLU A 1 695 ? 55.222 -96.757 61.771 1.00 13.52 695 GLU A N 1
ATOM 5293 C CA . GLU A 1 695 ? 55.255 -95.305 61.848 1.00 12.21 695 GLU A CA 1
ATOM 5294 C C . GLU A 1 695 ? 53.821 -94.810 61.949 1.00 13.16 695 GLU A C 1
ATOM 5295 O O . GLU A 1 695 ? 52.887 -95.511 61.553 1.00 14.90 695 GLU A O 1
ATOM 5301 N N . VAL A 1 696 ? 53.640 -93.605 62.475 1.00 15.43 696 VAL A N 1
ATOM 5302 C CA . VAL A 1 696 ? 52.301 -93.031 62.551 1.00 12.31 696 VAL A CA 1
ATOM 5303 C C . VAL A 1 696 ? 52.153 -91.869 61.592 1.00 10.09 696 VAL A C 1
ATOM 5304 O O . VAL A 1 696 ? 52.883 -90.867 61.685 1.00 12.01 696 VAL A O 1
ATOM 5308 N N . TYR A 1 697 ? 51.206 -92.004 60.666 1.00 11.08 697 TYR A N 1
ATOM 5309 C CA . TYR A 1 697 ? 50.856 -90.924 59.756 1.00 10.41 697 TYR A CA 1
ATOM 5310 C C . TYR A 1 697 ? 49.564 -90.250 60.226 1.00 11.14 697 TYR A C 1
ATOM 5311 O O . TYR A 1 697 ? 48.536 -90.913 60.410 1.00 13.61 697 TYR A O 1
ATOM 5320 N N . MET A 1 698 ? 49.602 -88.939 60.412 1.00 12.13 698 MET A N 1
ATOM 5321 C CA . MET A 1 698 ? 48.365 -88.239 60.739 1.00 14.93 698 MET A CA 1
ATOM 5322 C C . MET A 1 698 ? 47.799 -87.407 59.594 1.00 14.09 698 MET A C 1
ATOM 5323 O O . MET A 1 698 ? 48.463 -86.517 59.065 1.00 16.96 698 MET A O 1
ATOM 5329 N N . ASP A 1 699 ? 46.561 -87.715 59.229 1.00 10.87 699 ASP A N 1
ATOM 5330 C CA . ASP A 1 699 ? 45.791 -86.925 58.283 1.00 12.51 699 ASP A CA 1
ATOM 5331 C C . ASP A 1 699 ? 45.469 -85.630 59.023 1.00 15.18 699 ASP A C 1
ATOM 5332 O O . ASP A 1 699 ? 44.787 -85.650 60.048 1.00 12.44 699 ASP A O 1
ATOM 5337 N N . GLY A 1 700 ? 45.973 -84.507 58.523 1.00 20.86 700 GLY A N 1
ATOM 5338 C CA . GLY A 1 700 ? 45.793 -83.241 59.217 1.00 22.77 700 GLY A CA 1
ATOM 5339 C C . GLY A 1 700 ? 44.663 -82.373 58.708 1.00 18.69 700 GLY A C 1
ATOM 5340 O O . GLY A 1 700 ? 44.678 -81.154 58.882 1.00 25.63 700 GLY A O 1
ATOM 5341 N N . ALA A 1 701 ? 43.656 -82.980 58.101 1.00 20.83 701 ALA A N 1
ATOM 5342 C CA . ALA A 1 701 ? 42.588 -82.178 57.525 1.00 28.87 701 ALA A CA 1
ATOM 5343 C C . ALA A 1 701 ? 41.700 -81.555 58.595 1.00 23.73 701 ALA A C 1
ATOM 5344 O O . ALA A 1 701 ? 40.923 -80.640 58.312 1.00 26.45 701 ALA A O 1
ATOM 5346 N N . ASN A 1 702 ? 41.803 -82.063 59.818 1.00 13.90 702 ASN A N 1
ATOM 5347 C CA . ASN A 1 702 ? 41.030 -81.510 60.927 1.00 11.63 702 ASN A CA 1
ATOM 5348 C C . ASN A 1 702 ? 41.890 -80.629 61.823 1.00 13.09 702 ASN A C 1
ATOM 5349 O O . ASN A 1 702 ? 41.565 -80.425 62.992 1.00 10.74 702 ASN A O 1
ATOM 5354 N N . MET A 1 703 ? 42.973 -80.092 61.271 1.00 10.77 703 MET A N 1
ATOM 5355 C CA . MET A 1 703 ? 43.850 -79.224 62.055 1.00 14.75 703 MET A CA 1
ATOM 5356 C C . MET A 1 703 ? 43.169 -77.945 62.524 1.00 14.99 703 MET A C 1
ATOM 5357 O O . MET A 1 703 ? 43.705 -77.238 63.377 1.00 11.95 703 MET A O 1
ATOM 5362 N N . ASN A 1 704 ? 41.995 -77.622 61.988 1.00 9.57 704 ASN A N 1
ATOM 5363 C CA . ASN A 1 704 ? 41.332 -76.421 62.484 1.00 11.21 704 ASN A CA 1
ATOM 5364 C C . ASN A 1 704 ? 40.852 -76.575 63.918 1.00 12.60 704 ASN A C 1
ATOM 5365 O O . ASN A 1 704 ? 40.487 -75.590 64.555 1.00 12.05 704 ASN A O 1
ATOM 5370 N N . ALA A 1 705 ? 40.870 -77.808 64.421 1.00 9.14 705 ALA A N 1
ATOM 5371 C CA . ALA A 1 705 ? 40.572 -78.073 65.822 1.00 10.21 705 ALA A CA 1
ATOM 5372 C C . ALA A 1 705 ? 41.836 -78.113 66.679 1.00 13.20 705 ALA A C 1
ATOM 5373 O O . ALA A 1 705 ? 41.745 -78.221 67.905 1.00 10.97 705 ALA A O 1
ATOM 5375 N N . GLN A 1 706 ? 43.005 -78.021 66.041 1.00 11.19 706 GLN A N 1
ATOM 5376 C CA . GLN A 1 706 ? 44.279 -78.236 66.746 1.00 14.87 706 GLN A CA 1
ATOM 5377 C C . GLN A 1 706 ? 45.169 -76.997 66.920 1.00 10.41 706 GLN A C 1
ATOM 5378 O O . GLN A 1 706 ? 45.888 -76.892 67.918 1.00 11.32 706 GLN A O 1
ATOM 5384 N N . VAL A 1 707 ? 45.159 -76.094 65.946 1.00 11.06 707 VAL A N 1
ATOM 5385 C CA . VAL A 1 707 ? 46.189 -75.043 65.893 1.00 9.35 707 VAL A CA 1
ATOM 5386 C C . VAL A 1 707 ? 46.318 -74.242 67.199 1.00 11.27 707 VAL A C 1
ATOM 5387 O O . VAL A 1 707 ? 45.356 -73.598 67.652 1.00 12.74 707 VAL A O 1
ATOM 5391 N N . GLY A 1 708 ? 47.499 -74.324 67.816 1.00 8.73 708 GLY A N 1
ATOM 5392 C CA . GLY A 1 708 ? 47.763 -73.645 69.079 1.00 9.04 708 GLY A CA 1
ATOM 5393 C C . GLY A 1 708 ? 47.333 -74.420 70.314 1.00 12.04 708 GLY A C 1
ATOM 5394 O O . GLY A 1 708 ? 47.758 -74.106 71.439 1.00 12.85 708 GLY A O 1
ATOM 5395 N N . LEU A 1 709 ? 46.509 -75.447 70.113 1.00 9.10 709 LEU A N 1
ATOM 5396 C CA . LEU A 1 709 ? 46.005 -76.254 71.221 1.00 10.83 709 LEU A CA 1
ATOM 5397 C C . LEU A 1 709 ? 46.745 -77.582 71.374 1.00 13.39 709 LEU A C 1
ATOM 5398 O O . LEU A 1 709 ? 46.906 -78.081 72.478 1.00 13.12 709 LEU A O 1
ATOM 5403 N N . CYS A 1 710 ? 47.173 -78.169 70.259 1.00 11.09 710 CYS A N 1
ATOM 5404 C CA . CYS A 1 710 ? 47.972 -79.389 70.314 1.00 11.46 710 CYS A CA 1
ATOM 5405 C C . CYS A 1 710 ? 48.743 -79.551 69.018 1.00 11.29 710 CYS A C 1
ATOM 5406 O O . CYS A 1 710 ? 48.366 -78.984 67.993 1.00 13.28 710 CYS A O 1
ATOM 5409 N N . ARG A 1 711 ? 49.846 -80.294 69.074 1.00 11.28 711 ARG A N 1
ATOM 5410 C CA . ARG A 1 711 ? 50.714 -80.450 67.902 1.00 11.47 711 ARG A CA 1
ATOM 5411 C C . ARG A 1 711 ? 50.953 -81.925 67.647 1.00 11.78 711 ARG A C 1
ATOM 5412 O O . ARG A 1 711 ? 51.416 -82.636 68.534 1.00 16.63 711 ARG A O 1
ATOM 5420 N N . PRO A 1 712 ? 50.641 -82.384 66.427 1.00 11.78 712 PRO A N 1
ATOM 5421 C CA . PRO A 1 712 ? 50.724 -83.803 66.064 1.00 11.26 712 PRO A CA 1
ATOM 5422 C C . PRO A 1 712 ? 52.055 -84.439 66.452 1.00 8.96 712 PRO A C 1
ATOM 5423 O O . PRO A 1 712 ? 52.064 -85.536 67.001 1.00 16.61 712 PRO A O 1
ATOM 5427 N N . ALA A 1 713 ? 53.164 -83.750 66.187 1.00 9.23 713 ALA A N 1
ATOM 5428 C CA . ALA A 1 713 ? 54.477 -84.309 66.494 1.00 9.89 713 ALA A CA 1
ATOM 5429 C C . ALA A 1 713 ? 54.659 -84.584 67.987 1.00 18.00 713 ALA A C 1
ATOM 5430 O O . ALA A 1 713 ? 55.409 -85.491 68.375 1.00 17.17 713 ALA A O 1
ATOM 5432 N N . ASP A 1 714 ? 53.970 -83.803 68.820 1.00 13.41 714 ASP A N 1
ATOM 5433 C CA . ASP A 1 714 ? 54.145 -83.880 70.266 1.00 13.65 714 ASP A CA 1
ATOM 5434 C C . ASP A 1 714 ? 53.419 -85.088 70.838 1.00 20.24 714 ASP A C 1
ATOM 5435 O O . ASP A 1 714 ? 53.810 -85.612 71.883 1.00 23.40 714 ASP A O 1
ATOM 5440 N N . PHE A 1 715 ? 52.334 -85.516 70.199 1.00 13.41 715 PHE A N 1
ATOM 5441 C CA . PHE A 1 715 ? 51.592 -86.626 70.788 1.00 17.19 715 PHE A CA 1
ATOM 5442 C C . PHE A 1 715 ? 51.699 -87.948 70.030 1.00 23.36 715 PHE A C 1
ATOM 5443 O O . PHE A 1 715 ? 50.931 -88.873 70.282 1.00 26.75 715 PHE A O 1
ATOM 5451 N N . GLY A 1 716 ? 52.679 -88.042 69.128 1.00 15.64 716 GLY A N 1
ATOM 5452 C CA . GLY A 1 716 ? 53.082 -89.335 68.603 1.00 20.69 716 GLY A CA 1
ATOM 5453 C C . GLY A 1 716 ? 53.121 -89.517 67.096 1.00 18.46 716 GLY A C 1
ATOM 5454 O O . GLY A 1 716 ? 53.501 -90.591 66.613 1.00 17.51 716 GLY A O 1
ATOM 5455 N N . ALA A 1 717 ? 52.716 -88.501 66.339 1.00 11.61 717 ALA A N 1
ATOM 5456 C CA . ALA A 1 717 ? 52.737 -88.629 64.879 1.00 10.81 717 ALA A CA 1
ATOM 5457 C C . ALA A 1 717 ? 54.178 -88.535 64.405 1.00 16.96 717 ALA A C 1
ATOM 5458 O O . ALA A 1 717 ? 54.956 -87.754 64.954 1.00 12.71 717 ALA A O 1
ATOM 5460 N N . ASP A 1 718 ? 54.540 -89.320 63.392 1.00 11.31 718 ASP A N 1
ATOM 5461 C CA . ASP A 1 718 ? 55.873 -89.210 62.799 1.00 10.33 718 ASP A CA 1
ATOM 5462 C C . ASP A 1 718 ? 55.836 -88.301 61.596 1.00 11.32 718 ASP A C 1
ATOM 5463 O O . ASP A 1 718 ? 56.855 -87.715 61.199 1.00 13.19 718 ASP A O 1
ATOM 5468 N N . VAL A 1 719 ? 54.658 -88.215 60.989 1.00 9.04 719 VAL A N 1
ATOM 5469 C CA . VAL A 1 719 ? 54.461 -87.358 59.826 1.00 9.89 719 VAL A CA 1
ATOM 5470 C C . VAL A 1 719 ? 52.986 -86.953 59.780 1.00 12.29 719 VAL A C 1
ATOM 5471 O O . VAL A 1 719 ? 52.121 -87.673 60.290 1.00 13.21 719 VAL A O 1
ATOM 5475 N N . CYS A 1 720 ? 52.706 -85.783 59.220 1.00 13.79 720 CYS A N 1
ATOM 5476 C CA . CYS A 1 720 ? 51.332 -85.376 58.989 1.00 12.41 720 CYS A CA 1
ATOM 5477 C C . CYS A 1 720 ? 51.292 -84.551 57.724 1.00 15.38 720 CYS A C 1
ATOM 5478 O O . CYS A 1 720 ? 52.332 -84.062 57.278 1.00 14.38 720 CYS A O 1
ATOM 5481 N N . HIS A 1 721 ? 50.115 -84.410 57.119 1.00 13.04 721 HIS A N 1
ATOM 5482 C CA . HIS A 1 721 ? 49.964 -83.383 56.095 1.00 11.28 721 HIS A CA 1
ATOM 5483 C C . HIS A 1 721 ? 49.013 -82.330 56.633 1.00 11.34 721 HIS A C 1
ATOM 5484 O O . HIS A 1 721 ? 48.230 -82.602 57.552 1.00 12.85 721 HIS A O 1
ATOM 5491 N N . LEU A 1 722 ? 49.091 -81.132 56.069 1.00 12.44 722 LEU A N 1
ATOM 5492 C CA . LEU A 1 722 ? 48.106 -80.088 56.330 1.00 11.61 722 LEU A CA 1
ATOM 5493 C C . LEU A 1 722 ? 47.361 -79.797 55.036 1.00 13.32 722 LEU A C 1
ATOM 5494 O O . LEU A 1 722 ? 47.942 -79.884 53.959 1.00 14.29 722 LEU A O 1
ATOM 5499 N N . ASN A 1 723 ? 46.084 -79.445 55.126 1.00 10.23 723 ASN A N 1
ATOM 5500 C CA . ASN A 1 723 ? 45.370 -78.939 53.956 1.00 8.59 723 ASN A CA 1
ATOM 5501 C C . ASN A 1 723 ? 45.339 -77.431 54.082 1.00 14.37 723 ASN A C 1
ATOM 5502 O O . ASN A 1 723 ? 44.567 -76.910 54.882 1.00 12.41 723 ASN A O 1
ATOM 5507 N N . LEU A 1 724 ? 46.169 -76.724 53.321 1.00 10.52 724 LEU A N 1
ATOM 5508 C CA . LEU A 1 724 ? 46.216 -75.267 53.431 1.00 9.04 724 LEU A CA 1
ATOM 5509 C C . LEU A 1 724 ? 44.889 -74.666 52.956 1.00 10.42 724 LEU A C 1
ATOM 5510 O O . LEU A 1 724 ? 44.496 -73.586 53.385 1.00 11.42 724 LEU A O 1
ATOM 5515 N N . HIS A 1 725 ? 44.203 -75.394 52.083 1.00 10.49 725 HIS A N 1
ATOM 5516 C CA . HIS A 1 725 ? 42.901 -74.980 51.565 1.00 10.53 725 HIS A CA 1
ATOM 5517 C C . HIS A 1 725 ? 41.748 -75.337 52.498 1.00 13.56 725 HIS A C 1
ATOM 5518 O O . HIS A 1 725 ? 40.586 -75.071 52.186 1.00 13.40 725 HIS A O 1
ATOM 5549 N N . THR A 1 727 ? 42.413 -75.523 56.624 1.00 10.74 727 THR A N 1
ATOM 5550 C CA . THR A 1 727 ? 42.786 -74.786 57.837 1.00 7.88 727 THR A CA 1
ATOM 5551 C C . THR A 1 727 ? 43.446 -73.421 57.603 1.00 9.89 727 THR A C 1
ATOM 5552 O O . THR A 1 727 ? 43.329 -72.513 58.441 1.00 11.81 727 THR A O 1
ATOM 5556 N N . PHE A 1 728 ? 44.157 -73.268 56.483 1.00 9.63 728 PHE A N 1
ATOM 5557 C CA . PHE A 1 728 ? 44.990 -72.072 56.302 1.00 9.11 728 PHE A CA 1
ATOM 5558 C C . PHE A 1 728 ? 44.586 -71.158 55.136 1.00 8.66 728 PHE A C 1
ATOM 5559 O O . PHE A 1 728 ? 45.423 -70.448 54.578 1.00 11.70 728 PHE A O 1
ATOM 5567 N N . CYS A 1 729 ? 43.302 -71.184 54.799 1.00 7.58 729 CYS A N 1
ATOM 5568 C CA . CYS A 1 729 ? 42.637 -70.129 54.016 1.00 7.39 729 CYS A CA 1
ATOM 5569 C C . CYS A 1 729 ? 42.814 -70.116 52.502 1.00 9.61 729 CYS A C 1
ATOM 5570 O O . CYS A 1 729 ? 42.209 -69.265 51.833 1.00 10.25 729 CYS A O 1
ATOM 5573 N N . ILE A 1 730 ? 43.607 -71.027 51.943 1.00 7.95 730 ILE A N 1
ATOM 5574 C CA . ILE A 1 730 ? 43.573 -71.168 50.482 1.00 8.06 730 ILE A CA 1
ATOM 5575 C C . ILE A 1 730 ? 42.113 -71.446 50.085 1.00 12.94 730 ILE A C 1
ATOM 5576 O O . ILE A 1 730 ? 41.450 -72.278 50.702 1.00 11.36 730 ILE A O 1
ATOM 5581 N N . PRO A 1 731 ? 41.590 -70.712 49.083 1.00 8.61 731 PRO A N 1
ATOM 5582 C CA . PRO A 1 731 ? 40.151 -70.820 48.809 1.00 9.06 731 PRO A CA 1
ATOM 5583 C C . PRO A 1 731 ? 39.781 -72.145 48.185 1.00 13.39 731 PRO A C 1
ATOM 5584 O O . PRO A 1 731 ? 40.614 -72.825 47.566 1.00 11.27 731 PRO A O 1
ATOM 5588 N N . HIS A 1 732 ? 38.522 -72.519 48.351 1.00 7.31 732 HIS A N 1
ATOM 5589 C CA . HIS A 1 732 ? 38.094 -73.839 47.938 1.00 6.84 732 HIS A CA 1
ATOM 5590 C C . HIS A 1 732 ? 37.957 -73.965 46.417 1.00 8.87 732 HIS A C 1
ATOM 5591 O O . HIS A 1 732 ? 37.987 -75.077 45.872 1.00 11.43 732 HIS A O 1
ATOM 5598 N N . GLY A 1 733 ? 37.828 -72.821 45.745 1.00 10.53 733 GLY A N 1
ATOM 5599 C CA . GLY A 1 733 ? 37.969 -72.740 44.295 1.00 10.13 733 GLY A CA 1
ATOM 5600 C C . GLY A 1 733 ? 36.932 -73.461 43.455 1.00 12.82 733 GLY A C 1
ATOM 5601 O O . GLY A 1 733 ? 37.115 -73.630 42.238 1.00 10.40 733 GLY A O 1
ATOM 5602 N N . GLY A 1 734 ? 35.842 -73.886 44.085 1.00 8.62 734 GLY A N 1
ATOM 5603 C CA . GLY A 1 734 ? 34.855 -74.712 43.403 1.00 13.80 734 GLY A CA 1
ATOM 5604 C C . GLY A 1 734 ? 35.289 -76.168 43.302 1.00 16.06 734 GLY A C 1
ATOM 5605 O O . GLY A 1 734 ? 34.655 -76.971 42.599 1.00 13.06 734 GLY A O 1
ATOM 5606 N N . GLY A 1 735 ? 36.375 -76.510 44.000 1.00 12.53 735 GLY A N 1
ATOM 5607 C CA . GLY A 1 735 ? 36.925 -77.860 43.968 1.00 11.10 735 GLY A CA 1
ATOM 5608 C C . GLY A 1 735 ? 38.417 -77.928 43.655 1.00 15.51 735 GLY A C 1
ATOM 5609 O O . GLY A 1 735 ? 38.878 -78.865 42.995 1.00 20.35 735 GLY A O 1
ATOM 5610 N N . GLY A 1 736 ? 39.172 -76.954 44.151 1.00 11.46 736 GLY A N 1
ATOM 5611 C CA . GLY A 1 736 ? 40.593 -76.813 43.827 1.00 11.57 736 GLY A CA 1
ATOM 5612 C C . GLY A 1 736 ? 40.861 -75.353 43.475 1.00 14.68 736 GLY A C 1
ATOM 5613 O O . GLY A 1 736 ? 39.999 -74.701 42.873 1.00 14.32 736 GLY A O 1
ATOM 5614 N N . PRO A 1 737 ? 42.073 -74.846 43.769 1.00 13.14 737 PRO A N 1
ATOM 5615 C CA . PRO A 1 737 ? 43.276 -75.618 44.098 1.00 13.17 737 PRO A CA 1
ATOM 5616 C C . PRO A 1 737 ? 43.516 -75.801 45.583 1.00 17.84 737 PRO A C 1
ATOM 5617 O O . PRO A 1 737 ? 42.946 -75.088 46.417 1.00 19.97 737 PRO A O 1
ATOM 5621 N N . GLY A 1 738 ? 44.363 -76.773 45.911 1.00 14.02 738 GLY A N 1
ATOM 5622 C CA . GLY A 1 738 ? 44.813 -76.932 47.276 1.00 15.16 738 GLY A CA 1
ATOM 5623 C C . GLY A 1 738 ? 46.317 -77.101 47.354 1.00 13.51 738 GLY A C 1
ATOM 5624 O O . GLY A 1 738 ? 47.012 -77.125 46.327 1.00 11.90 738 GLY A O 1
ATOM 5625 N N . MET A 1 739 ? 46.820 -77.175 48.582 1.00 8.59 739 MET A N 1
ATOM 5626 C CA . MET A 1 739 ? 48.220 -77.518 48.834 1.00 11.27 739 MET A CA 1
ATOM 5627 C C . MET A 1 739 ? 48.218 -78.401 50.070 1.00 14.01 739 MET A C 1
ATOM 5628 O O . MET A 1 739 ? 47.453 -78.160 51.024 1.00 12.74 739 MET A O 1
ATOM 5633 N N . GLY A 1 740 ? 49.064 -79.425 50.056 1.00 10.68 740 GLY A N 1
ATOM 5634 C CA . GLY A 1 740 ? 49.078 -80.407 51.129 1.00 10.77 740 GLY A CA 1
ATOM 5635 C C . GLY A 1 740 ? 50.484 -80.643 51.665 1.00 11.77 740 GLY A C 1
ATOM 5636 O O . GLY A 1 740 ? 51.023 -81.749 51.560 1.00 12.16 740 GLY A O 1
ATOM 5637 N N . PRO A 1 741 ? 51.088 -79.606 52.256 1.00 13.56 741 PRO A N 1
ATOM 5638 C CA . PRO A 1 741 ? 52.467 -79.762 52.737 1.00 9.46 741 PRO A CA 1
ATOM 5639 C C . PRO A 1 741 ? 52.542 -80.819 53.841 1.00 9.04 741 PRO A C 1
ATOM 5640 O O . PRO A 1 741 ? 51.555 -81.056 54.545 1.00 9.53 741 PRO A O 1
ATOM 5644 N N . ILE A 1 742 ? 53.693 -81.477 53.973 1.00 9.76 742 ILE A N 1
ATOM 5645 C CA . ILE A 1 742 ? 53.848 -82.459 55.038 1.00 10.53 742 ILE A CA 1
ATOM 5646 C C . ILE A 1 742 ? 54.916 -82.024 56.016 1.00 11.48 742 ILE A C 1
ATOM 5647 O O . ILE A 1 742 ? 55.879 -81.350 55.639 1.00 12.01 742 ILE A O 1
ATOM 5652 N N . GLY A 1 743 ? 54.729 -82.406 57.279 1.00 11.39 743 GLY A N 1
ATOM 5653 C CA . GLY A 1 743 ? 55.736 -82.205 58.302 1.00 11.13 743 GLY A CA 1
ATOM 5654 C C . GLY A 1 743 ? 56.217 -83.573 58.723 1.00 11.48 743 GLY A C 1
ATOM 5655 O O . GLY A 1 743 ? 55.419 -84.515 58.783 1.00 11.10 743 GLY A O 1
ATOM 5656 N N . VAL A 1 744 ? 57.517 -83.704 58.987 1.00 10.36 744 VAL A N 1
ATOM 5657 C CA . VAL A 1 744 ? 58.065 -84.980 59.413 1.00 9.77 744 VAL A CA 1
ATOM 5658 C C . VAL A 1 744 ? 59.059 -84.819 60.557 1.00 13.03 744 VAL A C 1
ATOM 5659 O O . VAL A 1 744 ? 59.657 -83.760 60.737 1.00 14.40 744 VAL A O 1
ATOM 5663 N N . LYS A 1 745 ? 59.227 -85.884 61.330 1.00 10.51 745 LYS A N 1
ATOM 5664 C CA . LYS A 1 745 ? 60.283 -85.942 62.341 1.00 12.03 745 LYS A CA 1
ATOM 5665 C C . LYS A 1 745 ? 61.643 -86.068 61.664 1.00 14.84 745 LYS A C 1
ATOM 5666 O O . LYS A 1 745 ? 61.727 -86.421 60.487 1.00 15.85 745 LYS A O 1
ATOM 5672 N N . SER A 1 746 ? 62.704 -85.795 62.418 1.00 10.93 746 SER A N 1
ATOM 5673 C CA . SER A 1 746 ? 64.059 -85.804 61.870 1.00 11.17 746 SER A CA 1
ATOM 5674 C C . SER A 1 746 ? 64.416 -87.111 61.167 1.00 16.27 746 SER A C 1
ATOM 5675 O O . SER A 1 746 ? 65.057 -87.099 60.107 1.00 15.64 746 SER A O 1
ATOM 5678 N N . HIS A 1 747 ? 63.991 -88.236 61.738 1.00 13.42 747 HIS A N 1
ATOM 5679 C CA . HIS A 1 747 ? 64.384 -89.533 61.194 1.00 16.76 747 HIS A CA 1
ATOM 5680 C C . HIS A 1 747 ? 63.810 -89.819 59.804 1.00 12.16 747 HIS A C 1
ATOM 5681 O O . HIS A 1 747 ? 64.184 -90.813 59.166 1.00 15.22 747 HIS A O 1
ATOM 5688 N N . LEU A 1 748 ? 62.928 -88.942 59.332 1.00 10.76 748 LEU A N 1
ATOM 5689 C CA . LEU A 1 748 ? 62.307 -89.099 58.015 1.00 12.22 748 LEU A CA 1
ATOM 5690 C C . LEU A 1 748 ? 62.741 -88.019 57.030 1.00 12.85 748 LEU A C 1
ATOM 5691 O O . LEU A 1 748 ? 62.415 -88.077 55.842 1.00 13.35 748 LEU A O 1
ATOM 5696 N N . GLN A 1 749 ? 63.452 -87.016 57.524 1.00 9.96 749 GLN A N 1
ATOM 5697 C CA . GLN A 1 749 ? 63.734 -85.830 56.721 1.00 12.14 749 GLN A CA 1
ATOM 5698 C C . GLN A 1 749 ? 64.541 -86.124 55.459 1.00 12.44 749 GLN A C 1
ATOM 5699 O O . GLN A 1 749 ? 64.341 -85.489 54.417 1.00 12.95 749 GLN A O 1
ATOM 5705 N N . ALA A 1 750 ? 65.432 -87.107 55.547 1.00 13.94 750 ALA A N 1
ATOM 5706 C CA . ALA A 1 750 ? 66.315 -87.455 54.435 1.00 16.77 750 ALA A CA 1
ATOM 5707 C C . ALA A 1 750 ? 65.543 -87.889 53.190 1.00 12.98 750 ALA A C 1
ATOM 5708 O O . ALA A 1 750 ? 66.061 -87.833 52.069 1.00 10.79 750 ALA A O 1
ATOM 5710 N N . PHE A 1 751 ? 64.296 -88.303 53.378 1.00 13.52 751 PHE A N 1
ATOM 5711 C CA . PHE A 1 751 ? 63.545 -88.917 52.290 1.00 14.61 751 PHE A CA 1
ATOM 5712 C C . PHE A 1 751 ? 62.599 -87.948 51.582 1.00 11.99 751 PHE A C 1
ATOM 5713 O O . PHE A 1 751 ? 61.942 -88.331 50.616 1.00 12.94 751 PHE A O 1
ATOM 5721 N N . LEU A 1 752 ? 62.533 -86.701 52.051 1.00 10.41 752 LEU A N 1
ATOM 5722 C CA . LEU A 1 752 ? 61.576 -85.736 51.516 1.00 12.85 752 LEU A CA 1
ATOM 5723 C C . LEU A 1 752 ? 61.780 -85.506 50.013 1.00 12.25 752 LEU A C 1
ATOM 5724 O O . LEU A 1 752 ? 62.901 -85.637 49.513 1.00 10.21 752 LEU A O 1
ATOM 5729 N N . PRO A 1 753 ? 60.694 -85.173 49.287 1.00 12.10 753 PRO A N 1
ATOM 5730 C CA . PRO A 1 753 ? 60.770 -84.897 47.843 1.00 12.65 753 PRO A CA 1
ATOM 5731 C C . PRO A 1 753 ? 61.815 -83.840 47.494 1.00 10.41 753 PRO A C 1
ATOM 5732 O O . PRO A 1 753 ? 62.052 -82.885 48.262 1.00 11.92 753 PRO A O 1
ATOM 5736 N N . ARG A 1 754 ? 62.438 -84.010 46.328 1.00 9.08 754 ARG A N 1
ATOM 5737 C CA . ARG A 1 754 ? 63.453 -83.075 45.859 1.00 11.18 754 ARG A CA 1
ATOM 5738 C C . ARG A 1 754 ? 62.885 -81.696 45.584 1.00 14.88 754 ARG A C 1
ATOM 5739 O O . ARG A 1 754 ? 61.816 -81.543 44.996 1.00 13.28 754 ARG A O 1
ATOM 5747 N N . THR A 1 755 ? 63.655 -80.697 45.982 1.00 15.46 755 THR A N 1
ATOM 5748 C CA . THR A 1 755 ? 63.235 -79.317 45.945 1.00 21.72 755 THR A CA 1
ATOM 5749 C C . THR A 1 755 ? 64.033 -78.527 44.900 1.00 24.17 755 THR A C 1
ATOM 5750 O O . THR A 1 755 ? 64.507 -79.083 43.908 1.00 29.37 755 THR A O 1
ATOM 5754 N N . ASP A 1 767 ? 70.568 -89.595 46.596 1.00 27.15 767 ASP A N 1
ATOM 5755 C CA . ASP A 1 767 ? 70.981 -90.753 47.379 1.00 34.57 767 ASP A CA 1
ATOM 5756 C C . ASP A 1 767 ? 69.817 -91.296 48.187 1.00 34.83 767 ASP A C 1
ATOM 5757 O O . ASP A 1 767 ? 69.735 -92.510 48.417 1.00 30.12 767 ASP A O 1
ATOM 5762 N N . GLN A 1 768 ? 68.934 -90.398 48.635 1.00 26.68 768 GLN A N 1
ATOM 5763 C CA . GLN A 1 768 ? 67.907 -90.774 49.613 1.00 23.85 768 GLN A CA 1
ATOM 5764 C C . GLN A 1 768 ? 66.479 -90.250 49.385 1.00 18.19 768 GLN A C 1
ATOM 5765 O O . GLN A 1 768 ? 65.544 -90.811 49.944 1.00 13.38 768 GLN A O 1
ATOM 5771 N N . SER A 1 769 ? 66.304 -89.193 48.593 1.00 15.99 769 SER A N 1
ATOM 5772 C CA . SER A 1 769 ? 64.958 -88.649 48.362 1.00 12.84 769 SER A CA 1
ATOM 5773 C C . SER A 1 769 ? 64.054 -89.662 47.665 1.00 13.80 769 SER A C 1
ATOM 5774 O O . SER A 1 769 ? 64.519 -90.455 46.839 1.00 13.21 769 SER A O 1
ATOM 5777 N N . ILE A 1 770 ? 62.758 -89.618 47.973 1.00 12.27 770 ILE A N 1
ATOM 5778 C CA . ILE A 1 770 ? 61.791 -90.460 47.275 1.00 11.34 770 ILE A CA 1
ATOM 5779 C C . ILE A 1 770 ? 61.611 -90.029 45.826 1.00 15.08 770 ILE A C 1
ATOM 5780 O O . ILE A 1 770 ? 61.064 -90.781 45.017 1.00 14.49 770 ILE A O 1
ATOM 5785 N N . GLY A 1 771 ? 62.079 -88.826 45.499 1.00 13.34 771 GLY A N 1
ATOM 5786 C CA . GLY A 1 771 ? 61.946 -88.302 44.149 1.00 11.47 771 GLY A CA 1
ATOM 5787 C C . GLY A 1 771 ? 61.049 -87.076 44.120 1.00 11.05 771 GLY A C 1
ATOM 5788 O O . GLY A 1 771 ? 61.240 -86.142 44.902 1.00 13.93 771 GLY A O 1
ATOM 5789 N N . MET A 1 772 ? 60.081 -87.062 43.202 1.00 9.43 772 MET A N 1
ATOM 5790 C CA . MET A 1 772 ? 59.154 -85.934 43.084 1.00 9.37 772 MET A CA 1
ATOM 5791 C C . MET A 1 772 ? 57.707 -86.391 43.167 1.00 10.38 772 MET A C 1
ATOM 5792 O O . MET A 1 772 ? 57.293 -87.336 42.485 1.00 11.65 772 MET A O 1
ATOM 5797 N N . ILE A 1 773 ? 56.949 -85.699 44.005 1.00 7.61 773 ILE A N 1
ATOM 5798 C CA . ILE A 1 773 ? 55.541 -86.004 44.226 1.00 8.74 773 ILE A CA 1
ATOM 5799 C C . ILE A 1 773 ? 54.680 -85.106 43.333 1.00 10.46 773 ILE A C 1
ATOM 5800 O O . ILE A 1 773 ? 53.676 -85.552 42.758 1.00 11.02 773 ILE A O 1
ATOM 5805 N N . SER A 1 774 ? 55.079 -83.841 43.222 1.00 11.33 774 SER A N 1
ATOM 5806 C CA . SER A 1 774 ? 54.409 -82.885 42.336 1.00 8.09 774 SER A CA 1
ATOM 5807 C C . SER A 1 774 ? 55.365 -82.586 41.198 1.00 7.29 774 SER A C 1
ATOM 5808 O O . SER A 1 774 ? 56.559 -82.788 41.337 1.00 7.99 774 SER A O 1
ATOM 5811 N N . ALA A 1 775 ? 54.842 -82.087 40.078 1.00 8.82 775 ALA A N 1
ATOM 5812 C CA . ALA A 1 775 ? 55.685 -81.769 38.917 1.00 11.88 775 ALA A CA 1
ATOM 5813 C C . ALA A 1 775 ? 56.635 -80.604 39.178 1.00 9.81 775 ALA A C 1
ATOM 5814 O O . ALA A 1 775 ? 57.767 -80.562 38.662 1.00 9.41 775 ALA A O 1
ATOM 5816 N N . ALA A 1 776 ? 56.176 -79.633 39.957 1.00 10.50 776 ALA A N 1
ATOM 5817 C CA . ALA A 1 776 ? 57.003 -78.474 40.262 1.00 10.50 776 ALA A CA 1
ATOM 5818 C C . ALA A 1 776 ? 57.561 -78.640 41.663 1.00 10.72 776 ALA A C 1
ATOM 5819 O O . ALA A 1 776 ? 56.878 -79.153 42.543 1.00 8.31 776 ALA A O 1
ATOM 5821 N N . PRO A 1 777 ? 58.808 -78.206 41.886 1.00 10.70 777 PRO A N 1
ATOM 5822 C CA . PRO A 1 777 ? 59.439 -78.488 43.181 1.00 11.85 777 PRO A CA 1
ATOM 5823 C C . PRO A 1 777 ? 58.704 -77.920 44.387 1.00 13.67 777 PRO A C 1
ATOM 5824 O O . PRO A 1 777 ? 58.801 -78.515 45.460 1.00 11.91 777 PRO A O 1
ATOM 5828 N N . TYR A 1 778 ? 57.985 -76.810 44.229 1.00 8.38 778 TYR A N 1
ATOM 5829 C CA . TYR A 1 778 ? 57.163 -76.304 45.333 1.00 8.36 778 TYR A CA 1
ATOM 5830 C C . TYR A 1 778 ? 55.674 -76.305 44.990 1.00 10.28 778 TYR A C 1
ATOM 5831 O O . TYR A 1 778 ? 54.905 -75.479 45.507 1.00 12.41 778 TYR A O 1
ATOM 5840 N N . GLY A 1 779 ? 55.272 -77.241 44.131 1.00 11.35 779 GLY A N 1
ATOM 5841 C CA . GLY A 1 779 ? 53.867 -77.403 43.781 1.00 9.84 779 GLY A CA 1
ATOM 5842 C C . GLY A 1 779 ? 53.292 -76.100 43.268 1.00 11.52 779 GLY A C 1
ATOM 5843 O O . GLY A 1 779 ? 53.958 -75.387 42.514 1.00 10.30 779 GLY A O 1
ATOM 5844 N N . SER A 1 780 ? 52.075 -75.764 43.698 1.00 9.32 780 SER A N 1
ATOM 5845 C CA . SER A 1 780 ? 51.457 -74.504 43.288 1.00 6.98 780 SER A CA 1
ATOM 5846 C C . SER A 1 780 ? 51.968 -73.399 44.180 1.00 8.88 780 SER A C 1
ATOM 5847 O O . SER A 1 780 ? 51.267 -72.940 45.076 1.00 9.30 780 SER A O 1
ATOM 5850 N N . ALA A 1 781 ? 53.196 -72.962 43.925 1.00 8.46 781 ALA A N 1
ATOM 5851 C CA . ALA A 1 781 ? 53.880 -72.041 44.820 1.00 6.93 781 ALA A CA 1
ATOM 5852 C C . ALA A 1 781 ? 53.145 -70.721 45.028 1.00 8.08 781 ALA A C 1
ATOM 5853 O O . ALA A 1 781 ? 53.141 -70.186 46.139 1.00 9.28 781 ALA A O 1
ATOM 5855 N N . SER A 1 782 ? 52.564 -70.172 43.962 1.00 9.53 782 SER A N 1
ATOM 5856 C CA . SER A 1 782 ? 51.985 -68.835 44.052 1.00 8.39 782 SER A CA 1
ATOM 5857 C C . SER A 1 782 ? 50.889 -68.740 45.101 1.00 11.89 782 SER A C 1
ATOM 5858 O O . SER A 1 782 ? 50.692 -67.678 45.675 1.00 12.09 782 SER A O 1
ATOM 5861 N N . ILE A 1 783 ? 50.172 -69.831 45.354 1.00 7.24 783 ILE A N 1
ATOM 5862 C CA . ILE A 1 783 ? 49.079 -69.732 46.319 1.00 5.67 783 ILE A CA 1
ATOM 5863 C C . ILE A 1 783 ? 49.534 -69.921 47.758 1.00 10.60 783 ILE A C 1
ATOM 5864 O O . ILE A 1 783 ? 48.742 -69.748 48.686 1.00 9.01 783 ILE A O 1
ATOM 5869 N N . LEU A 1 784 ? 50.805 -70.263 47.955 1.00 9.05 784 LEU A N 1
ATOM 5870 C CA . LEU A 1 784 ? 51.319 -70.377 49.318 1.00 8.84 784 LEU A CA 1
ATOM 5871 C C . LEU A 1 784 ? 51.327 -69.018 50.015 1.00 8.48 784 LEU A C 1
ATOM 5872 O O . LEU A 1 784 ? 51.370 -68.958 51.247 1.00 10.15 784 LEU A O 1
ATOM 5877 N N . VAL A 1 785 ? 51.262 -67.929 49.247 1.00 7.90 785 VAL A N 1
ATOM 5878 C CA . VAL A 1 785 ? 51.252 -66.598 49.866 1.00 7.40 785 VAL A CA 1
ATOM 5879 C C . VAL A 1 785 ? 49.993 -66.378 50.694 1.00 8.06 785 VAL A C 1
ATOM 5880 O O . VAL A 1 785 ? 49.989 -65.561 51.614 1.00 9.91 785 VAL A O 1
ATOM 5884 N N . ILE A 1 786 ? 48.921 -67.093 50.354 1.00 7.52 786 ILE A N 1
ATOM 5885 C CA . ILE A 1 786 ? 47.646 -66.947 51.059 1.00 9.02 786 ILE A CA 1
ATOM 5886 C C . ILE A 1 786 ? 47.792 -67.381 52.520 1.00 10.96 786 ILE A C 1
ATOM 5887 O O . ILE A 1 786 ? 47.385 -66.671 53.445 1.00 8.94 786 ILE A O 1
ATOM 5892 N N . SER A 1 787 ? 48.388 -68.549 52.723 1.00 7.08 787 SER A N 1
ATOM 5893 C CA . SER A 1 787 ? 48.602 -69.067 54.069 1.00 9.85 787 SER A CA 1
ATOM 5894 C C . SER A 1 787 ? 49.664 -68.269 54.821 1.00 8.55 787 SER A C 1
ATOM 5895 O O . SER A 1 787 ? 49.558 -68.079 56.037 1.00 7.26 787 SER A O 1
ATOM 5898 N N . TRP A 1 788 ? 50.672 -67.773 54.108 1.00 7.46 788 TRP A N 1
ATOM 5899 C CA . TRP A 1 788 ? 51.655 -66.882 54.728 1.00 6.63 788 TRP A CA 1
ATOM 5900 C C . TRP A 1 788 ? 50.940 -65.644 55.278 1.00 8.65 788 TRP A C 1
ATOM 5901 O O . TRP A 1 788 ? 51.164 -65.243 56.423 1.00 8.44 788 TRP A O 1
ATOM 5912 N N . MET A 1 789 ? 50.090 -65.032 54.458 1.00 8.57 789 MET A N 1
ATOM 5913 C CA . MET A 1 789 ? 49.347 -63.844 54.891 1.00 9.48 789 MET A CA 1
ATOM 5914 C C . MET A 1 789 ? 48.471 -64.128 56.113 1.00 9.66 789 MET A C 1
ATOM 5915 O O . MET A 1 789 ? 48.397 -63.317 57.038 1.00 8.84 789 MET A O 1
ATOM 5920 N N . TYR A 1 790 ? 47.817 -65.284 56.127 1.00 6.95 790 TYR A N 1
ATOM 5921 C CA . TYR A 1 790 ? 46.949 -65.655 57.247 1.00 7.55 790 TYR A CA 1
ATOM 5922 C C . TYR A 1 790 ? 47.756 -65.712 58.541 1.00 8.18 790 TYR A C 1
ATOM 5923 O O . TYR A 1 790 ? 47.392 -65.081 59.546 1.00 8.70 790 TYR A O 1
ATOM 5932 N N . ILE A 1 791 ? 48.874 -66.428 58.513 1.00 9.30 791 ILE A N 1
ATOM 5933 C CA . ILE A 1 791 ? 49.689 -66.552 59.714 1.00 9.40 791 ILE A CA 1
ATOM 5934 C C . ILE A 1 791 ? 50.239 -65.199 60.149 1.00 12.32 791 ILE A C 1
ATOM 5935 O O . ILE A 1 791 ? 50.260 -64.873 61.341 1.00 11.36 791 ILE A O 1
ATOM 5940 N N . ALA A 1 792 ? 50.674 -64.402 59.181 1.00 9.57 792 ALA A N 1
ATOM 5941 C CA . ALA A 1 792 ? 51.288 -63.118 59.501 1.00 10.65 792 ALA A CA 1
ATOM 5942 C C . ALA A 1 792 ? 50.287 -62.151 60.130 1.00 10.47 792 ALA A C 1
ATOM 5943 O O . ALA A 1 792 ? 50.637 -61.368 61.023 1.00 12.91 792 ALA A O 1
ATOM 5945 N N . MET A 1 793 ? 49.044 -62.192 59.657 1.00 8.44 793 MET A N 1
ATOM 5946 C CA . MET A 1 793 ? 48.041 -61.260 60.155 1.00 9.26 793 MET A CA 1
ATOM 5947 C C . MET A 1 793 ? 47.390 -61.739 61.451 1.00 13.27 793 MET A C 1
ATOM 5948 O O . MET A 1 793 ? 46.892 -60.932 62.217 1.00 11.02 793 MET A O 1
ATOM 5953 N N . MET A 1 794 ? 47.402 -63.046 61.696 1.00 11.27 794 MET A N 1
ATOM 5954 C CA . MET A 1 794 ? 46.746 -63.605 62.883 1.00 8.77 794 MET A CA 1
ATOM 5955 C C . MET A 1 794 ? 47.673 -63.637 64.093 1.00 9.45 794 MET A C 1
ATOM 5956 O O . MET A 1 794 ? 47.250 -63.360 65.226 1.00 9.62 794 MET A O 1
ATOM 5961 N N . GLY A 1 795 ? 48.941 -63.968 63.866 1.00 11.30 795 GLY A N 1
ATOM 5962 C CA . GLY A 1 795 ? 49.864 -64.121 64.984 1.00 11.34 795 GLY A CA 1
ATOM 5963 C C . GLY A 1 795 ? 49.516 -65.332 65.844 1.00 13.91 795 GLY A C 1
ATOM 5964 O O . GLY A 1 795 ? 48.505 -66.008 65.619 1.00 12.72 795 GLY A O 1
ATOM 5965 N N . PRO A 1 796 ? 50.361 -65.626 66.839 1.00 11.17 796 PRO A N 1
ATOM 5966 C CA . PRO A 1 796 ? 50.177 -66.863 67.610 1.00 14.30 796 PRO A CA 1
ATOM 5967 C C . PRO A 1 796 ? 48.893 -66.880 68.442 1.00 12.80 796 PRO A C 1
ATOM 5968 O O . PRO A 1 796 ? 48.204 -67.907 68.491 1.00 14.25 796 PRO A O 1
ATOM 5972 N N . GLN A 1 797 ? 48.561 -65.768 69.086 1.00 10.50 797 GLN A N 1
ATOM 5973 C CA . GLN A 1 797 ? 47.348 -65.738 69.895 1.00 12.12 797 GLN A CA 1
ATOM 5974 C C . GLN A 1 797 ? 46.112 -65.770 69.003 1.00 10.44 797 GLN A C 1
ATOM 5975 O O . GLN A 1 797 ? 45.106 -66.423 69.327 1.00 12.16 797 GLN A O 1
ATOM 5981 N N . GLY A 1 798 ? 46.180 -65.056 67.888 1.00 11.22 798 GLY A N 1
ATOM 5982 C CA . GLY A 1 798 ? 45.075 -65.015 66.943 1.00 13.70 798 GLY A CA 1
ATOM 5983 C C . GLY A 1 798 ? 44.784 -66.375 66.330 1.00 13.53 798 GLY A C 1
ATOM 5984 O O . GLY A 1 798 ? 43.612 -66.796 66.258 1.00 8.38 798 GLY A O 1
ATOM 5985 N N . LEU A 1 799 ? 45.834 -67.073 65.883 1.00 9.91 799 LEU A N 1
ATOM 5986 C CA . LEU A 1 799 ? 45.639 -68.408 65.309 1.00 10.96 799 LEU A CA 1
ATOM 5987 C C . LEU A 1 799 ? 44.979 -69.357 66.307 1.00 8.59 799 LEU A C 1
ATOM 5988 O O . LEU A 1 799 ? 44.118 -70.166 65.943 1.00 9.31 799 LEU A O 1
ATOM 5993 N N . THR A 1 800 ? 45.407 -69.277 67.561 1.00 8.63 800 THR A N 1
ATOM 5994 C CA . THR A 1 800 ? 44.861 -70.140 68.600 1.00 9.20 800 THR A CA 1
ATOM 5995 C C . THR A 1 800 ? 43.411 -69.769 68.925 1.00 9.47 800 THR A C 1
ATOM 5996 O O . THR A 1 800 ? 42.570 -70.649 69.147 1.00 9.85 800 THR A O 1
ATOM 6000 N N . LYS A 1 801 ? 43.117 -68.473 68.955 1.00 9.64 801 LYS A N 1
ATOM 6001 C CA . LYS A 1 801 ? 41.748 -68.012 69.200 1.00 11.57 801 LYS A CA 1
ATOM 6002 C C . LYS A 1 801 ? 40.809 -68.532 68.113 1.00 11.96 801 LYS A C 1
ATOM 6003 O O . LYS A 1 801 ? 39.680 -68.939 68.405 1.00 10.48 801 LYS A O 1
ATOM 6009 N N . ALA A 1 802 ? 41.283 -68.530 66.865 1.00 10.32 802 ALA A N 1
ATOM 6010 C CA . ALA A 1 802 ? 40.499 -69.060 65.734 1.00 8.32 802 ALA A CA 1
ATOM 6011 C C . ALA A 1 802 ? 40.088 -70.512 65.969 1.00 9.01 802 ALA A C 1
ATOM 6012 O O . ALA A 1 802 ? 38.918 -70.881 65.811 1.00 9.88 802 ALA A O 1
ATOM 6014 N N . THR A 1 803 ? 41.056 -71.332 66.368 1.00 7.43 803 THR A N 1
ATOM 6015 C CA . THR A 1 803 ? 40.780 -72.724 66.717 1.00 9.50 803 THR A CA 1
ATOM 6016 C C . THR A 1 803 ? 39.731 -72.834 67.816 1.00 12.38 803 THR A C 1
ATOM 6017 O O . THR A 1 803 ? 38.798 -73.642 67.731 1.00 8.95 803 THR A O 1
ATOM 6021 N N . GLU A 1 804 ? 39.888 -72.037 68.866 1.00 9.62 804 GLU A N 1
ATOM 6022 C CA . GLU A 1 804 ? 38.967 -72.114 69.999 1.00 9.52 804 GLU A CA 1
ATOM 6023 C C . GLU A 1 804 ? 37.558 -71.690 69.610 1.00 10.74 804 GLU A C 1
ATOM 6024 O O . GLU A 1 804 ? 36.577 -72.287 70.062 1.00 12.03 804 GLU A O 1
ATOM 6030 N N . VAL A 1 805 ? 37.453 -70.665 68.765 1.00 8.83 805 VAL A N 1
ATOM 6031 C CA . VAL A 1 805 ? 36.136 -70.204 68.328 1.00 8.05 805 VAL A CA 1
ATOM 6032 C C . VAL A 1 805 ? 35.480 -71.211 67.369 1.00 9.93 805 VAL A C 1
ATOM 6033 O O . VAL A 1 805 ? 34.255 -71.432 67.409 1.00 9.74 805 VAL A O 1
ATOM 6037 N N . ALA A 1 806 ? 36.292 -71.848 66.535 1.00 8.23 806 ALA A N 1
ATOM 6038 C CA . ALA A 1 806 ? 35.796 -72.923 65.686 1.00 8.92 806 ALA A CA 1
ATOM 6039 C C . ALA A 1 806 ? 35.142 -74.015 66.536 1.00 10.74 806 ALA A C 1
ATOM 6040 O O . ALA A 1 806 ? 34.072 -74.516 66.209 1.00 10.34 806 ALA A O 1
ATOM 6042 N N . ILE A 1 807 ? 35.781 -74.370 67.648 1.00 8.13 807 ILE A N 1
ATOM 6043 C CA . ILE A 1 807 ? 35.233 -75.401 68.526 1.00 9.15 807 ILE A CA 1
ATOM 6044 C C . ILE A 1 807 ? 33.979 -74.907 69.241 1.00 11.07 807 ILE A C 1
ATOM 6045 O O . ILE A 1 807 ? 32.987 -75.646 69.377 1.00 10.18 807 ILE A O 1
ATOM 6050 N N . LEU A 1 808 ? 34.011 -73.653 69.689 1.00 9.09 808 LEU A N 1
ATOM 6051 C CA . LEU A 1 808 ? 32.862 -73.060 70.371 1.00 9.90 808 LEU A CA 1
ATOM 6052 C C . LEU A 1 808 ? 31.638 -73.081 69.462 1.00 9.69 808 LEU A C 1
ATOM 6053 O O . LEU A 1 808 ? 30.542 -73.485 69.870 1.00 10.83 808 LEU A O 1
ATOM 6058 N N . SER A 1 809 ? 31.835 -72.670 68.215 1.00 9.44 809 SER A N 1
ATOM 6059 C CA . SER A 1 809 ? 30.717 -72.530 67.292 1.00 9.87 809 SER A CA 1
ATOM 6060 C C . SER A 1 809 ? 30.139 -73.893 66.917 1.00 12.29 809 SER A C 1
ATOM 6061 O O . SER A 1 809 ? 28.931 -74.043 66.784 1.00 13.10 809 SER A O 1
ATOM 6064 N N . ALA A 1 810 ? 31.006 -74.882 66.753 1.00 10.58 810 ALA A N 1
ATOM 6065 C CA . ALA A 1 810 ? 30.542 -76.238 66.461 1.00 15.29 810 ALA A CA 1
ATOM 6066 C C . ALA A 1 810 ? 29.726 -76.780 67.616 1.00 17.30 810 ALA A C 1
ATOM 6067 O O . ALA A 1 810 ? 28.653 -77.364 67.421 1.00 11.51 810 ALA A O 1
ATOM 6069 N N . ASN A 1 811 ? 30.237 -76.599 68.829 1.00 10.41 811 ASN A N 1
ATOM 6070 C CA . ASN A 1 811 ? 29.508 -77.070 69.998 1.00 11.76 811 ASN A CA 1
ATOM 6071 C C . ASN A 1 811 ? 28.204 -76.326 70.184 1.00 12.44 811 ASN A C 1
ATOM 6072 O O . ASN A 1 811 ? 27.206 -76.915 70.605 1.00 11.65 811 ASN A O 1
ATOM 6077 N N . TYR A 1 812 ? 28.201 -75.039 69.864 1.00 11.73 812 TYR A N 1
ATOM 6078 C CA . TYR A 1 812 ? 26.977 -74.241 69.961 1.00 12.92 812 TYR A CA 1
ATOM 6079 C C . TYR A 1 812 ? 25.879 -74.788 69.048 1.00 13.91 812 TYR A C 1
ATOM 6080 O O . TYR A 1 812 ? 24.728 -74.979 69.480 1.00 13.89 812 TYR A O 1
ATOM 6089 N N . MET A 1 813 ? 26.227 -75.033 67.789 1.00 12.17 813 MET A N 1
ATOM 6090 C CA . MET A 1 813 ? 25.244 -75.573 66.842 1.00 12.50 813 MET A CA 1
ATOM 6091 C C . MET A 1 813 ? 24.750 -76.940 67.291 1.00 14.58 813 MET A C 1
ATOM 6092 O O . MET A 1 813 ? 23.553 -77.223 67.202 1.00 11.90 813 MET A O 1
ATOM 6097 N N . ALA A 1 814 ? 25.662 -77.786 67.770 1.00 10.82 814 ALA A N 1
ATOM 6098 C CA . ALA A 1 814 ? 25.263 -79.106 68.263 1.00 10.98 814 ALA A CA 1
ATOM 6099 C C . ALA A 1 814 ? 24.259 -78.973 69.405 1.00 16.62 814 ALA A C 1
ATOM 6100 O O . ALA A 1 814 ? 23.228 -79.663 69.428 1.00 16.76 814 ALA A O 1
ATOM 6102 N N . LYS A 1 815 ? 24.549 -78.074 70.345 1.00 13.13 815 LYS A N 1
ATOM 6103 C CA . LYS A 1 815 ? 23.647 -77.835 71.471 1.00 12.86 815 LYS A CA 1
ATOM 6104 C C . LYS A 1 815 ? 22.274 -77.349 71.000 1.00 16.47 815 LYS A C 1
ATOM 6105 O O . LYS A 1 815 ? 21.243 -77.776 71.527 1.00 16.42 815 LYS A O 1
ATOM 6111 N N . ARG A 1 816 ? 22.253 -76.464 70.010 1.00 12.12 816 ARG A N 1
ATOM 6112 C CA . ARG A 1 816 ? 20.978 -75.935 69.529 1.00 12.87 816 ARG A CA 1
ATOM 6113 C C . ARG A 1 816 ? 20.146 -77.000 68.815 1.00 15.98 816 ARG A C 1
ATOM 6114 O O . ARG A 1 816 ? 18.916 -76.948 68.833 1.00 18.32 816 ARG A O 1
ATOM 6122 N N . LEU A 1 817 ? 20.816 -77.958 68.183 1.00 12.48 817 LEU A N 1
ATOM 6123 C CA . LEU A 1 817 ? 20.116 -78.915 67.326 1.00 14.71 817 LEU A CA 1
ATOM 6124 C C . LEU A 1 817 ? 19.910 -80.305 67.934 1.00 17.26 817 LEU A C 1
ATOM 6125 O O . LEU A 1 817 ? 19.187 -81.122 67.363 1.00 17.36 817 LEU A O 1
ATOM 6130 N N . GLU A 1 818 ? 20.531 -80.565 69.082 1.00 18.45 818 GLU A N 1
ATOM 6131 C CA . GLU A 1 818 ? 20.592 -81.924 69.637 1.00 15.56 818 GLU A CA 1
ATOM 6132 C C . GLU A 1 818 ? 19.231 -82.543 69.968 1.00 21.58 818 GLU A C 1
ATOM 6133 O O . GLU A 1 818 ? 19.092 -83.763 69.924 1.00 20.25 818 GLU A O 1
ATOM 6139 N N . ASN A 1 819 ? 18.242 -81.717 70.302 1.00 18.58 819 ASN A N 1
ATOM 6140 C CA . ASN A 1 819 ? 16.898 -82.227 70.577 1.00 21.62 819 ASN A CA 1
ATOM 6141 C C . ASN A 1 819 ? 16.083 -82.534 69.321 1.00 24.96 819 ASN A C 1
ATOM 6142 O O . ASN A 1 819 ? 15.001 -83.129 69.406 1.00 23.76 819 ASN A O 1
ATOM 6147 N N . TYR A 1 820 ? 16.597 -82.123 68.166 1.00 19.04 820 TYR A N 1
ATOM 6148 C CA . TYR A 1 820 ? 15.899 -82.310 66.897 1.00 19.18 820 TYR A CA 1
ATOM 6149 C C . TYR A 1 820 ? 16.595 -83.366 66.054 1.00 19.34 820 TYR A C 1
ATOM 6150 O O . TYR A 1 820 ? 15.943 -84.191 65.406 1.00 23.38 820 TYR A O 1
ATOM 6159 N N . TYR A 1 821 ? 17.925 -83.322 66.057 1.00 16.91 821 TYR A N 1
ATOM 6160 C CA . TYR A 1 821 ? 18.750 -84.286 65.342 1.00 14.91 821 TYR A CA 1
ATOM 6161 C C . TYR A 1 821 ? 19.821 -84.763 66.313 1.00 22.72 821 TYR A C 1
ATOM 6162 O O . TYR A 1 821 ? 20.689 -83.980 66.693 1.00 23.84 821 TYR A O 1
ATOM 6171 N N . PRO A 1 822 ? 19.765 -86.042 66.721 1.00 19.61 822 PRO A N 1
ATOM 6172 C CA . PRO A 1 822 ? 20.750 -86.566 67.676 1.00 20.40 822 PRO A CA 1
ATOM 6173 C C . PRO A 1 822 ? 22.193 -86.310 67.234 1.00 15.78 822 PRO A C 1
ATOM 6174 O O . PRO A 1 822 ? 22.520 -86.493 66.055 1.00 15.95 822 PRO A O 1
ATOM 6178 N N . ILE A 1 823 ? 23.036 -85.859 68.163 1.00 15.17 823 ILE A N 1
ATOM 6179 C CA . ILE A 1 823 ? 24.457 -85.684 67.866 1.00 14.45 823 ILE A CA 1
ATOM 6180 C C . ILE A 1 823 ? 25.074 -87.075 67.952 1.00 18.19 823 ILE A C 1
ATOM 6181 O O . ILE A 1 823 ? 25.010 -87.717 69.008 1.00 21.77 823 ILE A O 1
ATOM 6186 N N . LEU A 1 824 ? 25.636 -87.563 66.849 1.00 16.02 824 LEU A N 1
ATOM 6187 C CA . LEU A 1 824 ? 25.918 -88.995 66.748 1.00 17.32 824 LEU A CA 1
ATOM 6188 C C . LEU A 1 824 ? 27.098 -89.429 67.613 1.00 22.55 824 LEU A C 1
ATOM 6189 O O . LEU A 1 824 ? 27.059 -90.496 68.243 1.00 23.56 824 LEU A O 1
ATOM 6194 N N . PHE A 1 825 ? 28.137 -88.600 67.649 1.00 16.86 825 PHE A N 1
ATOM 6195 C CA . PHE A 1 825 ? 29.316 -88.900 68.451 1.00 17.65 825 PHE A CA 1
ATOM 6196 C C . PHE A 1 825 ? 29.716 -87.686 69.271 1.00 15.59 825 PHE A C 1
ATOM 6197 O O . PHE A 1 825 ? 29.712 -86.559 68.770 1.00 17.83 825 PHE A O 1
ATOM 6205 N N . ARG A 1 826 ? 30.057 -87.915 70.533 1.00 14.52 826 ARG A N 1
ATOM 6206 C CA . ARG A 1 826 ? 30.605 -86.850 71.370 1.00 13.95 826 ARG A CA 1
ATOM 6207 C C . ARG A 1 826 ? 31.817 -87.402 72.100 1.00 19.43 826 ARG A C 1
ATOM 6208 O O . ARG A 1 826 ? 31.917 -88.620 72.321 1.00 19.22 826 ARG A O 1
ATOM 6216 N N . GLY A 1 827 ? 32.721 -86.504 72.482 1.00 18.26 827 GLY A N 1
ATOM 6217 C CA . GLY A 1 827 ? 33.922 -86.887 73.199 1.00 17.79 827 GLY A CA 1
ATOM 6218 C C . GLY A 1 827 ? 33.746 -86.727 74.694 1.00 19.31 827 GLY A C 1
ATOM 6219 O O . GLY A 1 827 ? 32.620 -86.666 75.200 1.00 18.37 827 GLY A O 1
ATOM 6220 N N . ASN A 1 828 ? 34.858 -86.662 75.414 1.00 18.85 828 ASN A N 1
ATOM 6221 C CA . ASN A 1 828 ? 34.779 -86.473 76.853 1.00 22.71 828 ASN A CA 1
ATOM 6222 C C . ASN A 1 828 ? 34.066 -85.166 77.178 1.00 15.31 828 ASN A C 1
ATOM 6223 O O . ASN A 1 828 ? 34.133 -84.195 76.395 1.00 19.20 828 ASN A O 1
ATOM 6228 N N . ASN A 1 829 ? 33.360 -85.172 78.304 1.00 13.40 829 ASN A N 1
ATOM 6229 C CA . ASN A 1 829 ? 32.560 -84.041 78.743 1.00 20.50 829 ASN A CA 1
ATOM 6230 C C . ASN A 1 829 ? 31.407 -83.714 77.786 1.00 19.11 829 ASN A C 1
ATOM 6231 O O . ASN A 1 829 ? 30.890 -82.602 77.808 1.00 18.75 829 ASN A O 1
ATOM 6236 N N . GLU A 1 830 ? 31.025 -84.684 76.949 1.00 17.26 830 GLU A N 1
ATOM 6237 C CA . GLU A 1 830 ? 29.919 -84.529 75.994 1.00 15.20 830 GLU A CA 1
ATOM 6238 C C . GLU A 1 830 ? 30.142 -83.423 74.958 1.00 16.02 830 GLU A C 1
ATOM 6239 O O . GLU A 1 830 ? 29.181 -82.879 74.400 1.00 19.73 830 GLU A O 1
ATOM 6245 N N . LEU A 1 831 ? 31.404 -83.116 74.671 1.00 13.95 831 LEU A N 1
ATOM 6246 C CA . LEU A 1 831 ? 31.730 -82.075 73.703 1.00 13.71 831 LEU A CA 1
ATOM 6247 C C . LEU A 1 831 ? 32.141 -82.633 72.353 1.00 13.47 831 LEU A C 1
ATOM 6248 O O . LEU A 1 831 ? 32.673 -83.746 72.260 1.00 16.20 831 LEU A O 1
ATOM 6253 N N . VAL A 1 832 ? 31.913 -81.844 71.306 1.00 12.58 832 VAL A N 1
ATOM 6254 C CA . VAL A 1 832 ? 32.477 -82.163 70.009 1.00 13.45 832 VAL A CA 1
ATOM 6255 C C . VAL A 1 832 ? 33.712 -81.304 69.809 1.00 12.07 832 VAL A C 1
ATOM 6256 O O . VAL A 1 832 ? 34.042 -80.444 70.645 1.00 11.36 832 VAL A O 1
ATOM 6260 N N . ALA A 1 833 ? 34.391 -81.532 68.698 1.00 11.49 833 ALA A N 1
ATOM 6261 C CA . ALA A 1 833 ? 35.528 -80.706 68.330 1.00 12.46 833 ALA A CA 1
ATOM 6262 C C . ALA A 1 833 ? 35.076 -79.517 67.461 1.00 8.69 833 ALA A C 1
ATOM 6263 O O . ALA A 1 833 ? 34.295 -78.671 67.908 1.00 10.99 833 ALA A O 1
ATOM 6265 N N . HIS A 1 834 ? 35.553 -79.459 66.224 1.00 9.70 834 HIS A N 1
ATOM 6266 C CA . HIS A 1 834 ? 35.261 -78.344 65.332 1.00 9.30 834 HIS A CA 1
ATOM 6267 C C . HIS A 1 834 ? 34.080 -78.668 64.414 1.00 11.24 834 HIS A C 1
ATOM 6268 O O . HIS A 1 834 ? 33.708 -77.868 63.551 1.00 12.29 834 HIS A O 1
ATOM 6275 N N . GLU A 1 835 ? 33.482 -79.837 64.597 1.00 12.52 835 GLU A N 1
ATOM 6276 C CA . GLU A 1 835 ? 32.368 -80.234 63.737 1.00 12.91 835 GLU A CA 1
ATOM 6277 C C . GLU A 1 835 ? 31.554 -81.288 64.463 1.00 16.39 835 GLU A C 1
ATOM 6278 O O . GLU A 1 835 ? 32.051 -81.915 65.403 1.00 15.76 835 GLU A O 1
ATOM 6284 N N . CYS A 1 836 ? 30.309 -81.489 64.039 1.00 14.60 836 CYS A N 1
ATOM 6285 C CA . CYS A 1 836 ? 29.471 -82.506 64.659 1.00 18.16 836 CYS A CA 1
ATOM 6286 C C . CYS A 1 836 ? 28.681 -83.264 63.606 1.00 22.32 836 CYS A C 1
ATOM 6287 O O . CYS A 1 836 ? 28.424 -82.752 62.517 1.00 16.51 836 CYS A O 1
ATOM 6290 N N . ILE A 1 837 ? 28.291 -84.488 63.935 1.00 17.66 837 ILE A N 1
ATOM 6291 C CA . ILE A 1 837 ? 27.478 -85.268 63.024 1.00 15.97 837 ILE A CA 1
ATOM 6292 C C . ILE A 1 837 ? 26.041 -85.277 63.524 1.00 15.68 837 ILE A C 1
ATOM 6293 O O . ILE A 1 837 ? 25.763 -85.636 64.677 1.00 15.67 837 ILE A O 1
ATOM 6298 N N . LEU A 1 838 ? 25.124 -84.862 62.662 1.00 13.16 838 LEU A N 1
ATOM 6299 C CA . LEU A 1 838 ? 23.706 -84.892 63.006 1.00 12.70 838 LEU A CA 1
ATOM 6300 C C . LEU A 1 838 ? 23.098 -86.165 62.452 1.00 10.69 838 LEU A C 1
ATOM 6301 O O . LEU A 1 838 ? 23.236 -86.447 61.267 1.00 14.56 838 LEU A O 1
ATOM 6306 N N . ASP A 1 839 ? 22.407 -86.924 63.293 1.00 12.83 839 ASP A N 1
ATOM 6307 C CA . ASP A 1 839 ? 21.779 -88.149 62.829 1.00 14.48 839 ASP A CA 1
ATOM 6308 C C . ASP A 1 839 ? 20.395 -87.849 62.228 1.00 16.18 839 ASP A C 1
ATOM 6309 O O . ASP A 1 839 ? 19.470 -87.461 62.937 1.00 15.20 839 ASP A O 1
ATOM 6314 N N . LEU A 1 840 ? 20.264 -88.022 60.916 1.00 15.89 840 LEU A N 1
ATOM 6315 C CA . LEU A 1 840 ? 18.981 -87.796 60.248 1.00 14.59 840 LEU A CA 1
ATOM 6316 C C . LEU A 1 840 ? 18.252 -89.122 60.001 1.00 18.24 840 LEU A C 1
ATOM 6317 O O . LEU A 1 840 ? 17.165 -89.149 59.414 1.00 14.99 840 LEU A O 1
ATOM 6322 N N . ARG A 1 841 ? 18.843 -90.225 60.448 1.00 15.69 841 ARG A N 1
ATOM 6323 C CA . ARG A 1 841 ? 18.210 -91.534 60.262 1.00 18.98 841 ARG A CA 1
ATOM 6324 C C . ARG A 1 841 ? 16.829 -91.693 60.919 1.00 22.25 841 ARG A C 1
ATOM 6325 O O . ARG A 1 841 ? 15.957 -92.363 60.361 1.00 24.24 841 ARG A O 1
ATOM 6333 N N . PRO A 1 842 ? 16.617 -91.085 62.099 1.00 21.95 842 PRO A N 1
ATOM 6334 C CA . PRO A 1 842 ? 15.241 -91.063 62.609 1.00 24.23 842 PRO A CA 1
ATOM 6335 C C . PRO A 1 842 ? 14.226 -90.422 61.647 1.00 26.22 842 PRO A C 1
ATOM 6336 O O . PRO A 1 842 ? 13.110 -90.935 61.547 1.00 25.32 842 PRO A O 1
ATOM 6340 N N . LEU A 1 843 ? 14.594 -89.340 60.960 1.00 26.05 843 LEU A N 1
ATOM 6341 C CA . LEU A 1 843 ? 13.686 -88.712 59.991 1.00 23.61 843 LEU A CA 1
ATOM 6342 C C . LEU A 1 843 ? 13.300 -89.674 58.870 1.00 21.95 843 LEU A C 1
ATOM 6343 O O . LEU A 1 843 ? 12.148 -89.698 58.421 1.00 28.21 843 LEU A O 1
ATOM 6348 N N . LYS A 1 844 ? 14.265 -90.462 58.412 1.00 19.13 844 LYS A N 1
ATOM 6349 C CA . LYS A 1 844 ? 13.976 -91.450 57.383 1.00 23.61 844 LYS A CA 1
ATOM 6350 C C . LYS A 1 844 ? 13.008 -92.491 57.908 1.00 24.22 844 LYS A C 1
ATOM 6351 O O . LYS A 1 844 ? 12.079 -92.893 57.206 1.00 25.04 844 LYS A O 1
ATOM 6357 N N . LYS A 1 845 ? 13.218 -92.922 59.149 1.00 21.36 845 LYS A N 1
ATOM 6358 C CA . LYS A 1 845 ? 12.358 -93.939 59.749 1.00 29.29 845 LYS A CA 1
ATOM 6359 C C . LYS A 1 845 ? 10.947 -93.414 59.995 1.00 31.93 845 LYS A C 1
ATOM 6360 O O . LYS A 1 845 ? 9.966 -94.112 59.751 1.00 34.11 845 LYS A O 1
ATOM 6366 N N . GLN A 1 846 ? 10.847 -92.176 60.470 1.00 23.67 846 GLN A N 1
ATOM 6367 C CA . GLN A 1 846 ? 9.557 -91.623 60.861 1.00 28.21 846 GLN A CA 1
ATOM 6368 C C . GLN A 1 846 ? 8.757 -91.090 59.673 1.00 28.08 846 GLN A C 1
ATOM 6369 O O . GLN A 1 846 ? 7.540 -91.277 59.603 1.00 24.88 846 GLN A O 1
ATOM 6375 N N . ALA A 1 847 ? 9.438 -90.422 58.746 1.00 25.98 847 ALA A N 1
ATOM 6376 C CA . ALA A 1 847 ? 8.741 -89.678 57.697 1.00 27.19 847 ALA A CA 1
ATOM 6377 C C . ALA A 1 847 ? 9.146 -90.082 56.285 1.00 25.90 847 ALA A C 1
ATOM 6378 O O . ALA A 1 847 ? 8.696 -89.465 55.315 1.00 23.17 847 ALA A O 1
ATOM 6380 N N . ALA A 1 848 ? 10.004 -91.096 56.172 1.00 20.72 848 ALA A N 1
ATOM 6381 C CA . ALA A 1 848 ? 10.567 -91.492 54.880 1.00 23.34 848 ALA A CA 1
ATOM 6382 C C . ALA A 1 848 ? 11.275 -90.319 54.199 1.00 21.52 848 ALA A C 1
ATOM 6383 O O . ALA A 1 848 ? 11.320 -90.217 52.972 1.00 25.66 848 ALA A O 1
ATOM 6385 N N . ILE A 1 849 ? 11.836 -89.434 55.017 1.00 18.77 849 ILE A N 1
ATOM 6386 C CA . ILE A 1 849 ? 12.610 -88.307 54.522 1.00 14.71 849 ILE A CA 1
ATOM 6387 C C . ILE A 1 849 ? 14.072 -88.709 54.415 1.00 16.36 849 ILE A C 1
ATOM 6388 O O . ILE A 1 849 ? 14.661 -89.173 55.389 1.00 20.65 849 ILE A O 1
ATOM 6393 N N . GLU A 1 850 ? 14.654 -88.526 53.234 1.00 15.08 850 GLU A N 1
ATOM 6394 C CA . GLU A 1 850 ? 16.052 -88.870 53.001 1.00 15.95 850 GLU A CA 1
ATOM 6395 C C . GLU A 1 850 ? 16.969 -87.699 53.298 1.00 16.63 850 GLU A C 1
ATOM 6396 O O . GLU A 1 850 ? 16.538 -86.552 53.273 1.00 16.55 850 GLU A O 1
ATOM 6402 N N . VAL A 1 851 ? 18.239 -87.982 53.573 1.00 14.75 851 VAL A N 1
ATOM 6403 C CA . VAL A 1 851 ? 19.187 -86.896 53.791 1.00 15.80 851 VAL A CA 1
ATOM 6404 C C . VAL A 1 851 ? 19.247 -85.952 52.603 1.00 16.11 851 VAL A C 1
ATOM 6405 O O . VAL A 1 851 ? 19.390 -84.743 52.781 1.00 14.86 851 VAL A O 1
ATOM 6412 N N . GLU A 1 852 ? 19.108 -86.483 51.391 1.00 16.48 852 GLU A N 1
ATOM 6413 C CA . GLU A 1 852 ? 19.118 -85.601 50.228 1.00 20.51 852 GLU A CA 1
ATOM 6414 C C . GLU A 1 852 ? 17.895 -84.669 50.179 1.00 15.42 852 GLU A C 1
ATOM 6415 O O . GLU A 1 852 ? 17.994 -83.556 49.663 1.00 15.79 852 GLU A O 1
ATOM 6426 N N . ASP A 1 853 ? 16.760 -85.116 50.720 1.00 12.96 853 ASP A N 1
ATOM 6427 C CA . ASP A 1 853 ? 15.581 -84.259 50.839 1.00 13.71 853 ASP A CA 1
ATOM 6428 C C . ASP A 1 853 ? 15.921 -83.028 51.674 1.00 14.04 853 ASP A C 1
ATOM 6429 O O . ASP A 1 853 ? 15.643 -81.901 51.280 1.00 14.92 853 ASP A O 1
ATOM 6434 N N . VAL A 1 854 ? 16.529 -83.254 52.833 1.00 10.41 854 VAL A N 1
ATOM 6435 C CA . VAL A 1 854 ? 16.909 -82.148 53.705 1.00 12.05 854 VAL A CA 1
ATOM 6436 C C . VAL A 1 854 ? 17.918 -81.236 53.009 1.00 12.12 854 VAL A C 1
ATOM 6437 O O . VAL A 1 854 ? 17.819 -80.004 53.090 1.00 10.93 854 VAL A O 1
ATOM 6441 N N . ALA A 1 855 ? 18.876 -81.842 52.306 1.00 11.81 855 ALA A N 1
ATOM 6442 C CA . ALA A 1 855 ? 19.903 -81.076 51.598 1.00 14.61 855 ALA A CA 1
ATOM 6443 C C . ALA A 1 855 ? 19.287 -80.162 50.548 1.00 12.86 855 ALA A C 1
ATOM 6444 O O . ALA A 1 855 ? 19.686 -79.004 50.405 1.00 12.18 855 ALA A O 1
ATOM 6446 N N . LYS A 1 856 ? 18.318 -80.676 49.796 1.00 10.18 856 LYS A N 1
ATOM 6447 C CA . LYS A 1 856 ? 17.700 -79.835 48.770 1.00 13.47 856 LYS A CA 1
ATOM 6448 C C . LYS A 1 856 ? 16.786 -78.784 49.391 1.00 14.14 856 LYS A C 1
ATOM 6449 O O . LYS A 1 856 ? 16.721 -77.652 48.917 1.00 12.32 856 LYS A O 1
ATOM 6455 N N . ARG A 1 857 ? 16.076 -79.147 50.455 1.00 11.72 857 ARG A N 1
ATOM 6456 C CA . ARG A 1 857 ? 15.180 -78.195 51.102 1.00 12.24 857 ARG A CA 1
ATOM 6457 C C . ARG A 1 857 ? 15.936 -77.007 51.689 1.00 9.69 857 ARG A C 1
ATOM 6458 O O . ARG A 1 857 ? 15.440 -75.881 51.672 1.00 11.30 857 ARG A O 1
ATOM 6466 N N . LEU A 1 858 ? 17.144 -77.250 52.189 1.00 11.22 858 LEU A N 1
ATOM 6467 C CA . LEU A 1 858 ? 17.984 -76.153 52.675 1.00 11.41 858 LEU A CA 1
ATOM 6468 C C . LEU A 1 858 ? 18.232 -75.099 51.594 1.00 13.39 858 LEU A C 1
ATOM 6469 O O . LEU A 1 858 ? 18.410 -73.924 51.909 1.00 10.48 858 LEU A O 1
ATOM 6474 N N . MET A 1 859 ? 18.242 -75.507 50.325 1.00 12.95 859 MET A N 1
ATOM 6475 C CA . MET A 1 859 ? 18.437 -74.547 49.232 1.00 10.80 859 MET A CA 1
ATOM 6476 C C . MET A 1 859 ? 17.346 -73.489 49.234 1.00 11.09 859 MET A C 1
ATOM 6477 O O . MET A 1 859 ? 17.605 -72.316 48.961 1.00 11.20 859 MET A O 1
ATOM 6482 N N . ASP A 1 860 ? 16.127 -73.905 49.574 1.00 12.20 860 ASP A N 1
ATOM 6483 C CA . ASP A 1 860 ? 14.985 -72.999 49.584 1.00 8.73 860 ASP A CA 1
ATOM 6484 C C . ASP A 1 860 ? 15.095 -72.018 50.747 1.00 12.40 860 ASP A C 1
ATOM 6485 O O . ASP A 1 860 ? 14.444 -70.974 50.743 1.00 12.26 860 ASP A O 1
ATOM 6490 N N . PHE A 1 861 ? 15.924 -72.358 51.736 1.00 9.54 861 PHE A N 1
ATOM 6491 C CA . PHE A 1 861 ? 16.189 -71.476 52.881 1.00 10.27 861 PHE A CA 1
ATOM 6492 C C . PHE A 1 861 ? 17.415 -70.624 52.633 1.00 11.22 861 PHE A C 1
ATOM 6493 O O . PHE A 1 861 ? 17.808 -69.839 53.496 1.00 13.84 861 PHE A O 1
ATOM 6501 N N . GLY A 1 862 ? 18.036 -70.801 51.470 1.00 11.71 862 GLY A N 1
ATOM 6502 C CA . GLY A 1 862 ? 19.196 -70.010 51.099 1.00 12.26 862 GLY A CA 1
ATOM 6503 C C . GLY A 1 862 ? 20.506 -70.580 51.606 1.00 12.89 862 GLY A C 1
ATOM 6504 O O . GLY A 1 862 ? 21.487 -69.841 51.730 1.00 12.14 862 GLY A O 1
ATOM 6505 N N . PHE A 1 863 ? 20.529 -71.888 51.872 1.00 11.93 863 PHE A N 1
ATOM 6506 C CA . PHE A 1 863 ? 21.742 -72.559 52.365 1.00 10.96 863 PHE A CA 1
ATOM 6507 C C . PHE A 1 863 ? 22.227 -73.726 51.517 1.00 10.32 863 PHE A C 1
ATOM 6508 O O . PHE A 1 863 ? 21.435 -74.555 51.071 1.00 11.19 863 PHE A O 1
ATOM 6516 N N . HIS A 1 864 ? 23.549 -73.812 51.362 1.00 12.03 864 HIS A N 1
ATOM 6517 C CA . HIS A 1 864 ? 24.225 -75.006 50.868 1.00 10.25 864 HIS A CA 1
ATOM 6518 C C . HIS A 1 864 ? 24.247 -76.021 52.006 1.00 11.80 864 HIS A C 1
ATOM 6519 O O . HIS A 1 864 ? 24.528 -75.678 53.151 1.00 11.83 864 HIS A O 1
ATOM 6526 N N . ALA A 1 865 ? 23.959 -77.277 51.692 1.00 11.81 865 ALA A N 1
ATOM 6527 C CA . ALA A 1 865 ? 23.902 -78.312 52.708 1.00 11.37 865 ALA A CA 1
ATOM 6528 C C . ALA A 1 865 ? 25.271 -78.542 53.331 1.00 12.59 865 ALA A C 1
ATOM 6529 O O . ALA A 1 865 ? 26.299 -78.274 52.709 1.00 13.48 865 ALA A O 1
ATOM 6531 N N . PRO A 1 866 ? 25.293 -79.057 54.566 1.00 10.41 866 PRO A N 1
ATOM 6532 C CA . PRO A 1 866 ? 26.586 -79.502 55.091 1.00 10.46 866 PRO A CA 1
ATOM 6533 C C . PRO A 1 866 ? 27.012 -80.787 54.382 1.00 9.18 866 PRO A C 1
ATOM 6534 O O . PRO A 1 866 ? 26.395 -81.178 53.381 1.00 11.07 866 PRO A O 1
ATOM 6538 N N . THR A 1 867 ? 28.072 -81.430 54.868 1.00 12.38 867 THR A N 1
ATOM 6539 C CA . THR A 1 867 ? 28.533 -82.673 54.253 1.00 13.74 867 THR A CA 1
ATOM 6540 C C . THR A 1 867 ? 27.494 -83.783 54.457 1.00 13.16 867 THR A C 1
ATOM 6541 O O . THR A 1 867 ? 27.006 -83.998 55.570 1.00 15.97 867 THR A O 1
ATOM 6545 N N . VAL A 1 868 ? 27.139 -84.467 53.369 1.00 12.34 868 VAL A N 1
ATOM 6546 C CA . VAL A 1 868 ? 26.032 -85.423 53.388 1.00 11.49 868 VAL A CA 1
ATOM 6547 C C . VAL A 1 868 ? 26.514 -86.871 53.334 1.00 18.80 868 VAL A C 1
ATOM 6548 O O . VAL A 1 868 ? 27.314 -87.226 52.468 1.00 17.60 868 VAL A O 1
ATOM 6552 N N . SER A 1 869 ? 26.032 -87.688 54.269 1.00 20.05 869 SER A N 1
ATOM 6553 C CA . SER A 1 869 ? 26.275 -89.135 54.267 1.00 21.82 869 SER A CA 1
ATOM 6554 C C . SER A 1 869 ? 27.736 -89.575 54.378 1.00 26.83 869 SER A C 1
ATOM 6555 O O . SER A 1 869 ? 28.073 -90.705 54.015 1.00 25.84 869 SER A O 1
ATOM 6558 N N . TRP A 1 870 ? 28.594 -88.701 54.894 1.00 21.94 870 TRP A N 1
ATOM 6559 C CA . TRP A 1 870 ? 29.980 -89.074 55.173 1.00 20.52 870 TRP A CA 1
ATOM 6560 C C . TRP A 1 870 ? 30.434 -88.441 56.490 1.00 21.53 870 TRP A C 1
ATOM 6561 O O . TRP A 1 870 ? 30.173 -87.261 56.725 1.00 24.75 870 TRP A O 1
ATOM 6572 N N . PRO A 1 871 ? 31.122 -89.215 57.352 1.00 20.80 871 PRO A N 1
ATOM 6573 C CA . PRO A 1 871 ? 31.532 -90.612 57.165 1.00 19.57 871 PRO A CA 1
ATOM 6574 C C . PRO A 1 871 ? 30.426 -91.614 57.428 1.00 22.23 871 PRO A C 1
ATOM 6575 O O . PRO A 1 871 ? 30.638 -92.808 57.209 1.00 21.13 871 PRO A O 1
ATOM 6579 N N . VAL A 1 872 ? 29.268 -91.156 57.894 1.00 16.67 872 VAL A N 1
ATOM 6580 C CA . VAL A 1 872 ? 28.186 -92.088 58.192 1.00 16.28 872 VAL A CA 1
ATOM 6581 C C . VAL A 1 872 ? 26.982 -91.861 57.276 1.00 17.92 872 VAL A C 1
ATOM 6582 O O . VAL A 1 872 ? 26.451 -90.750 57.214 1.00 15.93 872 VAL A O 1
ATOM 6586 N N . LEU A 1 873 ? 26.574 -92.906 56.555 1.00 17.25 873 LEU A N 1
ATOM 6587 C CA . LEU A 1 873 ? 25.369 -92.846 55.718 1.00 20.89 873 LEU A CA 1
ATOM 6588 C C . LEU A 1 873 ? 24.169 -92.399 56.524 1.00 19.15 873 LEU A C 1
ATOM 6589 O O . LEU A 1 873 ? 23.957 -92.875 57.643 1.00 16.28 873 LEU A O 1
ATOM 6594 N N . GLY A 1 874 ? 23.372 -91.494 55.963 1.00 21.74 874 GLY A N 1
ATOM 6595 C CA . GLY A 1 874 ? 22.130 -91.119 56.607 1.00 18.98 874 GLY A CA 1
ATOM 6596 C C . GLY A 1 874 ? 22.287 -89.985 57.603 1.00 14.47 874 GLY A C 1
ATOM 6597 O O . GLY A 1 874 ? 21.380 -89.715 58.394 1.00 18.46 874 GLY A O 1
ATOM 6598 N N . THR A 1 875 ? 23.437 -89.323 57.558 1.00 12.16 875 THR A N 1
ATOM 6599 C CA . THR A 1 875 ? 23.738 -88.256 58.510 1.00 15.48 875 THR A CA 1
ATOM 6600 C C . THR A 1 875 ? 24.275 -87.030 57.794 1.00 13.01 875 THR A C 1
ATOM 6601 O O . THR A 1 875 ? 24.584 -87.077 56.593 1.00 16.22 875 THR A O 1
ATOM 6605 N N . MET A 1 876 ? 24.387 -85.927 58.531 1.00 12.02 876 MET A N 1
ATOM 6606 C CA . MET A 1 876 ? 25.023 -84.715 58.005 1.00 14.80 876 MET A CA 1
ATOM 6607 C C . MET A 1 876 ? 26.148 -84.294 58.937 1.00 14.85 876 MET A C 1
ATOM 6608 O O . MET A 1 876 ? 25.980 -84.322 60.161 1.00 14.36 876 MET A O 1
ATOM 6613 N N . MET A 1 877 ? 27.295 -83.910 58.383 1.00 13.73 877 MET A N 1
ATOM 6614 C CA . MET A 1 877 ? 28.366 -83.422 59.243 1.00 14.49 877 MET A CA 1
ATOM 6615 C C . MET A 1 877 ? 28.528 -81.928 59.031 1.00 13.75 877 MET A C 1
ATOM 6616 O O . MET A 1 877 ? 28.787 -81.466 57.911 1.00 11.57 877 MET A O 1
ATOM 6621 N N . VAL A 1 878 ? 28.371 -81.187 60.121 1.00 12.00 878 VAL A N 1
ATOM 6622 C CA . VAL A 1 878 ? 28.286 -79.732 60.089 1.00 11.99 878 VAL A CA 1
ATOM 6623 C C . VAL A 1 878 ? 29.542 -79.118 60.688 1.00 11.40 878 VAL A C 1
ATOM 6624 O O . VAL A 1 878 ? 29.899 -79.433 61.824 1.00 12.29 878 VAL A O 1
ATOM 6628 N N . GLU A 1 879 ? 30.197 -78.237 59.933 1.00 10.37 879 GLU A N 1
ATOM 6629 C CA . GLU A 1 879 ? 31.374 -77.527 60.428 1.00 10.84 879 GLU A CA 1
ATOM 6630 C C . GLU A 1 879 ? 31.236 -76.045 60.099 1.00 9.15 879 GLU A C 1
ATOM 6631 O O . GLU A 1 879 ? 31.399 -75.643 58.936 1.00 11.21 879 GLU A O 1
ATOM 6637 N N . PRO A 1 880 ? 30.928 -75.216 61.113 1.00 8.87 880 PRO A N 1
ATOM 6638 C CA . PRO A 1 880 ? 30.686 -73.797 60.826 1.00 9.97 880 PRO A CA 1
ATOM 6639 C C . PRO A 1 880 ? 31.951 -72.976 60.585 1.00 8.45 880 PRO A C 1
ATOM 6640 O O . PRO A 1 880 ? 31.908 -72.002 59.825 1.00 9.74 880 PRO A O 1
ATOM 6644 N N . THR A 1 881 ? 33.066 -73.408 61.175 1.00 8.22 881 THR A N 1
ATOM 6645 C CA . THR A 1 881 ? 34.305 -72.618 61.297 1.00 8.25 881 THR A CA 1
ATOM 6646 C C . THR A 1 881 ? 34.134 -71.410 62.186 1.00 10.52 881 THR A C 1
ATOM 6647 O O . THR A 1 881 ? 33.014 -71.051 62.588 1.00 10.94 881 THR A O 1
ATOM 6651 N N . GLU A 1 882 ? 35.261 -70.773 62.475 1.00 8.77 882 GLU A N 1
ATOM 6652 C CA . GLU A 1 882 ? 35.295 -69.606 63.347 1.00 8.92 882 GLU A CA 1
ATOM 6653 C C . GLU A 1 882 ? 34.883 -68.314 62.641 1.00 11.32 882 GLU A C 1
ATOM 6654 O O . GLU A 1 882 ? 34.734 -67.275 63.292 1.00 10.23 882 GLU A O 1
ATOM 6660 N N . SER A 1 883 ? 34.695 -68.361 61.323 1.00 8.27 883 SER A N 1
ATOM 6661 C CA . SER A 1 883 ? 34.512 -67.122 60.561 1.00 7.66 883 SER A CA 1
ATOM 6662 C C . SER A 1 883 ? 33.062 -66.674 60.407 1.00 10.32 883 SER A C 1
ATOM 6663 O O . SER A 1 883 ? 32.804 -65.602 59.848 1.00 10.65 883 SER A O 1
ATOM 6666 N N . GLU A 1 884 ? 32.123 -67.487 60.893 1.00 9.08 884 GLU A N 1
ATOM 6667 C CA . GLU A 1 884 ? 30.701 -67.223 60.680 1.00 10.46 884 GLU A CA 1
ATOM 6668 C C . GLU A 1 884 ? 30.050 -66.642 61.943 1.00 9.98 884 GLU A C 1
ATOM 6669 O O . GLU A 1 884 ? 30.290 -67.120 63.054 1.00 11.33 884 GLU A O 1
ATOM 6675 N N . SER A 1 885 ? 29.222 -65.614 61.767 1.00 10.03 885 SER A N 1
ATOM 6676 C CA . SER A 1 885 ? 28.661 -64.861 62.887 1.00 10.54 885 SER A CA 1
ATOM 6677 C C . SER A 1 885 ? 27.595 -65.668 63.600 1.00 10.89 885 SER A C 1
ATOM 6678 O O . SER A 1 885 ? 27.046 -66.623 63.041 1.00 10.35 885 SER A O 1
ATOM 6681 N N . LEU A 1 886 ? 27.289 -65.272 64.830 1.00 10.32 886 LEU A N 1
ATOM 6682 C CA . LEU A 1 886 ? 26.229 -65.930 65.586 1.00 12.51 886 LEU A CA 1
ATOM 6683 C C . LEU A 1 886 ? 24.900 -65.859 64.827 1.00 11.77 886 LEU A C 1
ATOM 6684 O O . LEU A 1 886 ? 24.155 -66.841 64.768 1.00 10.57 886 LEU A O 1
ATOM 6689 N N . GLY A 1 887 ? 24.609 -64.696 64.249 1.00 12.08 887 GLY A N 1
ATOM 6690 C CA . GLY A 1 887 ? 23.387 -64.516 63.482 1.00 12.93 887 GLY A CA 1
ATOM 6691 C C . GLY A 1 887 ? 23.259 -65.564 62.390 1.00 11.65 887 GLY A C 1
ATOM 6692 O O . GLY A 1 887 ? 22.180 -66.120 62.170 1.00 10.60 887 GLY A O 1
ATOM 6693 N N . GLU A 1 888 ? 24.368 -65.849 61.723 1.00 10.74 888 GLU A N 1
ATOM 6694 C CA . GLU A 1 888 ? 24.376 -66.805 60.626 1.00 11.23 888 GLU A CA 1
ATOM 6695 C C . GLU A 1 888 ? 24.234 -68.238 61.145 1.00 11.29 888 GLU A C 1
ATOM 6696 O O . GLU A 1 888 ? 23.485 -69.043 60.577 1.00 9.56 888 GLU A O 1
ATOM 6702 N N . LEU A 1 889 ? 24.951 -68.561 62.226 1.00 12.42 889 LEU A N 1
ATOM 6703 C CA . LEU A 1 889 ? 24.807 -69.868 62.864 1.00 10.98 889 LEU A CA 1
ATOM 6704 C C . LEU A 1 889 ? 23.357 -70.089 63.265 1.00 12.15 889 LEU A C 1
ATOM 6705 O O . LEU A 1 889 ? 22.812 -71.189 63.093 1.00 10.36 889 LEU A O 1
ATOM 6710 N N . ASP A 1 890 ? 22.738 -69.053 63.827 1.00 9.69 890 ASP A N 1
ATOM 6711 C CA . ASP A 1 890 ? 21.351 -69.169 64.273 1.00 10.88 890 ASP A CA 1
ATOM 6712 C C . ASP A 1 890 ? 20.380 -69.347 63.101 1.00 11.39 890 ASP A C 1
ATOM 6713 O O . ASP A 1 890 ? 19.420 -70.113 63.206 1.00 11.41 890 ASP A O 1
ATOM 6718 N N . ARG A 1 891 ? 20.617 -68.651 61.987 1.00 12.15 891 ARG A N 1
ATOM 6719 C CA . ARG A 1 891 ? 19.755 -68.848 60.821 1.00 12.35 891 ARG A CA 1
ATOM 6720 C C . ARG A 1 891 ? 19.865 -70.285 60.315 1.00 11.99 891 ARG A C 1
ATOM 6721 O O . ARG A 1 891 ? 18.859 -70.907 59.976 1.00 13.30 891 ARG A O 1
ATOM 6729 N N . PHE A 1 892 ? 21.079 -70.828 60.275 1.00 10.92 892 PHE A N 1
ATOM 6730 C CA . PHE A 1 892 ? 21.220 -72.213 59.841 1.00 11.71 892 PHE A CA 1
ATOM 6731 C C . PHE A 1 892 ? 20.516 -73.170 60.798 1.00 11.02 892 PHE A C 1
ATOM 6732 O O . PHE A 1 892 ? 19.837 -74.103 60.361 1.00 11.34 892 PHE A O 1
ATOM 6740 N N . CYS A 1 893 ? 20.678 -72.959 62.101 1.00 11.06 893 CYS A N 1
ATOM 6741 C CA . CYS A 1 893 ? 19.991 -73.820 63.052 1.00 9.42 893 CYS A CA 1
ATOM 6742 C C . CYS A 1 893 ? 18.493 -73.676 62.903 1.00 15.72 893 CYS A C 1
ATOM 6743 O O . CYS A 1 893 ? 17.769 -74.671 62.940 1.00 13.22 893 CYS A O 1
ATOM 6746 N N . ASP A 1 894 ? 18.028 -72.440 62.731 1.00 12.97 894 ASP A N 1
ATOM 6747 C CA . ASP A 1 894 ? 16.595 -72.209 62.573 1.00 13.65 894 ASP A CA 1
ATOM 6748 C C . ASP A 1 894 ? 16.042 -72.898 61.325 1.00 9.97 894 ASP A C 1
ATOM 6749 O O . ASP A 1 894 ? 14.918 -73.399 61.335 1.00 10.76 894 ASP A O 1
ATOM 6754 N N . ALA A 1 895 ? 16.843 -72.929 60.267 1.00 9.81 895 ALA A N 1
ATOM 6755 C CA . ALA A 1 895 ? 16.454 -73.594 59.024 1.00 14.50 895 ALA A CA 1
ATOM 6756 C C . ALA A 1 895 ? 16.300 -75.090 59.269 1.00 15.80 895 ALA A C 1
ATOM 6757 O O . ALA A 1 895 ? 15.320 -75.695 58.843 1.00 14.13 895 ALA A O 1
ATOM 6759 N N . MET A 1 896 ? 17.264 -75.684 59.971 1.00 11.64 896 MET A N 1
ATOM 6760 C CA . MET A 1 896 ? 17.199 -77.113 60.275 1.00 11.35 896 MET A CA 1
ATOM 6761 C C . MET A 1 896 ? 16.018 -77.425 61.181 1.00 12.95 896 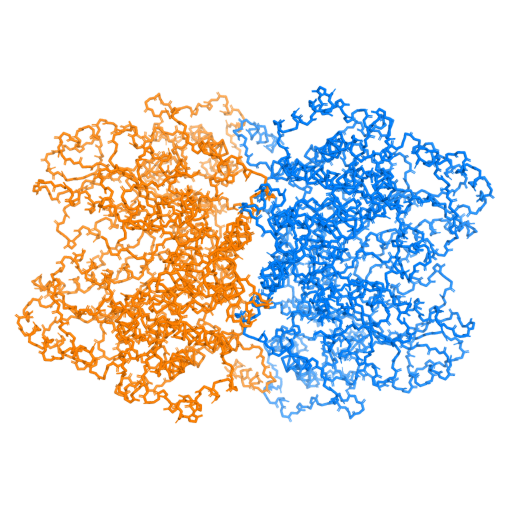MET A C 1
ATOM 6762 O O . MET A 1 896 ? 15.385 -78.471 61.051 1.00 14.52 896 MET A O 1
ATOM 6767 N N . ILE A 1 897 ? 15.704 -76.513 62.096 1.00 11.54 897 ILE A N 1
ATOM 6768 C CA . ILE A 1 897 ? 14.567 -76.725 62.988 1.00 14.45 897 ILE A CA 1
ATOM 6769 C C . ILE A 1 897 ? 13.245 -76.626 62.222 1.00 16.83 897 ILE A C 1
ATOM 6770 O O . ILE A 1 897 ? 12.329 -77.423 62.433 1.00 16.86 897 ILE A O 1
ATOM 6775 N N . ALA A 1 898 ? 13.151 -75.667 61.310 1.00 12.11 898 ALA A N 1
ATOM 6776 C CA . ALA A 1 898 ? 11.951 -75.544 60.494 1.00 11.88 898 ALA A CA 1
ATOM 6777 C C . ALA A 1 898 ? 11.764 -76.800 59.642 1.00 15.62 898 ALA A C 1
ATOM 6778 O O . ALA A 1 898 ? 10.643 -77.277 59.451 1.00 15.32 898 ALA A O 1
ATOM 6780 N N . ILE A 1 899 ? 12.866 -77.315 59.117 1.00 11.91 899 ILE A N 1
ATOM 6781 C CA . ILE A 1 899 ? 12.822 -78.523 58.292 1.00 11.18 899 ILE A CA 1
ATOM 6782 C C . ILE A 1 899 ? 12.377 -79.715 59.136 1.00 16.50 899 ILE A C 1
ATOM 6783 O O . ILE A 1 899 ? 11.571 -80.543 58.691 1.00 15.21 899 ILE A O 1
ATOM 6788 N N . TYR A 1 900 ? 12.869 -79.780 60.369 1.00 14.22 900 TYR A N 1
ATOM 6789 C CA . TYR A 1 900 ? 12.398 -80.790 61.320 1.00 13.30 900 TYR A CA 1
ATOM 6790 C C . TYR A 1 900 ? 10.876 -80.734 61.504 1.00 17.97 900 TYR A C 1
ATOM 6791 O O . TYR A 1 900 ? 10.207 -81.769 61.553 1.00 14.97 900 TYR A O 1
ATOM 6800 N N . GLN A 1 901 ? 10.329 -79.528 61.617 1.00 16.40 901 GLN A N 1
ATOM 6801 C CA . GLN A 1 901 ? 8.889 -79.381 61.798 1.00 15.59 901 GLN A CA 1
ATOM 6802 C C . GLN A 1 901 ? 8.131 -79.772 60.534 1.00 13.98 901 GLN A C 1
ATOM 6803 O O . GLN A 1 901 ? 7.036 -80.335 60.614 1.00 16.93 901 GLN A O 1
ATOM 6809 N N . GLU A 1 902 ? 8.714 -79.491 59.371 1.00 13.79 902 GLU A N 1
ATOM 6810 C CA . GLU A 1 902 ? 8.128 -79.951 58.109 1.00 12.61 902 GLU A CA 1
ATOM 6811 C C . GLU A 1 902 ? 8.095 -81.480 58.054 1.00 17.30 902 GLU A C 1
ATOM 6812 O O . GLU A 1 902 ? 7.123 -82.074 57.590 1.00 19.61 902 GLU A O 1
ATOM 6818 N N . ALA A 1 903 ? 9.166 -82.115 58.524 1.00 16.17 903 ALA A N 1
ATOM 6819 C CA . ALA A 1 903 ? 9.217 -83.574 58.561 1.00 16.63 903 ALA A CA 1
ATOM 6820 C C . ALA A 1 903 ? 8.187 -84.118 59.553 1.00 21.84 903 ALA A C 1
ATOM 6821 O O . ALA A 1 903 ? 7.555 -85.146 59.297 1.00 22.68 903 ALA A O 1
ATOM 6823 N N . GLN A 1 904 ? 8.006 -83.422 60.676 1.00 18.97 904 GLN A N 1
ATOM 6824 C CA . GLN A 1 904 ? 7.012 -83.844 61.665 1.00 23.07 904 GLN A CA 1
ATOM 6825 C C . GLN A 1 904 ? 5.599 -83.801 61.108 1.00 19.98 904 GLN A C 1
ATOM 6826 O O . GLN A 1 904 ? 4.763 -84.620 61.483 1.00 22.08 904 GLN A O 1
ATOM 6832 N N . ALA A 1 905 ? 5.322 -82.839 60.228 1.00 16.37 905 ALA A N 1
ATOM 6833 C CA . ALA A 1 905 ? 4.011 -82.761 59.595 1.00 18.39 905 ALA A CA 1
ATOM 6834 C C . ALA A 1 905 ? 3.766 -83.987 58.723 1.00 23.48 905 ALA A C 1
ATOM 6835 O O . ALA A 1 905 ? 2.654 -84.511 58.682 1.00 25.16 905 ALA A O 1
ATOM 6837 N N . ILE A 1 906 ? 4.797 -84.432 58.009 1.00 20.11 906 ILE A N 1
ATOM 6838 C CA . ILE A 1 906 ? 4.679 -85.668 57.243 1.00 19.60 906 ILE A CA 1
ATOM 6839 C C . ILE A 1 906 ? 4.442 -86.842 58.192 1.00 18.41 906 ILE A C 1
ATOM 6840 O O . ILE A 1 906 ? 3.556 -87.669 57.963 1.00 23.01 906 ILE A O 1
ATOM 6845 N N . THR A 1 907 ? 5.238 -86.907 59.254 1.00 20.38 907 THR A N 1
ATOM 6846 C CA . THR A 1 907 ? 5.129 -87.984 60.235 1.00 19.90 907 THR A CA 1
ATOM 6847 C C . THR A 1 907 ? 3.725 -88.077 60.820 1.00 28.94 907 THR A C 1
ATOM 6848 O O . THR A 1 907 ? 3.176 -89.168 60.971 1.00 29.89 907 THR A O 1
ATOM 6852 N N . HIS A 1 908 ? 3.140 -86.929 61.135 1.00 28.19 908 HIS A N 1
ATOM 6853 C CA . HIS A 1 908 ? 1.834 -86.902 61.781 1.00 26.48 908 HIS A CA 1
ATOM 6854 C C . HIS A 1 908 ? 0.696 -86.924 60.769 1.00 29.12 908 HIS A C 1
ATOM 6855 O O . HIS A 1 908 ? -0.473 -86.765 61.133 1.00 27.91 908 HIS A O 1
ATOM 6862 N N . GLY A 1 909 ? 1.036 -87.142 59.500 1.00 31.89 909 GLY A N 1
ATOM 6863 C CA . GLY A 1 909 ? 0.034 -87.308 58.460 1.00 29.57 909 GLY A CA 1
ATOM 6864 C C . GLY A 1 909 ? -0.700 -86.029 58.109 1.00 27.19 909 GLY A C 1
ATOM 6865 O O . GLY A 1 909 ? -1.843 -86.058 57.650 1.00 29.80 909 GLY A O 1
ATOM 6866 N N . GLU A 1 910 ? -0.028 -84.901 58.314 1.00 23.58 910 GLU A N 1
ATOM 6867 C CA . GLU A 1 910 ? -0.635 -83.598 58.095 1.00 27.31 910 GLU A CA 1
ATOM 6868 C C . GLU A 1 910 ? -0.414 -83.080 56.669 1.00 30.85 910 GLU A C 1
ATOM 6869 O O . GLU A 1 910 ? -0.959 -82.045 56.295 1.00 30.90 910 GLU A O 1
ATOM 6875 N N . ILE A 1 911 ? 0.366 -83.819 55.871 1.00 21.02 911 ILE A N 1
ATOM 6876 C CA . ILE A 1 911 ? 0.584 -83.475 54.462 1.00 19.14 911 ILE A CA 1
ATOM 6877 C C . ILE A 1 911 ? 1.013 -84.720 53.672 1.00 20.73 911 ILE A C 1
ATOM 6878 O O . ILE A 1 911 ? 1.591 -85.646 54.255 1.00 22.91 911 ILE A O 1
ATOM 6883 N N . ASP A 1 912 ? 0.711 -84.738 52.369 1.00 17.53 912 ASP A N 1
ATOM 6884 C CA . ASP A 1 912 ? 1.032 -85.853 51.468 1.00 21.38 912 ASP A CA 1
ATOM 6885 C C . ASP A 1 912 ? 2.509 -86.202 51.599 1.00 21.05 912 ASP A C 1
ATOM 6886 O O . ASP A 1 912 ? 3.370 -85.347 51.394 1.00 17.50 912 ASP A O 1
ATOM 6891 N N . PRO A 1 913 ? 2.811 -87.457 51.962 1.00 19.96 913 PRO A N 1
ATOM 6892 C CA . PRO A 1 913 ? 4.217 -87.830 52.173 1.00 18.25 913 PRO A CA 1
ATOM 6893 C C . PRO A 1 913 ? 5.045 -87.793 50.886 1.00 18.09 913 PRO A C 1
ATOM 6894 O O . PRO A 1 913 ? 6.273 -87.755 50.954 1.00 22.24 913 PRO A O 1
ATOM 6898 N N . ALA A 1 914 ? 4.378 -87.795 49.734 1.00 16.41 914 ALA A N 1
ATOM 6899 C CA . ALA A 1 914 ? 5.069 -87.801 48.449 1.00 19.61 914 ALA A CA 1
ATOM 6900 C C . ALA A 1 914 ? 5.104 -86.426 47.790 1.00 21.51 914 ALA A C 1
ATOM 6901 O O . ALA A 1 914 ? 5.937 -86.177 46.911 1.00 25.24 914 ALA A O 1
ATOM 6903 N N . ASP A 1 915 ? 4.194 -85.548 48.213 1.00 23.28 915 ASP A N 1
ATOM 6904 C CA . ASP A 1 915 ? 4.045 -84.219 47.623 1.00 17.57 915 ASP A CA 1
ATOM 6905 C C . ASP A 1 915 ? 4.077 -83.155 48.725 1.00 15.93 915 ASP A C 1
ATOM 6906 O O . ASP A 1 915 ? 3.046 -82.790 49.302 1.00 17.17 915 ASP A O 1
ATOM 6911 N N . ASN A 1 916 ? 5.275 -82.666 49.012 1.00 13.08 916 ASN A N 1
ATOM 6912 C CA . ASN A 1 916 ? 5.480 -81.711 50.087 1.00 17.06 916 ASN A CA 1
ATOM 6913 C C . ASN A 1 916 ? 6.770 -80.958 49.777 1.00 16.38 916 ASN A C 1
ATOM 6914 O O . ASN A 1 916 ? 7.483 -81.333 48.844 1.00 15.65 916 ASN A O 1
ATOM 6919 N N . PRO A 1 917 ? 7.077 -79.889 50.536 1.00 15.95 917 PRO A N 1
ATOM 6920 C CA . PRO A 1 917 ? 8.265 -79.110 50.153 1.00 12.99 917 PRO A CA 1
ATOM 6921 C C . PRO A 1 917 ? 9.586 -79.894 50.189 1.00 13.92 917 PRO A C 1
ATOM 6922 O O . PRO A 1 917 ? 10.443 -79.678 49.325 1.00 15.99 917 PRO A O 1
ATOM 6926 N N . LEU A 1 918 ? 9.737 -80.793 51.157 1.00 15.65 918 LEU A N 1
ATOM 6927 C CA . LEU A 1 918 ? 10.942 -81.612 51.263 1.00 16.05 918 LEU A CA 1
ATOM 6928 C C . LEU A 1 918 ? 11.174 -82.480 50.028 1.00 16.40 918 LEU A C 1
ATOM 6929 O O . LEU A 1 918 ? 12.295 -82.554 49.524 1.00 15.45 918 LEU A O 1
ATOM 6934 N N . LYS A 1 919 ? 10.116 -83.105 49.523 1.00 14.62 919 LYS A N 1
ATOM 6935 C CA . LYS A 1 919 ? 10.234 -83.985 48.364 1.00 14.67 919 LYS A CA 1
ATOM 6936 C C . LYS A 1 919 ? 10.451 -83.230 47.061 1.00 18.35 919 LYS A C 1
ATOM 6937 O O . LYS A 1 919 ? 11.098 -83.745 46.148 1.00 16.19 919 LYS A O 1
ATOM 6943 N N . ASN A 1 920 ? 9.919 -82.011 46.982 1.00 12.63 920 ASN A N 1
ATOM 6944 C CA . ASN A 1 920 ? 9.920 -81.252 45.733 1.00 15.97 920 ASN A CA 1
ATOM 6945 C C . ASN A 1 920 ? 11.007 -80.183 45.657 1.00 13.06 920 ASN A C 1
ATOM 6946 O O . ASN A 1 920 ? 11.116 -79.463 44.662 1.00 16.11 920 ASN A O 1
ATOM 6951 N N . ALA A 1 921 ? 11.803 -80.071 46.718 1.00 14.22 921 ALA A N 1
ATOM 6952 C CA . ALA A 1 921 ? 12.888 -79.104 46.760 1.00 15.77 921 ALA A CA 1
ATOM 6953 C C . ALA A 1 921 ? 14.015 -79.541 45.820 1.00 11.41 921 ALA A C 1
ATOM 6954 O O . ALA A 1 921 ? 14.176 -80.732 45.543 1.00 12.69 921 ALA A O 1
ATOM 6956 N N . PRO A 1 922 ? 14.789 -78.582 45.301 1.00 12.23 922 PRO A N 1
ATOM 6957 C CA . PRO A 1 922 ? 14.645 -77.136 45.478 1.00 10.57 922 PRO A CA 1
ATOM 6958 C C . PRO A 1 922 ? 13.589 -76.578 44.523 1.00 11.29 922 PRO A C 1
ATOM 6959 O O . PRO A 1 922 ? 13.341 -77.173 43.463 1.00 12.77 922 PRO A O 1
ATOM 6963 N N . HIS A 1 923 ? 12.983 -75.455 44.895 1.00 11.28 923 HIS A N 1
ATOM 6964 C CA . HIS A 1 923 ? 11.892 -74.874 44.111 1.00 12.01 923 HIS A CA 1
ATOM 6965 C C . HIS A 1 923 ? 12.401 -73.695 43.284 1.00 13.09 923 HIS A C 1
ATOM 6966 O O . HIS A 1 923 ? 12.791 -72.670 43.836 1.00 12.99 923 HIS A O 1
ATOM 6973 N N . THR A 1 924 ? 12.416 -73.840 41.960 1.00 11.45 924 THR A N 1
ATOM 6974 C CA . THR A 1 924 ? 12.813 -72.724 41.103 1.00 9.95 924 THR A CA 1
ATOM 6975 C C . THR A 1 924 ? 11.694 -71.690 41.021 1.00 14.81 924 THR A C 1
ATOM 6976 O O . THR A 1 924 ? 10.509 -72.006 41.200 1.00 12.67 924 THR A O 1
ATOM 6980 N N . ALA A 1 925 ? 12.073 -70.451 40.737 1.00 10.77 925 ALA A N 1
ATOM 6981 C CA . ALA A 1 925 ? 11.080 -69.403 40.541 1.00 11.83 925 ALA A CA 1
ATOM 6982 C C . ALA A 1 925 ? 10.120 -69.782 39.421 1.00 9.95 925 ALA A C 1
ATOM 6983 O O . ALA A 1 925 ? 8.900 -69.577 39.536 1.00 12.55 925 ALA A O 1
ATOM 6985 N N . GLN A 1 926 ? 10.652 -70.332 38.333 1.00 12.71 926 GLN A N 1
ATOM 6986 C CA . GLN A 1 926 ? 9.790 -70.714 37.216 1.00 16.22 926 GLN A CA 1
ATOM 6987 C C . GLN A 1 926 ? 8.771 -71.769 37.620 1.00 17.01 926 GLN A C 1
ATOM 6988 O O . GLN A 1 926 ? 7.619 -71.708 37.195 1.00 15.31 926 GLN A O 1
ATOM 6994 N N . SER A 1 927 ? 9.179 -72.721 38.459 1.00 14.33 927 SER A N 1
ATOM 6995 C CA . SER A 1 927 ? 8.263 -73.789 38.880 1.00 14.19 927 SER A CA 1
ATOM 6996 C C . SER A 1 927 ? 7.093 -73.243 39.699 1.00 18.47 927 SER A C 1
ATOM 6997 O O . SER A 1 927 ? 6.003 -73.824 39.719 1.00 17.10 927 SER A O 1
ATOM 7000 N N . LEU A 1 928 ? 7.314 -72.112 40.360 1.00 13.05 928 LEU A N 1
ATOM 7001 C CA . LEU A 1 928 ? 6.291 -71.515 41.210 1.00 16.93 928 LEU A CA 1
ATOM 7002 C C . LEU A 1 928 ? 5.396 -70.575 40.421 1.00 19.52 928 LEU A C 1
ATOM 7003 O O . LEU A 1 928 ? 4.220 -70.415 40.742 1.00 23.31 928 LEU A O 1
ATOM 7008 N N . ILE A 1 929 ? 5.961 -69.963 39.383 1.00 15.81 929 ILE A N 1
ATOM 7009 C CA . ILE A 1 929 ? 5.304 -68.858 38.686 1.00 13.35 929 ILE A CA 1
ATOM 7010 C C . ILE A 1 929 ? 4.582 -69.314 37.422 1.00 17.06 929 ILE A C 1
ATOM 7011 O O . ILE A 1 929 ? 3.517 -68.788 37.073 1.00 19.11 929 ILE A O 1
ATOM 7016 N N . CYS A 1 930 ? 5.151 -70.311 36.754 1.00 12.52 930 CYS A N 1
ATOM 7017 C CA . CYS A 1 930 ? 4.622 -70.773 35.479 1.00 13.70 930 CYS A CA 1
ATOM 7018 C C . CYS A 1 930 ? 3.785 -72.038 35.639 1.00 18.95 930 CYS A C 1
ATOM 7019 O O . CYS A 1 930 ? 4.171 -72.964 36.361 1.00 22.36 930 CYS A O 1
ATOM 7022 N N . GLY A 1 931 ? 2.650 -72.082 34.943 1.00 23.31 931 GLY A N 1
ATOM 7023 C CA . GLY A 1 931 ? 1.819 -73.277 34.911 1.00 24.21 931 GLY A CA 1
ATOM 7024 C C . GLY A 1 931 ? 0.889 -73.375 36.100 1.00 26.87 931 GLY A C 1
ATOM 7025 O O . GLY A 1 931 ? 0.927 -72.529 36.996 1.00 27.61 931 GLY A O 1
ATOM 7026 N N . GLU A 1 932 ? 0.053 -74.407 36.124 1.00 26.13 932 GLU A N 1
ATOM 7027 C CA . GLU A 1 932 ? -0.903 -74.556 37.213 1.00 27.50 932 GLU A CA 1
ATOM 7028 C C . GLU A 1 932 ? -0.192 -75.076 38.458 1.00 23.46 932 GLU A C 1
ATOM 7029 O O . GLU A 1 932 ? 0.690 -75.930 38.365 1.00 32.21 932 GLU A O 1
ATOM 7035 N N . TRP A 1 933 ? -0.572 -74.546 39.617 1.00 28.21 933 TRP A N 1
ATOM 7036 C CA . TRP A 1 933 ? 0.008 -74.964 40.890 1.00 22.47 933 TRP A CA 1
ATOM 7037 C C . TRP A 1 933 ? -0.865 -76.026 41.559 1.00 27.74 933 TRP A C 1
ATOM 7038 O O . TRP A 1 933 ? -1.946 -75.722 42.073 1.00 34.65 933 TRP A O 1
ATOM 7049 N N . ASN A 1 934 ? -0.389 -77.266 41.552 1.00 26.18 934 ASN A N 1
ATOM 7050 C CA . ASN A 1 934 ? -1.128 -78.372 42.151 1.00 27.63 934 ASN A CA 1
ATOM 7051 C C . ASN A 1 934 ? -0.315 -79.065 43.235 1.00 29.48 934 ASN A C 1
ATOM 7052 O O . ASN A 1 934 ? 0.224 -80.154 43.021 1.00 35.40 934 ASN A O 1
ATOM 7057 N N . HIS A 1 935 ? -0.220 -78.414 44.391 1.00 23.74 935 HIS A N 1
ATOM 7058 C CA . HIS A 1 935 ? 0.489 -78.960 45.536 1.00 24.54 935 HIS A CA 1
ATOM 7059 C C . HIS A 1 935 ? -0.343 -78.637 46.756 1.00 21.57 935 HIS A C 1
ATOM 7060 O O . HIS A 1 935 ? -1.095 -77.661 46.743 1.00 24.92 935 HIS A O 1
ATOM 7067 N N . PRO A 1 936 ? -0.215 -79.449 47.819 1.00 22.03 936 PRO A N 1
ATOM 7068 C CA . PRO A 1 936 ? -0.958 -79.193 49.061 1.00 23.08 936 PRO A CA 1
ATOM 7069 C C . PRO A 1 936 ? -0.222 -78.210 49.967 1.00 21.43 936 PRO A C 1
ATOM 7070 O O . PRO A 1 936 ? -0.444 -78.202 51.178 1.00 27.16 936 PRO A O 1
ATOM 7074 N N . TYR A 1 937 ? 0.661 -77.403 49.385 1.00 18.48 937 TYR A N 1
ATOM 7075 C CA . TYR A 1 937 ? 1.328 -76.327 50.116 1.00 17.93 937 TYR A CA 1
ATOM 7076 C C . TYR A 1 937 ? 1.427 -75.114 49.201 1.00 14.83 937 TYR A C 1
ATOM 7077 O O . TYR A 1 937 ? 1.326 -75.254 47.981 1.00 18.06 937 TYR A O 1
ATOM 7086 N N . SER A 1 938 ? 1.612 -73.928 49.780 1.00 15.90 938 SER A N 1
ATOM 7087 C CA . SER A 1 938 ? 1.602 -72.704 48.984 1.00 21.44 938 SER A CA 1
ATOM 7088 C C . SER A 1 938 ? 2.961 -72.393 48.374 1.00 16.90 938 SER A C 1
ATOM 7089 O O . SER A 1 938 ? 4.005 -72.849 48.861 1.00 15.10 938 SER A O 1
ATOM 7092 N N . GLN A 1 939 ? 2.951 -71.603 47.305 1.00 13.98 939 GLN A N 1
ATOM 7093 C CA . GLN A 1 939 ? 4.204 -71.130 46.732 1.00 17.49 939 GLN A CA 1
ATOM 7094 C C . GLN A 1 939 ? 5.032 -70.336 47.748 1.00 14.95 939 GLN A C 1
ATOM 7095 O O . GLN A 1 939 ? 6.264 -70.396 47.727 1.00 19.03 939 GLN A O 1
ATOM 7101 N N . GLU A 1 940 ? 4.359 -69.610 48.644 1.00 14.66 940 GLU A N 1
ATOM 7102 C CA . GLU A 1 940 ? 5.072 -68.843 49.666 1.00 13.73 940 GLU A CA 1
ATOM 7103 C C . GLU A 1 940 ? 5.802 -69.764 50.643 1.00 14.52 940 GLU A C 1
ATOM 7104 O O . GLU A 1 940 ? 6.934 -69.495 51.036 1.00 13.53 940 GLU A O 1
ATOM 7110 N N . GLU A 1 941 ? 5.141 -70.849 51.044 1.00 12.24 941 GLU A N 1
ATOM 7111 C CA . GLU A 1 941 ? 5.771 -71.840 51.912 1.00 16.62 941 GLU A CA 1
ATOM 7112 C C . GLU A 1 941 ? 6.985 -72.457 51.218 1.00 17.72 941 GLU A C 1
ATOM 7113 O O . GLU A 1 941 ? 7.991 -72.769 51.855 1.00 16.33 941 GLU A O 1
ATOM 7124 N N . ALA A 1 942 ? 6.911 -72.587 49.898 1.00 13.88 942 ALA A N 1
ATOM 7125 C CA . ALA A 1 942 ? 8.012 -73.181 49.143 1.00 12.12 942 ALA A CA 1
ATOM 7126 C C . ALA A 1 942 ? 9.223 -72.249 49.057 1.00 14.92 942 ALA A C 1
ATOM 7127 O O . ALA A 1 942 ? 10.349 -72.645 49.374 1.00 14.80 942 ALA A O 1
ATOM 7129 N N . ALA A 1 943 ? 8.986 -71.010 48.631 1.00 12.90 943 ALA A N 1
ATOM 7130 C CA . ALA A 1 943 ? 10.082 -70.066 48.353 1.00 12.23 943 ALA A CA 1
ATOM 7131 C C . ALA A 1 943 ? 10.517 -69.207 49.536 1.00 13.60 943 ALA A C 1
ATOM 7132 O O . ALA A 1 943 ? 11.670 -68.788 49.594 1.00 12.58 943 ALA A O 1
ATOM 7134 N N . TYR A 1 944 ? 9.604 -68.923 50.459 1.00 13.16 944 TYR A N 1
ATOM 7135 C CA . TYR A 1 944 ? 9.933 -68.047 51.591 1.00 11.93 944 TYR A CA 1
ATOM 7136 C C . TYR A 1 944 ? 9.632 -68.684 52.953 1.00 12.93 944 TYR A C 1
ATOM 7137 O O . TYR A 1 944 ? 8.829 -68.159 53.743 1.00 13.44 944 TYR A O 1
ATOM 7146 N N . PRO A 1 945 ? 10.285 -69.816 53.247 1.00 13.63 945 PRO A N 1
ATOM 7147 C CA . PRO A 1 945 ? 9.956 -70.539 54.479 1.00 15.07 945 PRO A CA 1
ATOM 7148 C C . PRO A 1 945 ? 10.559 -69.888 55.727 1.00 16.88 945 PRO A C 1
ATOM 7149 O O . PRO A 1 945 ? 10.260 -70.322 56.840 1.00 17.73 945 PRO A O 1
ATOM 7153 N N . ALA A 1 946 ? 11.401 -68.873 55.548 1.00 14.45 946 ALA A N 1
ATOM 7154 C CA . ALA A 1 946 ? 12.008 -68.178 56.682 1.00 15.61 946 ALA A CA 1
ATOM 7155 C C . ALA A 1 946 ? 12.091 -66.687 56.391 1.00 14.42 946 ALA A C 1
ATOM 7156 O O . ALA A 1 946 ? 12.201 -66.288 55.229 1.00 15.07 946 ALA A O 1
ATOM 7158 N N . PRO A 1 947 ? 12.055 -65.857 57.443 1.00 17.25 947 PRO A N 1
ATOM 7159 C CA . PRO A 1 947 ? 11.922 -64.416 57.181 1.00 19.79 947 PRO A CA 1
ATOM 7160 C C . PRO A 1 947 ? 13.102 -63.785 56.440 1.00 15.30 947 PRO A C 1
ATOM 7161 O O . PRO A 1 947 ? 12.894 -62.832 55.681 1.00 16.60 947 PRO A O 1
ATOM 7165 N N . TRP A 1 948 ? 14.314 -64.301 56.629 1.00 13.87 948 TRP A N 1
ATOM 7166 C CA . TRP A 1 948 ? 15.460 -63.731 55.935 1.00 12.67 948 TRP A CA 1
ATOM 7167 C C . TRP A 1 948 ? 15.363 -63.888 54.411 1.00 17.17 948 TRP A C 1
ATOM 7168 O O . TRP A 1 948 ? 15.998 -63.136 53.669 1.00 14.65 948 TRP A O 1
ATOM 7179 N N . THR A 1 949 ? 14.578 -64.857 53.938 1.00 15.07 949 THR A N 1
ATOM 7180 C CA . THR A 1 949 ? 14.471 -65.052 52.492 1.00 13.79 949 THR A CA 1
ATOM 7181 C C . THR A 1 949 ? 13.672 -63.926 51.839 1.00 13.44 949 THR A C 1
ATOM 7182 O O . THR A 1 949 ? 13.757 -63.713 50.625 1.00 16.77 949 THR A O 1
ATOM 7186 N N . LYS A 1 950 ? 12.888 -63.215 52.641 1.00 16.44 950 LYS A N 1
ATOM 7187 C CA . LYS A 1 950 ? 12.134 -62.072 52.134 1.00 16.52 950 LYS A CA 1
ATOM 7188 C C . LYS A 1 950 ? 12.966 -60.797 52.129 1.00 19.88 950 LYS A C 1
ATOM 7189 O O . LYS A 1 950 ? 12.541 -59.764 51.607 1.00 22.71 950 LYS A O 1
ATOM 7195 N N . GLN A 1 951 ? 14.154 -60.879 52.716 1.00 16.20 951 GLN A N 1
ATOM 7196 C CA . GLN A 1 951 ? 15.100 -59.779 52.683 1.00 18.77 951 GLN A CA 1
ATOM 7197 C C . GLN A 1 951 ? 16.070 -59.977 51.525 1.00 20.78 951 GLN A C 1
ATOM 7198 O O . GLN A 1 951 ? 16.379 -59.036 50.790 1.00 21.91 951 GLN A O 1
ATOM 7209 N N . PHE A 1 952 ? 16.541 -61.210 51.357 1.00 16.75 952 PHE A N 1
ATOM 7210 C CA . PHE A 1 952 ? 17.384 -61.550 50.219 1.00 13.37 952 PHE A CA 1
ATOM 7211 C C . PHE A 1 952 ? 17.080 -62.982 49.849 1.00 19.16 952 PHE A C 1
ATOM 7212 O O . PHE A 1 952 ? 17.185 -63.870 50.698 1.00 19.12 952 PHE A O 1
ATOM 7220 N N . LYS A 1 953 ? 16.710 -63.204 48.591 1.00 13.26 953 LYS A N 1
ATOM 7221 C CA . LYS A 1 953 ? 16.343 -64.545 48.125 1.00 9.40 953 LYS A CA 1
ATOM 7222 C C . LYS A 1 953 ? 17.379 -65.084 47.148 1.00 14.52 953 LYS A C 1
ATOM 7223 O O . LYS A 1 953 ? 17.643 -64.476 46.102 1.00 15.66 953 LYS A O 1
ATOM 7229 N N . PHE A 1 954 ? 17.993 -66.211 47.498 1.00 12.36 954 PHE A N 1
ATOM 7230 C CA . PHE A 1 954 ? 18.828 -66.921 46.544 1.00 11.41 954 PHE A CA 1
ATOM 7231 C C . PHE A 1 954 ? 17.980 -67.938 45.791 1.00 13.80 954 PHE A C 1
ATOM 7232 O O . PHE A 1 954 ? 17.380 -68.829 46.402 1.00 13.04 954 PHE A O 1
ATOM 7240 N N . TRP A 1 955 ? 17.952 -67.827 44.467 1.00 12.57 955 TRP A N 1
ATOM 7241 C CA . TRP A 1 955 ? 17.121 -68.714 43.660 1.00 12.94 955 TRP A CA 1
ATOM 7242 C C . TRP A 1 955 ? 17.902 -69.922 43.156 1.00 12.20 955 TRP A C 1
ATOM 7243 O O . TRP A 1 955 ? 18.930 -69.770 42.486 1.00 12.52 955 TRP A O 1
ATOM 7254 N N . PRO A 1 956 ? 17.421 -71.134 43.478 1.00 13.19 956 PRO A N 1
ATOM 7255 C CA . PRO A 1 956 ? 17.965 -72.348 42.856 1.00 11.27 956 PRO A CA 1
ATOM 7256 C C . PRO A 1 956 ? 17.720 -72.284 41.351 1.00 15.08 956 PRO A C 1
ATOM 7257 O O . PRO A 1 956 ? 16.595 -71.988 40.944 1.00 15.92 956 PRO A O 1
ATOM 7261 N N . ALA A 1 957 ? 18.736 -72.559 40.541 1.00 14.77 957 ALA A N 1
ATOM 7262 C CA . ALA A 1 957 ? 18.617 -72.371 39.095 1.00 15.55 957 ALA A CA 1
ATOM 7263 C C . ALA A 1 957 ? 17.883 -73.504 38.393 1.00 10.76 957 ALA A C 1
ATOM 7264 O O . ALA A 1 957 ? 17.316 -73.314 37.307 1.00 12.40 957 ALA A O 1
ATOM 7266 N N . VAL A 1 958 ? 17.913 -74.690 38.993 1.00 11.37 958 VAL A N 1
ATOM 7267 C CA . VAL A 1 958 ? 17.248 -75.852 38.407 1.00 13.24 958 VAL A CA 1
ATOM 7268 C C . VAL A 1 958 ? 16.554 -76.630 39.514 1.00 13.99 958 VAL A C 1
ATOM 7269 O O . VAL A 1 958 ? 16.873 -76.451 40.694 1.00 12.15 958 VAL A O 1
ATOM 7273 N N . GLY A 1 959 ? 15.604 -77.478 39.127 1.00 9.41 959 GLY A N 1
ATOM 7274 C CA . GLY A 1 959 ? 14.936 -78.376 40.060 1.00 11.30 959 GLY A CA 1
ATOM 7275 C C . GLY A 1 959 ? 15.823 -79.552 40.415 1.00 16.40 959 GLY A C 1
ATOM 7276 O O . GLY A 1 959 ? 16.985 -79.606 39.995 1.00 13.12 959 GLY A O 1
ATOM 7277 N N . ARG A 1 960 ? 15.296 -80.500 41.185 1.00 13.53 960 ARG A N 1
ATOM 7278 C CA . ARG A 1 960 ? 16.127 -81.603 41.647 1.00 13.57 960 ARG A CA 1
ATOM 7279 C C . ARG A 1 960 ? 16.637 -82.420 40.477 1.00 13.83 960 ARG A C 1
ATOM 7280 O O . ARG A 1 960 ? 15.870 -82.827 39.593 1.00 15.83 960 ARG A O 1
ATOM 7288 N N . ILE A 1 961 ? 17.932 -82.691 40.503 1.00 12.87 961 ILE A N 1
ATOM 7289 C CA . ILE A 1 961 ? 18.586 -83.391 39.405 1.00 12.97 961 ILE A CA 1
ATOM 7290 C C . ILE A 1 961 ? 18.477 -84.906 39.531 1.00 16.07 961 ILE A C 1
ATOM 7291 O O . ILE A 1 961 ? 18.706 -85.471 40.604 1.00 19.41 961 ILE A O 1
ATOM 7300 N N . ASN A 1 962 ? 18.102 -85.547 38.426 1.00 16.93 962 ASN A N 1
ATOM 7301 C CA . ASN A 1 962 ? 18.017 -86.996 38.345 1.00 18.64 962 ASN A CA 1
ATOM 7302 C C . ASN A 1 962 ? 19.422 -87.594 38.236 1.00 22.37 962 ASN A C 1
ATOM 7303 O O . ASN A 1 962 ? 20.073 -87.486 37.193 1.00 23.92 962 ASN A O 1
ATOM 7308 N N . ASN A 1 963 ? 19.890 -88.219 39.313 1.00 19.21 963 ASN A N 1
ATOM 7309 C CA . ASN A 1 963 ? 21.248 -88.752 39.337 1.00 19.35 963 ASN A CA 1
ATOM 7310 C C . ASN A 1 963 ? 21.414 -90.043 38.532 1.00 23.82 963 ASN A C 1
ATOM 7311 O O . ASN A 1 963 ? 22.362 -90.172 37.759 1.00 26.02 963 ASN A O 1
ATOM 7316 N N . THR A 1 964 ? 20.494 -90.991 38.704 1.00 21.62 964 THR A N 1
ATOM 7317 C CA . THR A 1 964 ? 20.611 -92.277 38.017 1.00 26.27 964 THR A CA 1
ATOM 7318 C C . THR A 1 964 ? 20.554 -92.130 36.497 1.00 25.59 964 THR A C 1
ATOM 7319 O O . THR A 1 964 ? 21.256 -92.836 35.768 1.00 26.99 964 THR A O 1
ATOM 7323 N N . TYR A 1 965 ? 19.714 -91.213 36.025 1.00 24.18 965 TYR A N 1
ATOM 7324 C CA . TYR A 1 965 ? 19.564 -90.986 34.591 1.00 22.97 965 TYR A CA 1
ATOM 7325 C C . TYR A 1 965 ? 20.877 -90.500 33.993 1.00 27.06 965 TYR A C 1
ATOM 7326 O O . TYR A 1 965 ? 21.243 -90.880 32.877 1.00 26.00 965 TYR A O 1
ATOM 7335 N N . GLY A 1 966 ? 21.580 -89.656 34.744 1.00 25.95 966 GLY A N 1
ATOM 7336 C CA . GLY A 1 966 ? 22.830 -89.090 34.275 1.00 29.93 966 GLY A CA 1
ATOM 7337 C C . GLY A 1 966 ? 23.934 -90.123 34.146 1.00 24.53 966 GLY A C 1
ATOM 7338 O O . GLY A 1 966 ? 24.759 -90.037 33.234 1.00 24.18 966 GLY A O 1
ATOM 7339 N N . ASP A 1 967 ? 23.964 -91.087 35.068 1.00 24.62 967 ASP A N 1
ATOM 7340 C CA . ASP A 1 967 ? 25.000 -92.119 35.052 1.00 26.14 967 ASP A CA 1
ATOM 7341 C C . ASP A 1 967 ? 24.692 -93.165 33.989 1.00 25.83 967 ASP A C 1
ATOM 7342 O O . ASP A 1 967 ? 25.605 -93.763 33.424 1.00 27.09 967 ASP A O 1
ATOM 7347 N N . ARG A 1 968 ? 23.404 -93.376 33.723 1.00 25.06 968 ARG A N 1
ATOM 7348 C CA . ARG A 1 968 ? 22.981 -94.341 32.706 1.00 32.26 968 ARG A CA 1
ATOM 7349 C C . ARG A 1 968 ? 23.359 -93.879 31.308 1.00 40.19 968 ARG A C 1
ATOM 7350 O O . ARG A 1 968 ? 23.810 -94.676 30.482 1.00 44.22 968 ARG A O 1
ATOM 7358 N N . HIS A 1 969 ? 23.154 -92.589 31.050 1.00 40.42 969 HIS A N 1
ATOM 7359 C CA . HIS A 1 969 ? 23.434 -91.987 29.752 1.00 41.06 969 HIS A CA 1
ATOM 7360 C C . HIS A 1 969 ? 24.503 -90.915 29.915 1.00 31.69 969 HIS A C 1
ATOM 7361 O O . HIS A 1 969 ? 24.186 -89.725 29.977 1.00 32.31 969 HIS A O 1
ATOM 7368 N N . LEU A 1 970 ? 25.762 -91.333 29.991 1.00 26.96 970 LEU A N 1
ATOM 7369 C CA . LEU A 1 970 ? 26.847 -90.401 30.252 1.00 27.50 970 LEU A CA 1
ATOM 7370 C C . LEU A 1 970 ? 27.108 -89.467 29.065 1.00 30.23 970 LEU A C 1
ATOM 7371 O O . LEU A 1 970 ? 27.495 -89.908 27.983 1.00 21.75 970 LEU A O 1
ATOM 7376 N N . VAL A 1 971 ? 26.888 -88.175 29.280 1.00 25.20 971 VAL A N 1
ATOM 7377 C CA . VAL A 1 971 ? 27.124 -87.168 28.253 1.00 24.61 971 VAL A CA 1
ATOM 7378 C C . VAL A 1 971 ? 28.024 -86.118 28.880 1.00 19.55 971 VAL A C 1
ATOM 7379 O O . VAL A 1 971 ? 27.603 -85.432 29.813 1.00 16.88 971 VAL A O 1
ATOM 7383 N N . CYS A 1 972 ? 29.250 -85.974 28.373 1.00 14.82 972 CYS A N 1
ATOM 7384 C CA A CYS A 1 972 ? 30.236 -85.138 29.057 0.58 16.44 972 CYS A CA 1
ATOM 7385 C CA B CYS A 1 972 ? 30.260 -85.145 29.036 0.42 16.69 972 CYS A CA 1
ATOM 7386 C C . CYS A 1 972 ? 30.763 -83.963 28.231 1.00 15.20 972 CYS A C 1
ATOM 7387 O O . CYS A 1 972 ? 31.833 -83.432 28.522 1.00 14.82 972 CYS A O 1
ATOM 7392 N N . SER A 1 973 ? 30.020 -83.553 27.213 1.00 14.66 973 SER A N 1
ATOM 7393 C CA . SER A 1 973 ? 30.432 -82.367 26.465 1.00 15.50 973 SER A CA 1
ATOM 7394 C C . SER A 1 973 ? 29.232 -81.484 26.138 1.00 17.97 973 SER A C 1
ATOM 7395 O O . SER A 1 973 ? 28.078 -81.906 26.289 1.00 20.17 973 SER A O 1
ATOM 7398 N N . CYS A 1 974 ? 29.527 -80.273 25.665 1.00 15.61 974 CYS A N 1
ATOM 7399 C CA . CYS A 1 974 ? 28.522 -79.268 25.317 1.00 19.01 974 CYS A CA 1
ATOM 7400 C C . CYS A 1 974 ? 27.500 -79.711 24.277 1.00 25.11 974 CYS A C 1
ATOM 7401 O O . CYS A 1 974 ? 26.424 -79.115 24.181 1.00 30.05 974 CYS A O 1
ATOM 7404 N N . GLU A 1 975 ? 27.818 -80.740 23.498 1.00 28.55 975 GLU A N 1
ATOM 7405 C CA . GLU A 1 975 ? 26.848 -81.260 22.526 1.00 36.27 975 GLU A CA 1
ATOM 7406 C C . GLU A 1 975 ? 25.547 -81.707 23.200 1.00 36.06 975 GLU A C 1
ATOM 7407 O O . GLU A 1 975 ? 24.463 -81.604 22.614 1.00 37.82 975 GLU A O 1
ATOM 7413 N N . GLY A 1 976 ? 25.653 -82.181 24.439 1.00 36.12 976 GLY A N 1
ATOM 7414 C CA . GLY A 1 976 ? 24.492 -82.662 25.165 1.00 39.58 976 GLY A CA 1
ATOM 7415 C C . GLY A 1 976 ? 23.700 -81.559 25.841 1.00 42.49 976 GLY A C 1
ATOM 7416 O O . GLY A 1 976 ? 22.515 -81.730 26.134 1.00 43.86 976 GLY A O 1
ATOM 7417 N N . MET A 1 977 ? 24.349 -80.426 26.089 1.00 47.30 977 MET A N 1
ATOM 7418 C CA . MET A 1 977 ? 23.700 -79.323 26.787 1.00 57.06 977 MET A CA 1
ATOM 7419 C C . MET A 1 977 ? 23.705 -78.042 25.954 1.00 64.93 977 MET A C 1
ATOM 7420 O O . MET A 1 977 ? 23.400 -78.062 24.759 1.00 66.22 977 MET A O 1
ATOM 7425 N N . ALA B 1 15 ? 64.160 -46.854 12.019 1.00 58.72 15 ALA B N 1
ATOM 7426 C CA . ALA B 1 15 ? 64.993 -47.593 11.074 1.00 63.80 15 ALA B CA 1
ATOM 7427 C C . ALA B 1 15 ? 64.856 -49.090 11.316 1.00 67.92 15 ALA B C 1
ATOM 7428 O O . ALA B 1 15 ? 64.298 -49.823 10.496 1.00 67.28 15 ALA B O 1
ATOM 7430 N N . ILE B 1 16 ? 65.383 -49.530 12.453 1.00 69.49 16 ILE B N 1
ATOM 7431 C CA . ILE B 1 16 ? 65.242 -50.906 12.910 1.00 67.77 16 ILE B CA 1
ATOM 7432 C C . ILE B 1 16 ? 63.812 -51.150 13.400 1.00 61.57 16 ILE B C 1
ATOM 7433 O O . ILE B 1 16 ? 63.247 -52.227 13.205 1.00 59.14 16 ILE B O 1
ATOM 7438 N N . ALA B 1 17 ? 63.230 -50.123 14.013 1.00 57.00 17 ALA B N 1
ATOM 7439 C CA . ALA B 1 17 ? 61.870 -50.182 14.533 1.00 53.73 17 ALA B CA 1
ATOM 7440 C C . ALA B 1 17 ? 60.843 -50.265 13.405 1.00 53.92 17 ALA B C 1
ATOM 7441 O O . ALA B 1 17 ? 59.845 -50.985 13.513 1.00 52.14 17 ALA B O 1
ATOM 7443 N N . VAL B 1 18 ? 61.086 -49.515 12.333 1.00 53.95 18 VAL B N 1
ATOM 7444 C CA . VAL B 1 18 ? 60.212 -49.534 11.165 1.00 53.18 18 VAL B CA 1
ATOM 7445 C C . VAL B 1 18 ? 60.228 -50.917 10.525 1.00 50.69 18 VAL B C 1
ATOM 7446 O O . VAL B 1 18 ? 59.209 -51.397 10.022 1.00 54.47 18 VAL B O 1
ATOM 7450 N N . ASP B 1 19 ? 61.391 -51.559 10.552 1.00 45.69 19 ASP B N 1
ATOM 7451 C CA . ASP B 1 19 ? 61.540 -52.886 9.968 1.00 45.23 19 ASP B CA 1
ATOM 7452 C C . ASP B 1 19 ? 60.788 -53.942 10.781 1.00 41.38 19 ASP B C 1
ATOM 7453 O O . ASP B 1 19 ? 60.260 -54.906 10.224 1.00 35.03 19 ASP B O 1
ATOM 7458 N N . LEU B 1 20 ? 60.746 -53.756 12.098 1.00 41.54 20 LEU B N 1
ATOM 7459 C CA . LEU B 1 20 ? 60.035 -54.685 12.970 1.00 40.70 20 LEU B CA 1
ATOM 7460 C C . LEU B 1 20 ? 58.524 -54.593 12.763 1.00 42.87 20 LEU B C 1
ATOM 7461 O O . LEU B 1 20 ? 57.818 -55.604 12.822 1.00 39.70 20 LEU B O 1
ATOM 7466 N N . THR B 1 21 ? 58.034 -53.382 12.507 1.00 39.29 21 THR B N 1
ATOM 7467 C CA . THR B 1 21 ? 56.606 -53.167 12.284 1.00 41.99 21 THR B CA 1
ATOM 7468 C C . THR B 1 21 ? 56.151 -53.847 10.994 1.00 40.68 21 THR B C 1
ATOM 7469 O O . THR B 1 21 ? 55.084 -54.468 10.955 1.00 39.63 21 THR B O 1
ATOM 7473 N N . LYS B 1 22 ? 56.964 -53.733 9.946 1.00 36.33 22 LYS B N 1
ATOM 7474 C CA . LYS B 1 22 ? 56.709 -54.444 8.697 1.00 40.43 22 LYS B CA 1
ATOM 7475 C C . LYS B 1 22 ? 56.563 -55.940 8.951 1.00 36.29 22 LYS B C 1
ATOM 7476 O O . LYS B 1 22 ? 55.592 -56.565 8.518 1.00 34.52 22 LYS B O 1
ATOM 7482 N N . LEU B 1 23 ? 57.544 -56.501 9.654 1.00 35.13 23 LEU B N 1
ATOM 7483 C CA . LEU B 1 23 ? 57.579 -57.930 9.944 1.00 34.47 23 LEU B CA 1
ATOM 7484 C C . LEU B 1 23 ? 56.388 -58.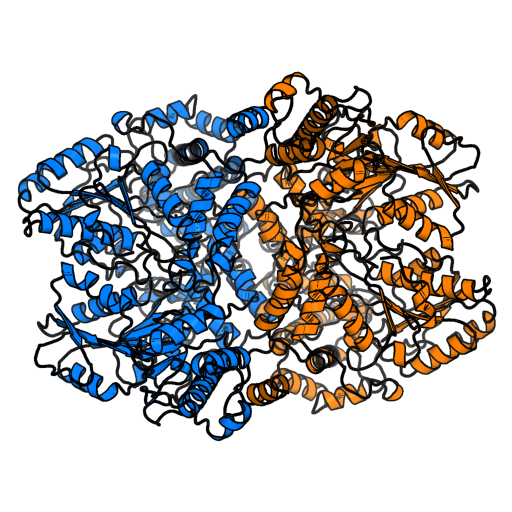369 10.792 1.00 31.93 23 LEU B C 1
ATOM 7485 O O . LEU B 1 23 ? 55.775 -59.406 10.523 1.00 32.72 23 LEU B O 1
ATOM 7490 N N . GLU B 1 24 ? 56.067 -57.580 11.815 1.00 26.77 24 GLU B N 1
ATOM 7491 C CA . GLU B 1 24 ? 54.948 -57.898 12.698 1.00 30.94 24 GLU B CA 1
ATOM 7492 C C . GLU B 1 24 ? 53.644 -57.988 11.908 1.00 36.90 24 GLU B C 1
ATOM 7493 O O . GLU B 1 24 ? 52.812 -58.865 12.161 1.00 36.73 24 GLU B O 1
ATOM 7499 N N . GLU B 1 25 ? 53.473 -57.093 10.939 1.00 38.75 25 GLU B N 1
ATOM 7500 C CA . GLU B 1 25 ? 52.242 -57.062 10.151 1.00 42.09 25 GLU B CA 1
ATOM 7501 C C . GLU B 1 25 ? 52.084 -58.294 9.255 1.00 34.35 25 GLU B C 1
ATOM 7502 O O . GLU B 1 25 ? 51.011 -58.533 8.695 1.00 33.50 25 GLU B O 1
ATOM 7508 N N . LYS B 1 26 ? 53.148 -59.082 9.131 1.00 30.15 26 LYS B N 1
ATOM 7509 C CA . LYS B 1 26 ? 53.105 -60.309 8.338 1.00 27.80 26 LYS B CA 1
ATOM 7510 C C . LYS B 1 26 ? 52.551 -61.491 9.140 1.00 26.47 26 LYS B C 1
ATOM 7511 O O . LYS B 1 26 ? 52.113 -62.492 8.564 1.00 25.22 26 LYS B O 1
ATOM 7517 N N . LEU B 1 27 ? 52.586 -61.370 10.465 1.00 24.08 27 LEU B N 1
ATOM 7518 C CA . LEU B 1 27 ? 52.215 -62.461 11.370 1.00 24.76 27 LEU B CA 1
ATOM 7519 C C . LEU B 1 27 ? 50.713 -62.707 11.383 1.00 26.40 27 LEU B C 1
ATOM 7520 O O . LEU B 1 27 ? 49.932 -61.827 11.011 1.00 26.34 27 LEU B O 1
ATOM 7525 N N . ALA B 1 28 ? 50.310 -63.901 11.820 1.00 20.30 28 ALA B N 1
ATOM 7526 C CA . ALA B 1 28 ? 48.895 -64.184 12.054 1.00 20.36 28 ALA B CA 1
ATOM 7527 C C . ALA B 1 28 ? 48.325 -63.114 12.971 1.00 22.74 28 ALA B C 1
ATOM 7528 O O . ALA B 1 28 ? 49.010 -62.653 13.886 1.00 20.05 28 ALA B O 1
ATOM 7530 N N . PRO B 1 29 ? 47.067 -62.716 12.729 1.00 20.22 29 PRO B N 1
ATOM 7531 C CA . PRO B 1 29 ? 46.471 -61.623 13.507 1.00 24.22 29 PRO B CA 1
ATOM 7532 C C . PRO B 1 29 ? 46.427 -61.922 15.007 1.00 27.26 29 PRO B C 1
ATOM 7533 O O . PRO B 1 29 ? 46.053 -63.025 15.406 1.00 23.70 29 PRO B O 1
ATOM 7537 N N . ALA B 1 30 ? 46.825 -60.950 15.823 1.00 32.00 30 ALA B N 1
ATOM 7538 C CA . ALA B 1 30 ? 46.786 -61.107 17.274 1.00 37.81 30 ALA B CA 1
ATOM 7539 C C . ALA B 1 30 ? 45.487 -60.537 17.842 1.00 30.31 30 ALA B C 1
ATOM 7540 O O . ALA B 1 30 ? 44.742 -59.855 17.123 1.00 22.62 30 ALA B O 1
ATOM 7542 N N . ASP B 1 31 ? 45.221 -60.836 19.116 1.00 30.90 31 ASP B N 1
ATOM 7543 C CA . ASP B 1 31 ? 44.051 -60.329 19.830 1.00 26.48 31 ASP B CA 1
ATOM 7544 C C . ASP B 1 31 ? 44.022 -58.811 19.710 1.00 20.01 31 ASP B C 1
ATOM 7545 O O . ASP B 1 31 ? 44.951 -58.129 20.152 1.00 17.41 31 ASP B O 1
ATOM 7550 N N . SER B 1 32 ? 42.974 -58.284 19.085 1.00 18.34 32 SER B N 1
ATOM 7551 C CA . SER B 1 32 ? 42.853 -56.840 18.900 1.00 16.19 32 SER B CA 1
ATOM 7552 C C . SER B 1 32 ? 41.817 -56.301 19.873 1.00 10.68 32 SER B C 1
ATOM 7553 O O . SER B 1 32 ? 40.695 -56.815 19.940 1.00 12.78 32 SER B O 1
ATOM 7556 N N . PHE B 1 33 ? 42.183 -55.285 20.651 1.00 9.46 33 PHE B N 1
ATOM 7557 C CA . PHE B 1 33 ? 41.250 -54.775 21.650 1.00 7.74 33 PHE B CA 1
ATOM 7558 C C . PHE B 1 33 ? 39.952 -54.261 21.009 1.00 9.75 33 PHE B C 1
ATOM 7559 O O . PHE B 1 33 ? 38.862 -54.380 21.590 1.00 9.30 33 PHE B O 1
ATOM 7567 N N . LEU B 1 34 ? 40.070 -53.709 19.804 1.00 7.87 34 LEU B N 1
ATOM 7568 C CA . LEU B 1 34 ? 38.892 -53.205 19.091 1.00 10.51 34 LEU B CA 1
ATOM 7569 C C . LEU B 1 34 ? 37.805 -54.275 19.016 1.00 14.62 34 LEU B C 1
ATOM 7570 O O . LEU B 1 34 ? 36.622 -53.987 19.192 1.00 8.87 34 LEU B O 1
ATOM 7575 N N . ASP B 1 35 ? 38.210 -55.518 18.776 1.00 10.30 35 ASP B N 1
ATOM 7576 C CA . ASP B 1 35 ? 37.233 -56.597 18.639 1.00 11.83 35 ASP B CA 1
ATOM 7577 C C . ASP B 1 35 ? 36.606 -57.001 19.965 1.00 12.29 35 ASP B C 1
ATOM 7578 O O . ASP B 1 35 ? 35.570 -57.668 19.979 1.00 14.49 35 ASP B O 1
ATOM 7583 N N . ARG B 1 36 ? 37.219 -56.607 21.080 1.00 7.18 36 ARG B N 1
ATOM 7584 C CA . ARG B 1 36 ? 36.611 -56.834 22.391 1.00 6.80 36 ARG B CA 1
ATOM 7585 C C . ARG B 1 36 ? 35.716 -55.663 22.785 1.00 9.75 36 ARG B C 1
ATOM 7586 O O . ARG B 1 36 ? 34.732 -55.833 23.508 1.00 8.05 36 ARG B O 1
ATOM 7594 N N . HIS B 1 37 ? 36.077 -54.473 22.327 1.00 9.03 37 HIS B N 1
ATOM 7595 C CA . HIS B 1 37 ? 35.337 -53.253 22.666 1.00 9.30 37 HIS B CA 1
ATOM 7596 C C . HIS B 1 37 ? 34.024 -53.170 21.894 1.00 11.13 37 HIS B C 1
ATOM 7597 O O . HIS B 1 37 ? 32.979 -52.829 22.456 1.00 9.58 37 HIS B O 1
ATOM 7604 N N . LEU B 1 38 ? 34.073 -53.474 20.600 1.00 10.16 38 LEU B N 1
ATOM 7605 C CA . LEU B 1 38 ? 32.857 -53.487 19.789 1.00 9.90 38 LEU B CA 1
ATOM 7606 C C . LEU B 1 38 ? 31.957 -54.653 20.172 1.00 11.57 38 LEU B C 1
ATOM 7607 O O . LEU B 1 38 ? 32.439 -55.748 20.501 1.00 14.29 38 LEU B O 1
ATOM 7612 N N . GLY B 1 39 ? 30.651 -54.413 20.130 1.00 8.47 39 GLY B N 1
ATOM 7613 C CA . GLY B 1 39 ? 29.678 -55.482 20.273 1.00 8.39 39 GLY B CA 1
ATOM 7614 C C . GLY B 1 39 ? 29.501 -56.247 18.975 1.00 13.14 39 GLY B C 1
ATOM 7615 O O . GLY B 1 39 ? 29.796 -57.440 18.901 1.00 14.93 39 GLY B O 1
ATOM 7616 N N . PRO B 1 40 ? 29.017 -55.567 17.934 1.00 13.02 40 PRO B N 1
ATOM 7617 C CA . PRO B 1 40 ? 28.784 -56.262 16.663 1.00 16.56 40 PRO B CA 1
ATOM 7618 C C . PRO B 1 40 ? 30.079 -56.522 15.897 1.00 13.33 40 PRO B C 1
ATOM 7619 O O . PRO B 1 40 ? 30.818 -55.573 15.625 1.00 14.04 40 PRO B O 1
ATOM 7623 N N . GLY B 1 41 ? 30.347 -57.776 15.545 1.00 16.13 41 GLY B N 1
ATOM 7624 C CA . GLY B 1 41 ? 31.462 -58.077 14.658 1.00 22.98 41 GLY B CA 1
ATOM 7625 C C . GLY B 1 41 ? 31.084 -57.804 13.210 1.00 20.77 41 GLY B C 1
ATOM 7626 O O . GLY B 1 41 ? 29.996 -57.288 12.940 1.00 17.35 41 GLY B O 1
ATOM 7627 N N . GLU B 1 42 ? 31.961 -58.151 12.269 1.00 15.77 42 GLU B N 1
ATOM 7628 C CA . GLU B 1 42 ? 31.713 -57.799 10.872 1.00 16.59 42 GLU B CA 1
ATOM 7629 C C . GLU B 1 42 ? 30.434 -58.422 10.314 1.00 16.54 42 GLU B C 1
ATOM 7630 O O . GLU B 1 42 ? 29.714 -57.784 9.551 1.00 17.13 42 GLU B O 1
ATOM 7636 N N . THR B 1 43 ? 30.154 -59.662 10.698 1.00 13.58 43 THR B N 1
ATOM 7637 C CA . THR B 1 43 ? 28.960 -60.347 10.216 1.00 19.86 43 THR B CA 1
ATOM 7638 C C . THR B 1 43 ? 27.693 -59.654 10.710 1.00 16.76 43 THR B C 1
ATOM 7639 O O . THR B 1 43 ? 26.748 -59.420 9.933 1.00 16.85 43 THR B O 1
ATOM 7643 N N . GLU B 1 44 ? 27.688 -59.330 11.997 1.00 15.45 44 GLU B N 1
ATOM 7644 C CA . GLU B 1 44 ? 26.562 -58.650 12.619 1.00 16.38 44 GLU B CA 1
ATOM 7645 C C . GLU B 1 44 ? 26.390 -57.252 12.016 1.00 14.71 44 GLU B C 1
ATOM 7646 O O . GLU B 1 44 ? 25.261 -56.841 11.723 1.00 11.87 44 GLU B O 1
ATOM 7657 N N . GLN B 1 45 ? 27.499 -56.536 11.811 1.00 12.33 45 GLN B N 1
ATOM 7658 C CA . GLN B 1 45 ? 27.452 -55.224 11.144 1.00 11.41 45 GLN B CA 1
ATOM 7659 C C . GLN B 1 45 ? 26.808 -55.297 9.756 1.00 13.44 45 GLN B C 1
ATOM 7660 O O . GLN B 1 45 ? 25.971 -54.459 9.405 1.00 13.80 45 GLN B O 1
ATOM 7666 N N . ARG B 1 46 ? 27.202 -56.288 8.960 1.00 15.82 46 ARG B N 1
ATOM 7667 C CA . ARG B 1 46 ? 26.624 -56.452 7.628 1.00 16.81 46 ARG B CA 1
ATOM 7668 C C . ARG B 1 46 ? 25.120 -56.711 7.685 1.00 16.27 46 ARG B C 1
ATOM 7669 O O . ARG B 1 46 ? 24.375 -56.195 6.854 1.00 15.48 46 ARG B O 1
ATOM 7677 N N . GLN B 1 47 ? 24.682 -57.493 8.668 1.00 16.82 47 GLN B N 1
ATOM 7678 C CA . GLN B 1 47 ? 23.258 -57.771 8.849 1.00 20.49 47 GLN B CA 1
ATOM 7679 C C . GLN B 1 47 ? 22.508 -56.486 9.156 1.00 15.91 47 GLN B C 1
ATOM 7680 O O . GLN B 1 47 ? 21.451 -56.230 8.594 1.00 17.01 47 GLN B O 1
ATOM 7686 N N . MET B 1 48 ? 23.046 -55.707 10.090 1.00 12.14 48 MET B N 1
ATOM 7687 C CA . MET B 1 48 ? 22.447 -54.430 10.457 1.00 10.87 48 MET B CA 1
ATOM 7688 C C . MET B 1 48 ? 22.387 -53.494 9.254 1.00 15.17 48 MET B C 1
ATOM 7689 O O . MET B 1 48 ? 21.359 -52.873 8.993 1.00 12.57 48 MET B O 1
ATOM 7694 N N . LEU B 1 49 ? 23.486 -53.412 8.510 1.00 13.48 49 LEU B N 1
ATOM 7695 C CA . LEU B 1 49 ? 23.533 -52.542 7.337 1.00 13.75 49 LEU B CA 1
ATOM 7696 C C . LEU B 1 49 ? 22.463 -52.926 6.323 1.00 14.62 49 LEU B C 1
ATOM 7697 O O . LEU B 1 49 ? 21.801 -52.060 5.744 1.00 16.95 49 LEU B O 1
ATOM 7702 N N . GLN B 1 50 ? 22.268 -54.224 6.120 1.00 13.26 50 GLN B N 1
ATOM 7703 C CA . GLN B 1 50 ? 21.287 -54.650 5.134 1.00 18.58 50 GLN B CA 1
ATOM 7704 C C . GLN B 1 50 ? 19.873 -54.227 5.527 1.00 17.34 50 GLN B C 1
ATOM 7705 O O . GLN B 1 50 ? 19.073 -53.869 4.662 1.00 19.25 50 GLN B O 1
ATOM 7711 N N . THR B 1 51 ? 19.568 -54.231 6.822 1.00 16.12 51 THR B N 1
ATOM 7712 C CA . THR B 1 51 ? 18.241 -53.772 7.244 1.00 20.01 51 THR B CA 1
ATOM 7713 C C . THR B 1 51 ? 18.084 -52.278 6.983 1.00 16.75 51 THR B C 1
ATOM 7714 O O . THR B 1 51 ? 16.968 -51.787 6.834 1.00 16.05 51 THR B O 1
ATOM 7718 N N . LEU B 1 52 ? 19.205 -51.564 6.911 1.00 14.86 52 LEU B N 1
ATOM 7719 C CA . LEU B 1 52 ? 19.208 -50.117 6.694 1.00 17.51 52 LEU B CA 1
ATOM 7720 C C . LEU B 1 52 ? 19.315 -49.735 5.210 1.00 17.10 52 LEU B C 1
ATOM 7721 O O . LEU B 1 52 ? 19.169 -48.559 4.835 1.00 14.05 52 LEU B O 1
ATOM 7726 N N . GLY B 1 53 ? 19.567 -50.727 4.362 1.00 16.05 53 GLY B N 1
ATOM 7727 C CA . GLY B 1 53 ? 19.627 -50.494 2.931 1.00 16.90 53 GLY B CA 1
ATOM 7728 C C . GLY B 1 53 ? 20.966 -49.955 2.468 1.00 17.00 53 GLY B C 1
ATOM 7729 O O . GLY B 1 53 ? 21.036 -49.276 1.437 1.00 17.19 53 GLY B O 1
ATOM 7730 N N . PHE B 1 54 ? 22.022 -50.249 3.231 1.00 14.49 54 PHE B N 1
ATOM 7731 C CA . PHE B 1 54 ? 23.392 -49.930 2.827 1.00 11.10 54 PHE B CA 1
ATOM 7732 C C . PHE B 1 54 ? 24.242 -51.193 2.784 1.00 15.53 54 PHE B C 1
ATOM 7733 O O . PHE B 1 54 ? 24.051 -52.112 3.593 1.00 16.27 54 PHE B O 1
ATOM 7741 N N . ASP B 1 55 ? 25.200 -51.225 1.863 1.00 12.99 55 ASP B N 1
ATOM 7742 C CA . ASP B 1 55 ? 26.103 -52.370 1.767 1.00 13.36 55 ASP B CA 1
ATOM 7743 C C . ASP B 1 55 ? 27.272 -52.270 2.741 1.00 14.62 55 ASP B C 1
ATOM 7744 O O . ASP B 1 55 ? 27.744 -53.287 3.263 1.00 16.49 55 ASP B O 1
ATOM 7749 N N . THR B 1 56 ? 27.758 -51.051 2.978 1.00 13.56 56 THR B N 1
ATOM 7750 C CA . THR B 1 56 ? 28.923 -50.873 3.841 1.00 9.82 56 THR B CA 1
ATOM 7751 C C . THR B 1 56 ? 28.731 -49.754 4.848 1.00 10.50 56 THR B C 1
ATOM 7752 O O . THR B 1 56 ? 27.971 -48.805 4.610 1.00 11.48 56 THR B O 1
ATOM 7756 N N . LEU B 1 57 ? 29.436 -49.870 5.966 1.00 10.30 57 LEU B N 1
ATOM 7757 C CA . LEU B 1 57 ? 29.387 -48.859 7.014 1.00 9.85 57 LEU B CA 1
ATOM 7758 C C . LEU B 1 57 ? 29.970 -47.533 6.516 1.00 14.11 57 LEU B C 1
ATOM 7759 O O . LEU B 1 57 ? 29.438 -46.464 6.824 1.00 15.12 57 LEU B O 1
ATOM 7764 N N . GLY B 1 58 ? 31.052 -47.594 5.738 1.00 11.31 58 GLY B N 1
ATOM 7765 C CA . GLY B 1 58 ? 31.645 -46.371 5.214 1.00 15.37 58 GLY B CA 1
ATOM 7766 C C . GLY B 1 58 ? 30.647 -45.588 4.362 1.00 14.78 58 GLY B C 1
ATOM 7767 O O . GLY B 1 58 ? 30.545 -44.352 4.440 1.00 12.23 58 GLY B O 1
ATOM 7768 N N . ASP B 1 59 ? 29.895 -46.304 3.542 1.00 10.90 59 ASP B N 1
ATOM 7769 C CA . ASP B 1 59 ? 28.908 -45.656 2.698 1.00 11.81 59 ASP B CA 1
ATOM 7770 C C . ASP B 1 59 ? 27.780 -45.042 3.532 1.00 11.06 59 ASP B C 1
ATOM 7771 O O . ASP B 1 59 ? 27.304 -43.952 3.205 1.00 14.19 59 ASP B O 1
ATOM 7776 N N . LEU B 1 60 ? 27.370 -45.722 4.601 1.00 11.56 60 LEU B N 1
ATOM 7777 C CA . LEU B 1 60 ? 26.322 -45.182 5.482 1.00 14.21 60 LEU B CA 1
ATOM 7778 C C . LEU B 1 60 ? 26.820 -43.914 6.163 1.00 10.42 60 LEU B C 1
ATOM 7779 O O . LEU B 1 60 ? 26.106 -42.918 6.246 1.00 12.50 60 LEU B O 1
ATOM 7784 N N . ILE B 1 61 ? 28.049 -43.958 6.656 1.00 10.84 61 ILE B N 1
ATOM 7785 C CA . ILE B 1 61 ? 28.608 -42.829 7.393 1.00 10.93 61 ILE B CA 1
ATOM 7786 C C . ILE B 1 61 ? 28.743 -41.602 6.490 1.00 12.64 61 ILE B C 1
ATOM 7787 O O . ILE B 1 61 ? 28.558 -40.463 6.936 1.00 12.68 61 ILE B O 1
ATOM 7792 N N . ASP B 1 62 ? 29.046 -41.823 5.212 1.00 11.65 62 ASP B N 1
ATOM 7793 C CA . ASP B 1 62 ? 29.119 -40.710 4.260 1.00 16.51 62 ASP B CA 1
ATOM 7794 C C . ASP B 1 62 ? 27.776 -39.986 4.126 1.00 14.09 62 ASP B C 1
ATOM 7795 O O . ASP B 1 62 ? 27.734 -38.811 3.756 1.00 17.41 62 ASP B O 1
ATOM 7800 N N . GLN B 1 63 ? 26.685 -40.696 4.389 1.00 14.03 63 GLN B N 1
ATOM 7801 C CA . GLN B 1 63 ? 25.361 -40.093 4.323 1.00 11.69 63 GLN B CA 1
ATOM 7802 C C . GLN B 1 63 ? 24.949 -39.508 5.674 1.00 16.16 63 GLN B C 1
ATOM 7803 O O . GLN B 1 63 ? 24.125 -38.601 5.720 1.00 19.98 63 GLN B O 1
ATOM 7809 N N . ALA B 1 64 ? 25.500 -40.038 6.765 1.00 16.62 64 ALA B N 1
ATOM 7810 C CA . ALA B 1 64 ? 25.132 -39.564 8.107 1.00 17.46 64 ALA B CA 1
ATOM 7811 C C . ALA B 1 64 ? 25.785 -38.229 8.444 1.00 22.66 64 ALA B C 1
ATOM 7812 O O . ALA B 1 64 ? 25.151 -37.341 9.023 1.00 21.36 64 ALA B O 1
ATOM 7814 N N . VAL B 1 65 ? 27.060 -38.099 8.089 1.00 16.97 65 VAL B N 1
ATOM 7815 C CA . VAL B 1 65 ? 27.855 -36.938 8.465 1.00 17.31 65 VAL B CA 1
ATOM 7816 C C . VAL B 1 65 ? 27.905 -35.947 7.311 1.00 22.25 65 VAL B C 1
ATOM 7817 O O . VAL B 1 65 ? 28.264 -36.321 6.195 1.00 19.77 65 VAL B O 1
ATOM 7821 N N . PRO B 1 66 ? 27.543 -34.675 7.574 1.00 22.60 66 PRO B N 1
ATOM 7822 C CA . PRO B 1 66 ? 27.590 -33.638 6.532 1.00 22.98 66 PRO B CA 1
ATOM 7823 C C . PRO B 1 66 ? 28.995 -33.509 5.947 1.00 17.46 66 PRO B C 1
ATOM 7824 O O . PRO B 1 66 ? 29.958 -33.324 6.698 1.00 17.39 66 PRO B O 1
ATOM 7828 N N . PRO B 1 67 ? 29.118 -33.614 4.613 1.00 20.48 67 PRO B N 1
ATOM 7829 C CA . PRO B 1 67 ? 30.433 -33.609 3.968 1.00 21.42 67 PRO B CA 1
ATOM 7830 C C . PRO B 1 67 ? 31.277 -32.394 4.326 1.00 19.33 67 PRO B C 1
ATOM 7831 O O . PRO B 1 67 ? 32.500 -32.522 4.406 1.00 20.23 67 PRO B O 1
ATOM 7835 N N . ALA B 1 68 ? 30.647 -31.238 4.524 1.00 21.65 68 ALA B N 1
ATOM 7836 C CA . ALA B 1 68 ? 31.394 -30.005 4.785 1.00 24.69 68 ALA B CA 1
ATOM 7837 C C . ALA B 1 68 ? 32.191 -30.044 6.087 1.00 21.57 68 ALA B C 1
ATOM 7838 O O . ALA B 1 68 ? 33.187 -29.327 6.229 1.00 23.53 68 ALA B O 1
ATOM 7840 N N . ILE B 1 69 ? 31.757 -30.868 7.038 1.00 18.29 69 ILE B N 1
ATOM 7841 C CA . ILE B 1 69 ? 32.453 -30.955 8.320 1.00 19.92 69 ILE B CA 1
ATOM 7842 C C . ILE B 1 69 ? 33.201 -32.271 8.507 1.00 20.51 69 ILE B C 1
ATOM 7843 O O . ILE B 1 69 ? 33.765 -32.521 9.572 1.00 19.77 69 ILE B O 1
ATOM 7848 N N . ARG B 1 70 ? 33.202 -33.116 7.480 1.00 20.56 70 ARG B N 1
ATOM 7849 C CA . ARG B 1 70 ? 33.850 -34.419 7.583 1.00 16.75 70 ARG B CA 1
ATOM 7850 C C . ARG B 1 70 ? 35.374 -34.282 7.646 1.00 16.45 70 ARG B C 1
ATOM 7851 O O . ARG B 1 70 ? 35.999 -33.707 6.751 1.00 20.17 70 ARG B O 1
ATOM 7859 N N . PHE B 1 71 ? 35.968 -34.789 8.721 1.00 14.15 71 PHE B N 1
ATOM 7860 C CA . PHE B 1 71 ? 37.419 -34.795 8.878 1.00 10.65 71 PHE B CA 1
ATOM 7861 C C . PHE B 1 71 ? 38.034 -35.600 7.738 1.00 20.71 71 PHE B C 1
ATOM 7862 O O . PHE B 1 71 ? 37.746 -36.783 7.585 1.00 14.95 71 PHE B O 1
ATOM 7870 N N . PRO B 1 72 ? 38.883 -34.956 6.925 1.00 19.34 72 PRO B N 1
ATOM 7871 C CA . PRO B 1 72 ? 39.322 -35.532 5.642 1.00 20.48 72 PRO B CA 1
ATOM 7872 C C . PRO B 1 72 ? 40.541 -36.454 5.701 1.00 20.60 72 PRO B C 1
ATOM 7873 O O . PRO B 1 72 ? 41.115 -36.759 4.651 1.00 21.21 72 PRO B O 1
ATOM 7877 N N . ARG B 1 73 ? 40.934 -36.905 6.886 1.00 16.58 73 ARG B N 1
ATOM 7878 C CA . ARG B 1 73 ? 42.104 -37.776 7.001 1.00 19.16 73 ARG B CA 1
ATOM 7879 C C . ARG B 1 73 ? 42.027 -38.641 8.245 1.00 18.91 73 ARG B C 1
ATOM 7880 O O . ARG B 1 73 ? 41.067 -38.545 9.010 1.00 16.74 73 ARG B O 1
ATOM 7888 N N . SER B 1 74 ? 43.032 -39.494 8.439 1.00 18.55 74 SER B N 1
ATOM 7889 C CA . SER B 1 74 ? 43.103 -40.330 9.633 1.00 16.56 74 SER B CA 1
ATOM 7890 C C . SER B 1 74 ? 43.603 -39.503 10.795 1.00 14.84 74 SER B C 1
ATOM 7891 O O . SER B 1 74 ? 44.392 -38.579 10.614 1.00 15.88 74 SER B O 1
ATOM 7894 N N . LEU B 1 75 ? 43.154 -39.852 11.991 1.00 12.74 75 LEU B N 1
ATOM 7895 C CA . LEU B 1 75 ? 43.683 -39.250 13.203 1.00 10.33 75 LEU B CA 1
ATOM 7896 C C . LEU B 1 75 ? 45.168 -39.573 13.332 1.00 15.15 75 LEU B C 1
ATOM 7897 O O . LEU B 1 75 ? 45.594 -40.708 13.080 1.00 18.20 75 LEU B O 1
ATOM 7902 N N . GLN B 1 76 ? 45.947 -38.570 13.721 1.00 12.57 76 GLN B N 1
ATOM 7903 C CA . GLN B 1 76 ? 47.382 -38.733 13.930 1.00 17.84 76 GLN B CA 1
ATOM 7904 C C . GLN B 1 76 ? 47.620 -39.158 15.385 1.00 13.34 76 GLN B C 1
ATOM 7905 O O . GLN B 1 76 ? 47.867 -38.316 16.266 1.00 14.77 76 GLN B O 1
ATOM 7911 N N . LEU B 1 77 ? 47.502 -40.467 15.623 1.00 12.35 77 LEU B N 1
ATOM 7912 C CA . LEU B 1 77 ? 47.621 -41.077 16.952 1.00 11.62 77 LEU B CA 1
ATOM 7913 C C . LEU B 1 77 ? 48.470 -42.343 16.822 1.00 11.64 77 LEU B C 1
ATOM 7914 O O . LEU B 1 77 ? 48.553 -42.925 15.734 1.00 13.42 77 LEU B O 1
ATOM 7919 N N . PRO B 1 78 ? 49.110 -42.770 17.923 1.00 14.17 78 PRO B N 1
ATOM 7920 C CA . PRO B 1 78 ? 49.940 -43.983 17.909 1.00 13.72 78 PRO B CA 1
ATOM 7921 C C . PRO B 1 78 ? 49.149 -45.217 17.485 1.00 15.03 78 PRO B C 1
ATOM 7922 O O . PRO B 1 78 ? 47.978 -45.345 17.845 1.00 11.69 78 PRO B O 1
ATOM 7926 N N . ALA B 1 79 ? 49.789 -46.111 16.733 1.00 15.37 79 ALA B N 1
ATOM 7927 C CA . ALA B 1 79 ? 49.153 -47.358 16.314 1.00 12.69 79 ALA B CA 1
ATOM 7928 C C . ALA B 1 79 ? 48.666 -48.128 17.529 1.00 10.47 79 ALA B C 1
ATOM 7929 O O . ALA B 1 79 ? 49.270 -48.066 18.598 1.00 12.87 79 ALA B O 1
ATOM 7931 N N . SER B 1 80 ? 47.561 -48.846 17.363 1.00 9.55 80 SER B N 1
ATOM 7932 C CA . SER B 1 80 ? 46.937 -49.545 18.480 1.00 12.61 80 SER B CA 1
ATOM 7933 C C . SER B 1 80 ? 47.896 -50.556 19.091 1.00 13.20 80 SER B C 1
ATOM 7934 O O . SER B 1 80 ? 48.732 -51.148 18.386 1.00 13.53 80 SER B O 1
ATOM 7937 N N . GLN B 1 81 ? 47.774 -50.743 20.404 1.00 11.71 81 GLN B N 1
ATOM 7938 C CA . GLN B 1 81 ? 48.527 -51.768 21.121 1.00 10.18 81 GLN B CA 1
ATOM 7939 C C . GLN B 1 81 ? 47.553 -52.789 21.671 1.00 12.34 81 GLN B C 1
ATOM 7940 O O . GLN B 1 81 ? 46.392 -52.469 21.928 1.00 12.08 81 GLN B O 1
ATOM 7946 N N . SER B 1 82 ? 48.022 -54.016 21.875 1.00 14.85 82 SER B N 1
ATOM 7947 C CA . SER B 1 82 ? 47.199 -55.025 22.545 1.00 10.54 82 SER B CA 1
ATOM 7948 C C . SER B 1 82 ? 46.958 -54.611 23.998 1.00 9.87 82 SER B C 1
ATOM 7949 O O . SER B 1 82 ? 47.627 -53.702 24.512 1.00 10.46 82 SER B O 1
ATOM 7952 N N . GLU B 1 83 ? 46.005 -55.267 24.662 1.00 10.72 83 GLU B N 1
ATOM 7953 C CA . GLU B 1 83 ? 45.796 -55.030 26.085 1.00 9.54 83 GLU B CA 1
ATOM 7954 C C . GLU B 1 83 ? 47.101 -55.243 26.843 1.00 9.51 83 GLU B C 1
ATOM 7955 O O . GLU B 1 83 ? 47.476 -54.420 27.670 1.00 10.82 83 GLU B O 1
ATOM 7961 N N . TYR B 1 84 ? 47.776 -56.351 26.559 1.00 9.03 84 TYR B N 1
ATOM 7962 C CA . TYR B 1 84 ? 49.026 -56.700 27.235 1.00 10.40 84 TYR B CA 1
ATOM 7963 C C . TYR B 1 84 ? 50.114 -55.656 26.985 1.00 10.33 84 TYR B C 1
ATOM 7964 O O . TYR B 1 84 ? 50.829 -55.232 27.918 1.00 9.42 84 TYR B O 1
ATOM 7973 N N . GLY B 1 85 ? 50.248 -55.236 25.730 1.00 9.93 85 GLY B N 1
ATOM 7974 C CA . GLY B 1 85 ? 51.266 -54.256 25.374 1.00 10.75 85 GLY B CA 1
ATOM 7975 C C . GLY B 1 85 ? 50.993 -52.867 25.942 1.00 10.22 85 GLY B C 1
ATOM 7976 O O . GLY B 1 85 ? 51.922 -52.162 26.357 1.00 9.45 85 GLY B O 1
ATOM 7977 N N . ALA B 1 86 ? 49.726 -52.456 25.954 1.00 7.91 86 ALA B N 1
ATOM 7978 C CA . ALA B 1 86 ? 49.376 -51.149 26.507 1.00 13.06 86 ALA B CA 1
ATOM 7979 C C . ALA B 1 86 ? 49.583 -51.116 28.018 1.00 12.26 86 ALA B C 1
ATOM 7980 O O . ALA B 1 86 ? 50.055 -50.114 28.560 1.00 11.35 86 ALA B O 1
ATOM 7982 N N . ILE B 1 87 ? 49.188 -52.192 28.698 1.00 8.95 87 ILE B N 1
ATOM 7983 C CA . ILE B 1 87 ? 49.444 -52.310 30.135 1.00 12.10 87 ILE B CA 1
ATOM 7984 C C . ILE B 1 87 ? 50.945 -52.212 30.401 1.00 12.09 87 ILE B C 1
ATOM 7985 O O . ILE B 1 87 ? 51.384 -51.504 31.316 1.00 10.93 87 ILE B O 1
ATOM 7990 N N . ALA B 1 88 ? 51.742 -52.916 29.607 1.00 11.05 88 ALA B N 1
ATOM 7991 C CA . ALA B 1 88 ? 53.191 -52.875 29.804 1.00 12.03 88 ALA B CA 1
ATOM 7992 C C . ALA B 1 88 ? 53.742 -51.465 29.582 1.00 12.52 88 ALA B C 1
ATOM 7993 O O . ALA B 1 88 ? 54.634 -51.010 30.321 1.00 13.93 88 ALA B O 1
ATOM 7995 N N . GLN B 1 89 ? 53.224 -50.775 28.569 1.00 9.95 89 GLN B N 1
ATOM 7996 C CA . GLN B 1 89 ? 53.701 -49.420 28.292 1.00 11.41 89 GLN B CA 1
ATOM 7997 C C . GLN B 1 89 ? 53.343 -48.492 29.446 1.00 10.94 89 GLN B C 1
ATOM 7998 O O . GLN B 1 89 ? 54.176 -47.693 29.885 1.00 9.78 89 GLN B O 1
ATOM 8004 N N . LEU B 1 90 ? 52.114 -48.597 29.943 1.00 9.32 90 LEU B N 1
ATOM 8005 C CA . LEU B 1 90 ? 51.685 -47.705 31.019 1.00 10.12 90 LEU B CA 1
ATOM 8006 C C . LEU B 1 90 ? 52.423 -48.061 32.301 1.00 10.44 90 LEU B C 1
ATOM 8007 O O . LEU B 1 90 ? 52.730 -47.192 33.115 1.00 10.23 90 LEU B O 1
ATOM 8012 N N . LYS B 1 91 ? 52.705 -49.346 32.494 1.00 8.42 91 LYS B N 1
ATOM 8013 C CA . LYS B 1 91 ? 53.474 -49.749 33.668 1.00 12.36 91 LYS B CA 1
ATOM 8014 C C . LYS B 1 91 ? 54.855 -49.101 33.685 1.00 13.62 91 LYS B C 1
ATOM 8015 O O . LYS B 1 91 ? 55.347 -48.701 34.745 1.00 13.37 91 LYS B O 1
ATOM 8021 N N . SER B 1 92 ? 55.488 -49.006 32.520 1.00 11.52 92 SER B N 1
ATOM 8022 C CA . SER B 1 92 ? 56.799 -48.376 32.451 1.00 11.87 92 SER B CA 1
ATOM 8023 C C . SER B 1 92 ? 56.697 -46.891 32.755 1.00 12.37 92 SER B C 1
ATOM 8024 O O . SER B 1 92 ? 57.566 -46.330 33.413 1.00 12.21 92 SER B O 1
ATOM 8027 N N . ILE B 1 93 ? 55.624 -46.253 32.298 1.00 11.03 93 ILE B N 1
ATOM 8028 C CA . ILE B 1 93 ? 55.390 -44.854 32.640 1.00 8.52 93 ILE B CA 1
ATOM 8029 C C . ILE B 1 93 ? 55.142 -44.685 34.145 1.00 13.07 93 ILE B C 1
ATOM 8030 O O . ILE B 1 93 ? 55.688 -43.783 34.797 1.00 12.16 93 ILE B O 1
ATOM 8035 N N . ALA B 1 94 ? 54.296 -45.544 34.695 1.00 8.36 94 ALA B N 1
ATOM 8036 C CA . ALA B 1 94 ? 53.934 -45.459 36.103 1.00 8.98 94 ALA B CA 1
ATOM 8037 C C . ALA B 1 94 ? 55.143 -45.631 37.005 1.00 12.65 94 ALA B C 1
ATOM 8038 O O . ALA B 1 94 ? 55.208 -45.044 38.088 1.00 12.77 94 ALA B O 1
ATOM 8040 N N . SER B 1 95 ? 56.099 -46.439 36.561 1.00 10.39 95 SER B N 1
ATOM 8041 C CA . SER B 1 95 ? 57.289 -46.723 37.360 1.00 13.01 95 SER B CA 1
ATOM 8042 C C . SER B 1 95 ? 58.137 -45.469 37.559 1.00 13.66 95 SER B C 1
ATOM 8043 O O . SER B 1 95 ? 59.036 -45.440 38.413 1.00 13.98 95 SER B O 1
ATOM 8046 N N . LYS B 1 96 ? 57.859 -44.431 36.777 1.00 11.32 96 LYS B N 1
ATOM 8047 C CA . LYS B 1 96 ? 58.608 -43.183 36.908 1.00 12.12 96 LYS B CA 1
ATOM 8048 C C . LYS B 1 96 ? 58.090 -42.324 38.053 1.00 15.06 96 LYS B C 1
ATOM 8049 O O . LYS B 1 96 ? 58.794 -41.433 38.533 1.00 17.50 96 LYS B O 1
ATOM 8055 N N . ASN B 1 97 ? 56.868 -42.585 38.499 1.00 11.66 97 ASN B N 1
ATOM 8056 C CA . ASN B 1 97 ? 56.372 -41.932 39.713 1.00 13.15 97 ASN B CA 1
ATOM 8057 C C . ASN B 1 97 ? 57.059 -42.524 40.939 1.00 14.99 97 ASN B C 1
ATOM 8058 O O . ASN B 1 97 ? 57.502 -43.669 40.906 1.00 19.41 97 ASN B O 1
ATOM 8063 N N . GLN B 1 98 ? 57.155 -41.748 42.019 1.00 9.84 98 GLN B N 1
ATOM 8064 C CA . GLN B 1 98 ? 57.715 -42.269 43.260 1.00 11.85 98 GLN B CA 1
ATOM 8065 C C . GLN B 1 98 ? 56.671 -42.193 44.366 1.00 14.85 98 GLN B C 1
ATOM 8066 O O . GLN B 1 98 ? 56.083 -41.134 44.590 1.00 13.98 98 GLN B O 1
ATOM 8072 N N . VAL B 1 99 ? 56.452 -43.302 45.063 1.00 12.16 99 VAL B N 1
ATOM 8073 C CA . VAL B 1 99 ? 55.469 -43.326 46.139 1.00 14.65 99 VAL B CA 1
ATOM 8074 C C . VAL B 1 99 ? 56.158 -42.979 47.451 1.00 17.77 99 VAL B C 1
ATOM 8075 O O . VAL B 1 99 ? 56.848 -43.813 48.034 1.00 15.76 99 VAL B O 1
ATOM 8079 N N . PHE B 1 100 ? 55.987 -41.741 47.901 1.00 10.36 100 PHE B N 1
ATOM 8080 C CA . PHE B 1 100 ? 56.566 -41.304 49.166 1.00 12.03 100 PHE B CA 1
ATOM 8081 C C . PHE B 1 100 ? 55.540 -41.463 50.275 1.00 12.43 100 PHE B C 1
ATOM 8082 O O . PHE B 1 100 ? 54.354 -41.687 50.019 1.00 13.80 100 PHE B O 1
ATOM 8090 N N . ARG B 1 101 ? 56.006 -41.339 51.512 1.00 14.68 101 ARG B N 1
ATOM 8091 C CA . ARG B 1 101 ? 55.116 -41.097 52.634 1.00 14.87 101 ARG B CA 1
ATOM 8092 C C . ARG B 1 101 ? 54.923 -39.593 52.660 1.00 14.40 101 ARG B C 1
ATOM 8093 O O . ARG B 1 101 ? 55.816 -38.857 53.085 1.00 14.00 101 ARG B O 1
ATOM 8101 N N . SER B 1 102 ? 53.785 -39.119 52.158 1.00 14.66 102 SER B N 1
ATOM 8102 C CA . SER B 1 102 ? 53.540 -37.688 52.143 1.00 11.77 102 SER B CA 1
ATOM 8103 C C . SER B 1 102 ? 52.766 -37.287 53.384 1.00 14.01 102 SER B C 1
ATOM 8104 O O . SER B 1 102 ? 51.678 -37.806 53.640 1.00 16.56 102 SER B O 1
ATOM 8107 N N . TYR B 1 103 ? 53.350 -36.381 54.157 1.00 10.48 103 TYR B N 1
ATOM 8108 C CA . TYR B 1 103 ? 52.687 -35.812 55.329 1.00 8.84 103 TYR B CA 1
ATOM 8109 C C . TYR B 1 103 ? 52.380 -34.353 55.024 1.00 7.49 103 TYR B C 1
ATOM 8110 O O . TYR B 1 103 ? 52.417 -33.499 55.907 1.00 12.36 103 TYR B O 1
ATOM 8119 N N . ILE B 1 104 ? 52.076 -34.081 53.752 1.00 8.73 104 ILE B N 1
ATOM 8120 C CA . ILE B 1 104 ? 51.844 -32.724 53.261 1.00 9.25 104 ILE B CA 1
ATOM 8121 C C . ILE B 1 104 ? 50.519 -32.157 53.764 1.00 13.32 104 ILE B C 1
ATOM 8122 O O . ILE B 1 104 ? 50.407 -30.957 54.039 1.00 12.77 104 ILE B O 1
ATOM 8127 N N . GLY B 1 105 ? 49.506 -33.007 53.883 1.00 14.18 105 GLY B N 1
ATOM 8128 C CA . GLY B 1 105 ? 48.229 -32.532 54.383 1.00 12.58 105 GLY B CA 1
ATOM 8129 C C . GLY B 1 105 ? 47.530 -31.712 53.321 1.00 10.32 105 GLY B C 1
ATOM 8130 O O . GLY B 1 105 ? 47.399 -32.163 52.184 1.00 11.10 105 GLY B O 1
ATOM 8131 N N . MET B 1 106 ? 47.091 -30.510 53.691 1.00 9.38 106 MET B N 1
ATOM 8132 C CA . MET B 1 106 ? 46.396 -29.610 52.770 1.00 13.65 106 MET B CA 1
ATOM 8133 C C . MET B 1 106 ? 45.179 -30.249 52.129 1.00 14.41 106 MET B C 1
ATOM 8134 O O . MET B 1 106 ? 44.904 -29.990 50.958 1.00 14.66 106 MET B O 1
ATOM 8139 N N . GLY B 1 107 ? 44.458 -31.089 52.869 1.00 10.85 107 GLY B N 1
ATOM 8140 C CA . GLY B 1 107 ? 43.205 -31.627 52.368 1.00 10.15 107 GLY B CA 1
ATOM 8141 C C . GLY B 1 107 ? 43.256 -33.029 51.784 1.00 14.05 107 GLY B C 1
ATOM 8142 O O . GLY B 1 107 ? 42.234 -33.544 51.321 1.00 11.63 107 GLY B O 1
ATOM 8143 N N . TYR B 1 108 ? 44.439 -33.638 51.788 1.00 9.59 108 TYR B N 1
ATOM 8144 C CA . TYR B 1 108 ? 44.622 -34.999 51.277 1.00 9.30 108 TYR B CA 1
ATOM 8145 C C . TYR B 1 108 ? 45.540 -35.735 52.241 1.00 12.96 108 TYR B C 1
ATOM 8146 O O . TYR B 1 108 ? 46.633 -35.250 52.540 1.00 13.11 108 TYR B O 1
ATOM 8155 N N . TYR B 1 109 ? 45.095 -36.900 52.720 1.00 10.09 109 TYR B N 1
ATOM 8156 C CA . TYR B 1 109 ? 45.804 -37.638 53.776 1.00 9.20 109 TYR B CA 1
ATOM 8157 C C . TYR B 1 109 ? 45.742 -39.104 53.412 1.00 10.46 109 TYR B C 1
ATOM 8158 O O . TYR B 1 109 ? 44.657 -39.609 53.131 1.00 12.18 109 TYR B O 1
ATOM 8167 N N . ASP B 1 110 ? 46.886 -39.789 53.415 1.00 9.85 110 ASP B N 1
ATOM 8168 C CA . ASP B 1 110 ? 46.892 -41.199 53.026 1.00 8.50 110 ASP B CA 1
ATOM 8169 C C . ASP B 1 110 ? 45.948 -41.951 53.962 1.00 7.43 110 ASP B C 1
ATOM 8170 O O . ASP B 1 110 ? 45.709 -41.533 55.100 1.00 11.85 110 ASP B O 1
ATOM 8175 N N . THR B 1 111 ? 45.387 -43.041 53.465 1.00 7.92 111 THR B N 1
ATOM 8176 C CA . THR B 1 111 ? 44.352 -43.736 54.211 1.00 7.42 111 THR B CA 1
ATOM 8177 C C . THR B 1 111 ? 44.392 -45.176 53.763 1.00 11.75 111 THR B C 1
ATOM 8178 O O . THR B 1 111 ? 44.895 -45.476 52.683 1.00 11.64 111 THR B O 1
ATOM 8182 N N . ILE B 1 112 ? 43.867 -46.068 54.588 1.00 9.04 112 ILE B N 1
ATOM 8183 C CA . ILE B 1 112 ? 43.898 -47.477 54.243 1.00 11.76 112 ILE B CA 1
ATOM 8184 C C . ILE B 1 112 ? 42.537 -47.860 53.698 1.00 12.66 112 ILE B C 1
ATOM 8185 O O . ILE B 1 112 ? 41.540 -47.832 54.426 1.00 12.23 112 ILE B O 1
ATOM 8190 N N . THR B 1 113 ? 42.492 -48.191 52.408 1.00 9.19 113 THR B N 1
ATOM 8191 C CA . THR B 1 113 ? 41.278 -48.712 51.807 1.00 8.17 113 THR B CA 1
ATOM 8192 C C . THR B 1 113 ? 41.187 -50.168 52.244 1.00 10.73 113 THR B C 1
ATOM 8193 O O . THR B 1 113 ? 42.088 -50.951 51.940 1.00 13.36 113 THR B O 1
ATOM 8197 N N . PRO B 1 114 ? 40.122 -50.541 52.979 1.00 11.47 114 PRO B N 1
ATOM 8198 C CA . PRO B 1 114 ? 40.021 -51.952 53.367 1.00 13.83 114 PRO B CA 1
ATOM 8199 C C . PRO B 1 114 ? 40.017 -52.831 52.124 1.00 9.74 114 PRO B C 1
ATOM 8200 O O . PRO B 1 114 ? 39.232 -52.582 51.206 1.00 9.85 114 PRO B O 1
ATOM 8204 N N . PRO B 1 115 ? 40.920 -53.820 52.073 1.00 10.99 115 PRO B N 1
ATOM 8205 C CA . PRO B 1 115 ? 41.025 -54.696 50.906 1.00 12.34 115 PRO B CA 1
ATOM 8206 C C . PRO B 1 115 ? 39.677 -55.216 50.423 1.00 9.57 115 PRO B C 1
ATOM 8207 O O . PRO B 1 115 ? 39.464 -55.215 49.206 1.00 8.93 115 PRO B O 1
ATOM 8211 N N . VAL B 1 116 ? 38.783 -55.608 51.332 1.00 8.85 116 VAL B N 1
ATOM 8212 C CA . VAL B 1 116 ? 37.489 -56.157 50.914 1.00 8.14 116 VAL B CA 1
ATOM 8213 C C . VAL B 1 116 ? 36.694 -55.128 50.107 1.00 8.69 116 VAL B C 1
ATOM 8214 O O . VAL B 1 116 ? 35.991 -55.486 49.165 1.00 9.10 116 VAL B O 1
ATOM 8218 N N . ILE B 1 117 ? 36.827 -53.850 50.464 1.00 7.81 117 ILE B N 1
ATOM 8219 C CA . ILE B 1 117 ? 36.178 -52.771 49.711 1.00 7.20 117 ILE B CA 1
ATOM 8220 C C . ILE B 1 117 ? 36.890 -52.491 48.381 1.00 9.43 117 ILE B C 1
ATOM 8221 O O . ILE B 1 117 ? 36.242 -52.296 47.349 1.00 10.23 117 ILE B O 1
ATOM 8226 N N . GLN B 1 118 ? 38.217 -52.482 48.393 1.00 12.64 118 GLN B N 1
ATOM 8227 C CA . GLN B 1 118 ? 38.954 -52.321 47.139 1.00 10.21 118 GLN B CA 1
ATOM 8228 C C . GLN B 1 118 ? 38.564 -53.385 46.109 1.00 11.61 118 GLN B C 1
ATOM 8229 O O . GLN B 1 118 ? 38.280 -53.076 44.939 1.00 9.04 118 GLN B O 1
ATOM 8235 N N . ARG B 1 119 ? 38.524 -54.639 46.542 1.00 7.71 119 ARG B N 1
ATOM 8236 C CA . ARG B 1 119 ? 38.277 -55.732 45.604 1.00 9.13 119 ARG B CA 1
ATOM 8237 C C . ARG B 1 119 ? 36.825 -55.781 45.159 1.00 11.95 119 ARG B C 1
ATOM 8238 O O . ARG B 1 119 ? 36.538 -55.956 43.973 1.00 11.15 119 ARG B O 1
ATOM 8246 N N . ASN B 1 120 ? 35.904 -55.617 46.105 1.00 9.38 120 ASN B N 1
ATOM 8247 C CA . ASN B 1 120 ? 34.501 -55.905 45.815 1.00 9.47 120 ASN B CA 1
ATOM 8248 C C . ASN B 1 120 ? 33.636 -54.698 45.526 1.00 12.46 120 ASN B C 1
ATOM 8249 O O . ASN B 1 120 ? 32.453 -54.836 45.240 1.00 11.51 120 ASN B O 1
ATOM 8254 N N . ILE B 1 121 ? 34.231 -53.514 45.582 1.00 12.21 121 ILE B N 1
ATOM 8255 C CA . ILE B 1 121 ? 33.537 -52.319 45.114 1.00 9.66 121 ILE B CA 1
ATOM 8256 C C . ILE B 1 121 ? 34.358 -51.641 44.020 1.00 12.79 121 ILE B C 1
ATOM 8257 O O . ILE B 1 121 ? 33.928 -51.582 42.876 1.00 10.47 121 ILE B O 1
ATOM 8262 N N . LEU B 1 122 ? 35.546 -51.147 44.364 1.00 8.93 122 LEU B N 1
ATOM 8263 C CA . LEU B 1 122 ? 36.332 -50.356 43.406 1.00 11.80 122 LEU B CA 1
ATOM 8264 C C . LEU B 1 122 ? 36.773 -51.159 42.183 1.00 11.59 122 LEU B C 1
ATOM 8265 O O . LEU B 1 122 ? 36.905 -50.607 41.082 1.00 10.82 122 LEU B O 1
ATOM 8270 N N . GLU B 1 123 ? 36.981 -52.460 42.370 1.00 10.08 123 GLU B N 1
ATOM 8271 C CA . GLU B 1 123 ? 37.406 -53.333 41.274 1.00 10.98 123 GLU B CA 1
ATOM 8272 C C . GLU B 1 123 ? 36.294 -54.298 40.869 1.00 9.91 123 GLU B C 1
ATOM 8273 O O . GLU B 1 123 ? 36.555 -55.404 40.376 1.00 11.51 123 GLU B O 1
ATOM 8279 N N . ASN B 1 124 ? 35.051 -53.873 41.064 1.00 10.90 124 ASN B N 1
ATOM 8280 C CA . ASN B 1 124 ? 33.897 -54.723 40.751 1.00 10.47 124 ASN B CA 1
ATOM 8281 C C . ASN B 1 124 ? 32.964 -53.990 39.785 1.00 7.96 124 ASN B C 1
ATOM 8282 O O . ASN B 1 124 ? 32.309 -53.024 40.173 1.00 10.62 124 ASN B O 1
ATOM 8287 N N . PRO B 1 125 ? 32.892 -54.439 38.521 1.00 8.41 125 PRO B N 1
ATOM 8288 C CA . PRO B 1 125 ? 32.040 -53.707 37.567 1.00 10.03 125 PRO B CA 1
ATOM 8289 C C . PRO B 1 125 ? 30.567 -53.697 37.942 1.00 12.25 125 PRO B C 1
ATOM 8290 O O . PRO B 1 125 ? 29.806 -52.868 37.415 1.00 11.44 125 PRO B O 1
ATOM 8294 N N . GLY B 1 126 ? 30.153 -54.604 38.826 1.00 9.03 126 GLY B N 1
ATOM 8295 C CA . GLY B 1 126 ? 28.791 -54.559 39.334 1.00 9.73 126 GLY B CA 1
ATOM 8296 C C . GLY B 1 126 ? 28.516 -53.283 40.110 1.00 11.90 126 GLY B C 1
ATOM 8297 O O . GLY B 1 126 ? 27.364 -52.847 40.224 1.00 13.50 126 GLY B O 1
ATOM 8298 N N . TRP B 1 127 ? 29.570 -52.684 40.659 1.00 10.05 127 TRP B N 1
ATOM 8299 C CA . TRP B 1 127 ? 29.415 -51.416 41.371 1.00 10.92 127 TRP B CA 1
ATOM 8300 C C . TRP B 1 127 ? 29.757 -50.176 40.538 1.00 12.51 127 TRP B C 1
ATOM 8301 O O . TRP B 1 127 ? 29.241 -49.091 40.818 1.00 14.05 127 TRP B O 1
ATOM 8312 N N . TYR B 1 128 ? 30.625 -50.296 39.533 1.00 9.07 128 TYR B N 1
ATOM 8313 C CA . TYR B 1 128 ? 31.052 -49.061 38.854 1.00 14.01 128 TYR B CA 1
ATOM 8314 C C . TYR B 1 128 ? 30.471 -48.821 37.463 1.00 14.55 128 TYR B C 1
ATOM 8315 O O . TYR B 1 128 ? 30.728 -47.777 36.868 1.00 11.06 128 TYR B O 1
ATOM 8324 N N . THR B 1 129 ? 29.678 -49.753 36.943 1.00 11.07 129 THR B N 1
ATOM 8325 C CA . THR B 1 129 ? 29.208 -49.583 35.560 1.00 8.93 129 THR B CA 1
ATOM 8326 C C . THR B 1 129 ? 27.842 -48.927 35.360 1.00 13.75 129 THR B C 1
ATOM 8327 O O . THR B 1 129 ? 27.599 -48.388 34.290 1.00 13.24 129 THR B O 1
ATOM 8331 N N . ALA B 1 130 ? 26.942 -48.972 36.342 1.00 10.44 130 ALA B N 1
ATOM 8332 C CA . ALA B 1 130 ? 25.658 -48.286 36.155 1.00 8.68 130 ALA B CA 1
ATOM 8333 C C . ALA B 1 130 ? 25.855 -46.770 36.286 1.00 9.96 130 ALA B C 1
ATOM 8334 O O . ALA B 1 130 ? 26.948 -46.314 36.623 1.00 13.44 130 ALA B O 1
ATOM 8336 N N . TYR B 1 131 ? 24.805 -45.991 36.031 1.00 11.65 131 TYR B N 1
ATOM 8337 C CA . TYR B 1 131 ? 24.916 -44.538 36.130 1.00 12.96 131 TYR B CA 1
ATOM 8338 C C . TYR B 1 131 ? 23.974 -44.015 37.218 1.00 14.75 131 TYR B C 1
ATOM 8339 O O . TYR B 1 131 ? 23.623 -44.740 38.153 1.00 11.39 131 TYR B O 1
ATOM 8348 N N . THR B 1 132 ? 23.558 -42.763 37.085 1.00 11.30 132 THR B N 1
ATOM 8349 C CA . THR B 1 132 ? 22.674 -42.125 38.054 1.00 12.78 132 THR B CA 1
ATOM 8350 C C . THR B 1 132 ? 21.428 -42.978 38.269 1.00 18.39 132 THR B C 1
ATOM 8351 O O . THR B 1 132 ? 20.881 -43.536 37.324 1.00 16.20 132 THR B O 1
ATOM 8355 N N . PRO B 1 133 ? 21.000 -43.115 39.526 1.00 13.34 133 PRO B N 1
ATOM 8356 C CA . PRO B 1 133 ? 19.864 -44.007 39.787 1.00 10.17 133 PRO B CA 1
ATOM 8357 C C . PRO B 1 133 ? 18.515 -43.397 39.345 1.00 15.98 133 PRO B C 1
ATOM 8358 O O . PRO B 1 133 ? 17.609 -43.237 40.171 1.00 22.20 133 PRO B O 1
ATOM 8362 N N . TYR B 1 134 ? 18.395 -43.087 38.052 1.00 15.63 134 TYR B N 1
ATOM 8363 C CA . TYR B 1 134 ? 17.155 -42.533 37.483 1.00 18.45 134 TYR B CA 1
ATOM 8364 C C . TYR B 1 134 ? 16.005 -43.531 37.608 1.00 21.70 134 TYR B C 1
ATOM 8365 O O . TYR B 1 134 ? 14.835 -43.149 37.705 1.00 26.25 134 TYR B O 1
ATOM 8374 N N . GLN B 1 135 ? 16.333 -44.815 37.575 1.00 12.39 135 GLN B N 1
ATOM 8375 C CA . GLN B 1 135 ? 15.307 -45.849 37.687 1.00 11.32 135 GLN B CA 1
ATOM 8376 C C . GLN B 1 135 ? 15.456 -46.521 39.036 1.00 12.47 135 GLN B C 1
ATOM 8377 O O . GLN B 1 135 ? 16.153 -47.523 39.161 1.00 14.25 135 GLN B O 1
ATOM 8383 N N . ALA B 1 136 ? 14.809 -45.950 40.051 1.00 10.86 136 ALA B N 1
ATOM 8384 C CA . ALA B 1 136 ? 15.123 -46.295 41.436 1.00 10.47 136 ALA B CA 1
ATOM 8385 C C . ALA B 1 136 ? 14.883 -47.750 41.788 1.00 12.23 136 ALA B C 1
ATOM 8386 O O . ALA B 1 136 ? 15.600 -48.319 42.618 1.00 12.80 136 ALA B O 1
ATOM 8388 N N . GLU B 1 137 ? 13.879 -48.358 41.167 1.00 8.97 137 GLU B N 1
ATOM 8389 C CA . GLU B 1 137 ? 13.486 -49.718 41.547 1.00 13.10 137 GLU B CA 1
ATOM 8390 C C . GLU B 1 137 ? 14.578 -50.738 41.252 1.00 14.59 137 GLU B C 1
ATOM 8391 O O . GLU B 1 137 ? 14.596 -51.818 41.851 1.00 10.22 137 GLU B O 1
ATOM 8397 N N . ILE B 1 138 ? 15.486 -50.395 40.336 1.00 9.71 138 ILE B N 1
ATOM 8398 C CA . ILE B 1 138 ? 16.615 -51.265 40.003 1.00 9.40 138 ILE B CA 1
ATOM 8399 C C . ILE B 1 138 ? 17.951 -50.639 40.410 1.00 10.86 138 ILE B C 1
ATOM 8400 O O . ILE B 1 138 ? 19.003 -50.932 39.828 1.00 12.20 138 ILE B O 1
ATOM 8405 N N . ALA B 1 139 ? 17.904 -49.790 41.431 1.00 8.97 139 ALA B N 1
ATOM 8406 C CA . ALA B 1 139 ? 19.111 -49.144 41.941 1.00 9.62 139 ALA B CA 1
ATOM 8407 C C . ALA B 1 139 ? 19.096 -49.032 43.462 1.00 10.35 139 ALA B C 1
ATOM 8408 O O . ALA B 1 139 ? 19.777 -48.165 44.027 1.00 9.94 139 ALA B O 1
ATOM 8410 N N . GLN B 1 140 ? 18.334 -49.893 44.132 1.00 9.75 140 GLN B N 1
ATOM 8411 C CA . GLN B 1 140 ? 18.185 -49.780 45.579 1.00 8.87 140 GLN B CA 1
ATOM 8412 C C . GLN B 1 140 ? 19.491 -50.020 46.328 1.00 10.92 140 GLN B C 1
ATOM 8413 O O . GLN B 1 140 ? 19.643 -49.567 47.467 1.00 12.05 140 GLN B O 1
ATOM 8419 N N . GLY B 1 141 ? 20.412 -50.747 45.702 1.00 9.21 141 GLY B N 1
ATOM 8420 C CA . GLY B 1 141 ? 21.686 -51.060 46.343 1.00 11.34 141 GLY B CA 1
ATOM 8421 C C . GLY B 1 141 ? 22.553 -49.830 46.522 1.00 11.82 141 GLY B C 1
ATOM 8422 O O . GLY B 1 141 ? 22.947 -49.485 47.649 1.00 11.24 141 GLY B O 1
ATOM 8423 N N . ARG B 1 142 ? 22.877 -49.156 45.422 1.00 9.96 142 ARG B N 1
ATOM 8424 C CA . ARG B 1 142 ? 23.679 -47.941 45.561 1.00 10.33 142 ARG B CA 1
ATOM 8425 C C . ARG B 1 142 ? 22.894 -46.814 46.232 1.00 12.31 142 ARG B C 1
ATOM 8426 O O . ARG B 1 142 ? 23.482 -45.964 46.910 1.00 10.19 142 ARG B O 1
ATOM 8434 N N . LEU B 1 143 ? 21.574 -46.800 46.061 1.00 10.66 143 LEU B N 1
ATOM 8435 C CA . LEU B 1 143 ? 20.763 -45.822 46.784 1.00 12.28 143 LEU B CA 1
ATOM 8436 C C . LEU B 1 143 ? 20.899 -45.992 48.306 1.00 9.81 143 LEU B C 1
ATOM 8437 O O . LEU B 1 143 ? 21.001 -45.002 49.045 1.00 9.81 143 LEU B O 1
ATOM 8442 N N . GLU B 1 144 ? 20.912 -47.237 48.773 1.00 10.32 144 GLU B N 1
ATOM 8443 C CA . GLU B 1 144 ? 21.109 -47.503 50.201 1.00 15.24 144 GLU B CA 1
ATOM 8444 C C . GLU B 1 144 ? 22.499 -47.090 50.691 1.00 12.85 144 GLU B C 1
ATOM 8445 O O . GLU B 1 144 ? 22.635 -46.500 51.769 1.00 10.59 144 GLU B O 1
ATOM 8451 N N . ALA B 1 145 ? 23.520 -47.398 49.905 1.00 10.70 145 ALA B N 1
ATOM 8452 C CA . ALA B 1 145 ? 24.883 -46.997 50.252 1.00 9.60 145 ALA B CA 1
ATOM 8453 C C . ALA B 1 145 ? 24.963 -45.478 50.341 1.00 13.53 145 ALA B C 1
ATOM 8454 O O . ALA B 1 145 ? 25.653 -44.937 51.208 1.00 10.96 145 ALA B O 1
ATOM 8456 N N . LEU B 1 146 ? 24.254 -44.794 49.445 1.00 11.05 146 LEU B N 1
ATOM 8457 C CA . LEU B 1 146 ? 24.235 -43.334 49.463 1.00 10.78 146 LEU B CA 1
ATOM 8458 C C . LEU B 1 146 ? 23.445 -42.815 50.656 1.00 10.23 146 LEU B C 1
ATOM 8459 O O . LEU B 1 146 ? 23.782 -41.766 51.223 1.00 13.09 146 LEU B O 1
ATOM 8464 N N . LEU B 1 147 ? 22.390 -43.532 51.048 1.00 10.91 147 LEU B N 1
ATOM 8465 C CA . LEU B 1 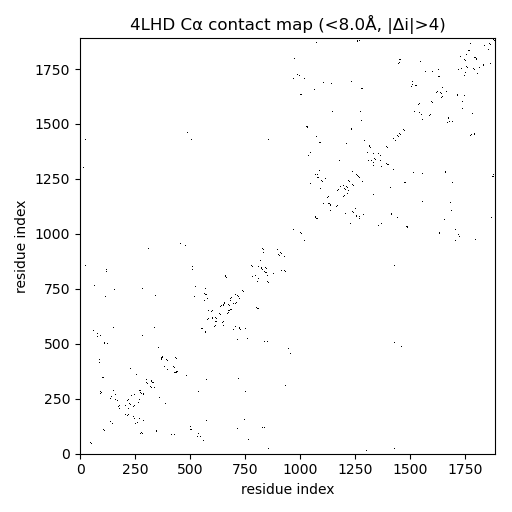147 ? 21.666 -43.154 52.261 1.00 11.24 147 LEU B CA 1
ATOM 8466 C C . LEU B 1 147 ? 22.591 -43.275 53.469 1.00 12.60 147 LEU B C 1
ATOM 8467 O O . LEU B 1 147 ? 22.572 -42.419 54.357 1.00 12.35 147 LEU B O 1
ATOM 8472 N N . ASN B 1 148 ? 23.391 -44.342 53.499 1.00 8.85 148 ASN B N 1
ATOM 8473 C CA . ASN B 1 148 ? 24.372 -44.527 54.571 1.00 10.94 148 ASN B CA 1
ATOM 8474 C C . ASN B 1 148 ? 25.377 -43.368 54.579 1.00 13.86 148 ASN B C 1
ATOM 8475 O O . ASN B 1 148 ? 25.771 -42.880 55.637 1.00 12.69 148 ASN B O 1
ATOM 8480 N N . PHE B 1 149 ? 25.790 -42.936 53.394 1.00 12.60 149 PHE B N 1
ATOM 8481 C CA . PHE B 1 149 ? 26.729 -41.818 53.262 1.00 9.09 149 PHE B CA 1
ATOM 8482 C C . PHE B 1 149 ? 26.120 -40.554 53.850 1.00 15.36 149 PHE B C 1
ATOM 8483 O O . PHE B 1 149 ? 26.761 -39.864 54.649 1.00 13.46 149 PHE B O 1
ATOM 8491 N N . GLN B 1 150 ? 24.882 -40.252 53.457 1.00 10.89 150 GLN B N 1
ATOM 8492 C CA . GLN B 1 150 ? 24.186 -39.079 53.993 1.00 11.62 150 GLN B CA 1
ATOM 8493 C C . GLN B 1 150 ? 24.071 -39.159 55.512 1.00 13.19 150 GLN B C 1
ATOM 8494 O O . GLN B 1 150 ? 24.299 -38.171 56.221 1.00 11.90 150 GLN B O 1
ATOM 8500 N N . THR B 1 151 ? 23.731 -40.340 56.019 1.00 10.21 151 THR B N 1
ATOM 8501 C CA . THR B 1 151 ? 23.574 -40.518 57.456 1.00 12.42 151 THR B CA 1
ATOM 8502 C C . THR B 1 151 ? 24.898 -40.285 58.186 1.00 12.16 151 THR B C 1
ATOM 8503 O O . THR B 1 151 ? 24.940 -39.633 59.235 1.00 13.50 151 THR B O 1
ATOM 8507 N N . MET B 1 152 ? 25.973 -40.832 57.630 1.00 11.00 152 MET B N 1
ATOM 8508 C CA . MET B 1 152 ? 27.300 -40.660 58.212 1.00 12.38 152 MET B CA 1
ATOM 8509 C C . MET B 1 152 ? 27.653 -39.177 58.301 1.00 13.57 152 MET B C 1
ATOM 8510 O O . MET B 1 152 ? 28.146 -38.707 59.334 1.00 12.70 152 MET B O 1
ATOM 8515 N N . VAL B 1 153 ? 27.391 -38.443 57.222 1.00 12.66 153 VAL B N 1
ATOM 8516 C CA . VAL B 1 153 ? 27.711 -37.017 57.160 1.00 14.71 153 VAL B CA 1
ATOM 8517 C C . VAL B 1 153 ? 26.854 -36.218 58.147 1.00 15.94 153 VAL B C 1
ATOM 8518 O O . VAL B 1 153 ? 27.360 -35.348 58.863 1.00 13.65 153 VAL B O 1
ATOM 8522 N N . MET B 1 154 ? 25.558 -36.519 58.196 1.00 14.07 154 MET B N 1
ATOM 8523 C CA . MET B 1 154 ? 24.661 -35.847 59.128 1.00 12.12 154 MET B CA 1
ATOM 8524 C C . MET B 1 154 ? 25.101 -36.082 60.566 1.00 13.53 154 MET B C 1
ATOM 8525 O O . MET B 1 154 ? 25.193 -35.141 61.355 1.00 14.59 154 MET B O 1
ATOM 8530 N N . ASP B 1 155 ? 25.395 -37.339 60.893 1.00 14.18 155 ASP B N 1
ATOM 8531 C CA . ASP B 1 155 ? 25.802 -37.712 62.249 1.00 15.25 155 ASP B CA 1
ATOM 8532 C C . ASP B 1 155 ? 27.093 -37.004 62.655 1.00 14.04 155 ASP B C 1
ATOM 8533 O O . ASP B 1 155 ? 27.215 -36.478 63.766 1.00 15.40 155 ASP B O 1
ATOM 8538 N N . LEU B 1 156 ? 28.074 -37.009 61.761 1.00 12.59 156 LEU B N 1
ATOM 8539 C CA . LEU B 1 156 ? 29.367 -36.424 62.113 1.00 12.29 156 LEU B CA 1
ATOM 8540 C C . LEU B 1 156 ? 29.323 -34.892 62.171 1.00 16.71 156 LEU B C 1
ATOM 8541 O O . LEU B 1 156 ? 29.930 -34.279 63.062 1.00 14.53 156 LEU B O 1
ATOM 8546 N N . THR B 1 157 ? 28.590 -34.271 61.247 1.00 12.13 157 THR B N 1
ATOM 8547 C CA . THR B 1 157 ? 28.554 -32.805 61.198 1.00 13.70 157 THR B CA 1
ATOM 8548 C C . THR B 1 157 ? 27.576 -32.224 62.207 1.00 15.90 157 THR B C 1
ATOM 8549 O O . THR B 1 157 ? 27.669 -31.042 62.574 1.00 17.40 157 THR B O 1
ATOM 8553 N N . GLY B 1 158 ? 26.629 -33.048 62.646 1.00 14.24 158 GLY B N 1
ATOM 8554 C CA . GLY B 1 158 ? 25.598 -32.589 63.559 1.00 17.80 158 GLY B CA 1
ATOM 8555 C C . GLY B 1 158 ? 24.569 -31.711 62.869 1.00 18.08 158 GLY B C 1
ATOM 8556 O O . GLY B 1 158 ? 23.837 -30.965 63.528 1.00 21.37 158 GLY B O 1
ATOM 8557 N N . LEU B 1 159 ? 24.520 -31.786 61.542 1.00 14.87 159 LEU B N 1
ATOM 8558 C CA . LEU B 1 159 ? 23.557 -30.998 60.767 1.00 15.95 159 LEU B CA 1
ATOM 8559 C C . LEU B 1 159 ? 22.405 -31.864 60.244 1.00 21.97 159 LEU B C 1
ATOM 8560 O O . LEU B 1 159 ? 22.487 -33.092 60.250 1.00 21.02 159 LEU B O 1
ATOM 8565 N N . GLU B 1 160 ? 21.339 -31.212 59.789 1.00 19.62 160 GLU B N 1
ATOM 8566 C CA . GLU B 1 160 ? 20.043 -31.875 59.618 1.00 22.74 160 GLU B CA 1
ATOM 8567 C C . GLU B 1 160 ? 19.882 -32.626 58.305 1.00 24.65 160 GLU B C 1
ATOM 8568 O O . GLU B 1 160 ? 19.122 -33.595 58.233 1.00 20.09 160 GLU B O 1
ATOM 8574 N N . ILE B 1 161 ? 20.563 -32.169 57.256 1.00 16.12 161 ILE B N 1
ATOM 8575 C CA . ILE B 1 161 ? 20.444 -32.813 55.952 1.00 19.77 161 ILE B CA 1
ATOM 8576 C C . ILE B 1 161 ? 21.793 -32.823 55.232 1.00 17.18 161 ILE B C 1
ATOM 8577 O O . ILE B 1 161 ? 22.630 -31.941 55.442 1.00 16.60 161 ILE B O 1
ATOM 8586 N N . ALA B 1 162 ? 22.018 -33.831 54.398 1.00 14.68 162 ALA B N 1
ATOM 8587 C CA . ALA B 1 162 ? 23.266 -33.920 53.657 1.00 16.77 162 ALA B CA 1
ATOM 8588 C C . ALA B 1 162 ? 22.948 -34.461 52.281 1.00 17.23 162 ALA B C 1
ATOM 8589 O O . ALA B 1 162 ? 21.992 -35.224 52.124 1.00 16.35 162 ALA B O 1
ATOM 8591 N N . ASN B 1 163 ? 23.722 -34.077 51.271 1.00 13.88 163 ASN B N 1
ATOM 8592 C CA . ASN B 1 163 ? 23.461 -34.628 49.945 1.00 15.62 163 ASN B CA 1
ATOM 8593 C C . ASN B 1 163 ? 24.251 -35.893 49.627 1.00 14.64 163 ASN B C 1
ATOM 8594 O O . ASN B 1 163 ? 24.981 -36.426 50.479 1.00 16.45 163 ASN B O 1
ATOM 8599 N N . ALA B 1 164 ? 24.114 -36.352 48.388 1.00 12.90 164 ALA B N 1
ATOM 8600 C CA . ALA B 1 164 ? 24.729 -37.601 47.944 1.00 14.30 164 ALA B CA 1
ATOM 8601 C C . ALA B 1 164 ? 26.083 -37.389 47.265 1.00 20.70 164 ALA B C 1
ATOM 8602 O O . ALA B 1 164 ? 26.442 -38.165 46.370 1.00 20.58 164 ALA B O 1
ATOM 8604 N N . SER B 1 165 ? 26.773 -36.314 47.678 1.00 16.35 165 SER B N 1
ATOM 8605 C CA . SER B 1 165 ? 28.182 -35.971 47.348 1.00 16.96 165 SER B CA 1
ATOM 8606 C C . SER B 1 165 ? 28.358 -34.783 46.393 1.00 18.12 165 SER B C 1
ATOM 8607 O O . SER B 1 165 ? 27.526 -34.536 45.511 1.00 17.02 165 SER B O 1
ATOM 8610 N N . LEU B 1 166 ? 29.461 -34.058 46.573 1.00 11.33 166 LEU B N 1
ATOM 8611 C CA . LEU B 1 166 ? 29.859 -33.023 45.621 1.00 10.41 166 LEU B CA 1
ATOM 8612 C C . LEU B 1 166 ? 31.237 -33.395 45.090 1.00 13.04 166 LEU B C 1
ATOM 8613 O O . LEU B 1 166 ? 31.779 -34.434 45.474 1.00 11.32 166 LEU B O 1
ATOM 8618 N N . LEU B 1 167 ? 31.810 -32.554 44.231 1.00 10.55 167 LEU B N 1
ATOM 8619 C CA . LEU B 1 167 ? 32.962 -32.960 43.422 1.00 13.49 167 LEU B CA 1
ATOM 8620 C C . LEU B 1 167 ? 34.289 -32.976 44.179 1.00 9.35 167 LEU B C 1
ATOM 8621 O O . LEU B 1 167 ? 35.092 -33.896 43.997 1.00 12.03 167 LEU B O 1
ATOM 8626 N N . ASP B 1 168 ? 34.541 -31.942 44.980 1.00 7.55 168 ASP B N 1
ATOM 8627 C CA . ASP B 1 168 ? 35.747 -31.900 45.811 1.00 9.70 168 ASP B CA 1
ATOM 8628 C C . ASP B 1 168 ? 35.544 -30.843 46.884 1.00 11.30 168 ASP B C 1
ATOM 8629 O O . ASP B 1 168 ? 34.513 -30.184 46.894 1.00 10.12 168 ASP B O 1
ATOM 8634 N N . GLU B 1 169 ? 36.499 -30.688 47.795 1.00 10.63 169 GLU B N 1
ATOM 8635 C CA . GLU B 1 169 ? 36.272 -29.821 48.948 1.00 10.71 169 GLU B CA 1
ATOM 8636 C C . GLU B 1 169 ? 36.075 -28.357 48.544 1.00 11.06 169 GLU B C 1
ATOM 8637 O O . GLU B 1 169 ? 35.147 -27.692 49.017 1.00 12.20 169 GLU B O 1
ATOM 8643 N N . GLY B 1 170 ? 36.936 -27.861 47.659 1.00 11.48 170 GLY B N 1
ATOM 8644 C CA . GLY B 1 170 ? 36.895 -26.455 47.295 1.00 12.76 170 GLY B CA 1
ATOM 8645 C C . GLY B 1 170 ? 35.621 -26.098 46.553 1.00 12.28 170 GLY B C 1
ATOM 8646 O O . GLY B 1 170 ? 35.003 -25.061 46.819 1.00 14.20 170 GLY B O 1
ATOM 8647 N N . THR B 1 171 ? 35.202 -26.948 45.623 1.00 10.94 171 THR B N 1
ATOM 8648 C CA . THR B 1 171 ? 33.976 -26.624 44.902 1.00 9.70 171 THR B CA 1
ATOM 8649 C C . THR B 1 171 ? 32.770 -26.755 45.832 1.00 12.12 171 THR B C 1
ATOM 8650 O O . THR B 1 171 ? 31.798 -26.016 45.687 1.00 13.20 171 THR B O 1
ATOM 8654 N N . ALA B 1 172 ? 32.828 -27.673 46.797 1.00 12.15 172 ALA B N 1
ATOM 8655 C CA . ALA B 1 172 ? 31.733 -27.764 47.774 1.00 12.19 172 ALA B CA 1
ATOM 8656 C C . ALA B 1 172 ? 31.645 -26.468 48.561 1.00 15.51 172 ALA B C 1
ATOM 8657 O O . ALA B 1 172 ? 30.561 -25.972 48.859 1.00 14.67 172 ALA B O 1
ATOM 8659 N N . ALA B 1 173 ? 32.805 -25.921 48.908 1.00 9.11 173 ALA B N 1
ATOM 8660 C CA . ALA B 1 173 ? 32.838 -24.654 49.627 1.00 7.31 173 ALA B CA 1
ATOM 8661 C C . ALA B 1 173 ? 32.272 -23.530 48.756 1.00 11.93 173 ALA B C 1
ATOM 8662 O O . ALA B 1 173 ? 31.557 -22.654 49.247 1.00 14.87 173 ALA B O 1
ATOM 8664 N N . ALA B 1 174 ? 32.586 -23.557 47.464 1.00 12.79 174 ALA B N 1
ATOM 8665 C CA . ALA B 1 174 ? 32.016 -22.576 46.542 1.00 12.15 174 ALA B CA 1
ATOM 8666 C C . ALA B 1 174 ? 30.500 -22.727 46.436 1.00 12.66 174 ALA B C 1
ATOM 8667 O O . ALA B 1 174 ? 29.784 -21.742 46.286 1.00 14.05 174 ALA B O 1
ATOM 8669 N N . GLU B 1 175 ? 30.013 -23.959 46.506 1.00 13.58 175 GLU B N 1
ATOM 8670 C CA . GLU B 1 175 ? 28.573 -24.188 46.501 1.00 12.89 175 GLU B CA 1
ATOM 8671 C C . GLU B 1 175 ? 27.949 -23.629 47.769 1.00 14.39 175 GLU B C 1
ATOM 8672 O O . GLU B 1 175 ? 26.826 -23.139 47.752 1.00 15.94 175 GLU B O 1
ATOM 8678 N N . ALA B 1 176 ? 28.685 -23.707 48.871 1.00 15.98 176 ALA B N 1
ATOM 8679 C CA . ALA B 1 176 ? 28.234 -23.129 50.125 1.00 18.07 176 ALA B CA 1
ATOM 8680 C C . ALA B 1 176 ? 28.152 -21.610 50.008 1.00 16.31 176 ALA B C 1
ATOM 8681 O O . ALA B 1 176 ? 27.216 -20.989 50.511 1.00 17.63 176 ALA B O 1
ATOM 8683 N N . MET B 1 177 ? 29.143 -21.011 49.355 1.00 14.56 177 MET B N 1
ATOM 8684 C CA . MET B 1 177 ? 29.123 -19.577 49.122 1.00 12.18 177 MET B CA 1
ATOM 8685 C C . MET B 1 177 ? 27.889 -19.200 48.301 1.00 14.46 177 MET B C 1
ATOM 8686 O O . MET B 1 177 ? 27.183 -18.240 48.630 1.00 15.36 177 MET B O 1
ATOM 8691 N N . ALA B 1 178 ? 27.631 -19.958 47.238 1.00 17.41 178 ALA B N 1
ATOM 8692 C CA . ALA B 1 178 ? 26.470 -19.689 46.382 1.00 18.73 178 ALA B CA 1
ATOM 8693 C C . ALA B 1 178 ? 25.146 -19.834 47.138 1.00 22.47 178 ALA B C 1
ATOM 8694 O O . ALA B 1 178 ? 24.244 -18.995 46.986 1.00 18.89 178 ALA B O 1
ATOM 8696 N N . LEU B 1 179 ? 25.021 -20.884 47.950 1.00 17.94 179 LEU B N 1
ATOM 8697 C CA . LEU B 1 179 ? 23.823 -21.050 48.779 1.00 17.47 179 LEU B CA 1
ATOM 8698 C C . LEU B 1 179 ? 23.661 -19.842 49.690 1.00 17.93 179 LEU B C 1
ATOM 8699 O O . LEU B 1 179 ? 22.570 -19.264 49.787 1.00 20.20 179 LEU B O 1
ATOM 8704 N N . SER B 1 180 ? 24.749 -19.450 50.349 1.00 18.76 180 SER B N 1
ATOM 8705 C CA . SER B 1 180 ? 24.697 -18.330 51.286 1.00 18.67 180 SER B CA 1
ATOM 8706 C C . SER B 1 180 ? 24.286 -17.032 50.598 1.00 17.46 180 SER B C 1
ATOM 8707 O O . SER B 1 180 ? 23.585 -16.213 51.183 1.00 19.91 180 SER B O 1
ATOM 8710 N N . TYR B 1 181 ? 24.746 -16.851 49.363 1.00 16.33 181 TYR B N 1
ATOM 8711 C CA . TYR B 1 181 ? 24.417 -15.662 48.592 1.00 20.30 181 TYR B CA 1
ATOM 8712 C C . TYR B 1 181 ? 22.929 -15.641 48.248 1.00 24.15 181 TYR B C 1
ATOM 8713 O O . TYR B 1 181 ? 22.289 -14.589 48.270 1.00 22.64 181 TYR B O 1
ATOM 8722 N N . GLY B 1 182 ? 22.384 -16.810 47.933 1.00 21.73 182 GLY B N 1
ATOM 8723 C CA . GLY B 1 182 ? 20.991 -16.917 47.548 1.00 26.22 182 GLY B CA 1
ATOM 8724 C C . GLY B 1 182 ? 20.030 -16.583 48.671 1.00 29.99 182 GLY B C 1
ATOM 8725 O O . GLY B 1 182 ? 19.029 -15.896 48.449 1.00 33.38 182 GLY B O 1
ATOM 8726 N N . VAL B 1 183 ? 20.320 -17.051 49.882 1.00 28.52 183 VAL B N 1
ATOM 8727 C CA . VAL B 1 183 ? 19.400 -16.814 50.993 1.00 32.62 183 VAL B CA 1
ATOM 8728 C C . VAL B 1 183 ? 19.607 -15.455 51.669 1.00 33.04 183 VAL B C 1
ATOM 8729 O O . VAL B 1 183 ? 18.783 -15.033 52.482 1.00 28.09 183 VAL B O 1
ATOM 8733 N N . SER B 1 184 ? 20.703 -14.773 51.346 1.00 28.08 184 SER B N 1
ATOM 8734 C CA . SER B 1 184 ? 20.927 -13.435 51.896 1.00 28.82 184 SER B CA 1
ATOM 8735 C C . SER B 1 184 ? 19.917 -12.430 51.359 1.00 34.79 184 SER B C 1
ATOM 8736 O O . SER B 1 184 ? 19.669 -12.369 50.153 1.00 36.18 184 SER B O 1
ATOM 8739 N N . LYS B 1 185 ? 19.345 -11.635 52.256 1.00 37.88 185 LYS B N 1
ATOM 8740 C CA . LYS B 1 185 ? 18.386 -10.613 51.852 1.00 49.42 185 LYS B CA 1
ATOM 8741 C C . LYS B 1 185 ? 19.007 -9.220 51.883 1.00 52.80 185 LYS B C 1
ATOM 8742 O O . LYS B 1 185 ? 18.349 -8.234 51.553 1.00 56.98 185 LYS B O 1
ATOM 8748 N N . SER B 1 186 ? 20.275 -9.143 52.276 1.00 46.02 186 SER B N 1
ATOM 8749 C CA . SER B 1 186 ? 20.965 -7.859 52.349 1.00 42.56 186 SER B CA 1
ATOM 8750 C C . SER B 1 186 ? 21.628 -7.524 51.021 1.00 41.00 186 SER B C 1
ATOM 8751 O O . SER B 1 186 ? 21.631 -8.333 50.091 1.00 42.39 186 SER B O 1
ATOM 8754 N N . LYS B 1 187 ? 22.193 -6.326 50.935 1.00 39.95 187 LYS B N 1
ATOM 8755 C CA . LYS B 1 187 ? 22.936 -5.935 49.746 1.00 42.89 187 LYS B CA 1
ATOM 8756 C C . LYS B 1 187 ? 24.412 -6.293 49.911 1.00 32.27 187 LYS B C 1
ATOM 8757 O O . LYS B 1 187 ? 25.250 -5.886 49.104 1.00 35.46 187 LYS B O 1
ATOM 8763 N N . ALA B 1 188 ? 24.721 -7.053 50.964 1.00 27.58 188 ALA B N 1
ATOM 8764 C CA . ALA B 1 188 ? 26.097 -7.509 51.219 1.00 26.51 188 ALA B CA 1
ATOM 8765 C C . ALA B 1 188 ? 26.652 -8.275 50.022 1.00 19.55 188 ALA B C 1
ATOM 8766 O O . ALA B 1 188 ? 25.995 -9.158 49.477 1.00 24.16 188 ALA B O 1
ATOM 8768 N N . ASN B 1 189 ? 27.876 -7.938 49.629 1.00 19.03 189 ASN B N 1
ATOM 8769 C CA . ASN B 1 189 ? 28.465 -8.495 48.428 1.00 19.22 189 ASN B CA 1
ATOM 8770 C C . ASN B 1 189 ? 29.773 -9.218 48.742 1.00 18.46 189 ASN B C 1
ATOM 8771 O O . ASN B 1 189 ? 30.443 -9.726 47.845 1.00 21.84 189 ASN B O 1
ATOM 8776 N N . ALA B 1 190 ? 30.141 -9.257 50.019 1.00 18.36 190 ALA B N 1
ATOM 8777 C CA . ALA B 1 190 ? 31.427 -9.847 50.398 1.00 17.86 190 ALA B CA 1
ATOM 8778 C C . ALA B 1 190 ? 31.275 -11.199 51.081 1.00 17.77 190 ALA B C 1
ATOM 8779 O O . ALA B 1 190 ? 30.321 -11.434 51.823 1.00 17.85 190 ALA B O 1
ATOM 8781 N N . PHE B 1 191 ? 32.222 -12.087 50.813 1.00 17.35 191 PHE B N 1
ATOM 8782 C CA . PHE B 1 191 ? 32.245 -13.408 51.423 1.00 11.42 191 PHE B CA 1
ATOM 8783 C C . PHE B 1 191 ? 33.603 -13.519 52.104 1.00 14.08 191 PHE B C 1
ATOM 8784 O O . PHE B 1 191 ? 34.639 -13.340 51.455 1.00 13.44 191 PHE B O 1
ATOM 8792 N N . PHE B 1 192 ? 33.604 -13.754 53.413 1.00 14.05 192 PHE B N 1
ATOM 8793 C CA . PHE B 1 192 ? 34.861 -13.873 54.152 1.00 14.55 192 PHE B CA 1
ATOM 8794 C C . PHE B 1 192 ? 35.393 -15.300 54.096 1.00 17.89 192 PHE B C 1
ATOM 8795 O O . PHE B 1 192 ? 34.663 -16.261 54.366 1.00 17.85 192 PHE B O 1
ATOM 8803 N N . VAL B 1 193 ? 36.669 -15.434 53.749 1.00 12.87 193 VAL B N 1
ATOM 8804 C CA . VAL B 1 193 ? 37.323 -16.736 53.708 1.00 13.96 193 VAL B CA 1
ATOM 8805 C C . VAL B 1 193 ? 38.526 -16.693 54.638 1.00 15.64 193 VAL B C 1
ATOM 8806 O O . VAL B 1 193 ? 39.433 -15.891 54.435 1.00 14.55 193 VAL B O 1
ATOM 8810 N N . ALA B 1 194 ? 38.528 -17.521 55.680 1.00 12.62 194 ALA B N 1
ATOM 8811 C CA . ALA B 1 194 ? 39.662 -17.522 56.609 1.00 13.86 194 ALA B CA 1
ATOM 8812 C C . ALA B 1 194 ? 40.957 -17.852 55.876 1.00 14.44 194 ALA B C 1
ATOM 8813 O O . ALA B 1 194 ? 40.986 -18.749 55.039 1.00 12.54 194 ALA B O 1
ATOM 8815 N N . GLN B 1 195 ? 42.032 -17.138 56.203 1.00 13.14 195 GLN B N 1
ATOM 8816 C CA . GLN B 1 195 ? 43.294 -17.313 55.492 1.00 14.02 195 GLN B CA 1
ATOM 8817 C C . GLN B 1 195 ? 43.941 -18.662 55.792 1.00 15.80 195 GLN B C 1
ATOM 8818 O O . GLN B 1 195 ? 44.878 -19.069 55.104 1.00 18.99 195 GLN B O 1
ATOM 8824 N N . ASP B 1 196 ? 43.452 -19.361 56.810 1.00 15.00 196 ASP B N 1
ATOM 8825 C CA . ASP B 1 196 ? 43.961 -20.702 57.044 1.00 19.11 196 ASP B CA 1
ATOM 8826 C C . ASP B 1 196 ? 43.036 -21.799 56.521 1.00 14.90 196 ASP B C 1
ATOM 8827 O O . ASP B 1 196 ? 43.122 -22.945 56.948 1.00 13.02 196 ASP B O 1
ATOM 8832 N N . CYS B 1 197 ? 42.178 -21.458 55.563 1.00 13.09 197 CYS B N 1
ATOM 8833 C CA . CYS B 1 197 ? 41.588 -22.497 54.725 1.00 9.83 197 CYS B CA 1
ATOM 8834 C C . CYS B 1 197 ? 42.699 -23.057 53.845 1.00 10.87 197 CYS B C 1
ATOM 8835 O O . CYS B 1 197 ? 43.731 -22.399 53.651 1.00 11.12 197 CYS B O 1
ATOM 8838 N N . HIS B 1 198 ? 42.513 -24.265 53.311 1.00 9.64 198 HIS B N 1
ATOM 8839 C CA . HIS B 1 198 ? 43.496 -24.801 52.369 1.00 11.48 198 HIS B CA 1
ATOM 8840 C C . HIS B 1 198 ? 43.627 -23.849 51.187 1.00 11.91 198 HIS B C 1
ATOM 8841 O O . HIS B 1 198 ? 42.626 -23.328 50.696 1.00 12.36 198 HIS B O 1
ATOM 8848 N N . PRO B 1 199 ? 44.864 -23.609 50.732 1.00 11.75 199 PRO B N 1
ATOM 8849 C CA . PRO B 1 199 ? 45.061 -22.547 49.740 1.00 11.01 199 PRO B CA 1
ATOM 8850 C C . PRO B 1 199 ? 44.356 -22.836 48.419 1.00 9.42 199 PRO B C 1
ATOM 8851 O O . PRO B 1 199 ? 43.900 -21.888 47.784 1.00 11.05 199 PRO B O 1
ATOM 8855 N N . GLN B 1 200 ? 44.238 -24.101 48.025 1.00 10.19 200 GLN B N 1
ATOM 8856 C CA . GLN B 1 200 ? 43.491 -24.421 46.812 1.00 10.76 200 GLN B CA 1
ATOM 8857 C C . GLN B 1 200 ? 41.992 -24.123 46.974 1.00 13.82 200 GLN B C 1
ATOM 8858 O O . GLN B 1 200 ? 41.331 -23.715 46.014 1.00 11.80 200 GLN B O 1
ATOM 8864 N N . THR B 1 201 ? 41.467 -24.282 48.191 1.00 9.90 201 THR B N 1
ATOM 8865 C CA . THR B 1 201 ? 40.077 -23.913 48.449 1.00 10.72 201 THR B CA 1
ATOM 8866 C C . THR B 1 201 ? 39.898 -22.422 48.223 1.00 12.51 201 THR B C 1
ATOM 8867 O O . THR B 1 201 ? 38.920 -21.981 47.605 1.00 10.55 201 THR B O 1
ATOM 8871 N N . ILE B 1 202 ? 40.846 -21.636 48.726 1.00 10.61 202 ILE B N 1
ATOM 8872 C CA . ILE B 1 202 ? 40.748 -20.201 48.561 1.00 11.27 202 ILE B CA 1
ATOM 8873 C C . ILE B 1 202 ? 40.732 -19.853 47.069 1.00 12.96 202 ILE B C 1
ATOM 8874 O O . ILE B 1 202 ? 39.915 -19.045 46.625 1.00 10.92 202 ILE B O 1
ATOM 8879 N N . GLU B 1 203 ? 41.604 -20.478 46.287 1.00 10.84 203 GLU B N 1
ATOM 8880 C CA . GLU B 1 203 ? 41.669 -20.137 44.865 1.00 13.24 203 GLU B CA 1
ATOM 8881 C C . GLU B 1 203 ? 40.407 -20.552 44.107 1.00 11.36 203 GLU B C 1
ATOM 8882 O O . GLU B 1 203 ? 39.943 -19.823 43.226 1.00 13.34 203 GLU B O 1
ATOM 8888 N N . VAL B 1 204 ? 39.852 -21.719 44.440 1.00 9.38 204 VAL B N 1
ATOM 8889 C CA . VAL B 1 204 ? 38.600 -22.157 43.823 1.00 13.03 204 VAL B CA 1
ATOM 8890 C C . VAL B 1 204 ? 37.475 -21.168 44.130 1.00 14.36 204 VAL B C 1
ATOM 8891 O O . VAL B 1 204 ? 36.672 -20.821 43.252 1.00 12.25 204 VAL B O 1
ATOM 8895 N N . ILE B 1 205 ? 37.414 -20.715 45.378 1.00 12.45 205 ILE B N 1
ATOM 8896 C CA . ILE B 1 205 ? 36.411 -19.735 45.779 1.00 10.33 205 ILE B CA 1
ATOM 8897 C C . ILE B 1 205 ? 36.583 -18.409 45.052 1.00 11.69 205 ILE B C 1
ATOM 8898 O O . ILE B 1 205 ? 35.620 -17.843 44.527 1.00 10.91 205 ILE B O 1
ATOM 8907 N N . LYS B 1 206 ? 37.812 -17.908 45.016 1.00 10.88 206 LYS B N 1
ATOM 8908 C CA . LYS B 1 206 ? 38.073 -16.668 44.305 1.00 11.65 206 LYS B CA 1
ATOM 8909 C C . LYS B 1 206 ? 37.709 -16.793 42.829 1.00 12.75 206 LYS B C 1
ATOM 8910 O O . LYS B 1 206 ? 37.144 -15.868 42.241 1.00 15.44 206 LYS B O 1
ATOM 8916 N N . THR B 1 207 ? 38.011 -17.943 42.238 1.00 9.40 207 THR B N 1
ATOM 8917 C CA . THR B 1 207 ? 37.693 -18.157 40.827 1.00 10.17 207 THR B CA 1
ATOM 8918 C C . THR B 1 207 ? 36.177 -18.167 40.578 1.00 15.94 207 THR B C 1
ATOM 8919 O O . THR B 1 207 ? 35.700 -17.619 39.576 1.00 12.94 207 THR B O 1
ATOM 8923 N N . ARG B 1 208 ? 35.418 -18.761 41.495 1.00 13.95 208 ARG B N 1
ATOM 8924 C CA . ARG B 1 208 ? 33.954 -18.753 41.382 1.00 11.51 208 ARG B CA 1
ATOM 8925 C C . ARG B 1 208 ? 33.351 -17.378 41.679 1.00 16.10 208 ARG B C 1
ATOM 8926 O O . ARG B 1 208 ? 32.326 -17.002 41.100 1.00 14.99 208 ARG B O 1
ATOM 8934 N N . ALA B 1 209 ? 33.979 -16.627 42.579 1.00 11.07 209 ALA B N 1
ATOM 8935 C CA . ALA B 1 209 ? 33.458 -15.314 42.944 1.00 13.21 209 ALA B CA 1
ATOM 8936 C C . ALA B 1 209 ? 33.634 -14.285 41.833 1.00 17.18 209 ALA B C 1
ATOM 8937 O O . ALA B 1 209 ? 32.787 -13.413 41.660 1.00 15.58 209 ALA B O 1
ATOM 8939 N N . ASN B 1 210 ? 34.734 -14.391 41.088 1.00 15.34 210 ASN B N 1
ATOM 8940 C CA . ASN B 1 210 ? 35.109 -13.362 40.105 1.00 15.94 210 ASN B CA 1
ATOM 8941 C C . ASN B 1 210 ? 33.992 -12.987 39.112 1.00 14.24 210 ASN B C 1
ATOM 8942 O O . ASN B 1 210 ? 33.642 -11.810 39.015 1.00 15.96 210 ASN B O 1
ATOM 8951 N N . PRO B 1 211 ? 33.406 -13.978 38.401 1.00 15.36 211 PRO B N 1
ATOM 8952 C CA . PRO B 1 211 ? 32.438 -13.571 37.373 1.00 14.79 211 PRO B CA 1
ATOM 8953 C C . PRO B 1 211 ? 31.125 -13.041 37.953 1.00 19.90 211 PRO B C 1
ATOM 8954 O O . PRO B 1 211 ? 30.318 -12.463 37.216 1.00 20.12 211 PRO B O 1
ATOM 8958 N N . LEU B 1 212 ? 30.912 -13.251 39.248 1.00 18.78 212 LEU B N 1
ATOM 8959 C CA . LEU B 1 212 ? 29.688 -12.813 39.911 1.00 17.22 212 LEU B CA 1
ATOM 8960 C C . LEU B 1 212 ? 29.860 -11.468 40.614 1.00 21.29 212 LEU B C 1
ATOM 8961 O O . LEU B 1 212 ? 28.909 -10.942 41.194 1.00 21.61 212 LEU B O 1
ATOM 8966 N N . GLY B 1 213 ? 31.069 -10.916 40.570 1.00 22.12 213 GLY B N 1
ATOM 8967 C CA . GLY B 1 213 ? 31.339 -9.636 41.205 1.00 22.79 213 GLY B CA 1
ATOM 8968 C C . GLY B 1 213 ? 31.330 -9.707 42.723 1.00 21.84 213 GLY B C 1
ATOM 8969 O O . GLY B 1 213 ? 31.210 -8.688 43.406 1.00 22.08 213 GLY B O 1
ATOM 8970 N N . ILE B 1 214 ? 31.445 -10.917 43.257 1.00 16.62 214 ILE B N 1
ATOM 8971 C CA . ILE B 1 214 ? 31.483 -11.106 44.704 1.00 18.04 214 ILE B CA 1
ATOM 8972 C C . ILE B 1 214 ? 32.872 -10.778 45.237 1.00 16.64 214 ILE B C 1
ATOM 8973 O O . ILE B 1 214 ? 33.868 -11.260 44.700 1.00 15.70 214 ILE B O 1
ATOM 8978 N N . GLU B 1 215 ? 32.942 -9.961 46.285 1.00 13.06 215 GLU B N 1
ATOM 8979 C CA . GLU B 1 215 ? 34.225 -9.640 46.912 1.00 17.70 215 GLU B CA 1
ATOM 8980 C C . GLU B 1 215 ? 34.630 -10.731 47.902 1.00 18.85 215 GLU B C 1
ATOM 8981 O O . GLU B 1 215 ? 33.897 -11.026 48.841 1.00 21.31 215 GLU B O 1
ATOM 8987 N N . VAL B 1 216 ? 35.799 -11.325 47.705 1.00 15.78 216 VAL B N 1
ATOM 8988 C CA . VAL B 1 216 ? 36.279 -12.330 48.644 1.00 15.11 216 VAL B CA 1
ATOM 8989 C C . VAL B 1 216 ? 37.298 -11.661 49.537 1.00 18.12 216 VAL B C 1
ATOM 8990 O O . VAL B 1 216 ? 38.301 -11.129 49.053 1.00 17.86 216 VAL B O 1
ATOM 8994 N N . ILE B 1 217 ? 37.029 -11.666 50.835 1.00 12.76 217 ILE B N 1
ATOM 8995 C CA . ILE B 1 217 ? 37.949 -11.090 51.805 1.00 16.13 217 ILE B CA 1
ATOM 8996 C C . ILE B 1 217 ? 38.660 -12.263 52.462 1.00 20.27 217 ILE B C 1
ATOM 8997 O O . ILE B 1 217 ? 38.010 -13.122 53.066 1.00 13.31 217 ILE B O 1
ATOM 9002 N N . VAL B 1 218 ? 39.984 -12.313 52.330 1.00 14.56 218 VAL B N 1
ATOM 9003 C CA . VAL B 1 218 ? 40.767 -13.408 52.890 1.00 10.45 218 VAL B CA 1
ATOM 9004 C C . VAL B 1 218 ? 41.626 -12.878 54.028 1.00 13.53 218 VAL B C 1
ATOM 9005 O O . VAL B 1 218 ? 42.437 -11.975 53.821 1.00 13.98 218 VAL B O 1
ATOM 9009 N N . GLY B 1 219 ? 41.465 -13.431 55.228 1.00 13.32 219 GLY B N 1
ATOM 9010 C CA . GLY B 1 219 ? 42.194 -12.912 56.377 1.00 14.13 219 GLY B CA 1
ATOM 9011 C C . GLY B 1 219 ? 42.076 -13.771 57.626 1.00 16.09 219 GLY B C 1
ATOM 9012 O O . GLY B 1 219 ? 41.384 -14.787 57.632 1.00 14.48 219 GLY B O 1
ATOM 9013 N N . ASP B 1 220 ? 42.764 -13.365 58.685 1.00 15.86 220 ASP B N 1
ATOM 9014 C CA . ASP B 1 220 ? 42.712 -14.081 59.958 1.00 20.27 220 ASP B CA 1
ATOM 9015 C C . ASP B 1 220 ? 41.304 -13.963 60.543 1.00 15.66 220 ASP B C 1
ATOM 9016 O O . ASP B 1 220 ? 40.796 -12.854 60.703 1.00 16.12 220 ASP B O 1
ATOM 9021 N N . HIS B 1 221 ? 40.667 -15.094 60.853 1.00 14.70 221 HIS B N 1
ATOM 9022 C CA . HIS B 1 221 ? 39.327 -15.040 61.432 1.00 17.98 221 HIS B CA 1
ATOM 9023 C C . HIS B 1 221 ? 39.345 -14.329 62.783 1.00 18.45 221 HIS B C 1
ATOM 9024 O O . HIS B 1 221 ? 38.355 -13.696 63.164 1.00 21.81 221 HIS B O 1
ATOM 9031 N N . HIS B 1 222 ? 40.467 -14.406 63.502 1.00 15.45 222 HIS B N 1
ATOM 9032 C CA . HIS B 1 222 ? 40.543 -13.777 64.831 1.00 18.64 222 HIS B CA 1
ATOM 9033 C C . HIS B 1 222 ? 40.355 -12.269 64.782 1.00 24.63 222 HIS B C 1
ATOM 9034 O O . HIS B 1 222 ? 39.840 -11.674 65.726 1.00 28.72 222 HIS B O 1
ATOM 9041 N N . THR B 1 223 ? 40.804 -11.655 63.692 1.00 23.25 223 THR B N 1
ATOM 9042 C CA . THR B 1 223 ? 40.867 -10.199 63.615 1.00 25.64 223 THR B CA 1
ATOM 9043 C C . THR B 1 223 ? 39.893 -9.603 62.589 1.00 22.33 223 THR B C 1
ATOM 9044 O O . THR B 1 223 ? 39.916 -8.397 62.332 1.00 21.24 223 THR B O 1
ATOM 9048 N N . PHE B 1 224 ? 39.030 -10.433 62.010 1.00 18.04 224 PHE B N 1
ATOM 9049 C CA . PHE B 1 224 ? 38.029 -9.910 61.086 1.00 18.52 224 PHE B CA 1
ATOM 9050 C C . PHE B 1 224 ? 37.081 -8.976 61.823 1.00 19.88 224 PHE B C 1
ATOM 9051 O O . PHE B 1 224 ? 36.517 -9.347 62.856 1.00 22.62 224 PHE B O 1
ATOM 9059 N N . SER B 1 225 ? 36.891 -7.776 61.284 1.00 18.63 225 SER B N 1
ATOM 9060 C CA . SER B 1 225 ? 36.238 -6.707 62.036 1.00 20.46 225 SER B CA 1
ATOM 9061 C C . SER B 1 225 ? 34.719 -6.672 61.867 1.00 23.96 225 SER B C 1
ATOM 9062 O O . SER B 1 225 ? 34.024 -6.025 62.661 1.00 26.68 225 SER B O 1
ATOM 9065 N N . PHE B 1 226 ? 34.222 -7.332 60.822 1.00 21.16 226 PHE B N 1
ATOM 9066 C CA . PHE B 1 226 ? 32.802 -7.308 60.468 1.00 28.32 226 PHE B CA 1
ATOM 9067 C C . PHE B 1 226 ? 32.327 -5.900 60.108 1.00 29.95 226 PHE B C 1
ATOM 9068 O O . PHE B 1 226 ? 31.130 -5.608 60.176 1.00 31.41 226 PHE B O 1
ATOM 9076 N N . SER B 1 227 ? 33.267 -5.036 59.725 1.00 30.29 227 SER B N 1
ATOM 9077 C CA . SER B 1 227 ? 32.940 -3.682 59.280 1.00 28.93 227 SER B CA 1
ATOM 9078 C C . SER B 1 227 ? 32.339 -3.700 57.886 1.00 32.45 227 SER B C 1
ATOM 9079 O O . SER B 1 227 ? 31.363 -3.002 57.612 1.00 34.16 227 SER B O 1
ATOM 9082 N N . THR B 1 228 ? 32.951 -4.478 57.000 1.00 27.82 228 THR B N 1
ATOM 9083 C CA . THR B 1 228 ? 32.422 -4.667 55.660 1.00 25.42 228 THR B CA 1
ATOM 9084 C C . THR B 1 228 ? 31.331 -5.730 55.735 1.00 28.20 228 THR B C 1
ATOM 9085 O O . THR B 1 228 ? 31.550 -6.809 56.289 1.00 29.96 228 THR B O 1
ATOM 9089 N N . SER B 1 229 ? 30.154 -5.416 55.203 1.00 23.40 229 SER B N 1
ATOM 9090 C CA . SER B 1 229 ? 29.033 -6.345 55.226 1.00 22.58 229 SER B CA 1
ATOM 9091 C C . SER B 1 229 ? 29.351 -7.612 54.454 1.00 22.10 229 SER B C 1
ATOM 9092 O O . SER B 1 229 ? 29.833 -7.561 53.320 1.00 21.05 229 SER B O 1
ATOM 9095 N N . ILE B 1 230 ? 29.088 -8.755 55.075 1.00 15.00 230 ILE B N 1
ATOM 9096 C CA . ILE B 1 230 ? 29.304 -10.034 54.410 1.00 13.15 230 ILE B CA 1
ATOM 9097 C C . ILE B 1 230 ? 28.011 -10.822 54.415 1.00 18.22 230 ILE B C 1
ATOM 9098 O O . ILE B 1 230 ? 27.161 -10.617 55.291 1.00 20.55 230 ILE B O 1
ATOM 9103 N N . PHE B 1 231 ? 27.860 -11.722 53.448 1.00 17.21 231 PHE B N 1
ATOM 9104 C CA . PHE B 1 231 ? 26.686 -12.583 53.408 1.00 17.82 231 PHE B CA 1
ATOM 9105 C C . PHE B 1 231 ? 27.020 -13.982 53.913 1.00 20.78 231 PHE B C 1
ATOM 9106 O O . PHE B 1 231 ? 26.129 -14.792 54.195 1.00 20.03 231 PHE B O 1
ATOM 9114 N N . GLY B 1 232 ? 28.313 -14.255 54.043 1.00 16.11 232 GLY B N 1
ATOM 9115 C CA . GLY B 1 232 ? 28.753 -15.560 54.484 1.00 12.80 232 GLY B CA 1
ATOM 9116 C C . GLY B 1 232 ? 30.217 -15.551 54.862 1.00 15.85 232 GLY B C 1
ATOM 9117 O O . GLY B 1 232 ? 30.949 -14.610 54.521 1.00 14.19 232 GLY B O 1
ATOM 9118 N N . ALA B 1 233 ? 30.634 -16.599 55.568 1.00 16.14 233 ALA B N 1
ATOM 9119 C CA . ALA B 1 233 ? 32.029 -16.763 55.954 1.00 12.36 233 ALA B CA 1
ATOM 9120 C C . ALA B 1 233 ? 32.393 -18.238 55.920 1.00 18.74 233 ALA B C 1
ATOM 9121 O O . ALA B 1 233 ? 31.570 -19.095 56.241 1.00 14.92 233 ALA B O 1
ATOM 9123 N N . LEU B 1 234 ? 33.633 -18.524 55.535 1.00 11.12 234 LEU B N 1
ATOM 9124 C CA . LEU B 1 234 ? 34.126 -19.897 55.489 1.00 14.33 234 LEU B CA 1
ATOM 9125 C C . LEU B 1 234 ? 35.304 -20.062 56.447 1.00 15.40 234 LEU B C 1
ATOM 9126 O O . LEU B 1 234 ? 36.269 -19.300 56.388 1.00 16.14 234 LEU B O 1
ATOM 9131 N N . LEU B 1 235 ? 35.227 -21.065 57.318 1.00 10.61 235 LEU B N 1
ATOM 9132 C CA . LEU B 1 235 ? 36.278 -21.319 58.304 1.00 11.00 235 LEU B CA 1
ATOM 9133 C C . LEU B 1 235 ? 36.730 -22.771 58.171 1.00 15.43 235 LEU B C 1
ATOM 9134 O O . LEU B 1 235 ? 35.927 -23.629 57.834 1.00 16.67 235 LEU B O 1
ATOM 9139 N N . GLN B 1 236 ? 38.008 -23.048 58.435 1.00 11.85 236 GLN B N 1
ATOM 9140 C CA . GLN B 1 236 ? 38.566 -24.396 58.216 1.00 11.23 236 GLN B CA 1
ATOM 9141 C C . GLN B 1 236 ? 38.796 -25.074 59.571 1.00 8.84 236 GLN B C 1
ATOM 9142 O O . GLN B 1 236 ? 39.345 -24.455 60.474 1.00 13.65 236 GLN B O 1
ATOM 9148 N N . TYR B 1 237 ? 38.393 -26.341 59.707 1.00 11.87 237 TYR B N 1
ATOM 9149 C CA . TYR B 1 237 ? 38.329 -26.988 61.020 1.00 14.01 237 TYR B CA 1
ATOM 9150 C C . TYR B 1 237 ? 38.735 -28.454 60.918 1.00 13.20 237 TYR B C 1
ATOM 9151 O O . TYR B 1 237 ? 37.966 -29.261 60.404 1.00 14.99 237 TYR B O 1
ATOM 9160 N N . PRO B 1 238 ? 39.951 -28.808 61.384 1.00 14.51 238 PRO B N 1
ATOM 9161 C CA . PRO B 1 238 ? 41.011 -27.913 61.861 1.00 11.85 238 PRO B CA 1
ATOM 9162 C C . PRO B 1 238 ? 41.578 -27.106 60.698 1.00 15.09 238 PRO B C 1
ATOM 9163 O O . PRO B 1 238 ? 41.287 -27.420 59.536 1.00 12.90 238 PRO B O 1
ATOM 9167 N N . ALA B 1 239 ? 42.369 -26.086 61.007 1.00 12.20 239 ALA B N 1
ATOM 9168 C CA . ALA B 1 239 ? 42.911 -25.186 59.990 1.00 14.23 239 ALA B CA 1
ATOM 9169 C C . ALA B 1 239 ? 43.949 -25.887 59.122 1.00 12.15 239 ALA B C 1
ATOM 9170 O O . ALA B 1 239 ? 44.400 -26.995 59.442 1.00 13.05 239 ALA B O 1
ATOM 9172 N N . THR B 1 240 ? 44.356 -25.237 58.033 1.00 13.12 240 THR B N 1
ATOM 9173 C CA . THR B 1 240 ? 45.288 -25.868 57.099 1.00 12.55 240 THR B CA 1
ATOM 9174 C C . THR B 1 240 ? 46.671 -26.084 57.721 1.00 14.94 240 THR B C 1
ATOM 9175 O O . THR B 1 240 ? 47.403 -26.990 57.321 1.00 16.07 240 THR B O 1
ATOM 9179 N N . ASP B 1 241 ? 47.022 -25.274 58.711 1.00 11.92 241 ASP B N 1
ATOM 9180 C CA . ASP B 1 241 ? 48.301 -25.460 59.391 1.00 11.55 241 ASP B CA 1
ATOM 9181 C C . ASP B 1 241 ? 48.120 -26.338 60.630 1.00 14.46 241 ASP B C 1
ATOM 9182 O O . ASP B 1 241 ? 49.063 -26.550 61.389 1.00 13.95 241 ASP B O 1
ATOM 9187 N N . GLY B 1 242 ? 46.901 -26.842 60.821 1.00 12.23 242 GLY B N 1
ATOM 9188 C CA . GLY B 1 242 ? 46.632 -27.812 61.871 1.00 12.24 242 GLY B CA 1
ATOM 9189 C C . GLY B 1 242 ? 45.887 -27.321 63.101 1.00 13.18 242 GLY B C 1
ATOM 9190 O O . GLY B 1 242 ? 45.337 -28.127 63.869 1.00 12.62 242 GLY B O 1
ATOM 9191 N N . ALA B 1 243 ? 45.858 -26.009 63.304 1.00 12.76 243 ALA B N 1
ATOM 9192 C CA . ALA B 1 243 ? 45.336 -25.459 64.552 1.00 16.37 243 ALA B CA 1
ATOM 9193 C C . ALA B 1 243 ? 43.838 -25.700 64.687 1.00 16.25 243 ALA B C 1
ATOM 9194 O O . ALA B 1 243 ? 43.083 -25.524 63.724 1.00 15.23 243 ALA B O 1
ATOM 9196 N N . VAL B 1 244 ? 43.426 -26.108 65.883 1.00 12.06 244 VAL B N 1
ATOM 9197 C CA . VAL B 1 244 ? 42.014 -26.275 66.202 1.00 13.67 244 VAL B CA 1
ATOM 9198 C C . VAL B 1 244 ? 41.563 -25.067 67.011 1.00 16.21 244 VAL B C 1
ATOM 9199 O O . VAL B 1 244 ? 42.101 -24.793 68.093 1.00 17.29 244 VAL B O 1
ATOM 9203 N N . TYR B 1 245 ? 40.580 -24.341 66.480 1.00 13.29 245 TYR B N 1
ATOM 9204 C CA . TYR B 1 245 ? 40.081 -23.141 67.140 1.00 14.76 245 TYR B CA 1
ATOM 9205 C C . TYR B 1 245 ? 38.653 -23.359 67.590 1.00 15.87 245 TYR B C 1
ATOM 9206 O O . TYR B 1 245 ? 37.931 -24.164 67.004 1.00 15.76 245 TYR B O 1
ATOM 9215 N N . ASP B 1 246 ? 38.257 -22.627 68.626 1.00 13.46 246 ASP B N 1
ATOM 9216 C CA . ASP B 1 246 ? 36.860 -22.546 69.041 1.00 16.26 246 ASP B CA 1
ATOM 9217 C C . ASP B 1 246 ? 36.217 -21.429 68.223 1.00 21.17 246 ASP B C 1
ATOM 9218 O O . ASP B 1 246 ? 36.524 -20.248 68.420 1.00 22.07 246 ASP B O 1
ATOM 9223 N N . TYR B 1 247 ? 35.333 -21.800 67.304 1.00 19.28 247 TYR B N 1
ATOM 9224 C CA . TYR B 1 247 ? 34.747 -20.836 66.376 1.00 19.11 247 TYR B CA 1
ATOM 9225 C C . TYR B 1 247 ? 33.405 -20.248 66.830 1.00 19.46 247 TYR B C 1
ATOM 9226 O O . TYR B 1 247 ? 32.768 -19.512 66.072 1.00 19.53 247 TYR B O 1
ATOM 9235 N N . ARG B 1 248 ? 32.961 -20.571 68.044 1.00 21.79 248 ARG B N 1
ATOM 9236 C CA . ARG B 1 248 ? 31.633 -20.129 68.487 1.00 20.95 248 ARG B CA 1
ATOM 9237 C C . ARG B 1 248 ? 31.468 -18.614 68.453 1.00 22.72 248 ARG B C 1
ATOM 9238 O O . ARG B 1 248 ? 30.467 -18.100 67.948 1.00 23.66 248 ARG B O 1
ATOM 9246 N N . SER B 1 249 ? 32.452 -17.905 68.997 1.00 22.00 249 SER B N 1
ATOM 9247 C CA . SER B 1 249 ? 32.399 -16.448 69.063 1.00 25.25 249 SER B CA 1
ATOM 9248 C C . SER B 1 249 ? 32.286 -15.820 67.669 1.00 23.51 249 SER B C 1
ATOM 9249 O O . SER B 1 249 ? 31.469 -14.917 67.450 1.00 21.17 249 SER B O 1
ATOM 9252 N N . PHE B 1 250 ? 33.100 -16.296 66.729 1.00 19.96 250 PHE B N 1
ATOM 9253 C CA . PHE B 1 250 ? 33.046 -15.785 65.363 1.00 16.90 250 PHE B CA 1
ATOM 9254 C C . PHE B 1 250 ? 31.675 -16.043 64.751 1.00 17.33 250 PHE B C 1
ATOM 9255 O O . PHE B 1 250 ? 31.084 -15.159 64.132 1.00 21.23 250 PHE B O 1
ATOM 9263 N N . ILE B 1 251 ? 31.190 -17.273 64.900 1.00 18.58 251 ILE B N 1
ATOM 9264 C CA . ILE B 1 251 ? 29.895 -17.660 64.353 1.00 15.55 251 ILE B CA 1
ATOM 9265 C C . ILE B 1 251 ? 28.769 -16.781 64.908 1.00 19.90 251 ILE B C 1
ATOM 9266 O O . ILE B 1 251 ? 27.875 -16.343 64.163 1.00 18.83 251 ILE B O 1
ATOM 9271 N N . ASP B 1 252 ? 28.828 -16.502 66.206 1.00 18.18 252 ASP B N 1
ATOM 9272 C CA . ASP B 1 252 ? 27.822 -15.652 66.845 1.00 20.40 252 ASP B CA 1
ATOM 9273 C C . ASP B 1 252 ? 27.833 -14.246 66.255 1.00 20.36 252 ASP B C 1
ATOM 9274 O O . ASP B 1 252 ? 26.774 -13.679 65.976 1.00 23.06 252 ASP B O 1
ATOM 9279 N N . LYS B 1 253 ? 29.028 -13.687 66.067 1.00 22.64 253 LYS B N 1
ATOM 9280 C CA . LYS B 1 253 ? 29.162 -12.353 65.484 1.00 24.24 253 LYS B CA 1
ATOM 9281 C C . LYS B 1 253 ? 28.681 -12.351 64.033 1.00 21.34 253 LYS B C 1
ATOM 9282 O O . LYS B 1 253 ? 27.983 -11.432 63.611 1.00 21.36 253 LYS B O 1
ATOM 9288 N N . ALA B 1 254 ? 29.038 -13.384 63.274 1.00 19.80 254 ALA B N 1
ATOM 9289 C CA . ALA B 1 254 ? 28.589 -13.471 61.886 1.00 18.68 254 ALA B CA 1
ATOM 9290 C C . ALA B 1 254 ? 27.066 -13.486 61.802 1.00 21.70 254 ALA B C 1
ATOM 9291 O O . ALA B 1 254 ? 26.469 -12.835 60.939 1.00 21.80 254 ALA B O 1
ATOM 9293 N N . HIS B 1 255 ? 26.432 -14.224 62.706 1.00 20.08 255 HIS B N 1
ATOM 9294 C CA . HIS B 1 255 ? 24.979 -14.289 62.717 1.00 18.94 255 HIS B CA 1
ATOM 9295 C C . HIS B 1 255 ? 24.370 -12.933 63.062 1.00 18.44 255 HIS B C 1
ATOM 9296 O O . HIS B 1 255 ? 23.339 -12.548 62.502 1.00 23.11 255 HIS B O 1
ATOM 9303 N N . GLN B 1 256 ? 25.010 -12.202 63.970 1.00 20.64 256 GLN B N 1
ATOM 9304 C CA . GLN B 1 256 ? 24.552 -10.858 64.307 1.00 21.55 256 GLN B CA 1
ATOM 9305 C C . GLN B 1 256 ? 24.665 -9.933 63.093 1.00 27.71 256 GLN B C 1
ATOM 9306 O O . GLN B 1 256 ? 23.978 -8.914 63.006 1.00 29.60 256 GLN B O 1
ATOM 9312 N N . HIS B 1 257 ? 25.532 -10.299 62.153 1.00 22.76 257 HIS B N 1
ATOM 9313 C CA . HIS B 1 257 ? 25.683 -9.552 60.909 1.00 23.38 257 HIS B CA 1
ATOM 9314 C C . HIS B 1 257 ? 24.971 -10.224 59.731 1.00 23.95 257 HIS B C 1
ATOM 9315 O O . HIS B 1 257 ? 25.312 -9.979 58.568 1.00 27.61 257 HIS B O 1
ATOM 9322 N N . GLN B 1 258 ? 23.985 -11.065 60.048 1.00 18.11 258 GLN B N 1
ATOM 9323 C CA . GLN B 1 258 ? 23.133 -11.732 59.048 1.00 23.06 258 GLN B CA 1
ATOM 9324 C C . GLN B 1 258 ? 23.893 -12.569 58.020 1.00 25.30 258 GLN B C 1
ATOM 9325 O O . GLN B 1 258 ? 23.482 -12.656 56.860 1.00 30.13 258 GLN B O 1
ATOM 9331 N N . ALA B 1 259 ? 24.995 -13.180 58.435 1.00 22.75 259 ALA B N 1
ATOM 9332 C CA . ALA B 1 259 ? 25.779 -13.992 57.512 1.00 21.80 259 ALA B CA 1
ATOM 9333 C C . ALA B 1 259 ? 25.668 -15.453 57.911 1.00 19.82 259 ALA B C 1
ATOM 9334 O O . ALA B 1 259 ? 25.561 -15.763 59.100 1.00 20.58 259 ALA B O 1
ATOM 9336 N N . LEU B 1 260 ? 25.668 -16.340 56.919 1.00 16.79 260 LEU B N 1
ATOM 9337 C CA . LEU B 1 260 ? 25.743 -17.776 57.168 1.00 15.31 260 LEU B CA 1
ATOM 9338 C C . LEU B 1 260 ? 27.202 -18.198 57.290 1.00 18.18 260 LEU B C 1
ATOM 9339 O O . LEU B 1 260 ? 28.053 -17.723 56.537 1.00 17.69 260 LEU B O 1
ATOM 9344 N N . VAL B 1 261 ? 27.491 -19.097 58.226 1.00 18.36 261 VAL B N 1
ATOM 9345 C CA . VAL B 1 261 ? 28.857 -19.604 58.386 1.00 15.28 261 VAL B CA 1
ATOM 9346 C C . VAL B 1 261 ? 28.988 -21.044 57.920 1.00 15.08 261 VAL B C 1
ATOM 9347 O O . VAL B 1 261 ? 28.220 -21.920 58.341 1.00 17.82 261 VAL B O 1
ATOM 9351 N N . THR B 1 262 ? 29.979 -21.289 57.064 1.00 13.08 262 THR B N 1
ATOM 9352 C CA . THR B 1 262 ? 30.269 -22.627 56.583 1.00 12.87 262 THR B CA 1
ATOM 9353 C C . THR B 1 262 ? 31.571 -23.051 57.236 1.00 17.02 262 THR B C 1
ATOM 9354 O O . THR B 1 262 ? 32.531 -22.275 57.258 1.00 17.33 262 THR B O 1
ATOM 9358 N N . LEU B 1 263 ? 31.595 -24.260 57.793 1.00 14.68 263 LEU B N 1
ATOM 9359 C CA . LEU B 1 263 ? 32.845 -24.872 58.237 1.00 15.47 263 LEU B CA 1
ATOM 9360 C C . LEU B 1 263 ? 33.258 -25.933 57.233 1.00 15.03 263 LEU B C 1
ATOM 9361 O O . LEU B 1 263 ? 32.467 -26.818 56.888 1.00 14.09 263 LEU B O 1
ATOM 9366 N N . ALA B 1 264 ? 34.483 -25.818 56.732 1.00 9.98 264 ALA B N 1
ATOM 9367 C CA . ALA B 1 264 ? 35.091 -26.889 55.964 1.00 9.86 264 ALA B CA 1
ATOM 9368 C C . ALA B 1 264 ? 35.730 -27.783 57.019 1.00 15.86 264 ALA B C 1
ATOM 9369 O O . ALA B 1 264 ? 36.756 -27.427 57.597 1.00 13.65 264 ALA B O 1
ATOM 9371 N N . ALA B 1 265 ? 35.103 -28.923 57.297 1.00 13.78 265 ALA B N 1
ATOM 9372 C CA . ALA B 1 265 ? 35.465 -29.703 58.475 1.00 12.78 265 ALA B CA 1
ATOM 9373 C C . ALA B 1 265 ? 35.937 -31.099 58.122 1.00 17.33 265 ALA B C 1
ATOM 9374 O O . ALA B 1 265 ? 35.228 -31.848 57.430 1.00 14.36 265 ALA B O 1
ATOM 9376 N N . ASP B 1 266 ? 37.113 -31.458 58.632 1.00 13.44 266 ASP B N 1
ATOM 9377 C CA . ASP B 1 266 ? 37.666 -32.790 58.403 1.00 13.33 266 ASP B CA 1
ATOM 9378 C C . ASP B 1 266 ? 36.764 -33.797 59.128 1.00 10.40 266 ASP B C 1
ATOM 9379 O O . ASP B 1 266 ? 36.628 -33.744 60.353 1.00 12.77 266 ASP B O 1
ATOM 9384 N N . PRO B 1 267 ? 36.131 -34.708 58.375 1.00 15.10 267 PRO B N 1
ATOM 9385 C CA . PRO B 1 267 ? 35.111 -35.571 58.991 1.00 13.63 267 PRO B CA 1
ATOM 9386 C C . PRO B 1 267 ? 35.691 -36.634 59.927 1.00 12.67 267 PRO B C 1
ATOM 9387 O O . PRO B 1 267 ? 34.991 -37.101 60.838 1.00 13.88 267 PRO B O 1
ATOM 9391 N N . LEU B 1 268 ? 36.947 -37.015 59.725 1.00 11.10 268 LEU B N 1
ATOM 9392 C CA . LEU B 1 268 ? 37.584 -37.923 60.675 1.00 13.32 268 LEU B CA 1
ATOM 9393 C C . LEU B 1 268 ? 37.835 -37.199 61.991 1.00 16.17 268 LEU B C 1
ATOM 9394 O O . LEU B 1 268 ? 37.658 -37.773 63.076 1.00 13.19 268 LEU B O 1
ATOM 9399 N N . SER B 1 269 ? 38.237 -35.933 61.904 1.00 12.10 269 SER B N 1
ATOM 9400 C CA . SER B 1 269 ? 38.484 -35.153 63.116 1.00 14.07 269 SER B CA 1
ATOM 9401 C C . SER B 1 269 ? 37.204 -34.994 63.940 1.00 17.83 269 SER B C 1
ATOM 9402 O O . SER B 1 269 ? 37.263 -34.822 65.153 1.00 14.06 269 SER B O 1
ATOM 9405 N N . LEU B 1 270 ? 36.050 -35.061 63.279 1.00 14.61 270 LEU B N 1
ATOM 9406 C CA . LEU B 1 270 ? 34.767 -34.871 63.965 1.00 13.30 270 LEU B CA 1
ATOM 9407 C C . LEU B 1 270 ? 34.365 -36.054 64.839 1.00 15.03 270 LEU B C 1
ATOM 9408 O O . LEU B 1 270 ? 33.356 -35.987 65.550 1.00 14.49 270 LEU B O 1
ATOM 9413 N N . THR B 1 271 ? 35.136 -37.142 64.804 1.00 14.62 271 THR B N 1
ATOM 9414 C CA . THR B 1 271 ? 34.903 -38.212 65.785 1.00 15.51 271 THR B CA 1
ATOM 9415 C C . THR B 1 271 ? 35.370 -37.779 67.168 1.00 15.00 271 THR B C 1
ATOM 9416 O O . THR B 1 271 ? 34.959 -38.362 68.177 1.00 18.19 271 THR B O 1
ATOM 9420 N N . LEU B 1 272 ? 36.228 -36.756 67.211 1.00 11.57 272 LEU B N 1
ATOM 9421 C CA . LEU B 1 272 ? 36.796 -36.263 68.465 1.00 14.62 272 LEU B CA 1
ATOM 9422 C C . LEU B 1 272 ? 36.360 -34.832 68.802 1.00 18.58 272 LEU B C 1
ATOM 9423 O O . LEU B 1 272 ? 36.184 -34.489 69.970 1.00 19.07 272 LEU B O 1
ATOM 9428 N N . LEU B 1 273 ? 36.204 -33.993 67.780 1.00 16.21 273 LEU B N 1
ATOM 9429 C CA . LEU B 1 273 ? 35.975 -32.562 67.993 1.00 12.74 273 LEU B CA 1
ATOM 9430 C C . LEU B 1 273 ? 34.498 -32.198 67.946 1.00 14.80 273 LEU B C 1
ATOM 9431 O O . LEU B 1 273 ? 33.727 -32.805 67.200 1.00 15.18 273 LEU B O 1
ATOM 9436 N N . THR B 1 274 ? 34.110 -31.197 68.735 1.00 13.75 274 THR B N 1
ATOM 9437 C CA . THR B 1 274 ? 32.743 -30.690 68.709 1.00 14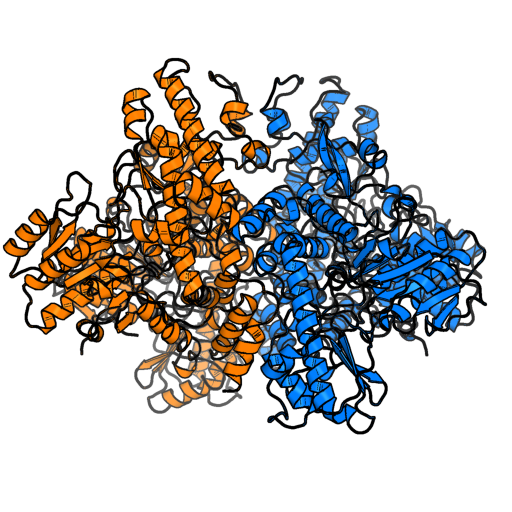.75 274 THR B CA 1
ATOM 9438 C C . THR B 1 274 ? 32.393 -30.317 67.282 1.00 15.57 274 THR B C 1
ATOM 9439 O O . THR B 1 274 ? 33.126 -29.557 66.640 1.00 17.17 274 THR B O 1
ATOM 9443 N N . PRO B 1 275 ? 31.283 -30.874 66.764 1.00 16.69 275 PRO B N 1
ATOM 9444 C CA . PRO B 1 275 ? 30.941 -30.741 65.344 1.00 16.72 275 PRO B CA 1
ATOM 9445 C C . PRO B 1 275 ? 30.294 -29.411 64.979 1.00 17.37 275 PRO B C 1
ATOM 9446 O O . PRO B 1 275 ? 29.767 -28.710 65.856 1.00 17.01 275 PRO B O 1
ATOM 9450 N N . PRO B 1 276 ? 30.342 -29.061 63.685 1.00 16.39 276 PRO B N 1
ATOM 9451 C CA . PRO B 1 276 ? 29.788 -27.797 63.181 1.00 16.56 276 PRO B CA 1
ATOM 9452 C C . PRO B 1 276 ? 28.361 -27.499 63.655 1.00 19.69 276 PRO B C 1
ATOM 9453 O O . PRO B 1 276 ? 28.082 -26.357 64.008 1.00 18.46 276 PRO B O 1
ATOM 9457 N N . GLY B 1 277 ? 27.478 -28.494 63.659 1.00 20.27 277 GLY B N 1
ATOM 9458 C CA . GLY B 1 277 ? 26.102 -28.270 64.076 1.00 18.30 277 GLY B CA 1
ATOM 9459 C C . GLY B 1 277 ? 26.007 -27.743 65.497 1.00 23.35 277 GLY B C 1
ATOM 9460 O O . GLY B 1 277 ? 25.226 -26.832 65.783 1.00 27.48 277 GLY B O 1
ATOM 9461 N N . GLU B 1 278 ? 26.827 -28.298 66.385 1.00 15.84 278 GLU B N 1
ATOM 9462 C CA . GLU B 1 278 ? 26.845 -27.878 67.781 1.00 18.11 278 GLU B CA 1
ATOM 9463 C C . GLU B 1 278 ? 27.531 -26.535 68.002 1.00 19.51 278 GLU B C 1
ATOM 9464 O O . GLU B 1 278 ? 27.274 -25.863 69.003 1.00 19.52 278 GLU B O 1
ATOM 9470 N N . LEU B 1 279 ? 28.401 -26.144 67.074 1.00 16.10 279 LEU B N 1
ATOM 9471 C CA . LEU B 1 279 ? 29.085 -24.855 67.165 1.00 18.26 279 LEU B CA 1
ATOM 9472 C C . LEU B 1 279 ? 28.206 -23.705 66.659 1.00 16.38 279 LEU B C 1
ATOM 9473 O O . LEU B 1 279 ? 28.514 -22.525 66.897 1.00 19.05 279 LEU B O 1
ATOM 9478 N N . GLY B 1 280 ? 27.122 -24.044 65.966 1.00 17.74 280 GLY B N 1
ATOM 9479 C CA . GLY B 1 280 ? 26.204 -23.041 65.455 1.00 22.03 280 GLY B CA 1
ATOM 9480 C C . GLY B 1 280 ? 26.369 -22.784 63.966 1.00 17.44 280 GLY B C 1
ATOM 9481 O O . GLY B 1 280 ? 25.712 -21.899 63.402 1.00 19.49 280 GLY B O 1
ATOM 9482 N N . ALA B 1 281 ? 27.237 -23.558 63.319 1.00 14.61 281 ALA B N 1
ATOM 9483 C CA . ALA B 1 281 ? 27.465 -23.396 61.886 1.00 18.79 281 ALA B CA 1
ATOM 9484 C C . ALA B 1 281 ? 26.195 -23.696 61.100 1.00 20.54 281 ALA B C 1
ATOM 9485 O O . ALA B 1 281 ? 25.369 -24.524 61.515 1.00 17.30 281 ALA B O 1
ATOM 9487 N N . ASP B 1 282 ? 26.048 -23.032 59.958 1.00 15.84 282 ASP B N 1
ATOM 9488 C CA . ASP B 1 282 ? 24.868 -23.206 59.116 1.00 16.56 282 ASP B CA 1
ATOM 9489 C C . ASP B 1 282 ? 25.058 -24.250 58.032 1.00 16.99 282 ASP B C 1
ATOM 9490 O O . ASP B 1 282 ? 24.093 -24.889 57.596 1.00 17.01 282 ASP B O 1
ATOM 9495 N N . ILE B 1 283 ? 26.305 -24.404 57.587 1.00 15.65 283 ILE B N 1
ATOM 9496 C CA . ILE B 1 283 ? 26.654 -25.346 56.531 1.00 14.86 283 ILE B CA 1
ATOM 9497 C C . ILE B 1 283 ? 27.977 -26.006 56.914 1.00 16.51 283 ILE B C 1
ATOM 9498 O O . ILE B 1 283 ? 28.831 -25.379 57.548 1.00 14.97 283 ILE B O 1
ATOM 9503 N N . ALA B 1 284 ? 28.145 -27.271 56.551 1.00 13.46 284 ALA B N 1
ATOM 9504 C CA . ALA B 1 284 ? 29.447 -27.920 56.672 1.00 15.15 284 ALA B CA 1
ATOM 9505 C C . ALA B 1 284 ? 29.797 -28.588 55.349 1.00 14.16 284 ALA B C 1
ATOM 9506 O O . ALA B 1 284 ? 28.946 -29.205 54.713 1.00 16.49 284 ALA B O 1
ATOM 9508 N N . VAL B 1 285 ? 31.050 -28.437 54.920 1.00 9.35 285 VAL B N 1
ATOM 9509 C CA . VAL B 1 285 ? 31.541 -29.111 53.726 1.00 9.58 285 VAL B CA 1
ATOM 9510 C C . VAL B 1 285 ? 32.891 -29.735 54.050 1.00 11.05 285 VAL B C 1
ATOM 9511 O O . VAL B 1 285 ? 33.486 -29.443 55.084 1.00 12.92 285 VAL B O 1
ATOM 9515 N N . GLY B 1 286 ? 33.374 -30.600 53.170 1.00 11.99 286 GLY B N 1
ATOM 9516 C CA . GLY B 1 286 ? 34.695 -31.172 53.366 1.00 10.22 286 GLY B CA 1
ATOM 9517 C C . GLY B 1 286 ? 34.878 -32.351 52.430 1.00 12.91 286 GLY B C 1
ATOM 9518 O O . GLY B 1 286 ? 34.018 -32.630 51.601 1.00 12.93 286 GLY B O 1
ATOM 9519 N N . SER B 1 287 ? 36.008 -33.032 52.547 1.00 9.95 287 SER B N 1
ATOM 9520 C CA . SER B 1 287 ? 36.242 -34.208 51.730 1.00 9.37 287 SER B CA 1
ATOM 9521 C C . SER B 1 287 ? 36.037 -35.465 52.551 1.00 12.14 287 SER B C 1
ATOM 9522 O O . SER B 1 287 ? 36.401 -35.495 53.723 1.00 13.66 287 SER B O 1
ATOM 9525 N N . THR B 1 288 ? 35.493 -36.516 51.942 1.00 11.47 288 THR B N 1
ATOM 9526 C CA . THR B 1 288 ? 35.481 -37.809 52.627 1.00 10.79 288 THR B CA 1
ATOM 9527 C C . THR B 1 288 ? 36.610 -38.714 52.147 1.00 11.77 288 THR B C 1
ATOM 9528 O O . THR B 1 288 ? 36.582 -39.927 52.379 1.00 10.37 288 THR B O 1
ATOM 9532 N N . GLN B 1 289 ? 37.608 -38.121 51.491 1.00 8.66 289 GLN B N 1
ATOM 9533 C CA . GLN B 1 289 ? 38.752 -38.874 50.976 1.00 10.58 289 GLN B CA 1
ATOM 9534 C C . GLN B 1 289 ? 39.406 -39.766 52.017 1.00 9.43 289 GLN B C 1
ATOM 9535 O O . GLN B 1 289 ? 39.786 -40.905 51.718 1.00 10.84 289 GLN B O 1
ATOM 9541 N N . ARG B 1 290 ? 39.558 -39.280 53.244 1.00 7.60 290 ARG B N 1
ATOM 9542 C CA . ARG B 1 290 ? 40.287 -40.112 54.203 1.00 12.86 290 ARG B CA 1
ATOM 9543 C C . ARG B 1 290 ? 39.409 -41.173 54.866 1.00 10.66 290 ARG B C 1
ATOM 9544 O O . ARG B 1 290 ? 39.838 -41.856 55.798 1.00 12.72 290 ARG B O 1
ATOM 9552 N N . PHE B 1 291 ? 38.195 -41.346 54.348 1.00 8.17 291 PHE B N 1
ATOM 9553 C CA . PHE B 1 291 ? 37.422 -42.534 54.692 1.00 10.38 291 PHE B CA 1
ATOM 9554 C C . PHE B 1 291 ? 37.735 -43.632 53.682 1.00 13.73 291 PHE B C 1
ATOM 9555 O O . PHE B 1 291 ? 36.845 -44.152 53.008 1.00 11.99 291 PHE B O 1
ATOM 9563 N N . GLY B 1 292 ? 39.022 -43.952 53.548 1.00 11.54 292 GLY B N 1
ATOM 9564 C CA . GLY B 1 292 ? 39.447 -45.092 52.743 1.00 9.91 292 GLY B CA 1
ATOM 9565 C C . GLY B 1 292 ? 39.485 -44.913 51.233 1.00 12.21 292 GLY B C 1
ATOM 9566 O O . GLY B 1 292 ? 39.432 -45.902 50.500 1.00 12.59 292 GLY B O 1
ATOM 9567 N N . ILE B 1 293 ? 39.585 -43.672 50.755 1.00 10.59 293 ILE B N 1
ATOM 9568 C CA . ILE B 1 293 ? 39.633 -43.434 49.311 1.00 8.49 293 ILE B CA 1
ATOM 9569 C C . ILE B 1 293 ? 41.065 -43.082 48.923 1.00 8.55 293 ILE B C 1
ATOM 9570 O O . ILE B 1 293 ? 41.693 -42.231 49.568 1.00 10.42 293 ILE B O 1
ATOM 9575 N N . PRO B 1 294 ? 41.603 -43.734 47.882 1.00 9.38 294 PRO B N 1
ATOM 9576 C CA . PRO B 1 294 ? 43.000 -43.461 47.508 1.00 8.49 294 PRO B CA 1
ATOM 9577 C C . PRO B 1 294 ? 43.265 -41.969 47.258 1.00 11.62 294 PRO B C 1
ATOM 9578 O O . PRO B 1 294 ? 42.369 -41.274 46.757 1.00 11.13 294 PRO B O 1
ATOM 9582 N N . LEU B 1 295 ? 44.467 -41.507 47.611 1.00 8.01 295 LEU B N 1
ATOM 9583 C CA . LEU B 1 295 ? 44.921 -40.146 47.303 1.00 6.76 295 LEU B CA 1
ATOM 9584 C C . LEU B 1 295 ? 44.661 -39.779 45.842 1.00 8.28 295 LEU B C 1
ATOM 9585 O O . LEU B 1 295 ? 44.140 -38.698 45.550 1.00 10.23 295 LEU B O 1
ATOM 9590 N N . GLY B 1 296 ? 44.999 -40.687 44.927 1.00 7.70 296 GLY B N 1
ATOM 9591 C CA . GLY B 1 296 ? 44.570 -40.564 43.541 1.00 8.19 296 GLY B CA 1
ATOM 9592 C C . GLY B 1 296 ? 45.209 -39.399 42.789 1.00 9.83 296 GLY B C 1
ATOM 9593 O O . GLY B 1 296 ? 44.720 -39.004 41.730 1.00 10.25 296 GLY B O 1
ATOM 9594 N N . TYR B 1 297 ? 46.291 -38.851 43.336 1.00 10.39 297 TYR B N 1
ATOM 9595 C CA . TYR B 1 297 ? 46.917 -37.645 42.776 1.00 10.00 297 TYR B CA 1
ATOM 9596 C C . TYR B 1 297 ? 45.866 -36.554 42.556 1.00 11.10 297 TYR B C 1
ATOM 9597 O O . TYR B 1 297 ? 45.925 -35.795 41.586 1.00 9.62 297 TYR B O 1
ATOM 9606 N N . GLY B 1 298 ? 44.898 -36.488 43.468 1.00 8.77 298 GLY B N 1
ATOM 9607 C CA . GLY B 1 298 ? 43.881 -35.458 43.398 1.00 10.08 298 GLY B CA 1
ATOM 9608 C C . GLY B 1 298 ? 42.454 -35.962 43.463 1.00 9.54 298 GLY B C 1
ATOM 9609 O O . GLY B 1 298 ? 41.557 -35.230 43.910 1.00 10.95 298 GLY B O 1
ATOM 9610 N N . GLY B 1 299 ? 42.218 -37.190 43.012 1.00 9.79 299 GLY B N 1
ATOM 9611 C CA . GLY B 1 299 ? 40.870 -37.712 43.067 1.00 10.16 299 GLY B CA 1
ATOM 9612 C C . GLY B 1 299 ? 40.729 -38.976 42.254 1.00 8.89 299 GLY B C 1
ATOM 9613 O O . GLY B 1 299 ? 41.712 -39.466 41.679 1.00 12.07 299 GLY B O 1
ATOM 9614 N N . PRO B 1 300 ? 39.498 -39.490 42.152 1.00 10.16 300 PRO B N 1
ATOM 9615 C CA . PRO B 1 300 ? 38.240 -38.896 42.626 1.00 12.23 300 PRO B CA 1
ATOM 9616 C C . PRO B 1 300 ? 37.966 -39.145 44.111 1.00 11.55 300 PRO B C 1
ATOM 9617 O O . PRO B 1 300 ? 38.320 -40.221 44.614 1.00 10.93 300 PRO B O 1
ATOM 9621 N N . HIS B 1 301 ? 37.372 -38.156 44.790 1.00 7.47 301 HIS B N 1
ATOM 9622 C CA . HIS B 1 301 ? 36.912 -38.313 46.174 1.00 8.10 301 HIS B CA 1
ATOM 9623 C C . HIS B 1 301 ? 35.564 -37.636 46.302 1.00 9.87 301 HIS B C 1
ATOM 9624 O O . HIS B 1 301 ? 35.354 -36.582 45.707 1.00 13.59 301 HIS B O 1
ATOM 9631 N N . ALA B 1 302 ? 34.669 -38.197 47.110 1.00 10.28 302 ALA B N 1
ATOM 9632 C CA . ALA B 1 302 ? 33.381 -37.542 47.346 1.00 11.13 302 ALA B CA 1
ATOM 9633 C C . ALA B 1 302 ? 33.503 -36.440 48.402 1.00 9.69 302 ALA B C 1
ATOM 9634 O O . ALA B 1 302 ? 33.927 -36.683 49.540 1.00 12.58 302 ALA B O 1
ATOM 9636 N N . ALA B 1 303 ? 33.124 -35.227 48.028 1.00 12.70 303 ALA B N 1
ATOM 9637 C CA . ALA B 1 303 ? 32.995 -34.166 49.017 1.00 11.13 303 ALA B CA 1
ATOM 9638 C C . ALA B 1 303 ? 31.610 -34.247 49.639 1.00 12.01 303 ALA B C 1
ATOM 9639 O O . ALA B 1 303 ? 30.666 -34.725 49.005 1.00 13.35 303 ALA B O 1
ATOM 9641 N N . TYR B 1 304 ? 31.486 -33.776 50.873 1.00 12.66 304 TYR B N 1
ATOM 9642 C CA . TYR B 1 304 ? 30.176 -33.730 51.501 1.00 11.34 304 TYR B CA 1
ATOM 9643 C C . TYR B 1 304 ? 29.652 -32.298 51.613 1.00 12.92 304 TYR B C 1
ATOM 9644 O O . TYR B 1 304 ? 30.418 -31.325 51.521 1.00 9.81 304 TYR B O 1
ATOM 9653 N N . PHE B 1 305 ? 28.341 -32.187 51.803 1.00 12.12 305 PHE B N 1
ATOM 9654 C CA . PHE B 1 305 ? 27.676 -30.898 51.953 1.00 12.10 305 PHE B CA 1
ATOM 9655 C C . PHE B 1 305 ? 26.480 -31.116 52.866 1.00 11.00 305 PHE B C 1
ATOM 9656 O O . PHE B 1 305 ? 25.564 -31.870 52.523 1.00 15.65 305 PHE B O 1
ATOM 9664 N N . ALA B 1 306 ? 26.504 -30.483 54.039 1.00 11.18 306 ALA B N 1
ATOM 9665 C CA . ALA B 1 306 ? 25.443 -30.649 55.022 1.00 14.10 306 ALA B CA 1
ATOM 9666 C C . ALA B 1 306 ? 24.943 -29.291 55.476 1.00 18.04 306 ALA B C 1
ATOM 9667 O O . ALA B 1 306 ? 25.729 -28.343 55.601 1.00 13.46 306 ALA B O 1
ATOM 9669 N N . THR B 1 307 ? 23.645 -29.185 55.739 1.00 16.57 307 THR B N 1
ATOM 9670 C CA . THR B 1 307 ? 23.110 -27.908 56.200 1.00 13.01 307 THR B CA 1
ATOM 9671 C C . THR B 1 307 ? 21.822 -28.093 56.996 1.00 19.80 307 THR B C 1
ATOM 9672 O O . THR B 1 307 ? 21.462 -29.222 57.351 1.00 16.43 307 THR B O 1
ATOM 9676 N N . LYS B 1 308 ? 21.151 -26.984 57.289 1.00 23.09 308 LYS B N 1
ATOM 9677 C CA . LYS B 1 308 ? 19.877 -26.997 58.016 1.00 26.05 308 LYS B CA 1
ATOM 9678 C C . LYS B 1 308 ? 18.719 -27.390 57.101 1.00 25.28 308 LYS B C 1
ATOM 9679 O O . LYS B 1 308 ? 18.746 -27.101 55.904 1.00 24.72 308 LYS B O 1
ATOM 9685 N N . ALA B 1 309 ? 17.690 -28.026 57.665 1.00 27.36 309 ALA B N 1
ATOM 9686 C CA . ALA B 1 309 ? 16.565 -28.516 56.867 1.00 30.24 309 ALA B CA 1
ATOM 9687 C C . ALA B 1 309 ? 15.832 -27.375 56.157 1.00 25.71 309 ALA B C 1
ATOM 9688 O O . ALA B 1 309 ? 15.202 -27.581 55.116 1.00 36.45 309 ALA B O 1
ATOM 9690 N N . GLU B 1 310 ? 15.937 -26.177 56.716 1.00 26.45 310 GLU B N 1
ATOM 9691 C CA . GLU B 1 310 ? 15.265 -25.008 56.162 1.00 39.94 310 GLU B CA 1
ATOM 9692 C C . GLU B 1 310 ? 15.837 -24.580 54.810 1.00 42.92 310 GLU B C 1
ATOM 9693 O O . GLU B 1 310 ? 15.206 -23.804 54.090 1.00 40.06 310 GLU B O 1
ATOM 9699 N N . TYR B 1 311 ? 17.023 -25.087 54.467 1.00 38.73 311 TYR B N 1
ATOM 9700 C CA . TYR B 1 311 ? 17.675 -24.737 53.207 1.00 31.86 311 TYR B CA 1
ATOM 9701 C C . TYR B 1 311 ? 17.629 -25.900 52.212 1.00 35.74 311 TYR B C 1
ATOM 9702 O O . TYR B 1 311 ? 18.326 -25.887 51.191 1.00 31.73 311 TYR B O 1
ATOM 9711 N N . GLN B 1 312 ? 16.801 -26.900 52.505 1.00 30.62 312 GLN B N 1
ATOM 9712 C CA . GLN B 1 312 ? 16.789 -28.135 51.725 1.00 35.12 312 GLN B CA 1
ATOM 9713 C C . GLN B 1 312 ? 16.418 -27.931 50.254 1.00 33.03 312 GLN B C 1
ATOM 9714 O O . GLN B 1 312 ? 16.898 -28.656 49.383 1.00 37.24 312 GLN B O 1
ATOM 9720 N N . ARG B 1 313 ? 15.582 -26.936 49.971 1.00 30.14 313 ARG B N 1
ATOM 9721 C CA . ARG B 1 313 ? 15.218 -26.654 48.588 1.00 30.50 313 ARG B CA 1
ATOM 9722 C C . ARG B 1 313 ? 16.343 -25.898 47.893 1.00 34.48 313 ARG B C 1
ATOM 9723 O O . ARG B 1 313 ? 16.343 -25.755 46.668 1.00 37.47 313 ARG B O 1
ATOM 9731 N N . LYS B 1 314 ? 17.295 -25.412 48.686 1.00 31.47 314 LYS B N 1
ATOM 9732 C CA . LYS B 1 314 ? 18.416 -24.641 48.164 1.00 29.71 314 LYS B CA 1
ATOM 9733 C C . LYS B 1 314 ? 19.661 -25.509 47.994 1.00 26.45 314 LYS B C 1
ATOM 9734 O O . LYS B 1 314 ? 20.645 -25.078 47.390 1.00 25.94 314 LYS B O 1
ATOM 9740 N N . MET B 1 315 ? 19.619 -26.726 48.529 1.00 21.80 315 MET B N 1
ATOM 9741 C CA . MET B 1 315 ? 20.779 -27.623 48.474 1.00 26.65 315 MET B CA 1
ATOM 9742 C C . MET B 1 315 ? 21.207 -27.992 47.047 1.00 23.85 315 MET B C 1
ATOM 9743 O O . MET B 1 315 ? 20.367 -28.279 46.186 1.00 26.40 315 MET B O 1
ATOM 9748 N N . PRO B 1 316 ? 22.527 -27.980 46.789 1.00 18.87 316 PRO B N 1
ATOM 9749 C CA . PRO B 1 316 ? 23.014 -28.382 45.464 1.00 19.26 316 PRO B CA 1
ATOM 9750 C C . PRO B 1 316 ? 23.086 -29.896 45.348 1.00 17.10 316 PRO B C 1
ATOM 9751 O O . PRO B 1 316 ? 23.184 -30.574 46.375 1.00 22.55 316 PRO B O 1
ATOM 9755 N N . GLY B 1 317 ? 23.056 -30.411 44.122 1.00 19.26 317 GLY B N 1
ATOM 9756 C CA . GLY B 1 317 ? 23.275 -31.828 43.883 1.00 15.80 317 GLY B CA 1
ATOM 9757 C C . GLY B 1 317 ? 22.093 -32.727 44.203 1.00 17.18 317 GLY B C 1
ATOM 9758 O O . GLY B 1 317 ? 20.961 -32.267 44.370 1.00 19.00 317 GLY B O 1
ATOM 9759 N N . ARG B 1 318 ? 22.363 -34.022 44.298 1.00 16.69 318 ARG B N 1
ATOM 9760 C CA . ARG B 1 318 ? 21.308 -35.010 44.480 1.00 18.69 318 ARG B CA 1
ATOM 9761 C C . ARG B 1 318 ? 21.172 -35.405 45.939 1.00 15.39 318 ARG B C 1
ATOM 9762 O O . ARG B 1 318 ? 22.138 -35.342 46.701 1.00 16.72 318 ARG B O 1
ATOM 9777 N N . ILE B 1 319 ? 19.965 -35.808 46.323 1.00 16.22 319 ILE B N 1
ATOM 9778 C CA . ILE B 1 319 ? 19.696 -36.246 47.684 1.00 15.74 319 ILE B CA 1
ATOM 9779 C C . ILE B 1 319 ? 18.884 -37.529 47.632 1.00 17.60 319 ILE B C 1
ATOM 9780 O O . ILE B 1 319 ? 17.926 -37.621 46.863 1.00 15.27 319 ILE B O 1
ATOM 9789 N N . VAL B 1 320 ? 19.271 -38.521 48.428 1.00 14.50 320 VAL B N 1
ATOM 9790 C CA . VAL B 1 320 ? 18.498 -39.760 48.508 1.00 10.79 320 VAL B CA 1
ATOM 9791 C C . VAL B 1 320 ? 17.465 -39.622 49.613 1.00 15.42 320 VAL B C 1
ATOM 9792 O O . VAL B 1 320 ? 17.782 -39.181 50.721 1.00 15.15 320 VAL B O 1
ATOM 9796 N N . GLY B 1 321 ? 16.221 -39.985 49.314 1.00 15.76 321 GLY B N 1
ATOM 9797 C CA . GLY B 1 321 ? 15.174 -39.925 50.315 1.00 19.12 321 GLY B CA 1
ATOM 9798 C C . GLY B 1 321 ? 14.425 -41.233 50.444 1.00 18.31 321 GLY B C 1
ATOM 9799 O O . GLY B 1 321 ? 14.314 -41.997 49.480 1.00 14.31 321 GLY B O 1
ATOM 9800 N N . VAL B 1 322 ? 13.908 -41.495 51.639 1.00 14.83 322 VAL B N 1
ATOM 9801 C CA . VAL B 1 322 ? 13.127 -42.701 51.877 1.00 15.12 322 VAL B CA 1
ATOM 9802 C C . VAL B 1 322 ? 11.677 -42.476 51.471 1.00 18.62 322 VAL B C 1
ATOM 9803 O O . VAL B 1 322 ? 11.045 -41.492 51.886 1.00 19.13 322 VAL B O 1
ATOM 9807 N N . SER B 1 323 ? 11.150 -43.385 50.655 1.00 20.93 323 SER B N 1
ATOM 9808 C CA . SER B 1 323 ? 9.742 -43.337 50.281 1.00 20.53 323 SER B CA 1
ATOM 9809 C C . SER B 1 323 ? 9.124 -44.710 50.524 1.00 19.66 323 SER B C 1
ATOM 9810 O O . SER B 1 323 ? 9.609 -45.481 51.360 1.00 18.68 323 SER B O 1
ATOM 9813 N N . LYS B 1 324 ? 8.062 -45.025 49.796 1.00 18.30 324 LYS B N 1
ATOM 9814 C CA . LYS B 1 324 ? 7.472 -46.359 49.893 1.00 16.88 324 LYS B CA 1
ATOM 9815 C C . LYS B 1 324 ? 7.078 -46.851 48.515 1.00 19.42 324 LYS B C 1
ATOM 9816 O O . LYS B 1 324 ? 6.900 -46.044 47.593 1.00 18.27 324 LYS B O 1
ATOM 9822 N N . ASP B 1 325 ? 6.972 -48.166 48.353 1.00 16.65 325 ASP B N 1
ATOM 9823 C CA . ASP B 1 325 ? 6.580 -48.698 47.050 1.00 22.32 325 ASP B CA 1
ATOM 9824 C C . ASP B 1 325 ? 5.091 -48.997 46.979 1.00 26.44 325 ASP B C 1
ATOM 9825 O O . ASP B 1 325 ? 4.339 -48.669 47.902 1.00 22.00 325 ASP B O 1
ATOM 9830 N N . ALA B 1 326 ? 4.669 -49.617 45.882 1.00 27.50 326 ALA B N 1
ATOM 9831 C CA . ALA B 1 326 ? 3.251 -49.873 45.658 1.00 33.76 326 ALA B CA 1
ATOM 9832 C C . ALA B 1 326 ? 2.675 -50.862 46.674 1.00 29.76 326 ALA B C 1
ATOM 9833 O O . ALA B 1 326 ? 1.460 -50.930 46.857 1.00 32.58 326 ALA B O 1
ATOM 9835 N N . HIS B 1 327 ? 3.549 -51.626 47.327 1.00 26.95 327 HIS B N 1
ATOM 9836 C CA . HIS B 1 327 ? 3.108 -52.606 48.320 1.00 31.05 327 HIS B CA 1
ATOM 9837 C C . HIS B 1 327 ? 3.181 -52.044 49.745 1.00 34.93 327 HIS B C 1
ATOM 9838 O O . HIS B 1 327 ? 2.909 -52.756 50.715 1.00 37.32 327 HIS B O 1
ATOM 9845 N N . GLY B 1 328 ? 3.553 -50.770 49.866 1.00 27.63 328 GLY B N 1
ATOM 9846 C CA . GLY B 1 328 ? 3.670 -50.117 51.162 1.00 25.87 328 GLY B CA 1
ATOM 9847 C C . GLY B 1 328 ? 5.018 -50.315 51.851 1.00 28.33 328 GLY B C 1
ATOM 9848 O O . GLY B 1 328 ? 5.220 -49.872 52.987 1.00 29.26 328 GLY B O 1
ATOM 9849 N N . ASN B 1 329 ? 5.948 -50.975 51.167 1.00 24.37 329 ASN B N 1
ATOM 9850 C CA . ASN B 1 329 ? 7.256 -51.266 51.744 1.00 22.00 329 ASN B CA 1
ATOM 9851 C C . ASN B 1 329 ? 8.247 -50.124 51.548 1.00 23.84 329 ASN B C 1
ATOM 9852 O O . ASN B 1 329 ? 8.121 -49.355 50.597 1.00 22.77 329 ASN B O 1
ATOM 9857 N N . PRO B 1 330 ? 9.240 -50.012 52.451 1.00 26.89 330 PRO B N 1
ATOM 9858 C CA . PRO B 1 330 ? 10.234 -48.936 52.344 1.00 26.60 330 PRO B CA 1
ATOM 9859 C C . PRO B 1 330 ? 11.019 -49.046 51.049 1.00 20.42 330 PRO B C 1
ATOM 9860 O O . PRO B 1 330 ? 11.359 -50.153 50.610 1.00 23.16 330 PRO B O 1
ATOM 9864 N N . ALA B 1 331 ? 11.308 -47.904 50.436 1.00 16.22 331 ALA B N 1
ATOM 9865 C CA . ALA B 1 331 ? 12.068 -47.898 49.202 1.00 14.66 331 ALA B CA 1
ATOM 9866 C C . ALA B 1 331 ? 12.696 -46.535 49.013 1.00 16.88 331 ALA B C 1
ATOM 9867 O O . ALA B 1 331 ? 12.1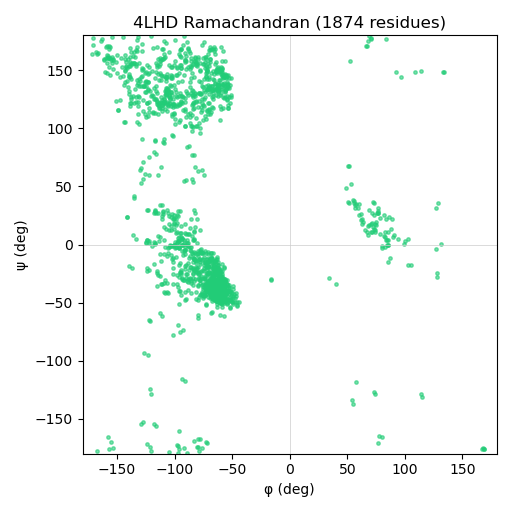15 -45.520 49.396 1.00 17.59 331 ALA B O 1
ATOM 9869 N N . LEU B 1 332 ? 13.867 -46.519 48.393 1.00 13.89 332 LEU B N 1
ATOM 9870 C CA . LEU B 1 332 ? 14.653 -45.302 48.258 1.00 12.17 332 LEU B CA 1
ATOM 9871 C C . LEU B 1 332 ? 14.541 -44.726 46.855 1.00 12.31 332 LEU B C 1
ATOM 9872 O O . LEU B 1 332 ? 14.338 -45.467 45.890 1.00 13.56 332 LEU B O 1
ATOM 9877 N N . ARG B 1 333 ? 14.705 -43.405 46.743 1.00 12.58 333 ARG B N 1
ATOM 9878 C CA . ARG B 1 333 ? 14.724 -42.741 45.439 1.00 13.34 333 ARG B CA 1
ATOM 9879 C C . ARG B 1 333 ? 15.460 -41.415 45.554 1.00 13.93 333 ARG B C 1
ATOM 9880 O O . ARG B 1 333 ? 15.613 -40.887 46.658 1.00 16.38 333 ARG B O 1
ATOM 9888 N N . LEU B 1 334 ? 15.917 -40.875 44.426 1.00 14.98 334 LEU B N 1
ATOM 9889 C CA . LEU B 1 334 ? 16.418 -39.500 44.408 1.00 17.82 334 LEU B CA 1
ATOM 9890 C C . LEU B 1 334 ? 15.257 -38.545 44.652 1.00 17.87 334 LEU B C 1
ATOM 9891 O O . LEU B 1 334 ? 14.197 -38.671 44.031 1.00 17.86 334 LEU B O 1
ATOM 9896 N N . ALA B 1 335 ? 15.451 -37.585 45.554 1.00 15.59 335 ALA B N 1
ATOM 9897 C CA . ALA B 1 335 ? 14.347 -36.745 45.992 1.00 18.89 335 ALA B CA 1
ATOM 9898 C C . ALA B 1 335 ? 14.508 -35.309 45.537 1.00 24.49 335 ALA B C 1
ATOM 9899 O O . ALA B 1 335 ? 15.617 -34.880 45.203 1.00 25.49 335 ALA B O 1
ATOM 9901 N N . LEU B 1 336 ? 13.389 -34.582 45.537 1.00 29.10 336 LEU B N 1
ATOM 9902 C CA . LEU B 1 336 ? 13.352 -33.157 45.207 1.00 29.89 336 LEU B CA 1
ATOM 9903 C C . LEU B 1 336 ? 14.098 -32.875 43.905 1.00 33.91 336 LEU B C 1
ATOM 9904 O O . LEU B 1 336 ? 14.935 -31.970 43.843 1.00 32.76 336 LEU B O 1
ATOM 9909 N N . GLN B 1 337 ? 13.806 -33.664 42.875 1.00 37.85 337 GLN B N 1
ATOM 9910 C CA . GLN B 1 337 ? 14.539 -33.572 41.618 1.00 46.98 337 GLN B CA 1
ATOM 9911 C C . GLN B 1 337 ? 14.188 -32.316 40.825 1.00 54.15 337 GLN B C 1
ATOM 9912 O O . GLN B 1 337 ? 15.057 -31.708 40.196 1.00 54.60 337 GLN B O 1
ATOM 9918 N N . SER B 1 350 ? 22.934 -24.666 41.096 1.00 39.85 350 SER B N 1
ATOM 9919 C CA . SER B 1 350 ? 24.230 -25.199 40.675 1.00 34.15 350 SER B CA 1
ATOM 9920 C C . SER B 1 350 ? 24.135 -25.874 39.312 1.00 30.75 350 SER B C 1
ATOM 9921 O O . SER B 1 350 ? 23.054 -26.293 38.885 1.00 30.49 350 SER B O 1
ATOM 9924 N N . ASN B 1 351 ? 25.271 -25.980 38.625 1.00 18.80 351 ASN B N 1
ATOM 9925 C CA . ASN B 1 351 ? 25.309 -26.668 37.340 1.00 19.36 351 ASN B CA 1
ATOM 9926 C C . ASN B 1 351 ? 25.652 -28.154 37.482 1.00 16.40 351 ASN B C 1
ATOM 9927 O O . ASN B 1 351 ? 25.736 -28.880 36.487 1.00 21.91 351 ASN B O 1
ATOM 9932 N N . ILE B 1 352 ? 25.842 -28.616 38.715 1.00 19.09 352 ILE B N 1
ATOM 9933 C CA . ILE B 1 352 ? 26.334 -29.985 38.910 1.00 18.81 352 ILE B CA 1
ATOM 9934 C C . ILE B 1 352 ? 25.375 -31.073 38.392 1.00 22.16 352 ILE B C 1
ATOM 9935 O O . ILE B 1 352 ? 24.162 -31.006 38.602 1.00 27.31 352 ILE B O 1
ATOM 9940 N N . CYS B 1 353 ? 25.940 -32.042 37.677 1.00 20.92 353 CYS B N 1
ATOM 9941 C CA . CYS B 1 353 ? 25.197 -33.206 37.191 1.00 27.09 353 CYS B CA 1
ATOM 9942 C C . CYS B 1 353 ? 25.894 -34.461 37.732 1.00 25.69 353 CYS B C 1
ATOM 9943 O O . CYS B 1 353 ? 25.645 -34.872 38.874 1.00 23.93 353 CYS B O 1
ATOM 9946 N N . THR B 1 354 ? 26.790 -35.051 36.939 1.00 21.50 354 THR B N 1
ATOM 9947 C CA . THR B 1 354 ? 27.614 -36.155 37.429 1.00 20.43 354 THR B CA 1
ATOM 9948 C C . THR B 1 354 ? 28.330 -35.701 38.697 1.00 24.30 354 THR B C 1
ATOM 9949 O O . THR B 1 354 ? 28.813 -34.562 38.771 1.00 20.30 354 THR B O 1
ATOM 9953 N N . ALA B 1 355 ? 28.369 -36.576 39.699 1.00 24.41 355 ALA B N 1
ATOM 9954 C CA . ALA B 1 355 ? 28.982 -36.252 40.983 1.00 24.84 355 ALA B CA 1
ATOM 9955 C C . ALA B 1 355 ? 30.125 -37.224 41.299 1.00 22.51 355 ALA B C 1
ATOM 9956 O O . ALA B 1 355 ? 31.022 -37.424 40.461 1.00 19.53 355 ALA B O 1
ATOM 9958 N N . GLN B 1 356 ? 30.087 -37.815 42.501 1.00 22.59 356 GLN B N 1
ATOM 9959 C CA . GLN B 1 356 ? 31.108 -38.770 42.958 1.00 13.31 356 GLN B CA 1
ATOM 9960 C C . GLN B 1 356 ? 30.516 -40.013 43.629 1.00 15.16 356 GLN B C 1
ATOM 9961 O O . GLN B 1 356 ? 31.060 -40.503 44.630 1.00 15.23 356 GLN B O 1
ATOM 9967 N N . VAL B 1 357 ? 29.420 -40.536 43.087 1.00 12.95 357 VAL B N 1
ATOM 9968 C CA . VAL B 1 357 ? 28.705 -41.632 43.738 1.00 11.51 357 VAL B CA 1
ATOM 9969 C C . VAL B 1 357 ? 29.561 -42.839 44.140 1.00 13.70 357 VAL B C 1
ATOM 9970 O O . VAL B 1 357 ? 29.461 -43.300 45.274 1.00 13.69 357 VAL B O 1
ATOM 9974 N N . LEU B 1 358 ? 30.388 -43.350 43.232 1.00 11.67 358 LEU B N 1
ATOM 9975 C CA . LEU B 1 358 ? 31.157 -44.558 43.544 1.00 12.23 358 LEU B CA 1
ATOM 9976 C C . LEU B 1 358 ? 32.010 -44.325 44.789 1.00 10.76 358 LEU B C 1
ATOM 9977 O O . LEU B 1 358 ? 32.151 -45.193 45.655 1.00 9.92 358 LEU B O 1
ATOM 9982 N N . LEU B 1 359 ? 32.566 -43.128 44.890 1.00 10.82 359 LEU B N 1
ATOM 9983 C CA . LEU B 1 359 ? 33.469 -42.823 45.987 1.00 11.95 359 LEU B CA 1
ATOM 9984 C C . LEU B 1 359 ? 32.694 -42.521 47.271 1.00 13.05 359 LEU B C 1
ATOM 9985 O O . LEU B 1 359 ? 33.212 -42.698 48.373 1.00 11.04 359 LEU B O 1
ATOM 9990 N N . ALA B 1 360 ? 31.452 -42.065 47.137 1.00 11.27 360 ALA B N 1
ATOM 9991 C CA . ALA B 1 360 ? 30.589 -41.912 48.301 1.00 11.10 360 ALA B CA 1
ATOM 9992 C C . ALA B 1 360 ? 30.211 -43.293 48.844 1.00 12.78 360 ALA B C 1
ATOM 9993 O O . ALA B 1 360 ? 30.125 -43.493 50.054 1.00 11.52 360 ALA B O 1
ATOM 9995 N N . VAL B 1 361 ? 29.966 -44.238 47.944 1.00 8.92 361 VAL B N 1
ATOM 9996 C CA . VAL B 1 361 ? 29.689 -45.615 48.359 1.00 7.14 361 VAL B CA 1
ATOM 9997 C C . VAL B 1 361 ? 30.897 -46.173 49.123 1.00 10.79 361 VAL B C 1
ATOM 9998 O O . VAL B 1 361 ? 30.748 -46.769 50.195 1.00 11.98 361 VAL B O 1
ATOM 10002 N N . MET B 1 362 ? 32.097 -45.969 48.593 1.00 10.46 362 MET B N 1
ATOM 10003 C CA . MET B 1 362 ? 33.285 -46.452 49.292 1.00 8.26 362 MET B CA 1
ATOM 10004 C C . MET B 1 362 ? 33.436 -45.807 50.661 1.00 10.15 362 MET B C 1
ATOM 10005 O O . MET B 1 362 ? 33.761 -46.485 51.642 1.00 9.71 362 MET B O 1
ATOM 10010 N N . ALA B 1 363 ? 33.227 -44.496 50.739 1.00 9.96 363 ALA B N 1
ATOM 10011 C CA . ALA B 1 363 ? 33.383 -43.806 52.021 1.00 8.43 363 ALA B CA 1
ATOM 10012 C C . ALA B 1 363 ? 32.348 -44.297 53.034 1.00 10.14 363 ALA B C 1
ATOM 10013 O O . ALA B 1 363 ? 32.650 -44.445 54.219 1.00 13.57 363 ALA B O 1
ATOM 10015 N N . SER B 1 364 ? 31.128 -44.544 52.572 1.00 8.90 364 SER B N 1
ATOM 10016 C CA . SER B 1 364 ? 30.094 -45.030 53.488 1.00 9.96 364 SER B CA 1
ATOM 10017 C C . SER B 1 364 ? 30.376 -46.463 53.933 1.00 9.77 364 SER B C 1
ATOM 10018 O O . SER B 1 364 ? 30.167 -46.804 55.098 1.00 12.26 364 SER B O 1
ATOM 10021 N N . MET B 1 365 ? 30.887 -47.292 53.032 1.00 11.25 365 MET B N 1
ATOM 10022 C CA . MET B 1 365 ? 31.260 -48.652 53.426 1.00 13.51 365 MET B CA 1
ATOM 10023 C C . MET B 1 365 ? 32.433 -48.674 54.408 1.00 12.94 365 MET B C 1
ATOM 10024 O O . MET B 1 365 ? 32.531 -49.567 55.243 1.00 10.75 365 MET B O 1
ATOM 10029 N N . TYR B 1 366 ? 33.321 -47.690 54.313 1.00 12.27 366 TYR B N 1
ATOM 10030 C CA . TYR B 1 366 ? 34.392 -47.534 55.296 1.00 11.74 366 TYR B CA 1
ATOM 10031 C C . TYR B 1 366 ? 33.775 -47.263 56.672 1.00 11.33 366 TYR B C 1
ATOM 10032 O O . TYR B 1 366 ? 34.192 -47.843 57.684 1.00 9.49 366 TYR B O 1
ATOM 10041 N N . GLY B 1 367 ? 32.770 -46.388 56.714 1.00 11.44 367 GLY B N 1
ATOM 10042 C CA . GLY B 1 367 ? 32.046 -46.136 57.949 1.00 12.23 367 GLY B CA 1
ATOM 10043 C C . GLY B 1 367 ? 31.305 -47.359 58.470 1.00 12.83 367 GLY B C 1
ATOM 10044 O O . GLY B 1 367 ? 31.312 -47.639 59.669 1.00 14.41 367 GLY B O 1
ATOM 10045 N N . VAL B 1 368 ? 30.650 -48.084 57.566 1.00 8.26 368 VAL B N 1
ATOM 10046 C CA . VAL B 1 368 ? 29.989 -49.336 57.926 1.00 11.48 368 VAL B CA 1
ATOM 10047 C C . VAL B 1 368 ? 30.992 -50.359 58.498 1.00 14.79 368 VAL B C 1
ATOM 10048 O O . VAL B 1 368 ? 30.727 -51.006 59.505 1.00 12.55 368 VAL B O 1
ATOM 10052 N N . TYR B 1 369 ? 32.158 -50.484 57.873 1.00 9.45 369 TYR B N 1
ATOM 10053 C CA . TYR B 1 369 ? 33.102 -51.538 58.274 1.00 10.77 369 TYR B CA 1
ATOM 10054 C C . TYR B 1 369 ? 33.817 -51.196 59.570 1.00 10.60 369 TYR B C 1
ATOM 10055 O O . TYR B 1 369 ? 34.074 -52.073 60.393 1.00 12.43 369 TYR B O 1
ATOM 10064 N N . HIS B 1 370 ? 34.134 -49.921 59.771 1.00 10.19 370 HIS B N 1
ATOM 10065 C CA . HIS B 1 370 ? 34.821 -49.522 60.995 1.00 13.23 370 HIS B CA 1
ATOM 10066 C C . HIS B 1 370 ? 33.858 -49.246 62.144 1.00 14.39 370 HIS B C 1
ATOM 10067 O O . HIS B 1 370 ? 34.180 -49.511 63.302 1.00 12.62 370 HIS B O 1
ATOM 10074 N N . GLY B 1 371 ? 32.675 -48.734 61.825 1.00 12.36 371 GLY B N 1
ATOM 10075 C CA . GLY B 1 371 ? 31.712 -48.390 62.859 1.00 13.25 371 GLY B CA 1
ATOM 10076 C C . GLY B 1 371 ? 32.186 -47.174 63.631 1.00 15.47 371 GLY B C 1
ATOM 10077 O O . GLY B 1 371 ? 33.271 -46.644 63.365 1.00 14.85 371 GLY B O 1
ATOM 10078 N N . SER B 1 372 ? 31.383 -46.717 64.585 1.00 13.16 372 SER B N 1
ATOM 10079 C CA . SER B 1 372 ? 31.743 -45.526 65.353 1.00 10.95 372 SER B CA 1
ATOM 10080 C C . SER B 1 372 ? 32.982 -45.725 66.214 1.00 15.76 372 SER B C 1
ATOM 10081 O O . SER B 1 372 ? 33.843 -44.843 66.292 1.00 16.17 372 SER B O 1
ATOM 10084 N N . THR B 1 373 ? 33.070 -46.878 66.871 1.00 11.59 373 THR B N 1
ATOM 10085 C CA . THR B 1 373 ? 34.230 -47.184 67.707 1.00 16.23 373 THR B CA 1
ATOM 10086 C C . THR B 1 373 ? 35.505 -47.271 66.872 1.00 15.77 373 THR B C 1
ATOM 10087 O O . THR B 1 373 ? 36.542 -46.707 67.238 1.00 13.77 373 THR B O 1
ATOM 10091 N N . GLY B 1 374 ? 35.426 -47.978 65.749 1.00 16.82 374 GLY B N 1
ATOM 10092 C CA . GLY B 1 374 ? 36.582 -48.146 64.883 1.00 14.99 374 GLY B CA 1
ATOM 10093 C C . GLY B 1 374 ? 37.079 -46.836 64.301 1.00 16.87 374 GLY B C 1
ATOM 10094 O O . GLY B 1 374 ? 38.292 -46.598 64.248 1.00 10.39 374 GLY B O 1
ATOM 10095 N N . LEU B 1 375 ? 36.145 -45.991 63.864 1.00 13.83 375 LEU B N 1
ATOM 10096 C CA . LEU B 1 375 ? 36.489 -44.694 63.296 1.00 15.59 375 LEU B CA 1
ATOM 10097 C C . LEU B 1 375 ? 37.146 -43.832 64.355 1.00 13.89 375 LEU B C 1
ATOM 10098 O O . LEU B 1 375 ? 38.131 -43.152 64.085 1.00 14.99 375 LEU B O 1
ATOM 10103 N N . LYS B 1 376 ? 36.578 -43.835 65.554 1.00 12.51 376 LYS B N 1
ATOM 10104 C CA . LYS B 1 376 ? 37.122 -43.006 66.619 1.00 11.69 376 LYS B CA 1
ATOM 10105 C C . LYS B 1 376 ? 38.520 -43.503 66.993 1.00 16.39 376 LYS B C 1
ATOM 10106 O O . LYS B 1 376 ? 39.427 -42.702 67.230 1.00 15.50 376 LYS B O 1
ATOM 10112 N N . ASN B 1 377 ? 38.706 -44.821 67.024 1.00 13.12 377 ASN B N 1
ATOM 10113 C CA . ASN B 1 377 ? 40.028 -45.361 67.343 1.00 12.14 377 ASN B CA 1
ATOM 10114 C C . ASN B 1 377 ? 41.078 -44.979 66.301 1.00 11.86 377 ASN B C 1
ATOM 10115 O O . ASN B 1 377 ? 42.236 -44.729 66.640 1.00 15.64 377 ASN B O 1
ATOM 10120 N N . ILE B 1 378 ? 40.673 -44.924 65.034 1.00 11.86 378 ILE B N 1
ATOM 10121 C CA . ILE B 1 378 ? 41.585 -44.472 63.982 1.00 10.01 378 ILE B CA 1
ATOM 10122 C C . ILE B 1 378 ? 42.018 -43.027 64.228 1.00 14.25 378 ILE B C 1
ATOM 10123 O O . ILE B 1 378 ? 43.213 -42.707 64.175 1.00 14.60 378 ILE B O 1
ATOM 10128 N N . ALA B 1 379 ? 41.049 -42.160 64.513 1.00 12.86 379 ALA B N 1
ATOM 10129 C CA . ALA B 1 379 ? 41.341 -40.755 64.819 1.00 15.24 379 ALA B CA 1
ATOM 10130 C C . ALA B 1 379 ? 42.146 -40.576 66.114 1.00 15.95 379 ALA B C 1
ATOM 10131 O O . ALA B 1 379 ? 43.059 -39.757 66.179 1.00 13.47 379 ALA B O 1
ATOM 10133 N N . LEU B 1 380 ? 41.802 -41.333 67.151 1.00 15.23 380 LEU B N 1
ATOM 10134 C CA . LEU B 1 380 ? 42.509 -41.230 68.426 1.00 14.26 380 LEU B CA 1
ATOM 10135 C C . LEU B 1 380 ? 43.971 -41.611 68.258 1.00 14.55 380 LEU B C 1
ATOM 10136 O O . LEU B 1 380 ? 44.869 -40.959 68.798 1.00 15.93 380 LEU B O 1
ATOM 10141 N N . ARG B 1 381 ? 44.205 -42.672 67.502 1.00 12.87 381 ARG B N 1
ATOM 10142 C CA . ARG B 1 381 ? 45.557 -43.140 67.268 1.00 11.25 381 ARG B CA 1
ATOM 10143 C C . ARG B 1 381 ? 46.363 -42.107 66.477 1.00 13.71 381 ARG B C 1
ATOM 10144 O O . ARG B 1 381 ? 47.501 -41.809 66.829 1.00 14.03 381 ARG B O 1
ATOM 10152 N N . ILE B 1 382 ? 45.778 -41.567 65.412 1.00 13.66 382 ILE B N 1
ATOM 10153 C CA . ILE B 1 382 ? 46.437 -40.500 64.666 1.00 11.18 382 ILE B CA 1
ATOM 10154 C C . ILE B 1 382 ? 46.774 -39.341 65.597 1.00 15.23 382 ILE B C 1
ATOM 10155 O O . ILE B 1 382 ? 47.891 -38.816 65.578 1.00 14.37 382 ILE B O 1
ATOM 10160 N N . HIS B 1 383 ? 45.810 -38.940 66.420 1.00 11.30 383 HIS B N 1
ATOM 10161 C CA . HIS B 1 383 ? 46.036 -37.820 67.320 1.00 13.44 383 HIS B CA 1
ATOM 10162 C C . HIS B 1 383 ? 47.124 -38.128 68.351 1.00 17.34 383 HIS B C 1
ATOM 10163 O O . HIS B 1 383 ? 47.973 -37.277 68.617 1.00 14.39 383 HIS B O 1
ATOM 10170 N N . GLN B 1 384 ? 47.109 -39.337 68.916 1.00 13.46 384 GLN B N 1
ATOM 10171 C CA . GLN B 1 384 ? 48.123 -39.733 69.892 1.00 14.13 384 GLN B CA 1
ATOM 10172 C C . GLN B 1 384 ? 49.519 -39.677 69.283 1.00 18.32 384 GLN B C 1
ATOM 10173 O O . GLN B 1 384 ? 50.451 -39.174 69.913 1.00 16.78 384 GLN B O 1
ATOM 10179 N N . LEU B 1 385 ? 49.649 -40.195 68.064 1.00 14.65 385 LEU B N 1
ATOM 10180 C CA . LEU B 1 385 ? 50.918 -40.169 67.335 1.00 15.26 385 LEU B CA 1
ATOM 10181 C C . LEU B 1 385 ? 51.387 -38.744 67.070 1.00 15.10 385 LEU B C 1
ATOM 10182 O O . LEU B 1 385 ? 52.578 -38.456 67.132 1.00 15.44 385 LEU B O 1
ATOM 10187 N N . THR B 1 386 ? 50.449 -37.851 66.776 1.00 11.55 386 THR B N 1
ATOM 10188 C CA . THR B 1 386 ? 50.797 -36.457 66.513 1.00 13.18 386 THR B CA 1
ATOM 10189 C C . THR B 1 386 ? 51.262 -35.767 67.799 1.00 16.50 386 THR B C 1
ATOM 10190 O O . THR B 1 386 ? 52.218 -34.989 67.785 1.00 14.77 386 THR B O 1
ATOM 10194 N N . VAL B 1 387 ? 50.603 -36.068 68.914 1.00 16.86 387 VAL B N 1
ATOM 10195 C CA . VAL B 1 387 ? 51.034 -35.530 70.207 1.00 15.89 387 VAL B CA 1
ATOM 10196 C C . VAL B 1 387 ? 52.431 -36.035 70.563 1.00 17.45 387 VAL B C 1
ATOM 10197 O O . VAL B 1 387 ? 53.290 -35.258 70.986 1.00 18.86 387 VAL B O 1
ATOM 10201 N N . LEU B 1 388 ? 52.654 -37.335 70.385 1.00 16.89 388 LEU B N 1
ATOM 10202 C CA . LEU B 1 388 ? 53.976 -37.921 70.607 1.00 17.53 388 LEU B CA 1
ATOM 10203 C C . LEU B 1 388 ? 55.026 -37.244 69.733 1.00 19.22 388 LEU B C 1
ATOM 10204 O O . LEU B 1 388 ? 56.110 -36.902 70.205 1.00 17.60 388 LEU B O 1
ATOM 10209 N N . LEU B 1 389 ? 54.700 -37.076 68.456 1.00 15.99 389 LEU B N 1
ATOM 10210 C CA . LEU B 1 389 ? 55.589 -36.400 67.518 1.00 10.85 389 LEU B CA 1
ATOM 10211 C C . LEU B 1 389 ? 55.954 -35.025 68.065 1.00 12.01 389 LEU B C 1
ATOM 10212 O O . LEU B 1 389 ? 57.131 -34.675 68.145 1.00 15.71 389 LEU B O 1
ATOM 10217 N N . ALA B 1 390 ? 54.942 -34.257 68.472 1.00 14.25 390 ALA B N 1
ATOM 10218 C CA . ALA B 1 390 ? 55.167 -32.905 68.994 1.00 14.31 390 ALA B CA 1
ATOM 10219 C C . ALA B 1 390 ? 56.043 -32.861 70.245 1.00 17.99 390 ALA B C 1
ATOM 10220 O O . ALA B 1 390 ? 56.923 -31.998 70.367 1.00 17.25 390 ALA B O 1
ATOM 10222 N N . ILE B 1 391 ? 55.792 -33.763 71.186 1.00 19.81 391 ILE B N 1
ATOM 10223 C CA . ILE B 1 391 ? 56.600 -33.810 72.405 1.00 19.24 391 ILE B CA 1
ATOM 10224 C C . ILE B 1 391 ? 58.077 -34.049 72.080 1.00 19.27 391 ILE B C 1
ATOM 10225 O O . ILE B 1 391 ? 58.966 -33.407 72.656 1.00 19.39 391 ILE B O 1
ATOM 10230 N N . GLY B 1 392 ? 58.339 -34.967 71.152 1.00 16.96 392 GLY B N 1
ATOM 10231 C CA . GLY B 1 392 ? 59.703 -35.255 70.736 1.00 18.75 392 GLY B CA 1
ATOM 10232 C C . GLY B 1 392 ? 60.367 -34.090 70.018 1.00 21.78 392 GLY B C 1
ATOM 10233 O O . GLY B 1 392 ? 61.552 -33.801 70.246 1.00 21.74 392 GLY B O 1
ATOM 10234 N N . LEU B 1 393 ? 59.618 -33.416 69.147 1.00 16.48 393 LEU B N 1
ATOM 10235 C CA . LEU B 1 393 ? 60.139 -32.223 68.476 1.00 16.45 393 LEU B CA 1
ATOM 10236 C C . LEU B 1 393 ? 60.452 -31.105 69.481 1.00 18.40 393 LEU B C 1
ATOM 10237 O O . LEU B 1 393 ? 61.430 -30.363 69.316 1.00 20.15 393 LEU B O 1
ATOM 10242 N N . LYS B 1 394 ? 59.645 -30.996 70.534 1.00 20.77 394 LYS B N 1
ATOM 10243 C CA . LYS B 1 394 ? 59.936 -30.032 71.593 1.00 23.24 394 LYS B CA 1
ATOM 10244 C C . LYS B 1 394 ? 61.266 -30.352 72.257 1.00 24.20 394 LYS B C 1
ATOM 10245 O O . LYS B 1 394 ? 62.070 -29.450 72.503 1.00 27.85 394 LYS B O 1
ATOM 10251 N N . ARG B 1 395 ? 61.487 -31.638 72.543 1.00 22.36 395 ARG B N 1
ATOM 10252 C CA . ARG B 1 395 ? 62.728 -32.086 73.178 1.00 27.46 395 ARG B CA 1
ATOM 10253 C C . ARG B 1 395 ? 63.918 -31.716 72.307 1.00 30.36 395 ARG B C 1
ATOM 10254 O O . ARG B 1 395 ? 65.024 -31.510 72.806 1.00 32.16 395 ARG B O 1
ATOM 10262 N N . LEU B 1 396 ? 63.682 -31.636 71.000 1.00 25.23 396 LEU B N 1
ATOM 10263 C CA . LEU B 1 396 ? 64.726 -31.273 70.048 1.00 25.62 396 LEU B CA 1
ATOM 10264 C C . LEU B 1 396 ? 64.805 -29.756 69.874 1.00 21.24 396 LEU B C 1
ATOM 10265 O O . LEU B 1 396 ? 65.511 -29.262 68.996 1.00 28.91 396 LEU B O 1
ATOM 10270 N N . ASN B 1 397 ? 64.071 -29.038 70.725 1.00 23.92 397 ASN B N 1
ATOM 10271 C CA . ASN B 1 397 ? 64.096 -27.572 70.805 1.00 28.14 397 ASN B CA 1
ATOM 10272 C C . ASN B 1 397 ? 63.496 -26.828 69.616 1.00 25.54 397 ASN B C 1
ATOM 10273 O O . ASN B 1 397 ? 63.900 -25.706 69.298 1.00 28.23 397 ASN B O 1
ATOM 10278 N N . TYR B 1 398 ? 62.521 -27.455 68.968 1.00 18.55 398 TYR B N 1
ATOM 10279 C CA . TYR B 1 398 ? 61.752 -26.776 67.931 1.00 17.46 398 TYR B CA 1
ATOM 10280 C C . TYR B 1 398 ? 60.542 -26.117 68.567 1.00 22.16 398 TYR B C 1
ATOM 10281 O O . TYR B 1 398 ? 60.134 -26.502 69.666 1.00 24.09 398 TYR B O 1
ATOM 10290 N N . SER B 1 399 ? 59.969 -25.119 67.900 1.00 19.10 399 SER B N 1
ATOM 10291 C CA . SER B 1 399 ? 58.808 -24.445 68.474 1.00 26.51 399 SER B CA 1
ATOM 10292 C C . SER B 1 399 ? 57.537 -24.976 67.843 1.00 23.52 399 SER B C 1
ATOM 10293 O O . SER B 1 399 ? 57.464 -25.141 66.626 1.00 22.64 399 SER B O 1
ATOM 10296 N N . LEU B 1 400 ? 56.541 -25.276 68.668 1.00 20.34 400 LEU B N 1
ATOM 10297 C CA . LEU B 1 400 ? 55.294 -25.811 68.145 1.00 23.42 400 LEU B CA 1
ATOM 10298 C C . LEU B 1 400 ? 54.145 -24.813 68.289 1.00 28.23 400 LEU B C 1
ATOM 10299 O O . LEU B 1 400 ? 53.742 -24.458 69.398 1.00 26.83 400 LEU B O 1
ATOM 10304 N N . ASN B 1 401 ? 53.634 -24.366 67.145 1.00 23.48 401 ASN B N 1
ATOM 10305 C CA . ASN B 1 401 ? 52.753 -23.205 67.082 1.00 26.09 401 ASN B CA 1
ATOM 10306 C C . ASN B 1 401 ? 51.298 -23.474 67.465 1.00 24.42 401 ASN B C 1
ATOM 10307 O O . ASN B 1 401 ? 50.645 -22.619 68.062 1.00 28.48 401 ASN B O 1
ATOM 10312 N N . ASN B 1 402 ? 50.795 -24.654 67.115 1.00 21.22 402 ASN B N 1
ATOM 10313 C CA . ASN B 1 402 ? 49.405 -24.994 67.395 1.00 22.82 402 ASN B CA 1
ATOM 10314 C C . ASN B 1 402 ? 49.154 -25.311 68.860 1.00 20.84 402 ASN B C 1
ATOM 10315 O O . ASN B 1 402 ? 49.723 -26.271 69.402 1.00 23.66 402 ASN B O 1
ATOM 10320 N N . ASP B 1 403 ? 48.286 -24.520 69.490 1.00 23.08 403 ASP B N 1
ATOM 10321 C CA . ASP B 1 403 ? 47.844 -24.819 70.847 1.00 24.51 403 ASP B CA 1
ATOM 10322 C C . ASP B 1 403 ? 47.178 -26.190 70.872 1.00 25.92 403 ASP B C 1
ATOM 10323 O O . ASP B 1 403 ? 47.537 -27.056 71.679 1.00 29.43 403 ASP B O 1
ATOM 10328 N N . TYR B 1 404 ? 46.195 -26.373 69.995 1.00 17.88 404 TYR B N 1
ATOM 10329 C CA . TYR B 1 404 ? 45.535 -27.667 69.837 1.00 16.00 404 TYR B CA 1
ATOM 10330 C C . TYR B 1 404 ? 45.527 -28.087 68.378 1.00 15.35 404 TYR B C 1
ATOM 10331 O O . TYR B 1 404 ? 45.528 -27.245 67.481 1.00 14.28 404 TYR B O 1
ATOM 10340 N N . PHE B 1 405 ? 45.515 -29.394 68.147 1.00 16.09 405 PHE B N 1
ATOM 10341 C CA . PHE B 1 405 ? 45.581 -29.912 66.787 1.00 14.95 405 PHE B CA 1
ATOM 10342 C C . PHE B 1 405 ? 44.934 -31.281 66.754 1.00 16.68 405 PHE B C 1
ATOM 10343 O O . PHE B 1 405 ? 44.750 -31.910 67.797 1.00 17.21 405 PHE B O 1
ATOM 10351 N N . PHE B 1 406 ? 44.570 -31.732 65.561 1.00 13.18 406 PHE B N 1
ATOM 10352 C CA . PHE B 1 406 ? 44.129 -33.094 65.387 1.00 14.15 406 PHE B CA 1
ATOM 10353 C C . PHE B 1 406 ? 45.327 -33.923 64.938 1.00 13.46 406 PHE B C 1
ATOM 10354 O O . PHE B 1 406 ? 45.915 -34.658 65.742 1.00 15.09 406 PHE B O 1
ATOM 10362 N N . ASP B 1 407 ? 45.709 -33.769 63.672 1.00 12.90 407 ASP B N 1
ATOM 10363 C CA . ASP B 1 407 ? 46.743 -34.604 63.079 1.00 10.36 407 ASP B CA 1
ATOM 10364 C C . ASP B 1 407 ? 47.900 -33.812 62.502 1.00 11.35 407 ASP B C 1
ATOM 10365 O O . ASP B 1 407 ? 48.797 -34.390 61.890 1.00 11.80 407 ASP B O 1
ATOM 10370 N N . THR B 1 408 ? 47.879 -32.496 62.679 1.00 10.65 408 THR B N 1
ATOM 10371 C CA . THR B 1 408 ? 48.790 -31.636 61.922 1.00 11.36 408 THR B CA 1
ATOM 10372 C C . THR B 1 408 ? 49.521 -30.635 62.808 1.00 12.48 408 THR B C 1
ATOM 10373 O O . THR B 1 408 ? 48.905 -29.887 63.592 1.00 12.92 408 THR B O 1
ATOM 10377 N N . LEU B 1 409 ? 50.846 -30.632 62.679 1.00 13.28 409 LEU B N 1
ATOM 10378 C CA . LEU B 1 409 ? 51.710 -29.766 63.468 1.00 14.22 409 LEU B CA 1
ATOM 10379 C C . LEU B 1 409 ? 52.270 -28.662 62.594 1.00 14.01 409 LEU B C 1
ATOM 10380 O O . LEU B 1 409 ? 52.568 -28.879 61.415 1.00 14.20 409 LEU B O 1
ATOM 10385 N N . ARG B 1 410 ? 52.393 -27.478 63.186 1.00 14.31 410 ARG B N 1
ATOM 10386 C CA . ARG B 1 410 ? 53.116 -26.364 62.586 1.00 16.19 410 ARG B CA 1
ATOM 10387 C C . ARG B 1 410 ? 54.410 -26.241 63.380 1.00 15.77 410 ARG B C 1
ATOM 10388 O O . ARG B 1 410 ? 54.384 -25.957 64.580 1.00 16.08 410 ARG B O 1
ATOM 10396 N N . VAL B 1 411 ? 55.541 -26.480 62.721 1.00 11.61 411 VAL B N 1
ATOM 10397 C CA . VAL B 1 411 ? 56.817 -26.574 63.432 1.00 13.41 411 VAL B CA 1
ATOM 10398 C C . VAL B 1 411 ? 57.773 -25.446 63.056 1.00 15.74 411 VAL B C 1
ATOM 10399 O O . VAL B 1 411 ? 58.141 -25.309 61.890 1.00 17.43 411 VAL B O 1
ATOM 10403 N N . GLY B 1 412 ? 58.175 -24.643 64.043 1.00 16.41 412 GLY B N 1
ATOM 10404 C CA . GLY B 1 412 ? 59.120 -23.566 63.796 1.00 21.53 412 GLY B CA 1
ATOM 10405 C C . GLY B 1 412 ? 60.539 -24.092 63.844 1.00 23.98 412 GLY B C 1
ATOM 10406 O O . GLY B 1 412 ? 60.993 -24.573 64.890 1.00 19.66 412 GLY B O 1
ATOM 10407 N N . VAL B 1 413 ? 61.245 -24.013 62.718 1.00 18.67 413 VAL B N 1
ATOM 10408 C CA . VAL B 1 413 ? 62.592 -24.568 62.649 1.00 21.41 413 VAL B CA 1
ATOM 10409 C C . VAL B 1 413 ? 63.641 -23.500 62.354 1.00 19.22 413 VAL B C 1
ATOM 10410 O O . VAL B 1 413 ? 64.835 -23.716 62.568 1.00 21.81 413 VAL B O 1
ATOM 10414 N N . GLY B 1 414 ? 63.192 -22.342 61.878 1.00 19.31 414 GLY B N 1
ATOM 10415 C CA . GLY B 1 414 ? 64.114 -21.293 61.466 1.00 16.89 414 GLY B CA 1
ATOM 10416 C C . GLY B 1 414 ? 64.432 -21.419 59.983 1.00 19.57 414 GLY B C 1
ATOM 10417 O O . GLY B 1 414 ? 64.444 -22.528 59.436 1.00 20.09 414 GLY B O 1
ATOM 10418 N N . GLU B 1 415 ? 64.682 -20.288 59.325 1.00 18.55 415 GLU B N 1
ATOM 10419 C CA . GLU B 1 415 ? 64.937 -20.284 57.888 1.00 20.26 415 GLU B CA 1
ATOM 10420 C C . GLU B 1 415 ? 66.127 -21.160 57.510 1.00 14.75 415 GLU B C 1
ATOM 10421 O O . GLU B 1 415 ? 66.119 -21.811 56.471 1.00 18.91 415 GLU B O 1
ATOM 10427 N N . GLN B 1 416 ? 67.152 -21.174 58.353 1.00 16.98 416 GLN B N 1
ATOM 10428 C CA . GLN B 1 416 ? 68.371 -21.904 58.016 1.00 19.87 416 GLN B CA 1
ATOM 10429 C C . GLN B 1 416 ? 68.154 -23.417 57.990 1.00 29.41 416 GLN B C 1
ATOM 10430 O O . GLN B 1 416 ? 68.701 -24.110 57.130 1.00 34.52 416 GLN B O 1
ATOM 10436 N N . SER B 1 417 ? 67.339 -23.918 58.916 1.00 21.71 417 SER B N 1
ATOM 10437 C CA . SER B 1 417 ? 67.157 -25.357 59.080 1.00 25.07 417 SER B CA 1
ATOM 10438 C C . SER B 1 417 ? 66.088 -25.963 58.177 1.00 27.96 417 SER B C 1
ATOM 10439 O O . SER B 1 417 ? 66.179 -27.135 57.822 1.00 31.19 417 SER B O 1
ATOM 10442 N N . ALA B 1 418 ? 65.080 -25.172 57.811 1.00 21.53 418 ALA B N 1
ATOM 10443 C CA . ALA B 1 418 ? 63.961 -25.672 57.006 1.00 18.73 418 ALA B CA 1
ATOM 10444 C C . ALA B 1 418 ? 64.339 -26.421 55.716 1.00 28.44 418 ALA B C 1
ATOM 10445 O O . ALA B 1 418 ? 63.796 -27.505 55.463 1.00 27.99 418 ALA B O 1
ATOM 10447 N N . PRO B 1 419 ? 65.258 -25.857 54.898 1.00 31.73 419 PRO B N 1
ATOM 10448 C CA . PRO B 1 419 ? 65.647 -26.566 53.671 1.00 31.91 419 PRO B CA 1
ATOM 10449 C C . PRO B 1 419 ? 66.305 -27.919 53.937 1.00 27.44 419 PRO B C 1
ATOM 10450 O O . PRO B 1 419 ? 65.967 -28.887 53.255 1.00 26.09 419 PRO B O 1
ATOM 10454 N N . ALA B 1 420 ? 67.227 -27.979 54.897 1.00 27.87 420 ALA B N 1
ATOM 10455 C CA . ALA B 1 420 ? 67.928 -29.224 55.220 1.00 29.77 420 ALA B CA 1
ATOM 10456 C C . ALA B 1 420 ? 66.992 -30.302 55.772 1.00 25.88 420 ALA B C 1
ATOM 10457 O O . ALA B 1 420 ? 67.169 -31.496 55.498 1.00 24.93 420 ALA B O 1
ATOM 10459 N N . ILE B 1 421 ? 66.023 -29.882 56.581 1.00 19.98 421 ILE B N 1
ATOM 10460 C CA . ILE B 1 421 ? 65.038 -30.817 57.125 1.00 16.94 421 ILE B CA 1
ATOM 10461 C C . ILE B 1 421 ? 64.180 -31.402 56.004 1.00 18.37 421 ILE B C 1
ATOM 10462 O O . ILE B 1 421 ? 63.960 -32.617 55.945 1.00 20.76 421 ILE B O 1
ATOM 10467 N N . LEU B 1 422 ? 63.692 -30.540 55.116 1.00 19.21 422 LEU B N 1
ATOM 10468 C CA . LEU B 1 422 ? 62.859 -30.989 54.002 1.00 20.07 422 LEU B CA 1
ATOM 10469 C C . LEU B 1 422 ? 63.627 -31.952 53.098 1.00 26.93 422 LEU B C 1
ATOM 10470 O O . LEU B 1 422 ? 63.057 -32.910 52.568 1.00 26.01 422 LEU B O 1
ATOM 10475 N N . LYS B 1 423 ? 64.920 -31.695 52.930 1.00 24.31 423 LYS B N 1
ATOM 10476 C CA . LYS B 1 423 ? 65.763 -32.534 52.077 1.00 27.12 423 LYS B CA 1
ATOM 10477 C C . LYS B 1 423 ? 66.085 -33.865 52.746 1.00 23.77 423 LYS B C 1
ATOM 10478 O O . LYS B 1 423 ? 66.033 -34.921 52.110 1.00 24.88 423 LYS B O 1
ATOM 10484 N N . ALA B 1 424 ? 66.416 -33.814 54.033 1.00 19.87 424 ALA B N 1
ATOM 10485 C CA . ALA B 1 424 ? 66.665 -35.039 54.785 1.00 21.87 424 ALA B CA 1
ATOM 10486 C C . ALA B 1 424 ? 65.419 -35.922 54.778 1.00 19.24 424 ALA B C 1
ATOM 10487 O O . ALA B 1 424 ? 65.507 -37.150 54.649 1.00 20.23 424 ALA B O 1
ATOM 10489 N N . ALA B 1 425 ? 64.259 -35.289 54.924 1.00 15.77 425 ALA B N 1
ATOM 10490 C CA . ALA B 1 425 ? 62.986 -35.991 54.842 1.00 15.47 425 ALA B CA 1
ATOM 10491 C C . ALA B 1 425 ? 62.843 -36.685 53.497 1.00 16.08 425 ALA B C 1
ATOM 10492 O O . ALA B 1 425 ? 62.481 -37.867 53.426 1.00 15.50 425 ALA B O 1
ATOM 10494 N N . GLU B 1 426 ? 63.117 -35.941 52.430 1.00 14.87 426 GLU B N 1
ATOM 10495 C CA A GLU B 1 426 ? 63.011 -36.492 51.085 0.57 21.22 426 GLU B CA 1
ATOM 10496 C CA B GLU B 1 426 ? 63.038 -36.471 51.071 0.43 21.07 426 GLU B CA 1
ATOM 10497 C C . GLU B 1 426 ? 63.969 -37.665 50.901 1.00 18.13 426 GLU B C 1
ATOM 10498 O O . GLU B 1 426 ? 63.656 -38.625 50.190 1.00 16.64 426 GLU B O 1
ATOM 10509 N N . GLY B 1 427 ? 65.121 -37.597 51.556 1.00 21.86 427 GLY B N 1
ATOM 10510 C CA . GLY B 1 427 ? 66.089 -38.678 51.503 1.00 24.43 427 GLY B CA 1
ATOM 10511 C C . GLY B 1 427 ? 65.544 -39.980 52.057 1.00 23.38 427 GLY B C 1
ATOM 10512 O O . GLY B 1 427 ? 65.982 -41.062 51.656 1.00 28.23 427 GLY B O 1
ATOM 10513 N N . ARG B 1 428 ? 64.595 -39.884 52.987 1.00 18.90 428 ARG B N 1
ATOM 10514 C CA . ARG B 1 428 ? 63.951 -41.066 53.550 1.00 16.15 428 ARG B CA 1
ATOM 10515 C C . ARG B 1 428 ? 62.625 -41.358 52.880 1.00 17.38 428 ARG B C 1
ATOM 10516 O O . ARG B 1 428 ? 61.846 -42.194 53.354 1.00 20.52 428 ARG B O 1
ATOM 10524 N N . GLY B 1 429 ? 62.362 -40.673 51.774 1.00 16.44 429 GLY B N 1
ATOM 10525 C CA . GLY B 1 429 ? 61.115 -40.879 51.062 1.00 12.03 429 GLY B CA 1
ATOM 10526 C C . GLY B 1 429 ? 59.913 -40.299 51.789 1.00 18.00 429 GLY B C 1
ATOM 10527 O O . GLY B 1 429 ? 58.829 -40.890 51.765 1.00 15.36 429 GLY B O 1
ATOM 10528 N N . ILE B 1 430 ? 60.109 -39.151 52.437 1.00 15.27 430 ILE B N 1
ATOM 10529 C CA . ILE B 1 430 ? 59.042 -38.465 53.178 1.00 12.27 430 ILE B CA 1
ATOM 10530 C C . ILE B 1 430 ? 58.865 -37.043 52.641 1.00 11.76 430 ILE B C 1
ATOM 10531 O O . ILE B 1 430 ? 59.854 -36.332 52.441 1.00 15.40 430 ILE B O 1
ATOM 10536 N N . ASN B 1 431 ? 57.617 -36.628 52.390 1.00 10.28 431 ASN B N 1
ATOM 10537 C CA . ASN B 1 431 ? 57.334 -35.235 52.046 1.00 8.80 431 ASN B CA 1
ATOM 10538 C C . ASN B 1 431 ? 56.700 -34.491 53.204 1.00 13.29 431 ASN B C 1
ATOM 10539 O O . ASN B 1 431 ? 55.701 -34.942 53.761 1.00 11.73 431 ASN B O 1
ATOM 10544 N N . LEU B 1 432 ? 57.261 -33.335 53.539 1.00 10.23 432 LEU B N 1
ATOM 10545 C CA . LEU B 1 432 ? 56.646 -32.464 54.537 1.00 13.08 432 LEU B CA 1
ATOM 10546 C C . LEU B 1 432 ? 56.070 -31.261 53.802 1.00 16.42 432 LEU B C 1
ATOM 10547 O O . LEU B 1 432 ? 56.285 -31.106 52.593 1.00 17.45 432 LEU B O 1
ATOM 10552 N N . ARG B 1 433 ? 55.345 -30.409 54.516 1.00 15.43 433 ARG B N 1
ATOM 10553 C CA . ARG B 1 433 ? 54.770 -29.227 53.887 1.00 14.65 433 ARG B CA 1
ATOM 10554 C C . ARG B 1 433 ? 55.557 -27.956 54.178 1.00 16.36 433 ARG B C 1
ATOM 10555 O O . ARG B 1 433 ? 55.677 -27.543 55.333 1.00 16.08 433 ARG B O 1
ATOM 10563 N N . PRO B 1 434 ? 56.098 -27.320 53.131 1.00 18.92 434 PRO B N 1
ATOM 10564 C CA . PRO B 1 434 ? 56.706 -26.024 53.433 1.00 21.21 434 PRO B CA 1
ATOM 10565 C C . PRO B 1 434 ? 55.592 -25.011 53.649 1.00 27.50 434 PRO B C 1
ATOM 10566 O O . PRO B 1 434 ? 54.706 -24.877 52.806 1.00 39.74 434 PRO B O 1
ATOM 10570 N N . LEU B 1 435 ? 55.611 -24.337 54.791 1.00 22.29 435 LEU B N 1
ATOM 10571 C CA . LEU B 1 435 ? 54.549 -23.392 55.124 1.00 23.18 435 LEU B CA 1
ATOM 10572 C C . LEU B 1 435 ? 54.937 -21.973 54.775 1.00 28.72 435 LEU B C 1
ATOM 10573 O O . LEU B 1 435 ? 54.365 -21.353 53.876 1.00 35.27 435 LEU B O 1
ATOM 10578 N N . VAL B 1 436 ? 55.892 -21.453 55.533 1.00 17.46 436 VAL B N 1
ATOM 10579 C CA . VAL B 1 436 ? 56.502 -20.165 55.265 1.00 25.76 436 VAL B CA 1
ATOM 10580 C C . VAL B 1 436 ? 57.967 -20.443 55.517 1.00 24.85 436 VAL B C 1
ATOM 10581 O O . VAL B 1 436 ? 58.290 -21.494 56.079 1.00 23.99 436 VAL B O 1
ATOM 10585 N N . PRO B 1 437 ? 58.859 -19.539 55.083 1.00 27.08 437 PRO B N 1
ATOM 10586 C CA . PRO B 1 437 ? 60.274 -19.754 55.392 1.00 27.20 437 PRO B CA 1
ATOM 10587 C C . PRO B 1 437 ? 60.472 -20.025 56.882 1.00 25.86 437 PRO B C 1
ATOM 10588 O O . PRO B 1 437 ? 59.960 -19.282 57.721 1.00 28.38 437 PRO B O 1
ATOM 10592 N N . GLY B 1 438 ? 61.175 -21.098 57.212 1.00 21.96 438 GLY B N 1
ATOM 10593 C CA . GLY B 1 438 ? 61.439 -21.379 58.612 1.00 18.23 438 GLY B CA 1
ATOM 10594 C C . GLY B 1 438 ? 60.355 -22.144 59.353 1.00 20.49 438 GLY B C 1
ATOM 10595 O O . GLY B 1 438 ? 60.489 -22.411 60.546 1.00 20.19 438 GLY B O 1
ATOM 10596 N N . GLU B 1 439 ? 59.270 -22.485 58.667 1.00 19.68 439 GLU B N 1
ATOM 10597 C CA . GLU B 1 439 ? 58.232 -23.299 59.296 1.00 18.94 439 GLU B CA 1
ATOM 10598 C C . GLU B 1 439 ? 57.849 -24.452 58.392 1.00 19.95 439 GLU B C 1
ATOM 10599 O O . GLU B 1 439 ? 57.736 -24.295 57.179 1.00 20.85 439 GLU B O 1
ATOM 10605 N N . VAL B 1 440 ? 57.656 -25.615 59.002 1.00 14.68 440 VAL B N 1
ATOM 10606 C CA . VAL B 1 440 ? 57.366 -26.829 58.270 1.00 12.74 440 VAL B CA 1
ATOM 10607 C C . VAL B 1 440 ? 56.086 -27.412 58.855 1.00 16.69 440 VAL B C 1
ATOM 10608 O O . VAL B 1 440 ? 55.886 -27.371 60.072 1.00 16.49 440 VAL B O 1
ATOM 10612 N N . GLY B 1 441 ? 55.215 -27.928 57.992 1.00 15.76 441 GLY B N 1
ATOM 10613 C CA . GLY B 1 441 ? 53.996 -28.570 58.442 1.00 13.74 441 GLY B CA 1
ATOM 10614 C C . GLY B 1 441 ? 54.070 -30.077 58.293 1.00 12.86 441 GLY B C 1
ATOM 10615 O O . GLY B 1 441 ? 54.660 -30.595 57.334 1.00 13.11 441 GLY B O 1
ATOM 10616 N N . ILE B 1 442 ? 53.466 -30.792 59.237 1.00 11.96 442 ILE B N 1
ATOM 10617 C CA . ILE B 1 442 ? 53.457 -32.249 59.181 1.00 9.54 442 ILE B CA 1
ATOM 10618 C C . ILE B 1 442 ? 52.052 -32.731 59.499 1.00 12.19 442 ILE B C 1
ATOM 10619 O O . ILE B 1 442 ? 51.534 -32.425 60.576 1.00 14.92 442 ILE B O 1
ATOM 10624 N N . SER B 1 443 ? 51.442 -33.479 58.579 1.00 10.83 443 SER B N 1
ATOM 10625 C CA . SER B 1 443 ? 50.117 -34.061 58.820 1.00 11.27 443 SER B CA 1
ATOM 10626 C C . SER B 1 443 ? 50.206 -35.580 58.877 1.00 11.75 443 SER B C 1
ATOM 10627 O O . SER B 1 443 ? 50.555 -36.214 57.875 1.00 10.77 443 SER B O 1
ATOM 10630 N N . LEU B 1 444 ? 49.869 -36.169 60.025 1.00 10.55 444 LEU B N 1
ATOM 10631 C CA . LEU B 1 444 ? 49.905 -37.627 60.141 1.00 12.94 444 LEU B CA 1
ATOM 10632 C C . LEU B 1 444 ? 48.573 -38.219 59.700 1.00 14.35 444 LEU B C 1
ATOM 10633 O O . LEU B 1 444 ? 47.598 -37.496 59.483 1.00 12.07 444 LEU B O 1
ATOM 10638 N N . ASP B 1 445 ? 48.530 -39.535 59.541 1.00 11.71 445 ASP B N 1
ATOM 10639 C CA . ASP B 1 445 ? 47.345 -40.161 58.974 1.00 11.50 445 ASP B CA 1
ATOM 10640 C C . ASP B 1 445 ? 47.245 -41.621 59.384 1.00 10.64 445 ASP B C 1
ATOM 10641 O O . ASP B 1 445 ? 48.065 -42.112 60.175 1.00 12.31 445 ASP B O 1
ATOM 10646 N N . GLU B 1 446 ? 46.244 -42.311 58.847 1.00 12.34 446 GLU B N 1
ATOM 10647 C CA . GLU B 1 446 ? 45.942 -43.681 59.250 1.00 10.24 446 GLU B CA 1
ATOM 10648 C C . GLU B 1 446 ? 47.098 -44.648 58.982 1.00 14.66 446 GLU B C 1
ATOM 10649 O O . GLU B 1 446 ? 47.188 -45.698 59.618 1.00 14.47 446 GLU B O 1
ATOM 10655 N N . THR B 1 447 ? 47.981 -44.311 58.042 1.00 9.70 447 THR B N 1
ATOM 10656 C CA . THR B 1 447 ? 49.055 -45.233 57.688 1.00 11.47 447 THR B CA 1
ATOM 10657 C C . THR B 1 447 ? 50.244 -45.140 58.642 1.00 15.33 447 THR B C 1
ATOM 10658 O O . THR B 1 447 ? 51.120 -45.995 58.615 1.00 13.14 447 THR B O 1
ATOM 10662 N N . VAL B 1 448 ? 50.274 -44.100 59.471 1.00 11.76 448 VAL B N 1
ATOM 10663 C CA . VAL B 1 448 ? 51.459 -43.781 60.260 1.00 12.02 448 VAL B CA 1
ATOM 10664 C C . VAL B 1 448 ? 51.704 -44.765 61.403 1.00 15.74 448 VAL B C 1
ATOM 10665 O O . VAL B 1 448 ? 50.787 -45.113 62.144 1.00 15.35 448 VAL B O 1
ATOM 10669 N N . THR B 1 449 ? 52.952 -45.200 61.536 1.00 15.31 449 THR B N 1
ATOM 10670 C CA . THR B 1 449 ? 53.343 -46.132 62.587 1.00 21.23 449 THR B CA 1
ATOM 10671 C C . THR B 1 449 ? 54.380 -45.473 63.489 1.00 24.76 449 THR B C 1
ATOM 10672 O O . THR B 1 449 ? 54.922 -44.412 63.159 1.00 19.42 449 THR B O 1
ATOM 10676 N N . VAL B 1 450 ? 54.680 -46.106 64.618 1.00 21.03 450 VAL B N 1
ATOM 10677 C CA . VAL B 1 450 ? 55.721 -45.580 65.495 1.00 20.56 450 VAL B CA 1
ATOM 10678 C C . VAL B 1 450 ? 57.069 -45.554 64.778 1.00 18.72 450 VAL B C 1
ATOM 10679 O O . VAL B 1 450 ? 57.914 -44.711 65.073 1.00 20.36 450 VAL B O 1
ATOM 10683 N N . GLN B 1 451 ? 57.258 -46.449 63.810 1.00 18.23 451 GLN B N 1
ATOM 10684 C CA . GLN B 1 451 ? 58.482 -46.433 63.008 1.00 17.79 451 GLN B CA 1
ATOM 10685 C C . GLN B 1 451 ? 58.594 -45.179 62.130 1.00 21.70 451 GLN B C 1
ATOM 10686 O O . GLN B 1 451 ? 59.689 -44.651 61.930 1.00 18.53 451 GLN B O 1
ATOM 10692 N N . ASP B 1 452 ? 57.466 -44.711 61.599 1.00 18.65 452 ASP B N 1
ATOM 10693 C CA . ASP B 1 452 ? 57.454 -43.460 60.842 1.00 14.70 452 ASP B CA 1
ATOM 10694 C C . ASP B 1 452 ? 57.773 -42.284 61.759 1.00 15.19 452 ASP B C 1
ATOM 10695 O O . ASP B 1 452 ? 58.477 -41.351 61.372 1.00 15.76 452 ASP B O 1
ATOM 10700 N N . LEU B 1 453 ? 57.250 -42.333 62.981 1.00 17.92 453 LEU B N 1
ATOM 10701 C CA . LEU B 1 453 ? 57.518 -41.305 63.987 1.00 20.61 453 LEU B CA 1
ATOM 10702 C C . LEU B 1 453 ? 59.014 -41.176 64.235 1.00 20.72 453 LEU B C 1
ATOM 10703 O O . LEU B 1 453 ? 59.558 -40.076 64.330 1.00 19.65 453 LEU B O 1
ATOM 10708 N N . LEU B 1 454 ? 59.678 -42.321 64.347 1.00 19.78 454 LEU B N 1
ATOM 10709 C CA . LEU B 1 454 ? 61.116 -42.354 64.569 1.00 20.87 454 LEU B CA 1
ATOM 10710 C C . LEU B 1 454 ? 61.890 -41.708 63.421 1.00 22.84 454 LEU B C 1
ATOM 10711 O O . LEU B 1 454 ? 62.827 -40.932 63.651 1.00 19.76 454 LEU B O 1
ATOM 10716 N N . ASP B 1 455 ? 61.500 -42.020 62.186 1.00 22.36 455 ASP B N 1
ATOM 10717 C CA . ASP B 1 455 ? 62.104 -41.377 61.023 1.00 21.14 455 ASP B CA 1
ATOM 10718 C C . ASP B 1 455 ? 61.961 -39.863 61.108 1.00 19.53 455 ASP B C 1
ATOM 10719 O O . ASP B 1 455 ? 62.906 -39.132 60.831 1.00 19.14 455 ASP B O 1
ATOM 10724 N N . LEU B 1 456 ? 60.775 -39.396 61.488 1.00 16.07 456 LEU B N 1
ATOM 10725 C CA . LEU B 1 456 ? 60.531 -37.956 61.585 1.00 15.45 456 LEU B CA 1
ATOM 10726 C C . LEU B 1 456 ? 61.411 -37.284 62.641 1.00 17.72 456 LEU B C 1
ATOM 10727 O O . LEU B 1 456 ? 61.974 -36.212 62.407 1.00 15.95 456 LEU B O 1
ATOM 10732 N N . TRP B 1 457 ? 61.532 -37.915 63.801 1.00 21.56 457 TRP B N 1
ATOM 10733 C CA . TRP B 1 457 ? 62.374 -37.372 64.856 1.00 19.31 457 TRP B CA 1
ATOM 10734 C C . TRP B 1 457 ? 63.827 -37.310 64.401 1.00 25.26 457 TRP B C 1
ATOM 10735 O O . TRP B 1 457 ? 64.518 -36.314 64.628 1.00 23.85 457 TRP B O 1
ATOM 10746 N N . GLN B 1 458 ? 64.287 -38.372 63.746 1.00 24.36 458 GLN B N 1
ATOM 10747 C CA . GLN B 1 458 ? 65.682 -38.432 63.319 1.00 23.40 458 GLN B CA 1
ATOM 10748 C C . GLN B 1 458 ? 65.972 -37.414 62.227 1.00 23.61 458 GLN B C 1
ATOM 10749 O O . GLN B 1 458 ? 67.046 -36.822 62.197 1.00 23.14 458 GLN B O 1
ATOM 10755 N N . VAL B 1 459 ? 65.003 -37.210 61.340 1.00 23.22 459 VAL B N 1
ATOM 10756 C CA . VAL B 1 459 ? 65.112 -36.188 60.312 1.00 21.48 459 VAL B CA 1
ATOM 10757 C C . VAL B 1 459 ? 65.235 -34.806 60.945 1.00 21.67 459 VAL B C 1
ATOM 10758 O O . VAL B 1 459 ? 66.086 -34.001 60.550 1.00 26.82 459 VAL B O 1
ATOM 10762 N N . PHE B 1 460 ? 64.399 -34.530 61.941 1.00 20.96 460 PHE B N 1
ATOM 10763 C CA . PHE B 1 460 ? 64.445 -33.231 62.607 1.00 20.74 460 PHE B CA 1
ATOM 10764 C C . PHE B 1 460 ? 65.646 -33.096 63.540 1.00 25.19 460 PHE B C 1
ATOM 10765 O O . PHE B 1 460 ? 66.150 -31.993 63.750 1.00 26.69 460 PHE B O 1
ATOM 10773 N N . ALA B 1 461 ? 66.107 -34.212 64.097 1.00 23.76 461 ALA B N 1
ATOM 10774 C CA . ALA B 1 461 ? 67.269 -34.180 64.982 1.00 27.83 461 ALA B CA 1
ATOM 10775 C C . ALA B 1 461 ? 68.551 -33.980 64.186 1.00 32.28 461 ALA B C 1
ATOM 10776 O O . ALA B 1 461 ? 69.524 -33.419 64.693 1.00 32.64 461 ALA B O 1
ATOM 10778 N N . GLY B 1 462 ? 68.555 -34.450 62.942 1.00 26.14 462 GLY B N 1
ATOM 10779 C CA . GLY B 1 462 ? 69.752 -34.386 62.123 1.00 31.96 462 GLY B CA 1
ATOM 10780 C C . GLY B 1 462 ? 70.688 -35.539 62.436 1.00 33.82 462 GLY B C 1
ATOM 10781 O O . GLY B 1 462 ? 71.813 -35.596 61.936 1.00 37.67 462 GLY B O 1
ATOM 10782 N N . LYS B 1 463 ? 70.217 -36.455 63.277 1.00 33.07 463 LYS B N 1
ATOM 10783 C CA . LYS B 1 463 ? 70.956 -37.670 63.598 1.00 37.34 463 LYS B CA 1
ATOM 10784 C C . LYS B 1 463 ? 70.004 -38.740 64.126 1.00 38.96 463 LYS B C 1
ATOM 10785 O O . LYS B 1 463 ? 68.834 -38.458 64.386 1.00 44.50 463 LYS B O 1
ATOM 10791 N N . ASP B 1 464 ? 70.509 -39.961 64.290 1.00 33.03 464 ASP B N 1
ATOM 10792 C CA . ASP B 1 464 ? 69.666 -41.098 64.652 1.00 31.95 464 ASP B CA 1
ATOM 10793 C C . ASP B 1 464 ? 69.546 -41.343 66.157 1.00 37.87 464 ASP B C 1
ATOM 10794 O O . ASP B 1 464 ? 68.524 -41.845 66.639 1.00 38.60 464 ASP B O 1
ATOM 10799 N N . ASN B 1 465 ? 70.592 -41.004 66.900 1.00 38.07 465 ASN B N 1
ATOM 10800 C CA . ASN B 1 465 ? 70.547 -41.140 68.350 1.00 39.73 465 ASN B CA 1
ATOM 10801 C C . ASN B 1 465 ? 69.821 -39.951 68.974 1.00 40.40 465 ASN B C 1
ATOM 10802 O O . ASN B 1 465 ? 70.330 -38.825 68.984 1.00 41.29 465 ASN B O 1
ATOM 10807 N N . LEU B 1 466 ? 68.624 -40.214 69.486 1.00 35.13 466 LEU B N 1
ATOM 10808 C CA . LEU B 1 466 ? 67.771 -39.171 70.034 1.00 36.65 466 LEU B CA 1
ATOM 10809 C C . LEU B 1 466 ? 68.032 -38.976 71.522 1.00 36.40 466 LEU B C 1
ATOM 10810 O O . LEU B 1 466 ? 68.423 -39.915 72.211 1.00 37.16 466 LEU B O 1
ATOM 10815 N N . PRO B 1 467 ? 67.810 -37.751 72.025 1.00 39.30 467 PRO B N 1
ATOM 10816 C CA . PRO B 1 467 ? 68.016 -37.435 73.445 1.00 36.98 467 PRO B CA 1
ATOM 10817 C C . PRO B 1 467 ? 66.839 -37.887 74.305 1.00 36.30 467 PRO B C 1
ATOM 10818 O O . PRO B 1 467 ? 66.639 -37.358 75.404 1.00 42.63 467 PRO B O 1
ATOM 10822 N N . PHE B 1 468 ? 66.066 -38.844 73.796 1.00 30.63 468 PHE B N 1
ATOM 10823 C CA . PHE B 1 468 ? 64.946 -39.427 74.529 1.00 30.98 468 PHE B CA 1
ATOM 10824 C C . PHE B 1 468 ? 64.623 -40.802 73.951 1.00 34.63 468 PHE B C 1
ATOM 10825 O O . PHE B 1 468 ? 65.004 -41.115 72.817 1.00 37.07 468 PHE B O 1
ATOM 10833 N N . THR B 1 469 ? 63.929 -41.625 74.729 1.00 37.83 469 THR B N 1
ATOM 10834 C CA . THR B 1 469 ? 63.367 -42.859 74.195 1.00 46.09 469 THR B CA 1
ATOM 10835 C C . THR B 1 469 ? 61.908 -42.625 73.840 1.00 42.04 469 THR B C 1
ATOM 10836 O O . THR B 1 469 ? 61.194 -41.931 74.568 1.00 41.74 469 THR B O 1
ATOM 10840 N N . PRO B 1 470 ? 61.472 -43.188 72.706 1.00 40.66 470 PRO B N 1
ATOM 10841 C CA . PRO B 1 470 ? 60.078 -43.121 72.262 1.00 38.74 470 PRO B CA 1
ATOM 10842 C C . PRO B 1 470 ? 59.080 -43.422 73.381 1.00 40.22 470 PRO B C 1
ATOM 10843 O O . PRO B 1 470 ? 58.180 -42.612 73.616 1.00 41.66 470 PRO B O 1
ATOM 10847 N N . GLU B 1 471 ?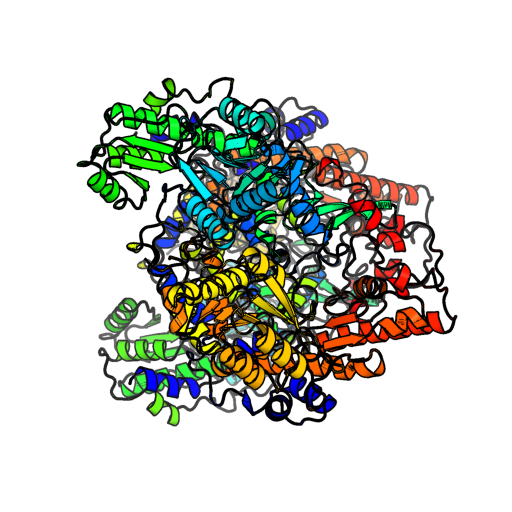 59.243 -44.550 74.070 1.00 39.43 471 GLU B N 1
ATOM 10848 C CA . GLU B 1 471 ? 58.283 -44.950 75.097 1.00 42.87 471 GLU B CA 1
ATOM 10849 C C . GLU B 1 471 ? 58.270 -44.002 76.302 1.00 38.80 471 GLU B C 1
ATOM 10850 O O . GLU B 1 471 ? 57.227 -43.808 76.931 1.00 40.67 471 GLU B O 1
ATOM 10856 N N . GLU B 1 472 ? 59.421 -43.408 76.608 1.00 37.88 472 GLU B N 1
ATOM 10857 C CA . GLU B 1 472 ? 59.541 -42.439 77.705 1.00 45.69 472 GLU B CA 1
ATOM 10858 C C . GLU B 1 472 ? 58.566 -41.262 77.571 1.00 43.40 472 GLU B C 1
ATOM 10859 O O . GLU B 1 472 ? 58.101 -40.701 78.569 1.00 46.68 472 GLU B O 1
ATOM 10865 N N . LEU B 1 473 ? 58.254 -40.905 76.329 1.00 30.42 473 LEU B N 1
ATOM 10866 C CA . LEU B 1 473 ? 57.431 -39.738 76.043 1.00 30.51 473 LEU B CA 1
ATOM 10867 C C . LEU B 1 473 ? 55.957 -39.973 76.340 1.00 24.81 473 LEU B C 1
ATOM 10868 O O . LEU B 1 473 ? 55.206 -39.014 76.536 1.00 31.11 473 LEU B O 1
ATOM 10873 N N . TRP B 1 474 ? 55.539 -41.236 76.373 1.00 31.13 474 TRP B N 1
ATOM 10874 C CA . TRP B 1 474 ? 54.121 -41.544 76.529 1.00 33.87 474 TRP B CA 1
ATOM 10875 C C . TRP B 1 474 ? 53.519 -40.959 77.802 1.00 38.52 474 TRP B C 1
ATOM 10876 O O . TRP B 1 474 ? 52.369 -40.517 77.804 1.00 37.29 474 TRP B O 1
ATOM 10887 N N . SER B 1 475 ? 54.306 -40.953 78.875 1.00 42.72 475 SER B N 1
ATOM 10888 C CA . SER B 1 475 ? 53.861 -40.427 80.163 1.00 47.89 475 SER B CA 1
ATOM 10889 C C . SER B 1 475 ? 53.455 -38.957 80.074 1.00 47.80 475 SER B C 1
ATOM 10890 O O . SER B 1 475 ? 52.623 -38.491 80.851 1.00 50.16 475 SER B O 1
ATOM 10893 N N . GLU B 1 476 ? 54.043 -38.232 79.124 1.00 45.57 476 GLU B N 1
ATOM 10894 C CA . GLU B 1 476 ? 53.732 -36.816 78.934 1.00 44.97 476 GLU B CA 1
ATOM 10895 C C . GLU B 1 476 ? 52.532 -36.600 78.024 1.00 41.07 476 GLU B C 1
ATOM 10896 O O . GLU B 1 476 ? 51.939 -35.518 78.006 1.00 39.70 476 GLU B O 1
ATOM 10902 N N . VAL B 1 477 ? 52.205 -37.621 77.244 1.00 40.50 477 VAL B N 1
ATOM 10903 C CA . VAL B 1 477 ? 51.156 -37.507 76.243 1.00 42.17 477 VAL B CA 1
ATOM 10904 C C . VAL B 1 477 ? 49.816 -37.163 76.874 1.00 51.79 477 VAL B C 1
ATOM 10905 O O . VAL B 1 477 ? 49.200 -37.979 77.566 1.00 54.23 477 VAL B O 1
ATOM 10909 N N . LYS B 1 478 ? 49.401 -35.921 76.661 1.00 54.32 478 LYS B N 1
ATOM 10910 C CA . LYS B 1 478 ? 48.064 -35.484 77.012 1.00 58.50 478 LYS B CA 1
ATOM 10911 C C . LYS B 1 478 ? 47.342 -35.230 75.683 1.00 52.94 478 LYS B C 1
ATOM 10912 O O . LYS B 1 478 ? 47.765 -34.401 74.871 1.00 57.35 478 LYS B O 1
ATOM 10918 N N . THR B 1 479 ? 46.283 -35.997 75.447 1.00 41.75 479 THR B N 1
ATOM 10919 C CA . THR B 1 479 ? 45.599 -36.007 74.156 1.00 41.48 479 THR B CA 1
ATOM 10920 C C . THR B 1 479 ? 44.189 -35.454 74.206 1.00 37.78 479 THR B C 1
ATOM 10921 O O . THR B 1 479 ? 43.470 -35.488 73.205 1.00 33.49 479 THR B O 1
ATOM 10925 N N . SER B 1 480 ? 43.768 -34.975 75.368 1.00 35.53 480 SER B N 1
ATOM 10926 C CA . SER B 1 480 ? 42.422 -34.445 75.469 1.00 30.96 480 SER B CA 1
ATOM 10927 C C . SER B 1 480 ? 42.392 -33.035 74.899 1.00 26.81 480 SER B C 1
ATOM 10928 O O . SER B 1 480 ? 43.432 -32.387 74.726 1.00 30.63 480 SER B O 1
ATOM 10931 N N . PHE B 1 481 ? 41.192 -32.581 74.569 1.00 30.13 481 PHE B N 1
ATOM 10932 C CA . PHE B 1 481 ? 40.996 -31.219 74.117 1.00 23.24 481 PHE B CA 1
ATOM 10933 C C . PHE B 1 481 ? 40.265 -30.509 75.250 1.00 27.38 481 PHE B C 1
ATOM 10934 O O . PHE B 1 481 ? 39.733 -31.170 76.145 1.00 30.56 481 PHE B O 1
ATOM 10942 N N . PRO B 1 482 ? 40.243 -29.168 75.231 1.00 29.72 482 PRO B N 1
ATOM 10943 C CA . PRO B 1 482 ? 39.427 -28.472 76.233 1.00 32.77 482 PRO B CA 1
ATOM 10944 C C . PRO B 1 482 ? 37.974 -28.917 76.105 1.00 30.85 482 PRO B C 1
ATOM 10945 O O . PRO B 1 482 ? 37.590 -29.419 75.047 1.00 25.58 482 PRO B O 1
ATOM 10949 N N . ALA B 1 483 ? 37.185 -28.755 77.160 1.00 25.53 483 ALA B N 1
ATOM 10950 C CA . ALA B 1 483 ? 35.804 -29.220 77.140 1.00 25.94 483 ALA B CA 1
ATOM 10951 C C . ALA B 1 483 ? 35.007 -28.570 76.012 1.00 23.98 483 ALA B C 1
ATOM 10952 O O . ALA B 1 483 ? 34.139 -29.208 75.413 1.00 26.81 483 ALA B O 1
ATOM 10954 N N . ASP B 1 484 ? 35.310 -27.307 75.718 1.00 24.02 484 ASP B N 1
ATOM 10955 C CA . ASP B 1 484 ? 34.599 -26.580 74.666 1.00 29.69 484 ASP B CA 1
ATOM 10956 C C . ASP B 1 484 ? 34.848 -27.159 73.263 1.00 28.30 484 ASP B C 1
ATOM 10957 O O . ASP B 1 484 ? 34.108 -26.854 72.324 1.00 29.15 484 ASP B O 1
ATOM 10962 N N . LEU B 1 485 ? 35.868 -28.002 73.126 1.00 23.96 485 LEU B N 1
ATOM 10963 C CA . LEU B 1 485 ? 36.166 -28.617 71.824 1.00 21.84 485 LEU B CA 1
ATOM 10964 C C . LEU B 1 485 ? 36.020 -30.132 71.841 1.00 22.55 485 LEU B C 1
ATOM 10965 O O . LEU B 1 485 ? 36.259 -30.793 70.826 1.00 16.63 485 LEU B O 1
ATOM 10970 N N . THR B 1 486 ? 35.630 -30.680 72.987 1.00 23.18 486 THR B N 1
ATOM 10971 C CA . THR B 1 486 ? 35.530 -32.127 73.148 1.00 24.56 486 THR B CA 1
ATOM 10972 C C . THR B 1 486 ? 34.123 -32.616 72.838 1.00 24.36 486 THR B C 1
ATOM 10973 O O . THR B 1 486 ? 33.162 -32.281 73.539 1.00 24.35 486 THR B O 1
ATOM 10977 N N . ARG B 1 487 ? 34.005 -33.425 71.792 1.00 21.63 487 ARG B N 1
ATOM 10978 C CA . ARG B 1 487 ? 32.708 -33.951 71.404 1.00 16.81 487 ARG B CA 1
ATOM 10979 C C . ARG B 1 487 ? 32.136 -34.925 72.442 1.00 18.99 487 ARG B C 1
ATOM 10980 O O . ARG B 1 487 ? 32.850 -35.795 72.950 1.00 23.29 487 ARG B O 1
ATOM 10988 N N . GLN B 1 488 ? 30.845 -34.773 72.735 1.00 20.77 488 GLN B N 1
ATOM 10989 C CA . GLN B 1 488 ? 30.122 -35.703 73.603 1.00 20.23 488 GLN B CA 1
ATOM 10990 C C . GLN B 1 488 ? 29.031 -36.476 72.858 1.00 22.73 488 GLN B C 1
ATOM 10991 O O . GLN B 1 488 ? 28.673 -37.590 73.251 1.00 25.84 488 GLN B O 1
ATOM 10997 N N . SER B 1 489 ? 28.506 -35.897 71.782 1.00 19.35 489 SER B N 1
ATOM 10998 C CA . SER B 1 489 ? 27.394 -36.522 71.058 1.00 16.25 489 SER B CA 1
ATOM 10999 C C . SER B 1 489 ? 27.848 -37.751 70.277 1.00 17.10 489 SER B C 1
ATOM 11000 O O . SER B 1 489 ? 28.992 -37.823 69.813 1.00 19.27 489 SER B O 1
ATOM 11003 N N . LEU B 1 490 ? 26.940 -38.712 70.124 1.00 19.03 490 LEU B N 1
ATOM 11004 C CA . LEU B 1 490 ? 27.267 -39.961 69.440 1.00 18.79 490 LEU B CA 1
ATOM 11005 C C . LEU B 1 490 ? 27.031 -39.868 67.937 1.00 19.21 490 LEU B C 1
ATOM 11006 O O . LEU B 1 490 ? 26.410 -38.921 67.448 1.00 18.18 490 LEU B O 1
ATOM 11011 N N . TYR B 1 491 ? 27.527 -40.861 67.205 1.00 13.21 491 TYR B N 1
ATOM 11012 C CA . TYR B 1 491 ? 27.411 -40.879 65.752 1.00 16.79 491 TYR B CA 1
ATOM 11013 C C . TYR B 1 491 ? 27.464 -42.327 65.264 1.00 13.46 491 TYR B C 1
ATOM 11014 O O . TYR B 1 491 ? 27.998 -43.204 65.964 1.00 14.96 491 TYR B O 1
ATOM 11023 N N . LEU B 1 492 ? 26.897 -42.569 64.085 1.00 13.56 492 LEU B N 1
ATOM 11024 C CA . LEU B 1 492 ? 26.895 -43.902 63.466 1.00 13.73 492 LEU B CA 1
ATOM 11025 C C . LEU B 1 492 ? 26.272 -44.946 64.397 1.00 15.83 492 LEU B C 1
ATOM 11026 O O . LEU B 1 492 ? 26.734 -46.089 64.464 1.00 15.17 492 LEU B O 1
ATOM 11031 N N . GLN B 1 493 ? 25.229 -44.540 65.116 1.00 15.81 493 GLN B N 1
ATOM 11032 C CA . GLN B 1 493 ? 24.558 -45.440 66.054 1.00 15.29 493 GLN B CA 1
ATOM 11033 C C . GLN B 1 493 ? 23.530 -46.359 65.385 1.00 18.11 493 GLN B C 1
ATOM 11034 O O . GLN B 1 493 ? 23.046 -47.314 66.007 1.00 17.97 493 GLN B O 1
ATOM 11040 N N . ASP B 1 494 ? 23.184 -46.079 64.132 1.00 14.15 494 ASP B N 1
ATOM 11041 C CA . ASP B 1 494 ? 22.220 -46.926 63.433 1.00 16.63 494 ASP B CA 1
ATOM 11042 C C . ASP B 1 494 ? 22.800 -48.322 63.231 1.00 19.27 494 ASP B C 1
ATOM 11043 O O . ASP B 1 494 ? 24.009 -48.477 63.052 1.00 17.13 494 ASP B O 1
ATOM 11048 N N . ALA B 1 495 ? 21.928 -49.328 63.262 1.00 16.11 495 ALA B N 1
ATOM 11049 C CA . ALA B 1 495 ? 22.345 -50.730 63.165 1.00 18.68 495 ALA B CA 1
ATOM 11050 C C . ALA B 1 495 ? 23.294 -51.030 62.005 1.00 15.94 495 ALA B C 1
ATOM 11051 O O . ALA B 1 495 ? 24.195 -51.869 62.126 1.00 15.05 495 ALA B O 1
ATOM 11053 N N . VAL B 1 496 ? 23.094 -50.351 60.878 1.00 13.02 496 VAL B N 1
ATOM 11054 C CA . VAL B 1 496 ? 23.884 -50.634 59.688 1.00 16.43 496 VAL B CA 1
ATOM 11055 C C . VAL B 1 496 ? 25.390 -50.432 59.933 1.00 14.93 496 VAL B C 1
ATOM 11056 O O . VAL B 1 496 ? 26.222 -51.065 59.280 1.00 12.06 496 VAL B O 1
ATOM 11060 N N . PHE B 1 497 ? 25.736 -49.556 60.874 1.00 12.15 497 PHE B N 1
ATOM 11061 C CA . PHE B 1 497 ? 27.135 -49.262 61.164 1.00 9.94 497 PHE B CA 1
ATOM 11062 C C . PHE B 1 497 ? 27.700 -50.198 62.225 1.00 13.45 497 PHE B C 1
ATOM 11063 O O . PHE B 1 497 ? 28.881 -50.109 62.575 1.00 14.98 497 PHE B O 1
ATOM 11071 N N . ASN B 1 498 ? 26.869 -51.108 62.723 1.00 13.07 498 ASN B N 1
ATOM 11072 C CA . ASN B 1 498 ? 27.321 -52.045 63.749 1.00 17.07 498 ASN B CA 1
ATOM 11073 C C . ASN B 1 498 ? 27.347 -53.520 63.337 1.00 20.65 498 ASN B C 1
ATOM 11074 O O . ASN B 1 498 ? 28.086 -54.313 63.918 1.00 22.98 498 ASN B O 1
ATOM 11079 N N . GLN B 1 499 ? 26.562 -53.877 62.324 1.00 17.13 499 GLN B N 1
ATOM 11080 C CA . GLN B 1 499 ? 26.230 -55.280 62.067 1.00 21.73 499 GLN B CA 1
ATOM 11081 C C . GLN B 1 499 ? 27.164 -56.012 61.110 1.00 16.27 499 GLN B C 1
ATOM 11082 O O . GLN B 1 499 ? 27.026 -57.223 60.929 1.00 15.05 499 GLN B O 1
ATOM 11088 N N . TYR B 1 500 ? 28.083 -55.293 60.475 1.00 14.93 500 TYR B N 1
ATOM 11089 C CA . TYR B 1 500 ? 28.851 -55.879 59.377 1.00 10.08 500 TYR B CA 1
ATOM 11090 C C . TYR B 1 500 ? 30.347 -55.681 59.560 1.00 10.51 500 TYR B C 1
ATOM 11091 O O . TYR B 1 500 ? 31.023 -55.192 58.657 1.00 13.84 500 TYR B O 1
ATOM 11100 N N . HIS B 1 501 ? 30.859 -56.077 60.721 1.00 12.32 501 HIS B N 1
ATOM 11101 C CA . HIS B 1 501 ? 32.266 -55.829 61.034 1.00 11.34 501 HIS B CA 1
ATOM 11102 C C . HIS B 1 501 ? 33.211 -56.994 60.732 1.00 11.78 501 HIS B C 1
ATOM 11103 O O . HIS B 1 501 ? 34.425 -56.801 60.656 1.00 13.91 501 HIS B O 1
ATOM 11110 N N . SER B 1 502 ? 32.683 -58.198 60.536 1.00 10.41 502 SER B N 1
ATOM 11111 C CA . SER B 1 502 ? 33.552 -59.265 60.029 1.00 10.05 502 SER B CA 1
ATOM 11112 C C . SER B 1 502 ? 33.687 -59.107 58.524 1.00 10.13 502 SER B C 1
ATOM 11113 O O . SER B 1 502 ? 32.803 -58.524 57.874 1.00 8.07 502 SER B O 1
ATOM 11116 N N . GLU B 1 503 ? 34.777 -59.622 57.951 1.00 7.94 503 GLU B N 1
ATOM 11117 C CA . GLU B 1 503 ? 34.952 -59.484 56.508 1.00 9.07 503 GLU B CA 1
ATOM 11118 C C . GLU B 1 503 ? 33.855 -60.231 55.771 1.00 8.62 503 GLU B C 1
ATOM 11119 O O . GLU B 1 503 ? 33.350 -59.767 54.730 1.00 8.97 503 GLU B O 1
ATOM 11125 N N . THR B 1 504 ? 33.469 -61.378 56.323 1.00 9.70 504 THR B N 1
ATOM 11126 C CA . THR B 1 504 ? 32.421 -62.185 55.720 1.00 9.51 504 THR B CA 1
ATOM 11127 C C . THR B 1 504 ? 31.078 -61.451 55.738 1.00 7.29 504 THR B C 1
ATOM 11128 O O . THR B 1 504 ? 30.338 -61.461 54.739 1.00 9.48 504 THR B O 1
ATOM 11132 N N . GLU B 1 505 ? 30.773 -60.798 56.857 1.00 6.64 505 GLU B N 1
ATOM 11133 C CA . GLU B 1 505 ? 29.544 -60.012 56.944 1.00 10.98 505 GLU B CA 1
ATOM 11134 C C . GLU B 1 505 ? 29.527 -58.894 55.915 1.00 13.58 505 GLU B C 1
ATOM 11135 O O . GLU B 1 505 ? 28.509 -58.690 55.236 1.00 9.05 505 GLU B O 1
ATOM 11141 N N . LEU B 1 506 ? 30.632 -58.160 55.793 1.00 9.73 506 LEU B N 1
ATOM 11142 C CA . LEU B 1 506 ? 30.654 -57.038 54.853 1.00 10.32 506 LEU B CA 1
ATOM 11143 C C . LEU B 1 506 ? 30.567 -57.538 53.420 1.00 11.13 506 LEU B C 1
ATOM 11144 O O . LEU B 1 506 ? 29.833 -56.971 52.612 1.00 10.64 506 LEU B O 1
ATOM 11149 N N . LEU B 1 507 ? 31.307 -58.602 53.109 1.00 10.46 507 LEU B N 1
ATOM 11150 C CA . LEU B 1 507 ? 31.233 -59.227 51.787 1.00 10.17 507 LEU B CA 1
ATOM 11151 C C . LEU B 1 507 ? 29.785 -59.536 51.404 1.00 9.99 507 LEU B C 1
ATOM 11152 O O . LEU B 1 507 ? 29.351 -59.262 50.281 1.00 10.43 507 LEU B O 1
ATOM 11157 N N . ARG B 1 508 ? 29.038 -60.101 52.346 1.00 7.72 508 ARG B N 1
ATOM 11158 C CA . ARG B 1 508 ? 27.651 -60.474 52.092 1.00 7.34 508 ARG B CA 1
ATOM 11159 C C . ARG B 1 508 ? 26.721 -59.272 51.983 1.00 13.28 508 ARG B C 1
ATOM 11160 O O . ARG B 1 508 ? 25.809 -59.261 51.147 1.00 10.64 508 ARG B O 1
ATOM 11168 N N . TYR B 1 509 ? 26.952 -58.259 52.812 1.00 10.58 509 TYR B N 1
ATOM 11169 C CA . TYR B 1 509 ? 26.181 -57.020 52.695 1.00 9.00 509 TYR B CA 1
ATOM 11170 C C . TYR B 1 509 ? 26.387 -56.373 51.331 1.00 13.71 509 TYR B C 1
ATOM 11171 O O . TYR B 1 509 ? 25.414 -55.977 50.678 1.00 10.36 509 TYR B O 1
ATOM 11180 N N . LEU B 1 510 ? 27.649 -56.242 50.917 1.00 9.89 510 LEU B N 1
ATOM 11181 C CA . LEU B 1 510 ? 27.977 -55.681 49.612 1.00 9.39 510 LEU B CA 1
ATOM 11182 C C . LEU B 1 510 ? 27.312 -56.469 48.504 1.00 12.16 510 LEU B C 1
ATOM 11183 O O . LEU B 1 510 ? 26.727 -55.894 47.583 1.00 10.29 510 LEU B O 1
ATOM 11188 N N . HIS B 1 511 ? 27.398 -57.792 48.597 1.00 8.87 511 HIS B N 1
ATOM 11189 C CA . HIS B 1 511 ? 26.832 -58.650 47.567 1.00 9.58 511 HIS B CA 1
ATOM 11190 C C . HIS B 1 511 ? 25.307 -58.507 47.482 1.00 13.60 511 HIS B C 1
ATOM 11191 O O . HIS B 1 511 ? 24.734 -58.472 46.379 1.00 11.30 511 HIS B O 1
ATOM 11198 N N . GLN B 1 512 ? 24.646 -58.412 48.634 1.00 11.27 512 GLN B N 1
ATOM 11199 C CA . GLN B 1 512 ? 23.202 -58.228 48.642 1.00 12.34 512 GLN B CA 1
ATOM 11200 C C . GLN B 1 512 ? 22.776 -56.909 48.008 1.00 13.24 512 GLN B C 1
ATOM 11201 O O . GLN B 1 512 ? 21.816 -56.870 47.233 1.00 12.25 512 GLN B O 1
ATOM 11207 N N . LEU B 1 513 ? 23.471 -55.827 48.345 1.00 9.92 513 LEU B N 1
ATOM 11208 C CA . LEU B 1 513 ? 23.158 -54.537 47.730 1.00 10.06 513 LEU B CA 1
ATOM 11209 C C . LEU B 1 513 ? 23.436 -54.568 46.234 1.00 13.10 513 LEU B C 1
ATOM 11210 O O . LEU B 1 513 ? 22.636 -54.075 45.431 1.00 12.46 513 LEU B O 1
ATOM 11215 N N . GLU B 1 514 ? 24.570 -55.152 45.859 1.00 10.91 514 GLU B N 1
ATOM 11216 C CA . GLU B 1 514 ? 24.964 -55.212 44.453 1.00 12.49 514 GLU B CA 1
ATOM 11217 C C . GLU B 1 514 ? 23.920 -55.957 43.627 1.00 13.93 514 GLU B C 1
ATOM 11218 O O . GLU B 1 514 ? 23.593 -55.557 42.503 1.00 12.95 514 GLU B O 1
ATOM 11224 N N . SER B 1 515 ? 23.379 -57.022 44.208 1.00 12.80 515 SER B N 1
ATOM 11225 C CA A SER B 1 515 ? 22.436 -57.889 43.511 0.40 14.30 515 SER B CA 1
ATOM 11226 C CA B SER B 1 515 ? 22.437 -57.892 43.509 0.60 14.28 515 SER B CA 1
ATOM 11227 C C . SER B 1 515 ? 21.129 -57.187 43.166 1.00 14.36 515 SER B C 1
ATOM 11228 O O . SER B 1 515 ? 20.408 -57.616 42.261 1.00 12.97 515 SER B O 1
ATOM 11233 N N . LYS B 1 516 ? 20.821 -56.115 43.890 1.00 11.44 516 LYS B N 1
ATOM 11234 C CA . LYS B 1 516 ? 19.598 -55.344 43.646 1.00 13.15 516 LYS B CA 1
ATOM 11235 C C . LYS B 1 516 ? 19.733 -54.419 42.443 1.00 11.99 516 LYS B C 1
ATOM 11236 O O . LYS B 1 516 ? 18.738 -53.895 41.939 1.00 12.25 516 LYS B O 1
ATOM 11242 N N . ASP B 1 517 ? 20.961 -54.191 41.996 1.00 10.57 517 ASP B N 1
ATOM 11243 C CA . ASP B 1 517 ? 21.192 -53.142 41.011 1.00 11.11 517 ASP B CA 1
ATOM 11244 C C . ASP B 1 517 ? 21.493 -53.711 39.649 1.00 14.38 517 ASP B C 1
ATOM 11245 O O . ASP B 1 517 ? 22.321 -54.617 39.511 1.00 16.07 517 ASP B O 1
ATOM 11250 N N . LEU B 1 518 ? 20.827 -53.163 38.642 1.00 10.58 518 LEU B N 1
ATOM 11251 C CA . LEU B 1 518 ? 21.073 -53.566 37.259 1.00 9.61 518 LEU B CA 1
ATOM 11252 C C . LEU B 1 518 ? 22.199 -52.713 36.683 1.00 11.37 518 LEU B C 1
ATOM 11253 O O . LEU B 1 518 ? 22.038 -51.503 36.487 1.00 12.51 518 LEU B O 1
ATOM 11258 N N . ALA B 1 519 ? 23.336 -53.354 36.414 1.00 9.61 519 ALA B N 1
ATOM 11259 C CA . ALA B 1 519 ? 24.511 -52.683 35.856 1.00 9.25 519 ALA B CA 1
ATOM 11260 C C . ALA B 1 519 ? 24.924 -53.310 34.518 1.00 11.28 519 ALA B C 1
ATOM 11261 O O . ALA B 1 519 ? 24.236 -54.196 33.999 1.00 10.31 519 ALA B O 1
ATOM 11263 N N . LEU B 1 520 ? 26.049 -52.870 33.952 1.00 10.24 520 LEU B N 1
ATOM 11264 C CA . LEU B 1 520 ? 26.420 -53.329 32.611 1.00 10.18 520 LEU B CA 1
ATOM 11265 C C . LEU B 1 520 ? 26.869 -54.789 32.572 1.00 10.94 520 LEU B C 1
ATOM 11266 O O . LEU B 1 520 ? 27.055 -55.352 31.492 1.00 11.41 520 LEU B O 1
ATOM 11271 N N . ASN B 1 521 ? 27.030 -55.409 33.741 1.00 9.55 521 ASN B N 1
ATOM 11272 C CA . ASN B 1 521 ? 27.338 -56.838 33.775 1.00 9.51 521 ASN B CA 1
ATOM 11273 C C . ASN B 1 521 ? 26.077 -57.688 33.666 1.00 11.72 521 ASN B C 1
ATOM 11274 O O . ASN B 1 521 ? 26.147 -58.918 33.730 1.00 13.63 521 ASN B O 1
ATOM 11279 N N . THR B 1 522 ? 24.929 -57.030 33.483 1.00 9.50 522 THR B N 1
ATOM 11280 C CA . THR B 1 522 ? 23.664 -57.737 33.268 1.00 10.13 522 THR B CA 1
ATOM 11281 C C . THR B 1 522 ? 23.125 -57.519 31.854 1.00 12.11 522 THR B C 1
ATOM 11282 O O . THR B 1 522 ? 22.930 -58.476 31.107 1.00 12.46 522 THR B O 1
ATOM 11286 N N . SER B 1 523 ? 22.882 -56.267 31.477 1.00 10.00 523 SER B N 1
ATOM 11287 C CA . SER B 1 523 ? 22.332 -55.987 30.141 1.00 10.44 523 SER B CA 1
ATOM 11288 C C . SER B 1 523 ? 22.596 -54.547 29.713 1.00 10.86 523 SER B C 1
ATOM 11289 O O . SER B 1 523 ? 23.032 -53.727 30.525 1.00 9.67 523 SER B O 1
ATOM 11292 N N . MET B 1 524 ? 22.330 -54.252 28.437 1.00 9.58 524 MET B N 1
ATOM 11293 C CA . MET B 1 524 ? 22.565 -52.916 27.888 1.00 12.11 524 MET B CA 1
ATOM 11294 C C . MET B 1 524 ? 21.719 -51.878 28.609 1.00 12.25 524 MET B C 1
ATOM 11295 O O . MET B 1 524 ? 20.541 -52.117 28.891 1.00 12.40 524 MET B O 1
ATOM 11300 N N . ILE B 1 525 ? 22.326 -50.730 28.906 1.00 10.71 525 ILE B N 1
ATOM 11301 C CA . ILE B 1 525 ? 21.617 -49.613 29.521 1.00 11.24 525 ILE B CA 1
ATOM 11302 C C . ILE B 1 525 ? 21.678 -48.461 28.524 1.00 11.02 525 ILE B C 1
ATOM 11303 O O . ILE B 1 525 ? 22.608 -47.658 28.551 1.00 12.98 525 ILE B O 1
ATOM 11308 N N . PRO B 1 526 ? 20.691 -48.387 27.615 1.00 8.71 526 PRO B N 1
ATOM 11309 C CA . PRO B 1 526 ? 20.857 -47.508 26.454 1.00 9.28 526 PRO B CA 1
ATOM 11310 C C . PRO B 1 526 ? 20.474 -46.056 26.722 1.00 12.48 526 PRO B C 1
ATOM 11311 O O . PRO B 1 526 ? 19.651 -45.488 25.985 1.00 10.64 526 PRO B O 1
ATOM 11315 N N . LEU B 1 527 ? 21.061 -45.464 27.759 1.00 10.84 527 LEU B N 1
ATOM 11316 C CA . LEU B 1 527 ? 20.723 -44.093 28.148 1.00 10.12 527 LEU B CA 1
ATOM 11317 C C . LEU B 1 527 ? 21.239 -43.066 27.152 1.00 11.83 527 LEU B C 1
ATOM 11318 O O . LEU B 1 527 ? 22.452 -42.870 27.017 1.00 14.61 527 LEU B O 1
ATOM 11323 N N . GLY B 1 528 ? 20.314 -42.414 26.451 1.00 11.30 528 GLY B N 1
ATOM 11324 C CA . GLY B 1 528 ? 20.669 -41.317 25.568 1.00 11.91 528 GLY B CA 1
ATOM 11325 C C . GLY B 1 528 ? 21.386 -40.232 26.347 1.00 15.46 528 GLY B C 1
ATOM 11326 O O . GLY B 1 528 ? 21.073 -39.996 27.530 1.00 14.75 528 GLY B O 1
ATOM 11327 N N . SER B 1 529 ? 22.367 -39.609 25.689 1.00 13.01 529 SER B N 1
ATOM 11328 C CA . SER B 1 529 ? 23.197 -38.553 26.269 1.00 13.97 529 SER B CA 1
ATOM 11329 C C . SER B 1 529 ? 24.185 -39.058 27.319 1.00 18.97 529 SER B C 1
ATOM 11330 O O . SER B 1 529 ? 24.811 -38.247 28.015 1.00 19.16 529 SER B O 1
ATOM 11333 N N . CYS B 1 530 ? 24.345 -40.380 27.444 1.00 10.06 530 CYS B N 1
ATOM 11334 C CA . CYS B 1 530 ? 25.193 -40.913 28.515 1.00 10.33 530 CYS B CA 1
ATOM 11335 C C . CYS B 1 530 ? 26.322 -41.828 28.041 1.00 13.09 530 CYS B C 1
ATOM 11336 O O . CYS B 1 530 ? 27.281 -42.043 28.783 1.00 11.94 530 CYS B O 1
ATOM 11339 N N . THR B 1 531 ? 26.186 -42.381 26.834 1.00 11.05 531 THR B N 1
ATOM 11340 C CA . THR B 1 531 ? 27.212 -43.254 26.239 1.00 6.62 531 THR B CA 1
ATOM 11341 C C . THR B 1 531 ? 27.664 -44.375 27.178 1.00 13.47 531 THR B C 1
ATOM 11342 O O . THR B 1 531 ? 28.809 -44.409 27.629 1.00 9.97 531 THR B O 1
ATOM 11346 N N . MET B 1 532 ? 26.748 -45.305 27.449 1.00 9.89 532 MET B N 1
ATOM 11347 C CA . MET B 1 532 ? 27.029 -46.431 28.340 1.00 7.36 532 MET B CA 1
ATOM 11348 C C . MET B 1 532 ? 27.819 -47.538 27.634 1.00 9.26 532 MET B C 1
ATOM 11349 O O . MET B 1 532 ? 27.325 -48.669 27.485 1.00 11.15 532 MET B O 1
ATOM 11354 N N . LYS B 1 533 ? 29.042 -47.206 27.206 1.00 8.59 533 LYS B N 1
ATOM 11355 C CA . LYS B 1 533 ? 29.896 -48.133 26.471 1.00 6.00 533 LYS B CA 1
ATOM 11356 C C . LYS B 1 533 ? 30.779 -48.969 27.413 1.00 8.53 533 LYS B C 1
ATOM 11357 O O . LYS B 1 533 ? 30.708 -48.830 28.644 1.00 9.63 533 LYS B O 1
ATOM 11363 N N . LEU B 1 534 ? 31.600 -49.841 26.832 1.00 9.05 534 LEU B N 1
ATOM 11364 C CA . LEU B 1 534 ? 32.453 -50.734 27.626 1.00 8.57 534 LEU B CA 1
ATOM 11365 C C . LEU B 1 534 ? 33.467 -49.999 28.501 1.00 9.01 534 LEU B C 1
ATOM 11366 O O . LEU B 1 534 ? 34.232 -49.165 28.023 1.00 9.32 534 LEU B O 1
ATOM 11371 N N . ASN B 1 535 ? 33.480 -50.332 29.790 1.00 7.70 535 ASN B N 1
ATOM 11372 C CA . ASN B 1 535 ? 34.543 -49.892 30.670 1.00 9.46 535 ASN B CA 1
ATOM 11373 C C . ASN B 1 535 ? 35.461 -51.098 30.829 1.00 10.91 535 ASN B C 1
ATOM 11374 O O . ASN B 1 535 ? 35.215 -51.969 31.675 1.00 10.89 535 ASN B O 1
ATOM 11379 N N . ALA B 1 536 ? 36.488 -51.167 29.981 1.00 7.40 536 ALA B N 1
ATOM 11380 C CA . ALA B 1 536 ? 37.253 -52.403 29.809 1.00 8.23 536 ALA B CA 1
ATOM 11381 C C . ALA B 1 536 ? 38.119 -52.641 31.018 1.00 9.53 536 ALA B C 1
ATOM 11382 O O . ALA B 1 536 ? 38.619 -51.692 31.621 1.00 7.51 536 ALA B O 1
ATOM 11384 N N . THR B 1 537 ? 38.285 -53.909 31.380 1.00 7.23 537 THR B N 1
ATOM 11385 C CA . THR B 1 537 ? 39.097 -54.248 32.540 1.00 6.31 537 THR B CA 1
ATOM 11386 C C . THR B 1 537 ? 40.504 -53.667 32.411 1.00 6.67 537 THR B C 1
ATOM 11387 O O . THR B 1 537 ? 41.042 -53.119 33.378 1.00 9.29 537 THR B O 1
ATOM 11391 N N . ALA B 1 538 ? 41.095 -53.762 31.222 1.00 6.40 538 ALA B N 1
ATOM 11392 C CA . ALA B 1 538 ? 42.467 -53.287 31.042 1.00 6.74 538 ALA B CA 1
ATOM 11393 C C . ALA B 1 538 ? 42.552 -51.781 31.296 1.00 8.53 538 ALA B C 1
ATOM 11394 O O . ALA B 1 538 ? 43.573 -51.273 31.764 1.00 8.85 538 ALA B O 1
ATOM 11396 N N . GLU B 1 539 ? 41.472 -51.065 30.997 1.00 7.67 539 GLU B N 1
ATOM 11397 C CA . GLU B 1 539 ? 41.466 -49.617 31.232 1.00 6.16 539 GLU B CA 1
ATOM 11398 C C . GLU B 1 539 ? 41.396 -49.307 32.723 1.00 9.65 539 GLU B C 1
ATOM 11399 O O . GLU B 1 539 ? 41.983 -48.330 33.190 1.00 8.78 539 GLU B O 1
ATOM 11405 N N . MET B 1 540 ? 40.652 -50.130 33.458 1.00 7.06 540 MET B N 1
ATOM 11406 C CA . MET B 1 540 ? 40.388 -49.877 34.881 1.00 7.25 540 MET B CA 1
ATOM 11407 C C . MET B 1 540 ? 41.564 -50.298 35.735 1.00 9.11 540 MET B C 1
ATOM 11408 O O . MET B 1 540 ? 41.825 -49.687 36.768 1.00 9.09 540 MET B O 1
ATOM 11413 N N . MET B 1 541 ? 42.242 -51.370 35.325 1.00 7.52 541 MET B N 1
ATOM 11414 C CA . MET B 1 541 ? 43.345 -51.930 36.115 1.00 6.02 541 MET B CA 1
ATOM 11415 C C . MET B 1 541 ? 44.335 -50.906 36.697 1.00 10.39 541 MET B C 1
ATOM 11416 O O . MET B 1 541 ? 44.631 -50.963 37.897 1.00 9.57 541 MET B O 1
ATOM 11421 N N . PRO B 1 542 ? 44.849 -49.971 35.868 1.00 8.64 542 PRO B N 1
ATOM 11422 C CA . PRO B 1 542 ? 45.928 -49.129 36.400 1.00 11.10 542 PRO B CA 1
ATOM 11423 C C . PRO B 1 542 ? 45.476 -48.117 37.437 1.00 10.32 542 PRO B C 1
ATOM 11424 O O . PRO B 1 542 ? 46.335 -47.573 38.139 1.00 8.13 542 PRO B O 1
ATOM 11428 N N . VAL B 1 543 ? 44.174 -47.859 37.536 1.00 6.77 543 VAL B N 1
ATOM 11429 C CA . VAL B 1 543 ? 43.665 -46.905 38.528 1.00 9.58 543 VAL B CA 1
ATOM 11430 C C . VAL B 1 543 ? 44.133 -47.268 39.941 1.00 13.88 543 VAL B C 1
ATOM 11431 O O . VAL B 1 543 ? 44.461 -46.394 40.758 1.00 10.41 543 VAL B O 1
ATOM 11435 N N . THR B 1 544 ? 44.191 -48.564 40.221 1.00 8.91 544 THR B N 1
ATOM 11436 C CA . THR B 1 544 ? 44.566 -49.009 41.563 1.00 9.12 544 THR B CA 1
ATOM 11437 C C . THR B 1 544 ? 46.035 -49.437 41.709 1.00 13.23 544 THR B C 1
ATOM 11438 O O . THR B 1 544 ? 46.427 -49.998 42.744 1.00 11.74 544 THR B O 1
ATOM 11442 N N . TRP B 1 545 ? 46.858 -49.171 40.697 1.00 7.70 545 TRP B N 1
ATOM 11443 C CA . TRP B 1 545 ? 48.311 -49.302 40.893 1.00 7.60 545 TRP B CA 1
ATOM 11444 C C . TRP B 1 545 ? 48.737 -48.199 41.862 1.00 10.65 545 TRP B C 1
ATOM 11445 O O . TRP B 1 545 ? 48.354 -47.044 41.696 1.00 11.25 545 TRP B O 1
ATOM 11456 N N . PRO B 1 546 ? 49.528 -48.547 42.887 1.00 11.33 546 PRO B N 1
ATOM 11457 C CA . PRO B 1 546 ? 49.964 -47.537 43.868 1.00 12.79 546 PRO B CA 1
ATOM 11458 C C . PRO B 1 546 ? 50.689 -46.356 43.221 1.00 9.49 546 PRO B C 1
ATOM 11459 O O . PRO B 1 546 ? 50.608 -45.225 43.721 1.00 10.58 546 PRO B O 1
ATOM 11463 N N . GLU B 1 547 ? 51.382 -46.595 42.115 1.00 8.94 547 GLU B N 1
ATOM 11464 C CA . GLU B 1 547 ? 52.128 -45.509 41.478 1.00 11.23 547 GLU B CA 1
ATOM 11465 C C . GLU B 1 547 ? 51.211 -44.466 40.850 1.00 10.10 547 GLU B C 1
ATOM 11466 O O . GLU B 1 547 ? 51.649 -43.356 40.520 1.00 11.65 547 GLU B O 1
ATOM 11477 N N . PHE B 1 548 ? 49.934 -44.809 40.712 1.00 8.94 548 PHE B N 1
ATOM 11478 C CA . PHE B 1 548 ? 48.919 -43.812 40.359 1.00 8.64 548 PHE B CA 1
ATOM 11479 C C . PHE B 1 548 ? 48.038 -43.450 41.547 1.00 10.80 548 PHE B C 1
ATOM 11480 O O . PHE B 1 548 ? 47.719 -42.274 41.754 1.00 12.43 548 PHE B O 1
ATOM 11488 N N . GLY B 1 549 ? 47.646 -44.449 42.340 1.00 8.49 549 GLY B N 1
ATOM 11489 C CA . GLY B 1 549 ? 46.637 -44.225 43.368 1.00 9.03 549 GLY B CA 1
ATOM 11490 C C . GLY B 1 549 ? 47.135 -43.637 44.676 1.00 8.76 549 GLY B C 1
ATOM 11491 O O . GLY B 1 549 ? 46.361 -43.034 45.428 1.00 10.46 549 GLY B O 1
ATOM 11492 N N . LYS B 1 550 ? 48.427 -43.796 44.947 1.00 8.34 550 LYS B N 1
ATOM 11493 C CA . LYS B 1 550 ? 48.965 -43.478 46.271 1.00 9.33 550 LYS B CA 1
ATOM 11494 C C . LYS B 1 550 ? 49.854 -42.230 46.239 1.00 12.03 550 LYS B C 1
ATOM 11495 O O . LYS B 1 550 ? 50.758 -42.090 47.062 1.00 16.02 550 LYS B O 1
ATOM 11501 N N . ILE B 1 551 ? 49.612 -41.334 45.281 1.00 7.34 551 ILE B N 1
ATOM 11502 C CA . ILE B 1 551 ? 50.411 -40.113 45.156 1.00 7.49 551 ILE B CA 1
ATOM 11503 C C . ILE B 1 551 ? 49.584 -38.917 45.637 1.00 8.87 551 ILE B C 1
ATOM 11504 O O . ILE B 1 551 ? 48.430 -38.753 45.232 1.00 6.78 551 ILE B O 1
ATOM 11509 N N . HIS B 1 552 ? 50.166 -38.095 46.510 1.00 11.44 552 HIS B N 1
ATOM 11510 C CA . HIS B 1 552 ? 49.515 -36.871 46.984 1.00 11.35 552 HIS B CA 1
ATOM 11511 C C . HIS B 1 552 ? 49.527 -35.845 45.845 1.00 5.28 552 HIS B C 1
ATOM 11512 O O . HIS B 1 552 ? 50.553 -35.688 45.164 1.00 9.52 552 HIS B O 1
ATOM 11519 N N . PRO B 1 553 ? 48.401 -35.130 45.624 1.00 9.52 553 PRO B N 1
ATOM 11520 C CA . PRO B 1 553 ? 48.328 -34.191 44.490 1.00 14.01 553 PRO B CA 1
ATOM 11521 C C . PRO B 1 553 ? 49.348 -33.057 44.535 1.00 13.11 553 PRO B C 1
ATOM 11522 O O . PRO B 1 553 ? 49.631 -32.464 43.488 1.00 11.88 553 PRO B O 1
ATOM 11526 N N . PHE B 1 554 ? 49.891 -32.758 45.711 1.00 10.52 554 PHE B N 1
ATOM 11527 C CA . PHE B 1 554 ? 50.867 -31.680 45.839 1.00 10.47 554 PHE B CA 1
ATOM 11528 C C . PHE B 1 554 ? 52.268 -32.191 46.151 1.00 11.34 554 PHE B C 1
ATOM 11529 O O . PHE B 1 554 ? 53.118 -31.452 46.643 1.00 14.97 554 PHE B O 1
ATOM 11537 N N . ALA B 1 555 ? 52.513 -33.455 45.831 1.00 11.96 555 ALA B N 1
ATOM 11538 C CA . ALA B 1 555 ? 53.853 -34.011 45.919 1.00 11.42 555 ALA B CA 1
ATOM 11539 C C . ALA B 1 555 ? 54.769 -33.253 44.968 1.00 11.89 555 ALA B C 1
ATOM 11540 O O . ALA B 1 555 ? 54.315 -32.764 43.926 1.00 13.30 555 ALA B O 1
ATOM 11542 N N . PRO B 1 556 ? 56.055 -33.143 45.323 1.00 11.67 556 PRO B N 1
ATOM 11543 C CA . PRO B 1 556 ? 57.024 -32.462 44.458 1.00 15.04 556 PRO B CA 1
ATOM 11544 C C . PRO B 1 556 ? 57.054 -33.049 43.046 1.00 15.11 556 PRO B C 1
ATOM 11545 O O . PRO B 1 556 ? 56.906 -34.265 42.872 1.00 12.46 556 PRO B O 1
ATOM 11549 N N . ALA B 1 557 ? 57.254 -32.181 42.057 1.00 16.07 557 ALA B N 1
ATOM 11550 C CA . ALA B 1 557 ? 57.213 -32.564 40.643 1.00 15.88 557 ALA B CA 1
ATOM 11551 C C . ALA B 1 557 ? 58.189 -33.691 40.311 1.00 12.84 557 ALA B C 1
ATOM 11552 O O . ALA B 1 557 ? 57.928 -34.502 39.410 1.00 16.84 557 ALA B O 1
ATOM 11554 N N . GLY B 1 558 ? 59.308 -33.736 41.029 1.00 15.12 558 GLY B N 1
ATOM 11555 C CA . GLY B 1 558 ? 60.332 -34.751 40.808 1.00 15.73 558 GLY B CA 1
ATOM 11556 C C . GLY B 1 558 ? 59.857 -36.166 41.061 1.00 15.68 558 GLY B C 1
ATOM 11557 O O . GLY B 1 558 ? 60.503 -37.132 40.648 1.00 19.92 558 GLY B O 1
ATOM 11558 N N . GLN B 1 559 ? 58.711 -36.294 41.726 1.00 10.29 559 GLN B N 1
ATOM 11559 C CA . GLN B 1 559 ? 58.178 -37.607 42.087 1.00 9.47 559 GLN B CA 1
ATOM 11560 C C . GLN B 1 559 ? 57.008 -37.998 41.209 1.00 11.23 559 GLN B C 1
ATOM 11561 O O . GLN B 1 559 ? 56.441 -39.080 41.368 1.00 13.78 559 GLN B O 1
ATOM 11567 N N . THR B 1 560 ? 56.621 -37.112 40.294 1.00 13.64 560 THR B N 1
ATOM 11568 C CA . THR B 1 560 ? 55.407 -37.351 39.528 1.00 14.90 560 THR B CA 1
ATOM 11569 C C . THR B 1 560 ? 55.645 -37.348 38.019 1.00 10.86 560 THR B C 1
ATOM 11570 O O . THR B 1 560 ? 54.748 -37.015 37.242 1.00 11.93 560 THR B O 1
ATOM 11574 N N . GLU B 1 561 ? 56.842 -37.747 37.605 1.00 9.39 561 GLU B N 1
ATOM 11575 C CA . GLU B 1 561 ? 57.187 -37.671 36.186 1.00 9.63 561 GLU B CA 1
ATOM 11576 C C . GLU B 1 561 ? 56.364 -38.644 35.341 1.00 14.14 561 GLU B C 1
ATOM 11577 O O . GLU B 1 561 ? 56.144 -38.401 34.158 1.00 13.17 561 GLU B O 1
ATOM 11583 N N . GLY B 1 562 ? 55.915 -39.743 35.942 1.00 12.90 562 GLY B N 1
ATOM 11584 C CA . GLY B 1 562 ? 55.021 -40.658 35.246 1.00 12.51 562 GLY B CA 1
ATOM 11585 C C . GLY B 1 562 ? 53.699 -39.977 34.909 1.00 13.30 562 GLY B C 1
ATOM 11586 O O . GLY B 1 562 ? 53.198 -40.067 33.784 1.00 9.72 562 GLY B O 1
ATOM 11587 N N . TYR B 1 563 ? 53.124 -39.287 35.889 1.00 8.76 563 TYR B N 1
ATOM 11588 C CA . TYR B 1 563 ? 51.914 -38.512 35.635 1.00 9.96 563 TYR B CA 1
ATOM 11589 C C . TYR B 1 563 ? 52.156 -37.423 34.593 1.00 11.67 563 TYR B C 1
ATOM 11590 O O . TYR B 1 563 ? 51.281 -37.147 33.767 1.00 9.61 563 TYR B O 1
ATOM 11599 N N . GLN B 1 564 ? 53.331 -36.789 34.635 1.00 10.40 564 GLN B N 1
ATOM 11600 C CA A GLN B 1 564 ? 53.643 -35.757 33.650 0.53 14.25 564 GLN B CA 1
ATOM 11601 C CA B GLN B 1 564 ? 53.692 -35.765 33.647 0.47 14.25 564 GLN B CA 1
ATOM 11602 C C . GLN B 1 564 ? 53.602 -36.328 32.232 1.00 12.50 564 GLN B C 1
ATOM 11603 O O . GLN B 1 564 ? 53.073 -35.689 31.316 1.00 11.15 564 GLN B O 1
ATOM 11614 N N . ILE B 1 565 ? 54.128 -37.534 32.057 1.00 9.06 565 ILE B N 1
ATOM 11615 C CA . ILE B 1 565 ? 54.106 -38.172 30.740 1.00 11.43 565 ILE B CA 1
ATOM 11616 C C . ILE B 1 565 ? 52.680 -38.513 30.327 1.00 12.57 565 ILE B C 1
ATOM 11617 O O . ILE B 1 565 ? 52.281 -38.263 29.177 1.00 11.54 565 ILE B O 1
ATOM 11622 N N . LEU B 1 566 ? 51.920 -39.091 31.261 1.00 10.14 566 LEU B N 1
ATOM 11623 C CA . LEU B 1 566 ? 50.509 -39.418 31.034 1.00 9.14 566 LEU B CA 1
ATOM 11624 C C . LEU B 1 566 ? 49.723 -38.204 30.555 1.00 10.67 566 LEU B C 1
ATOM 11625 O O . LEU B 1 566 ? 48.974 -38.278 29.569 1.00 9.73 566 LEU B O 1
ATOM 11630 N N . PHE B 1 567 ? 49.874 -37.089 31.266 1.00 10.14 567 PHE B N 1
ATOM 11631 C CA . PHE B 1 567 ? 49.151 -35.872 30.927 1.00 8.54 567 PHE B CA 1
ATOM 11632 C C . PHE B 1 567 ? 49.571 -35.351 29.567 1.00 10.46 567 PHE B C 1
ATOM 11633 O O . PHE B 1 567 ? 48.729 -34.943 28.768 1.00 10.53 567 PHE B O 1
ATOM 11641 N N . ALA B 1 568 ? 50.879 -35.324 29.308 1.00 10.68 568 ALA B N 1
ATOM 11642 C CA . ALA B 1 568 ? 51.368 -34.797 28.032 1.00 13.68 568 ALA B CA 1
ATOM 11643 C C . ALA B 1 568 ? 50.812 -35.605 26.865 1.00 14.19 568 ALA B C 1
ATOM 11644 O O . ALA B 1 568 ? 50.370 -35.044 25.849 1.00 13.28 568 ALA B O 1
ATOM 11646 N N . GLN B 1 569 ? 50.835 -36.926 27.000 1.00 8.13 569 GLN B N 1
ATOM 11647 C CA . GLN B 1 569 ? 50.265 -37.780 25.962 1.00 9.43 569 GLN B CA 1
ATOM 11648 C C . GLN B 1 569 ? 48.761 -37.552 25.797 1.00 11.95 569 GLN B C 1
ATOM 11649 O O . GLN B 1 569 ? 48.286 -37.331 24.686 1.00 10.45 569 GLN B O 1
ATOM 11655 N N . LEU B 1 570 ? 48.011 -37.600 26.896 1.00 9.54 570 LEU B N 1
ATOM 11656 C CA . LEU B 1 570 ? 46.563 -37.403 26.817 1.00 12.54 570 LEU B CA 1
ATOM 11657 C C . LEU B 1 570 ? 46.208 -36.036 26.214 1.00 13.23 570 LEU B C 1
ATOM 11658 O O . LEU B 1 570 ? 45.281 -35.931 25.399 1.00 14.23 570 LEU B O 1
ATOM 11663 N N . GLU B 1 571 ? 46.948 -34.999 26.600 1.00 11.44 571 GLU B N 1
ATOM 11664 C CA . GLU B 1 571 ? 46.752 -33.662 26.032 1.00 15.91 571 GLU B CA 1
ATOM 11665 C C . GLU B 1 571 ? 46.986 -33.659 24.524 1.00 18.12 571 GLU B C 1
ATOM 11666 O O . GLU B 1 571 ? 46.199 -33.090 23.762 1.00 11.43 571 GLU B O 1
ATOM 11672 N N . ALA B 1 572 ? 48.078 -34.281 24.089 1.00 11.87 572 ALA B N 1
ATOM 11673 C CA . ALA B 1 572 ? 48.363 -34.349 22.660 1.00 10.74 572 ALA B CA 1
ATOM 11674 C C . ALA B 1 572 ? 47.269 -35.124 21.925 1.00 11.88 572 ALA B C 1
ATOM 11675 O O . ALA B 1 572 ? 46.784 -34.675 20.873 1.00 11.35 572 ALA B O 1
ATOM 11677 N N . TRP B 1 573 ? 46.874 -36.273 22.476 1.00 9.11 573 TRP B N 1
ATOM 11678 C CA . TRP B 1 573 ? 45.858 -37.106 21.822 1.00 13.52 573 TRP B CA 1
ATOM 11679 C C . TRP B 1 573 ? 44.476 -36.444 21.780 1.00 13.79 573 TRP B C 1
ATOM 11680 O O . TRP B 1 573 ? 43.826 -36.446 20.737 1.00 10.68 573 TRP B O 1
ATOM 11691 N N . LEU B 1 574 ? 44.018 -35.887 22.900 1.00 10.23 574 LEU B N 1
ATOM 11692 C CA . LEU B 1 574 ? 42.721 -35.213 22.893 1.00 10.97 574 LEU B CA 1
ATOM 11693 C C . LEU B 1 574 ? 42.772 -33.954 22.021 1.00 11.28 574 LEU B C 1
ATOM 11694 O O . LEU B 1 574 ? 41.768 -33.568 21.409 1.00 10.61 574 LEU B O 1
ATOM 11699 N N . GLY B 1 575 ? 43.942 -33.323 21.948 1.00 11.19 575 GLY B N 1
ATOM 11700 C CA . GLY B 1 575 ? 44.114 -32.194 21.046 1.00 9.98 575 GLY B CA 1
ATOM 11701 C C . GLY B 1 575 ? 43.907 -32.616 19.600 1.00 11.24 575 GLY B C 1
ATOM 11702 O O . GLY B 1 575 ? 43.229 -31.929 18.828 1.00 12.48 575 GLY B O 1
ATOM 11703 N N . GLU B 1 576 ? 44.506 -33.739 19.221 1.00 11.34 576 GLU B N 1
ATOM 11704 C CA . GLU B 1 576 ? 44.357 -34.258 17.862 1.00 9.97 576 GLU B CA 1
ATOM 11705 C C . GLU B 1 576 ? 42.912 -34.677 17.552 1.00 12.05 576 GLU B C 1
ATOM 11706 O O . GLU B 1 576 ? 42.401 -34.430 16.457 1.00 11.93 576 GLU B O 1
ATOM 11712 N N . ILE B 1 577 ? 42.251 -35.302 18.519 1.00 9.82 577 ILE B N 1
ATOM 11713 C CA . ILE B 1 577 ? 40.864 -35.723 18.335 1.00 7.94 577 ILE B CA 1
ATOM 11714 C C . ILE B 1 577 ? 39.912 -34.532 18.158 1.00 10.71 577 ILE B C 1
ATOM 11715 O O . ILE B 1 577 ? 39.030 -34.557 17.300 1.00 11.02 577 ILE B O 1
ATOM 11720 N N . THR B 1 578 ? 40.118 -33.478 18.945 1.00 9.82 578 THR B N 1
ATOM 11721 C CA . THR B 1 578 ? 39.246 -32.312 18.903 1.00 11.85 578 THR B CA 1
ATOM 11722 C C . THR B 1 578 ? 39.717 -31.255 17.911 1.00 10.04 578 THR B C 1
ATOM 11723 O O . THR B 1 578 ? 38.935 -30.388 17.502 1.00 10.09 578 THR B O 1
ATOM 11727 N N . GLY B 1 579 ? 40.997 -31.298 17.558 1.00 10.77 579 GLY B N 1
ATOM 11728 C CA . GLY B 1 579 ? 41.587 -30.278 16.712 1.00 13.30 579 GLY B CA 1
ATOM 11729 C C . GLY B 1 579 ? 42.043 -29.026 17.454 1.00 11.55 579 GLY B C 1
ATOM 11730 O O . GLY B 1 579 ? 42.481 -28.055 16.827 1.00 14.18 579 GLY B O 1
ATOM 11731 N N . PHE B 1 580 ? 41.935 -29.021 18.780 1.00 11.81 580 PHE B N 1
ATOM 11732 C CA . PHE B 1 580 ? 42.356 -27.845 19.548 1.00 15.03 580 PHE B CA 1
ATOM 11733 C C . PHE B 1 580 ? 43.854 -27.793 19.822 1.00 14.58 580 PHE B C 1
ATOM 11734 O O . PHE B 1 580 ? 44.538 -28.823 19.799 1.00 18.22 580 PHE B O 1
ATOM 11742 N N . ASP B 1 581 ? 44.346 -26.585 20.096 1.00 13.80 581 ASP B N 1
ATOM 11743 C CA . ASP B 1 581 ? 45.772 -26.330 20.268 1.00 14.08 581 ASP B CA 1
ATOM 11744 C C . ASP B 1 581 ? 46.259 -26.593 21.690 1.00 15.42 581 ASP B C 1
ATOM 11745 O O . ASP B 1 581 ? 47.461 -26.766 21.928 1.00 15.61 581 ASP B O 1
ATOM 11750 N N . ALA B 1 582 ? 45.332 -26.608 22.638 1.00 11.12 582 ALA B N 1
ATOM 11751 C CA . ALA B 1 582 ? 45.697 -26.804 24.040 1.00 11.76 582 ALA B CA 1
ATOM 11752 C C . ALA B 1 582 ? 44.572 -27.499 24.779 1.00 11.66 582 ALA B C 1
ATOM 11753 O O . ALA B 1 582 ? 43.395 -27.305 24.457 1.00 14.25 582 ALA B O 1
ATOM 11755 N N . ILE B 1 583 ? 44.936 -28.315 25.766 1.00 10.73 583 ILE B N 1
ATOM 11756 C CA . ILE B 1 583 ? 43.965 -29.072 26.548 1.00 9.23 583 ILE B CA 1
ATOM 11757 C C . ILE B 1 583 ? 44.214 -28.810 28.030 1.00 11.74 583 ILE B C 1
ATOM 11758 O O . ILE B 1 583 ? 45.372 -28.767 28.471 1.00 15.22 583 ILE B O 1
ATOM 11763 N N . SER B 1 584 ? 43.146 -28.594 28.795 1.00 11.45 584 SER B N 1
ATOM 11764 C CA . SER B 1 584 ? 43.261 -28.565 30.248 1.00 11.26 584 SER B CA 1
ATOM 11765 C C . SER B 1 584 ? 42.574 -29.790 30.793 1.00 12.82 584 SER B C 1
ATOM 11766 O O . SER B 1 584 ? 41.380 -29.989 30.564 1.00 15.82 584 SER B O 1
ATOM 11769 N N . LEU B 1 585 ? 43.319 -30.596 31.536 1.00 9.89 585 LEU B N 1
ATOM 11770 C CA . LEU B 1 585 ? 42.766 -31.816 32.112 1.00 9.79 585 LEU B CA 1
ATOM 11771 C C . LEU B 1 585 ? 42.147 -31.570 33.490 1.00 15.05 585 LEU B C 1
ATOM 11772 O O . LEU B 1 585 ? 41.655 -32.500 34.130 1.00 15.19 585 LEU B O 1
ATOM 11777 N N . GLN B 1 586 ? 42.163 -30.327 33.955 1.00 11.93 586 GLN B N 1
ATOM 11778 C CA . GLN B 1 586 ? 41.705 -30.046 35.321 1.00 11.50 586 GLN B CA 1
ATOM 11779 C C . GLN B 1 586 ? 40.220 -30.292 35.651 1.00 10.75 586 GLN B C 1
ATOM 11780 O O . GLN B 1 586 ? 39.910 -30.908 36.690 1.00 11.44 586 GLN B O 1
ATOM 11786 N N . PRO B 1 587 ? 39.287 -29.808 34.804 1.00 9.49 587 PRO B N 1
ATOM 11787 C CA . PRO B 1 587 ? 37.887 -29.837 35.269 1.00 11.50 587 PRO B CA 1
ATOM 11788 C C . PRO B 1 587 ? 37.360 -31.255 35.521 1.00 12.54 587 PRO B C 1
ATOM 11789 O O . PRO B 1 587 ? 37.564 -32.155 34.689 1.00 12.44 587 PRO B O 1
ATOM 11793 N N . ASN B 1 588 ? 36.697 -31.449 36.662 1.00 10.10 588 ASN B N 1
ATOM 11794 C CA . ASN B 1 588 ? 36.395 -32.801 37.131 1.00 10.73 588 ASN B CA 1
ATOM 11795 C C . ASN B 1 588 ? 34.932 -33.203 36.975 1.00 16.57 588 ASN B C 1
ATOM 11796 O O . ASN B 1 588 ? 34.423 -34.035 37.738 1.00 13.57 588 ASN B O 1
ATOM 11801 N N . ALA B 1 589 ? 34.269 -32.604 35.989 1.00 12.34 589 ALA B N 1
ATOM 11802 C CA . ALA B 1 589 ? 32.944 -33.036 35.544 1.00 12.93 589 ALA B CA 1
ATOM 11803 C C . ALA B 1 589 ? 32.647 -32.329 34.235 1.00 16.56 589 ALA B C 1
ATOM 11804 O O . ALA B 1 589 ? 33.335 -31.371 33.888 1.00 13.41 589 ALA B O 1
ATOM 11806 N N . GLY B 1 590 ? 31.632 -32.788 33.509 1.00 16.76 590 GLY B N 1
ATOM 11807 C CA . GLY B 1 590 ? 31.181 -32.063 32.328 1.00 16.21 590 GLY B CA 1
ATOM 11808 C C . GLY B 1 590 ? 30.777 -30.643 32.694 1.00 16.45 590 GLY B C 1
ATOM 11809 O O . GLY B 1 590 ? 31.150 -29.686 32.008 1.00 14.76 590 GLY B O 1
ATOM 11810 N N . SER B 1 591 ? 30.017 -30.502 33.781 1.00 13.68 591 SER B N 1
ATOM 11811 C CA . SER B 1 591 ? 29.576 -29.188 34.250 1.00 15.19 591 SER B CA 1
ATOM 11812 C C . SER B 1 591 ? 30.769 -28.266 34.501 1.00 14.90 591 SER B C 1
ATOM 11813 O O . SER B 1 591 ? 30.726 -27.061 34.204 1.00 13.63 591 SER B O 1
ATOM 11816 N N . GLN B 1 592 ? 31.832 -28.835 35.059 1.00 13.37 592 GLN B N 1
ATOM 11817 C CA . GLN B 1 592 ? 33.033 -28.067 35.356 1.00 12.00 592 GLN B CA 1
ATOM 11818 C C . GLN B 1 592 ? 33.756 -27.649 34.078 1.00 13.40 592 GLN B C 1
ATOM 11819 O O . GLN B 1 592 ? 34.344 -26.561 34.013 1.00 12.91 592 GLN B O 1
ATOM 11825 N N . GLY B 1 593 ? 33.730 -28.523 33.074 1.00 11.57 593 GLY B N 1
ATOM 11826 C CA . GLY B 1 593 ? 34.317 -28.203 31.785 1.00 10.98 593 GLY B CA 1
ATOM 11827 C C . GLY B 1 593 ? 33.601 -27.030 31.138 1.00 15.96 593 GLY B C 1
ATOM 11828 O O . GLY B 1 593 ? 34.247 -26.096 30.643 1.00 14.11 593 GLY B O 1
ATOM 11829 N N . GLU B 1 594 ? 32.268 -27.074 31.139 1.00 10.95 594 GLU B N 1
ATOM 11830 C CA . GLU B 1 594 ? 31.468 -25.980 30.599 1.00 12.01 594 GLU B CA 1
ATOM 11831 C C . GLU B 1 594 ? 31.788 -24.680 31.314 1.00 13.32 594 GLU B C 1
ATOM 11832 O O . GLU B 1 594 ? 31.949 -23.635 30.686 1.00 14.63 594 GLU B O 1
ATOM 11838 N N . TYR B 1 595 ? 31.852 -24.753 32.638 1.00 13.34 595 TYR B N 1
ATOM 11839 C CA . TYR B 1 595 ? 32.115 -23.581 33.461 1.00 11.80 595 TYR B CA 1
ATOM 11840 C C . TYR B 1 595 ? 33.516 -23.020 33.203 1.00 14.03 595 TYR B C 1
ATOM 11841 O O . TYR B 1 595 ? 33.704 -21.806 33.101 1.00 15.29 595 TYR B O 1
ATOM 11850 N N . ALA B 1 596 ? 34.498 -23.911 33.088 1.00 12.22 596 ALA B N 1
ATOM 11851 C CA . ALA B 1 596 ? 35.861 -23.502 32.788 1.00 10.69 596 ALA B CA 1
ATOM 11852 C C . ALA B 1 596 ? 35.929 -22.866 31.400 1.00 11.73 596 ALA B C 1
ATOM 11853 O O . ALA B 1 596 ? 36.595 -21.851 31.206 1.00 11.56 596 ALA B O 1
ATOM 11855 N N . GLY B 1 597 ? 35.241 -23.473 30.434 1.00 12.75 597 GLY B N 1
ATOM 11856 C CA . GLY B 1 597 ? 35.216 -22.941 29.078 1.00 13.30 597 GLY B CA 1
ATOM 11857 C C . GLY B 1 597 ? 34.629 -21.543 29.004 1.00 14.06 597 GLY B C 1
ATOM 11858 O O . GLY B 1 597 ? 35.169 -20.657 28.332 1.00 10.64 597 GLY B O 1
ATOM 11859 N N . LEU B 1 598 ? 33.513 -21.333 29.688 1.00 9.40 598 LEU B N 1
ATOM 11860 C CA . LEU B 1 598 ? 32.907 -20.008 29.717 1.00 11.15 598 LEU B CA 1
ATOM 11861 C C . LEU B 1 598 ? 33.794 -19.000 30.459 1.00 12.65 598 LEU B C 1
ATOM 11862 O O . LEU B 1 598 ? 33.872 -17.830 30.062 1.00 11.18 598 LEU B O 1
ATOM 11867 N N . GLN B 1 599 ? 34.481 -19.446 31.515 1.00 13.46 599 GLN B N 1
ATOM 11868 C CA . GLN B 1 599 ? 35.401 -18.554 32.235 1.00 13.60 599 GLN B CA 1
ATOM 11869 C C . GLN B 1 599 ? 36.542 -18.099 31.329 1.00 11.01 599 GLN B C 1
ATOM 11870 O O . GLN B 1 599 ? 36.961 -16.949 31.369 1.00 11.71 599 GLN B O 1
ATOM 11876 N N . VAL B 1 600 ? 37.058 -19.020 30.530 1.00 10.19 600 VAL B N 1
ATOM 11877 C CA . VAL B 1 600 ? 38.127 -18.690 29.597 1.00 11.55 600 VAL B CA 1
ATOM 11878 C C . VAL B 1 600 ? 37.646 -17.698 28.532 1.00 13.75 600 VAL B C 1
ATOM 11879 O O . VAL B 1 600 ? 38.351 -16.749 28.199 1.00 12.44 600 VAL B O 1
ATOM 11883 N N . ILE B 1 601 ? 36.440 -17.902 28.014 1.00 11.09 601 ILE B N 1
ATOM 11884 C CA . ILE B 1 601 ? 35.858 -16.950 27.065 1.00 8.89 601 ILE B CA 1
ATOM 11885 C C . ILE B 1 601 ? 35.689 -15.570 27.699 1.00 12.22 601 ILE B C 1
ATOM 11886 O O . ILE B 1 601 ? 36.009 -14.547 27.090 1.00 13.03 601 ILE B O 1
ATOM 11891 N N . ARG B 1 602 ? 35.185 -15.543 28.928 1.00 10.81 602 ARG B N 1
ATOM 11892 C CA . ARG B 1 602 ? 35.001 -14.279 29.641 1.00 10.93 602 ARG B CA 1
ATOM 11893 C C . ARG B 1 602 ? 36.331 -13.552 29.808 1.00 14.13 602 ARG B C 1
ATOM 11894 O O . ARG B 1 602 ? 36.417 -12.346 29.595 1.00 13.14 602 ARG B O 1
ATOM 11902 N N . GLN B 1 603 ? 37.365 -14.295 30.189 1.00 11.91 603 GLN B N 1
ATOM 11903 C CA . GLN B 1 603 ? 38.692 -13.707 30.412 1.00 10.17 603 GLN B CA 1
ATOM 11904 C C . GLN B 1 603 ? 39.256 -13.179 29.093 1.00 14.49 603 GLN B C 1
ATOM 11905 O O . GLN B 1 603 ? 39.918 -12.145 29.049 1.00 13.61 603 GLN B O 1
ATOM 11911 N N . TYR B 1 604 ? 38.969 -13.886 28.010 1.00 13.13 604 TYR B N 1
ATOM 11912 C CA . TYR B 1 604 ? 39.389 -13.446 26.684 1.00 12.54 604 TYR B CA 1
ATOM 11913 C C . TYR B 1 604 ? 38.795 -12.092 26.325 1.00 13.04 604 TYR B C 1
ATOM 11914 O O . TYR B 1 604 ? 39.504 -11.181 25.871 1.00 15.59 604 TYR B O 1
ATOM 11923 N N . HIS B 1 605 ? 37.489 -11.948 26.507 1.00 13.38 605 HIS B N 1
ATOM 11924 C CA . HIS B 1 605 ? 36.860 -10.664 26.189 1.00 10.79 605 HIS B CA 1
ATOM 11925 C C . HIS B 1 605 ? 37.439 -9.548 27.057 1.00 12.49 605 HIS B C 1
ATOM 11926 O O . HIS B 1 605 ? 37.647 -8.430 26.574 1.00 12.45 605 HIS B O 1
ATOM 11933 N N . LEU B 1 606 ? 37.697 -9.854 28.327 1.00 14.97 606 LEU B N 1
ATOM 11934 C CA . LEU B 1 606 ? 38.293 -8.864 29.226 1.00 16.77 606 LEU B CA 1
ATOM 11935 C C . LEU B 1 606 ? 39.672 -8.448 28.713 1.00 18.10 606 LEU B C 1
ATOM 11936 O O . LEU B 1 606 ? 40.025 -7.270 28.759 1.00 14.10 606 LEU B O 1
ATOM 11941 N N . SER B 1 607 ? 40.437 -9.418 28.210 1.00 16.17 607 SER B N 1
ATOM 11942 C CA . SER B 1 607 ? 41.795 -9.160 27.710 1.00 12.54 607 SER B CA 1
ATOM 11943 C C . SER B 1 607 ? 41.796 -8.267 26.474 1.00 15.02 607 SER B C 1
ATOM 11944 O O . SER B 1 607 ? 42.826 -7.689 26.118 1.00 13.38 607 SER B O 1
ATOM 11947 N N . ARG B 1 608 ? 40.648 -8.146 25.808 1.00 13.08 608 ARG B N 1
ATOM 11948 C CA . ARG B 1 608 ? 40.557 -7.282 24.638 1.00 14.86 608 ARG B CA 1
ATOM 11949 C C . ARG B 1 608 ? 39.962 -5.932 25.007 1.00 16.80 608 ARG B C 1
ATOM 11950 O O . ARG B 1 608 ? 39.762 -5.081 24.135 1.00 23.96 608 ARG B O 1
ATOM 11958 N N . GLY B 1 609 ? 39.655 -5.744 26.287 1.00 19.18 609 GLY B N 1
ATOM 11959 C CA . GLY B 1 609 ? 39.005 -4.520 26.723 1.00 20.38 609 GLY B CA 1
ATOM 11960 C C . GLY B 1 609 ? 37.520 -4.487 26.375 1.00 25.62 609 GLY B C 1
ATOM 11961 O O . GLY B 1 609 ? 36.936 -3.414 26.208 1.00 25.37 609 GLY B O 1
ATOM 11962 N N . GLU B 1 610 ? 36.905 -5.662 26.274 1.00 20.43 610 GLU B N 1
ATOM 11963 C CA . GLU B 1 610 ? 35.481 -5.759 25.942 1.00 21.37 610 GLU B CA 1
ATOM 11964 C C . GLU B 1 610 ? 34.660 -6.285 27.131 1.00 26.98 610 GLU B C 1
ATOM 11965 O O . GLU B 1 610 ? 34.093 -7.380 27.060 1.00 30.83 610 GLU B O 1
ATOM 11971 N N . GLU B 1 611 ? 34.580 -5.490 28.200 1.00 29.24 611 GLU B N 1
ATOM 11972 C CA . GLU B 1 611 ? 33.903 -5.886 29.443 1.00 31.33 611 GLU B CA 1
ATOM 11973 C C . GLU B 1 611 ? 32.403 -6.109 29.285 1.00 26.28 611 GLU B C 1
ATOM 11974 O O . GLU B 1 611 ? 31.800 -6.868 30.040 1.00 26.40 611 GLU B O 1
ATOM 11980 N N . GLN B 1 612 ? 31.806 -5.436 28.312 1.00 21.58 612 GLN B N 1
ATOM 11981 C CA . GLN B 1 612 ? 30.356 -5.447 28.146 1.00 26.64 612 GLN B CA 1
ATOM 11982 C C . GLN B 1 612 ? 29.807 -6.723 27.506 1.00 28.87 612 GLN B C 1
ATOM 11983 O O . GLN B 1 612 ? 28.590 -6.874 27.372 1.00 27.09 612 GLN B O 1
ATOM 11989 N N . ARG B 1 613 ? 30.686 -7.637 27.106 1.00 19.00 613 ARG B N 1
ATOM 11990 C CA . ARG B 1 613 ? 30.226 -8.871 26.471 1.00 19.73 613 ARG B CA 1
ATOM 11991 C C . ARG B 1 613 ? 29.858 -9.921 27.507 1.00 22.48 613 ARG B C 1
ATOM 11992 O O . ARG B 1 613 ? 30.724 -10.626 28.036 1.00 20.73 613 ARG B O 1
ATOM 12000 N N . ASN B 1 614 ? 28.560 -10.015 27.793 1.00 19.34 614 ASN B N 1
ATOM 12001 C CA . ASN B 1 614 ? 28.061 -10.945 28.795 1.00 22.24 614 ASN B CA 1
ATOM 12002 C C . ASN B 1 614 ? 26.846 -11.736 28.329 1.00 18.15 614 ASN B C 1
ATOM 12003 O O . ASN B 1 614 ? 26.254 -12.471 29.113 1.00 19.99 614 ASN B O 1
ATOM 12008 N N . ILE B 1 615 ? 26.451 -11.567 27.071 1.00 16.02 615 ILE B N 1
ATOM 12009 C CA . ILE B 1 615 ? 25.315 -12.328 26.543 1.00 14.92 615 ILE B CA 1
ATOM 12010 C C . ILE B 1 615 ? 25.774 -13.714 26.098 1.00 20.60 615 ILE B C 1
ATOM 12011 O O . ILE B 1 615 ? 26.758 -13.835 25.368 1.00 20.23 615 ILE B O 1
ATOM 12016 N N . CYS B 1 616 ? 25.061 -14.750 26.540 1.00 15.40 616 CYS B N 1
ATOM 12017 C CA . CYS B 1 616 ? 25.330 -16.112 26.099 1.00 13.40 616 CYS B CA 1
ATOM 12018 C C . CYS B 1 616 ? 24.101 -16.660 25.383 1.00 20.76 616 CYS B C 1
ATOM 12019 O O . CYS B 1 616 ? 23.047 -16.864 26.000 1.00 19.21 616 CYS B O 1
ATOM 12022 N N . LEU B 1 617 ? 24.239 -16.884 24.079 1.00 16.59 617 LEU B N 1
ATOM 12023 C CA . LEU B 1 617 ? 23.167 -17.490 23.287 1.00 21.14 617 LEU B CA 1
ATOM 12024 C C . LEU B 1 617 ? 23.125 -18.991 23.554 1.00 21.93 617 LEU B C 1
ATOM 12025 O O . LEU B 1 617 ? 24.158 -19.666 23.503 1.00 17.89 617 LEU B O 1
ATOM 12030 N N . ILE B 1 618 ? 21.939 -19.519 23.863 1.00 18.90 618 ILE B N 1
ATOM 12031 C CA . ILE B 1 618 ? 21.794 -20.946 24.118 1.00 17.42 618 ILE B CA 1
ATOM 12032 C C . ILE B 1 618 ? 20.519 -21.490 23.477 1.00 20.55 618 ILE B C 1
ATOM 12033 O O . ILE B 1 618 ? 19.431 -21.013 23.766 1.00 22.19 618 ILE B O 1
ATOM 12038 N N . PRO B 1 619 ? 20.657 -22.486 22.596 1.00 24.02 619 PRO B N 1
ATOM 12039 C CA . PRO B 1 619 ? 19.471 -23.084 21.963 1.00 27.60 619 PRO B CA 1
ATOM 12040 C C . PRO B 1 619 ? 18.611 -23.819 22.996 1.00 29.03 619 PRO B C 1
ATOM 12041 O O . PRO B 1 619 ? 19.157 -24.468 23.897 1.00 25.05 619 PRO B O 1
ATOM 12045 N N . GLU B 1 620 ? 17.291 -23.742 22.842 1.00 38.72 620 GLU B N 1
ATOM 12046 C CA . GLU B 1 620 ? 16.343 -24.299 23.816 1.00 43.63 620 GLU B CA 1
ATOM 12047 C C . GLU B 1 620 ? 16.508 -25.799 24.089 1.00 41.60 620 GLU B C 1
ATOM 12048 O O . GLU B 1 620 ? 16.059 -26.313 25.123 1.00 44.50 620 GLU B O 1
ATOM 12054 N N . SER B 1 621 ? 17.172 -26.496 23.176 1.00 31.37 621 SER B N 1
ATOM 12055 C CA . SER B 1 621 ? 17.341 -27.937 23.311 1.00 37.98 621 SER B CA 1
ATOM 12056 C C . SER B 1 621 ? 18.509 -28.318 24.230 1.00 43.24 621 SER B C 1
ATOM 12057 O O . SER B 1 621 ? 18.691 -29.494 24.559 1.00 38.07 621 SER B O 1
ATOM 12060 N N . ALA B 1 622 ? 19.288 -27.327 24.654 1.00 40.17 622 ALA B N 1
ATOM 12061 C CA . ALA B 1 622 ? 20.544 -27.588 25.362 1.00 39.41 622 ALA B CA 1
ATOM 12062 C C . ALA B 1 622 ? 20.389 -28.330 26.688 1.00 30.58 622 ALA B C 1
ATOM 12063 O O . ALA B 1 622 ? 19.355 -28.228 27.354 1.00 32.90 622 ALA B O 1
ATOM 12065 N N . HIS B 1 623 ? 21.434 -29.069 27.066 1.00 30.11 623 HIS B N 1
ATOM 12066 C CA . HIS B 1 623 ? 21.515 -29.664 28.397 1.00 33.40 623 HIS B CA 1
ATOM 12067 C C . HIS B 1 623 ? 21.408 -28.555 29.434 1.00 34.23 623 HIS B C 1
ATOM 12068 O O . HIS B 1 623 ? 21.979 -27.478 29.254 1.00 33.97 623 HIS B O 1
ATOM 12075 N N . GLY B 1 624 ? 20.669 -28.813 30.510 1.00 29.56 624 GLY B N 1
ATOM 12076 C CA . GLY B 1 624 ? 20.416 -27.800 31.521 1.00 29.80 624 GLY B CA 1
ATOM 12077 C C . GLY B 1 624 ? 21.676 -27.310 32.210 1.00 27.29 624 GLY B C 1
ATOM 12078 O O . GLY B 1 624 ? 21.685 -26.227 32.805 1.00 30.48 624 GLY B O 1
ATOM 12079 N N . THR B 1 625 ? 22.741 -28.107 32.137 1.00 26.37 625 THR B N 1
ATOM 12080 C CA . THR B 1 625 ? 24.029 -27.685 32.680 1.00 30.88 625 THR B CA 1
ATOM 12081 C C . THR B 1 625 ? 24.522 -26.418 31.982 1.00 30.16 625 THR B C 1
ATOM 12082 O O . THR B 1 625 ? 25.198 -25.592 32.605 1.00 22.46 625 THR B O 1
ATOM 12086 N N . ASN B 1 626 ? 24.173 -26.259 30.703 1.00 25.30 626 ASN B N 1
ATOM 12087 C CA . ASN B 1 626 ? 24.654 -25.110 29.922 1.00 26.41 626 ASN B CA 1
ATOM 12088 C C . ASN B 1 626 ? 24.232 -23.751 30.491 1.00 21.69 626 ASN B C 1
ATOM 12089 O O . ASN B 1 626 ? 25.096 -22.949 30.845 1.00 23.22 626 ASN B O 1
ATOM 12094 N N . PRO B 1 627 ? 22.911 -23.475 30.584 1.00 18.42 627 PRO B N 1
ATOM 12095 C CA . PRO B 1 627 ? 22.561 -22.149 31.105 1.00 19.84 627 PRO B CA 1
ATOM 12096 C C . PRO B 1 627 ? 22.933 -21.963 32.576 1.00 20.76 627 PRO B C 1
ATOM 12097 O O . PRO B 1 627 ? 23.238 -20.846 32.969 1.00 22.48 627 PRO B O 1
ATOM 12101 N N . ALA B 1 628 ? 22.915 -23.031 33.367 1.00 24.60 628 ALA B N 1
ATOM 12102 C CA . ALA B 1 628 ? 23.359 -22.924 34.753 1.00 23.84 628 ALA B CA 1
ATOM 12103 C C . ALA B 1 628 ? 24.824 -22.467 34.801 1.00 17.43 628 ALA B C 1
ATOM 12104 O O . ALA B 1 628 ? 25.195 -21.592 35.595 1.00 21.07 628 ALA B O 1
ATOM 12106 N N . SER B 1 629 ? 25.648 -23.063 33.945 1.00 20.24 629 SER B N 1
ATOM 12107 C CA . SER B 1 629 ? 27.056 -22.695 33.857 1.00 19.40 629 SER B CA 1
ATOM 12108 C C . SER B 1 629 ? 27.230 -21.250 33.400 1.00 17.65 629 SER B C 1
ATOM 12109 O O . SER B 1 629 ? 28.070 -20.518 33.942 1.00 17.80 629 SER B O 1
ATOM 12112 N N . ALA B 1 630 ? 26.450 -20.839 32.400 1.00 16.10 630 ALA B N 1
ATOM 12113 C CA . ALA B 1 630 ? 26.508 -19.462 31.917 1.00 16.95 630 ALA B CA 1
ATOM 12114 C C . ALA B 1 630 ? 26.205 -18.461 33.025 1.00 19.19 630 ALA B C 1
ATOM 12115 O O . ALA B 1 630 ? 26.898 -17.453 33.177 1.00 16.60 630 ALA B O 1
ATOM 12117 N N . VAL B 1 631 ? 25.154 -18.735 33.789 1.00 19.79 631 VAL B N 1
ATOM 12118 C CA . VAL B 1 631 ? 24.752 -17.829 34.861 1.00 18.28 631 VAL B CA 1
ATOM 12119 C C . VAL B 1 631 ? 25.828 -17.753 35.948 1.00 13.32 631 VAL B C 1
ATOM 12120 O O . VAL B 1 631 ? 26.126 -16.659 36.443 1.00 17.38 631 VAL B O 1
ATOM 12124 N N . MET B 1 632 ? 26.418 -18.901 36.288 1.00 19.61 632 MET B N 1
ATOM 12125 C CA . MET B 1 632 ? 27.537 -18.949 37.237 1.00 15.34 632 MET B CA 1
ATOM 12126 C C . MET B 1 632 ? 28.705 -18.112 36.722 1.00 17.50 632 MET B C 1
ATOM 12127 O O . MET B 1 632 ? 29.487 -17.572 37.503 1.00 17.28 632 MET B O 1
ATOM 12132 N N . CYS B 1 633 ? 28.810 -17.989 35.402 1.00 17.45 633 CYS B N 1
ATOM 12133 C CA . CYS B 1 633 ? 29.866 -17.183 34.804 1.00 20.84 633 CYS B CA 1
ATOM 12134 C C . CYS B 1 633 ? 29.457 -15.720 34.565 1.00 23.93 633 CYS B C 1
ATOM 12135 O O . CYS B 1 633 ? 30.098 -14.999 33.795 1.00 17.06 633 CYS B O 1
ATOM 12140 N N . GLY B 1 634 ? 28.396 -15.271 35.231 1.00 20.57 634 GLY B N 1
ATOM 12141 C CA . GLY B 1 634 ? 27.997 -13.875 35.136 1.00 19.84 634 GLY B CA 1
ATOM 12142 C C . GLY B 1 634 ? 27.381 -13.483 33.803 1.00 23.31 634 GLY B C 1
ATOM 12143 O O . GLY B 1 634 ? 27.247 -12.294 33.490 1.00 20.32 634 GLY B O 1
ATOM 12144 N N . MET B 1 635 ? 26.998 -14.478 33.010 1.00 19.76 635 MET B N 1
ATOM 12145 C CA . MET B 1 635 ? 26.414 -14.203 31.699 1.00 16.53 635 MET B CA 1
ATOM 12146 C C . MET B 1 635 ? 24.898 -14.165 31.764 1.00 21.74 635 MET B C 1
ATOM 12147 O O . MET B 1 635 ? 24.292 -14.787 32.634 1.00 19.40 635 MET B O 1
ATOM 12152 N N . GLN B 1 636 ? 24.297 -13.433 30.835 1.00 21.15 636 GLN B N 1
ATOM 12153 C CA . GLN B 1 636 ? 22.845 -13.388 30.720 1.00 19.76 636 GLN B CA 1
ATOM 12154 C C . GLN B 1 636 ? 22.444 -14.311 29.578 1.00 21.22 636 GLN B C 1
ATOM 12155 O O . GLN B 1 636 ? 22.883 -14.127 28.436 1.00 21.43 636 GLN B O 1
ATOM 12161 N N . VAL B 1 637 ? 21.630 -15.315 29.884 1.00 20.71 637 VAL B N 1
ATOM 12162 C CA . VAL B 1 637 ? 21.247 -16.311 28.884 1.00 19.84 637 VAL B CA 1
ATOM 12163 C C . VAL B 1 637 ? 20.159 -15.773 27.946 1.00 27.95 637 VAL B C 1
ATOM 12164 O O . VAL B 1 637 ? 19.144 -15.228 28.400 1.00 26.18 637 VAL B O 1
ATOM 12168 N N . VAL B 1 638 ? 20.396 -15.905 26.639 1.00 22.72 638 VAL B N 1
ATOM 12169 C CA . VAL B 1 638 ? 19.399 -15.567 25.622 1.00 21.82 638 VAL B CA 1
ATOM 12170 C C . VAL B 1 638 ? 19.071 -16.830 24.831 1.00 28.39 638 VAL B C 1
ATOM 12171 O O . VAL B 1 638 ? 19.930 -17.383 24.149 1.00 23.17 638 VAL B O 1
ATOM 12175 N N . PRO B 1 639 ? 17.829 -17.317 24.943 1.00 34.14 639 PRO B N 1
ATOM 12176 C CA . PRO B 1 639 ? 17.505 -18.548 24.216 1.00 34.36 639 PRO B CA 1
ATOM 12177 C C . PRO B 1 639 ? 17.481 -18.334 22.704 1.00 25.07 639 PRO B C 1
ATOM 12178 O O . PRO B 1 639 ? 17.138 -17.245 22.227 1.00 27.12 639 PRO B O 1
ATOM 12182 N N . VAL B 1 640 ? 17.863 -19.373 21.965 1.00 30.25 640 VAL B N 1
ATOM 12183 C CA . VAL B 1 640 ? 17.746 -19.376 20.512 1.00 26.37 640 VAL B CA 1
ATOM 12184 C C . VAL B 1 640 ? 16.761 -20.473 20.112 1.00 19.21 640 VAL B C 1
ATOM 12185 O O . VAL B 1 640 ? 16.923 -21.637 20.506 1.00 20.78 640 VAL B O 1
ATOM 12189 N N . LYS B 1 641 ? 15.739 -20.097 19.346 1.00 28.95 641 LYS B N 1
ATOM 12190 C CA . LYS B 1 641 ? 14.693 -21.034 18.944 1.00 37.45 641 LYS B CA 1
ATOM 12191 C C . LYS B 1 641 ? 15.266 -22.203 18.160 1.00 35.14 641 LYS B C 1
ATOM 12192 O O . LYS B 1 641 ? 16.269 -22.062 17.456 1.00 34.73 641 LYS B O 1
ATOM 12198 N N . CYS B 1 642 ? 14.622 -23.357 18.276 1.00 34.32 642 CYS B N 1
ATOM 12199 C CA . CYS B 1 642 ? 14.916 -24.467 17.386 1.00 39.32 642 CYS B CA 1
ATOM 12200 C C . CYS B 1 642 ? 13.713 -24.676 16.469 1.00 43.52 642 CYS B C 1
ATOM 12201 O O . CYS B 1 642 ? 12.573 -24.453 16.883 1.00 43.32 642 CYS B O 1
ATOM 12204 N N . ASP B 1 643 ? 13.962 -25.071 15.221 1.00 40.82 643 ASP B N 1
ATOM 12205 C CA . ASP B 1 643 ? 12.907 -25.063 14.200 1.00 44.50 643 ASP B CA 1
ATOM 12206 C C . ASP B 1 643 ? 11.912 -26.228 14.273 1.00 51.24 643 ASP B C 1
ATOM 12207 O O . ASP B 1 643 ? 11.869 -26.966 15.261 1.00 49.53 643 ASP B O 1
ATOM 12212 N N . GLY B 1 644 ? 11.127 -26.379 13.207 1.00 59.21 644 GLY B N 1
ATOM 12213 C CA . GLY B 1 644 ? 10.118 -27.421 13.116 1.00 59.82 644 GLY B CA 1
ATOM 12214 C C . GLY B 1 644 ? 10.695 -28.807 12.897 1.00 59.82 644 GLY B C 1
ATOM 12215 O O . GLY B 1 644 ? 9.997 -29.809 13.063 1.00 61.33 644 GLY B O 1
ATOM 12216 N N . GLU B 1 645 ? 11.966 -28.868 12.513 1.00 56.39 645 GLU B N 1
ATOM 12217 C CA . GLU B 1 645 ? 12.664 -30.141 12.393 1.00 53.51 645 GLU B CA 1
ATOM 12218 C C . GLU B 1 645 ? 13.464 -30.402 13.664 1.00 47.13 645 GLU B C 1
ATOM 12219 O O . GLU B 1 645 ? 14.178 -31.401 13.765 1.00 44.45 645 GLU B O 1
ATOM 12225 N N . GLY B 1 646 ? 13.338 -29.492 14.629 1.00 43.99 646 GLY B N 1
ATOM 12226 C CA . GLY B 1 646 ? 14.054 -29.604 15.889 1.00 43.09 646 GLY B CA 1
ATOM 12227 C C . GLY B 1 646 ? 15.467 -29.044 15.852 1.00 45.57 646 GLY B C 1
ATOM 12228 O O . GLY B 1 646 ? 16.206 -29.136 16.839 1.00 44.36 646 GLY B O 1
ATOM 12229 N N . ASN B 1 647 ? 15.846 -28.456 14.718 1.00 38.57 647 ASN B N 1
ATOM 12230 C CA . ASN B 1 647 ? 17.193 -27.908 14.540 1.00 38.75 647 ASN B CA 1
ATOM 12231 C C . ASN B 1 647 ? 17.316 -26.441 14.926 1.00 37.41 647 ASN B C 1
ATOM 12232 O O . ASN B 1 647 ? 16.326 -25.711 14.956 1.00 43.00 647 ASN B O 1
ATOM 12237 N N . ILE B 1 648 ? 18.542 -26.009 15.201 1.00 33.32 648 ILE B N 1
ATOM 12238 C CA . ILE B 1 648 ? 18.815 -24.600 15.471 1.00 31.88 648 ILE B CA 1
ATOM 12239 C C . ILE B 1 648 ? 18.307 -23.697 14.342 1.00 34.32 648 ILE B C 1
ATOM 12240 O O . ILE B 1 648 ? 18.653 -23.887 13.173 1.00 34.82 648 ILE B O 1
ATOM 12245 N N . ASP B 1 649 ? 17.469 -22.729 14.706 1.00 32.50 649 ASP B N 1
ATOM 12246 C CA . ASP B 1 649 ? 16.892 -21.787 13.756 1.00 31.09 649 ASP B CA 1
ATOM 12247 C C . ASP B 1 649 ? 17.935 -20.727 13.432 1.00 31.16 649 ASP B C 1
ATOM 12248 O O . ASP B 1 649 ? 18.181 -19.830 14.239 1.00 32.65 649 ASP B O 1
ATOM 12253 N N . VAL B 1 650 ? 18.527 -20.824 12.242 1.00 28.17 650 VAL B N 1
ATOM 12254 C CA . VAL B 1 650 ? 19.613 -19.934 11.829 1.00 27.77 650 VAL B CA 1
ATOM 12255 C C . VAL B 1 650 ? 19.164 -18.464 11.724 1.00 28.94 650 VAL B C 1
ATOM 12256 O O . VAL B 1 650 ? 19.912 -17.546 12.073 1.00 28.83 650 VAL B O 1
ATOM 12260 N N . GLU B 1 651 ? 17.943 -18.239 11.249 1.00 29.18 651 GLU B N 1
ATOM 12261 C CA . GLU B 1 651 ? 17.400 -16.882 11.182 1.00 27.68 651 GLU B CA 1
ATOM 12262 C C . GLU B 1 651 ? 17.274 -16.250 12.568 1.00 25.17 651 GLU B C 1
ATOM 12263 O O . GLU B 1 651 ? 17.624 -15.088 12.756 1.00 26.57 651 GLU B O 1
ATOM 12274 N N . ASP B 1 652 ? 16.776 -17.024 13.528 1.00 28.55 652 ASP B N 1
ATOM 12275 C CA . ASP B 1 652 ? 16.612 -16.536 14.890 1.00 30.04 652 ASP B CA 1
ATOM 12276 C C . ASP B 1 652 ? 17.977 -16.266 15.523 1.00 28.73 652 ASP B C 1
ATOM 12277 O O . ASP B 1 652 ? 18.166 -15.254 16.200 1.00 28.87 652 ASP B O 1
ATOM 12282 N N . LEU B 1 653 ? 18.924 -17.176 15.298 1.00 26.41 653 LEU B N 1
ATOM 12283 C CA . LEU B 1 653 ? 20.292 -16.997 15.788 1.00 25.58 653 LEU B CA 1
ATOM 12284 C C . LEU B 1 653 ? 20.895 -15.707 15.252 1.00 22.28 653 LEU B C 1
ATOM 12285 O O . LEU B 1 653 ? 21.482 -14.923 16.000 1.00 24.95 653 LEU B O 1
ATOM 12290 N N . THR B 1 654 ? 20.746 -15.485 13.952 1.00 25.51 654 THR B N 1
ATOM 12291 C CA . THR B 1 654 ? 21.274 -14.282 13.320 1.00 24.01 654 THR B CA 1
ATOM 12292 C C . THR B 1 654 ? 20.654 -13.004 13.893 1.00 28.49 654 THR B C 1
ATOM 12293 O O . THR B 1 654 ? 21.354 -12.024 14.169 1.00 26.33 654 THR B O 1
ATOM 12297 N N . SER B 1 655 ? 19.338 -13.024 14.069 1.00 30.16 655 SER B N 1
ATOM 12298 C CA . SER B 1 655 ? 18.616 -11.888 14.628 1.00 32.15 655 SER B CA 1
ATOM 12299 C C . SER B 1 655 ? 19.049 -11.582 16.071 1.00 27.87 655 SER B C 1
ATOM 12300 O O . SER B 1 655 ? 19.229 -10.418 16.440 1.00 26.94 655 SER B O 1
ATOM 12303 N N . LYS B 1 656 ? 19.217 -12.624 16.882 1.00 23.79 656 LYS B N 1
ATOM 12304 C CA . LYS B 1 656 ? 19.640 -12.420 18.265 1.00 26.79 656 LYS B CA 1
ATOM 12305 C C . LYS B 1 656 ? 21.089 -11.943 18.313 1.00 27.79 656 LYS B C 1
ATOM 12306 O O . LYS B 1 656 ? 21.427 -11.037 19.079 1.00 27.90 656 LYS B O 1
ATOM 12312 N N . ALA B 1 657 ? 21.942 -12.551 17.488 1.00 26.91 657 ALA B N 1
ATOM 12313 C CA . ALA B 1 657 ? 23.348 -12.139 17.412 1.00 27.64 657 ALA B CA 1
ATOM 12314 C C . ALA B 1 657 ? 23.475 -10.672 16.999 1.00 25.43 657 ALA B C 1
ATOM 12315 O O . ALA B 1 657 ? 24.299 -9.934 17.548 1.00 28.76 657 ALA B O 1
ATOM 12317 N N . GLU B 1 658 ? 22.664 -10.254 16.031 1.00 25.87 658 GLU B N 1
ATOM 12318 C CA . GLU B 1 658 ? 22.638 -8.862 15.586 1.00 33.06 658 GLU B CA 1
ATOM 12319 C C . GLU B 1 658 ? 22.219 -7.937 16.715 1.00 30.74 658 GLU B C 1
ATOM 12320 O O . GLU B 1 658 ? 22.851 -6.911 16.971 1.00 30.79 658 GLU B O 1
ATOM 12326 N N . LYS B 1 659 ? 21.125 -8.313 17.367 1.00 27.76 659 LYS B N 1
ATOM 12327 C CA . LYS B 1 659 ? 20.534 -7.532 18.442 1.00 29.21 659 LYS B CA 1
ATOM 12328 C C . LYS B 1 659 ? 21.519 -7.324 19.581 1.00 28.90 659 LYS B C 1
ATOM 12329 O O . LYS B 1 659 ? 21.653 -6.217 20.105 1.00 26.24 659 LYS B O 1
ATOM 12335 N N . TYR B 1 660 ? 22.206 -8.394 19.960 1.00 25.51 660 TYR B N 1
ATOM 12336 C CA . TYR B 1 660 ? 23.163 -8.330 21.058 1.00 27.81 660 TYR B CA 1
ATOM 12337 C C . TYR B 1 660 ? 24.609 -8.266 20.566 1.00 27.93 660 TYR B C 1
ATOM 12338 O O . TYR B 1 660 ? 25.531 -8.676 21.282 1.00 29.86 660 TYR B O 1
ATOM 12347 N N . GLY B 1 661 ? 24.798 -7.738 19.358 1.00 26.49 661 GLY B N 1
ATOM 12348 C CA . GLY B 1 661 ? 26.109 -7.646 18.736 1.00 31.28 661 GLY B CA 1
ATOM 12349 C C . GLY B 1 661 ? 27.205 -7.095 19.627 1.00 35.02 661 GLY B C 1
ATOM 12350 O O . GLY B 1 661 ? 28.276 -7.693 19.755 1.00 36.96 661 GLY B O 1
ATOM 12351 N N . ASP B 1 662 ? 26.931 -5.963 20.263 1.00 28.19 662 ASP B N 1
ATOM 12352 C CA . ASP B 1 662 ? 27.925 -5.299 21.097 1.00 34.40 662 ASP B CA 1
ATOM 12353 C C . ASP B 1 662 ? 28.160 -6.009 22.423 1.00 30.17 662 ASP B C 1
ATOM 12354 O O . ASP B 1 662 ? 29.154 -5.746 23.102 1.00 28.25 662 ASP B O 1
ATOM 12359 N N . ARG B 1 663 ? 27.247 -6.904 22.787 1.00 21.58 663 ARG B N 1
ATOM 12360 C CA . ARG B 1 663 ? 27.272 -7.544 24.097 1.00 22.71 663 ARG B CA 1
ATOM 12361 C C . ARG B 1 663 ? 27.460 -9.062 24.027 1.00 19.39 663 ARG B C 1
ATOM 12362 O O . ARG B 1 663 ? 27.451 -9.744 25.057 1.00 17.78 663 ARG B O 1
ATOM 12370 N N . LEU B 1 664 ? 27.615 -9.594 22.817 1.00 18.63 664 LEU B N 1
ATOM 12371 C CA . LEU B 1 664 ? 27.646 -11.045 22.625 1.00 16.51 664 LEU B CA 1
ATOM 12372 C C . LEU B 1 664 ? 28.931 -11.666 23.149 1.00 18.54 664 LEU B C 1
ATOM 12373 O O . LEU B 1 664 ? 30.014 -11.401 22.624 1.00 18.70 664 LEU B O 1
ATOM 12378 N N . ALA B 1 665 ? 28.810 -12.511 24.166 1.00 14.38 665 ALA B N 1
ATOM 12379 C CA . ALA B 1 665 ? 29.977 -13.202 24.708 1.00 15.42 665 ALA B CA 1
ATOM 12380 C C . ALA B 1 665 ? 30.204 -14.539 24.017 1.00 17.40 665 ALA B C 1
ATOM 12381 O O . ALA B 1 665 ? 31.340 -14.875 23.649 1.00 14.17 665 ALA B O 1
ATOM 12383 N N . ALA B 1 666 ? 29.132 -15.319 23.878 1.00 15.40 666 ALA B N 1
ATOM 12384 C CA . ALA B 1 666 ? 29.277 -16.713 23.478 1.00 14.78 666 ALA B CA 1
ATOM 12385 C C . ALA B 1 666 ? 27.997 -17.318 22.938 1.00 19.05 666 ALA B C 1
ATOM 12386 O O . ALA B 1 666 ? 26.895 -16.819 23.183 1.00 15.36 666 ALA B O 1
ATOM 12388 N N . LEU B 1 667 ? 28.172 -18.399 22.189 1.00 16.77 667 LEU B N 1
ATOM 12389 C CA . LEU B 1 667 ? 27.093 -19.321 21.894 1.00 19.12 667 LEU B CA 1
ATOM 12390 C C . LEU B 1 667 ? 27.532 -20.634 22.493 1.00 17.61 667 LEU B C 1
ATOM 12391 O O . LEU B 1 667 ? 28.693 -21.016 22.330 1.00 18.03 667 LEU B O 1
ATOM 12396 N N . MET B 1 668 ? 26.638 -21.319 23.208 1.00 13.73 668 MET B N 1
ATOM 12397 C CA . MET B 1 668 ? 26.923 -22.682 23.653 1.00 14.80 668 MET B CA 1
ATOM 12398 C C . MET B 1 668 ? 26.113 -23.626 22.784 1.00 18.33 668 MET B C 1
ATOM 12399 O O . MET B 1 668 ? 24.887 -23.523 22.732 1.00 17.22 668 MET B O 1
ATOM 12404 N N . VAL B 1 669 ? 26.782 -24.543 22.102 1.00 14.81 669 VAL B N 1
ATOM 12405 C CA . VAL B 1 669 ? 26.080 -25.418 21.174 1.00 19.75 669 VAL B CA 1
ATOM 12406 C C . VAL B 1 669 ? 26.489 -26.863 21.432 1.00 21.35 669 VAL B C 1
ATOM 12407 O O . VAL B 1 669 ? 27.639 -27.139 21.772 1.00 18.56 669 VAL B O 1
ATOM 12411 N N . THR B 1 670 ? 25.543 -27.790 21.315 1.00 19.49 670 THR B N 1
ATOM 12412 C CA . THR B 1 670 ? 25.875 -29.206 21.431 1.00 19.59 670 THR B CA 1
ATOM 12413 C C . THR B 1 670 ? 25.886 -29.783 20.018 1.00 17.40 670 THR B C 1
ATOM 12414 O O . THR B 1 670 ? 24.968 -29.527 19.233 1.00 16.00 670 THR B O 1
ATOM 12418 N N . TYR B 1 671 ? 26.942 -30.516 19.675 1.00 17.01 671 TYR B N 1
ATOM 12419 C CA . TYR B 1 671 ? 27.043 -31.096 18.337 1.00 14.18 671 TYR B CA 1
ATOM 12420 C C . TYR B 1 671 ? 27.474 -32.566 18.380 1.00 15.79 671 TYR B C 1
ATOM 12421 O O . TYR B 1 671 ? 28.463 -32.905 19.029 1.00 15.47 671 TYR B O 1
ATOM 12430 N N . PRO B 1 672 ? 26.703 -33.459 17.732 1.00 14.84 672 PRO B N 1
ATOM 12431 C CA . PRO B 1 672 ? 25.374 -33.231 17.152 1.00 17.69 672 PRO B CA 1
ATOM 12432 C C . PRO B 1 672 ? 24.406 -32.788 18.242 1.00 17.56 672 PRO B C 1
ATOM 12433 O O . PRO B 1 672 ? 24.775 -32.826 19.422 1.00 16.85 672 PRO B O 1
ATOM 12437 N N . SER B 1 673 ? 23.210 -32.350 17.864 1.00 15.72 673 SER B N 1
ATOM 12438 C CA . SER B 1 673 ? 22.308 -31.714 18.821 1.00 22.04 673 SER B CA 1
ATOM 12439 C C . SER B 1 673 ? 21.852 -32.677 19.907 1.00 18.43 673 SER B C 1
ATOM 12440 O O . SER B 1 673 ? 22.050 -33.889 19.801 1.00 18.07 673 SER B O 1
ATOM 12443 N N . THR B 1 674 ? 21.229 -32.134 20.950 1.00 22.35 674 THR B N 1
ATOM 12444 C CA . THR B 1 674 ? 20.639 -32.960 22.002 1.00 22.79 674 THR B CA 1
ATOM 12445 C C . THR B 1 674 ? 19.496 -33.820 21.449 1.00 22.10 674 THR B C 1
ATOM 12446 O O . THR B 1 674 ? 19.019 -34.737 22.120 1.00 23.27 674 THR B O 1
ATOM 12450 N N . HIS B 1 675 ? 19.064 -33.514 20.227 1.00 18.56 675 HIS B N 1
ATOM 12451 C CA . HIS B 1 675 ? 18.066 -34.323 19.519 1.00 23.32 675 HIS B CA 1
ATOM 12452 C C . HIS B 1 675 ? 18.708 -35.443 18.708 1.00 26.63 675 HIS B C 1
ATOM 12453 O O . HIS B 1 675 ? 18.009 -36.182 18.008 1.00 23.49 675 HIS B O 1
ATOM 12460 N N . GLY B 1 676 ? 20.034 -35.547 18.775 1.00 19.10 676 GLY B N 1
ATOM 12461 C CA . GLY B 1 676 ? 20.748 -36.624 18.108 1.00 18.55 676 GLY B CA 1
ATOM 12462 C C . GLY B 1 676 ? 20.905 -36.445 16.604 1.00 18.77 676 GLY B C 1
ATOM 12463 O O . GLY B 1 676 ? 20.966 -37.427 15.859 1.00 20.45 676 GLY B O 1
ATOM 12464 N N . VAL B 1 677 ? 20.998 -35.195 16.163 1.00 20.05 677 VAL B N 1
ATOM 12465 C CA . VAL B 1 677 ? 21.008 -34.876 14.741 1.00 27.65 677 VAL B CA 1
ATOM 12466 C C . VAL B 1 677 ? 22.270 -34.114 14.308 1.00 18.78 677 VAL B C 1
ATOM 12467 O O . VAL B 1 677 ? 22.657 -33.140 14.950 1.00 22.74 677 VAL B O 1
ATOM 12471 N N . PHE B 1 678 ? 22.901 -34.562 13.221 1.00 18.50 678 PHE B N 1
ATOM 12472 C CA . PHE B 1 678 ? 24.002 -33.810 12.604 1.00 19.24 678 PHE B CA 1
ATOM 12473 C C . PHE B 1 678 ? 23.467 -32.656 11.776 1.00 28.19 678 PHE B C 1
ATOM 12474 O O . PHE B 1 678 ? 23.121 -32.840 10.610 1.00 42.03 678 PHE B O 1
ATOM 12482 N N . GLU B 1 679 ? 23.416 -31.464 12.348 1.00 22.77 679 GLU B N 1
ATOM 12483 C CA . GLU B 1 679 ? 22.940 -30.314 11.589 1.00 23.21 679 GLU B CA 1
ATOM 12484 C C . GLU B 1 679 ? 24.021 -29.889 10.594 1.00 24.25 679 GLU B C 1
ATOM 12485 O O . GLU B 1 679 ? 25.197 -29.786 10.950 1.00 25.44 679 GLU B O 1
ATOM 12491 N N . ALA B 1 680 ? 23.629 -29.659 9.344 1.00 18.63 680 ALA B N 1
ATOM 12492 C CA . ALA B 1 680 ? 24.589 -29.290 8.302 1.00 19.17 680 ALA B CA 1
ATOM 12493 C C . ALA B 1 680 ? 25.024 -27.830 8.435 1.00 21.46 680 ALA B C 1
ATOM 12494 O O . ALA B 1 680 ? 25.996 -27.388 7.815 1.00 21.39 680 ALA B O 1
ATOM 12496 N N . THR B 1 681 ? 24.285 -27.087 9.248 1.00 18.52 681 THR B N 1
ATOM 12497 C CA . THR B 1 681 ? 24.471 -25.650 9.387 1.00 18.74 681 THR B CA 1
ATOM 12498 C C . THR B 1 681 ? 25.533 -25.233 10.407 1.00 19.91 681 THR B C 1
ATOM 12499 O O . THR B 1 681 ? 25.779 -24.034 10.577 1.00 21.27 681 THR B O 1
ATOM 12503 N N . ILE B 1 682 ? 26.143 -26.197 11.094 1.00 20.36 682 ILE B N 1
ATOM 12504 C CA . ILE B 1 682 ? 26.987 -25.871 12.245 1.00 20.87 682 ILE B CA 1
ATOM 12505 C C . ILE B 1 682 ? 28.123 -24.889 11.909 1.00 23.20 682 ILE B C 1
ATOM 12506 O O . ILE B 1 682 ? 28.405 -23.976 12.690 1.00 20.31 682 ILE B O 1
ATOM 12511 N N . GLY B 1 683 ? 28.737 -25.043 10.736 1.00 18.64 683 GLY B N 1
ATOM 12512 C CA . GLY B 1 683 ? 29.832 -24.165 10.346 1.00 20.57 683 GLY B CA 1
ATOM 12513 C C . GLY B 1 683 ? 29.346 -22.743 10.147 1.00 26.48 683 GLY B C 1
ATOM 12514 O O . GLY B 1 683 ? 29.968 -21.776 10.608 1.00 20.53 683 GLY B O 1
ATOM 12515 N N . THR B 1 684 ? 28.213 -22.620 9.461 1.00 19.13 684 THR B N 1
ATOM 12516 C CA . THR B 1 684 ? 27.591 -21.320 9.236 1.00 21.00 684 THR B CA 1
ATOM 12517 C C . THR B 1 684 ? 27.245 -20.650 10.560 1.00 19.57 684 THR B C 1
ATOM 12518 O O . THR B 1 684 ? 27.458 -19.444 10.739 1.00 20.47 684 THR B O 1
ATOM 12522 N N . ILE B 1 685 ? 26.720 -21.448 11.483 1.00 19.79 685 ILE B N 1
ATOM 12523 C CA . ILE B 1 685 ? 26.332 -20.976 12.804 1.00 20.07 685 ILE B CA 1
ATOM 12524 C C . ILE B 1 685 ? 27.530 -20.369 13.549 1.00 21.45 685 ILE B C 1
ATOM 12525 O O . ILE B 1 685 ? 27.439 -19.277 14.129 1.00 18.19 685 ILE B O 1
ATOM 12530 N N . CYS B 1 686 ? 28.663 -21.057 13.511 1.00 15.81 686 CYS B N 1
ATOM 12531 C CA . CYS B 1 686 ? 29.879 -20.521 14.121 1.00 17.70 686 CYS B CA 1
ATOM 12532 C C . CYS B 1 686 ? 30.346 -19.229 13.450 1.00 20.57 686 CYS B C 1
ATOM 12533 O O . CYS B 1 686 ? 30.785 -18.289 14.126 1.00 18.70 686 CYS B O 1
ATOM 12536 N N . ASP B 1 687 ? 30.258 -19.177 12.123 1.00 18.81 687 ASP B N 1
ATOM 12537 C CA . ASP B 1 687 ? 30.664 -17.976 11.402 1.00 21.72 687 ASP B CA 1
ATOM 12538 C C . ASP B 1 687 ? 29.839 -16.770 11.858 1.00 22.03 687 ASP B C 1
ATOM 12539 O O . ASP B 1 687 ? 30.364 -15.670 12.042 1.00 20.89 687 ASP B O 1
ATOM 12544 N N . ILE B 1 688 ? 28.543 -16.987 12.047 1.00 19.57 688 ILE B N 1
ATOM 12545 C CA . ILE B 1 688 ? 27.642 -15.912 12.444 1.00 18.86 688 ILE B CA 1
ATOM 12546 C C . ILE B 1 688 ? 28.022 -15.373 13.825 1.00 17.70 688 ILE B C 1
ATOM 12547 O O . ILE B 1 688 ? 28.114 -14.160 14.026 1.00 20.36 688 ILE B O 1
ATOM 12552 N N . VAL B 1 689 ? 28.267 -16.277 14.765 1.00 15.61 689 VAL B N 1
ATOM 12553 C CA . VAL B 1 689 ? 28.650 -15.863 16.113 1.00 17.61 689 VAL B CA 1
ATOM 12554 C C . VAL B 1 689 ? 29.945 -15.057 16.088 1.00 21.62 689 VAL B C 1
ATOM 12555 O O . VAL B 1 689 ? 30.045 -14.004 16.728 1.00 22.80 689 VAL B O 1
ATOM 12559 N N . HIS B 1 690 ? 30.918 -15.535 15.316 1.00 19.14 690 HIS B N 1
ATOM 12560 C CA . HIS B 1 690 ? 32.202 -14.848 15.193 1.00 21.76 690 HIS B CA 1
ATOM 12561 C C . HIS B 1 690 ? 32.060 -13.477 14.546 1.00 24.10 690 HIS B C 1
ATOM 12562 O O . HIS B 1 690 ? 32.737 -12.528 14.947 1.00 18.98 690 HIS B O 1
ATOM 12569 N N . ARG B 1 691 ? 31.180 -13.385 13.548 1.00 18.80 691 ARG B N 1
ATOM 12570 C CA . ARG B 1 691 ? 30.901 -12.131 12.849 1.00 17.33 691 ARG B CA 1
ATOM 12571 C C . ARG B 1 691 ? 30.443 -11.064 13.835 1.00 20.64 691 ARG B C 1
ATOM 12572 O O . ARG B 1 691 ? 30.752 -9.884 13.683 1.00 22.44 691 ARG B O 1
ATOM 12580 N N . PHE B 1 692 ? 29.716 -11.481 14.862 1.00 21.96 692 PHE B N 1
ATOM 12581 C CA . PHE B 1 692 ? 29.211 -10.524 15.837 1.00 23.06 692 PHE B CA 1
ATOM 12582 C C . PHE B 1 692 ? 30.031 -10.462 17.124 1.00 23.61 692 PHE B C 1
ATOM 12583 O O . PHE B 1 692 ? 29.603 -9.863 18.115 1.00 26.20 692 PHE B O 1
ATOM 12591 N N . GLY B 1 693 ? 31.222 -11.057 17.086 1.00 20.54 693 GLY B N 1
ATOM 12592 C CA . GLY B 1 693 ? 32.207 -10.871 18.141 1.00 21.56 693 GLY B CA 1
ATOM 12593 C C . GLY B 1 693 ? 32.152 -11.855 19.289 1.00 21.22 693 GLY B C 1
ATOM 12594 O O . GLY B 1 693 ? 32.856 -11.687 20.291 1.00 17.85 693 GLY B O 1
ATOM 12595 N N . GLY B 1 694 ? 31.334 -12.894 19.156 1.00 18.78 694 GLY B N 1
ATOM 12596 C CA . GLY B 1 694 ? 31.247 -13.895 20.202 1.00 18.48 694 GLY B CA 1
ATOM 12597 C C . GLY B 1 694 ? 32.227 -15.032 19.992 1.00 14.30 694 GLY B C 1
ATOM 12598 O O . GLY B 1 694 ? 32.794 -15.182 18.904 1.00 17.03 694 GLY B O 1
ATOM 12599 N N . GLU B 1 695 ? 32.439 -15.818 21.045 1.00 11.84 695 GLU B N 1
ATOM 12600 C CA . GLU B 1 695 ? 33.187 -17.065 20.952 1.00 12.07 695 GLU B CA 1
ATOM 12601 C C . GLU B 1 695 ? 32.196 -18.215 20.899 1.00 14.68 695 GLU B C 1
ATOM 12602 O O . GLU B 1 695 ? 31.076 -18.094 21.396 1.00 17.41 695 GLU B O 1
ATOM 12608 N N . VAL B 1 696 ? 32.604 -19.335 20.317 1.00 14.41 696 VAL B N 1
ATOM 12609 C CA . VAL B 1 696 ? 31.740 -20.511 20.287 1.00 14.86 696 VAL B CA 1
ATOM 12610 C C . VAL B 1 696 ? 32.220 -21.581 21.262 1.00 13.52 696 VAL B C 1
ATOM 12611 O O . VAL B 1 696 ? 33.353 -22.068 21.160 1.00 12.90 696 VAL B O 1
ATOM 12615 N N . TYR B 1 697 ? 31.359 -21.937 22.212 1.00 11.61 697 TYR B N 1
ATOM 12616 C CA . TYR B 1 697 ? 31.637 -23.034 23.123 1.00 12.06 697 TYR B CA 1
ATOM 12617 C C . TYR B 1 697 ? 30.843 -24.258 22.680 1.00 11.20 697 TYR B C 1
ATOM 12618 O O . TYR B 1 697 ? 29.620 -24.168 22.491 1.00 13.51 697 TYR B O 1
ATOM 12627 N N . MET B 1 698 ? 31.515 -25.397 22.535 1.00 11.17 698 MET B N 1
ATOM 12628 C CA . MET B 1 698 ? 30.788 -26.625 22.226 1.00 15.82 698 MET B CA 1
ATOM 12629 C C . MET B 1 698 ? 30.757 -27.600 23.391 1.00 16.34 698 MET B C 1
ATOM 12630 O O . MET B 1 698 ? 31.797 -28.016 23.904 1.00 14.42 698 MET B O 1
ATOM 12636 N N . ASP B 1 699 ? 29.545 -27.952 23.794 1.00 12.80 699 ASP B N 1
ATOM 12637 C CA . ASP B 1 699 ? 29.309 -29.016 24.756 1.00 11.21 699 ASP B CA 1
ATOM 12638 C C . ASP B 1 699 ? 29.643 -30.331 24.039 1.00 18.90 699 ASP B C 1
ATOM 12639 O O . ASP B 1 699 ? 29.039 -30.657 23.010 1.00 13.39 699 ASP B O 1
ATOM 12644 N N . GLY B 1 700 ? 30.588 -31.088 24.588 1.00 21.47 700 GLY B N 1
ATOM 12645 C CA . GLY B 1 700 ? 31.081 -32.285 23.922 1.00 19.22 700 GLY B CA 1
ATOM 12646 C C . GLY B 1 700 ? 30.521 -33.603 24.416 1.00 17.79 700 GLY B C 1
ATOM 12647 O O . GLY B 1 700 ? 31.151 -34.652 24.257 1.00 28.96 700 GLY B O 1
ATOM 12648 N N . ALA B 1 701 ? 29.329 -33.573 24.994 1.00 24.29 701 ALA B N 1
ATOM 12649 C CA . ALA B 1 701 ? 28.724 -34.801 25.488 1.00 32.70 701 ALA B CA 1
ATOM 12650 C C . ALA B 1 701 ? 28.381 -35.773 24.366 1.00 28.61 701 ALA B C 1
ATOM 12651 O O . ALA B 1 701 ? 28.295 -36.981 24.596 1.00 26.74 701 ALA B O 1
ATOM 12653 N N . ASN B 1 702 ? 28.157 -35.244 23.165 1.00 16.68 702 ASN B N 1
ATOM 12654 C CA . ASN B 1 702 ? 27.811 -36.102 22.036 1.00 13.44 702 ASN B CA 1
ATOM 12655 C C . ASN B 1 702 ? 29.025 -36.434 21.173 1.00 16.53 702 ASN B C 1
ATOM 12656 O O . ASN B 1 702 ? 28.886 -36.769 19.994 1.00 13.49 702 ASN B O 1
ATOM 12661 N N . MET B 1 703 ? 30.216 -36.372 21.765 1.00 12.04 703 MET B N 1
ATOM 12662 C CA . MET B 1 703 ? 31.437 -36.645 21.000 1.00 11.52 703 MET B CA 1
ATOM 12663 C C . MET B 1 703 ? 31.551 -38.089 20.499 1.00 12.87 703 MET B C 1
ATOM 12664 O O . MET B 1 703 ? 32.369 -38.378 19.623 1.00 12.83 703 MET B O 1
ATOM 12669 N N . ASN B 1 704 ? 30.747 -39.000 21.037 1.00 10.81 704 ASN B N 1
ATOM 12670 C CA . ASN B 1 704 ? 30.788 -40.371 20.526 1.00 9.95 704 ASN B CA 1
ATOM 12671 C C . ASN B 1 704 ? 30.261 -40.502 19.106 1.00 10.13 704 ASN B C 1
ATOM 12672 O O . ASN B 1 704 ? 30.432 -41.549 18.483 1.00 12.90 704 ASN B O 1
ATOM 12677 N N . ALA B 1 705 ? 29.607 -39.459 18.601 1.00 9.35 705 ALA B N 1
ATOM 12678 C CA . ALA B 1 705 ? 29.214 -39.417 17.194 1.00 9.87 705 ALA B CA 1
ATOM 12679 C C . ALA B 1 705 ? 30.278 -38.735 16.336 1.00 14.92 705 ALA B C 1
ATOM 12680 O O . ALA B 1 705 ? 30.161 -38.709 15.103 1.00 14.82 705 ALA B O 1
ATOM 12682 N N . GLN B 1 706 ? 31.314 -38.197 16.977 1.00 12.21 706 GLN B N 1
ATOM 12683 C CA . GLN B 1 706 ? 32.304 -37.377 16.273 1.00 13.05 706 GLN B CA 1
ATOM 12684 C C . GLN B 1 706 ? 33.701 -37.975 16.079 1.00 13.17 706 GLN B C 1
ATOM 12685 O O . GLN B 1 706 ? 34.354 -37.670 15.082 1.00 12.60 706 GLN B O 1
ATOM 12691 N N . VAL B 1 707 ? 34.180 -38.779 17.028 1.00 11.59 707 VAL B N 1
ATOM 12692 C CA . VAL B 1 707 ? 35.615 -39.099 17.056 1.00 10.06 707 VAL B CA 1
ATOM 12693 C C . VAL B 1 707 ? 36.090 -39.738 15.752 1.00 8.26 707 VAL B C 1
ATOM 12694 O O . VAL B 1 707 ? 35.617 -40.813 15.357 1.00 11.11 707 VAL B O 1
ATOM 12698 N N . GLY B 1 708 ? 37.010 -39.048 15.081 1.00 9.83 708 GLY B N 1
ATOM 12699 C CA . GLY B 1 708 ? 37.549 -39.498 13.811 1.00 11.03 708 GLY B CA 1
ATOM 12700 C C . GLY B 1 708 ? 36.730 -39.063 12.600 1.00 13.14 708 GLY B C 1
ATOM 12701 O O . GLY B 1 708 ? 37.205 -39.182 11.465 1.00 14.24 708 GLY B O 1
ATOM 12702 N N . LEU B 1 709 ? 35.519 -38.552 12.837 1.00 10.56 709 LEU B N 1
ATOM 12703 C CA . LEU B 1 709 ? 34.615 -38.161 11.747 1.00 9.14 709 LEU B CA 1
ATOM 12704 C C . LEU B 1 709 ? 34.483 -36.648 11.621 1.00 14.58 709 LEU B C 1
ATOM 12705 O O . LEU B 1 709 ? 34.242 -36.129 10.542 1.00 12.37 709 LEU B O 1
ATOM 12710 N N . CYS B 1 710 ? 34.610 -35.936 12.731 1.00 11.64 710 CYS B N 1
ATOM 12711 C CA . CYS B 1 710 ? 34.696 -34.490 12.636 1.00 14.85 710 CYS B CA 1
ATOM 12712 C C . CYS B 1 710 ? 35.353 -33.957 13.887 1.00 11.83 710 CYS B C 1
ATOM 12713 O O . CYS B 1 710 ? 35.445 -34.659 14.887 1.00 12.98 710 CYS B O 1
ATOM 12716 N N . ARG B 1 711 ? 35.841 -32.725 13.807 1.00 12.30 711 ARG B N 1
ATOM 12717 C CA . ARG B 1 711 ? 36.607 -32.134 14.896 1.00 10.69 711 ARG B CA 1
ATOM 12718 C C . ARG B 1 711 ? 36.035 -30.760 15.153 1.00 14.84 711 ARG B C 1
ATOM 12719 O O . ARG B 1 711 ? 35.979 -29.948 14.233 1.00 14.06 711 ARG B O 1
ATOM 12727 N N . PRO B 1 712 ? 35.597 -30.500 16.393 1.00 12.70 712 PRO B N 1
ATOM 12728 C CA . PRO B 1 712 ? 34.979 -29.223 16.774 1.00 12.34 712 PRO B CA 1
ATOM 12729 C C . PRO B 1 712 ? 35.804 -28.018 16.379 1.00 12.50 712 PRO B C 1
ATOM 12730 O O . PRO B 1 712 ? 35.244 -27.049 15.870 1.00 14.03 712 PRO B O 1
ATOM 12734 N N . ALA B 1 713 ? 37.111 -28.066 16.609 1.00 10.55 713 ALA B N 1
ATOM 12735 C CA . ALA B 1 713 ? 37.945 -26.923 16.258 1.00 14.03 713 ALA B CA 1
ATOM 12736 C C . ALA B 1 713 ? 37.888 -26.627 14.763 1.00 18.89 713 ALA B C 1
ATOM 12737 O O . ALA B 1 713 ? 37.960 -25.467 14.350 1.00 20.10 713 ALA B O 1
ATOM 12739 N N . ASP B 1 714 ? 37.760 -27.673 13.951 1.00 15.25 714 ASP B N 1
ATOM 12740 C CA . ASP B 1 714 ? 37.761 -27.503 12.501 1.00 16.05 714 ASP B CA 1
ATOM 12741 C C . ASP B 1 714 ? 36.521 -26.795 11.971 1.00 16.93 714 ASP B C 1
ATOM 12742 O O . ASP B 1 714 ? 36.589 -26.085 10.958 1.00 22.43 714 ASP B O 1
ATOM 12747 N N . PHE B 1 715 ? 35.372 -26.990 12.606 1.00 13.22 715 PHE B N 1
ATOM 12748 C CA . PHE B 1 715 ? 34.178 -26.358 12.042 1.00 17.67 715 PHE B CA 1
ATOM 12749 C C . PHE B 1 715 ? 33.761 -25.032 12.692 1.00 22.39 715 PHE B C 1
ATOM 12750 O O . PHE B 1 715 ? 32.774 -24.415 12.284 1.00 24.02 715 PHE B O 1
ATOM 12758 N N . GLY B 1 716 ? 34.530 -24.580 13.677 1.00 17.03 716 GLY B N 1
ATOM 12759 C CA . GLY B 1 716 ? 34.371 -23.216 14.158 1.00 18.31 716 GLY B CA 1
ATOM 12760 C C . GLY B 1 716 ? 34.261 -23.032 15.661 1.00 16.69 716 GLY B C 1
ATOM 12761 O O . GLY B 1 716 ? 34.132 -21.897 16.136 1.00 20.33 716 GLY B O 1
ATOM 12762 N N . ALA B 1 717 ? 34.322 -24.120 16.420 1.00 12.30 717 ALA B N 1
ATOM 12763 C CA . ALA B 1 717 ? 34.298 -23.987 17.884 1.00 13.67 717 ALA B CA 1
ATOM 12764 C C . ALA B 1 717 ? 35.618 -23.400 18.401 1.00 18.40 717 ALA B C 1
ATOM 12765 O O . ALA B 1 717 ? 36.691 -23.728 17.888 1.00 15.27 717 ALA B O 1
ATOM 12767 N N . ASP B 1 718 ? 35.545 -22.543 19.419 1.00 14.09 718 ASP B N 1
ATOM 12768 C CA . ASP B 1 718 ? 36.756 -21.979 20.015 1.00 15.64 718 ASP B CA 1
ATOM 12769 C C . ASP B 1 718 ? 37.201 -22.752 21.234 1.00 12.89 718 ASP B C 1
ATOM 12770 O O . ASP B 1 718 ? 38.375 -22.711 21.623 1.00 13.29 718 ASP B O 1
ATOM 12775 N N . VAL B 1 719 ? 36.247 -23.435 21.855 1.00 10.76 719 VAL B N 1
ATOM 12776 C CA . VAL B 1 719 ? 36.505 -24.225 23.049 1.00 11.31 719 VAL B CA 1
ATOM 12777 C C . VAL B 1 719 ? 35.429 -25.303 23.141 1.00 13.67 719 VAL B C 1
ATOM 12778 O O . VAL B 1 719 ? 34.290 -25.098 22.701 1.00 16.06 719 VAL B O 1
ATOM 12782 N N . CYS B 1 720 ? 35.804 -26.471 23.642 1.00 11.29 720 CYS B N 1
ATOM 12783 C CA . CYS B 1 720 ? 34.824 -27.514 23.918 1.00 11.07 720 CYS B CA 1
ATOM 12784 C C . CYS B 1 720 ? 35.230 -28.227 25.181 1.00 15.71 720 CYS B C 1
ATOM 12785 O O . CYS B 1 720 ? 36.366 -28.085 25.621 1.00 18.61 720 CYS B O 1
ATOM 12788 N N . HIS B 1 721 ? 34.310 -28.971 25.789 1.00 13.14 721 HIS B N 1
ATOM 12789 C CA . HIS B 1 721 ? 34.729 -29.925 26.807 1.00 11.70 721 HIS B CA 1
ATOM 12790 C C . HIS B 1 721 ? 34.438 -31.319 26.294 1.00 12.32 721 HIS B C 1
ATOM 12791 O O . HIS B 1 721 ? 33.633 -31.494 25.372 1.00 14.25 721 HIS B O 1
ATOM 12798 N N . LEU B 1 722 ? 35.115 -32.298 26.876 1.00 11.84 722 LEU B N 1
ATOM 12799 C CA . LEU B 1 722 ? 34.848 -33.700 26.592 1.00 14.23 722 LEU B CA 1
ATOM 12800 C C . LEU B 1 722 ? 34.375 -34.333 27.888 1.00 15.76 722 LEU B C 1
ATOM 12801 O O . LEU B 1 722 ? 34.863 -33.973 28.953 1.00 13.85 722 LEU B O 1
ATOM 12806 N N . ASN B 1 723 ? 33.423 -35.259 27.811 1.00 10.73 723 ASN B N 1
ATOM 12807 C CA . ASN B 1 723 ? 33.080 -36.074 28.977 1.00 11.18 723 ASN B CA 1
ATOM 12808 C C . ASN B 1 723 ? 33.832 -37.382 28.888 1.00 11.97 723 ASN B C 1
ATOM 12809 O O . ASN B 1 723 ? 33.477 -38.244 28.075 1.00 13.82 723 ASN B O 1
ATOM 12814 N N . LEU B 1 724 ? 34.873 -37.550 29.700 1.00 7.93 724 LEU B N 1
ATOM 12815 C CA . LEU B 1 724 ? 35.681 -38.762 29.580 1.00 13.13 724 LEU B CA 1
ATOM 12816 C C . LEU B 1 724 ? 34.889 -39.973 30.060 1.00 12.31 724 LEU B C 1
ATOM 12817 O O . LEU B 1 724 ? 35.142 -41.098 29.625 1.00 9.88 724 LEU B O 1
ATOM 12822 N N . HIS B 1 725 ? 33.914 -39.722 30.930 1.00 9.45 725 HIS B N 1
ATOM 12823 C CA . HIS B 1 725 ? 33.020 -40.761 31.464 1.00 11.52 725 HIS B CA 1
ATOM 12824 C C . HIS B 1 725 ? 31.857 -41.090 30.523 1.00 14.79 725 HIS B C 1
ATOM 12825 O O . HIS B 1 725 ? 31.011 -41.933 30.824 1.00 14.10 725 HIS B O 1
ATOM 12856 N N . THR B 1 727 ? 32.328 -40.531 26.390 1.00 11.19 727 THR B N 1
ATOM 12857 C CA . THR B 1 727 ? 33.006 -40.968 25.177 1.00 9.55 727 THR B CA 1
ATOM 12858 C C . THR B 1 727 ? 34.262 -41.831 25.398 1.00 11.00 727 THR B C 1
ATOM 12859 O O . THR B 1 727 ? 34.595 -42.691 24.569 1.00 12.22 727 THR B O 1
ATOM 12863 N N . PHE B 1 728 ? 34.961 -41.607 26.506 1.00 10.19 728 PHE B N 1
ATOM 12864 C CA . PHE B 1 728 ? 36.300 -42.171 26.667 1.00 8.27 728 PHE B CA 1
ATOM 12865 C C . PHE B 1 728 ? 36.461 -43.147 27.831 1.00 8.24 728 PHE B C 1
ATOM 12866 O O . PHE B 1 728 ? 37.568 -43.301 28.377 1.00 10.51 728 PHE B O 1
ATOM 12874 N N . CYS B 1 729 ? 35.350 -43.797 28.189 1.00 10.08 729 CYS B N 1
ATOM 12875 C CA . CYS B 1 729 ? 35.338 -45.049 28.969 1.00 11.48 729 CYS B CA 1
ATOM 12876 C C . CYS B 1 729 ? 35.509 -44.960 30.480 1.00 9.72 729 CYS B C 1
ATOM 12877 O O . CYS B 1 729 ? 35.485 -45.990 31.143 1.00 9.93 729 CYS B O 1
ATOM 12880 N N . ILE B 1 730 ? 35.693 -43.768 31.039 1.00 8.26 730 ILE B N 1
ATOM 12881 C CA . ILE B 1 730 ? 35.681 -43.695 32.501 1.00 9.35 730 ILE B CA 1
ATOM 12882 C C . ILE B 1 730 ? 34.300 -44.218 32.926 1.00 12.88 730 ILE B C 1
ATOM 12883 O O . ILE B 1 730 ? 33.287 -43.867 32.312 1.00 11.33 730 ILE B O 1
ATOM 12888 N N . PRO B 1 731 ? 34.254 -45.112 33.932 1.00 12.26 731 PRO B N 1
ATOM 12889 C CA . PRO B 1 731 ? 32.955 -45.738 34.234 1.00 11.60 731 PRO B CA 1
ATOM 12890 C C . PRO B 1 731 ? 31.950 -44.771 34.846 1.00 11.64 731 PRO B C 1
ATOM 12891 O O . PRO B 1 731 ? 32.339 -43.752 35.436 1.00 10.99 731 PRO B O 1
ATOM 12895 N N . HIS B 1 732 ? 30.662 -45.092 34.713 1.00 10.38 732 HIS B N 1
ATOM 12896 C CA . HIS B 1 732 ? 29.612 -44.189 35.151 1.00 10.92 732 HIS B CA 1
ATOM 12897 C C . HIS B 1 732 ? 29.450 -44.143 36.673 1.00 11.51 732 HIS B C 1
ATOM 12898 O O . HIS B 1 732 ? 28.869 -43.199 37.210 1.00 12.74 732 HIS B O 1
ATOM 12905 N N . GLY B 1 733 ? 29.988 -45.154 37.353 1.00 10.26 733 GLY B N 1
ATOM 12906 C CA . GLY B 1 733 ? 30.204 -45.094 38.792 1.00 8.38 733 GLY B CA 1
ATOM 12907 C C . GLY B 1 733 ? 28.948 -45.070 39.646 1.00 12.44 733 GLY B C 1
ATOM 12908 O O . GLY B 1 733 ? 29.016 -44.866 40.863 1.00 13.16 733 GLY B O 1
ATOM 12909 N N . GLY B 1 734 ? 27.796 -45.273 39.019 1.00 10.10 734 GLY B N 1
ATOM 12910 C CA . GLY B 1 734 ? 26.538 -45.179 39.738 1.00 9.24 734 GLY B CA 1
ATOM 12911 C C . GLY B 1 734 ? 26.085 -43.731 39.844 1.00 13.43 734 GLY B C 1
ATOM 12912 O O . GLY B 1 734 ? 25.141 -43.427 40.581 1.00 13.62 734 GLY B O 1
ATOM 12913 N N . GLY B 1 735 ? 26.753 -42.843 39.103 1.00 12.43 735 GLY B N 1
ATOM 12914 C CA . GLY B 1 735 ? 26.490 -41.408 39.172 1.00 13.82 735 GLY B CA 1
ATOM 12915 C C . GLY B 1 735 ? 27.734 -40.551 39.440 1.00 19.34 735 GLY B C 1
ATOM 12916 O O . GLY B 1 735 ? 27.642 -39.480 40.053 1.00 23.58 735 GLY B O 1
ATOM 12917 N N . GLY B 1 736 ? 28.890 -41.005 38.962 1.00 18.19 736 GLY B N 1
ATOM 12918 C CA . GLY B 1 736 ? 30.178 -40.364 39.230 1.00 20.14 736 GLY B CA 1
ATOM 12919 C C . GLY B 1 736 ? 31.226 -41.415 39.613 1.00 22.34 736 GLY B C 1
ATOM 12920 O O . GLY B 1 736 ? 30.888 -42.387 40.285 1.00 17.80 736 GLY B O 1
ATOM 12921 N N . PRO B 1 737 ? 32.516 -41.194 39.280 1.00 20.49 737 PRO B N 1
ATOM 12922 C CA . PRO B 1 737 ? 33.159 -39.930 38.916 1.00 17.96 737 PRO B CA 1
ATOM 12923 C C . PRO B 1 737 ? 33.227 -39.681 37.429 1.00 20.84 737 PRO B C 1
ATOM 12924 O O . PRO B 1 737 ? 33.104 -40.607 36.616 1.00 25.49 737 PRO B O 1
ATOM 12928 N N . GLY B 1 738 ? 33.443 -38.418 37.080 1.00 18.08 738 GLY B N 1
ATOM 12929 C CA . GLY B 1 738 ? 33.745 -38.073 35.712 1.00 17.64 738 GLY B CA 1
ATOM 12930 C C . GLY B 1 738 ? 34.942 -37.150 35.619 1.00 17.50 738 GLY B C 1
ATOM 12931 O O . GLY B 1 738 ? 35.551 -36.783 36.630 1.00 15.64 738 GLY B O 1
ATOM 12932 N N . MET B 1 739 ? 35.300 -36.812 34.383 1.00 12.51 739 MET B N 1
ATOM 12933 C CA . MET B 1 739 ? 36.298 -35.794 34.099 1.00 14.12 739 MET B CA 1
ATOM 12934 C C . MET B 1 739 ? 35.830 -35.054 32.858 1.00 14.31 739 MET B C 1
ATOM 12935 O O . MET B 1 739 ? 35.311 -35.667 31.911 1.00 11.75 739 MET B O 1
ATOM 12940 N N . GLY B 1 740 ? 36.011 -33.738 32.867 1.00 11.50 740 GLY B N 1
ATOM 12941 C CA . GLY B 1 740 ? 35.528 -32.881 31.791 1.00 9.81 740 GLY B CA 1
ATOM 12942 C C . GLY B 1 740 ? 36.612 -31.962 31.253 1.00 13.50 740 GLY B C 1
ATOM 12943 O O . GLY B 1 740 ? 36.532 -30.736 31.402 1.00 13.27 740 GLY B O 1
ATOM 12944 N N . PRO B 1 741 ? 37.644 -32.545 30.624 1.00 10.86 741 PRO B N 1
ATOM 12945 C CA . PRO B 1 741 ? 38.728 -31.708 30.106 1.00 10.86 741 PRO B CA 1
ATOM 12946 C C . PRO B 1 741 ? 38.240 -30.769 29.018 1.00 13.92 741 PRO B C 1
ATOM 12947 O O . PRO B 1 741 ? 37.300 -31.092 28.297 1.00 10.73 741 PRO B O 1
ATOM 12951 N N . ILE B 1 742 ? 38.866 -29.604 28.902 1.00 12.37 742 ILE B N 1
ATOM 12952 C CA . ILE B 1 742 ? 38.508 -28.695 27.828 1.00 12.06 742 ILE B CA 1
ATOM 12953 C C . ILE B 1 742 ? 39.645 -28.544 26.822 1.00 14.02 742 ILE B C 1
ATOM 12954 O O . ILE B 1 742 ? 40.824 -28.618 27.180 1.00 11.84 742 ILE B O 1
ATOM 12959 N N . GLY B 1 743 ? 39.278 -28.341 25.560 1.00 12.17 743 GLY B N 1
ATOM 12960 C CA . GLY B 1 743 ? 40.245 -28.005 24.527 1.00 9.57 743 GLY B CA 1
ATOM 12961 C C . GLY B 1 743 ? 39.979 -26.578 24.089 1.00 13.20 743 GLY B C 1
ATOM 12962 O O . GLY B 1 743 ? 38.827 -26.165 24.015 1.00 10.44 743 GLY B O 1
ATOM 12963 N N . VAL B 1 744 ? 41.030 -25.812 23.813 1.00 10.62 744 VAL B N 1
ATOM 12964 C CA . VAL B 1 744 ? 40.838 -24.440 23.363 1.00 8.08 744 VAL B CA 1
ATOM 12965 C C . VAL B 1 744 ? 41.734 -24.103 22.189 1.00 12.46 744 VAL B C 1
ATOM 12966 O O . VAL B 1 744 ? 42.788 -24.710 21.998 1.00 13.38 744 VAL B O 1
ATOM 12970 N N . LYS B 1 745 ? 41.319 -23.115 21.408 1.00 11.24 745 LYS B N 1
ATOM 12971 C CA . LYS B 1 745 ? 42.200 -22.570 20.385 1.00 14.38 745 LYS B CA 1
ATOM 12972 C C . LYS B 1 745 ? 43.300 -21.737 21.036 1.00 17.07 745 LYS B C 1
ATOM 12973 O O . LYS B 1 745 ? 43.164 -21.335 22.191 1.00 13.10 745 LYS B O 1
ATOM 12979 N N . SER B 1 746 ? 44.382 -21.486 20.299 1.00 13.91 746 SER B N 1
ATOM 12980 C CA . SER B 1 746 ? 45.536 -20.761 20.836 1.00 18.77 746 SER B CA 1
ATOM 12981 C C . SER B 1 746 ? 45.195 -19.445 21.542 1.00 13.34 746 SER B C 1
ATOM 12982 O O . SER B 1 746 ? 45.745 -19.150 22.604 1.00 14.23 746 SER B O 1
ATOM 12985 N N . HIS B 1 747 ? 44.282 -18.668 20.969 1.00 13.17 747 HIS B N 1
ATOM 12986 C CA . HIS B 1 747 ? 43.949 -17.358 21.524 1.00 14.40 747 HIS B CA 1
ATOM 12987 C C . HIS B 1 747 ? 43.329 -17.406 22.928 1.00 17.35 747 HIS B C 1
ATOM 12988 O O . HIS B 1 747 ? 43.216 -16.371 23.590 1.00 15.15 747 HIS B O 1
ATOM 12995 N N . LEU B 1 748 ? 42.970 -18.604 23.388 1.00 15.31 748 LEU B N 1
ATOM 12996 C CA . LEU B 1 748 ? 42.382 -18.797 24.715 1.00 12.45 748 LEU B CA 1
ATOM 12997 C C . LEU B 1 748 ? 43.324 -19.489 25.699 1.00 14.60 748 LEU B C 1
ATOM 12998 O O . LEU B 1 748 ? 43.004 -19.630 26.886 1.00 14.37 748 LEU B O 1
ATOM 13003 N N . GLN B 1 749 ? 44.460 -19.964 25.204 1.00 12.43 749 GLN B N 1
ATOM 13004 C CA . GLN B 1 749 ? 45.305 -20.859 25.990 1.00 14.48 749 GLN B CA 1
ATOM 13005 C C . GLN B 1 749 ? 45.875 -20.189 27.239 1.00 12.42 749 GLN B C 1
ATOM 13006 O O . GLN B 1 749 ? 46.080 -20.841 28.272 1.00 12.69 749 GLN B O 1
ATOM 13012 N N . ALA B 1 750 ? 46.105 -18.882 27.148 1.00 13.48 750 ALA B N 1
ATOM 13013 C CA . ALA B 1 750 ? 46.749 -18.139 28.228 1.00 16.32 750 ALA B CA 1
ATOM 13014 C C . ALA B 1 750 ? 45.889 -18.136 29.487 1.00 17.21 750 ALA B C 1
ATOM 13015 O O . ALA B 1 750 ? 46.391 -17.919 30.594 1.00 17.14 750 ALA B O 1
ATOM 13017 N N . PHE B 1 751 ? 44.593 -18.385 29.314 1.00 12.98 751 PHE B N 1
ATOM 13018 C CA . PHE B 1 751 ? 43.632 -18.228 30.404 1.00 14.26 751 PHE B CA 1
ATOM 13019 C C . PHE B 1 751 ? 43.310 -19.522 31.145 1.00 11.12 751 PHE B C 1
ATOM 13020 O O . PHE B 1 751 ? 42.569 -19.505 32.131 1.00 14.86 751 PHE B O 1
ATOM 13028 N N . LEU B 1 752 ? 43.873 -20.631 30.679 1.00 12.90 752 LEU B N 1
ATOM 13029 C CA . LEU B 1 752 ? 43.570 -21.951 31.238 1.00 12.62 752 LEU B CA 1
ATOM 13030 C C . LEU B 1 752 ? 43.890 -22.043 32.736 1.00 13.42 752 LEU B C 1
ATOM 13031 O O . LEU B 1 752 ? 44.787 -21.352 33.230 1.00 11.88 752 LEU B O 1
ATOM 13036 N N . PRO B 1 753 ? 43.149 -22.897 33.464 1.00 13.83 753 PRO B N 1
ATOM 13037 C CA . PRO B 1 753 ? 43.358 -23.083 34.907 1.00 12.45 753 PRO B CA 1
ATOM 13038 C C . PRO B 1 753 ? 44.796 -23.457 35.240 1.00 11.64 753 PRO B C 1
ATOM 13039 O O . PRO B 1 753 ? 45.471 -24.148 34.470 1.00 12.17 753 PRO B O 1
ATOM 13043 N N . ARG B 1 754 ? 45.258 -22.986 36.391 1.00 9.80 754 ARG B N 1
ATOM 13044 C CA . ARG B 1 754 ? 46.617 -23.261 36.849 1.00 10.73 754 ARG B CA 1
ATOM 13045 C C . ARG B 1 754 ? 46.836 -24.736 37.159 1.00 11.72 754 ARG B C 1
ATOM 13046 O O . ARG B 1 754 ? 45.959 -25.408 37.703 1.00 16.91 754 ARG B O 1
ATOM 13054 N N . THR B 1 755 ? 48.021 -25.226 36.810 1.00 13.84 755 THR B N 1
ATOM 13055 C CA . THR B 1 755 ? 48.439 -26.583 37.134 1.00 19.55 755 THR B CA 1
ATOM 13056 C C . THR B 1 755 ? 49.486 -26.555 38.243 1.00 27.14 755 THR B C 1
ATOM 13057 O O . THR B 1 755 ? 50.207 -27.538 38.438 1.00 28.91 755 THR B O 1
ATOM 13061 N N . ASP B 1 767 ? 49.493 -13.961 36.106 1.00 43.05 767 ASP B N 1
ATOM 13062 C CA . ASP B 1 767 ? 49.220 -12.787 35.284 1.00 42.50 767 ASP B CA 1
ATOM 13063 C C . ASP B 1 767 ? 47.970 -12.954 34.431 1.00 42.53 767 ASP B C 1
ATOM 13064 O O . ASP B 1 767 ? 47.314 -11.958 34.100 1.00 42.14 767 ASP B O 1
ATOM 13069 N N . GLN B 1 768 ? 47.647 -14.196 34.061 1.00 36.48 768 GLN B N 1
ATOM 13070 C CA . GLN B 1 768 ? 46.585 -14.418 33.076 1.00 25.15 768 GLN B CA 1
ATOM 13071 C C . GLN B 1 768 ? 45.613 -15.584 33.300 1.00 19.22 768 GLN B C 1
ATOM 13072 O O . GLN B 1 768 ? 44.550 -15.604 32.691 1.00 15.82 768 GLN B O 1
ATOM 13078 N N . SER B 1 769 ? 45.965 -16.555 34.136 1.00 15.89 769 SER B N 1
ATOM 13079 C CA . SER B 1 769 ? 45.076 -17.707 34.338 1.00 15.21 769 SER B CA 1
ATOM 13080 C C . SER B 1 769 ? 43.773 -17.305 35.034 1.00 14.40 769 SER B C 1
ATOM 13081 O O . SER B 1 769 ? 43.763 -16.378 35.840 1.00 12.32 769 SER B O 1
ATOM 13084 N N . ILE B 1 770 ? 42.677 -18.008 34.737 1.00 12.15 770 ILE B N 1
ATOM 13085 C CA . ILE B 1 770 ? 41.412 -17.763 35.431 1.00 11.42 770 ILE B CA 1
ATOM 13086 C C . ILE B 1 770 ? 41.487 -18.229 36.878 1.00 19.06 770 ILE B C 1
ATOM 13087 O O . ILE B 1 770 ? 40.625 -17.877 37.684 1.00 13.62 770 ILE B O 1
ATOM 13092 N N . GLY B 1 771 ? 42.512 -19.018 37.197 1.00 13.92 771 GLY B N 1
ATOM 13093 C CA . GLY B 1 771 ? 42.712 -19.521 38.550 1.00 13.58 771 GLY B CA 1
ATOM 13094 C C . GLY B 1 771 ? 42.546 -21.030 38.628 1.00 13.37 771 GLY B C 1
ATOM 13095 O O . GLY B 1 771 ? 43.169 -21.769 37.858 1.00 15.93 771 GLY B O 1
ATOM 13096 N N . MET B 1 772 ? 41.720 -21.502 39.563 1.00 11.90 772 MET B N 1
ATOM 13097 C CA . MET B 1 772 ? 41.473 -22.937 39.687 1.00 8.89 772 MET B CA 1
ATOM 13098 C C . MET B 1 772 ? 39.983 -23.282 39.618 1.00 10.01 772 MET B C 1
ATOM 13099 O O . MET B 1 772 ? 39.157 -22.674 40.305 1.00 11.29 772 MET B O 1
ATOM 13104 N N . ILE B 1 773 ? 39.658 -24.269 38.784 1.00 10.36 773 ILE B N 1
ATOM 13105 C CA . ILE B 1 773 ? 38.291 -24.753 38.598 1.00 11.25 773 ILE B CA 1
ATOM 13106 C C . ILE B 1 773 ? 38.024 -25.976 39.503 1.00 12.84 773 ILE B C 1
ATOM 13107 O O . ILE B 1 773 ? 36.945 -26.112 40.090 1.00 13.41 773 ILE B O 1
ATOM 13112 N N . SER B 1 774 ? 39.015 -26.857 39.608 1.00 10.81 774 SER B N 1
ATOM 13113 C CA . SER B 1 774 ? 38.953 -27.996 40.529 1.00 10.29 774 SER B CA 1
ATOM 13114 C C . SER B 1 774 ? 39.932 -27.732 41.658 1.00 10.28 774 SER B C 1
ATOM 13115 O O . SER B 1 774 ? 40.842 -26.921 41.502 1.00 13.00 774 SER B O 1
ATOM 13118 N N . ALA B 1 775 ? 39.746 -28.423 42.783 1.00 10.08 775 ALA B N 1
ATOM 13119 C CA . ALA B 1 775 ? 40.628 -28.280 43.939 1.00 11.68 775 ALA B CA 1
ATOM 13120 C C . ALA B 1 775 ? 42.049 -28.779 43.651 1.00 12.08 775 ALA B C 1
ATOM 13121 O O . ALA B 1 775 ? 43.040 -28.216 44.150 1.00 11.97 775 ALA B O 1
ATOM 13123 N N . ALA B 1 776 ? 42.152 -29.846 42.860 1.00 12.33 776 ALA B N 1
ATOM 13124 C CA . ALA B 1 776 ? 43.448 -30.404 42.495 1.00 9.76 776 ALA B CA 1
ATOM 13125 C C . ALA B 1 776 ? 43.809 -29.987 41.074 1.00 12.85 776 ALA B C 1
ATOM 13126 O O . ALA B 1 776 ? 42.941 -29.888 40.208 1.00 10.53 776 ALA B O 1
ATOM 13128 N N . PRO B 1 777 ? 45.101 -29.759 40.829 1.00 10.75 777 PRO B N 1
ATOM 13129 C CA . PRO B 1 777 ? 45.567 -29.182 39.561 1.00 12.62 777 PRO B CA 1
ATOM 13130 C C . PRO B 1 777 ? 45.172 -30.049 38.374 1.00 11.11 777 PRO B C 1
ATOM 13131 O O . PRO B 1 777 ? 44.918 -29.515 37.296 1.00 11.82 777 PRO B O 1
ATOM 13135 N N . TYR B 1 778 ? 45.123 -31.364 38.561 1.00 8.55 778 TYR B N 1
ATOM 13136 C CA . TYR B 1 778 ? 44.673 -32.236 37.470 1.00 9.21 778 TYR B CA 1
ATOM 13137 C C . TYR B 1 778 ? 43.394 -32.981 37.819 1.00 9.79 778 TYR B C 1
ATOM 13138 O O . TYR B 1 778 ? 43.155 -34.083 37.314 1.00 10.82 778 TYR B O 1
ATOM 13147 N N . GLY B 1 779 ? 42.581 -32.366 38.678 1.00 10.22 779 GLY B N 1
ATOM 13148 C CA . GLY B 1 779 ? 41.300 -32.930 39.077 1.00 10.32 779 GLY B CA 1
ATOM 13149 C C . GLY B 1 779 ? 41.480 -34.344 39.602 1.00 11.52 779 GLY B C 1
ATOM 13150 O O . GLY B 1 779 ? 42.388 -34.607 40.391 1.00 10.32 779 GLY B O 1
ATOM 13151 N N . SER B 1 780 ? 40.630 -35.259 39.153 1.00 14.45 780 SER B N 1
ATOM 13152 C CA . SER B 1 780 ? 40.736 -36.645 39.572 1.00 11.78 780 SER B CA 1
ATOM 13153 C C . SER B 1 780 ? 41.748 -37.353 38.685 1.00 9.10 780 SER B C 1
ATOM 13154 O O . SER B 1 780 ? 41.380 -38.118 37.788 1.00 9.67 780 SER B O 1
ATOM 13157 N N . ALA B 1 781 ? 43.031 -37.117 38.949 1.00 8.83 781 ALA B N 1
ATOM 13158 C CA . ALA B 1 781 ? 44.072 -37.503 38.002 1.00 11.63 781 ALA B CA 1
ATOM 13159 C C . ALA B 1 781 ? 44.157 -39.011 37.805 1.00 11.74 781 ALA B C 1
ATOM 13160 O O . ALA B 1 781 ? 44.417 -39.467 36.696 1.00 11.38 781 ALA B O 1
ATOM 13162 N N . SER B 1 782 ? 43.924 -39.777 38.873 1.00 9.67 782 SER B N 1
ATOM 13163 C CA . SER B 1 782 ? 44.091 -41.226 38.806 1.00 12.57 782 SER B CA 1
ATOM 13164 C C . SER B 1 782 ? 43.179 -41.908 37.786 1.00 15.47 782 SER B C 1
ATOM 13165 O O . SER B 1 782 ? 43.552 -42.955 37.248 1.00 9.61 782 SER B O 1
ATOM 13168 N N . ILE B 1 783 ? 42.001 -41.343 37.512 1.00 9.08 783 ILE B N 1
ATOM 13169 C CA . ILE B 1 783 ? 41.114 -41.993 36.550 1.00 7.65 783 ILE B CA 1
ATOM 13170 C C . ILE B 1 783 ? 41.393 -41.583 35.107 1.00 10.39 783 ILE B C 1
ATOM 13171 O O . ILE B 1 783 ? 40.789 -42.118 34.181 1.00 9.45 783 ILE B O 1
ATOM 13176 N N . LEU B 1 784 ? 42.317 -40.646 34.911 1.00 10.15 784 LEU B N 1
ATOM 13177 C CA . LEU B 1 784 ? 42.697 -40.275 33.555 1.00 6.57 784 LEU B CA 1
ATOM 13178 C C . LEU B 1 784 ? 43.388 -41.432 32.839 1.00 8.22 784 LEU B C 1
ATOM 13179 O O . LEU B 1 784 ? 43.416 -41.457 31.596 1.00 11.49 784 LEU B O 1
ATOM 13184 N N . VAL B 1 785 ? 43.948 -42.381 33.599 1.00 5.24 785 VAL B N 1
ATOM 13185 C CA . VAL B 1 785 ? 44.627 -43.512 32.972 1.00 6.75 785 VAL B CA 1
ATOM 13186 C C . VAL B 1 785 ? 43.653 -44.355 32.155 1.00 9.56 785 VAL B C 1
ATOM 13187 O O . VAL B 1 785 ? 44.070 -45.051 31.229 1.00 9.31 785 VAL B O 1
ATOM 13191 N N . ILE B 1 786 ? 42.371 -44.300 32.505 1.00 9.78 786 ILE B N 1
ATOM 13192 C CA . ILE B 1 786 ? 41.354 -45.095 31.805 1.00 8.71 786 ILE B CA 1
ATOM 13193 C C . ILE B 1 786 ? 41.241 -44.647 30.346 1.00 7.11 786 ILE B C 1
ATOM 13194 O O . ILE B 1 786 ? 41.233 -45.472 29.405 1.00 8.75 786 ILE B O 1
ATOM 13199 N N . SER B 1 787 ? 41.141 -43.339 30.150 1.00 9.33 787 SER B N 1
ATOM 13200 C CA . SER B 1 787 ? 41.021 -42.811 28.793 1.00 9.90 787 SER B CA 1
ATOM 13201 C C . SER B 1 787 ? 42.340 -42.931 28.034 1.00 9.28 787 SER B C 1
ATOM 13202 O O . SER B 1 787 ? 42.341 -43.120 26.822 1.00 8.55 787 SER B O 1
ATOM 13205 N N . TRP B 1 788 ? 43.464 -42.835 28.742 1.00 6.73 788 TRP B N 1
ATOM 13206 C CA . TRP B 1 788 ? 44.765 -43.100 28.117 1.00 7.75 788 TRP B CA 1
ATOM 13207 C C . TRP B 1 788 ? 44.777 -44.536 27.572 1.00 10.65 788 TRP B C 1
ATOM 13208 O O . TRP B 1 788 ? 45.123 -44.768 26.405 1.00 9.68 788 TRP B O 1
ATOM 13219 N N . MET B 1 789 ? 44.404 -45.503 28.411 1.00 8.20 789 MET B N 1
ATOM 13220 C CA . MET B 1 789 ? 44.353 -46.900 27.962 1.00 8.57 789 MET B CA 1
ATOM 13221 C C . MET B 1 789 ? 43.429 -47.095 26.767 1.00 7.68 789 MET B C 1
ATOM 13222 O O . MET B 1 789 ? 43.776 -47.805 25.827 1.00 7.46 789 MET B O 1
ATOM 13227 N N . TYR B 1 790 ? 42.255 -46.471 26.787 1.00 5.59 790 TYR B N 1
ATOM 13228 C CA . TYR B 1 790 ? 41.308 -46.627 25.671 1.00 6.84 790 TYR B CA 1
ATOM 13229 C C . TYR B 1 790 ? 41.937 -46.158 24.368 1.00 10.13 790 TYR B C 1
ATOM 13230 O O . TYR B 1 790 ? 41.926 -46.878 23.368 1.00 7.68 790 TYR B O 1
ATOM 13239 N N . ILE B 1 791 ? 42.507 -44.961 24.374 1.00 7.82 791 ILE B N 1
ATOM 13240 C CA . ILE B 1 791 ? 43.112 -44.440 23.158 1.00 7.08 791 ILE B CA 1
ATOM 13241 C C . ILE B 1 791 ? 44.296 -45.296 22.729 1.00 9.19 791 ILE B C 1
ATOM 13242 O O . ILE B 1 791 ? 44.451 -45.612 21.544 1.00 9.50 791 ILE B O 1
ATOM 13247 N N . ALA B 1 792 ? 45.125 -45.700 23.688 1.00 7.70 792 ALA B N 1
ATOM 13248 C CA . ALA B 1 792 ? 46.302 -46.496 23.345 1.00 9.72 792 ALA B CA 1
ATOM 13249 C C . ALA B 1 792 ? 45.940 -47.853 22.723 1.00 11.16 792 ALA B C 1
ATOM 13250 O O . ALA B 1 792 ? 46.637 -48.337 21.820 1.00 11.85 792 ALA B O 1
ATOM 13252 N N . MET B 1 793 ? 44.863 -48.469 23.205 1.00 7.67 793 MET B N 1
ATOM 13253 C CA . MET B 1 793 ? 44.483 -49.792 22.716 1.00 6.80 793 MET B CA 1
ATOM 13254 C C . MET B 1 793 ? 43.666 -49.739 21.435 1.00 11.46 793 MET B C 1
ATOM 13255 O O . MET B 1 793 ? 43.683 -50.694 20.659 1.00 11.95 793 MET B O 1
ATOM 13260 N N . MET B 1 794 ? 42.965 -48.633 21.203 1.00 11.62 794 MET B N 1
ATOM 13261 C CA . MET B 1 794 ? 42.136 -48.502 20.000 1.00 8.32 794 MET B CA 1
ATOM 13262 C C . MET B 1 794 ? 42.890 -47.994 18.777 1.00 13.66 794 MET B C 1
ATOM 13263 O O . MET B 1 794 ? 42.683 -48.485 17.662 1.00 11.30 794 MET B O 1
ATOM 13268 N N . GLY B 1 795 ? 43.751 -47.002 18.975 1.00 12.49 795 GLY B N 1
ATOM 13269 C CA . GLY B 1 795 ? 44.475 -46.401 17.869 1.00 9.86 795 GLY B CA 1
ATOM 13270 C C . GLY B 1 795 ? 43.533 -45.574 17.004 1.00 15.42 795 GLY B C 1
ATOM 13271 O O . GLY B 1 795 ? 42.325 -45.517 17.257 1.00 11.23 795 GLY B O 1
ATOM 13272 N N . PRO B 1 796 ? 44.078 -44.916 15.981 1.00 10.96 796 PRO B N 1
ATOM 13273 C CA . PRO B 1 796 ? 43.234 -43.988 15.213 1.00 11.91 796 PRO B CA 1
ATOM 13274 C C . PRO B 1 796 ? 42.130 -44.690 14.419 1.00 13.51 796 PRO B C 1
ATOM 13275 O O . PRO B 1 796 ? 40.998 -44.203 14.420 1.00 11.62 796 PRO B O 1
ATOM 13279 N N . GLN B 1 797 ? 42.431 -45.808 13.768 1.00 11.58 797 GLN B N 1
ATOM 13280 C CA . GLN B 1 797 ? 41.393 -46.513 13.027 1.00 11.94 797 GLN B CA 1
ATOM 13281 C C . GLN B 1 797 ? 40.325 -47.102 13.957 1.00 12.19 797 GLN B C 1
ATOM 13282 O O . GLN B 1 797 ? 39.129 -47.053 13.655 1.00 12.78 797 GLN B O 1
ATOM 13288 N N . GLY B 1 798 ? 40.756 -47.644 15.090 1.00 9.16 798 GLY B N 1
ATOM 13289 C CA . GLY B 1 798 ? 39.826 -48.236 16.041 1.00 8.26 798 GLY B CA 1
ATOM 13290 C C . GLY B 1 798 ? 38.902 -47.208 16.677 1.00 10.31 798 GLY B C 1
ATOM 13291 O O . GLY B 1 798 ? 37.698 -47.442 16.813 1.00 10.18 798 GLY B O 1
ATOM 13292 N N . LEU B 1 799 ? 39.451 -46.060 17.059 1.00 9.90 799 LEU B N 1
ATOM 13293 C CA . LEU B 1 799 ? 38.616 -45.010 17.628 1.00 8.93 799 LEU B CA 1
ATOM 13294 C C . LEU B 1 799 ? 37.556 -44.570 16.643 1.00 10.50 799 LEU B C 1
ATOM 13295 O O . LEU B 1 799 ? 36.405 -44.305 17.021 1.00 10.36 799 LEU B O 1
ATOM 13300 N N . THR B 1 800 ? 37.939 -44.488 15.377 1.00 9.29 800 THR B N 1
ATOM 13301 C CA . THR B 1 800 ? 37.004 -44.024 14.354 1.00 7.32 800 THR B CA 1
ATOM 13302 C C . THR B 1 800 ? 35.957 -45.087 14.072 1.00 12.77 800 THR B C 1
ATOM 13303 O O . THR B 1 800 ? 34.785 -44.767 13.895 1.00 11.24 800 THR B O 1
ATOM 13307 N N . LYS B 1 801 ? 36.378 -46.348 14.037 1.00 8.91 801 LYS B N 1
ATOM 13308 C CA . LYS B 1 801 ? 35.441 -47.451 13.838 1.00 11.82 801 LYS B CA 1
ATOM 13309 C C . LYS B 1 801 ? 34.402 -47.479 14.954 1.00 10.83 801 LYS B C 1
ATOM 13310 O O . LYS B 1 801 ? 33.229 -47.751 14.705 1.00 9.06 801 LYS B O 1
ATOM 13316 N N . ALA B 1 802 ? 34.829 -47.184 16.180 1.00 7.99 802 ALA B N 1
ATOM 13317 C CA . ALA B 1 802 ? 33.911 -47.150 17.320 1.00 9.02 802 ALA B CA 1
ATOM 13318 C C . ALA B 1 802 ? 32.800 -46.134 17.092 1.00 10.98 802 ALA B C 1
ATOM 13319 O O . ALA B 1 802 ? 31.622 -46.436 17.282 1.00 9.33 802 ALA B O 1
ATOM 13321 N N . THR B 1 803 ? 33.176 -44.931 16.675 1.00 8.04 803 THR B N 1
ATOM 13322 C CA . THR B 1 803 ? 32.195 -43.897 16.370 1.00 9.69 803 THR B CA 1
ATOM 13323 C C . THR B 1 803 ? 31.232 -44.384 15.304 1.00 8.72 803 THR B C 1
ATOM 13324 O O . THR B 1 803 ? 30.013 -44.234 15.418 1.00 9.54 803 THR B O 1
ATOM 13328 N N . GLU B 1 804 ? 31.784 -44.986 14.261 1.00 10.05 804 GLU B N 1
ATOM 13329 C CA . GLU B 1 804 ? 30.969 -45.424 13.133 1.00 10.35 804 GLU B CA 1
ATOM 13330 C C . GLU B 1 804 ? 29.974 -46.503 13.546 1.00 11.60 804 GLU B C 1
ATOM 13331 O O . GLU B 1 804 ? 28.806 -46.460 13.151 1.00 9.75 804 GLU B O 1
ATOM 13337 N N . VAL B 1 805 ? 30.414 -47.447 14.367 1.00 8.42 805 VAL B N 1
ATOM 13338 C CA . VAL B 1 805 ? 29.520 -48.521 14.821 1.00 9.14 805 VAL B CA 1
ATOM 13339 C C . VAL B 1 805 ? 28.453 -47.992 15.794 1.00 10.65 805 VAL B C 1
ATOM 13340 O O . VAL B 1 805 ? 27.324 -48.474 15.801 1.00 10.53 805 VAL B O 1
ATOM 13344 N N . ALA B 1 806 ? 28.805 -46.990 16.598 1.00 9.86 806 ALA B N 1
ATOM 13345 C CA . ALA B 1 806 ? 27.824 -46.365 17.486 1.00 11.04 806 ALA B CA 1
ATOM 13346 C C . ALA B 1 806 ? 26.689 -45.744 16.670 1.00 11.43 806 ALA B C 1
ATOM 13347 O O . ALA B 1 806 ? 25.516 -45.824 17.038 1.00 11.01 806 ALA B O 1
ATOM 13349 N N . ILE B 1 807 ? 27.048 -45.121 15.557 1.00 10.82 807 ILE B N 1
ATOM 13350 C CA . ILE B 1 807 ? 26.054 -44.553 14.658 1.00 10.12 807 ILE B CA 1
ATOM 13351 C C . ILE B 1 807 ? 25.241 -45.653 13.964 1.00 10.49 807 ILE B C 1
ATOM 13352 O O . ILE B 1 807 ? 24.010 -45.555 13.824 1.00 10.26 807 ILE B O 1
ATOM 13357 N N . LEU B 1 808 ? 25.920 -46.710 13.532 1.00 9.21 808 LEU B N 1
ATOM 13358 C CA . LEU B 1 808 ? 25.226 -47.837 12.905 1.00 11.49 808 LEU B CA 1
ATOM 13359 C C . LEU B 1 808 ? 24.178 -48.422 13.844 1.00 10.46 808 LEU B C 1
ATOM 13360 O O . LEU B 1 808 ? 23.040 -48.647 13.454 1.00 10.77 808 LEU B O 1
ATOM 13365 N N . SER B 1 809 ? 24.568 -48.669 15.088 1.00 9.31 809 SER B N 1
ATOM 13366 C CA . SER B 1 809 ? 23.667 -49.341 16.018 1.00 10.89 809 SER B CA 1
ATOM 13367 C C . SER B 1 809 ? 22.465 -48.476 16.397 1.00 8.51 809 SER B C 1
ATOM 13368 O O . SER B 1 809 ? 21.358 -48.983 16.538 1.00 10.29 809 SER B O 1
ATOM 13371 N N . ALA B 1 810 ? 22.676 -47.172 16.565 1.00 10.22 810 ALA B N 1
ATOM 13372 C CA . ALA B 1 810 ? 21.555 -46.266 16.815 1.00 13.85 810 ALA B CA 1
ATOM 13373 C C . ALA B 1 810 ? 20.581 -46.279 15.648 1.00 16.20 810 ALA B C 1
ATOM 13374 O O . ALA B 1 810 ? 19.370 -46.361 15.841 1.00 13.53 810 ALA B O 1
ATOM 13376 N N . ASN B 1 811 ? 21.111 -46.186 14.433 1.00 13.23 811 ASN B N 1
ATOM 13377 C CA . ASN B 1 811 ? 20.254 -46.222 13.252 1.00 11.33 811 ASN B CA 1
ATOM 13378 C C . ASN B 1 811 ? 19.527 -47.555 13.071 1.00 13.16 811 ASN B C 1
ATOM 13379 O O . ASN B 1 811 ? 18.358 -47.581 12.651 1.00 11.64 811 ASN B O 1
ATOM 13384 N N . TYR B 1 812 ? 20.203 -48.653 13.403 1.00 10.76 812 TYR B N 1
ATOM 13385 C CA . TYR B 1 812 ? 19.579 -49.971 13.342 1.00 10.29 812 TYR B CA 1
ATOM 13386 C C . TYR B 1 812 ? 18.374 -50.060 14.273 1.00 11.86 812 TYR B C 1
ATOM 13387 O O . TYR B 1 812 ? 17.314 -50.579 13.896 1.00 13.25 812 TYR B O 1
ATOM 13396 N N . MET B 1 813 ? 18.542 -49.589 15.500 1.00 13.08 813 MET B N 1
ATOM 13397 C CA . MET B 1 813 ? 17.446 -49.637 16.456 1.00 9.95 813 MET B CA 1
ATOM 13398 C C . MET B 1 813 ? 16.291 -48.747 16.008 1.00 12.64 813 MET B C 1
ATOM 13399 O O . MET B 1 813 ? 15.132 -49.134 16.112 1.00 13.92 813 MET B O 1
ATOM 13404 N N . ALA B 1 814 ? 16.612 -47.564 15.494 1.00 12.16 814 ALA B N 1
ATOM 13405 C CA . ALA B 1 814 ? 15.586 -46.639 15.008 1.00 10.99 814 ALA B CA 1
ATOM 13406 C C . ALA B 1 814 ? 14.778 -47.279 13.889 1.00 18.66 814 ALA B C 1
ATOM 13407 O O . ALA B 1 814 ? 13.544 -47.201 13.866 1.00 17.39 814 ALA B O 1
ATOM 13409 N N . LYS B 1 815 ? 15.482 -47.926 12.966 1.00 13.59 815 LYS B N 1
ATOM 13410 C CA . LYS B 1 815 ? 14.831 -48.593 11.847 1.00 15.00 815 LYS B CA 1
ATOM 13411 C C . LYS B 1 815 ? 13.943 -49.724 12.337 1.00 14.70 815 LYS B C 1
ATOM 13412 O O . LYS B 1 815 ? 12.835 -49.920 11.826 1.00 14.49 815 LYS B O 1
ATOM 13418 N N . ARG B 1 816 ? 14.411 -50.481 13.329 1.00 12.45 816 ARG B N 1
ATOM 13419 C CA . ARG B 1 816 ? 13.594 -51.583 13.833 1.00 12.19 816 ARG B CA 1
ATOM 13420 C C . ARG B 1 816 ? 12.315 -51.098 14.523 1.00 14.41 816 ARG B C 1
ATOM 13421 O O . ARG B 1 816 ? 11.289 -51.781 14.495 1.00 17.52 816 ARG B O 1
ATOM 13429 N N . LEU B 1 817 ? 12.383 -49.918 15.133 1.00 14.87 817 LEU B N 1
ATOM 13430 C CA . LEU B 1 817 ? 11.316 -49.454 16.021 1.00 13.44 817 LEU B CA 1
ATOM 13431 C C . LEU B 1 817 ? 10.374 -48.443 15.375 1.00 16.01 817 LEU B C 1
ATOM 13432 O O . LEU B 1 817 ? 9.279 -48.195 15.887 1.00 18.74 817 LEU B O 1
ATOM 13437 N N . GLU B 1 818 ? 10.789 -47.882 14.242 1.00 18.30 818 GLU B N 1
ATOM 13438 C CA . GLU B 1 818 ? 10.085 -46.755 13.620 1.00 19.97 818 GLU B CA 1
ATOM 13439 C C . GLU B 1 818 ? 8.596 -46.986 13.306 1.00 21.87 818 GLU B C 1
ATOM 13440 O O . GLU B 1 818 ? 7.818 -46.036 13.313 1.00 24.58 818 GLU B O 1
ATOM 13446 N N . ASN B 1 819 ? 8.192 -48.221 13.024 1.00 21.00 819 ASN B N 1
ATOM 13447 C CA . ASN B 1 819 ? 6.776 -48.473 12.749 1.00 23.55 819 ASN B CA 1
ATOM 13448 C C . ASN B 1 819 ? 5.937 -48.649 14.021 1.00 25.48 819 ASN B C 1
ATOM 13449 O O . ASN B 1 819 ? 4.709 -48.745 13.962 1.00 25.33 819 ASN B O 1
ATOM 13454 N N . TYR B 1 820 ? 6.612 -48.683 15.166 1.00 17.47 820 TYR B N 1
ATOM 13455 C CA . TYR B 1 820 ? 5.970 -48.868 16.464 1.00 19.57 820 TYR B CA 1
ATOM 13456 C C . TYR B 1 820 ? 6.013 -47.569 17.253 1.00 23.55 820 TYR B C 1
ATOM 13457 O O . TYR B 1 820 ? 5.047 -47.192 17.921 1.00 23.30 820 TYR B O 1
ATOM 13466 N N . TYR B 1 821 ? 7.155 -46.897 17.188 1.00 17.62 821 TYR B N 1
ATOM 13467 C CA . TYR B 1 821 ? 7.342 -45.622 17.863 1.00 19.40 821 TYR B CA 1
ATOM 13468 C C . TYR B 1 821 ? 7.945 -44.644 16.862 1.00 23.29 821 TYR B C 1
ATOM 13469 O O . TYR B 1 821 ? 9.038 -44.880 16.350 1.00 28.13 821 TYR B O 1
ATOM 13478 N N . PRO B 1 822 ? 7.236 -43.543 16.574 1.00 20.70 822 PRO B N 1
ATOM 13479 C CA . PRO B 1 822 ? 7.781 -42.548 15.638 1.00 21.41 822 PRO B CA 1
ATOM 13480 C C . PRO B 1 822 ? 9.172 -42.070 16.059 1.00 18.30 822 PRO B C 1
ATOM 13481 O O . PRO B 1 822 ? 9.388 -41.804 17.244 1.00 17.12 822 PRO B O 1
ATOM 13485 N N . ILE B 1 823 ? 10.109 -42.001 15.111 1.00 16.10 823 ILE B N 1
ATOM 13486 C CA . ILE B 1 823 ? 11.431 -41.424 15.368 1.00 16.57 823 ILE B CA 1
ATOM 13487 C C . ILE B 1 823 ? 11.321 -39.914 15.182 1.00 21.58 823 ILE B C 1
ATOM 13488 O O . ILE B 1 823 ? 10.971 -39.437 14.096 1.00 21.79 823 ILE B O 1
ATOM 13493 N N . LEU B 1 824 ? 11.614 -39.170 16.245 1.00 14.92 824 LEU B N 1
ATOM 13494 C CA . LEU B 1 824 ? 11.177 -37.777 16.364 1.00 20.80 824 LEU B CA 1
ATOM 13495 C C . LEU B 1 824 ? 11.973 -36.806 15.508 1.00 30.19 824 LEU B C 1
ATOM 13496 O O . LEU B 1 824 ? 11.425 -35.844 14.950 1.00 39.44 824 LEU B O 1
ATOM 13501 N N . PHE B 1 825 ? 13.271 -37.054 15.423 1.00 23.35 825 PHE B N 1
ATOM 13502 C CA . PHE B 1 825 ? 14.167 -36.140 14.739 1.00 28.14 825 PHE B CA 1
ATOM 13503 C C . PHE B 1 825 ? 15.152 -36.951 13.935 1.00 31.05 825 PHE B C 1
ATOM 13504 O O . PHE B 1 825 ? 15.893 -37.762 14.488 1.00 34.86 825 PHE B O 1
ATOM 13512 N N . ARG B 1 826 ? 15.146 -36.756 12.628 1.00 28.37 826 ARG B N 1
ATOM 13513 C CA . ARG B 1 826 ? 16.129 -37.407 11.790 1.00 24.52 826 ARG B CA 1
ATOM 13514 C C . ARG B 1 826 ? 16.920 -36.334 11.080 1.00 31.59 826 ARG B C 1
ATOM 13515 O O . ARG B 1 826 ? 16.408 -35.243 10.812 1.00 35.42 826 ARG B O 1
ATOM 13523 N N . GLY B 1 827 ? 18.181 -36.633 10.802 1.00 35.80 827 GLY B N 1
ATOM 13524 C CA . GLY B 1 827 ? 19.035 -35.667 10.151 1.00 39.60 827 GLY B CA 1
ATOM 13525 C C . GLY B 1 827 ? 18.815 -35.713 8.659 1.00 43.72 827 GLY B C 1
ATOM 13526 O O . GLY B 1 827 ? 17.854 -36.330 8.170 1.00 35.49 827 GLY B O 1
ATOM 13527 N N . ASN B 1 828 ? 19.701 -35.046 7.931 1.00 51.14 828 ASN B N 1
ATOM 13528 C CA . ASN B 1 828 ? 19.713 -35.181 6.489 1.00 58.54 828 ASN B CA 1
ATOM 13529 C C . ASN B 1 828 ? 19.856 -36.653 6.136 1.00 52.46 828 ASN B C 1
ATOM 13530 O O . ASN B 1 828 ? 20.535 -37.408 6.845 1.00 51.17 828 ASN B O 1
ATOM 13535 N N . ASN B 1 829 ? 19.172 -37.054 5.070 1.00 45.45 829 ASN B N 1
ATOM 13536 C CA . ASN B 1 829 ? 19.253 -38.410 4.542 1.00 37.48 829 ASN B CA 1
ATOM 13537 C C . ASN B 1 829 ? 18.562 -39.450 5.438 1.00 37.48 829 ASN B C 1
ATOM 13538 O O . ASN B 1 829 ? 18.807 -40.653 5.315 1.00 42.63 829 ASN B O 1
ATOM 13543 N N . GLU B 1 830 ? 17.691 -38.963 6.326 1.00 29.44 830 GLU B N 1
ATOM 13544 C CA . GLU B 1 830 ? 16.826 -39.806 7.171 1.00 25.72 830 GLU B CA 1
ATOM 13545 C C . GLU B 1 830 ? 17.573 -40.634 8.220 1.00 20.73 830 GLU B C 1
ATOM 13546 O O . GLU B 1 830 ? 16.995 -41.509 8.868 1.00 28.85 830 GLU B O 1
ATOM 13552 N N . LEU B 1 831 ? 18.850 -40.348 8.402 1.00 17.40 831 LEU B N 1
ATOM 13553 C CA . LEU B 1 831 ? 19.626 -41.063 9.408 1.00 14.84 831 LEU B CA 1
ATOM 13554 C C . LEU B 1 831 ? 19.711 -40.257 10.692 1.00 18.60 831 LEU B C 1
ATOM 13555 O O . LEU B 1 831 ? 19.626 -39.026 10.673 1.00 21.80 831 LEU B O 1
ATOM 13560 N N . VAL B 1 832 ? 19.870 -40.954 11.810 1.00 14.29 832 VAL B N 1
ATOM 13561 C CA . VAL B 1 832 ? 20.203 -40.288 13.062 1.00 16.37 832 VAL B CA 1
ATOM 13562 C C . VAL B 1 832 ? 21.709 -40.377 13.258 1.00 17.99 832 VAL B C 1
ATOM 13563 O O . VAL B 1 832 ? 22.422 -40.925 12.401 1.00 13.32 832 VAL B O 1
ATOM 13567 N N . ALA B 1 833 ? 22.193 -39.821 14.364 1.00 16.83 833 ALA B N 1
ATOM 13568 C CA . ALA B 1 833 ? 23.598 -39.938 14.719 1.00 17.23 833 ALA B CA 1
ATOM 13569 C C . ALA B 1 833 ? 23.772 -41.137 15.648 1.00 12.17 833 ALA B C 1
ATOM 13570 O O . ALA B 1 833 ? 23.532 -42.275 15.242 1.00 12.80 833 ALA B O 1
ATOM 13572 N N . HIS B 1 834 ? 24.177 -40.889 16.892 1.00 12.66 834 HIS B N 1
ATOM 13573 C CA . HIS B 1 834 ? 24.524 -41.979 17.806 1.00 11.06 834 HIS B CA 1
ATOM 13574 C C . HIS B 1 834 ? 23.366 -42.332 18.737 1.00 12.75 834 HIS B C 1
ATOM 13575 O O . HIS B 1 834 ? 23.495 -43.191 19.616 1.00 11.92 834 HIS B O 1
ATOM 13582 N N . GLU B 1 835 ? 22.234 -41.667 18.552 1.00 11.40 835 GLU B N 1
ATOM 13583 C CA . GLU B 1 835 ? 21.101 -41.907 19.426 1.00 10.66 835 GLU B CA 1
ATOM 13584 C C . GLU B 1 835 ? 19.833 -41.526 18.702 1.00 19.64 835 GLU B C 1
ATOM 13585 O O . GLU B 1 835 ? 19.864 -40.791 17.714 1.00 21.24 835 GLU B O 1
ATOM 13591 N N . CYS B 1 836 ? 18.708 -42.039 19.171 1.00 17.22 836 CYS B N 1
ATOM 13592 C CA . CYS B 1 836 ? 17.457 -41.671 18.536 1.00 20.41 836 CYS B CA 1
ATOM 13593 C C . CYS B 1 836 ? 16.382 -41.444 19.579 1.00 24.73 836 CYS B C 1
ATOM 13594 O O . CYS B 1 836 ? 16.432 -42.003 20.681 1.00 24.10 836 CYS B O 1
ATOM 13597 N N . ILE B 1 837 ? 15.410 -40.618 19.221 1.00 22.80 837 ILE B N 1
ATOM 13598 C CA . ILE B 1 837 ? 14.315 -40.307 20.119 1.00 21.85 837 ILE B CA 1
ATOM 13599 C C . ILE B 1 837 ? 13.049 -41.012 19.656 1.00 19.69 837 ILE B C 1
ATOM 13600 O O . ILE B 1 837 ? 12.595 -40.815 18.525 1.00 17.72 837 ILE B O 1
ATOM 13605 N N . LEU B 1 838 ? 12.505 -41.854 20.536 1.00 13.84 838 LEU B N 1
ATOM 13606 C CA . LEU B 1 838 ? 11.275 -42.582 20.282 1.00 16.27 838 LEU B CA 1
ATOM 13607 C C . LEU B 1 838 ? 10.113 -41.791 20.862 1.00 16.94 838 LEU B C 1
ATOM 13608 O O . LEU B 1 838 ? 10.145 -41.416 22.035 1.00 15.29 838 LEU B O 1
ATOM 13613 N N . ASP B 1 839 ? 9.090 -41.545 20.050 1.00 14.69 839 ASP B N 1
ATOM 13614 C CA . ASP B 1 839 ? 7.935 -40.789 20.518 1.00 13.78 839 ASP B CA 1
ATOM 13615 C C . ASP B 1 839 ? 6.936 -41.728 21.178 1.00 14.79 839 ASP B C 1
ATOM 13616 O O . ASP B 1 839 ? 6.351 -42.582 20.511 1.00 15.13 839 ASP B O 1
ATOM 13621 N N . LEU B 1 840 ? 6.751 -41.581 22.489 1.00 17.14 840 LEU B N 1
ATOM 13622 C CA . LEU B 1 840 ? 5.800 -42.428 23.219 1.00 15.60 840 LEU B CA 1
ATOM 13623 C C . LEU B 1 840 ? 4.482 -41.706 23.488 1.00 17.70 840 LEU B C 1
ATOM 13624 O O . LEU B 1 840 ? 3.546 -42.277 24.070 1.00 17.98 840 LEU B O 1
ATOM 13629 N N . ARG B 1 841 ? 4.398 -40.449 23.063 1.00 15.53 841 ARG B N 1
ATOM 13630 C CA . ARG B 1 841 ? 3.178 -39.666 23.299 1.00 17.36 841 ARG B CA 1
ATOM 13631 C C . ARG B 1 841 ? 1.880 -40.275 22.731 1.00 23.94 841 ARG B C 1
ATOM 13632 O O . ARG B 1 841 ? 0.833 -40.162 23.366 1.00 21.40 841 ARG B O 1
ATOM 13640 N N . PRO B 1 842 ? 1.935 -40.933 21.553 1.00 23.83 842 PRO B N 1
ATOM 13641 C CA . PRO B 1 842 ? 0.705 -41.613 21.110 1.00 23.76 842 PRO B CA 1
ATOM 13642 C C . PRO B 1 842 ? 0.151 -42.660 22.098 1.00 27.70 842 PRO B C 1
ATOM 13643 O O . PRO B 1 842 ? -1.072 -42.806 22.191 1.00 23.50 842 PRO B O 1
ATOM 13647 N N . LEU B 1 843 ? 1.019 -43.368 22.820 1.00 23.87 843 LEU B N 1
ATOM 13648 C CA . LEU B 1 843 ? 0.560 -44.355 23.800 1.00 18.16 843 LEU B CA 1
ATOM 13649 C C . LEU B 1 843 ? -0.257 -43.697 24.904 1.00 21.97 843 LEU B C 1
ATOM 13650 O O . LEU B 1 843 ? -1.182 -44.299 25.456 1.00 21.02 843 LEU B O 1
ATOM 13655 N N . LYS B 1 844 ? 0.103 -42.462 25.239 1.00 24.10 844 LYS B N 1
ATOM 13656 C CA . LYS B 1 844 ? -0.617 -41.713 26.259 1.00 23.93 844 LYS B CA 1
ATOM 13657 C C . LYS B 1 844 ? -2.016 -41.413 25.755 1.00 25.98 844 LYS B C 1
ATOM 13658 O O . LYS B 1 844 ? -3.009 -41.603 26.467 1.00 23.11 844 LYS B O 1
ATOM 13664 N N . LYS B 1 845 ? -2.095 -40.963 24.507 1.00 25.04 845 LYS B N 1
ATOM 13665 C CA . LYS B 1 845 ? -3.376 -40.638 23.899 1.00 31.07 845 LYS B CA 1
ATOM 13666 C C . LYS B 1 845 ? -4.236 -41.887 23.731 1.00 27.34 845 LYS B C 1
ATOM 13667 O O . LYS B 1 845 ? -5.427 -41.878 24.023 1.00 27.41 845 LYS B O 1
ATOM 13673 N N . GLN B 1 846 ? -3.613 -42.966 23.276 1.00 19.72 846 GLN B N 1
ATOM 13674 C CA . GLN B 1 846 ? -4.337 -44.184 22.928 1.00 20.72 846 GLN B CA 1
ATOM 13675 C C . GLN B 1 846 ? -4.728 -45.032 24.134 1.00 20.52 846 GLN B C 1
ATOM 13676 O O . GLN B 1 846 ? -5.860 -45.512 24.221 1.00 20.96 846 GLN B O 1
ATOM 13682 N N . ALA B 1 847 ? -3.788 -45.214 25.058 1.00 19.56 847 ALA B N 1
ATOM 13683 C CA . ALA B 1 847 ? -3.923 -46.234 26.094 1.00 19.22 847 ALA B CA 1
ATOM 13684 C C . ALA B 1 847 ? -3.794 -45.669 27.505 1.00 20.54 847 ALA B C 1
ATOM 13685 O O . ALA B 1 847 ? -3.839 -46.431 28.484 1.00 16.88 847 ALA B O 1
ATOM 13687 N N . ALA B 1 848 ? -3.610 -44.350 27.601 1.00 19.53 848 ALA B N 1
ATOM 13688 C CA . ALA B 1 848 ? -3.358 -43.683 28.880 1.00 23.40 848 ALA B CA 1
ATOM 13689 C C . ALA B 1 848 ? -2.097 -44.234 29.547 1.00 24.73 848 ALA B C 1
ATOM 13690 O O . ALA B 1 848 ? -1.987 -44.265 30.776 1.00 19.70 848 ALA B O 1
ATOM 13692 N N . ILE B 1 849 ? -1.145 -44.652 28.715 1.00 17.52 849 ILE B N 1
ATOM 13693 C CA . ILE B 1 849 ? 0.138 -45.176 29.172 1.00 13.88 849 ILE B CA 1
ATOM 13694 C C . ILE B 1 849 ? 1.179 -44.057 29.173 1.00 18.14 849 ILE B C 1
ATOM 13695 O O . ILE B 1 849 ? 1.317 -43.339 28.185 1.00 16.86 849 ILE B O 1
ATOM 13700 N N . GLU B 1 850 ? 1.901 -43.906 30.282 1.00 16.15 850 GLU B N 1
ATOM 13701 C CA . GLU B 1 850 ? 2.922 -42.865 30.423 1.00 16.26 850 GLU B CA 1
ATOM 13702 C C . GLU B 1 850 ? 4.304 -43.415 30.093 1.00 14.24 850 GLU B C 1
ATOM 13703 O O . GLU B 1 850 ? 4.505 -44.631 30.082 1.00 14.04 850 GLU B O 1
ATOM 13709 N N . VAL B 1 851 ? 5.271 -42.531 29.852 1.00 11.61 851 VAL B N 1
ATOM 13710 C CA . VAL B 1 851 ? 6.632 -43.011 29.617 1.00 13.06 851 VAL B CA 1
ATOM 13711 C C . VAL B 1 851 ? 7.148 -43.781 30.815 1.00 16.72 851 VAL B C 1
ATOM 13712 O O . VAL B 1 851 ? 7.888 -44.763 30.658 1.00 13.24 851 VAL B O 1
ATOM 13719 N N . GLU B 1 852 ? 6.739 -43.349 32.007 1.00 16.73 852 GLU B N 1
ATOM 13720 C CA . GLU B 1 852 ? 7.140 -44.032 33.230 1.00 21.69 852 GLU B CA 1
ATOM 13721 C C . GLU B 1 852 ? 6.655 -45.491 33.262 1.00 15.20 852 GLU B C 1
ATOM 13722 O O . GLU B 1 852 ? 7.374 -46.368 33.736 1.00 13.75 852 GLU B O 1
ATOM 13733 N N . ASP B 1 853 ? 5.452 -45.752 32.754 1.00 13.02 853 ASP B N 1
ATOM 13734 C CA . ASP B 1 853 ? 4.946 -47.131 32.705 1.00 11.65 853 ASP B CA 1
ATOM 13735 C C . ASP B 1 853 ? 5.841 -48.001 31.832 1.00 14.52 853 ASP B C 1
ATOM 13736 O O . ASP B 1 853 ? 6.181 -49.124 32.198 1.00 11.81 853 ASP B O 1
ATOM 13741 N N . VAL B 1 854 ? 6.201 -47.494 30.659 1.00 12.77 854 VAL B N 1
ATOM 13742 C CA . VAL B 1 854 ? 7.101 -48.236 29.778 1.00 13.25 854 VAL B CA 1
ATOM 13743 C C . VAL B 1 854 ? 8.449 -48.473 30.448 1.00 14.17 854 VAL B C 1
ATOM 13744 O O . VAL B 1 854 ? 9.003 -49.573 30.382 1.00 10.88 854 VAL B O 1
ATOM 13748 N N . ALA B 1 855 ? 8.970 -47.443 31.107 1.00 11.56 855 ALA B N 1
ATOM 13749 C CA . ALA B 1 855 ? 10.255 -47.556 31.788 1.00 12.41 855 ALA B CA 1
ATOM 13750 C C . ALA B 1 855 ? 10.251 -48.655 32.851 1.00 11.71 855 ALA B C 1
ATOM 13751 O O . ALA B 1 855 ? 11.218 -49.417 32.976 1.00 12.36 855 ALA B O 1
ATOM 13753 N N . LYS B 1 856 ? 9.178 -48.736 33.629 1.00 11.61 856 LYS B N 1
ATOM 13754 C CA . LYS B 1 856 ? 9.099 -49.768 34.660 1.00 13.59 856 LYS B CA 1
ATOM 13755 C C . LYS B 1 856 ? 8.852 -51.143 34.055 1.00 14.52 856 LYS B C 1
ATOM 13756 O O . LYS B 1 856 ? 9.389 -52.138 34.533 1.00 11.68 856 LYS B O 1
ATOM 13762 N N . ARG B 1 857 ? 8.032 -51.205 33.010 1.00 10.69 857 ARG B N 1
ATOM 13763 C CA . ARG B 1 857 ? 7.754 -52.496 32.366 1.00 10.49 857 ARG B CA 1
ATOM 13764 C C . ARG B 1 857 ? 9.011 -53.093 31.740 1.00 9.64 857 ARG B C 1
ATOM 13765 O O . ARG B 1 857 ? 9.193 -54.319 31.734 1.00 10.61 857 ARG B O 1
ATOM 13773 N N . LEU B 1 858 ? 9.904 -52.235 31.241 1.00 10.08 858 LEU B N 1
ATOM 13774 C CA . LEU B 1 858 ? 11.180 -52.724 30.737 1.00 11.66 858 LEU B CA 1
ATOM 13775 C C . LEU B 1 858 ? 11.956 -53.490 31.808 1.00 10.44 858 LEU B C 1
ATOM 13776 O O . LEU B 1 858 ? 12.692 -54.407 31.471 1.00 9.47 858 LEU B O 1
ATOM 13781 N N . MET B 1 859 ? 11.801 -53.119 33.082 1.00 8.29 859 MET B N 1
ATOM 13782 C CA . MET B 1 859 ? 12.461 -53.866 34.161 1.00 8.70 859 MET B CA 1
ATOM 13783 C C . MET B 1 859 ? 12.082 -55.349 34.169 1.00 12.12 859 MET B C 1
ATOM 13784 O O . MET B 1 859 ? 12.930 -56.204 34.443 1.00 11.21 859 MET B O 1
ATOM 13789 N N . ASP B 1 860 ? 10.819 -55.650 33.867 1.00 10.27 860 ASP B N 1
ATOM 13790 C CA . ASP B 1 860 ? 10.339 -57.033 33.850 1.00 10.70 860 ASP B CA 1
ATOM 13791 C C . ASP B 1 860 ? 10.928 -57.816 32.679 1.00 10.67 860 ASP B C 1
ATOM 13792 O O . ASP B 1 860 ? 10.928 -59.049 32.688 1.00 10.75 860 ASP B O 1
ATOM 13797 N N . PHE B 1 861 ? 11.421 -57.096 31.669 1.00 12.25 861 PHE B N 1
ATOM 13798 C CA . PHE B 1 861 ? 12.099 -57.721 30.536 1.00 11.96 861 PHE B CA 1
ATOM 13799 C C . PHE B 1 861 ? 13.606 -57.780 30.766 1.00 11.68 861 PHE B C 1
ATOM 13800 O O . PHE B 1 861 ? 14.344 -58.228 29.889 1.00 13.05 861 PHE B O 1
ATOM 13808 N N . GLY B 1 862 ? 14.068 -57.278 31.910 1.00 11.80 862 GLY B N 1
ATOM 13809 C CA . GLY B 1 862 ? 15.483 -57.348 32.251 1.00 11.21 862 GLY B CA 1
ATOM 13810 C C . GLY B 1 862 ? 16.288 -56.162 31.742 1.00 14.08 862 GLY B C 1
ATOM 13811 O O . GLY B 1 862 ? 17.508 -56.264 31.583 1.00 12.92 862 GLY B O 1
ATOM 13812 N N . PHE B 1 863 ? 15.610 -55.038 31.484 1.00 9.45 863 PHE B N 1
ATOM 13813 C CA . PHE B 1 863 ? 16.286 -53.835 30.982 1.00 12.10 863 PHE B CA 1
ATOM 13814 C C . PHE B 1 863 ? 16.091 -52.585 31.839 1.00 12.55 863 PHE B C 1
ATOM 13815 O O . PHE B 1 863 ? 14.982 -52.311 32.323 1.00 12.06 863 PHE B O 1
ATOM 13823 N N . HIS B 1 864 ? 17.173 -51.821 31.975 1.00 9.18 864 HIS B N 1
ATOM 13824 C CA . HIS B 1 864 ? 17.162 -50.443 32.481 1.00 9.78 864 HIS B CA 1
ATOM 13825 C C . HIS B 1 864 ? 16.612 -49.597 31.338 1.00 13.06 864 HIS B C 1
ATOM 13826 O O . HIS B 1 864 ? 17.000 -49.781 30.183 1.00 13.33 864 HIS B O 1
ATOM 13833 N N . ALA B 1 865 ? 15.707 -48.679 31.645 1.00 10.68 865 ALA B N 1
ATOM 13834 C CA . ALA B 1 865 ? 15.112 -47.817 30.623 1.00 10.26 865 ALA B CA 1
ATOM 13835 C C . ALA B 1 865 ? 16.161 -46.912 29.983 1.00 11.85 865 ALA B C 1
ATOM 13836 O O . ALA B 1 865 ? 17.209 -46.632 30.589 1.00 11.65 865 ALA B O 1
ATOM 13838 N N . PRO B 1 866 ? 15.881 -46.436 28.757 1.00 12.25 866 PRO B N 1
ATOM 13839 C CA . PRO B 1 866 ? 16.731 -45.404 28.152 1.00 12.79 866 PRO B CA 1
ATOM 13840 C C . PRO B 1 866 ? 16.478 -44.079 28.852 1.00 14.67 866 PRO B C 1
ATOM 13841 O O . PRO B 1 866 ? 15.789 -44.047 29.868 1.00 10.33 866 PRO B O 1
ATOM 13845 N N . THR B 1 867 ? 17.007 -42.989 28.311 1.00 14.64 867 THR B N 1
ATOM 13846 C CA . THR B 1 867 ? 16.773 -41.686 28.923 1.00 14.48 867 THR B CA 1
ATOM 13847 C C . THR B 1 867 ? 15.315 -41.266 28.743 1.00 14.56 867 THR B C 1
ATOM 13848 O O . THR B 1 867 ? 14.772 -41.320 27.635 1.00 16.15 867 THR B O 1
ATOM 13852 N N . VAL B 1 868 ? 14.677 -40.870 29.842 1.00 14.68 868 VAL B N 1
ATOM 13853 C CA . VAL B 1 868 ? 13.234 -40.647 29.846 1.00 14.99 868 VAL B CA 1
ATOM 13854 C C . VAL B 1 868 ? 12.874 -39.161 29.854 1.00 17.30 868 VAL B C 1
ATOM 13855 O O . VAL B 1 868 ? 13.377 -38.402 30.691 1.00 16.41 868 VAL B O 1
ATOM 13859 N N . SER B 1 869 ? 12.027 -38.753 28.908 1.00 17.07 869 SER B N 1
ATOM 13860 C CA . SER B 1 869 ? 11.472 -37.399 28.889 1.00 19.67 869 SER B CA 1
ATOM 13861 C C . SER B 1 869 ? 12.500 -36.276 28.776 1.00 23.82 869 SER B C 1
ATOM 13862 O O . SER B 1 869 ? 12.246 -35.143 29.204 1.00 22.39 869 SER B O 1
ATOM 13865 N N . TRP B 1 870 ? 13.656 -36.584 28.200 1.00 23.90 870 TRP B N 1
ATOM 13866 C CA . TRP B 1 870 ? 14.640 -35.556 27.883 1.00 23.32 870 TRP B CA 1
ATOM 13867 C C . TRP B 1 870 ? 15.331 -35.914 26.575 1.00 22.98 870 TRP B C 1
ATOM 13868 O O . TRP B 1 870 ? 15.692 -37.072 26.371 1.00 20.45 870 TRP B O 1
ATOM 13879 N N . PRO B 1 871 ? 15.532 -34.924 25.683 1.00 20.19 871 PRO B N 1
ATOM 13880 C CA . PRO B 1 871 ? 15.187 -33.509 25.839 1.00 20.99 871 PRO B CA 1
ATOM 13881 C C . PRO B 1 871 ? 13.710 -33.211 25.618 1.00 23.99 871 PRO B C 1
ATOM 13882 O O . PRO B 1 871 ? 13.298 -32.074 25.856 1.00 23.90 871 PRO B O 1
ATOM 13886 N N . VAL B 1 872 ? 12.925 -34.202 25.191 1.00 17.75 872 VAL B N 1
ATOM 13887 C CA . VAL B 1 872 ? 11.510 -33.966 24.901 1.00 16.68 872 VAL B CA 1
ATOM 13888 C C . VAL B 1 872 ? 10.607 -34.754 25.851 1.00 23.02 872 VAL B C 1
ATOM 13889 O O . VAL B 1 872 ? 10.714 -35.979 25.948 1.00 18.00 872 VAL B O 1
ATOM 13893 N N . LEU B 1 873 ? 9.725 -34.050 26.559 1.00 19.93 873 LEU B N 1
ATOM 13894 C CA . LEU B 1 873 ? 8.779 -34.711 27.461 1.00 22.85 873 LEU B CA 1
ATOM 13895 C C . LEU B 1 873 ? 7.978 -35.769 26.731 1.00 18.85 873 LEU B C 1
ATOM 13896 O O . LEU B 1 873 ? 7.528 -35.554 25.600 1.00 19.66 873 LEU B O 1
ATOM 13901 N N . GLY B 1 874 ? 7.790 -36.916 27.372 1.00 19.75 874 GLY B N 1
ATOM 13902 C CA . GLY B 1 874 ? 6.902 -37.912 26.813 1.00 20.26 874 GLY B CA 1
ATOM 13903 C C . GLY B 1 874 ? 7.591 -38.813 25.806 1.00 23.11 874 GLY B C 1
ATOM 13904 O O . GLY B 1 874 ? 6.936 -39.588 25.111 1.00 21.24 874 GLY B O 1
ATOM 13905 N N . THR B 1 875 ? 8.916 -38.734 25.740 1.00 16.09 875 THR B N 1
ATOM 13906 C CA . THR B 1 875 ? 9.663 -39.551 24.789 1.00 15.14 875 THR B CA 1
ATOM 13907 C C . THR B 1 875 ? 10.785 -40.309 25.489 1.00 16.27 875 THR B C 1
ATOM 13908 O O . THR B 1 875 ? 11.061 -40.092 26.673 1.00 17.32 875 THR B O 1
ATOM 13912 N N . MET B 1 876 ? 11.440 -41.203 24.755 1.00 11.59 876 MET B N 1
ATOM 13913 C CA . MET B 1 876 ? 12.623 -41.869 25.268 1.00 9.50 876 MET B CA 1
ATOM 13914 C C . MET B 1 876 ? 13.767 -41.646 24.281 1.00 14.62 876 MET B C 1
ATOM 13915 O O . MET B 1 876 ? 13.552 -41.700 23.065 1.00 14.55 876 MET B O 1
ATOM 13920 N N . MET B 1 877 ? 14.970 -41.396 24.799 1.00 10.60 877 MET B N 1
ATOM 13921 C CA . MET B 1 877 ? 16.134 -41.258 23.928 1.00 11.34 877 MET B CA 1
ATOM 13922 C C . MET B 1 877 ? 17.087 -42.419 24.182 1.00 11.67 877 MET B C 1
ATOM 13923 O O . MET B 1 877 ? 17.559 -42.625 25.309 1.00 11.31 877 MET B O 1
ATOM 13928 N N . VAL B 1 878 ? 17.358 -43.171 23.122 1.00 9.65 878 VAL B N 1
ATOM 13929 C CA . VAL B 1 878 ? 18.030 -44.460 23.200 1.00 10.44 878 VAL B CA 1
ATOM 13930 C C . VAL B 1 878 ? 19.412 -44.334 22.576 1.00 12.54 878 VAL B C 1
ATOM 13931 O O . VAL B 1 878 ? 19.534 -43.919 21.430 1.00 14.12 878 VAL B O 1
ATOM 13935 N N . GLU B 1 879 ? 20.450 -44.681 23.328 1.00 7.34 879 GLU B N 1
ATOM 13936 C CA . GLU B 1 879 ? 21.803 -44.649 22.785 1.00 9.29 879 GLU B CA 1
ATOM 13937 C C . GLU B 1 879 ? 22.467 -45.973 23.123 1.00 9.45 879 GLU B C 1
ATOM 13938 O O . GLU B 1 879 ? 22.871 -46.195 24.265 1.00 10.99 879 GLU B O 1
ATOM 13944 N N . PRO B 1 880 ? 22.577 -46.870 22.132 1.00 8.77 880 PRO B N 1
ATOM 13945 C CA . PRO B 1 880 ? 23.140 -48.197 22.416 1.00 8.92 880 PRO B CA 1
ATOM 13946 C C . PRO B 1 880 ? 24.648 -48.201 22.628 1.00 9.95 880 PRO B C 1
ATOM 13947 O O . PRO B 1 880 ? 25.130 -49.032 23.411 1.00 10.29 880 PRO B O 1
ATOM 13951 N N . THR B 1 881 ? 25.362 -47.263 21.990 1.00 9.57 881 THR B N 1
ATOM 13952 C CA . THR B 1 881 ? 26.831 -47.288 21.866 1.00 9.87 881 THR B CA 1
ATOM 13953 C C . THR B 1 881 ? 27.294 -48.448 20.982 1.00 8.79 881 THR B C 1
ATOM 13954 O O . THR B 1 881 ? 26.503 -49.320 20.604 1.00 13.18 881 THR B O 1
ATOM 13958 N N . GLU B 1 882 ? 28.587 -48.432 20.666 1.00 7.84 882 GLU B N 1
ATOM 13959 C CA . GLU B 1 882 ? 29.201 -49.421 19.787 1.00 7.11 882 GLU B CA 1
ATOM 13960 C C . GLU B 1 882 ? 29.522 -50.730 20.508 1.00 9.60 882 GLU B C 1
ATOM 13961 O O . GLU B 1 882 ? 29.929 -51.707 19.872 1.00 10.24 882 GLU B O 1
ATOM 13967 N N . SER B 1 883 ? 29.366 -50.758 21.830 1.00 10.35 883 SER B N 1
ATOM 13968 C CA . SER B 1 883 ? 29.890 -51.881 22.613 1.00 9.44 883 SER B CA 1
ATOM 13969 C C . SER B 1 883 ? 28.894 -53.021 22.802 1.00 10.98 883 SER B C 1
ATOM 13970 O O . SER B 1 883 ? 29.241 -54.058 23.382 1.00 11.56 883 SER B O 1
ATOM 13973 N N . GLU B 1 884 ? 27.671 -52.831 22.311 1.00 8.87 884 GLU B N 1
ATOM 13974 C CA . GLU B 1 884 ? 26.592 -53.781 22.546 1.00 8.15 884 GLU B CA 1
ATOM 13975 C C . GLU B 1 884 ? 26.311 -54.641 21.320 1.00 11.19 884 GLU B C 1
ATOM 13976 O O . GLU B 1 884 ? 26.268 -54.146 20.193 1.00 10.48 884 GLU B O 1
ATOM 13982 N N . SER B 1 885 ? 26.113 -55.934 21.544 1.00 10.41 885 SER B N 1
ATOM 13983 C CA . SER B 1 885 ? 25.998 -56.885 20.440 1.00 10.61 885 SER B CA 1
ATOM 13984 C C . SER B 1 885 ? 24.650 -56.778 19.741 1.00 11.60 885 SER B C 1
ATOM 13985 O O . SER B 1 885 ? 23.683 -56.275 20.311 1.00 11.96 885 SER B O 1
ATOM 13988 N N . LEU B 1 886 ? 24.584 -57.278 18.508 1.00 9.98 886 LEU B N 1
ATOM 13989 C CA . LEU B 1 886 ? 23.337 -57.290 17.746 1.00 13.48 886 LEU B CA 1
ATOM 13990 C C . LEU B 1 886 ? 22.259 -58.041 18.518 1.00 10.97 886 LEU B C 1
ATOM 13991 O O . LEU B 1 886 ? 21.107 -57.605 18.569 1.00 10.05 886 LEU B O 1
ATOM 13996 N N . GLY B 1 887 ? 22.634 -59.158 19.142 1.00 13.43 887 GLY B N 1
ATOM 13997 C CA . GLY B 1 887 ? 21.673 -59.933 19.914 1.00 15.03 887 GLY B CA 1
ATOM 13998 C C . GLY B 1 887 ? 21.065 -59.099 21.028 1.00 14.43 887 GLY B C 1
ATOM 13999 O O . GLY B 1 887 ? 19.858 -59.158 21.286 1.00 13.45 887 GLY B O 1
ATOM 14000 N N . GLU B 1 888 ? 21.901 -58.300 21.676 1.00 10.80 888 GLU B N 1
ATOM 14001 C CA . GLU B 1 888 ? 21.428 -57.442 22.757 1.00 11.55 888 GLU B CA 1
ATOM 14002 C C . GLU B 1 888 ? 20.533 -56.320 22.220 1.00 8.79 888 GLU B C 1
ATOM 14003 O O . GLU B 1 888 ? 19.489 -56.002 22.803 1.00 13.53 888 GLU B O 1
ATOM 14009 N N . LEU B 1 889 ? 20.945 -55.708 21.112 1.00 7.47 889 LEU B N 1
ATOM 14010 C CA . LEU B 1 889 ? 20.118 -54.684 20.472 1.00 10.34 889 LEU B CA 1
ATOM 14011 C C . LEU B 1 889 ? 18.764 -55.250 20.099 1.00 13.78 889 LEU B C 1
ATOM 14012 O O . LEU B 1 889 ? 17.729 -54.596 20.291 1.00 10.64 889 LEU B O 1
ATOM 14017 N N . ASP B 1 890 ? 18.769 -56.456 19.533 1.00 11.26 890 ASP B N 1
ATOM 14018 C CA . ASP B 1 890 ? 17.524 -57.079 19.121 1.00 12.49 890 ASP B CA 1
ATOM 14019 C C . ASP B 1 890 ? 16.636 -57.387 20.319 1.00 14.42 890 ASP B C 1
ATOM 14020 O O . ASP B 1 890 ? 15.417 -57.226 20.243 1.00 12.79 890 ASP B O 1
ATOM 14025 N N . ARG B 1 891 ? 17.234 -57.822 21.425 1.00 10.81 891 ARG B N 1
ATOM 14026 C CA . ARG B 1 891 ? 16.428 -58.102 22.614 1.00 10.32 891 ARG B CA 1
ATOM 14027 C C . ARG B 1 891 ? 15.754 -56.832 23.106 1.00 11.44 891 ARG B C 1
ATOM 14028 O O . ARG B 1 891 ? 14.569 -56.848 23.453 1.00 11.57 891 ARG B O 1
ATOM 14036 N N . PHE B 1 892 ? 16.492 -55.724 23.116 1.00 9.82 892 PHE B N 1
ATOM 14037 C CA . PHE B 1 892 ? 15.889 -54.472 23.560 1.00 9.30 892 PHE B CA 1
ATOM 14038 C C . PHE B 1 892 ? 14.753 -54.026 22.635 1.00 10.82 892 PHE B C 1
ATOM 14039 O O . PHE B 1 892 ? 13.692 -53.602 23.103 1.00 10.41 892 PHE B O 1
ATOM 14047 N N . CYS B 1 893 ? 14.966 -54.101 21.325 1.00 10.72 893 CYS B N 1
ATOM 14048 C CA . CYS B 1 893 ? 13.901 -53.731 20.394 1.00 10.36 893 CYS B CA 1
ATOM 14049 C C . CYS B 1 893 ? 12.710 -54.667 20.552 1.00 13.60 893 CYS B C 1
ATOM 14050 O O . CYS B 1 893 ? 11.558 -54.225 20.515 1.00 12.69 893 CYS B O 1
ATOM 14053 N N . ASP B 1 894 ? 12.981 -55.960 20.726 1.00 13.03 894 ASP B N 1
ATOM 14054 C CA . ASP B 1 894 ? 11.895 -56.928 20.904 1.00 11.73 894 ASP B CA 1
ATOM 14055 C C . ASP B 1 894 ? 11.070 -56.637 22.156 1.00 15.79 894 ASP B C 1
ATOM 14056 O O . ASP B 1 894 ? 9.843 -56.803 22.159 1.00 14.97 894 ASP B O 1
ATOM 14061 N N . ALA B 1 895 ? 11.745 -56.208 23.218 1.00 12.25 895 ALA B N 1
ATOM 14062 C CA . ALA B 1 895 ? 11.061 -55.798 24.442 1.00 11.89 895 ALA B CA 1
ATOM 14063 C C . ALA B 1 895 ? 10.152 -54.600 24.167 1.00 15.33 895 ALA B C 1
ATOM 14064 O O . ALA B 1 895 ? 8.999 -54.576 24.590 1.00 14.49 895 ALA B O 1
ATOM 14066 N N . MET B 1 896 ? 10.664 -53.609 23.443 1.00 11.71 896 MET B N 1
ATOM 14067 C CA . MET B 1 896 ? 9.858 -52.419 23.139 1.00 10.13 896 MET B CA 1
ATOM 14068 C C . MET B 1 896 ? 8.666 -52.752 22.253 1.00 11.52 896 MET B C 1
ATOM 14069 O O . MET B 1 896 ? 7.588 -52.179 22.408 1.00 15.43 896 MET B O 1
ATOM 14074 N N . ILE B 1 897 ? 8.855 -53.683 21.322 1.00 10.70 897 ILE B N 1
ATOM 14075 C CA . ILE B 1 897 ? 7.763 -54.113 20.460 1.00 11.74 897 ILE B CA 1
ATOM 14076 C C . ILE B 1 897 ? 6.705 -54.883 21.254 1.00 10.82 897 ILE B C 1
ATOM 14077 O O . ILE B 1 897 ? 5.507 -54.693 21.045 1.00 13.02 897 ILE B O 1
ATOM 14082 N N . ALA B 1 898 ? 7.135 -55.745 22.172 1.00 12.72 898 ALA B N 1
ATOM 14083 C CA . ALA B 1 898 ? 6.184 -56.459 23.035 1.00 15.10 898 ALA B CA 1
ATOM 14084 C C . ALA B 1 898 ? 5.374 -55.486 23.907 1.00 15.32 898 ALA B C 1
ATOM 14085 O O . ALA B 1 898 ? 4.156 -55.649 24.088 1.00 14.51 898 ALA B O 1
ATOM 14087 N N . ILE B 1 899 ? 6.050 -54.470 24.437 1.00 13.00 899 ILE B N 1
ATOM 14088 C CA . ILE B 1 899 ? 5.386 -53.446 25.238 1.00 11.68 899 ILE B CA 1
ATOM 14089 C C . ILE B 1 899 ? 4.412 -52.660 24.360 1.00 12.59 899 ILE B C 1
ATOM 14090 O O . ILE B 1 899 ? 3.316 -52.301 24.795 1.00 14.07 899 ILE B O 1
ATOM 14095 N N . TYR B 1 900 ? 4.787 -52.428 23.106 1.00 11.32 900 TYR B N 1
ATOM 14096 C CA . TYR B 1 900 ? 3.864 -51.782 22.166 1.00 14.86 900 TYR B CA 1
ATOM 14097 C C . TYR B 1 900 ? 2.573 -52.580 22.027 1.00 14.59 900 TYR B C 1
ATOM 14098 O O . TYR B 1 900 ? 1.474 -52.018 21.969 1.00 15.18 900 TYR B O 1
ATOM 14107 N N . GLN B 1 901 ? 2.709 -53.898 21.942 1.00 13.87 901 GLN B N 1
ATOM 14108 C CA . GLN B 1 901 ? 1.544 -54.762 21.816 1.00 13.59 901 GLN B CA 1
ATOM 14109 C C . GLN B 1 901 ? 0.722 -54.791 23.101 1.00 15.89 901 GLN B C 1
ATOM 14110 O O . GLN B 1 901 ? -0.504 -54.917 23.055 1.00 15.36 901 GLN B O 1
ATOM 14116 N N . GLU B 1 902 ? 1.390 -54.694 24.247 1.00 14.36 902 GLU B N 1
ATOM 14117 C CA . GLU B 1 902 ? 0.684 -54.609 25.525 1.00 13.26 902 GLU B CA 1
ATOM 14118 C C . GLU B 1 902 ? -0.157 -53.337 25.583 1.00 16.20 902 GLU B C 1
ATOM 14119 O O . GLU B 1 902 ? -1.298 -53.350 26.057 1.00 15.98 902 GLU B O 1
ATOM 14125 N N . ALA B 1 903 ? 0.401 -52.233 25.095 1.00 18.63 903 ALA B N 1
ATOM 14126 C CA . ALA B 1 903 ? -0.349 -50.982 25.055 1.00 16.31 903 ALA B CA 1
ATOM 14127 C C . ALA B 1 903 ? -1.510 -51.087 24.075 1.00 19.96 903 ALA B C 1
ATOM 14128 O O . ALA B 1 903 ? -2.607 -50.602 24.353 1.00 18.60 903 ALA B O 1
ATOM 14130 N N . GLN B 1 904 ? -1.280 -51.736 22.935 1.00 17.27 904 GLN B N 1
ATOM 14131 C CA . GLN B 1 904 ? -2.353 -51.935 21.958 1.00 21.83 904 GLN B CA 1
ATOM 14132 C C . GLN B 1 904 ? -3.524 -52.686 22.584 1.00 19.31 904 GLN B C 1
ATOM 14133 O O . GLN B 1 904 ? -4.684 -52.417 22.271 1.00 19.21 904 GLN B O 1
ATOM 14139 N N . ALA B 1 905 ? -3.214 -53.649 23.446 1.00 16.89 905 ALA B N 1
ATOM 14140 C CA . ALA B 1 905 ? -4.257 -54.443 24.089 1.00 17.02 905 ALA B CA 1
ATOM 14141 C C . ALA B 1 905 ? -5.121 -53.555 24.970 1.00 19.19 905 ALA B C 1
ATOM 14142 O O . ALA B 1 905 ? -6.336 -53.750 25.060 1.00 18.11 905 ALA B O 1
ATOM 14144 N N . ILE B 1 906 ? -4.496 -52.580 25.624 1.00 16.91 906 ILE B N 1
ATOM 14145 C CA . ILE B 1 906 ? -5.252 -51.633 26.434 1.00 14.99 906 ILE B CA 1
ATOM 14146 C C . ILE B 1 906 ? -6.124 -50.762 25.534 1.00 15.92 906 ILE B C 1
ATOM 14147 O O . ILE B 1 906 ? -7.324 -50.587 25.784 1.00 19.12 906 ILE B O 1
ATOM 14152 N N . THR B 1 907 ? -5.510 -50.214 24.489 1.00 17.22 907 THR B N 1
ATOM 14153 C CA . THR B 1 907 ? -6.221 -49.371 23.531 1.00 19.87 907 THR B CA 1
ATOM 14154 C C . THR B 1 907 ? -7.452 -50.076 22.981 1.00 21.67 907 THR B C 1
ATOM 14155 O O . THR B 1 907 ? -8.522 -49.470 22.825 1.00 21.48 907 THR B O 1
ATOM 14159 N N . HIS B 1 908 ? -7.313 -51.369 22.709 1.00 17.11 908 HIS B N 1
ATOM 14160 C CA . HIS B 1 908 ? -8.403 -52.119 22.105 1.00 24.03 908 HIS B CA 1
ATOM 14161 C C . HIS B 1 908 ? -9.367 -52.760 23.117 1.00 21.69 908 HIS B C 1
ATOM 14162 O O . HIS B 1 908 ? -10.239 -53.544 22.735 1.00 19.86 908 HIS B O 1
ATOM 14169 N N . GLY B 1 909 ? -9.216 -52.414 24.395 1.00 20.99 909 GLY B N 1
ATOM 14170 C CA . GLY B 1 909 ? -10.152 -52.855 25.421 1.00 16.36 909 GLY B CA 1
ATOM 14171 C C . GLY B 1 909 ? -10.005 -54.319 25.801 1.00 21.41 909 GLY B C 1
ATOM 14172 O O . GLY B 1 909 ? -10.856 -54.883 26.490 1.00 20.90 909 GLY B O 1
ATOM 14173 N N . GLU B 1 910 ? -8.913 -54.933 25.362 1.00 18.55 910 GLU B N 1
ATOM 14174 C CA . GLU B 1 910 ? -8.706 -56.362 25.574 1.00 20.97 910 GLU B CA 1
ATOM 14175 C C . GLU B 1 910 ? -8.170 -56.685 26.967 1.00 24.32 910 GLU B C 1
ATOM 14176 O O . GLU B 1 910 ? -8.217 -57.839 27.403 1.00 22.45 910 GLU B O 1
ATOM 14182 N N . ILE B 1 911 ? -7.657 -55.669 27.656 1.00 18.06 911 ILE B N 1
ATOM 14183 C CA . ILE B 1 911 ? -7.243 -55.825 29.049 1.00 17.57 911 ILE B CA 1
ATOM 14184 C C . ILE B 1 911 ? -7.608 -54.551 29.813 1.00 20.64 911 ILE B C 1
ATOM 14185 O O . ILE B 1 911 ? -7.699 -53.471 29.211 1.00 19.59 911 ILE B O 1
ATOM 14190 N N . ASP B 1 912 ? -7.830 -54.680 31.122 1.00 17.95 912 ASP B N 1
ATOM 14191 C CA . ASP B 1 912 ? -8.198 -53.543 31.968 1.00 14.88 912 ASP B CA 1
ATOM 14192 C C . ASP B 1 912 ? -7.163 -52.425 31.858 1.00 15.18 912 ASP B C 1
ATOM 14193 O O . ASP B 1 912 ? -5.961 -52.676 31.938 1.00 15.02 912 ASP B O 1
ATOM 14198 N N . PRO B 1 913 ? -7.629 -51.177 31.700 1.00 15.44 913 PRO B N 1
ATOM 14199 C CA . PRO B 1 913 ? -6.695 -50.073 31.466 1.00 16.07 913 PRO B CA 1
ATOM 14200 C C . PRO B 1 913 ? -5.926 -49.684 32.725 1.00 16.69 913 PRO B C 1
ATOM 14201 O O . PRO B 1 913 ? -4.921 -48.991 32.611 1.00 17.97 913 PRO B O 1
ATOM 14205 N N . ALA B 1 914 ? -6.385 -50.127 33.894 1.00 16.30 914 ALA B N 1
ATOM 14206 C CA . ALA B 1 914 ? -5.714 -49.781 35.148 1.00 19.73 914 ALA B CA 1
ATOM 14207 C C . ALA B 1 914 ? -4.944 -50.970 35.722 1.00 20.80 914 ALA B C 1
ATOM 14208 O O . ALA B 1 914 ? -3.901 -50.796 36.349 1.00 21.82 914 ALA B O 1
ATOM 14210 N N . ASP B 1 915 ? -5.470 -52.172 35.514 1.00 15.47 915 ASP B N 1
ATOM 14211 C CA . ASP B 1 915 ? -4.847 -53.376 36.065 1.00 14.18 915 ASP B CA 1
ATOM 14212 C C . ASP B 1 915 ? -4.237 -54.185 34.928 1.00 12.23 915 ASP B C 1
ATOM 14213 O O . ASP B 1 915 ? -4.906 -55.030 34.329 1.00 15.93 915 ASP B O 1
ATOM 14218 N N . ASN B 1 916 ? -2.969 -53.923 34.628 1.00 13.21 916 ASN B N 1
ATOM 14219 C CA . ASN B 1 916 ? -2.297 -54.599 33.527 1.00 13.15 916 ASN B CA 1
ATOM 14220 C C . ASN B 1 916 ? -0.794 -54.556 33.799 1.00 11.52 916 ASN B C 1
ATOM 14221 O O . ASN B 1 916 ? -0.357 -53.863 34.719 1.00 13.76 916 ASN B O 1
ATOM 14226 N N . PRO B 1 917 ? 0.007 -55.299 33.023 1.00 11.14 917 PRO B N 1
ATOM 14227 C CA . PRO B 1 917 ? 1.426 -55.341 33.406 1.00 13.07 917 PRO B CA 1
ATOM 14228 C C . PRO B 1 917 ? 2.140 -53.985 33.328 1.00 15.07 917 PRO B C 1
ATOM 14229 O O . PRO B 1 917 ? 3.048 -53.737 34.126 1.00 13.12 917 PRO B O 1
ATOM 14233 N N . LEU B 1 918 ? 1.732 -53.116 32.407 1.00 11.25 918 LEU B N 1
ATOM 14234 C CA . LEU B 1 918 ? 2.377 -51.806 32.277 1.00 10.72 918 LEU B CA 1
ATOM 14235 C C . LEU B 1 918 ? 2.148 -50.933 33.514 1.00 12.53 918 LEU B C 1
ATOM 14236 O O . LEU B 1 918 ? 3.080 -50.293 34.010 1.00 15.86 918 LEU B O 1
ATOM 14241 N N . LYS B 1 919 ? 0.918 -50.920 34.025 1.00 12.73 919 LYS B N 1
ATOM 14242 C CA . LYS B 1 919 ? 0.599 -50.099 35.197 1.00 13.07 919 LYS B CA 1
ATOM 14243 C C . LYS B 1 919 ? 1.167 -50.680 36.490 1.00 16.52 919 LYS B C 1
ATOM 14244 O O . LYS B 1 919 ? 1.437 -49.932 37.437 1.00 14.31 919 LYS B O 1
ATOM 14250 N N . ASN B 1 920 ? 1.341 -52.003 36.531 1.00 13.17 920 ASN B N 1
ATOM 14251 C CA . ASN B 1 920 ? 1.762 -52.685 37.765 1.00 16.03 920 ASN B CA 1
ATOM 14252 C C . ASN B 1 920 ? 3.253 -53.004 37.835 1.00 12.86 920 ASN B C 1
ATOM 14253 O O . ASN B 1 920 ? 3.746 -53.546 38.830 1.00 12.66 920 ASN B O 1
ATOM 14258 N N . ALA B 1 921 ? 3.973 -52.665 36.774 1.00 14.00 921 ALA B N 1
ATOM 14259 C CA . ALA B 1 921 ? 5.405 -52.899 36.718 1.00 14.57 921 ALA B CA 1
ATOM 14260 C C . ALA B 1 921 ? 6.160 -51.951 37.646 1.00 11.06 921 ALA B C 1
ATOM 14261 O O . ALA B 1 921 ? 5.715 -50.832 37.911 1.00 12.84 921 ALA B O 1
ATOM 14263 N N . PRO B 1 922 ? 7.309 -52.397 38.166 1.00 9.97 922 PRO B N 1
ATOM 14264 C CA . PRO B 1 922 ? 7.908 -53.724 37.982 1.00 11.53 922 PRO B CA 1
ATOM 14265 C C . PRO B 1 922 ? 7.327 -54.742 38.957 1.00 10.30 922 PRO B C 1
ATOM 14266 O O . PRO B 1 922 ? 6.832 -54.362 40.030 1.00 13.31 922 PRO B O 1
ATOM 14270 N N . HIS B 1 923 ? 7.384 -56.017 38.583 1.00 12.35 923 HIS B N 1
ATOM 14271 C CA . HIS B 1 923 ? 6.805 -57.086 39.392 1.00 9.86 923 HIS B CA 1
ATOM 14272 C C . HIS B 1 923 ? 7.877 -57.818 40.196 1.00 12.89 923 HIS B C 1
ATOM 14273 O O . HIS B 1 923 ? 8.733 -58.499 39.624 1.00 13.86 923 HIS B O 1
ATOM 14280 N N . THR B 1 924 ? 7.840 -57.675 41.518 1.00 12.27 924 THR B N 1
ATOM 14281 C CA . THR B 1 924 ? 8.789 -58.394 42.373 1.00 11.07 924 THR B CA 1
ATOM 14282 C C . THR B 1 924 ? 8.405 -59.861 42.450 1.00 15.69 924 THR B C 1
ATOM 14283 O O . THR B 1 924 ? 7.238 -60.207 42.250 1.00 12.93 924 THR B O 1
ATOM 14287 N N . ALA B 1 925 ? 9.376 -60.723 42.743 1.00 14.74 925 ALA B N 1
ATOM 14288 C CA . ALA B 1 925 ? 9.063 -62.138 42.936 1.00 11.51 925 ALA B CA 1
ATOM 14289 C C . ALA B 1 925 ? 8.058 -62.322 44.059 1.00 12.06 925 ALA B C 1
ATOM 14290 O O . ALA B 1 925 ? 7.133 -63.138 43.953 1.00 12.75 925 ALA B O 1
ATOM 14292 N N . GLN B 1 926 ? 8.228 -61.579 45.148 1.00 10.76 926 GLN B N 1
ATOM 14293 C CA . GLN B 1 926 ? 7.306 -61.734 46.272 1.00 15.69 926 GLN B CA 1
ATOM 14294 C C . GLN B 1 926 ? 5.877 -61.363 45.901 1.00 16.99 926 GLN B C 1
ATOM 14295 O O . GLN B 1 926 ? 4.935 -62.007 46.363 1.00 15.53 926 GLN B O 1
ATOM 14301 N N . SER B 1 927 ? 5.706 -60.347 45.057 1.00 13.66 927 SER B N 1
ATOM 14302 C CA . SER B 1 927 ? 4.354 -59.924 44.677 1.00 14.32 927 SER B CA 1
ATOM 14303 C C . SER B 1 927 ? 3.660 -60.985 43.825 1.00 15.75 927 SER B C 1
ATOM 14304 O O . SER B 1 927 ? 2.422 -61.066 43.787 1.00 17.34 927 SER B O 1
ATOM 14307 N N . LEU B 1 928 ? 4.448 -61.806 43.142 1.00 12.87 928 LEU B N 1
ATOM 14308 C CA . LEU B 1 928 ? 3.870 -62.855 42.298 1.00 13.20 928 LEU B CA 1
ATOM 14309 C C . LEU B 1 928 ? 3.588 -64.138 43.071 1.00 20.97 928 LEU B C 1
ATOM 14310 O O . LEU B 1 928 ? 2.683 -64.893 42.733 1.00 28.81 928 LEU B O 1
ATOM 14315 N N . ILE B 1 929 ? 4.384 -64.379 44.102 1.00 10.91 929 ILE B N 1
ATOM 14316 C CA . ILE B 1 929 ? 4.345 -65.645 44.834 1.00 11.13 929 ILE B CA 1
ATOM 14317 C C . ILE B 1 929 ? 3.510 -65.596 46.105 1.00 13.75 929 ILE B C 1
ATOM 14318 O O . ILE B 1 929 ? 2.834 -66.568 46.454 1.00 18.38 929 ILE B O 1
ATOM 14323 N N . CYS B 1 930 ? 3.541 -64.468 46.805 1.00 14.59 930 CYS B N 1
ATOM 14324 C CA . CYS B 1 930 ? 2.826 -64.352 48.069 1.00 15.52 930 CYS B CA 1
ATOM 14325 C C . CYS B 1 930 ? 1.425 -63.764 47.920 1.00 23.51 930 CYS B C 1
ATOM 14326 O O . CYS B 1 930 ? 1.208 -62.838 47.137 1.00 23.38 930 CYS B O 1
ATOM 14329 N N . GLY B 1 931 ? 0.480 -64.312 48.682 1.00 21.18 931 GLY B N 1
ATOM 14330 C CA . GLY B 1 931 ? -0.876 -63.787 48.719 1.00 27.21 931 GLY B CA 1
ATOM 14331 C C . GLY B 1 931 ? -1.705 -64.164 47.506 1.00 27.49 931 GLY B C 1
ATOM 14332 O O . GLY B 1 931 ? -1.293 -64.989 46.686 1.00 28.87 931 GLY B O 1
ATOM 14333 N N . GLU B 1 932 ? -2.879 -63.553 47.393 1.00 29.68 932 GLU B N 1
ATOM 14334 C CA . GLU B 1 932 ? -3.791 -63.853 46.304 1.00 27.65 932 GLU B CA 1
ATOM 14335 C C . GLU B 1 932 ? -3.382 -63.151 45.017 1.00 21.99 932 GLU B C 1
ATOM 14336 O O . GLU B 1 932 ? -2.941 -62.003 45.037 1.00 28.32 932 GLU B O 1
ATOM 14342 N N . TRP B 1 933 ? -3.524 -63.854 43.901 1.00 24.04 933 TRP B N 1
ATOM 14343 C CA . TRP B 1 933 ? -3.294 -63.260 42.593 1.00 25.50 933 TRP B CA 1
ATOM 14344 C C . TRP B 1 933 ? -4.634 -62.879 41.982 1.00 26.89 933 TRP B C 1
ATOM 14345 O O . TRP B 1 933 ? -5.421 -63.750 41.593 1.00 30.07 933 TRP B O 1
ATOM 14356 N N . ASN B 1 934 ? -4.901 -61.578 41.918 1.00 21.55 934 ASN B N 1
ATOM 14357 C CA . ASN B 1 934 ? -6.119 -61.089 41.283 1.00 31.94 934 ASN B CA 1
ATOM 14358 C C . ASN B 1 934 ? -5.825 -60.029 40.229 1.00 33.15 934 ASN B C 1
ATOM 14359 O O . ASN B 1 934 ? -6.099 -58.840 40.421 1.00 39.62 934 ASN B O 1
ATOM 14364 N N . HIS B 1 935 ? -5.240 -60.481 39.123 1.00 24.01 935 HIS B N 1
ATOM 14365 C CA . HIS B 1 935 ? -4.983 -59.628 37.972 1.00 18.78 935 HIS B CA 1
ATOM 14366 C C . HIS B 1 935 ? -5.504 -60.359 36.741 1.00 21.21 935 HIS B C 1
ATOM 14367 O O . HIS B 1 935 ? -5.617 -61.589 36.748 1.00 23.66 935 HIS B O 1
ATOM 14374 N N . PRO B 1 936 ? -5.825 -59.610 35.674 1.00 19.33 936 PRO B N 1
ATOM 14375 C CA . PRO B 1 936 ? -6.313 -60.212 34.429 1.00 22.94 936 PRO B CA 1
ATOM 14376 C C . PRO B 1 936 ? -5.186 -60.728 33.532 1.00 25.51 936 PRO B C 1
ATOM 14377 O O . PRO B 1 936 ? -5.413 -60.985 32.347 1.00 29.21 936 PRO B O 1
ATOM 14381 N N . TYR B 1 937 ? -3.985 -60.862 34.088 1.00 14.25 937 TYR B N 1
ATOM 14382 C CA . TYR B 1 937 ? -2.868 -61.455 33.360 1.00 14.33 937 TYR B CA 1
ATOM 14383 C C . TYR B 1 937 ? -2.195 -62.430 34.304 1.00 16.57 937 TYR B C 1
ATOM 14384 O O . TYR B 1 937 ? -2.388 -62.343 35.521 1.00 17.01 937 TYR B O 1
ATOM 14393 N N . SER B 1 938 ? -1.409 -63.352 33.756 1.00 17.57 938 SER B N 1
ATOM 14394 C CA . SER B 1 938 ? -0.814 -64.403 34.576 1.00 18.83 938 SER B CA 1
ATOM 14395 C C . SER B 1 938 ? 0.493 -63.937 35.203 1.00 18.68 938 SER B C 1
ATOM 14396 O O . SER B 1 938 ? 1.110 -62.983 34.728 1.00 14.59 938 SER B O 1
ATOM 14399 N N . GLN B 1 939 ? 0.921 -64.616 36.265 1.00 12.41 939 GLN B N 1
ATOM 14400 C CA . GLN B 1 939 ? 2.223 -64.335 36.847 1.00 14.65 939 GLN B CA 1
ATOM 14401 C C . GLN B 1 939 ? 3.333 -64.542 35.816 1.00 14.24 939 GLN B C 1
ATOM 14402 O O . GLN B 1 939 ? 4.322 -63.807 35.803 1.00 13.26 939 GLN B O 1
ATOM 14408 N N . GLU B 1 940 ? 3.167 -65.528 34.935 1.00 13.07 940 GLU B N 1
ATOM 14409 C CA . GLU B 1 940 ? 4.177 -65.774 33.899 1.00 13.78 940 GLU B CA 1
ATOM 14410 C C . GLU B 1 940 ? 4.275 -64.620 32.889 1.00 16.79 940 GLU B C 1
ATOM 14411 O O . GLU B 1 940 ? 5.365 -64.248 32.458 1.00 14.37 940 GLU B O 1
ATOM 14417 N N . GLU B 1 941 ? 3.129 -64.053 32.516 1.00 13.03 941 GLU B N 1
ATOM 14418 C CA . GLU B 1 941 ? 3.092 -62.885 31.633 1.00 16.43 941 GLU B CA 1
ATOM 14419 C C . GLU B 1 941 ? 3.784 -61.688 32.286 1.00 16.69 941 GLU B C 1
ATOM 14420 O O . GLU B 1 941 ? 4.420 -60.879 31.610 1.00 17.26 941 GLU B O 1
ATOM 14426 N N . ALA B 1 942 ? 3.689 -61.603 33.610 1.00 13.16 942 ALA B N 1
ATOM 14427 C CA . ALA B 1 942 ? 4.327 -60.522 34.365 1.00 13.04 942 ALA B CA 1
ATOM 14428 C C . ALA B 1 942 ? 5.849 -60.665 34.440 1.00 14.77 942 ALA B C 1
ATOM 14429 O O . ALA B 1 942 ? 6.582 -59.724 34.122 1.00 14.78 942 ALA B O 1
ATOM 14431 N N . ALA B 1 943 ? 6.319 -61.842 34.856 1.00 13.05 943 ALA B N 1
ATOM 14432 C CA . ALA B 1 943 ? 7.743 -62.046 35.152 1.00 13.20 943 ALA B CA 1
ATOM 14433 C C . ALA B 1 943 ? 8.570 -62.582 33.992 1.00 12.22 943 ALA B C 1
ATOM 14434 O O . ALA B 1 943 ? 9.775 -62.316 33.919 1.00 12.47 943 ALA B O 1
ATOM 14436 N N . TYR B 1 944 ? 7.949 -63.365 33.111 1.00 12.94 944 TYR B N 1
ATOM 14437 C CA . TYR B 1 944 ? 8.679 -63.925 31.970 1.00 12.35 944 TYR B CA 1
ATOM 14438 C C . TYR B 1 944 ? 8.061 -63.546 30.628 1.00 14.00 944 TYR B C 1
ATOM 14439 O O . TYR B 1 944 ? 7.674 -64.427 29.851 1.00 13.50 944 TYR B O 1
ATOM 14448 N N . PRO B 1 945 ? 7.976 -62.234 30.335 1.00 12.57 945 PRO B N 1
ATOM 14449 C CA . PRO B 1 945 ? 7.282 -61.812 29.113 1.00 14.74 945 PRO B CA 1
ATOM 14450 C C . PRO B 1 945 ? 8.096 -62.032 27.831 1.00 17.26 945 PRO B C 1
ATOM 14451 O O . PRO B 1 945 ? 7.549 -61.823 26.747 1.00 17.92 945 PRO B O 1
ATOM 14455 N N . ALA B 1 946 ? 9.358 -62.447 27.950 1.00 15.04 946 ALA B N 1
ATOM 14456 C CA . ALA B 1 946 ? 10.203 -62.740 26.786 1.00 15.21 946 ALA B CA 1
ATOM 14457 C C . ALA B 1 946 ? 11.077 -63.960 27.074 1.00 16.29 946 ALA B C 1
ATOM 14458 O O . ALA B 1 946 ? 11.387 -64.226 28.230 1.00 15.02 946 ALA B O 1
ATOM 14460 N N . PRO B 1 947 ? 11.483 -64.698 26.026 1.00 16.60 947 PRO B N 1
ATOM 14461 C CA . PRO B 1 947 ? 12.163 -65.986 26.232 1.00 20.59 947 PRO B CA 1
ATOM 14462 C C . PRO B 1 947 ? 13.481 -65.878 26.985 1.00 16.84 947 PRO B C 1
ATOM 14463 O O . PRO B 1 947 ? 13.819 -66.781 27.757 1.00 15.49 947 PRO B O 1
ATOM 14467 N N . TRP B 1 948 ? 14.223 -64.799 26.768 1.00 17.34 948 TRP B N 1
ATOM 14468 C CA . TRP B 1 948 ? 15.499 -64.657 27.449 1.00 14.54 948 TRP B CA 1
ATOM 14469 C C . TRP B 1 948 ? 15.373 -64.590 28.972 1.00 15.03 948 TRP B C 1
ATOM 14470 O O . TRP B 1 948 ? 16.323 -64.920 29.684 1.00 14.46 948 TRP B O 1
ATOM 14481 N N . THR B 1 949 ? 14.212 -64.167 29.475 1.00 15.62 949 THR B N 1
ATOM 14482 C CA . THR B 1 949 ? 14.030 -64.058 30.924 1.00 16.22 949 THR B CA 1
ATOM 14483 C C . THR B 1 949 ? 13.955 -65.437 31.568 1.00 13.65 949 THR B C 1
ATOM 14484 O O . THR B 1 949 ? 14.142 -65.572 32.780 1.00 15.31 949 THR B O 1
ATOM 14488 N N . LYS B 1 950 ? 13.671 -66.457 30.760 1.00 14.01 950 LYS B N 1
ATOM 14489 C CA . LYS B 1 950 ? 13.650 -67.828 31.273 1.00 16.75 950 LYS B CA 1
ATOM 14490 C C . LYS B 1 950 ? 15.036 -68.471 31.246 1.00 21.04 950 LYS B C 1
ATOM 14491 O O . LYS B 1 950 ? 15.236 -69.559 31.797 1.00 19.78 950 LYS B O 1
ATOM 14497 N N . GLN B 1 951 ? 15.982 -67.801 30.598 1.00 17.18 951 GLN B N 1
ATOM 14498 C CA . GLN B 1 951 ? 17.384 -68.222 30.628 1.00 19.42 951 GLN B CA 1
ATOM 14499 C C . GLN B 1 951 ? 18.116 -67.554 31.770 1.00 23.42 951 GLN B C 1
ATOM 14500 O O . GLN B 1 951 ? 18.940 -68.168 32.449 1.00 22.42 951 GLN B O 1
ATOM 14511 N N . PHE B 1 952 ? 17.824 -66.276 31.969 1.00 16.07 952 PHE B N 1
ATOM 14512 C CA . PHE B 1 952 ? 18.372 -65.539 33.093 1.00 13.51 952 PHE B CA 1
ATOM 14513 C C . PHE B 1 952 ? 17.385 -64.455 33.481 1.00 15.60 952 PHE B C 1
ATOM 14514 O O . PHE B 1 952 ? 17.036 -63.615 32.648 1.00 14.61 952 PHE B O 1
ATOM 14522 N N . LYS B 1 953 ? 16.951 -64.465 34.738 1.00 12.66 953 LYS B N 1
ATOM 14523 C CA . LYS B 1 953 ? 15.967 -63.489 35.213 1.00 10.58 953 LYS B CA 1
ATOM 14524 C C . LYS B 1 953 ? 16.583 -62.488 36.171 1.00 14.01 953 LYS B C 1
ATOM 14525 O O . LYS B 1 953 ? 17.204 -62.877 37.166 1.00 14.63 953 LYS B O 1
ATOM 14531 N N . PHE B 1 954 ? 16.439 -61.198 35.869 1.00 13.17 954 PHE B N 1
ATOM 14532 C CA . PHE B 1 954 ? 16.843 -60.165 36.809 1.00 10.72 954 PHE B CA 1
ATOM 14533 C C . PHE B 1 954 ? 15.616 -59.757 37.614 1.00 10.13 954 PHE B C 1
ATOM 14534 O O . PHE B 1 954 ? 14.596 -59.354 37.043 1.00 12.23 954 PHE B O 1
ATOM 14542 N N . TRP B 1 955 ? 15.698 -59.852 38.934 1.00 11.64 955 TRP B N 1
ATOM 14543 C CA . TRP B 1 955 ? 14.529 -59.542 39.752 1.00 11.13 955 TRP B CA 1
ATOM 14544 C C . TRP B 1 955 ? 14.544 -58.101 40.256 1.00 16.56 955 TRP B C 1
ATOM 14545 O O . TRP B 1 955 ? 15.487 -57.680 40.939 1.00 13.84 955 TRP B O 1
ATOM 14556 N N . PRO B 1 956 ? 13.504 -57.327 39.908 1.00 10.59 956 PRO B N 1
ATOM 14557 C CA . PRO B 1 956 ? 13.364 -55.998 40.510 1.00 12.37 956 PRO B CA 1
ATOM 14558 C C . PRO B 1 956 ? 13.187 -56.176 42.013 1.00 14.73 956 PRO B C 1
ATOM 14559 O O . PRO B 1 956 ? 12.381 -57.013 42.443 1.00 14.19 956 PRO B O 1
ATOM 14563 N N . ALA B 1 957 ? 13.923 -55.407 42.802 1.00 15.30 957 ALA B N 1
ATOM 14564 C CA . ALA B 1 957 ? 13.951 -55.621 44.249 1.00 15.22 957 ALA B CA 1
ATOM 14565 C C . ALA B 1 957 ? 12.729 -55.062 44.957 1.00 15.43 957 ALA B C 1
ATOM 14566 O O . ALA B 1 957 ? 12.337 -55.557 46.018 1.00 12.60 957 ALA B O 1
ATOM 14568 N N . VAL B 1 958 ? 12.139 -54.019 44.385 1.00 11.87 958 VAL B N 1
ATOM 14569 C CA . VAL B 1 958 ? 10.955 -53.402 44.966 1.00 10.87 958 VAL B CA 1
ATOM 14570 C C . VAL B 1 958 ? 9.939 -53.112 43.877 1.00 13.08 958 VAL B C 1
ATOM 14571 O O . VAL B 1 958 ? 10.286 -53.075 42.694 1.00 14.67 958 VAL B O 1
ATOM 14575 N N . GLY B 1 959 ? 8.693 -52.893 44.281 1.00 11.50 959 GLY B N 1
ATOM 14576 C CA . GLY B 1 959 ? 7.649 -52.490 43.352 1.00 13.83 959 GLY B CA 1
ATOM 14577 C C . GLY B 1 959 ? 7.769 -51.010 43.045 1.00 14.81 959 GLY B C 1
ATOM 14578 O O . GLY B 1 959 ? 8.681 -50.347 43.536 1.00 14.67 959 GLY B O 1
ATOM 14579 N N . ARG B 1 960 ? 6.849 -50.478 42.246 1.00 12.12 960 ARG B N 1
ATOM 14580 C CA . ARG B 1 960 ? 6.961 -49.084 41.820 1.00 15.64 960 ARG B CA 1
ATOM 14581 C C . ARG B 1 960 ? 6.960 -48.113 42.999 1.00 12.05 960 ARG B C 1
ATOM 14582 O O . ARG B 1 960 ? 6.106 -48.178 43.885 1.00 14.13 960 ARG B O 1
ATOM 14590 N N . ILE B 1 961 ? 7.929 -47.209 42.995 1.00 12.74 961 ILE B N 1
ATOM 14591 C CA . ILE B 1 961 ? 8.119 -46.296 44.111 1.00 10.62 961 ILE B CA 1
ATOM 14592 C C . ILE B 1 961 ? 7.264 -45.048 43.968 1.00 16.55 961 ILE B C 1
ATOM 14593 O O . ILE B 1 961 ? 7.150 -44.475 42.880 1.00 16.95 961 ILE B O 1
ATOM 14598 N N . ASN B 1 962 ? 6.637 -44.654 45.073 1.00 17.28 962 ASN B N 1
ATOM 14599 C CA . ASN B 1 962 ? 5.800 -43.464 45.109 1.00 22.52 962 ASN B CA 1
ATOM 14600 C C . ASN B 1 962 ? 6.712 -42.250 45.165 1.00 28.14 962 ASN B C 1
ATOM 14601 O O . ASN B 1 962 ? 7.429 -42.053 46.146 1.00 30.68 962 ASN B O 1
ATOM 14606 N N . ASN B 1 963 ? 6.689 -41.440 44.111 1.00 27.59 963 ASN B N 1
ATOM 14607 C CA . ASN B 1 963 ? 7.586 -40.298 44.027 1.00 33.11 963 ASN B CA 1
ATOM 14608 C C . ASN B 1 963 ? 7.096 -39.085 44.813 1.00 34.52 963 ASN B C 1
ATOM 14609 O O . ASN B 1 963 ? 7.860 -38.469 45.563 1.00 32.50 963 ASN B O 1
ATOM 14614 N N . THR B 1 964 ? 5.818 -38.754 44.650 1.00 27.17 964 THR B N 1
ATOM 14615 C CA . THR B 1 964 ? 5.247 -37.584 45.315 1.00 31.38 964 THR B CA 1
ATOM 14616 C C . THR B 1 964 ? 5.292 -37.707 46.835 1.00 30.26 964 THR B C 1
ATOM 14617 O O . THR B 1 964 ? 5.590 -36.736 47.541 1.00 29.16 964 THR B O 1
ATOM 14621 N N . TYR B 1 965 ? 5.009 -38.905 47.336 1.00 31.73 965 TYR B N 1
ATOM 14622 C CA . TYR B 1 965 ? 5.052 -39.157 48.773 1.00 31.65 965 TYR B CA 1
ATOM 14623 C C . TYR B 1 965 ? 6.444 -38.892 49.339 1.00 30.02 965 TYR B C 1
ATOM 14624 O O . TYR B 1 965 ? 6.581 -38.288 50.405 1.00 27.24 965 TYR B O 1
ATOM 14633 N N . GLY B 1 966 ? 7.470 -39.345 48.620 1.00 27.65 966 GLY B N 1
ATOM 14634 C CA . GLY B 1 966 ? 8.847 -39.185 49.058 1.00 28.33 966 GLY B CA 1
ATOM 14635 C C . GLY B 1 966 ? 9.306 -37.738 49.160 1.00 29.60 966 GLY B C 1
ATOM 14636 O O . GLY B 1 966 ? 10.095 -37.390 50.046 1.00 28.32 966 GLY B O 1
ATOM 14637 N N . ASP B 1 967 ? 8.828 -36.892 48.249 1.00 26.68 967 ASP B N 1
ATOM 14638 C CA . ASP B 1 967 ? 9.204 -35.477 48.258 1.00 29.36 967 ASP B CA 1
ATOM 14639 C C . ASP B 1 967 ? 8.429 -34.714 49.319 1.00 36.24 967 ASP B C 1
ATOM 14640 O O . ASP B 1 967 ? 8.918 -33.731 49.881 1.00 37.49 967 ASP B O 1
ATOM 14645 N N . ARG B 1 968 ? 7.210 -35.175 49.578 1.00 35.71 968 ARG B N 1
ATOM 14646 C CA . ARG B 1 968 ? 6.335 -34.555 50.565 1.00 46.45 968 ARG B CA 1
ATOM 14647 C C . ARG B 1 968 ? 6.853 -34.797 51.984 1.00 47.97 968 ARG B C 1
ATOM 14648 O O . ARG B 1 968 ? 6.821 -33.902 52.832 1.00 46.55 968 ARG B O 1
ATOM 14656 N N . HIS B 1 969 ? 7.343 -36.009 52.226 1.00 46.45 969 HIS B N 1
ATOM 14657 C CA . HIS B 1 969 ? 7.880 -36.384 53.529 1.00 42.89 969 HIS B CA 1
ATOM 14658 C C . HIS B 1 969 ? 9.369 -36.708 53.411 1.00 37.30 969 HIS B C 1
ATOM 14659 O O . HIS B 1 969 ? 9.759 -37.877 53.386 1.00 31.12 969 HIS B O 1
ATOM 14666 N N . LEU B 1 970 ? 10.200 -35.673 53.336 1.00 33.45 970 LEU B N 1
ATOM 14667 C CA . LEU B 1 970 ? 11.627 -35.879 53.094 1.00 34.35 970 LEU B CA 1
ATOM 14668 C C . LEU B 1 970 ? 12.342 -36.550 54.274 1.00 31.19 970 LEU B C 1
ATOM 14669 O O . LEU B 1 970 ? 12.452 -35.974 55.362 1.00 32.59 970 LEU B O 1
ATOM 14674 N N . VAL B 1 971 ? 12.822 -37.771 54.044 1.00 24.47 971 VAL B N 1
ATOM 14675 C CA . VAL B 1 971 ? 13.573 -38.530 55.040 1.00 23.80 971 VAL B CA 1
ATOM 14676 C C . VAL B 1 971 ? 14.893 -38.945 54.394 1.00 24.28 971 VAL B C 1
ATOM 14677 O O . VAL B 1 971 ? 14.899 -39.752 53.462 1.00 25.27 971 VAL B O 1
ATOM 14681 N N . CYS B 1 972 ? 16.009 -38.396 54.875 1.00 17.28 972 CYS B N 1
ATOM 14682 C CA A CYS B 1 972 ? 17.285 -38.594 54.190 0.62 15.10 972 CYS B CA 1
ATOM 14683 C CA B CYS B 1 972 ? 17.300 -38.570 54.209 0.38 16.23 972 CYS B CA 1
ATOM 14684 C C . CYS B 1 972 ? 18.346 -39.317 55.018 1.00 17.20 972 CYS B C 1
ATOM 14685 O O . CYS B 1 972 ? 19.540 -39.238 54.710 1.00 17.69 972 CYS B O 1
ATOM 14690 N N . SER B 1 973 ? 17.923 -40.031 56.056 1.00 16.02 973 SER B N 1
ATOM 14691 C CA . SER B 1 973 ? 18.887 -40.820 56.822 1.00 19.07 973 SER B CA 1
ATOM 14692 C C . SER B 1 973 ? 18.352 -42.211 57.125 1.00 23.50 973 SER B C 1
ATOM 14693 O O . SER B 1 973 ? 17.151 -42.462 56.982 1.00 21.16 973 SER B O 1
ATOM 14696 N N . CYS B 1 974 ? 19.253 -43.100 57.548 1.00 18.75 974 CYS B N 1
ATOM 14697 C CA . CYS B 1 974 ? 18.903 -44.471 57.927 1.00 22.77 974 CYS B CA 1
ATOM 14698 C C . CYS B 1 974 ? 17.885 -44.567 59.055 1.00 30.00 974 CYS B C 1
ATOM 14699 O O . CYS B 1 974 ? 17.306 -45.636 59.263 1.00 36.29 974 CYS B O 1
ATOM 14702 N N . GLU B 1 975 ? 17.680 -43.484 59.802 1.00 31.99 975 GLU B N 1
ATOM 14703 C CA . GLU B 1 975 ? 16.680 -43.507 60.872 1.00 46.58 975 GLU B CA 1
ATOM 14704 C C . GLU B 1 975 ? 15.300 -43.829 60.296 1.00 49.16 975 GLU B C 1
ATOM 14705 O O . GLU B 1 975 ? 14.509 -44.550 60.908 1.00 48.93 975 GLU B O 1
ATOM 14711 N N . GLY B 1 976 ? 15.030 -43.310 59.101 1.00 51.77 976 GLY B N 1
ATOM 14712 C CA . GLY B 1 976 ? 13.767 -43.554 58.433 1.00 54.61 976 GLY B CA 1
ATOM 14713 C C . GLY B 1 976 ? 13.692 -44.896 57.728 1.00 56.93 976 GLY B C 1
ATOM 14714 O O . GLY B 1 976 ? 12.680 -45.212 57.102 1.00 58.52 976 GLY B O 1
ATOM 14715 N N . MET B 1 977 ? 14.757 -45.689 57.818 1.00 57.54 977 MET B N 1
ATOM 14716 C CA . MET B 1 977 ? 14.747 -47.029 57.239 1.00 60.99 977 MET B CA 1
ATOM 14717 C C . MET B 1 977 ? 15.615 -47.990 58.047 1.00 67.88 977 MET B C 1
ATOM 14718 O O . MET B 1 977 ? 15.127 -48.673 58.950 1.00 70.62 977 MET B O 1
#

Radius of gyration: 35.69 Å; Cα contacts (8 Å, |Δi|>4): 4536; chains: 2; bounding box: 93×106×80 Å

Sequence (1890 aa):
AIAVDLTKLEEKLAPADSFLDRHLGPGETEQRQMLQTLGFDTLGDLIDQAVPPAIRFPRSLQLPASQSEYGAIAQLKSIASKNQVFRSYIGMGYYDTITPPVIQRNILENPGWYTAYTPYQAEIAQGRLEALLNFQTMVMDLTGLEIIANASLLDEGTAAAEAMALSYGVSKSKANAFFVAQDCHPQTIEVIIKTRANPLGIEVIVGDHHTFSFSTSIFGALLQYPATDGAVYDYRSFIDKAHQHQALVTLAADPLSLTLLTPPGELGADIAVGSTQRFGIPLGYGGPHAAYFATKAEYQRKMPGRIIVGVSKDAHGNPALRLALQTREQHIRRDKATSNICTAQVLLAVMASMYGVYHGSTGLKNIALRIHQLTVLLAIGLKRLNYSLNNDYFFDTLRVGVGEQSAPAILKAAEGRGINLRPLVPGEVGISLDETVTVQDLLDLWQVFAGKDNLPFTPEELWSEVKTSFPADLTRQSLYLQDAVFNQYHSETELLRYLHQLESSKDLALNTSMIPLGSCTMKLNATAEMMPVTWPEFGKIHPFAPAGQTEEGYQQILFAQLEAWLGEITGFDAISLQPNAGSQGEYAGLQVIRQYHLSRGEEQRNICLIPESAHGTNPASAVMCGMQVVPVKCDGEGNIDVEEDLTSKAEKYGDRLAALMVTYPSTHGVFEATIGTICDIVHRFGGEVYMDGANMNAQVGLCRPADFGADVCHLNLHTFCIPHGGGGPGMGPIGVKSHLQAFLPRTDQSIGMISAAPYGSASILVISWMYIAMMGPQGLTKATEVAILSANYMAKRLENYYPILFRGNNELVAHECILDLRPLKKQAAIEVEDVAKRLMDFGFHAPTVSWPVLGTMMVEPTESESLGELDRFCDAMIAIYQEAQAITHGEIDPADNPLKNAPHTAQSLICGEWNHPYSQEEAAYPAPWTKQFKFWPAVGRINNTYGDRHLVCCSCEGMAIAVDLTKLEEKLAPADSFLDRHLGPGETEQRQMLQTLGFDTLGDLIDQAVPPAIRFPRSLQLPASQSEYGAIAQLKSIASKNQVFRSYIGMGYYDTITPPVIQRNILENPGWYTAYTPYQAEIAQGRLEALLNFQTMVMDLTGLEIANASLLDEGTAAAEAMALSYGVSKSKANAFFVAQDCHPQTIEVIKTRANPLGIEVIVGDHHTFSFSTSIFGALLQYPATDGAVYDYRSFIDKAHQHQALVTLAADPLSLTLLTPPGELGADIAVGSTQRFGIPLGYGGPHAAYFATKAEYQRKMPGRIVGVSKDAHGNPALRLALQSNICTAQVLLAVMASMYGVYHGSTGLKNIALRIHQLTVLLAIGLKRLNYSLNNDYFFDTLRVGVGEQSAPAILKAAEEGRGINLRPLVPGEVGISLDETVTVQDLLDLWQVFAGKDNLPFTPEELWSEVKTSFPADLTRQSLYLQDAVFNQYHSETELLRYLHQLESSKDLALNTSMIPLGSCTMKLNATAEMMPVTWPEFGKIHPFAPAGQTEGYQQILFAQLEAWLGEITGFDAISLQPNAGSQGEYAGLQVIRQYHLSRGEEQRNICLIPESAHGTNPASAVMCGMQVVPVKCDGEGNIDVEDLTSKAEKYGDRLAALMVTYPSTHGVFEATIGTICDIVHRFGGEVYMDGANMNAQVGLCRPADFGADVCHLNLHTFCIPHGGGGPGMGPIGVKSHLQAFLPRTDQSIGMISAAPYGSASILVISWMYIAMMGPQGLTKATEVAILSANYMAKRLENYYPILFRGNNELVAHECILDLRPLKKQAAIEVEDVAKRLMDFGFHAPTVSWPVLGTMMVEPTESESLGELDRFCDAMIAIYQEAQAITHGEIDPADNPLKNAPHTAQSLICGEWNHPYSQEEAAYPAPWTKQFKFWPAVGRINNTYGDRHLVCCSCEGM

Organism: Synechocystis sp. (strain ATCC 27184 / PCC 6803 / Kazusa) (NCBI:txid1111708)

B-factor: mean 20.12, std 11.37, range [3.55, 98.72]

Nearest PDB structures (foldseek):
  4lhd-assembly1_A  TM=1.001E+00  e=0.000E+00  Synechocystis sp. PCC 6803 substr. Kazusa
  4lhc-assembly1_A  TM=9.999E-01  e=0.000E+00  Synechocystis sp. PCC 6803 substr. Kazusa
  4lhd-assembly1_B  TM=9.991E-01  e=0.000E+00  Synechocystis sp. PCC 6803 substr. Kazusa
  4lhc-assembly1_B  TM=9.991E-01  e=0.000E+00  Synechocystis sp. PCC 6803 substr. Kazusa
  4lgl-assembly1_B  TM=9.850E-01  e=0.000E+00  Synechocystis sp. PCC 6803 substr. Kazusa

Secondary structure (DSSP, 8-state):
-HHHHHHHHHHHSPPPPPHHHHH-SS-HHHHHHHHHHHT-S-HHHHHHHHS-GGGB--S----PPP--HHHHHHHHHHHHTTB---EE---TT-------HHHIIIIIT-HHHHS--S-SSGGG-HHHHHHHHHHHHHHHHHHT-SEE-S-BS-HHHHHHHHHHHHHHT-SS---EEEEETTS-HHHHHHHHHHHGGGTPEEEEE-GGG----S-EEEEEEEES-TTSB----HHHHHHHHHTT-EEEEEE-TTGGGTBPPHHHHT-SEEEEE-TTTT---GGG----EEEEE-GGGGGG--S-EEEEEEBTTS-EEEEEE-GGGSHHHHGGGSS-S--S--HHHHHHHHHHHHHHHHHHHHHHHHHHHHHHHHHHHHHHHTT-EE--SSBSSEEEEE--TTTHHHHHHHHHHTTEE-EE-STTEEEEE--TT--HHHHHHHHHHHHTSSS-SS-TGGGGGG------GGGB--S----SGGGTS--SHHHHHHHHHHHHHTS--TTTS---BTTT------HHHHGGGGSHHHHT--TTS-GGGBHHHHHHHHHHHHHHHHHH--SEEE----SHHHHHHHHHHHHHHHHHHTT-TT--EEEEETTS-THHHHHHHHTTPEEEEE-B-TTSSB-HHHHHHHHHHTGGGEEEEEEESS-TTS---TTHHHHHHHHHHTT-EEEEEETTGGGTTTTB-GGGTT-SEEEE---------TTT------EEE-HHHHTTSPP-------SSSSTTSSGGGHHHHHHHHHHHHHHHHHHHHHHHHHHHHHHHHHHTTTS-B----GGG---S-EEEE-HHHHHHH---HHHHHHHHHHTT----EES-SSTTEEEE---TTS-HHHHHHHHHHHHHHHHHHHHHHTTSS-SSSSHHHH-S--HHHHHSS---SSS-HHHHH-SSGGGGTS-PPPSS--B-HHHHHHS---STT--/-HHHHHHHHHTTSPPPP-HHHHH-SS-HHHHHHHHHHHT-S-HHHHHHHHS-GGG---S----PPP--HHHHHHHHHHHHTTB---EE---TT-------HHHIIIIIT-HHHHS--S-SSGGG-HHHHHHHHHHHHHHHHHHT-SEE-S-BS-HHHHHHHHHHHHHHH--S---EEEEETTS-HHHHHHHHHHHGGGTPEEEEE-GGG----S-EEEEEEEES-TTSB----HHHHHHHHHTT-EEEEEE-TTGGGTBPPHHHHT-SEEEEE-TTTT---GGG----EEEEE-GGGTTT--S-EEEEEEBTTS-EEEEEE------S--HHHHHHHHHHHHHHHHHHHHHHHHHHHHHHHHHHHHHHHTT-EE--SSBSSEEEEE--TTHHHHHHHHHHHTTEE-EEEETTEEEEE--TT--HHHHHHHHHHHHTSSS-SS-TGGGGGG------GGGB--S----SGGGTS--SHHHHHHHHHHHHHTS--TTTS---BTTT------HHHHGGGGSHHHHT--TTS-GGGBHHHHHHHHHHHHHHHHHHT-SEEE----SHHHHHHHHHHHHHHHHHHTT-TT--EEEEETTS-THHHHHHHHTTPEEEEE-B-TTSSB-HHHHHHHHHHTGGGEEEEEEESS-TTS---TTHHHHHHHHHHTT-EEEEE-TTGGGTTTT--HHHHT-SEEE----------TTT------EEE-GGGGGGSPP-------SSSSTTSSGGGHHHHHHHHHHHHHHHHHHHHHHHHHHHHHHHHHHTTTS-B----GGG--SS-EEEE-HHHHHHH---HHHHHHHHHHTT----EES-SSTTEEEE---TTS-HHHHHHHHHHHHHHHHHHHHHHTTSS-SSSSHHHH-S--HHHHHSS---SSS-HHHHH-SSGGGGTS-PPPSS--B-HHHHHHS---SGGG-

Foldseek 3Di:
DVVVVVVVVVVVDDDDDFVLVQQFFADPVQLCVLCVLVVHRDLVVVLPQFFQVVQWDPDFFPADFFDALVVLLVVLVVLLVQFFFFQEQAFLFFHAAAQPPLCCVLFLLPQLQFFAFAPPPFLQQQLLLVLLLLLFQQVCQLQVFDTKASFAFAQLVLVLLVLLLLVVPFPDPAQEEEEEQQRRVLSVLQNCLLSVLVVRHYHYYHLVPDPCPRQHSEYEEEAVTNQFAHDLCLVSCVVCVVSRHAYEYAHDSLCSLWWAHCSNSVHFKYKGWLCNLNHFLLLFDDTTIMIGGHPVSVLLDDDWFKFWFAFPVRHIGIDTFNPCLALQNPFLNHSFLDFFGASSNSSSSSLSLLQQPSVNSSVLQLVLLQLQLLLVLLLVLLVWDWDHPDGRFKTKIQAALVCVVQLQVLCVVVRYHWHDDDRRIIMGGHGSVDDVVNSLSSSCSSNVHNDGPDDSVRSNVVDDRHDPPSTGDDRGGRPDVSSPPQHDSVSSSVSSVVSSLSHFGVVFAFAFAQLQQSGDQDSSLSVQLPDCSRRHDNNPPDPSSNSSLVVLVVSVQVSVCSQQVFDTKALAAWFLLLQLLQVLLLLCLLCVVVVLNLAAEEEEELQDRSSNSNSSVSSNHDYDYFYADPQRHGDLVSLLVVLVVCLSHHAEYEAEPVHSQQGHASCQLVSLVSNVVSPYAYEYEDSVCLLPGRTRHNVSRHHQKYWYWCVLQNLHSSNRDGITIMMGGHPSRNQQHEPCVHHSGHSRSRNNRSSSSSSSSVSSCNSQDRVRSVVQSSLLQSLQQSLCSLCCVLFPFRHAYRPRGGTNKTKTAQVVLCVQQVFAQVLLQQQVVLLVYHFYHACHPHHRIGMGGRGSSHHSVSSVSVSVSVVLVSVQSVCSNVVVADSCFGLSNWGPAAPCNQPDDDDDGPDHPCCRRPVDPVCVVPPRGSPGTHTDRVSCNVDGHSHPVSD/DVVVVVVVVVVVDDDDDFVLVQQFFADPVQLCVLCVLVVHRDLVVVLPQAFQPVFFDPDFFPWDFFDALVRLLVVLVVLLVLFFFFQEQAFLFFAAAAQPPLCCVLQLLPQLQFFDFAPPPFLQQQLLLVLLLLLFQQCCQLQVFDTKASFAFAQLVLVLLVLVLLVVPDPDPQQEEEEEQQRRVLSVLQNVLLSVLVVRHYHYYHLVPDDCPRQHSEYEEEAVGRQFAHDLCLVSCVVCVVSNHAYEYAHDSLCSLWWDHNSNSVHFKYKGWLCNLNHFLLLFDDTTIMIGGHPVCVLVDDDWFKFWFAFPVRHIGIDTFPPLLDFFGASSNSSSSSLSLLQQPSVRSNVLQLVLLLLQLLLVLLVVLLVWDWDHPDGRFKTKTAAALVCVVQLQVLCVVVRYHWHDDDRRIIMGGHGSVDDVVNSQSNSCSSNVHNDGPDDSVRCSVVRDRHDPPSTTDDRGGRPDVSSPPQHDSVSSSVSSVVSSLSHFGVVFAFAFAQLQQSGDQDSSLSVQLPPCSRRHDNNPPDPSNNSSLVVLVVSVQVSVCSQQVFPGKALAAWALLLQLLLVLLLLCLLCVVVVLNLAQEEEEEPQDDPSNVSSSVSSNHDYDYFYADPLRHGDQVSLLVVLVVCLSHHAEYEAEPPHSQQGHANCQLVSLVSNVVSPYAYEYEASVCLLPGRTRHNVVSHHFKYWHWCVLQNLHSSNRDGITIMMGGHPSSNQQDEPCVHHSHHSASRSNRSSSSSSSSVSSCNSQDRVSSVVQSSLLQSLQQSLCSLCCVLFPFRHAYRPRGGTNKTKTAQVVLCVQQVFAQVLLQQLVVLLVYHFYHACPPHHRIGMGGRGSSHHSVSSVSSSVSVVLVSVQSVCRSVVVAPSCFGLSNWGDDAPCNQPDDDDDGPDHSCCRRPVDDVCVVPNRGSPGTHTDRVRRNVDGHSHPVVD

Solvent-accessible surface area: 57695 Å² total

InterPro domains:
  IPR003437 Glycine dehydrogenase (decarboxylating) [MF_00711] (27-980)
  IPR003437 Glycine dehydrogenase (decarboxylating) [TIGR00461] (36-974)
  IPR015421 Pyridoxal phosphate-dependent transferase, major domain [G3DSA:3.40.640.10] (115-373)
  IPR015421 Pyridoxal phosphate-dependent transferase, major domain [G3DSA:3.40.640.10] (543-792)
  IPR015422 Pyridoxal phosphate-dependent transferase, small domain [G3DSA:3.90.1150.10] (793-927)
  IPR015424 Pyridoxal phosphate-dependent transferase [SSF53383] (36-461)
  IPR015424 Pyridoxal phosphate-dependent transferase [SSF53383] (492-974)
  IPR020581 Glycine cleavage system P protein [PTHR11773] (21-980)
  IPR020581 Glycine cleavage system P protein [cd00613] (83-460)
  IPR020581 Glycine cleavage system P protein [cd00613] (503-896)
  IPR049315 Glycine cleavage system P-protein, N-terminal domain [PF02347] (35-460)
  IPR049316 Glycine dehydrogenase, C-terminal domain [PF21478] (802-923)